Protein 4C0E (pdb70)

B-factor: mean 87.58, std 29.14, range [15.02, 211.02]

CATH classification: 1.25.40.790 (+1 more: 1.25.40.800)

Foldseek 3Di:
DVVVVLLVLCVLLVVLLVQVVDPPHDPVVVVSVVVCCVVPVDPDPVSVLVVLLSQLLVLVVQLVVCVVVPHDNVVSLSSLVSSVVNLLVVLVVCVVSLVSLSVLLSLLVSQLVCCVVPVPPRDQVNSLVNLLVVLVSLLVCVVVDDLVSSLSSLLSNLVSLLNACVSRVVNLLSSLCNLLPPSRVVVLCVRPPRPSLVSSLSSLLRNQLVLQVCVVVVDPDPSNVSVVSLVVSLLCCLVPPLLSLQAALVSNVVSHDLLPQVSNQSSQQRDDPVDPQQDDLQPDPDDLVPGDQLAARHYPDDLLVVCVVVPLNVLLVCLAVAADPVNLVVLQVSQQPCDDPPDDGDDGDLSNLLSSLVVLQVVLSVVLVVDPVSGSDDLPRRSLRNVLSLLPHDPVSSLSNLSNLSQQFERHSSVVHVLVSVVSNLLPDVDPSSLVSVLSNVVSLLSNQVDDDDGGSSSLNSVLCCLPDDSNPPCPRVNVVPDPVSVVSVVVSNVSND/DVVVVLLVLVVLLVVLLVQVVDPVHDPVVPVSLVVCCVVVNDPDPVSVLSVLLSQLVVLVVQLVVCVVVVHDNVVSLSSLVSSVVNLLVVLLVVVSLVNLSSLVSLLVSLLVQCVVVVLPRDQVSSLSNLLVVLVSLLVCVVVDDLVSSLSSLLSNLVSLLNACVSRVVNLLSSLCSLLDPSRVVVLCVRPPSPSLVSSLSHLLRVQLVLQVVVVDVDDDPVNVSVVSLVVSLQCCLVVPLLSLQAALLSNVVSHDLLPQVSNQSSQQRDDPVDDDADALPDDDDDPVPDPQLAARHYPQDLCVVCVVVPLNVLLVVLAPAADPVSLVVLLVVQLPVVPPDDRDDGDLSNLLSSLVVLQVVLSVVLVVDPVSDSDDLPGRSLRNVLSLLPHDPVSSLSNLSNLSQCAPRHSSLRHNLVSLLSNLLDDVDPSSLVSNVSNVVSLLSNQLDDDDGGRSSLNSVQVCLPDVSSVVVPRPCPVPDPSSPVSVVVSNVD/DDDDDDVVPVDDLLVNCVLLVVLLVQLVDPPQDPVNNCSVVVVVVVPSDDDLVSVLVVVLVLLVVLLVQLVVCVVVVHDNVVSLSSLVSSLVVLLVVLLPFDAPVPGVSLVNLVNLLSLLVSLLVLQVVDDVSRDLPSSLVNLLSVLVVLLVCPVVHDLVSSLSSLLSSLVSLLNACVSRVVNHLSSLCNLLPPSRVVVLCVRPPRPNLVSSLSHLLRNLLVLQVVVVDPDPDPSNVSVVSLVVSLQCCLVVPLLSLQACLVVNVVSHDLLPQVSNQSSLQRDDPPQPQDDDLQPDDDDLLPRPQLADRHYPQPLLVVVVVVPLNVLLVVLAVAADPVSLVSLLVQQQPFPVDDGQRGDLSNLLSSLVVLLVVLSVVLVVDPSSQSADPPRRSLRNVLSLLPHDPSSNLSNLSNLSQQAPRHSSLRHNLVSLVVNLLPDVDPSSLVSNVSNVVSLLSNPVDDDDGGRSSLNSVLVCVPDVSSVVCPSCVVVDDPVSSVVVVVSNND/DDDDDDCVPVDDLLRNCVLLVVLLVLQVDPVRDPVNNVSVVVVVVVPSDDDLVSVLVVLLSLLVVLVVQLVVCVVVVHDNVVSLSSLVSSLVNLLVVLLPFDQDDPCPGPSLVNLVNLLSLLVSLLVLQVVDDVPRDLPNSLVNLLVVLVVLLVCPVVDDLVSSLSNLLSSLVSLLNACVRRVVNHLSSLCNLLDPSRPCVLCVRPPRNSLVSSVSHLLRNQLVLQVLVVVVDPDPSNVSVVSLVVSLLCCLPPPLLSLQAALLVSCVSHDLLVQPSNQSSQQRDDVVCVDADDLPPDDDDLVVDPQLADRHYPQQLLVVCVVLDLSVLLVVLAPAADPVSLVVLQVSQQPDVDDDDRGDLSNLLSSLVVLQVVLSVVLVVDPVSQSADPPRRSLNNVLSLLVHDPSSNLSNLSNLSQQAGRHSSLRHNLVSVVSNLLPDVDPSSLVSNVSNVVSLLSNVVDPDDGGPSSLNSLLVCVPDPSSPPVVRPVLVVDPVSVVVSVVSND

Structure (mmCIF, N/CA/C/O backbone):
data_4C0E
#
_entry.id   4C0E
#
_cell.length_a   77.750
_cell.length_b   127.220
_cell.length_c   130.200
_cell.angle_alpha   90.00
_cell.angle_beta   93.07
_cell.angle_gamma   90.00
#
_symmetry.space_group_name_H-M   'P 1 21 1'
#
loop_
_atom_site.group_PDB
_atom_site.id
_atom_site.type_symbol
_atom_site.label_atom_id
_atom_site.label_alt_id
_atom_site.label_comp_id
_atom_site.label_asym_id
_atom_site.label_entity_id
_atom_site.label_seq_id
_atom_site.pdbx_PDB_ins_code
_atom_site.Cartn_x
_atom_site.Cartn_y
_atom_site.Cartn_z
_atom_site.occupancy
_atom_site.B_iso_or_equiv
_atom_site.auth_seq_id
_atom_site.auth_comp_id
_atom_site.auth_asym_id
_atom_site.auth_atom_id
_atom_site.pdbx_PDB_model_num
ATOM 1 N N . LEU A 1 9 ? 10.260 15.481 18.249 1.00 117.46 1674 LEU A N 1
ATOM 2 C CA . LEU A 1 9 ? 10.057 16.059 16.925 1.00 127.38 1674 LEU A CA 1
ATOM 3 C C . LEU A 1 9 ? 11.091 15.541 15.930 1.00 131.61 1674 LEU A C 1
ATOM 4 O O . LEU A 1 9 ? 10.803 14.649 15.131 1.00 134.02 1674 LEU A O 1
ATOM 6 N N . GLU A 1 10 ? 12.296 16.104 15.981 1.00 129.05 1675 GLU A N 1
ATOM 7 C CA . GLU A 1 10 ? 13.379 15.664 15.108 1.00 121.94 1675 GLU A CA 1
ATOM 8 C C . GLU A 1 10 ? 13.850 14.264 15.483 1.00 117.24 1675 GLU A C 1
ATOM 9 O O . GLU A 1 10 ? 14.480 13.577 14.681 1.00 115.35 1675 GLU A O 1
ATOM 15 N N . ALA A 1 11 ? 13.542 13.853 16.710 1.00 116.10 1676 ALA A N 1
ATOM 16 C CA . ALA A 1 11 ? 13.949 12.546 17.217 1.00 111.32 1676 ALA A CA 1
ATOM 17 C C . ALA A 1 11 ? 13.295 11.405 16.444 1.00 110.57 1676 ALA A C 1
ATOM 18 O O . ALA A 1 11 ? 13.863 10.319 16.325 1.00 106.93 1676 ALA A O 1
ATOM 20 N N . ALA A 1 12 ? 12.098 11.656 15.924 1.00 114.26 1677 ALA A N 1
ATOM 21 C CA . ALA A 1 12 ? 11.374 10.652 15.154 1.00 112.06 1677 ALA A CA 1
ATOM 22 C C . ALA A 1 12 ? 12.096 10.327 13.849 1.00 111.12 1677 ALA A C 1
ATOM 23 O O . ALA A 1 12 ? 12.061 9.190 13.378 1.00 106.45 1677 ALA A O 1
ATOM 25 N N . HIS A 1 13 ? 12.751 11.331 13.272 1.00 115.05 1678 HIS A N 1
ATOM 26 C CA . HIS A 1 13 ? 13.511 11.152 12.039 1.00 112.39 1678 HIS A CA 1
ATOM 27 C C . HIS A 1 13 ? 14.763 10.309 12.267 1.00 101.67 1678 HIS A C 1
ATOM 28 O O . HIS A 1 13 ? 15.137 9.496 11.420 1.00 97.74 1678 HIS A O 1
ATOM 35 N N . LEU A 1 14 ? 15.405 10.511 13.414 1.00 95.05 1679 LEU A N 1
ATOM 36 C CA . LEU A 1 14 ? 16.616 9.775 13.761 1.00 87.47 1679 LEU A CA 1
ATOM 37 C C . LEU A 1 14 ? 16.352 8.275 13.842 1.00 86.95 1679 LEU A C 1
ATOM 38 O O . LEU A 1 14 ? 17.127 7.472 13.322 1.00 90.31 1679 LEU A O 1
ATOM 43 N N . LEU A 1 15 ? 15.254 7.905 14.492 1.00 80.83 1680 LEU A N 1
ATOM 44 C CA . LEU A 1 15 ? 14.884 6.501 14.639 1.00 74.90 1680 LEU A CA 1
ATOM 45 C C . LEU A 1 15 ? 14.561 5.861 13.292 1.00 78.26 1680 LEU A C 1
ATOM 46 O O . LEU A 1 15 ? 14.860 4.689 13.067 1.00 82.22 1680 LEU A O 1
ATOM 51 N N . GLU A 1 16 ? 13.952 6.636 12.400 1.00 78.40 1681 GLU A N 1
ATOM 52 C CA . GLU A 1 16 ? 13.630 6.150 11.063 1.00 81.21 1681 GLU A CA 1
ATOM 53 C C . GLU A 1 16 ? 14.894 5.939 10.236 1.00 81.10 1681 GLU A C 1
ATOM 54 O O . GLU A 1 16 ? 14.906 5.146 9.294 1.00 82.08 1681 GLU A O 1
ATOM 60 N N . GLN A 1 17 ? 15.956 6.654 10.595 1.00 78.85 1682 GLN A N 1
ATOM 61 C CA . GLN A 1 17 ? 17.244 6.493 9.934 1.00 78.07 1682 GLN A CA 1
ATOM 62 C C . GLN A 1 17 ? 17.945 5.231 10.428 1.00 69.81 1682 GLN A C 1
ATOM 63 O O . GLN A 1 17 ? 18.524 4.484 9.641 1.00 69.42 1682 GLN A O 1
ATOM 73 N N . GLU A 1 19 ? 16.492 2.606 11.675 1.00 73.86 1684 GLU A N 1
ATOM 74 C CA . GLU A 1 19 ? 15.720 1.468 11.193 1.00 82.50 1684 GLU A CA 1
ATOM 75 C C . GLU A 1 19 ? 16.056 1.163 9.738 1.00 86.56 1684 GLU A C 1
ATOM 76 O O . GLU A 1 19 ? 16.137 0.001 9.342 1.00 87.61 1684 GLU A O 1
ATOM 82 N N . TYR A 1 20 ? 16.254 2.215 8.950 1.00 90.99 1685 TYR A N 1
ATOM 83 C CA . TYR A 1 20 ? 16.593 2.070 7.538 1.00 93.58 1685 TYR A CA 1
ATOM 84 C C . TYR A 1 20 ? 17.948 1.396 7.346 1.00 85.96 1685 TYR A C 1
ATOM 85 O O . TYR A 1 20 ? 18.115 0.562 6.456 1.00 84.61 1685 TYR A O 1
ATOM 94 N N . VAL A 1 21 ? 18.912 1.765 8.184 1.00 80.29 1686 VAL A N 1
ATOM 95 C CA . VAL A 1 21 ? 20.249 1.183 8.127 1.00 78.45 1686 VAL A CA 1
ATOM 96 C C . VAL A 1 21 ? 20.218 -0.313 8.430 1.00 84.16 1686 VAL A C 1
ATOM 97 O O . VAL A 1 21 ? 20.846 -1.112 7.732 1.00 86.66 1686 VAL A O 1
ATOM 101 N N . PHE A 1 22 ? 19.476 -0.687 9.468 1.00 83.70 1687 PHE A N 1
ATOM 102 C CA . PHE A 1 22 ? 19.374 -2.085 9.872 1.00 81.95 1687 PHE A CA 1
ATOM 103 C C . PHE A 1 22 ? 18.678 -2.931 8.808 1.00 85.01 1687 PHE A C 1
ATOM 104 O O . PHE A 1 22 ? 19.016 -4.097 8.617 1.00 85.79 1687 PHE A O 1
ATOM 112 N N . ASP A 1 23 ? 17.711 -2.336 8.116 1.00 88.59 1688 ASP A N 1
ATOM 113 C CA . ASP A 1 23 ? 17.003 -3.023 7.041 1.00 91.21 1688 ASP A CA 1
ATOM 114 C C . ASP A 1 23 ? 17.944 -3.375 5.892 1.00 90.89 1688 ASP A C 1
ATOM 115 O O . ASP A 1 23 ? 17.862 -4.463 5.321 1.00 91.75 1688 ASP A O 1
ATOM 120 N N . GLU A 1 24 ? 18.836 -2.446 5.560 1.00 89.32 1689 GLU A N 1
ATOM 121 C CA . GLU A 1 24 ? 19.812 -2.661 4.498 1.00 87.44 1689 GLU A CA 1
ATOM 122 C C . GLU A 1 24 ? 20.797 -3.757 4.884 1.00 77.54 1689 GLU A C 1
ATOM 123 O O . GLU A 1 24 ? 21.246 -4.530 4.036 1.00 74.59 1689 GLU A O 1
ATOM 129 N N . TRP A 1 25 ? 21.127 -3.819 6.170 1.00 71.92 1690 TRP A N 1
ATOM 130 C CA . TRP A 1 25 ? 22.049 -4.827 6.678 1.00 66.69 1690 TRP A CA 1
ATOM 131 C C . TRP A 1 25 ? 21.454 -6.227 6.586 1.00 68.52 1690 TRP A C 1
ATOM 132 O O . TRP A 1 25 ? 22.153 -7.183 6.252 1.00 71.57 1690 TRP A O 1
ATOM 143 N N . ILE A 1 26 ? 20.163 -6.339 6.883 1.00 71.99 1691 ILE A N 1
ATOM 144 C CA . ILE A 1 26 ? 19.463 -7.616 6.795 1.00 75.59 1691 ILE A CA 1
ATOM 145 C C . ILE A 1 26 ? 19.429 -8.114 5.353 1.00 75.75 1691 ILE A C 1
ATOM 146 O O . ILE A 1 26 ? 19.689 -9.288 5.083 1.00 69.39 1691 ILE A O 1
ATOM 151 N N . HIS A 1 27 ? 19.118 -7.207 4.431 1.00 79.77 1692 HIS A N 1
ATOM 152 C CA . HIS A 1 27 ? 19.034 -7.539 3.013 1.00 85.09 1692 HIS A CA 1
ATOM 153 C C . HIS A 1 27 ? 20.367 -8.050 2.471 1.00 89.88 1692 HIS A C 1
ATOM 154 O O . HIS A 1 27 ? 20.400 -8.917 1.597 1.00 94.59 1692 HIS A O 1
ATOM 161 N N . LEU A 1 28 ? 21.462 -7.507 2.994 1.00 86.09 1693 LEU A N 1
ATOM 162 C CA . LEU A 1 28 ? 22.797 -7.927 2.584 1.00 81.62 1693 LEU A CA 1
ATOM 163 C C . LEU A 1 28 ? 23.089 -9.343 3.074 1.00 80.44 1693 LEU A C 1
ATOM 164 O O . LEU A 1 28 ? 23.750 -10.126 2.391 1.00 79.67 1693 LEU A O 1
ATOM 169 N N . CYS A 1 29 ? 22.590 -9.663 4.263 1.00 75.97 1694 CYS A N 1
ATOM 170 C CA . CYS A 1 29 ? 22.786 -10.985 4.841 1.00 72.88 1694 CYS A CA 1
ATOM 171 C C . CYS A 1 29 ? 21.909 -12.021 4.149 1.00 77.43 1694 CYS A C 1
ATOM 172 O O . CYS A 1 29 ? 22.281 -13.189 4.047 1.00 78.25 1694 CYS A O 1
ATOM 175 N N . ASN A 1 30 ? 20.746 -11.587 3.676 1.00 83.88 1695 ASN A N 1
ATOM 176 C CA . ASN A 1 30 ? 19.811 -12.483 3.002 1.00 90.10 1695 ASN A CA 1
ATOM 177 C C . ASN A 1 30 ? 20.168 -12.726 1.539 1.00 93.42 1695 ASN A C 1
ATOM 178 O O . ASN A 1 30 ? 19.861 -13.783 0.988 1.00 94.69 1695 ASN A O 1
ATOM 183 N N . ASN A 1 31 ? 20.813 -11.743 0.918 1.00 94.64 1696 ASN A N 1
ATOM 184 C CA . ASN A 1 31 ? 21.212 -11.849 -0.482 1.00 97.75 1696 ASN A CA 1
ATOM 185 C C . ASN A 1 31 ? 22.375 -12.817 -0.684 1.00 94.73 1696 ASN A C 1
ATOM 186 O O . ASN A 1 31 ? 23.486 -12.565 -0.218 1.00 92.77 1696 ASN A O 1
ATOM 191 N N . PRO A 1 32 ? 22.120 -13.931 -1.388 1.00 95.29 1697 PRO A N 1
ATOM 192 C CA . PRO A 1 32 ? 23.147 -14.949 -1.626 1.00 97.86 1697 PRO A CA 1
ATOM 193 C C . PRO A 1 32 ? 24.111 -14.530 -2.732 1.00 105.89 1697 PRO A C 1
ATOM 194 O O . PRO A 1 32 ? 25.209 -15.077 -2.833 1.00 112.62 1697 PRO A O 1
ATOM 198 N N . HIS A 1 33 ? 23.700 -13.563 -3.546 1.00 102.76 1698 HIS A N 1
ATOM 199 C CA . HIS A 1 33 ? 24.527 -13.077 -4.644 1.00 101.29 1698 HIS A CA 1
ATOM 200 C C . HIS A 1 33 ? 25.465 -11.965 -4.187 1.00 93.46 1698 HIS A C 1
ATOM 201 O O . HIS A 1 33 ? 26.060 -11.265 -5.006 1.00 92.37 1698 HIS A O 1
ATOM 208 N N . ALA A 1 34 ? 25.594 -11.806 -2.875 1.00 92.76 1699 ALA A N 1
ATOM 209 C CA . ALA A 1 34 ? 26.459 -10.779 -2.310 1.00 92.61 1699 ALA A CA 1
ATOM 210 C C . ALA A 1 34 ? 27.827 -11.353 -1.958 1.00 90.27 1699 ALA A C 1
ATOM 211 O O . ALA A 1 34 ? 27.926 -12.444 -1.397 1.00 94.67 1699 ALA A O 1
ATOM 213 N N . THR A 1 35 ? 28.878 -10.612 -2.290 1.00 83.95 1700 THR A N 1
ATOM 214 C CA . THR A 1 35 ? 30.239 -11.022 -1.970 1.00 84.24 1700 THR A CA 1
ATOM 215 C C . THR A 1 35 ? 30.502 -10.855 -0.478 1.00 95.77 1700 THR A C 1
ATOM 216 O O . THR A 1 35 ? 29.830 -10.072 0.193 1.00 102.08 1700 THR A O 1
ATOM 220 N N . GLU A 1 36 ? 31.482 -11.591 0.039 1.00 103.96 1701 GLU A N 1
ATOM 221 C CA . GLU A 1 36 ? 31.847 -11.487 1.449 1.00 111.33 1701 GLU A CA 1
ATOM 222 C C . GLU A 1 36 ? 32.436 -10.117 1.767 1.00 106.50 1701 GLU A C 1
ATOM 223 O O . GLU A 1 36 ? 32.337 -9.631 2.895 1.00 98.75 1701 GLU A O 1
ATOM 229 N N . ARG A 1 37 ? 33.046 -9.502 0.760 1.00 105.78 1702 ARG A N 1
ATOM 230 C CA . ARG A 1 37 ? 33.683 -8.200 0.912 1.00 103.02 1702 ARG A CA 1
ATOM 231 C C . ARG A 1 37 ? 32.655 -7.096 1.170 1.00 105.05 1702 ARG A C 1
ATOM 232 O O . ARG A 1 37 ? 32.968 -6.069 1.775 1.00 105.69 1702 ARG A O 1
ATOM 240 N N . ALA A 1 38 ? 31.425 -7.325 0.719 1.00 101.91 1703 ALA A N 1
ATOM 241 C CA . ALA A 1 38 ? 30.352 -6.340 0.834 1.00 93.46 1703 ALA A CA 1
ATOM 242 C C . ALA A 1 38 ? 30.017 -5.987 2.281 1.00 90.92 1703 ALA A C 1
ATOM 243 O O . ALA A 1 38 ? 29.699 -4.838 2.589 1.00 85.93 1703 ALA A O 1
ATOM 245 N N . ALA A 1 39 ? 30.090 -6.980 3.161 1.00 94.67 1704 ALA A N 1
ATOM 246 C CA . ALA A 1 39 ? 29.719 -6.794 4.561 1.00 94.41 1704 ALA A CA 1
ATOM 247 C C . ALA A 1 39 ? 30.631 -5.806 5.284 1.00 97.10 1704 ALA A C 1
ATOM 248 O O . ALA A 1 39 ? 30.156 -4.922 5.998 1.00 95.81 1704 ALA A O 1
ATOM 258 N N . ILE A 1 41 ? 32.422 -3.539 3.957 1.00 93.62 1706 ILE A N 1
ATOM 259 C CA . ILE A 1 41 ? 32.270 -2.223 3.354 1.00 94.88 1706 ILE A CA 1
ATOM 260 C C . ILE A 1 41 ? 31.127 -1.486 4.044 1.00 91.41 1706 ILE A C 1
ATOM 261 O O . ILE A 1 41 ? 31.197 -0.279 4.277 1.00 95.92 1706 ILE A O 1
ATOM 266 N N . PHE A 1 42 ? 30.083 -2.232 4.388 1.00 85.17 1707 PHE A N 1
ATOM 267 C CA . PHE A 1 42 ? 28.911 -1.671 5.050 1.00 78.85 1707 PHE A CA 1
ATOM 268 C C . PHE A 1 42 ? 29.239 -1.127 6.440 1.00 78.90 1707 PHE A C 1
ATOM 269 O O . PHE A 1 42 ? 28.743 -0.069 6.829 1.00 80.88 1707 PHE A O 1
ATOM 277 N N . VAL A 1 43 ? 30.074 -1.848 7.184 1.00 78.03 1708 VAL A N 1
ATOM 278 C CA . VAL A 1 43 ? 30.397 -1.459 8.556 1.00 77.38 1708 VAL A CA 1
ATOM 279 C C . VAL A 1 43 ? 31.372 -0.282 8.625 1.00 79.78 1708 VAL A C 1
ATOM 280 O O . VAL A 1 43 ? 31.296 0.541 9.538 1.00 79.39 1708 VAL A O 1
ATOM 284 N N . HIS A 1 44 ? 32.283 -0.201 7.660 1.00 82.57 1709 HIS A N 1
ATOM 285 C CA . HIS A 1 44 ? 33.214 0.917 7.591 1.00 84.03 1709 HIS A CA 1
ATOM 286 C C . HIS A 1 44 ? 32.467 2.166 7.159 1.00 86.25 1709 HIS A C 1
ATOM 287 O O . HIS A 1 44 ? 32.838 3.284 7.514 1.00 91.12 1709 HIS A O 1
ATOM 294 N N . GLN A 1 45 ? 31.407 1.961 6.387 1.00 84.39 1710 GLN A N 1
ATOM 295 C CA . GLN A 1 45 ? 30.613 3.057 5.856 1.00 86.92 1710 GLN A CA 1
ATOM 296 C C . GLN A 1 45 ? 29.743 3.668 6.948 1.00 90.67 1710 GLN A C 1
ATOM 297 O O . GLN A 1 45 ? 29.359 4.834 6.868 1.00 97.44 1710 GLN A O 1
ATOM 303 N N . LEU A 1 46 ? 29.442 2.871 7.969 1.00 84.31 1711 LEU A N 1
ATOM 304 C CA . LEU A 1 46 ? 28.601 3.310 9.078 1.00 83.42 1711 LEU A CA 1
ATOM 305 C C . LEU A 1 46 ? 29.195 4.500 9.826 1.00 95.29 1711 LEU A C 1
ATOM 306 O O . LEU A 1 46 ? 28.466 5.311 10.398 1.00 99.03 1711 LEU A O 1
ATOM 311 N N . HIS A 1 47 ? 30.520 4.604 9.816 1.00 101.07 1712 HIS A N 1
ATOM 312 C CA . HIS A 1 47 ? 31.210 5.652 10.557 1.00 103.96 1712 HIS A CA 1
ATOM 313 C C . HIS A 1 47 ? 31.571 6.846 9.674 1.00 102.78 1712 HIS A C 1
ATOM 314 O O . HIS A 1 47 ? 31.669 7.975 10.154 1.00 100.88 1712 HIS A O 1
ATOM 321 N N . SER A 1 48 ? 31.762 6.590 8.383 1.00 104.65 1713 SER A N 1
ATOM 322 C CA . SER A 1 48 ? 32.216 7.623 7.455 1.00 110.03 1713 SER A CA 1
ATOM 323 C C . SER A 1 48 ? 31.096 8.559 7.002 1.00 109.56 1713 SER A C 1
ATOM 324 O O . SER A 1 48 ? 31.312 9.760 6.845 1.00 113.72 1713 SER A O 1
ATOM 327 N N . VAL A 1 49 ? 29.903 8.010 6.791 1.00 105.18 1714 VAL A N 1
ATOM 328 C CA . VAL A 1 49 ? 28.766 8.810 6.341 1.00 106.06 1714 VAL A CA 1
ATOM 329 C C . VAL A 1 49 ? 28.019 9.402 7.539 1.00 109.29 1714 VAL A C 1
ATOM 330 O O . VAL A 1 49 ? 26.880 9.857 7.419 1.00 109.13 1714 VAL A O 1
ATOM 334 N N . GLN A 1 50 ? 28.680 9.389 8.694 1.00 113.81 1715 GLN A N 1
ATOM 335 C CA . GLN A 1 50 ? 28.138 9.959 9.928 1.00 114.32 1715 GLN A CA 1
ATOM 336 C C . GLN A 1 50 ? 26.821 9.318 10.367 1.00 109.54 1715 GLN A C 1
ATOM 337 O O . GLN A 1 50 ? 26.019 9.943 11.061 1.00 107.96 1715 GLN A O 1
ATOM 339 N N . LEU A 1 51 ? 26.606 8.071 9.960 1.00 105.49 1716 LEU A N 1
ATOM 340 C CA . LEU A 1 51 ? 25.431 7.323 10.387 1.00 102.42 1716 LEU A CA 1
ATOM 341 C C . LEU A 1 51 ? 25.592 6.936 11.851 1.00 103.92 1716 LEU A C 1
ATOM 342 O O . LEU A 1 51 ? 24.650 7.021 12.639 1.00 106.33 1716 LEU A O 1
ATOM 347 N N . VAL A 1 52 ? 26.799 6.505 12.203 1.00 101.55 1717 VAL A N 1
ATOM 348 C CA . VAL A 1 52 ? 27.144 6.185 13.582 1.00 95.32 1717 VAL A CA 1
ATOM 349 C C . VAL A 1 52 ? 28.508 6.784 13.911 1.00 101.56 1717 VAL A C 1
ATOM 350 O O . VAL A 1 52 ? 29.546 6.210 13.580 1.00 106.19 1717 VAL A O 1
ATOM 354 N N . THR A 1 53 ? 28.503 7.948 14.551 1.00 103.79 1718 THR A N 1
ATOM 355 C CA . THR A 1 53 ? 29.744 8.636 14.887 1.00 106.62 1718 THR A CA 1
ATOM 356 C C . THR A 1 53 ? 30.232 8.265 16.284 1.00 102.43 1718 THR A C 1
ATOM 357 O O . THR A 1 53 ? 31.392 7.895 16.468 1.00 102.12 1718 THR A O 1
ATOM 361 N N . ASN A 1 54 ? 29.340 8.366 17.263 1.00 97.66 1719 ASN A N 1
ATOM 362 C CA . ASN A 1 54 ? 29.694 8.072 18.646 1.00 98.11 1719 ASN A CA 1
ATOM 363 C C . ASN A 1 54 ? 29.245 6.683 19.089 1.00 97.89 1719 ASN A C 1
ATOM 364 O O . ASN A 1 54 ? 28.473 6.017 18.399 1.00 98.74 1719 ASN A O 1
ATOM 369 N N . ARG A 1 55 ? 29.737 6.258 20.247 1.00 94.93 1720 ARG A N 1
ATOM 370 C CA . ARG A 1 55 ? 29.429 4.939 20.785 1.00 88.48 1720 ARG A CA 1
ATOM 371 C C . ARG A 1 55 ? 27.977 4.860 21.242 1.00 81.30 1720 ARG A C 1
ATOM 372 O O . ARG A 1 55 ? 27.354 3.800 21.181 1.00 74.48 1720 ARG A O 1
ATOM 380 N N . ASP A 1 56 ? 27.444 5.988 21.701 1.00 81.55 1721 ASP A N 1
ATOM 381 C CA . ASP A 1 56 ? 26.061 6.053 22.158 1.00 77.23 1721 ASP A CA 1
ATOM 382 C C . ASP A 1 56 ? 25.086 5.914 20.996 1.00 73.00 1721 ASP A C 1
ATOM 383 O O . ASP A 1 56 ? 24.024 5.309 21.137 1.00 72.86 1721 ASP A O 1
ATOM 388 N N . GLU A 1 57 ? 25.450 6.479 19.850 1.00 71.42 1722 GLU A N 1
ATOM 389 C CA . GLU A 1 57 ? 24.611 6.395 18.661 1.00 70.84 1722 GLU A CA 1
ATOM 390 C C . GLU A 1 57 ? 24.594 4.968 18.124 1.00 70.69 1722 GLU A C 1
ATOM 391 O O . GLU A 1 57 ? 23.641 4.554 17.465 1.00 74.47 1722 GLU A O 1
ATOM 397 N N . PHE A 1 58 ? 25.651 4.217 18.416 1.00 70.56 1723 PHE A N 1
ATOM 398 C CA . PHE A 1 58 ? 25.717 2.814 18.028 1.00 68.37 1723 PHE A CA 1
ATOM 399 C C . PHE A 1 58 ? 24.801 1.978 18.912 1.00 65.61 1723 PHE A C 1
ATOM 400 O O . PHE A 1 58 ? 24.060 1.127 18.422 1.00 63.21 1723 PHE A O 1
ATOM 408 N N . LEU A 1 59 ? 24.859 2.226 20.218 1.00 67.67 1724 LEU A N 1
ATOM 409 C CA . LEU A 1 59 ? 23.989 1.543 21.169 1.00 69.57 1724 LEU A CA 1
ATOM 410 C C . LEU A 1 59 ? 22.524 1.804 20.843 1.00 68.58 1724 LEU A C 1
ATOM 411 O O . LEU A 1 59 ? 21.713 0.881 20.835 1.00 71.72 1724 LEU A O 1
ATOM 416 N N . LEU A 1 60 ? 22.199 3.064 20.570 1.00 67.05 1725 LEU A N 1
ATOM 417 C CA . LEU A 1 60 ? 20.846 3.452 20.184 1.00 64.62 1725 LEU A CA 1
ATOM 418 C C . LEU A 1 60 ? 20.404 2.709 18.928 1.00 65.07 1725 LEU A C 1
ATOM 419 O O . LEU A 1 60 ? 19.254 2.283 18.821 1.00 64.88 1725 LEU A O 1
ATOM 424 N N . PHE A 1 61 ? 21.326 2.556 17.982 1.00 65.51 1726 PHE A N 1
ATOM 425 C CA . PHE A 1 61 ? 21.064 1.777 16.779 1.00 68.39 1726 PHE A CA 1
ATOM 426 C C . PHE A 1 61 ? 20.788 0.324 17.143 1.00 67.09 1726 PHE A C 1
ATOM 427 O O . PHE A 1 61 ? 19.923 -0.321 16.553 1.00 67.95 1726 PHE A O 1
ATOM 435 N N . LEU A 1 62 ? 21.531 -0.184 18.121 1.00 65.07 1727 LEU A N 1
ATOM 436 C CA . LEU A 1 62 ? 21.373 -1.563 18.564 1.00 62.86 1727 LEU A CA 1
ATOM 437 C C . LEU A 1 62 ? 20.131 -1.739 19.437 1.00 62.75 1727 LEU A C 1
ATOM 438 O O . LEU A 1 62 ? 19.591 -2.839 19.538 1.00 63.72 1727 LEU A O 1
ATOM 443 N N . ARG A 1 63 ? 19.683 -0.657 20.068 1.00 67.52 1728 ARG A N 1
ATOM 444 C CA . ARG A 1 63 ? 18.435 -0.685 20.824 1.00 72.60 1728 ARG A CA 1
ATOM 445 C C . ARG A 1 63 ? 17.267 -0.865 19.866 1.00 73.92 1728 ARG A C 1
ATOM 446 O O . ARG A 1 63 ? 16.372 -1.675 20.101 1.00 77.25 1728 ARG A O 1
ATOM 454 N N . HIS A 1 64 ? 17.291 -0.100 18.779 1.00 73.29 1729 HIS A N 1
ATOM 455 C CA . HIS A 1 64 ? 16.213 -0.115 17.802 1.00 77.62 1729 HIS A CA 1
ATOM 456 C C . HIS A 1 64 ? 16.227 -1.405 16.990 1.00 83.83 1729 HIS A C 1
ATOM 457 O O . HIS A 1 64 ? 15.176 -1.929 16.625 1.00 90.48 1729 HIS A O 1
ATOM 464 N N . ALA A 1 65 ? 17.425 -1.914 16.715 1.00 81.16 1730 ALA A N 1
ATOM 465 C CA . ALA A 1 65 ? 17.582 -3.124 15.914 1.00 77.55 1730 ALA A CA 1
ATOM 466 C C . ALA A 1 65 ? 17.034 -4.358 16.625 1.00 74.54 1730 ALA A C 1
ATOM 467 O O . ALA A 1 65 ? 16.354 -5.184 16.016 1.00 73.48 1730 ALA A O 1
ATOM 469 N N . LEU A 1 66 ? 17.333 -4.479 17.914 1.00 73.07 1731 LEU A N 1
ATOM 470 C CA . LEU A 1 66 ? 16.846 -5.602 18.707 1.00 68.33 1731 LEU A CA 1
ATOM 471 C C . LEU A 1 66 ? 15.334 -5.514 18.883 1.00 67.41 1731 LEU A C 1
ATOM 472 O O . LEU A 1 66 ? 14.651 -6.532 19.004 1.00 67.09 1731 LEU A O 1
ATOM 477 N N . ASP A 1 67 ? 14.816 -4.291 18.891 1.00 66.59 1732 ASP A N 1
ATOM 478 C CA . ASP A 1 67 ? 13.379 -4.074 18.983 1.00 70.27 1732 ASP A CA 1
ATOM 479 C C . ASP A 1 67 ? 12.692 -4.522 17.698 1.00 72.04 1732 ASP A C 1
ATOM 480 O O . ASP A 1 67 ? 11.640 -5.161 17.734 1.00 74.51 1732 ASP A O 1
ATOM 485 N N . LYS A 1 68 ? 13.296 -4.183 16.563 1.00 72.62 1733 LYS A N 1
ATOM 486 C CA . LYS A 1 68 ? 12.760 -4.570 15.264 1.00 71.48 1733 LYS A CA 1
ATOM 487 C C . LYS A 1 68 ? 12.839 -6.077 15.064 1.00 68.64 1733 LYS A C 1
ATOM 488 O O . LYS A 1 68 ? 11.949 -6.678 14.465 1.00 69.37 1733 LYS A O 1
ATOM 494 N N . SER A 1 69 ? 13.908 -6.680 15.574 1.00 65.77 1734 SER A N 1
ATOM 495 C CA . SER A 1 69 ? 14.110 -8.120 15.462 1.00 66.13 1734 SER A CA 1
ATOM 496 C C . SER A 1 69 ? 12.960 -8.894 16.098 1.00 66.62 1734 SER A C 1
ATOM 497 O O . SER A 1 69 ? 12.536 -9.928 15.583 1.00 72.38 1734 SER A O 1
ATOM 500 N N . VAL A 1 70 ? 12.460 -8.385 17.220 1.00 58.72 1735 VAL A N 1
ATOM 501 C CA . VAL A 1 70 ? 11.333 -9.005 17.905 1.00 53.27 1735 VAL A CA 1
ATOM 502 C C . VAL A 1 70 ? 10.058 -8.840 17.084 1.00 57.48 1735 VAL A C 1
ATOM 503 O O . VAL A 1 70 ? 9.274 -9.779 16.940 1.00 61.20 1735 VAL A O 1
ATOM 507 N N . GLU A 1 71 ? 9.861 -7.644 16.539 1.00 60.77 1736 GLU A N 1
ATOM 508 C CA . GLU A 1 71 ? 8.696 -7.364 15.709 1.00 72.66 1736 GLU A CA 1
ATOM 509 C C . GLU A 1 71 ? 8.725 -8.180 14.417 1.00 80.34 1736 GLU A C 1
ATOM 510 O O . GLU A 1 71 ? 7.683 -8.620 13.929 1.00 84.61 1736 GLU A O 1
ATOM 516 N N . ARG A 1 72 ? 9.920 -8.381 13.870 1.00 82.77 1737 ARG A N 1
ATOM 517 C CA . ARG A 1 72 ? 10.083 -9.169 12.652 1.00 87.75 1737 ARG A CA 1
ATOM 518 C C . ARG A 1 72 ? 9.773 -10.640 12.903 1.00 89.67 1737 ARG A C 1
ATOM 519 O O . ARG A 1 72 ? 9.223 -11.325 12.040 1.00 94.80 1737 ARG A O 1
ATOM 527 N N . PHE A 1 73 ? 10.130 -11.122 14.089 1.00 84.42 1738 PHE A N 1
ATOM 528 C CA . PHE A 1 73 ? 9.907 -12.518 14.444 1.00 78.90 1738 PHE A CA 1
ATOM 529 C C . PHE A 1 73 ? 8.421 -12.831 14.576 1.00 82.28 1738 PHE A C 1
ATOM 530 O O . PHE A 1 73 ? 7.941 -13.827 14.037 1.00 84.45 1738 PHE A O 1
ATOM 538 N N . GLU A 1 74 ? 7.698 -11.977 15.295 1.00 85.33 1739 GLU A N 1
ATOM 539 C CA . GLU A 1 74 ? 6.261 -12.152 15.474 1.00 89.34 1739 GLU A CA 1
ATOM 540 C C . GLU A 1 74 ? 5.533 -12.037 14.140 1.00 96.03 1739 GLU A C 1
ATOM 541 O O . GLU A 1 74 ? 4.519 -12.697 13.915 1.00 99.59 1739 GLU A O 1
ATOM 547 N N . GLN A 1 75 ? 6.061 -11.193 13.259 1.00 96.45 1740 GLN A N 1
ATOM 548 C CA . GLN A 1 75 ? 5.513 -11.035 11.919 1.00 99.24 1740 GLN A CA 1
ATOM 549 C C . GLN A 1 75 ? 5.680 -12.317 11.111 1.00 96.84 1740 GLN A C 1
ATOM 550 O O . GLN A 1 75 ? 4.749 -12.767 10.445 1.00 103.77 1740 GLN A O 1
ATOM 556 N N . GLY A 1 76 ? 6.872 -12.901 11.181 1.00 88.05 1741 GLY A N 1
ATOM 557 C CA . GLY A 1 76 ? 7.173 -14.113 10.442 1.00 86.17 1741 GLY A CA 1
ATOM 558 C C . GLY A 1 76 ? 6.377 -15.315 10.912 1.00 86.73 1741 GLY A C 1
ATOM 559 O O . GLY A 1 76 ? 5.866 -16.087 10.100 1.00 92.16 1741 GLY A O 1
ATOM 560 N N . ILE A 1 77 ? 6.272 -15.473 12.228 1.00 80.93 1742 ILE A N 1
ATOM 561 C CA . ILE A 1 77 ? 5.545 -16.593 12.815 1.00 76.25 1742 ILE A CA 1
ATOM 562 C C . ILE A 1 77 ? 4.056 -16.531 12.486 1.00 85.00 1742 ILE A C 1
ATOM 563 O O . ILE A 1 77 ? 3.465 -17.522 12.054 1.00 86.28 1742 ILE A O 1
ATOM 568 N N . HIS A 1 78 ? 3.458 -15.360 12.684 1.00 90.70 1743 HIS A N 1
ATOM 569 C CA . HIS A 1 78 ? 2.039 -15.167 12.403 1.00 99.02 1743 HIS A CA 1
ATOM 570 C C . HIS A 1 78 ? 1.720 -15.345 10.921 1.00 98.32 1743 HIS A C 1
ATOM 571 O O . HIS A 1 78 ? 0.610 -15.738 10.560 1.00 99.55 1743 HIS A O 1
ATOM 578 N N . SER A 1 79 ? 2.696 -15.054 10.066 1.00 95.44 1744 SER A N 1
ATOM 579 C CA . SER A 1 79 ? 2.533 -15.250 8.631 1.00 96.63 1744 SER A CA 1
ATOM 580 C C . SER A 1 79 ? 2.435 -16.734 8.302 1.00 98.34 1744 SER A C 1
ATOM 581 O O . SER A 1 79 ? 1.744 -17.127 7.362 1.00 103.60 1744 SER A O 1
ATOM 584 N N . GLY A 1 80 ? 3.127 -17.554 9.086 1.00 90.89 1745 GLY A N 1
ATOM 585 C CA . GLY A 1 80 ? 3.120 -18.990 8.884 1.00 87.22 1745 GLY A CA 1
ATOM 586 C C . GLY A 1 80 ? 4.476 -19.508 8.452 1.00 85.09 1745 GLY A C 1
ATOM 587 O O . GLY A 1 80 ? 4.656 -20.708 8.243 1.00 84.94 1745 GLY A O 1
ATOM 588 N N . ALA A 1 81 ? 5.434 -18.596 8.317 1.00 84.41 1746 ALA A N 1
ATOM 589 C CA . ALA A 1 81 ? 6.785 -18.956 7.902 1.00 83.18 1746 ALA A CA 1
ATOM 590 C C . ALA A 1 81 ? 7.470 -19.817 8.956 1.00 80.91 1746 ALA A C 1
ATOM 591 O O . ALA A 1 81 ? 7.071 -19.818 10.122 1.00 74.65 1746 ALA A O 1
ATOM 593 N N . SER A 1 82 ? 8.498 -20.549 8.539 1.00 85.51 1747 SER A N 1
ATOM 594 C CA . SER A 1 82 ? 9.241 -21.415 9.447 1.00 86.00 1747 SER A CA 1
ATOM 595 C C . SER A 1 82 ? 9.922 -20.603 10.542 1.00 82.83 1747 SER A C 1
ATOM 596 O O . SER A 1 82 ? 10.204 -19.417 10.367 1.00 79.61 1747 SER A O 1
ATOM 599 N N . ILE A 1 83 ? 10.182 -21.249 11.673 1.00 83.72 1748 ILE A N 1
ATOM 600 C CA . ILE A 1 83 ? 10.766 -20.570 12.823 1.00 82.25 1748 ILE A CA 1
ATOM 601 C C . ILE A 1 83 ? 12.210 -20.150 12.549 1.00 78.19 1748 ILE A C 1
ATOM 602 O O . ILE A 1 83 ? 12.716 -19.207 13.155 1.00 79.47 1748 ILE A O 1
ATOM 607 N N . ALA A 1 84 ? 12.862 -20.842 11.620 1.00 75.54 1749 ALA A N 1
ATOM 608 C CA . ALA A 1 84 ? 14.226 -20.504 11.235 1.00 74.58 1749 ALA A CA 1
ATOM 609 C C . ALA A 1 84 ? 14.231 -19.280 10.326 1.00 78.28 1749 ALA A C 1
ATOM 610 O O . ALA A 1 84 ? 15.162 -18.476 10.354 1.00 77.11 1749 ALA A O 1
ATOM 612 N N . GLU A 1 85 ? 13.180 -19.146 9.523 1.00 84.09 1750 GLU A N 1
ATOM 613 C CA . GLU A 1 85 ? 13.042 -18.018 8.610 1.00 91.29 1750 GLU A CA 1
ATOM 614 C C . GLU A 1 85 ? 12.802 -16.718 9.374 1.00 90.16 1750 GLU A C 1
ATOM 615 O O . GLU A 1 85 ? 13.267 -15.654 8.969 1.00 89.16 1750 GLU A O 1
ATOM 621 N N . SER A 1 86 ? 12.079 -16.814 10.484 1.00 89.92 1751 SER A N 1
ATOM 622 C CA . SER A 1 86 ? 11.733 -15.641 11.278 1.00 88.97 1751 SER A CA 1
ATOM 623 C C . SER A 1 86 ? 12.900 -15.169 12.141 1.00 85.97 1751 SER A C 1
ATOM 624 O O . SER A 1 86 ? 12.974 -13.998 12.515 1.00 85.58 1751 SER A O 1
ATOM 627 N N . PHE A 1 87 ? 13.810 -16.086 12.452 1.00 84.29 1752 PHE A N 1
ATOM 628 C CA . PHE A 1 87 ? 14.959 -15.782 13.299 1.00 78.55 1752 PHE A CA 1
ATOM 629 C C . PHE A 1 87 ? 16.036 -14.977 12.576 1.00 83.74 1752 PHE A C 1
ATOM 630 O O . PHE A 1 87 ? 16.953 -14.459 13.211 1.00 85.13 1752 PHE A O 1
ATOM 638 N N . GLN A 1 88 ? 15.924 -14.871 11.255 1.00 83.97 1753 GLN A N 1
ATOM 639 C CA . GLN A 1 88 ? 16.976 -14.254 10.447 1.00 78.67 1753 GLN A CA 1
ATOM 640 C C . GLN A 1 88 ? 17.230 -12.788 10.799 1.00 68.41 1753 GLN A C 1
ATOM 641 O O . GLN A 1 88 ? 18.330 -12.278 10.591 1.00 63.95 1753 GLN A O 1
ATOM 647 N N . ALA A 1 89 ? 16.215 -12.119 11.336 1.00 68.54 1754 ALA A N 1
ATOM 648 C CA . ALA A 1 89 ? 16.348 -10.719 11.726 1.00 65.89 1754 ALA A CA 1
ATOM 649 C C . ALA A 1 89 ? 17.264 -10.560 12.937 1.00 59.93 1754 ALA A C 1
ATOM 650 O O . ALA A 1 89 ? 18.194 -9.754 12.919 1.00 57.56 1754 ALA A O 1
ATOM 652 N N . VAL A 1 90 ? 17.000 -11.333 13.986 1.00 54.95 1755 VAL A N 1
ATOM 653 C CA . VAL A 1 90 ? 17.815 -11.269 15.194 1.00 52.65 1755 VAL A CA 1
ATOM 654 C C . VAL A 1 90 ? 19.189 -11.904 14.966 1.00 56.37 1755 VAL A C 1
ATOM 655 O O . VAL A 1 90 ? 20.177 -11.498 15.577 1.00 54.74 1755 VAL A O 1
ATOM 659 N N . GLU A 1 91 ? 19.250 -12.883 14.067 1.00 62.67 1756 GLU A N 1
ATOM 660 C CA . GLU A 1 91 ? 20.511 -13.538 13.736 1.00 60.07 1756 GLU A CA 1
ATOM 661 C C . GLU A 1 91 ? 21.444 -12.598 12.979 1.00 62.73 1756 GLU A C 1
ATOM 662 O O . GLU A 1 91 ? 22.660 -12.625 13.176 1.00 64.44 1756 GLU A O 1
ATOM 668 N N . ALA A 1 92 ? 20.869 -11.765 12.116 1.00 59.53 1757 ALA A N 1
ATOM 669 C CA . ALA A 1 92 ? 21.647 -10.782 11.371 1.00 54.26 1757 ALA A CA 1
ATOM 670 C C . ALA A 1 92 ? 22.207 -9.727 12.315 1.00 57.65 1757 ALA A C 1
ATOM 671 O O . ALA A 1 92 ? 23.296 -9.197 12.094 1.00 65.50 1757 ALA A O 1
ATOM 673 N N . LEU A 1 93 ? 21.453 -9.428 13.369 1.00 55.42 1758 LEU A N 1
ATOM 674 C CA . LEU A 1 93 ? 21.882 -8.464 14.374 1.00 56.92 1758 LEU A CA 1
ATOM 675 C C . LEU A 1 93 ? 23.089 -8.978 15.152 1.00 60.44 1758 LEU A C 1
ATOM 676 O O . LEU A 1 93 ? 24.058 -8.248 15.364 1.00 64.16 1758 LEU A O 1
ATOM 681 N N . VAL A 1 94 ? 23.020 -10.236 15.575 1.00 56.66 1759 VAL A N 1
ATOM 682 C CA . VAL A 1 94 ? 24.108 -10.861 16.319 1.00 51.04 1759 VAL A CA 1
ATOM 683 C C . VAL A 1 94 ? 25.378 -10.944 15.473 1.00 51.68 1759 VAL A C 1
ATOM 684 O O . VAL A 1 94 ? 26.484 -10.742 15.977 1.00 52.18 1759 VAL A O 1
ATOM 688 N N . LYS A 1 95 ? 25.213 -11.228 14.184 1.00 48.96 1760 LYS A N 1
ATOM 689 C CA . LYS A 1 95 ? 26.346 -11.308 13.267 1.00 55.82 1760 LYS A CA 1
ATOM 690 C C . LYS A 1 95 ? 27.075 -9.970 13.181 1.00 60.99 1760 LYS A C 1
ATOM 691 O O . LYS A 1 95 ? 28.304 -9.921 13.229 1.00 63.15 1760 LYS A O 1
ATOM 697 N N . LEU A 1 96 ? 26.306 -8.890 13.060 1.00 61.15 1761 LEU A N 1
ATOM 698 C CA . LEU A 1 96 ? 26.858 -7.539 13.030 1.00 56.19 1761 LEU A CA 1
ATOM 699 C C . LEU A 1 96 ? 27.562 -7.222 14.343 1.00 55.53 1761 LEU A C 1
ATOM 700 O O . LEU A 1 96 ? 28.605 -6.569 14.360 1.00 54.74 1761 LEU A O 1
ATOM 705 N N . ILE A 1 97 ? 26.976 -7.693 15.439 1.00 54.28 1762 ILE A N 1
ATOM 706 C CA . ILE A 1 97 ? 27.545 -7.524 16.771 1.00 52.34 1762 ILE A CA 1
ATOM 707 C C . ILE A 1 97 ? 28.907 -8.209 16.895 1.00 60.87 1762 ILE A C 1
ATOM 708 O O . ILE A 1 97 ? 29.861 -7.626 17.413 1.00 63.19 1762 ILE A O 1
ATOM 713 N N . ILE A 1 98 ? 28.992 -9.442 16.404 1.00 64.28 1763 ILE A N 1
ATOM 714 C CA . ILE A 1 98 ? 30.230 -10.216 16.459 1.00 68.80 1763 ILE A CA 1
ATOM 715 C C . ILE A 1 98 ? 31.347 -9.580 15.625 1.00 72.47 1763 ILE A C 1
ATOM 716 O O . ILE A 1 98 ? 32.525 -9.674 15.974 1.00 75.67 1763 ILE A O 1
ATOM 721 N N . ILE A 1 99 ? 30.972 -8.920 14.534 1.00 70.88 1764 ILE A N 1
ATOM 722 C CA . ILE A 1 99 ? 31.941 -8.229 13.688 1.00 70.79 1764 ILE A CA 1
ATOM 723 C C . ILE A 1 99 ? 32.719 -7.182 14.485 1.00 75.41 1764 ILE A C 1
ATOM 724 O O . ILE A 1 99 ? 33.932 -7.036 14.321 1.00 78.70 1764 ILE A O 1
ATOM 729 N N . PHE A 1 100 ? 32.017 -6.477 15.366 1.00 75.62 1765 PHE A N 1
ATOM 730 C CA . PHE A 1 100 ? 32.630 -5.421 16.166 1.00 83.26 1765 PHE A CA 1
ATOM 731 C C . PHE A 1 100 ? 33.489 -5.948 17.316 1.00 88.14 1765 PHE A C 1
ATOM 732 O O . PHE A 1 100 ? 34.476 -5.319 17.695 1.00 95.86 1765 PHE A O 1
ATOM 740 N N . VAL A 1 101 ? 33.118 -7.097 17.872 1.00 82.68 1766 VAL A N 1
ATOM 741 C CA . VAL A 1 101 ? 33.864 -7.659 18.996 1.00 81.27 1766 VAL A CA 1
ATOM 742 C C . VAL A 1 101 ? 35.176 -8.296 18.528 1.00 81.71 1766 VAL A C 1
ATOM 743 O O . VAL A 1 101 ? 36.111 -8.463 19.311 1.00 82.54 1766 VAL A O 1
ATOM 747 N N . LYS A 1 102 ? 35.245 -8.633 17.244 1.00 84.46 1767 LYS A N 1
ATOM 748 C CA . LYS A 1 102 ? 36.467 -9.185 16.667 1.00 90.43 1767 LYS A CA 1
ATOM 749 C C . LYS A 1 102 ? 37.359 -8.090 16.091 1.00 96.62 1767 LYS A C 1
ATOM 750 O O . LYS A 1 102 ? 38.485 -8.353 15.668 1.00 99.19 1767 LYS A O 1
ATOM 756 N N . SER A 1 103 ? 36.852 -6.862 16.083 1.00 100.23 1768 SER A N 1
ATOM 757 C CA . SER A 1 103 ? 37.603 -5.730 15.553 1.00 108.67 1768 SER A CA 1
ATOM 758 C C . SER A 1 103 ? 38.706 -5.290 16.512 1.00 118.70 1768 SER A C 1
ATOM 759 O O . SER A 1 103 ? 39.557 -4.473 16.160 1.00 122.50 1768 SER A O 1
ATOM 762 N N . HIS A 1 104 ? 38.683 -5.835 17.725 1.00 122.99 1769 HIS A N 1
ATOM 763 C CA . HIS A 1 104 ? 39.697 -5.524 18.726 1.00 129.53 1769 HIS A CA 1
ATOM 764 C C . HIS A 1 104 ? 40.712 -6.657 18.854 1.00 130.36 1769 HIS A C 1
ATOM 765 O O . HIS A 1 104 ? 41.339 -7.058 17.872 1.00 130.86 1769 HIS A O 1
ATOM 772 N N . SER A 1 113 ? 39.992 -3.658 29.021 1.00 86.63 1778 SER A N 1
ATOM 773 C CA . SER A 1 113 ? 39.622 -4.234 27.733 1.00 87.06 1778 SER A CA 1
ATOM 774 C C . SER A 1 113 ? 38.353 -3.596 27.182 1.00 87.85 1778 SER A C 1
ATOM 775 O O . SER A 1 113 ? 37.322 -3.560 27.855 1.00 84.91 1778 SER A O 1
ATOM 778 N N . ALA A 1 114 ? 38.435 -3.098 25.952 1.00 88.85 1779 ALA A N 1
ATOM 779 C CA . ALA A 1 114 ? 37.295 -2.459 25.305 1.00 87.27 1779 ALA A CA 1
ATOM 780 C C . ALA A 1 114 ? 36.251 -3.487 24.883 1.00 85.62 1779 ALA A C 1
ATOM 781 O O . ALA A 1 114 ? 35.053 -3.207 24.897 1.00 84.31 1779 ALA A O 1
ATOM 783 N N . ALA A 1 115 ? 36.716 -4.675 24.511 1.00 86.86 1780 ALA A N 1
ATOM 784 C CA . ALA A 1 115 ? 35.830 -5.740 24.054 1.00 84.52 1780 ALA A CA 1
ATOM 785 C C . ALA A 1 115 ? 34.939 -6.254 25.180 1.00 83.46 1780 ALA A C 1
ATOM 786 O O . ALA A 1 115 ? 33.772 -6.584 24.960 1.00 78.97 1780 ALA A O 1
ATOM 788 N N . VAL A 1 116 ? 35.496 -6.322 26.385 1.00 86.44 1781 VAL A N 1
ATOM 789 C CA . VAL A 1 116 ? 34.739 -6.751 27.555 1.00 87.85 1781 VAL A CA 1
ATOM 790 C C . VAL A 1 116 ? 33.670 -5.719 27.901 1.00 89.09 1781 VAL A C 1
ATOM 791 O O . VAL A 1 116 ? 32.530 -6.069 28.212 1.00 91.13 1781 VAL A O 1
ATOM 795 N N . ALA A 1 117 ? 34.046 -4.446 27.835 1.00 86.23 1782 ALA A N 1
ATOM 796 C CA . ALA A 1 117 ? 33.113 -3.356 28.096 1.00 83.27 1782 ALA A CA 1
ATOM 797 C C . ALA A 1 117 ? 32.075 -3.252 26.985 1.00 78.67 1782 ALA A C 1
ATOM 798 O O . ALA A 1 117 ? 30.950 -2.807 27.213 1.00 80.76 1782 ALA A O 1
ATOM 800 N N . PHE A 1 118 ? 32.459 -3.667 25.781 1.00 71.86 1783 PHE A N 1
ATOM 801 C CA . PHE A 1 118 ? 31.546 -3.664 24.645 1.00 71.58 1783 PHE A CA 1
ATOM 802 C C . PHE A 1 118 ? 30.533 -4.798 24.761 1.00 76.21 1783 PHE A C 1
ATOM 803 O O . PHE A 1 118 ? 29.350 -4.618 24.470 1.00 79.04 1783 PHE A O 1
ATOM 819 N N . ASP A 1 120 ? 29.624 -6.260 27.596 1.00 81.86 1785 ASP A N 1
ATOM 820 C CA . ASP A 1 120 ? 28.799 -5.998 28.769 1.00 86.00 1785 ASP A CA 1
ATOM 821 C C . ASP A 1 120 ? 27.670 -5.024 28.450 1.00 85.72 1785 ASP A C 1
ATOM 822 O O . ASP A 1 120 ? 26.553 -5.169 28.948 1.00 85.80 1785 ASP A O 1
ATOM 827 N N . SER A 1 121 ? 27.967 -4.032 27.617 1.00 87.08 1786 SER A N 1
ATOM 828 C CA . SER A 1 121 ? 26.983 -3.020 27.252 1.00 88.55 1786 SER A CA 1
ATOM 829 C C . SER A 1 121 ? 25.859 -3.618 26.412 1.00 82.56 1786 SER A C 1
ATOM 830 O O . SER A 1 121 ? 24.703 -3.210 26.527 1.00 86.28 1786 SER A O 1
ATOM 833 N N . ILE A 1 122 ? 26.203 -4.588 25.573 1.00 74.03 1787 ILE A N 1
ATOM 834 C CA . ILE A 1 122 ? 25.217 -5.250 24.726 1.00 75.19 1787 ILE A CA 1
ATOM 835 C C . ILE A 1 122 ? 24.350 -6.208 25.543 1.00 79.29 1787 ILE A C 1
ATOM 836 O O . ILE A 1 122 ? 23.152 -6.349 25.293 1.00 81.56 1787 ILE A O 1
ATOM 841 N N . LEU A 1 123 ? 24.961 -6.859 26.528 1.00 73.80 1788 LEU A N 1
ATOM 842 C CA . LEU A 1 123 ? 24.222 -7.723 27.438 1.00 63.55 1788 LEU A CA 1
ATOM 843 C C . LEU A 1 123 ? 23.195 -6.912 28.219 1.00 61.58 1788 LEU A C 1
ATOM 844 O O . LEU A 1 123 ? 22.025 -7.287 28.299 1.00 56.65 1788 LEU A O 1
ATOM 849 N N . ALA A 1 124 ? 23.642 -5.794 28.783 1.00 64.78 1789 ALA A N 1
ATOM 850 C CA . ALA A 1 124 ? 22.766 -4.895 29.525 1.00 64.00 1789 ALA A CA 1
ATOM 851 C C . ALA A 1 124 ? 21.706 -4.306 28.602 1.00 65.07 1789 ALA A C 1
ATOM 852 O O . ALA A 1 124 ? 20.598 -3.984 29.032 1.00 64.63 1789 ALA A O 1
ATOM 854 N N . LEU A 1 125 ? 22.061 -4.169 27.329 1.00 69.59 1790 LEU A N 1
ATOM 855 C CA . LEU A 1 125 ? 21.133 -3.697 26.312 1.00 70.41 1790 LEU A CA 1
ATOM 856 C C . LEU A 1 125 ? 19.994 -4.690 26.112 1.00 68.82 1790 LEU A C 1
ATOM 857 O O . LEU A 1 125 ? 18.823 -4.311 26.099 1.00 69.29 1790 LEU A O 1
ATOM 862 N N . GLY A 1 126 ? 20.351 -5.960 25.946 1.00 66.46 1791 GLY A N 1
ATOM 863 C CA . GLY A 1 126 ? 19.370 -7.011 25.751 1.00 63.73 1791 GLY A CA 1
ATOM 864 C C . GLY A 1 126 ? 18.403 -7.086 26.912 1.00 59.44 1791 GLY A C 1
ATOM 865 O O . GLY A 1 126 ? 17.212 -7.337 26.728 1.00 57.63 1791 GLY A O 1
ATOM 866 N N . VAL A 1 127 ? 18.923 -6.858 28.114 1.00 57.55 1792 VAL A N 1
ATOM 867 C CA . VAL A 1 127 ? 18.111 -6.849 29.323 1.00 53.39 1792 VAL A CA 1
ATOM 868 C C . VAL A 1 127 ? 17.075 -5.731 29.268 1.00 55.51 1792 VAL A C 1
ATOM 869 O O . VAL A 1 127 ? 15.902 -5.940 29.582 1.00 55.02 1792 VAL A O 1
ATOM 873 N N . LEU A 1 128 ? 17.517 -4.547 28.854 1.00 55.97 1793 LEU A N 1
ATOM 874 C CA . LEU A 1 128 ? 16.644 -3.383 28.770 1.00 56.63 1793 LEU A CA 1
ATOM 875 C C . LEU A 1 128 ? 15.501 -3.614 27.788 1.00 59.15 1793 LEU A C 1
ATOM 876 O O . LEU A 1 128 ? 14.355 -3.263 28.066 1.00 62.99 1793 LEU A O 1
ATOM 881 N N . VAL A 1 129 ? 15.821 -4.205 26.641 1.00 60.56 1794 VAL A N 1
ATOM 882 C CA . VAL A 1 129 ? 14.824 -4.463 25.608 1.00 62.76 1794 VAL A CA 1
ATOM 883 C C . VAL A 1 129 ? 13.862 -5.568 26.039 1.00 67.18 1794 VAL A C 1
ATOM 884 O O . VAL A 1 129 ? 12.659 -5.490 25.783 1.00 67.08 1794 VAL A O 1
ATOM 888 N N . ALA A 1 130 ? 14.396 -6.590 26.701 1.00 68.85 1795 ALA A N 1
ATOM 889 C CA . ALA A 1 130 ? 13.579 -7.690 27.203 1.00 65.98 1795 ALA A CA 1
ATOM 890 C C . ALA A 1 130 ? 12.578 -7.187 28.235 1.00 65.39 1795 ALA A C 1
ATOM 891 O O . ALA A 1 130 ? 11.400 -7.544 28.196 1.00 66.70 1795 ALA A O 1
ATOM 893 N N . ASN A 1 131 ? 13.052 -6.350 29.152 1.00 63.49 1796 ASN A N 1
ATOM 894 C CA . ASN A 1 131 ? 12.184 -5.744 30.152 1.00 61.20 1796 ASN A CA 1
ATOM 895 C C . ASN A 1 131 ? 11.170 -4.802 29.514 1.00 66.45 1796 ASN A C 1
ATOM 896 O O . ASN A 1 131 ? 10.044 -4.679 29.988 1.00 71.25 1796 ASN A O 1
ATOM 901 N N . SER A 1 132 ? 11.575 -4.146 28.432 1.00 73.12 1797 SER A N 1
ATOM 902 C CA . SER A 1 132 ? 10.699 -3.213 27.732 1.00 83.99 1797 SER A CA 1
ATOM 903 C C . SER A 1 132 ? 9.499 -3.931 27.125 1.00 87.13 1797 SER A C 1
ATOM 904 O O . SER A 1 132 ? 8.360 -3.489 27.274 1.00 88.23 1797 SER A O 1
ATOM 907 N N . HIS A 1 133 ? 9.760 -5.043 26.445 1.00 90.63 1798 HIS A N 1
ATOM 908 C CA . HIS A 1 133 ? 8.697 -5.827 25.826 1.00 95.44 1798 HIS A CA 1
ATOM 909 C C . HIS A 1 133 ? 7.861 -6.578 26.859 1.00 102.10 1798 HIS A C 1
ATOM 910 O O . HIS A 1 133 ? 6.778 -7.071 26.550 1.00 103.20 1798 HIS A O 1
ATOM 917 N N . HIS A 1 134 ? 8.367 -6.662 28.086 1.00 105.57 1799 HIS A N 1
ATOM 918 C CA . HIS A 1 134 ? 7.623 -7.291 29.171 1.00 112.33 1799 HIS A CA 1
ATOM 919 C C . HIS A 1 134 ? 6.754 -6.259 29.881 1.00 118.23 1799 HIS A C 1
ATOM 920 O O . HIS A 1 134 ? 5.667 -6.575 30.363 1.00 118.56 1799 HIS A O 1
ATOM 927 N N . VAL A 1 135 ? 7.241 -5.024 29.945 1.00 124.67 1800 VAL A N 1
ATOM 928 C CA . VAL A 1 135 ? 6.477 -3.930 30.533 1.00 129.78 1800 VAL A CA 1
ATOM 929 C C . VAL A 1 135 ? 5.366 -3.491 29.584 1.00 133.33 1800 VAL A C 1
ATOM 930 O O . VAL A 1 135 ? 4.213 -3.338 29.989 1.00 132.95 1800 VAL A O 1
ATOM 934 N N . LYS A 1 136 ? 5.721 -3.301 28.317 1.00 137.48 1801 LYS A N 1
ATOM 935 C CA . LYS A 1 136 ? 4.757 -2.890 27.304 1.00 142.75 1801 LYS A CA 1
ATOM 936 C C . LYS A 1 136 ? 3.785 -4.016 26.965 1.00 144.82 1801 LYS A C 1
ATOM 937 O O . LYS A 1 136 ? 2.597 -3.778 26.748 1.00 148.95 1801 LYS A O 1
ATOM 939 N N . ARG A 1 137 ? 4.295 -5.243 26.922 1.00 140.64 1802 ARG A N 1
ATOM 940 C CA . ARG A 1 137 ? 3.475 -6.401 26.582 1.00 137.28 1802 ARG A CA 1
ATOM 941 C C . ARG A 1 137 ? 3.731 -7.569 27.530 1.00 132.49 1802 ARG A C 1
ATOM 942 O O . ARG A 1 137 ? 4.489 -8.484 27.211 1.00 131.99 1802 ARG A O 1
ATOM 944 N N . GLY A 1 138 ? 3.087 -7.534 28.693 1.00 128.93 1803 GLY A N 1
ATOM 945 C CA . GLY A 1 138 ? 3.261 -8.565 29.700 1.00 125.33 1803 GLY A CA 1
ATOM 946 C C . GLY A 1 138 ? 2.787 -9.934 29.255 1.00 125.55 1803 GLY A C 1
ATOM 947 O O . GLY A 1 138 ? 3.522 -10.916 29.354 1.00 120.63 1803 GLY A O 1
ATOM 948 N N . GLU A 1 139 ? 1.553 -10.000 28.764 1.00 132.33 1804 GLU A N 1
ATOM 949 C CA . GLU A 1 139 ? 0.976 -11.261 28.313 1.00 136.48 1804 GLU A CA 1
ATOM 950 C C . GLU A 1 139 ? 1.389 -11.589 26.880 1.00 140.35 1804 GLU A C 1
ATOM 951 O O . GLU A 1 139 ? 1.308 -12.740 26.450 1.00 140.45 1804 GLU A O 1
ATOM 953 N N . ASN A 1 140 ? 1.834 -10.573 26.147 1.00 142.45 1805 ASN A N 1
ATOM 954 C CA . ASN A 1 140 ? 2.238 -10.750 24.757 1.00 142.43 1805 ASN A CA 1
ATOM 955 C C . ASN A 1 140 ? 3.749 -10.893 24.606 1.00 140.73 1805 ASN A C 1
ATOM 956 O O . ASN A 1 140 ? 4.297 -10.684 23.522 1.00 143.19 1805 ASN A O 1
ATOM 961 N N . PHE A 1 141 ? 4.417 -11.251 25.698 1.00 134.71 1806 PHE A N 1
ATOM 962 C CA . PHE A 1 141 ? 5.865 -11.421 25.691 1.00 127.87 1806 PHE A CA 1
ATOM 963 C C . PHE A 1 141 ? 6.258 -12.690 24.939 1.00 125.80 1806 PHE A C 1
ATOM 964 O O . PHE A 1 141 ? 5.643 -13.742 25.115 1.00 128.49 1806 PHE A O 1
ATOM 972 N N . ASN A 1 142 ? 7.284 -12.583 24.100 1.00 117.36 1807 ASN A N 1
ATOM 973 C CA . ASN A 1 142 ? 7.791 -13.737 23.368 1.00 108.55 1807 ASN A CA 1
ATOM 974 C C . ASN A 1 142 ? 9.220 -14.068 23.786 1.00 95.60 1807 ASN A C 1
ATOM 975 O O . ASN A 1 142 ? 10.147 -13.302 23.528 1.00 93.19 1807 ASN A O 1
ATOM 980 N N . GLN A 1 143 ? 9.385 -15.219 24.430 1.00 83.70 1808 GLN A N 1
ATOM 981 C CA . GLN A 1 143 ? 10.675 -15.623 24.975 1.00 74.89 1808 GLN A CA 1
ATOM 982 C C . GLN A 1 143 ? 11.601 -16.167 23.896 1.00 67.90 1808 GLN A C 1
ATOM 983 O O . GLN A 1 143 ? 12.824 -16.089 24.022 1.00 62.43 1808 GLN A O 1
ATOM 989 N N . ARG A 1 144 ? 11.007 -16.725 22.845 1.00 67.74 1809 ARG A N 1
ATOM 990 C CA . ARG A 1 144 ? 11.755 -17.409 21.794 1.00 66.75 1809 ARG A CA 1
ATOM 991 C C . ARG A 1 144 ? 12.829 -16.529 21.162 1.00 57.00 1809 ARG A C 1
ATOM 992 O O . ARG A 1 144 ? 13.987 -16.930 21.046 1.00 52.98 1809 ARG A O 1
ATOM 1000 N N . VAL A 1 145 ? 12.438 -15.326 20.758 1.00 52.05 1810 VAL A N 1
ATOM 1001 C CA . VAL A 1 145 ? 13.356 -14.411 20.092 1.00 54.16 1810 VAL A CA 1
ATOM 1002 C C . VAL A 1 145 ? 14.460 -13.931 21.039 1.00 54.03 1810 VAL A C 1
ATOM 1003 O O . VAL A 1 145 ? 15.621 -13.815 20.641 1.00 51.02 1810 VAL A O 1
ATOM 1007 N N . PHE A 1 146 ? 14.102 -13.678 22.294 1.00 56.74 1811 PHE A N 1
ATOM 1008 C CA . PHE A 1 146 ? 15.074 -13.212 23.279 1.00 57.21 1811 PHE A CA 1
ATOM 1009 C C . PHE A 1 146 ? 16.016 -14.322 23.730 1.00 52.41 1811 PHE A C 1
ATOM 1010 O O . PHE A 1 146 ? 17.184 -14.069 24.022 1.00 48.93 1811 PHE A O 1
ATOM 1018 N N . TYR A 1 147 ? 15.507 -15.548 23.789 1.00 53.68 1812 TYR A N 1
ATOM 1019 C CA . TYR A 1 147 ? 16.342 -16.692 24.134 1.00 55.61 1812 TYR A CA 1
ATOM 1020 C C . TYR A 1 147 ? 17.370 -16.936 23.035 1.00 58.95 1812 TYR A C 1
ATOM 1021 O O . TYR A 1 147 ? 18.533 -17.226 23.314 1.00 56.75 1812 TYR A O 1
ATOM 1030 N N . ARG A 1 148 ? 16.929 -16.810 21.787 1.00 59.83 1813 ARG A N 1
ATOM 1031 C CA . ARG A 1 148 ? 17.795 -16.999 20.629 1.00 62.16 1813 ARG A CA 1
ATOM 1032 C C . ARG A 1 148 ? 18.924 -15.974 20.626 1.00 59.71 1813 ARG A C 1
ATOM 1033 O O . ARG A 1 148 ? 20.054 -16.274 20.236 1.00 59.35 1813 ARG A O 1
ATOM 1041 N N . PHE A 1 149 ? 18.605 -14.761 21.068 1.00 54.49 1814 PHE A N 1
ATOM 1042 C CA . PHE A 1 149 ? 19.573 -13.672 21.106 1.00 58.43 1814 PHE A CA 1
ATOM 1043 C C . PHE A 1 149 ? 20.722 -13.980 22.062 1.00 58.75 1814 PHE A C 1
ATOM 1044 O O . PHE A 1 149 ? 21.890 -13.868 21.694 1.00 62.22 1814 PHE A O 1
ATOM 1052 N N . PHE A 1 150 ? 20.385 -14.374 23.285 1.00 56.16 1815 PHE A N 1
ATOM 1053 C CA . PHE A 1 150 ? 21.398 -14.667 24.292 1.00 57.28 1815 PHE A CA 1
ATOM 1054 C C . PHE A 1 150 ? 22.100 -15.996 24.035 1.00 60.42 1815 PHE A C 1
ATOM 1055 O O . PHE A 1 150 ? 23.275 -16.154 24.363 1.00 59.82 1815 PHE A O 1
ATOM 1063 N N . ALA A 1 151 ? 21.378 -16.947 23.448 1.00 62.66 1816 ALA A N 1
ATOM 1064 C CA . ALA A 1 151 ? 21.946 -18.258 23.145 1.00 59.96 1816 ALA A CA 1
ATOM 1065 C C . ALA A 1 151 ? 23.026 -18.154 22.077 1.00 57.98 1816 ALA A C 1
ATOM 1066 O O . ALA A 1 151 ? 24.066 -18.809 22.166 1.00 55.70 1816 ALA A O 1
ATOM 1068 N N . LEU A 1 152 ? 22.772 -17.330 21.066 1.00 55.55 1817 LEU A N 1
ATOM 1069 C CA . LEU A 1 152 ? 23.743 -17.109 20.004 1.00 53.44 1817 LEU A CA 1
ATOM 1070 C C . LEU A 1 152 ? 24.988 -16.416 20.539 1.00 51.69 1817 LEU A C 1
ATOM 1071 O O . LEU A 1 152 ? 26.108 -16.799 20.207 1.00 60.08 1817 LEU A O 1
ATOM 1076 N N . LEU A 1 153 ? 24.786 -15.401 21.374 1.00 48.02 1818 LEU A N 1
ATOM 1077 C CA . LEU A 1 153 ? 25.899 -14.666 21.966 1.00 52.12 1818 LEU A CA 1
ATOM 1078 C C . LEU A 1 153 ? 26.763 -15.568 22.839 1.00 54.02 1818 LEU A C 1
ATOM 1079 O O . LEU A 1 153 ? 27.985 -15.433 22.862 1.00 61.34 1818 LEU A O 1
ATOM 1084 N N . LEU A 1 154 ? 26.123 -16.487 23.556 1.00 51.61 1819 LEU A N 1
ATOM 1085 C CA . LEU A 1 154 ? 26.847 -17.458 24.369 1.00 54.95 1819 LEU A CA 1
ATOM 1086 C C . LEU A 1 154 ? 27.711 -18.355 23.490 1.00 57.54 1819 LEU A C 1
ATOM 1087 O O . LEU A 1 154 ? 28.862 -18.639 23.820 1.00 60.76 1819 LEU A O 1
ATOM 1092 N N . HIS A 1 155 ? 27.147 -18.788 22.366 1.00 56.25 1820 HIS A N 1
ATOM 1093 C CA . HIS A 1 155 ? 27.840 -19.682 21.445 1.00 59.90 1820 HIS A CA 1
ATOM 1094 C C . HIS A 1 155 ? 29.008 -18.994 20.748 1.00 63.40 1820 HIS A C 1
ATOM 1095 O O . HIS A 1 155 ? 30.082 -19.580 20.595 1.00 65.06 1820 HIS A O 1
ATOM 1102 N N . GLU A 1 156 ? 28.791 -17.755 20.322 1.00 63.34 1821 GLU A N 1
ATOM 1103 C CA . GLU A 1 156 ? 29.808 -17.010 19.589 1.00 66.30 1821 GLU A CA 1
ATOM 1104 C C . GLU A 1 156 ? 31.005 -16.652 20.468 1.00 66.61 1821 GLU A C 1
ATOM 1105 O O . GLU A 1 156 ? 32.150 -16.728 20.028 1.00 70.79 1821 GLU A O 1
ATOM 1111 N N . VAL A 1 157 ? 30.734 -16.263 21.710 1.00 62.30 1822 VAL A N 1
ATOM 1112 C CA . VAL A 1 157 ? 31.795 -15.929 22.655 1.00 65.44 1822 VAL A CA 1
ATOM 1113 C C . VAL A 1 157 ? 32.657 -17.156 22.956 1.00 71.62 1822 VAL A C 1
ATOM 1114 O O . VAL A 1 157 ? 33.879 -17.054 23.084 1.00 77.20 1822 VAL A O 1
ATOM 1118 N N . GLY A 1 158 ? 32.013 -18.316 23.047 1.00 68.64 1823 GLY A N 1
ATOM 1119 C CA . GLY A 1 158 ? 32.718 -19.568 23.260 1.00 64.75 1823 GLY A CA 1
ATOM 1120 C C . GLY A 1 158 ? 33.668 -19.889 22.121 1.00 69.44 1823 GLY A C 1
ATOM 1121 O O . GLY A 1 158 ? 34.714 -20.507 22.326 1.00 75.20 1823 GLY A O 1
ATOM 1122 N N . LEU A 1 159 ? 33.302 -19.466 20.914 1.00 66.41 1824 LEU A N 1
ATOM 1123 C CA . LEU A 1 159 ? 34.151 -19.659 19.744 1.00 66.52 1824 LEU A CA 1
ATOM 1124 C C . LEU A 1 159 ? 35.357 -18.727 19.787 1.00 76.08 1824 LEU A C 1
ATOM 1125 O O . LEU A 1 159 ? 36.432 -19.065 19.292 1.00 83.46 1824 LEU A O 1
ATOM 1130 N N . LEU A 1 160 ? 35.173 -17.554 20.383 1.00 79.97 1825 LEU A N 1
ATOM 1131 C CA . LEU A 1 160 ? 36.241 -16.565 20.484 1.00 86.75 1825 LEU A CA 1
ATOM 1132 C C . LEU A 1 160 ? 37.010 -16.695 21.795 1.00 93.35 1825 LEU A C 1
ATOM 1133 O O . LEU A 1 160 ? 37.616 -15.732 22.264 1.00 96.96 1825 LEU A O 1
ATOM 1138 N N . ALA A 1 161 ? 36.982 -17.889 22.379 1.00 94.42 1826 ALA A N 1
ATOM 1139 C CA . ALA A 1 161 ? 37.656 -18.140 23.648 1.00 94.00 1826 ALA A CA 1
ATOM 1140 C C . ALA A 1 161 ? 39.167 -17.969 23.523 1.00 98.23 1826 ALA A C 1
ATOM 1141 O O . ALA A 1 161 ? 39.822 -17.467 24.437 1.00 99.50 1826 ALA A O 1
ATOM 1143 N N . GLY A 1 162 ? 39.711 -18.385 22.385 1.00 99.27 1827 GLY A N 1
ATOM 1144 C CA . GLY A 1 162 ? 41.138 -18.287 22.144 1.00 106.70 1827 GLY A CA 1
ATOM 1145 C C . GLY A 1 162 ? 41.592 -16.867 21.866 1.00 115.63 1827 GLY A C 1
ATOM 1146 O O . GLY A 1 162 ? 42.753 -16.524 22.091 1.00 123.31 1827 GLY A O 1
ATOM 1147 N N . HIS A 1 163 ? 40.675 -16.039 21.375 1.00 114.98 1828 HIS A N 1
ATOM 1148 C CA . HIS A 1 163 ? 40.989 -14.651 21.051 1.00 116.95 1828 HIS A CA 1
ATOM 1149 C C . HIS A 1 163 ? 41.273 -13.830 22.304 1.00 114.23 1828 HIS A C 1
ATOM 1150 O O . HIS A 1 163 ? 42.340 -13.232 22.435 1.00 117.33 1828 HIS A O 1
ATOM 1157 N N . PHE A 1 164 ? 40.310 -13.802 23.221 1.00 109.80 1829 PHE A N 1
ATOM 1158 C CA . PHE A 1 164 ? 40.457 -13.056 24.466 1.00 106.62 1829 PHE A CA 1
ATOM 1159 C C . PHE A 1 164 ? 41.542 -13.660 25.346 1.00 102.19 1829 PHE A C 1
ATOM 1160 O O . PHE A 1 164 ? 41.867 -14.841 25.222 1.00 100.36 1829 PHE A O 1
ATOM 1168 N N . SER A 1 165 ? 42.097 -12.845 26.237 1.00 98.01 1830 SER A N 1
ATOM 1169 C CA . SER A 1 165 ? 43.050 -13.342 27.220 1.00 97.33 1830 SER A CA 1
ATOM 1170 C C . SER A 1 165 ? 42.306 -14.164 28.266 1.00 97.60 1830 SER A C 1
ATOM 1171 O O . SER A 1 165 ? 41.076 -14.148 28.318 1.00 98.67 1830 SER A O 1
ATOM 1174 N N . LYS A 1 166 ? 43.052 -14.882 29.097 1.00 97.75 1831 LYS A N 1
ATOM 1175 C CA . LYS A 1 166 ? 42.449 -15.756 30.096 1.00 97.46 1831 LYS A CA 1
ATOM 1176 C C . LYS A 1 166 ? 41.657 -14.965 31.135 1.00 99.63 1831 LYS A C 1
ATOM 1177 O O . LYS A 1 166 ? 40.655 -15.447 31.661 1.00 100.59 1831 LYS A O 1
ATOM 1183 N N . SER A 1 167 ? 42.103 -13.745 31.417 1.00 101.20 1832 SER A N 1
ATOM 1184 C CA . SER A 1 167 ? 41.433 -12.893 32.394 1.00 100.53 1832 SER A CA 1
ATOM 1185 C C . SER A 1 167 ? 40.219 -12.182 31.798 1.00 99.72 1832 SER A C 1
ATOM 1186 O O . SER A 1 167 ? 39.189 -12.039 32.457 1.00 95.55 1832 SER A O 1
ATOM 1189 N N . HIS A 1 168 ? 40.346 -11.737 30.551 1.00 103.74 1833 HIS A N 1
ATOM 1190 C CA . HIS A 1 168 ? 39.266 -11.026 29.872 1.00 100.76 1833 HIS A CA 1
ATOM 1191 C C . HIS A 1 168 ? 38.066 -11.929 29.607 1.00 96.91 1833 HIS A C 1
ATOM 1192 O O . HIS A 1 168 ? 36.919 -11.491 29.697 1.00 97.36 1833 HIS A O 1
ATOM 1199 N N . TYR A 1 169 ? 38.335 -13.188 29.278 1.00 91.53 1834 TYR A N 1
ATOM 1200 C CA . TYR A 1 169 ? 37.268 -14.140 28.999 1.00 82.61 1834 TYR A CA 1
ATOM 1201 C C . TYR A 1 169 ? 36.448 -14.417 30.253 1.00 80.10 1834 TYR A C 1
ATOM 1202 O O . TYR A 1 169 ? 35.223 -14.507 30.193 1.00 77.42 1834 TYR A O 1
ATOM 1211 N N . GLU A 1 170 ? 37.130 -14.543 31.387 1.00 82.18 1835 GLU A N 1
ATOM 1212 C CA . GLU A 1 170 ? 36.459 -14.797 32.656 1.00 82.59 1835 GLU A CA 1
ATOM 1213 C C . GLU A 1 170 ? 35.533 -13.647 33.031 1.00 78.87 1835 GLU A C 1
ATOM 1214 O O . GLU A 1 170 ? 34.449 -13.868 33.569 1.00 77.01 1835 GLU A O 1
ATOM 1220 N N . GLN A 1 171 ? 35.965 -12.424 32.739 1.00 78.98 1836 GLN A N 1
ATOM 1221 C CA . GLN A 1 171 ? 35.160 -11.240 33.024 1.00 76.90 1836 GLN A CA 1
ATOM 1222 C C . GLN A 1 171 ? 33.858 -11.250 32.231 1.00 68.65 1836 GLN A C 1
ATOM 1223 O O . GLN A 1 171 ? 32.806 -10.881 32.749 1.00 66.39 1836 GLN A O 1
ATOM 1229 N N . ILE A 1 172 ? 33.938 -11.680 30.975 1.00 62.59 1837 ILE A N 1
ATOM 1230 C CA . ILE A 1 172 ? 32.764 -11.760 30.113 1.00 55.19 1837 ILE A CA 1
ATOM 1231 C C . ILE A 1 172 ? 31.770 -12.783 30.648 1.00 55.92 1837 ILE A C 1
ATOM 1232 O O . ILE A 1 172 ? 30.563 -12.541 30.663 1.00 57.53 1837 ILE A O 1
ATOM 1237 N N . ILE A 1 173 ? 32.288 -13.923 31.093 1.00 58.99 1838 ILE A N 1
ATOM 1238 C CA . ILE A 1 173 ? 31.451 -14.976 31.652 1.00 60.99 1838 ILE A CA 1
ATOM 1239 C C . ILE A 1 173 ? 30.765 -14.508 32.934 1.00 61.39 1838 ILE A C 1
ATOM 1240 O O . ILE A 1 173 ? 29.564 -14.711 33.113 1.00 64.93 1838 ILE A O 1
ATOM 1245 N N . LEU A 1 174 ? 31.533 -13.876 33.817 1.00 56.94 1839 LEU A N 1
ATOM 1246 C CA . LEU A 1 174 ? 30.993 -13.360 35.071 1.00 53.66 1839 LEU A CA 1
ATOM 1247 C C . LEU A 1 174 ? 29.941 -12.283 34.823 1.00 58.43 1839 LEU A C 1
ATOM 1248 O O . LEU A 1 174 ? 28.910 -12.246 35.498 1.00 58.76 1839 LEU A O 1
ATOM 1253 N N . ASN A 1 175 ? 30.205 -11.412 33.853 1.00 64.82 1840 ASN A N 1
ATOM 1254 C CA . ASN A 1 175 ? 29.254 -10.369 33.481 1.00 71.75 1840 ASN A CA 1
ATOM 1255 C C . ASN A 1 175 ? 27.980 -10.959 32.895 1.00 72.69 1840 ASN A C 1
ATOM 1256 O O . ASN A 1 175 ? 26.894 -10.401 33.052 1.00 73.47 1840 ASN A O 1
ATOM 1261 N N . PHE A 1 176 ? 28.123 -12.094 32.218 1.00 71.12 1841 PHE A N 1
ATOM 1262 C CA . PHE A 1 176 ? 26.981 -12.792 31.647 1.00 67.35 1841 PHE A CA 1
ATOM 1263 C C . PHE A 1 176 ? 26.104 -13.329 32.769 1.00 62.97 1841 PHE A C 1
ATOM 1264 O O . PHE A 1 176 ? 24.876 -13.299 32.682 1.00 65.46 1841 PHE A O 1
ATOM 1272 N N . ALA A 1 177 ? 26.746 -13.814 33.826 1.00 57.87 1842 ALA A N 1
ATOM 1273 C CA . ALA A 1 177 ? 26.032 -14.333 34.985 1.00 60.13 1842 ALA A CA 1
ATOM 1274 C C . ALA A 1 177 ? 25.332 -13.204 35.732 1.00 67.21 1842 ALA A C 1
ATOM 1275 O O . ALA A 1 177 ? 24.286 -13.409 36.348 1.00 70.89 1842 ALA A O 1
ATOM 1277 N N . ALA A 1 178 ? 25.918 -12.013 35.672 1.00 64.47 1843 ALA A N 1
ATOM 1278 C CA . ALA A 1 178 ? 25.347 -10.845 36.327 1.00 59.18 1843 ALA A CA 1
ATOM 1279 C C . ALA A 1 178 ? 24.092 -10.368 35.603 1.00 55.59 1843 ALA A C 1
ATOM 1280 O O . ALA A 1 178 ? 23.096 -10.019 36.234 1.00 56.86 1843 ALA A O 1
ATOM 1282 N N . ARG A 1 179 ? 24.145 -10.361 34.275 1.00 53.48 1844 ARG A N 1
ATOM 1283 C CA . ARG A 1 179 ? 23.022 -9.896 33.469 1.00 60.73 1844 ARG A CA 1
ATOM 1284 C C . ARG A 1 179 ? 21.853 -10.878 33.475 1.00 64.06 1844 ARG A C 1
ATOM 1285 O O . ARG A 1 179 ? 20.697 -10.475 33.349 1.00 68.43 1844 ARG A O 1
ATOM 1293 N N . LEU A 1 180 ? 22.158 -12.165 33.613 1.00 62.26 1845 LEU A N 1
ATOM 1294 C CA . LEU A 1 180 ? 21.121 -13.188 33.691 1.00 59.43 1845 LEU A CA 1
ATOM 1295 C C . LEU A 1 180 ? 20.299 -13.032 34.968 1.00 61.92 1845 LEU A C 1
ATOM 1296 O O . LEU A 1 180 ? 19.089 -13.263 34.972 1.00 62.73 1845 LEU A O 1
ATOM 1301 N N . PHE A 1 181 ? 20.965 -12.636 36.047 1.00 58.65 1846 PHE A N 1
ATOM 1302 C CA . PHE A 1 181 ? 20.298 -12.415 37.323 1.00 55.40 1846 PHE A CA 1
ATOM 1303 C C . PHE A 1 181 ? 19.395 -11.190 37.250 1.00 63.51 1846 PHE A C 1
ATOM 1304 O O . PHE A 1 181 ? 18.426 -11.077 37.998 1.00 71.69 1846 PHE A O 1
ATOM 1312 N N . ASP A 1 182 ? 19.716 -10.274 36.342 1.00 60.44 1847 ASP A N 1
ATOM 1313 C CA . ASP A 1 182 ? 18.908 -9.077 36.146 1.00 55.52 1847 ASP A CA 1
ATOM 1314 C C . ASP A 1 182 ? 17.598 -9.417 35.444 1.00 51.78 1847 ASP A C 1
ATOM 1315 O O . ASP A 1 182 ? 16.698 -8.583 35.349 1.00 52.95 1847 ASP A O 1
ATOM 1328 N N . ARG A 1 184 ? 15.593 -12.101 36.399 1.00 69.35 1849 ARG A N 1
ATOM 1329 C CA . ARG A 1 184 ? 14.974 -13.076 37.291 1.00 62.74 1849 ARG A CA 1
ATOM 1330 C C . ARG A 1 184 ? 13.526 -13.342 36.910 1.00 62.70 1849 ARG A C 1
ATOM 1331 O O . ARG A 1 184 ? 12.855 -12.468 36.364 1.00 67.99 1849 ARG A O 1
ATOM 1339 N N . PRO A 1 185 ? 13.035 -14.555 37.205 1.00 58.76 1850 PRO A N 1
ATOM 1340 C CA . PRO A 1 185 ? 11.606 -14.843 37.045 1.00 53.24 1850 PRO A CA 1
ATOM 1341 C C . PRO A 1 185 ? 10.771 -14.009 38.016 1.00 46.82 1850 PRO A C 1
ATOM 1342 O O . PRO A 1 185 ? 9.567 -13.863 37.825 1.00 44.58 1850 PRO A O 1
ATOM 1346 N N . ASN A 1 186 ? 11.414 -13.469 39.047 1.00 50.88 1851 ASN A N 1
ATOM 1347 C CA . ASN A 1 186 ? 10.751 -12.556 39.971 1.00 60.22 1851 ASN A CA 1
ATOM 1348 C C . ASN A 1 186 ? 10.514 -11.190 39.335 1.00 61.40 1851 ASN A C 1
ATOM 1349 O O . ASN A 1 186 ? 9.526 -10.520 39.630 1.00 60.84 1851 ASN A O 1
ATOM 1354 N N . LEU A 1 187 ? 11.431 -10.783 38.461 1.00 61.33 1852 LEU A N 1
ATOM 1355 C CA . LEU A 1 187 ? 11.323 -9.500 37.775 1.00 61.44 1852 LEU A CA 1
ATOM 1356 C C . LEU A 1 187 ? 10.785 -9.672 36.357 1.00 68.04 1852 LEU A C 1
ATOM 1357 O O . LEU A 1 187 ? 10.137 -8.775 35.815 1.00 74.84 1852 LEU A O 1
ATOM 1362 N N . LEU A 1 188 ? 11.063 -10.827 35.761 1.00 62.86 1853 LEU A N 1
ATOM 1363 C CA . LEU A 1 188 ? 10.557 -11.151 34.431 1.00 57.70 1853 LEU A CA 1
ATOM 1364 C C . LEU A 1 188 ? 9.949 -12.548 34.417 1.00 55.71 1853 LEU A C 1
ATOM 1365 O O . LEU A 1 188 ? 10.567 -13.495 33.929 1.00 54.04 1853 LEU A O 1
ATOM 1370 N N . PRO A 1 189 ? 8.728 -12.681 34.954 1.00 55.36 1854 PRO A N 1
ATOM 1371 C CA . PRO A 1 189 ? 8.063 -13.985 35.051 1.00 51.49 1854 PRO A CA 1
ATOM 1372 C C . PRO A 1 189 ? 7.673 -14.556 33.689 1.00 50.68 1854 PRO A C 1
ATOM 1373 O O . PRO A 1 189 ? 7.548 -15.773 33.553 1.00 55.76 1854 PRO A O 1
ATOM 1377 N N . GLY A 1 190 ? 7.488 -13.689 32.698 1.00 46.14 1855 GLY A N 1
ATOM 1378 C CA . GLY A 1 190 ? 7.113 -14.129 31.367 1.00 47.11 1855 GLY A CA 1
ATOM 1379 C C . GLY A 1 190 ? 8.308 -14.605 30.566 1.00 54.13 1855 GLY A C 1
ATOM 1380 O O . GLY A 1 190 ? 8.173 -15.019 29.416 1.00 57.35 1855 GLY A O 1
ATOM 1381 N N . PHE A 1 191 ? 9.484 -14.548 31.183 1.00 58.31 1856 PHE A N 1
ATOM 1382 C CA . PHE A 1 191 ? 10.727 -14.937 30.528 1.00 59.07 1856 PHE A CA 1
ATOM 1383 C C . PHE A 1 191 ? 11.344 -16.125 31.265 1.00 57.45 1856 PHE A C 1
ATOM 1384 O O . PHE A 1 191 ? 12.474 -16.526 30.991 1.00 58.76 1856 PHE A O 1
ATOM 1392 N N . ALA A 1 192 ? 10.577 -16.695 32.190 1.00 51.61 1857 ALA A N 1
ATOM 1393 C CA . ALA A 1 192 ? 11.064 -17.752 33.073 1.00 45.60 1857 ALA A CA 1
ATOM 1394 C C . ALA A 1 192 ? 11.579 -18.991 32.339 1.00 53.96 1857 ALA A C 1
ATOM 1395 O O . ALA A 1 192 ? 12.667 -19.486 32.641 1.00 52.01 1857 ALA A O 1
ATOM 1397 N N . CYS A 1 193 ? 10.797 -19.489 31.385 1.00 59.09 1858 CYS A N 1
ATOM 1398 C CA . CYS A 1 193 ? 11.171 -20.685 30.633 1.00 56.45 1858 CYS A CA 1
ATOM 1399 C C . CYS A 1 193 ? 12.481 -20.494 29.875 1.00 53.47 1858 CYS A C 1
ATOM 1400 O O . CYS A 1 193 ? 13.374 -21.339 29.940 1.00 51.20 1858 CYS A O 1
ATOM 1403 N N . ALA A 1 194 ? 12.589 -19.379 29.160 1.00 49.31 1859 ALA A N 1
ATOM 1404 C CA . ALA A 1 194 ? 13.788 -19.077 28.389 1.00 50.41 1859 ALA A CA 1
ATOM 1405 C C . ALA A 1 194 ? 14.978 -18.809 29.303 1.00 51.50 1859 ALA A C 1
ATOM 1406 O O . ALA A 1 194 ? 16.094 -19.245 29.025 1.00 58.34 1859 ALA A O 1
ATOM 1408 N N . TRP A 1 195 ? 14.734 -18.084 30.390 1.00 50.73 1860 TRP A N 1
ATOM 1409 C CA . TRP A 1 195 ? 15.777 -17.790 31.365 1.00 56.34 1860 TRP A CA 1
ATOM 1410 C C . TRP A 1 195 ? 16.329 -19.082 31.956 1.00 63.23 1860 TRP A C 1
ATOM 1411 O O . TRP A 1 195 ? 17.529 -19.204 32.199 1.00 63.16 1860 TRP A O 1
ATOM 1422 N N . ALA A 1 196 ? 15.441 -20.047 32.176 1.00 64.15 1861 ALA A N 1
ATOM 1423 C CA . ALA A 1 196 ? 15.833 -21.359 32.674 1.00 53.38 1861 ALA A CA 1
ATOM 1424 C C . ALA A 1 196 ? 16.726 -22.074 31.667 1.00 50.11 1861 ALA A C 1
ATOM 1425 O O . ALA A 1 196 ? 17.685 -22.748 32.042 1.00 55.42 1861 ALA A O 1
ATOM 1427 N N . GLY A 1 197 ? 16.407 -21.920 30.386 1.00 44.29 1862 GLY A N 1
ATOM 1428 C CA . GLY A 1 197 ? 17.183 -22.537 29.327 1.00 47.54 1862 GLY A CA 1
ATOM 1429 C C . GLY A 1 197 ? 18.545 -21.892 29.150 1.00 51.43 1862 GLY A C 1
ATOM 1430 O O . GLY A 1 197 ? 19.470 -22.510 28.624 1.00 54.15 1862 GLY A O 1
ATOM 1431 N N . LEU A 1 198 ? 18.669 -20.644 29.591 1.00 49.80 1863 LEU A N 1
ATOM 1432 C CA . LEU A 1 198 ? 19.933 -19.923 29.503 1.00 47.19 1863 LEU A CA 1
ATOM 1433 C C . LEU A 1 198 ? 20.875 -20.307 30.641 1.00 48.24 1863 LEU A C 1
ATOM 1434 O O . LEU A 1 198 ? 22.091 -20.345 30.464 1.00 52.64 1863 LEU A O 1
ATOM 1439 N N . VAL A 1 199 ? 20.308 -20.591 31.809 1.00 48.33 1864 VAL A N 1
ATOM 1440 C CA . VAL A 1 199 ? 21.100 -21.035 32.952 1.00 50.89 1864 VAL A CA 1
ATOM 1441 C C . VAL A 1 199 ? 21.587 -22.464 32.731 1.00 54.36 1864 VAL A C 1
ATOM 1442 O O . VAL A 1 199 ? 22.701 -22.822 33.115 1.00 60.51 1864 VAL A O 1
ATOM 1446 N N . SER A 1 200 ? 20.746 -23.274 32.096 1.00 51.69 1865 SER A N 1
ATOM 1447 C CA . SER A 1 200 ? 21.071 -24.671 31.835 1.00 51.74 1865 SER A CA 1
ATOM 1448 C C . SER A 1 200 ? 21.813 -24.846 30.514 1.00 49.71 1865 SER A C 1
ATOM 1449 O O . SER A 1 200 ? 22.146 -25.968 30.128 1.00 47.99 1865 SER A O 1
ATOM 1452 N N . HIS A 1 201 ? 22.073 -23.735 29.829 1.00 46.58 1866 HIS A N 1
ATOM 1453 C CA . HIS A 1 201 ? 22.666 -23.776 28.495 1.00 47.84 1866 HIS A CA 1
ATOM 1454 C C . HIS A 1 201 ? 24.083 -24.345 28.500 1.00 49.04 1866 HIS A C 1
ATOM 1455 O O . HIS A 1 201 ? 24.876 -24.062 29.400 1.00 46.64 1866 HIS A O 1
ATOM 1462 N N . ARG A 1 202 ? 24.394 -25.141 27.481 1.00 48.98 1867 ARG A N 1
ATOM 1463 C CA . ARG A 1 202 ? 25.676 -25.835 27.398 1.00 52.41 1867 ARG A CA 1
ATOM 1464 C C . ARG A 1 202 ? 26.851 -24.910 27.081 1.00 59.15 1867 ARG A C 1
ATOM 1465 O O . ARG A 1 202 ? 28.004 -25.338 27.101 1.00 62.20 1867 ARG A O 1
ATOM 1467 N N . ALA A 1 203 ? 26.558 -23.647 26.786 1.00 59.13 1868 ALA A N 1
ATOM 1468 C CA . ALA A 1 203 ? 27.603 -22.679 26.474 1.00 55.44 1868 ALA A CA 1
ATOM 1469 C C . ALA A 1 203 ? 27.888 -21.770 27.662 1.00 57.93 1868 ALA A C 1
ATOM 1470 O O . ALA A 1 203 ? 28.840 -20.990 27.640 1.00 58.05 1868 ALA A O 1
ATOM 1472 N N . PHE A 1 204 ? 27.056 -21.872 28.695 1.00 60.82 1869 PHE A N 1
ATOM 1473 C CA . PHE A 1 204 ? 27.217 -21.051 29.892 1.00 57.87 1869 PHE A CA 1
ATOM 1474 C C . PHE A 1 204 ? 27.443 -21.892 31.145 1.00 56.49 1869 PHE A C 1
ATOM 1475 O O . PHE A 1 204 ? 28.391 -21.661 31.893 1.00 52.94 1869 PHE A O 1
ATOM 1483 N N . LEU A 1 205 ? 26.564 -22.865 31.364 1.00 54.68 1870 LEU A N 1
ATOM 1484 C CA . LEU A 1 205 ? 26.634 -23.728 32.544 1.00 53.03 1870 LEU A CA 1
ATOM 1485 C C . LEU A 1 205 ? 27.976 -24.454 32.743 1.00 56.44 1870 LEU A C 1
ATOM 1486 O O . LEU A 1 205 ? 28.520 -24.437 33.848 1.00 58.38 1870 LEU A O 1
ATOM 1491 N N . PRO A 1 206 ? 28.517 -25.095 31.690 1.00 56.53 1871 PRO A N 1
ATOM 1492 C CA . PRO A 1 206 ? 29.800 -25.768 31.926 1.00 57.27 1871 PRO A CA 1
ATOM 1493 C C . PRO A 1 206 ? 30.976 -24.804 32.069 1.00 57.63 1871 PRO A C 1
ATOM 1494 O O . PRO A 1 206 ? 31.936 -25.122 32.772 1.00 57.99 1871 PRO A O 1
ATOM 1498 N N . VAL A 1 207 ? 30.907 -23.649 31.415 1.00 57.71 1872 VAL A N 1
ATOM 1499 C CA . VAL A 1 207 ? 32.039 -22.726 31.400 1.00 61.03 1872 VAL A CA 1
ATOM 1500 C C . VAL A 1 207 ? 32.118 -21.851 32.652 1.00 65.87 1872 VAL A C 1
ATOM 1501 O O . VAL A 1 207 ? 33.206 -21.433 33.052 1.00 69.64 1872 VAL A O 1
ATOM 1505 N N . ILE A 1 208 ? 30.972 -21.581 33.272 1.00 62.22 1873 ILE A N 1
ATOM 1506 C CA . ILE A 1 208 ? 30.950 -20.775 34.488 1.00 58.40 1873 ILE A CA 1
ATOM 1507 C C . ILE A 1 208 ? 31.536 -21.564 35.659 1.00 58.28 1873 ILE A C 1
ATOM 1508 O O . ILE A 1 208 ? 32.257 -21.017 36.488 1.00 57.09 1873 ILE A O 1
ATOM 1513 N N . LEU A 1 209 ? 31.245 -22.860 35.704 1.00 59.73 1874 LEU A N 1
ATOM 1514 C CA . LEU A 1 209 ? 31.759 -23.729 36.755 1.00 59.33 1874 LEU A CA 1
ATOM 1515 C C . LEU A 1 209 ? 33.144 -24.248 36.388 1.00 66.06 1874 LEU A C 1
ATOM 1516 O O . LEU A 1 209 ? 33.860 -24.792 37.230 1.00 70.55 1874 LEU A O 1
ATOM 1521 N N . GLY A 1 210 ? 33.515 -24.073 35.123 1.00 64.80 1875 GLY A N 1
ATOM 1522 C CA . GLY A 1 210 ? 34.804 -24.526 34.635 1.00 61.97 1875 GLY A CA 1
ATOM 1523 C C . GLY A 1 210 ? 35.931 -23.570 34.973 1.00 59.62 1875 GLY A C 1
ATOM 1524 O O . GLY A 1 210 ? 37.105 -23.928 34.887 1.00 59.92 1875 GLY A O 1
ATOM 1525 N N . LEU A 1 211 ? 35.572 -22.349 35.358 1.00 58.10 1876 LEU A N 1
ATOM 1526 C CA . LEU A 1 211 ? 36.558 -21.340 35.727 1.00 59.93 1876 LEU A CA 1
ATOM 1527 C C . LEU A 1 211 ? 37.378 -21.792 36.932 1.00 66.42 1876 LEU A C 1
ATOM 1528 O O . LEU A 1 211 ? 36.836 -22.369 37.877 1.00 65.95 1876 LEU A O 1
ATOM 1533 N N . PRO A 1 212 ? 38.694 -21.532 36.898 1.00 72.61 1877 PRO A N 1
ATOM 1534 C CA . PRO A 1 212 ? 39.615 -21.965 37.955 1.00 77.31 1877 PRO A CA 1
ATOM 1535 C C . PRO A 1 212 ? 39.356 -21.258 39.283 1.00 79.97 1877 PRO A C 1
ATOM 1536 O O . PRO A 1 212 ? 38.758 -20.182 39.300 1.00 81.36 1877 PRO A O 1
ATOM 1540 N N . ASP A 1 213 ? 39.799 -21.875 40.375 1.00 82.18 1878 ASP A N 1
ATOM 1541 C CA . ASP A 1 213 ? 39.653 -21.318 41.719 1.00 85.48 1878 ASP A CA 1
ATOM 1542 C C . ASP A 1 213 ? 38.198 -21.076 42.118 1.00 84.37 1878 ASP A C 1
ATOM 1543 O O . ASP A 1 213 ? 37.921 -20.272 43.009 1.00 85.40 1878 ASP A O 1
ATOM 1548 N N . GLU A 1 214 ? 37.281 -21.776 41.453 1.00 83.49 1879 GLU A N 1
ATOM 1549 C CA . GLU A 1 214 ? 35.853 -21.704 41.760 1.00 85.33 1879 GLU A CA 1
ATOM 1550 C C . GLU A 1 214 ? 35.313 -20.274 41.721 1.00 84.56 1879 GLU A C 1
ATOM 1551 O O . GLU A 1 214 ? 34.481 -19.892 42.545 1.00 89.80 1879 GLU A O 1
ATOM 1557 N N . LYS A 1 215 ? 35.788 -19.491 40.758 1.00 79.33 1880 LYS A N 1
ATOM 1558 C CA . LYS A 1 215 ? 35.395 -18.091 40.653 1.00 76.79 1880 LYS A CA 1
ATOM 1559 C C . LYS A 1 215 ? 33.951 -17.943 40.179 1.00 75.33 1880 LYS A C 1
ATOM 1560 O O . LYS A 1 215 ? 33.276 -16.960 40.508 1.00 80.68 1880 LYS A O 1
ATOM 1562 N N . GLY A 1 216 ? 33.479 -18.927 39.418 1.00 67.13 1881 GLY A N 1
ATOM 1563 C CA . GLY A 1 216 ? 32.155 -18.866 38.827 1.00 64.09 1881 GLY A CA 1
ATOM 1564 C C . GLY A 1 216 ? 31.082 -19.577 39.627 1.00 64.18 1881 GLY A C 1
ATOM 1565 O O . GLY A 1 216 ? 29.904 -19.528 39.278 1.00 63.44 1881 GLY A O 1
ATOM 1566 N N . TRP A 1 217 ? 31.485 -20.233 40.709 1.00 66.77 1882 TRP A N 1
ATOM 1567 C CA . TRP A 1 217 ? 30.543 -20.970 41.542 1.00 65.37 1882 TRP A CA 1
ATOM 1568 C C . TRP A 1 217 ? 29.615 -20.020 42.286 1.00 64.71 1882 TRP A C 1
ATOM 1569 O O . TRP A 1 217 ? 28.417 -20.285 42.422 1.00 61.55 1882 TRP A O 1
ATOM 1580 N N . ALA A 1 218 ? 30.170 -18.911 42.762 1.00 64.88 1883 ALA A N 1
ATOM 1581 C CA . ALA A 1 218 ? 29.378 -17.907 43.470 1.00 69.25 1883 ALA A CA 1
ATOM 1582 C C . ALA A 1 218 ? 28.346 -17.184 42.590 1.00 69.05 1883 ALA A C 1
ATOM 1583 O O . ALA A 1 218 ? 27.208 -16.995 43.017 1.00 67.72 1883 ALA A O 1
ATOM 1585 N N . PRO A 1 219 ? 28.730 -16.772 41.366 1.00 66.14 1884 PRO A N 1
ATOM 1586 C CA . PRO A 1 219 ? 27.678 -16.198 40.520 1.00 64.22 1884 PRO A CA 1
ATOM 1587 C C . PRO A 1 219 ? 26.629 -17.222 40.104 1.00 61.63 1884 PRO A C 1
ATOM 1588 O O . PRO A 1 219 ? 25.452 -16.881 40.026 1.00 68.52 1884 PRO A O 1
ATOM 1592 N N . PHE A 1 220 ? 27.049 -18.454 39.835 1.00 55.69 1885 PHE A N 1
ATOM 1593 C CA . PHE A 1 220 ? 26.116 -19.481 39.381 1.00 51.59 1885 PHE A CA 1
ATOM 1594 C C . PHE A 1 220 ? 25.129 -19.908 40.468 1.00 53.11 1885 PHE A C 1
ATOM 1595 O O . PHE A 1 220 ? 23.950 -20.141 40.186 1.00 53.54 1885 PHE A O 1
ATOM 1603 N N . THR A 1 221 ? 25.604 -20.007 41.707 1.00 51.77 1886 THR A N 1
ATOM 1604 C CA . THR A 1 221 ? 24.748 -20.432 42.810 1.00 48.51 1886 THR A CA 1
ATOM 1605 C C . THR A 1 221 ? 23.650 -19.402 43.096 1.00 55.62 1886 THR A C 1
ATOM 1606 O O . THR A 1 221 ? 22.591 -19.739 43.625 1.00 61.54 1886 THR A O 1
ATOM 1610 N N . LYS A 1 222 ? 23.903 -18.151 42.723 1.00 57.30 1887 LYS A N 1
ATOM 1611 C CA . LYS A 1 222 ? 22.914 -17.088 42.876 1.00 56.26 1887 LYS A CA 1
ATOM 1612 C C . LYS A 1 222 ? 21.777 -17.244 41.871 1.00 54.79 1887 LYS A C 1
ATOM 1613 O O . LYS A 1 222 ? 20.614 -17.001 42.189 1.00 58.78 1887 LYS A O 1
ATOM 1619 N N . LEU A 1 223 ? 22.124 -17.643 40.653 1.00 53.12 1888 LEU A N 1
ATOM 1620 C CA . LEU A 1 223 ? 21.132 -17.864 39.610 1.00 54.71 1888 LEU A CA 1
ATOM 1621 C C . LEU A 1 223 ? 20.297 -19.094 39.934 1.00 56.11 1888 LEU A C 1
ATOM 1622 O O . LEU A 1 223 ? 19.076 -19.095 39.765 1.00 55.14 1888 LEU A O 1
ATOM 1627 N N . LEU A 1 224 ? 20.967 -20.137 40.413 1.00 55.15 1889 LEU A N 1
ATOM 1628 C CA . LEU A 1 224 ? 20.317 -21.414 40.685 1.00 52.05 1889 LEU A CA 1
ATOM 1629 C C . LEU A 1 224 ? 19.331 -21.337 41.850 1.00 54.46 1889 LEU A C 1
ATOM 1630 O O . LEU A 1 224 ? 18.264 -21.950 41.804 1.00 50.51 1889 LEU A O 1
ATOM 1635 N N . GLU A 1 225 ? 19.685 -20.583 42.888 1.00 56.86 1890 GLU A N 1
ATOM 1636 C CA . GLU A 1 225 ? 18.810 -20.432 44.048 1.00 55.11 1890 GLU A CA 1
ATOM 1637 C C . GLU A 1 225 ? 17.538 -19.672 43.678 1.00 52.58 1890 GLU A C 1
ATOM 1638 O O . GLU A 1 225 ? 16.493 -19.854 44.299 1.00 49.26 1890 GLU A O 1
ATOM 1644 N N . GLN A 1 226 ? 17.635 -18.823 42.659 1.00 58.41 1891 GLN A N 1
ATOM 1645 C CA . GLN A 1 226 ? 16.471 -18.123 42.132 1.00 61.78 1891 GLN A CA 1
ATOM 1646 C C . GLN A 1 226 ? 15.643 -19.090 41.301 1.00 64.37 1891 GLN A C 1
ATOM 1647 O O . GLN A 1 226 ? 14.414 -19.026 41.286 1.00 67.13 1891 GLN A O 1
ATOM 1653 N N . PHE A 1 227 ? 16.336 -19.988 40.611 1.00 60.28 1892 PHE A N 1
ATOM 1654 C CA . PHE A 1 227 ? 15.693 -20.964 39.746 1.00 60.34 1892 PHE A CA 1
ATOM 1655 C C . PHE A 1 227 ? 14.958 -22.027 40.555 1.00 58.05 1892 PHE A C 1
ATOM 1656 O O . PHE A 1 227 ? 13.778 -22.288 40.321 1.00 57.07 1892 PHE A O 1
ATOM 1664 N N . LEU A 1 228 ? 15.661 -22.633 41.508 1.00 55.95 1893 LEU A N 1
ATOM 1665 C CA . LEU A 1 228 ? 15.078 -23.667 42.358 1.00 49.93 1893 LEU A CA 1
ATOM 1666 C C . LEU A 1 228 ? 13.917 -23.118 43.178 1.00 54.25 1893 LEU A C 1
ATOM 1667 O O . LEU A 1 228 ? 12.914 -23.801 43.384 1.00 55.94 1893 LEU A O 1
ATOM 1672 N N . GLY A 1 229 ? 14.062 -21.880 43.642 1.00 57.58 1894 GLY A N 1
ATOM 1673 C CA . GLY A 1 229 ? 13.020 -21.220 44.406 1.00 58.51 1894 GLY A CA 1
ATOM 1674 C C . GLY A 1 229 ? 11.783 -20.957 43.570 1.00 62.42 1894 GLY A C 1
ATOM 1675 O O . GLY A 1 229 ? 10.658 -21.075 44.056 1.00 63.33 1894 GLY A O 1
ATOM 1676 N N . CYS A 1 230 ? 11.993 -20.601 42.306 1.00 66.52 1895 CYS A N 1
ATOM 1677 C CA . CYS A 1 230 ? 10.889 -20.356 41.387 1.00 64.25 1895 CYS A CA 1
ATOM 1678 C C . CYS A 1 230 ? 10.080 -21.626 41.162 1.00 57.89 1895 CYS A C 1
ATOM 1679 O O . CYS A 1 230 ? 8.849 -21.600 41.158 1.00 56.95 1895 CYS A O 1
ATOM 1682 N N . VAL A 1 231 ? 10.784 -22.737 40.975 1.00 52.50 1896 VAL A N 1
ATOM 1683 C CA . VAL A 1 231 ? 10.140 -24.028 40.781 1.00 46.12 1896 VAL A CA 1
ATOM 1684 C C . VAL A 1 231 ? 9.365 -24.423 42.031 1.00 44.68 1896 VAL A C 1
ATOM 1685 O O . VAL A 1 231 ? 8.199 -24.810 41.951 1.00 44.05 1896 VAL A O 1
ATOM 1689 N N . GLY A 1 232 ? 10.020 -24.305 43.183 1.00 45.70 1897 GLY A N 1
ATOM 1690 C CA . GLY A 1 232 ? 9.427 -24.666 44.458 1.00 46.89 1897 GLY A CA 1
ATOM 1691 C C . GLY A 1 232 ? 8.097 -23.992 44.735 1.00 52.19 1897 GLY A C 1
ATOM 1692 O O . GLY A 1 232 ? 7.165 -24.629 45.224 1.00 54.41 1897 GLY A O 1
ATOM 1693 N N . GLU A 1 233 ? 8.006 -22.704 44.418 1.00 59.44 1898 GLU A N 1
ATOM 1694 C CA . GLU A 1 233 ? 6.771 -21.952 44.619 1.00 61.35 1898 GLU A CA 1
ATOM 1695 C C . GLU A 1 233 ? 5.665 -22.415 43.673 1.00 57.69 1898 GLU A C 1
ATOM 1696 O O . GLU A 1 233 ? 4.500 -22.499 44.065 1.00 57.47 1898 GLU A O 1
ATOM 1702 N N . LEU A 1 234 ? 6.036 -22.707 42.430 1.00 55.68 1899 LEU A N 1
ATOM 1703 C CA . LEU A 1 234 ? 5.097 -23.249 41.453 1.00 53.55 1899 LEU A CA 1
ATOM 1704 C C . LEU A 1 234 ? 4.539 -24.576 41.943 1.00 57.06 1899 LEU A C 1
ATOM 1705 O O . LEU A 1 234 ? 3.330 -24.800 41.943 1.00 59.76 1899 LEU A O 1
ATOM 1710 N N . VAL A 1 235 ? 5.444 -25.449 42.366 1.00 53.90 1900 VAL A N 1
ATOM 1711 C CA . VAL A 1 235 ? 5.094 -26.789 42.812 1.00 55.23 1900 VAL A CA 1
ATOM 1712 C C . VAL A 1 235 ? 4.100 -26.795 43.978 1.00 63.61 1900 VAL A C 1
ATOM 1713 O O . VAL A 1 235 ? 3.155 -27.588 43.993 1.00 66.90 1900 VAL A O 1
ATOM 1717 N N . LYS A 1 236 ? 4.303 -25.901 44.942 1.00 65.64 1901 LYS A N 1
ATOM 1718 C CA . LYS A 1 236 ? 3.447 -25.837 46.127 1.00 65.97 1901 LYS A CA 1
ATOM 1719 C C . LYS A 1 236 ? 1.996 -25.476 45.815 1.00 68.95 1901 LYS A C 1
ATOM 1720 O O . LYS A 1 236 ? 1.090 -25.824 46.571 1.00 74.04 1901 LYS A O 1
ATOM 1726 N N . THR A 1 237 ? 1.780 -24.779 44.705 1.00 64.89 1902 THR A N 1
ATOM 1727 C CA . THR A 1 237 ? 0.449 -24.283 44.367 1.00 65.02 1902 THR A CA 1
ATOM 1728 C C . THR A 1 237 ? -0.355 -25.243 43.491 1.00 70.94 1902 THR A C 1
ATOM 1729 O O . THR A 1 237 ? -1.339 -24.840 42.869 1.00 76.61 1902 THR A O 1
ATOM 1733 N N . PHE A 1 238 ? 0.069 -26.504 43.452 1.00 72.92 1903 PHE A N 1
ATOM 1734 C CA . PHE A 1 238 ? -0.617 -27.550 42.691 1.00 74.52 1903 PHE A CA 1
ATOM 1735 C C . PHE A 1 238 ? -0.788 -27.181 41.218 1.00 75.52 1903 PHE A C 1
ATOM 1736 O O . PHE A 1 238 ? -1.905 -27.174 40.702 1.00 84.79 1903 PHE A O 1
ATOM 1744 N N . THR A 1 239 ? 0.315 -26.875 40.545 1.00 68.36 1904 THR A N 1
ATOM 1745 C CA . THR A 1 239 ? 0.252 -26.441 39.151 1.00 69.23 1904 THR A CA 1
ATOM 1746 C C . THR A 1 239 ? -0.035 -27.581 38.178 1.00 65.34 1904 THR A C 1
ATOM 1747 O O . THR A 1 239 ? 0.434 -28.704 38.359 1.00 65.61 1904 THR A O 1
ATOM 1751 N N . VAL A 1 240 ? -0.812 -27.272 37.145 1.00 66.34 1905 VAL A N 1
ATOM 1752 C CA . VAL A 1 240 ? -1.140 -28.229 36.098 1.00 71.51 1905 VAL A CA 1
ATOM 1753 C C . VAL A 1 240 ? -0.683 -27.663 34.756 1.00 73.49 1905 VAL A C 1
ATOM 1754 O O . VAL A 1 240 ? -0.511 -28.392 33.777 1.00 74.78 1905 VAL A O 1
ATOM 1758 N N . SER A 1 241 ? -0.474 -26.350 34.735 1.00 74.37 1906 SER A N 1
ATOM 1759 C CA . SER A 1 241 ? -0.077 -25.630 33.530 1.00 75.51 1906 SER A CA 1
ATOM 1760 C C . SER A 1 241 ? 1.226 -26.152 32.933 1.00 72.66 1906 SER A C 1
ATOM 1761 O O . SER A 1 241 ? 2.012 -26.818 33.608 1.00 66.58 1906 SER A O 1
ATOM 1764 N N . SER A 1 242 ? 1.447 -25.838 31.660 1.00 76.42 1907 SER A N 1
ATOM 1765 C CA . SER A 1 242 ? 2.659 -26.247 30.960 1.00 74.40 1907 SER A CA 1
ATOM 1766 C C . SER A 1 242 ? 3.887 -25.558 31.542 1.00 67.96 1907 SER A C 1
ATOM 1767 O O . SER A 1 242 ? 4.993 -26.092 31.486 1.00 70.73 1907 SER A O 1
ATOM 1770 N N . LEU A 1 243 ? 3.680 -24.368 32.098 1.00 61.46 1908 LEU A N 1
ATOM 1771 C CA . LEU A 1 243 ? 4.755 -23.605 32.720 1.00 57.31 1908 LEU A CA 1
ATOM 1772 C C . LEU A 1 243 ? 5.393 -24.385 33.861 1.00 56.42 1908 LEU A C 1
ATOM 1773 O O . LEU A 1 243 ? 6.613 -24.535 33.916 1.00 60.23 1908 LEU A O 1
ATOM 1778 N N . GLY A 1 244 ? 4.556 -24.877 34.769 1.00 54.37 1909 GLY A N 1
ATOM 1779 C CA . GLY A 1 244 ? 5.025 -25.626 35.919 1.00 57.71 1909 GLY A CA 1
ATOM 1780 C C . GLY A 1 244 ? 5.788 -26.873 35.526 1.00 60.87 1909 GLY A C 1
ATOM 1781 O O . GLY A 1 244 ? 6.843 -27.166 36.087 1.00 61.34 1909 GLY A O 1
ATOM 1782 N N . LYS A 1 245 ? 5.256 -27.609 34.555 1.00 61.21 1910 LYS A N 1
ATOM 1783 C CA . LYS A 1 245 ? 5.912 -28.820 34.078 1.00 55.45 1910 LYS A CA 1
ATOM 1784 C C . LYS A 1 245 ? 7.227 -28.505 33.375 1.00 57.41 1910 LYS A C 1
ATOM 1785 O O . LYS A 1 245 ? 8.230 -29.180 33.597 1.00 61.27 1910 LYS A O 1
ATOM 1791 N N . GLU A 1 246 ? 7.221 -27.472 32.539 1.00 54.47 1911 GLU A N 1
ATOM 1792 C CA . GLU A 1 246 ? 8.432 -27.046 31.848 1.00 57.31 1911 GLU A CA 1
ATOM 1793 C C . GLU A 1 246 ? 9.486 -26.577 32.848 1.00 51.56 1911 GLU A C 1
ATOM 1794 O O . GLU A 1 246 ? 10.680 -26.819 32.667 1.00 44.70 1911 GLU A O 1
ATOM 1808 N N . TYR A 1 248 ? 9.627 -27.429 36.166 1.00 53.38 1913 TYR A N 1
ATOM 1809 C CA . TYR A 1 248 ? 10.013 -28.522 37.052 1.00 49.66 1913 TYR A CA 1
ATOM 1810 C C . TYR A 1 248 ? 10.922 -29.520 36.341 1.00 48.87 1913 TYR A C 1
ATOM 1811 O O . TYR A 1 248 ? 11.876 -30.029 36.929 1.00 45.06 1913 TYR A O 1
ATOM 1820 N N . HIS A 1 249 ? 10.621 -29.797 35.076 1.00 50.44 1914 HIS A N 1
ATOM 1821 C CA . HIS A 1 249 ? 11.437 -30.711 34.283 1.00 48.84 1914 HIS A CA 1
ATOM 1822 C C . HIS A 1 249 ? 12.811 -30.109 34.025 1.00 42.59 1914 HIS A C 1
ATOM 1823 O O . HIS A 1 249 ? 13.813 -30.822 33.971 1.00 45.89 1914 HIS A O 1
ATOM 1830 N N . ALA A 1 250 ? 12.854 -28.790 33.870 1.00 39.76 1915 ALA A N 1
ATOM 1831 C CA . ALA A 1 250 ? 14.119 -28.092 33.696 1.00 45.59 1915 ALA A CA 1
ATOM 1832 C C . ALA A 1 250 ? 14.942 -28.195 34.973 1.00 44.04 1915 ALA A C 1
ATOM 1833 O O . ALA A 1 250 ? 16.169 -28.270 34.928 1.00 46.23 1915 ALA A O 1
ATOM 1835 N N . ALA A 1 251 ? 14.254 -28.204 36.111 1.00 40.46 1916 ALA A N 1
ATOM 1836 C CA . ALA A 1 251 ? 14.912 -28.327 37.405 1.00 35.51 1916 ALA A CA 1
ATOM 1837 C C . ALA A 1 251 ? 15.497 -29.723 37.585 1.00 44.75 1916 ALA A C 1
ATOM 1838 O O . ALA A 1 251 ? 16.613 -29.876 38.079 1.00 49.56 1916 ALA A O 1
ATOM 1840 N N . LEU A 1 252 ? 14.740 -30.738 37.181 1.00 44.67 1917 LEU A N 1
ATOM 1841 C CA . LEU A 1 252 ? 15.215 -32.115 37.255 1.00 45.91 1917 LEU A CA 1
ATOM 1842 C C . LEU A 1 252 ? 16.445 -32.313 36.379 1.00 47.47 1917 LEU A C 1
ATOM 1843 O O . LEU A 1 252 ? 17.445 -32.872 36.821 1.00 44.53 1917 LEU A O 1
ATOM 1848 N N . LYS A 1 253 ? 16.367 -31.840 35.140 1.00 51.09 1918 LYS A N 1
ATOM 1849 C CA . LYS A 1 253 ? 17.453 -32.022 34.181 1.00 46.96 1918 LYS A CA 1
ATOM 1850 C C . LYS A 1 253 ? 18.733 -31.291 34.582 1.00 45.67 1918 LYS A C 1
ATOM 1851 O O . LYS A 1 253 ? 19.832 -31.816 34.405 1.00 44.81 1918 LYS A O 1
ATOM 1857 N N . ILE A 1 254 ? 18.594 -30.087 35.127 1.00 41.71 1919 ILE A N 1
ATOM 1858 C CA . ILE A 1 254 ? 19.764 -29.305 35.514 1.00 45.44 1919 ILE A CA 1
ATOM 1859 C C . ILE A 1 254 ? 20.455 -29.883 36.752 1.00 48.89 1919 ILE A C 1
ATOM 1860 O O . ILE A 1 254 ? 21.673 -29.787 36.889 1.00 50.06 1919 ILE A O 1
ATOM 1865 N N . LEU A 1 255 ? 19.681 -30.499 37.641 1.00 49.17 1920 LEU A N 1
ATOM 1866 C CA . LEU A 1 255 ? 20.247 -31.103 38.843 1.00 50.62 1920 LEU A CA 1
ATOM 1867 C C . LEU A 1 255 ? 20.904 -32.447 38.538 1.00 58.70 1920 LEU A C 1
ATOM 1868 O O . LEU A 1 255 ? 21.905 -32.812 39.154 1.00 64.80 1920 LEU A O 1
ATOM 1873 N N . ILE A 1 256 ? 20.335 -33.179 37.585 1.00 52.64 1921 ILE A N 1
ATOM 1874 C CA . ILE A 1 256 ? 20.923 -34.433 37.133 1.00 44.42 1921 ILE A CA 1
ATOM 1875 C C . ILE A 1 256 ? 22.274 -34.163 36.477 1.00 48.00 1921 ILE A C 1
ATOM 1876 O O . ILE A 1 256 ? 23.250 -34.877 36.716 1.00 51.07 1921 ILE A O 1
ATOM 1881 N N . VAL A 1 257 ? 22.324 -33.117 35.658 1.00 47.15 1922 VAL A N 1
ATOM 1882 C CA . VAL A 1 257 ? 23.562 -32.705 35.005 1.00 48.70 1922 VAL A CA 1
ATOM 1883 C C . VAL A 1 257 ? 24.599 -32.260 36.032 1.00 51.78 1922 VAL A C 1
ATOM 1884 O O . VAL A 1 257 ? 25.757 -32.677 35.978 1.00 54.97 1922 VAL A O 1
ATOM 1888 N N . LEU A 1 258 ? 24.173 -31.425 36.975 1.00 47.27 1923 LEU A N 1
ATOM 1889 C CA . LEU A 1 258 ? 25.069 -30.908 38.004 1.00 46.67 1923 LEU A CA 1
ATOM 1890 C C . LEU A 1 258 ? 25.650 -32.019 38.871 1.00 50.27 1923 LEU A C 1
ATOM 1891 O O . LEU A 1 258 ? 26.816 -31.968 39.250 1.00 51.16 1923 LEU A O 1
ATOM 1896 N N . GLN A 1 259 ? 24.835 -33.023 39.177 1.00 57.14 1924 GLN A N 1
ATOM 1897 C CA . GLN A 1 259 ? 25.278 -34.131 40.018 1.00 65.73 1924 GLN A CA 1
ATOM 1898 C C . GLN A 1 259 ? 26.377 -34.961 39.352 1.00 69.35 1924 GLN A C 1
ATOM 1899 O O . GLN A 1 259 ? 27.357 -35.337 39.996 1.00 70.00 1924 GLN A O 1
ATOM 1905 N N . HIS A 1 260 ? 26.212 -35.235 38.062 1.00 69.90 1925 HIS A N 1
ATOM 1906 C CA . HIS A 1 260 ? 27.161 -36.066 37.327 1.00 77.59 1925 HIS A CA 1
ATOM 1907 C C . HIS A 1 260 ? 28.401 -35.292 36.883 1.00 78.16 1925 HIS A C 1
ATOM 1908 O O . HIS A 1 260 ? 29.522 -35.786 36.993 1.00 80.50 1925 HIS A O 1
ATOM 1915 N N . ASP A 1 261 ? 28.193 -34.079 36.382 1.00 74.90 1926 ASP A N 1
ATOM 1916 C CA . ASP A 1 261 ? 29.278 -33.303 35.789 1.00 70.33 1926 ASP A CA 1
ATOM 1917 C C . ASP A 1 261 ? 30.053 -32.463 36.802 1.00 69.14 1926 ASP A C 1
ATOM 1918 O O . ASP A 1 261 ? 31.264 -32.288 36.668 1.00 72.85 1926 ASP A O 1
ATOM 1923 N N . PHE A 1 262 ? 29.358 -31.940 37.808 1.00 67.68 1927 PHE A N 1
ATOM 1924 C CA . PHE A 1 262 ? 30.004 -31.112 38.826 1.00 67.10 1927 PHE A CA 1
ATOM 1925 C C . PHE A 1 262 ? 29.549 -31.479 40.238 1.00 64.99 1927 PHE A C 1
ATOM 1926 O O . PHE A 1 262 ? 28.863 -30.696 40.895 1.00 62.41 1927 PHE A O 1
ATOM 1934 N N . PRO A 1 263 ? 29.936 -32.673 40.712 1.00 62.69 1928 PRO A N 1
ATOM 1935 C CA . PRO A 1 263 ? 29.477 -33.161 42.016 1.00 63.14 1928 PRO A CA 1
ATOM 1936 C C . PRO A 1 263 ? 30.087 -32.391 43.184 1.00 68.31 1928 PRO A C 1
ATOM 1937 O O . PRO A 1 263 ? 29.452 -32.271 44.231 1.00 69.69 1928 PRO A O 1
ATOM 1941 N N . ILE A 1 264 ? 31.300 -31.879 43.004 1.00 72.35 1929 ILE A N 1
ATOM 1942 C CA . ILE A 1 264 ? 31.983 -31.143 44.063 1.00 70.22 1929 ILE A CA 1
ATOM 1943 C C . ILE A 1 264 ? 31.261 -29.836 44.384 1.00 66.14 1929 ILE A C 1
ATOM 1944 O O . ILE A 1 264 ? 31.116 -29.470 45.550 1.00 67.40 1929 ILE A O 1
ATOM 1949 N N . TYR A 1 265 ? 30.806 -29.142 43.346 1.00 64.31 1930 TYR A N 1
ATOM 1950 C CA . TYR A 1 265 ? 30.038 -27.914 43.526 1.00 61.55 1930 TYR A CA 1
ATOM 1951 C C . TYR A 1 265 ? 28.728 -28.186 44.255 1.00 64.64 1930 TYR A C 1
ATOM 1952 O O . TYR A 1 265 ? 28.339 -27.442 45.155 1.00 63.44 1930 TYR A O 1
ATOM 1961 N N . LEU A 1 266 ? 28.054 -29.259 43.854 1.00 67.19 1931 LEU A N 1
ATOM 1962 C CA . LEU A 1 266 ? 26.769 -29.629 44.434 1.00 66.43 1931 LEU A CA 1
ATOM 1963 C C . LEU A 1 266 ? 26.947 -30.095 45.877 1.00 69.29 1931 LEU A C 1
ATOM 1964 O O . LEU A 1 266 ? 25.999 -30.107 46.662 1.00 67.00 1931 LEU A O 1
ATOM 1969 N N . ASP A 1 267 ? 28.175 -30.475 46.211 1.00 73.07 1932 ASP A N 1
ATOM 1970 C CA . ASP A 1 267 ? 28.523 -30.908 47.558 1.00 72.44 1932 ASP A CA 1
ATOM 1971 C C . ASP A 1 267 ? 28.869 -29.708 48.435 1.00 68.78 1932 ASP A C 1
ATOM 1972 O O . ASP A 1 267 ? 28.539 -29.674 49.620 1.00 66.76 1932 ASP A O 1
ATOM 1977 N N . LYS A 1 268 ? 29.526 -28.719 47.840 1.00 67.66 1933 LYS A N 1
ATOM 1978 C CA . LYS A 1 268 ? 30.009 -27.561 48.583 1.00 67.19 1933 LYS A CA 1
ATOM 1979 C C . LYS A 1 268 ? 28.901 -26.551 48.874 1.00 67.73 1933 LYS A C 1
ATOM 1980 O O . LYS A 1 268 ? 28.861 -25.959 49.951 1.00 70.11 1933 LYS A O 1
ATOM 1986 N N . PHE A 1 269 ? 28.006 -26.358 47.910 1.00 69.52 1934 PHE A N 1
ATOM 1987 C CA . PHE A 1 269 ? 26.912 -25.401 48.057 1.00 72.29 1934 PHE A CA 1
ATOM 1988 C C . PHE A 1 269 ? 25.586 -26.086 48.373 1.00 73.43 1934 PHE A C 1
ATOM 1989 O O . PHE A 1 269 ? 24.519 -25.541 48.091 1.00 67.30 1934 PHE A O 1
ATOM 1997 N N . ARG A 1 270 ? 25.658 -27.276 48.962 1.00 78.55 1935 ARG A N 1
ATOM 1998 C CA . ARG A 1 270 ? 24.466 -28.079 49.230 1.00 75.74 1935 ARG A CA 1
ATOM 1999 C C . ARG A 1 270 ? 23.463 -27.388 50.154 1.00 77.16 1935 ARG A C 1
ATOM 2000 O O . ARG A 1 270 ? 22.253 -27.543 49.992 1.00 78.89 1935 ARG A O 1
ATOM 2008 N N . VAL A 1 271 ? 23.966 -26.624 51.118 1.00 76.27 1936 VAL A N 1
ATOM 2009 C CA . VAL A 1 271 ? 23.106 -25.980 52.104 1.00 72.46 1936 VAL A CA 1
ATOM 2010 C C . VAL A 1 271 ? 22.320 -24.823 51.496 1.00 70.15 1936 VAL A C 1
ATOM 2011 O O . VAL A 1 271 ? 21.114 -24.705 51.710 1.00 71.41 1936 VAL A O 1
ATOM 2015 N N . GLN A 1 272 ? 23.007 -23.977 50.735 1.00 68.47 1937 GLN A N 1
ATOM 2016 C CA . GLN A 1 272 ? 22.372 -22.827 50.100 1.00 74.97 1937 GLN A CA 1
ATOM 2017 C C . GLN A 1 272 ? 21.272 -23.252 49.129 1.00 69.81 1937 GLN A C 1
ATOM 2018 O O . GLN A 1 272 ? 20.217 -22.622 49.058 1.00 69.79 1937 GLN A O 1
ATOM 2024 N N . LEU A 1 273 ? 21.525 -24.326 48.388 1.00 64.66 1938 LEU A N 1
ATOM 2025 C CA . LEU A 1 273 ? 20.577 -24.809 47.389 1.00 61.95 1938 LEU A CA 1
ATOM 2026 C C . LEU A 1 273 ? 19.319 -25.400 48.025 1.00 58.36 1938 LEU A C 1
ATOM 2027 O O . LEU A 1 273 ? 18.212 -25.200 47.525 1.00 56.75 1938 LEU A O 1
ATOM 2032 N N . CYS A 1 274 ? 19.495 -26.125 49.125 1.00 55.23 1939 CYS A N 1
ATOM 2033 C CA . CYS A 1 274 ? 18.371 -26.742 49.822 1.00 51.50 1939 CYS A CA 1
ATOM 2034 C C . CYS A 1 274 ? 17.444 -25.697 50.435 1.00 59.88 1939 CYS A C 1
ATOM 2035 O O . CYS A 1 274 ? 16.242 -25.924 50.568 1.00 67.56 1939 CYS A O 1
ATOM 2038 N N . GLN A 1 275 ? 18.010 -24.555 50.808 1.00 57.94 1940 GLN A N 1
ATOM 2039 C CA . GLN A 1 275 ? 17.233 -23.474 51.400 1.00 52.57 1940 GLN A CA 1
ATOM 2040 C C . GLN A 1 275 ? 16.291 -22.836 50.384 1.00 52.99 1940 GLN A C 1
ATOM 2041 O O . GLN A 1 275 ? 15.205 -22.378 50.736 1.00 61.79 1940 GLN A O 1
ATOM 2047 N N . SER A 1 276 ? 16.710 -22.808 49.123 1.00 48.47 1941 SER A N 1
ATOM 2048 C CA . SER A 1 276 ? 15.887 -22.240 48.062 1.00 46.94 1941 SER A CA 1
ATOM 2049 C C . SER A 1 276 ? 14.676 -23.123 47.782 1.00 48.11 1941 SER A C 1
ATOM 2050 O O . SER A 1 276 ? 13.636 -22.644 47.332 1.00 48.14 1941 SER A O 1
ATOM 2053 N N . LEU A 1 277 ? 14.820 -24.415 48.056 1.00 53.74 1942 LEU A N 1
ATOM 2054 C CA . LEU A 1 277 ? 13.738 -25.372 47.863 1.00 58.82 1942 LEU A CA 1
ATOM 2055 C C . LEU A 1 277 ? 12.909 -25.524 49.132 1.00 64.63 1942 LEU A C 1
ATOM 2056 O O . LEU A 1 277 ? 13.434 -25.407 50.239 1.00 68.26 1942 LEU A O 1
ATOM 2061 N N . PRO A 1 278 ? 11.603 -25.785 48.976 1.00 64.53 1943 PRO A N 1
ATOM 2062 C CA . PRO A 1 278 ? 10.774 -26.132 50.133 1.00 63.79 1943 PRO A CA 1
ATOM 2063 C C . PRO A 1 278 ? 11.191 -27.493 50.670 1.00 65.70 1943 PRO A C 1
ATOM 2064 O O . PRO A 1 278 ? 11.655 -28.330 49.896 1.00 65.34 1943 PRO A O 1
ATOM 2068 N N . LEU A 1 279 ? 11.034 -27.708 51.972 1.00 69.94 1944 LEU A N 1
ATOM 2069 C CA . LEU A 1 279 ? 11.476 -28.950 52.600 1.00 73.78 1944 LEU A CA 1
ATOM 2070 C C . LEU A 1 279 ? 10.767 -30.187 52.056 1.00 69.34 1944 LEU A C 1
ATOM 2071 O O . LEU A 1 279 ? 11.388 -31.234 51.871 1.00 65.55 1944 LEU A O 1
ATOM 2076 N N . HIS A 1 280 ? 9.469 -30.064 51.800 1.00 70.22 1945 HIS A N 1
ATOM 2077 C CA . HIS A 1 280 ? 8.670 -31.204 51.360 1.00 71.00 1945 HIS A CA 1
ATOM 2078 C C . HIS A 1 280 ? 8.927 -31.599 49.906 1.00 63.77 1945 HIS A C 1
ATOM 2079 O O . HIS A 1 280 ? 8.490 -32.659 49.460 1.00 64.50 1945 HIS A O 1
ATOM 2086 N N . ALA A 1 281 ? 9.638 -30.749 49.170 1.00 59.27 1946 ALA A N 1
ATOM 2087 C CA . ALA A 1 281 ? 10.059 -31.092 47.817 1.00 57.70 1946 ALA A CA 1
ATOM 2088 C C . ALA A 1 281 ? 11.211 -32.088 47.896 1.00 59.50 1946 ALA A C 1
ATOM 2089 O O . ALA A 1 281 ? 12.357 -31.754 47.596 1.00 55.68 1946 ALA A O 1
ATOM 2091 N N . THR A 1 282 ? 10.888 -33.314 48.297 1.00 61.51 1947 THR A N 1
ATOM 2092 C CA . THR A 1 282 ? 11.892 -34.314 48.654 1.00 63.06 1947 THR A CA 1
ATOM 2093 C C . THR A 1 282 ? 12.807 -34.758 47.510 1.00 56.81 1947 THR A C 1
ATOM 2094 O O . THR A 1 282 ? 14.007 -34.940 47.713 1.00 53.06 1947 THR A O 1
ATOM 2098 N N . GLN A 1 283 ? 12.251 -34.930 46.316 1.00 54.04 1948 GLN A N 1
ATOM 2099 C CA . GLN A 1 283 ? 13.046 -35.403 45.188 1.00 60.52 1948 GLN A CA 1
ATOM 2100 C C . GLN A 1 283 ? 14.080 -34.379 44.729 1.00 60.47 1948 GLN A C 1
ATOM 2101 O O . GLN A 1 283 ? 15.234 -34.725 44.471 1.00 59.76 1948 GLN A O 1
ATOM 2107 N N . LEU A 1 284 ? 13.661 -33.122 44.623 1.00 61.52 1949 LEU A N 1
ATOM 2108 C CA . LEU A 1 284 ? 14.559 -32.051 44.206 1.00 57.79 1949 LEU A CA 1
ATOM 2109 C C . LEU A 1 284 ? 15.721 -31.906 45.183 1.00 57.27 1949 LEU A C 1
ATOM 2110 O O . LEU A 1 284 ? 16.873 -31.754 44.776 1.00 56.65 1949 LEU A O 1
ATOM 2115 N N . VAL A 1 285 ? 15.408 -31.967 46.473 1.00 55.62 1950 VAL A N 1
ATOM 2116 C CA . VAL A 1 285 ? 16.421 -31.886 47.518 1.00 53.82 1950 VAL A CA 1
ATOM 2117 C C . VAL A 1 285 ? 17.336 -33.106 47.480 1.00 59.31 1950 VAL A C 1
ATOM 2118 O O . VAL A 1 285 ? 18.550 -32.992 47.658 1.00 63.23 1950 VAL A O 1
ATOM 2122 N N . ASN A 1 286 ? 16.747 -34.272 47.234 1.00 61.13 1951 ASN A N 1
ATOM 2123 C CA . ASN A 1 286 ? 17.497 -35.523 47.216 1.00 66.77 1951 ASN A CA 1
ATOM 2124 C C . ASN A 1 286 ? 18.556 -35.560 46.116 1.00 65.04 1951 ASN A C 1
ATOM 2125 O O . ASN A 1 286 ? 19.599 -36.196 46.270 1.00 69.84 1951 ASN A O 1
ATOM 2130 N N . LEU A 1 287 ? 18.286 -34.872 45.011 1.00 55.71 1952 LEU A N 1
ATOM 2131 C CA . LEU A 1 287 ? 19.238 -34.786 43.908 1.00 49.71 1952 LEU A CA 1
ATOM 2132 C C . LEU A 1 287 ? 20.504 -34.049 44.332 1.00 55.88 1952 LEU A C 1
ATOM 2133 O O . LEU A 1 287 ? 21.588 -34.306 43.809 1.00 60.02 1952 LEU A O 1
ATOM 2138 N N . ILE A 1 288 ? 20.357 -33.133 45.283 1.00 55.16 1953 ILE A N 1
ATOM 2139 C CA . ILE A 1 288 ? 21.487 -32.377 45.805 1.00 50.82 1953 ILE A CA 1
ATOM 2140 C C . ILE A 1 288 ? 22.289 -33.231 46.780 1.00 52.92 1953 ILE A C 1
ATOM 2141 O O . ILE A 1 288 ? 23.522 -33.205 46.781 1.00 51.66 1953 ILE A O 1
ATOM 2146 N N . LEU A 1 289 ? 21.577 -33.994 47.604 1.00 53.91 1954 LEU A N 1
ATOM 2147 C CA . LEU A 1 289 ? 22.194 -34.742 48.695 1.00 62.53 1954 LEU A CA 1
ATOM 2148 C C . LEU A 1 289 ? 22.835 -36.053 48.244 1.00 69.55 1954 LEU A C 1
ATOM 2149 O O . LEU A 1 289 ? 23.851 -36.475 48.798 1.00 72.67 1954 LEU A O 1
ATOM 2154 N N . ALA A 1 290 ? 22.242 -36.693 47.242 1.00 70.73 1955 ALA A N 1
ATOM 2155 C CA . ALA A 1 290 ? 22.727 -37.988 46.770 1.00 65.60 1955 ALA A CA 1
ATOM 2156 C C . ALA A 1 290 ? 24.015 -37.874 45.955 1.00 70.99 1955 ALA A C 1
ATOM 2157 O O . ALA A 1 290 ? 24.609 -38.884 45.579 1.00 78.68 1955 ALA A O 1
ATOM 2159 N N . ALA A 1 291 ? 24.440 -36.644 45.683 1.00 67.40 1956 ALA A N 1
ATOM 2160 C CA . ALA A 1 291 ? 25.655 -36.404 44.912 1.00 69.76 1956 ALA A CA 1
ATOM 2161 C C . ALA A 1 291 ? 26.894 -36.894 45.654 1.00 73.85 1956 ALA A C 1
ATOM 2162 O O . ALA A 1 291 ? 27.033 -36.678 46.858 1.00 79.97 1956 ALA A O 1
ATOM 2164 N N . ILE A 1 292 ? 27.791 -37.557 44.931 1.00 74.60 1957 ILE A N 1
ATOM 2165 C CA . ILE A 1 292 ? 29.020 -38.076 45.524 1.00 78.66 1957 ILE A CA 1
ATOM 2166 C C . ILE A 1 292 ? 30.256 -37.560 44.787 1.00 79.94 1957 ILE A C 1
ATOM 2167 O O . ILE A 1 292 ? 30.237 -37.407 43.566 1.00 77.98 1957 ILE A O 1
ATOM 2172 N N . PRO A 1 293 ? 31.334 -37.279 45.535 1.00 83.42 1958 PRO A N 1
ATOM 2173 C CA . PRO A 1 293 ? 32.594 -36.828 44.935 1.00 90.84 1958 PRO A CA 1
ATOM 2174 C C . PRO A 1 293 ? 33.286 -37.947 44.157 1.00 101.14 1958 PRO A C 1
ATOM 2175 O O . PRO A 1 293 ? 33.161 -39.114 44.532 1.00 104.74 1958 PRO A O 1
ATOM 2179 N N . PRO A 1 294 ? 34.006 -37.592 43.080 1.00 105.04 1959 PRO A N 1
ATOM 2180 C CA . PRO A 1 294 ? 34.688 -38.552 42.204 1.00 108.85 1959 PRO A CA 1
ATOM 2181 C C . PRO A 1 294 ? 35.752 -39.376 42.927 1.00 118.27 1959 PRO A C 1
ATOM 2182 O O . PRO A 1 294 ? 35.871 -40.575 42.671 1.00 120.71 1959 PRO A O 1
ATOM 2186 N N . ASN A 1 295 ? 36.512 -38.741 43.813 1.00 124.94 1960 ASN A N 1
ATOM 2187 C CA . ASN A 1 295 ? 37.585 -39.423 44.533 1.00 135.41 1960 ASN A CA 1
ATOM 2188 C C . ASN A 1 295 ? 37.092 -40.511 45.483 1.00 142.25 1960 ASN A C 1
ATOM 2189 O O . ASN A 1 295 ? 37.800 -41.483 45.745 1.00 146.12 1960 ASN A O 1
ATOM 2194 N N . CYS A 1 296 ? 35.877 -40.343 45.993 1.00 142.92 1961 CYS A N 1
ATOM 2195 C CA . CYS A 1 296 ? 35.329 -41.267 46.980 1.00 146.85 1961 CYS A CA 1
ATOM 2196 C C . CYS A 1 296 ? 34.937 -42.615 46.378 1.00 152.66 1961 CYS A C 1
ATOM 2197 O O . CYS A 1 296 ? 34.102 -42.686 45.476 1.00 148.76 1961 CYS A O 1
ATOM 2200 N N . ASN A 1 297 ? 35.550 -43.680 46.886 1.00 116.57 1962 ASN A N 1
ATOM 2201 C CA . ASN A 1 297 ? 35.200 -45.039 46.492 1.00 120.58 1962 ASN A CA 1
ATOM 2202 C C . ASN A 1 297 ? 34.758 -45.853 47.702 1.00 121.96 1962 ASN A C 1
ATOM 2203 O O . ASN A 1 297 ? 34.555 -47.064 47.612 1.00 119.53 1962 ASN A O 1
ATOM 2208 N N . SER A 1 298 ? 34.606 -45.172 48.834 1.00 126.11 1963 SER A N 1
ATOM 2209 C CA . SER A 1 298 ? 34.262 -45.823 50.091 1.00 131.39 1963 SER A CA 1
ATOM 2210 C C . SER A 1 298 ? 32.771 -46.135 50.202 1.00 132.26 1963 SER A C 1
ATOM 2211 O O . SER A 1 298 ? 32.300 -46.584 51.248 1.00 133.61 1963 SER A O 1
ATOM 2214 N N . LEU A 1 299 ? 32.034 -45.895 49.123 1.00 129.21 1964 LEU A N 1
ATOM 2215 C CA . LEU A 1 299 ? 30.599 -46.146 49.106 1.00 123.67 1964 LEU A CA 1
ATOM 2216 C C . LEU A 1 299 ? 30.310 -47.644 49.076 1.00 118.33 1964 LEU A C 1
ATOM 2217 O O . LEU A 1 299 ? 30.393 -48.280 48.026 1.00 116.07 1964 LEU A O 1
ATOM 2222 N N . ALA A 1 300 ? 29.971 -48.200 50.235 1.00 115.70 1965 ALA A N 1
ATOM 2223 C CA . ALA A 1 300 ? 29.693 -49.627 50.350 1.00 112.76 1965 ALA A CA 1
ATOM 2224 C C . ALA A 1 300 ? 28.211 -49.892 50.590 1.00 109.52 1965 ALA A C 1
ATOM 2225 O O . ALA A 1 300 ? 27.504 -49.054 51.150 1.00 109.44 1965 ALA A O 1
ATOM 2227 N N . ASP A 1 301 ? 27.749 -51.064 50.165 1.00 107.30 1966 ASP A N 1
ATOM 2228 C CA . ASP A 1 301 ? 26.351 -51.446 50.328 1.00 109.68 1966 ASP A CA 1
ATOM 2229 C C . ASP A 1 301 ? 26.008 -51.563 51.812 1.00 114.87 1966 ASP A C 1
ATOM 2230 O O . ASP A 1 301 ? 26.644 -52.325 52.537 1.00 117.96 1966 ASP A O 1
ATOM 2235 N N . PRO A 1 302 ? 25.001 -50.799 52.266 1.00 115.84 1967 PRO A N 1
ATOM 2236 C CA . PRO A 1 302 ? 24.554 -50.821 53.663 1.00 115.04 1967 PRO A CA 1
ATOM 2237 C C . PRO A 1 302 ? 24.023 -52.186 54.089 1.00 114.04 1967 PRO A C 1
ATOM 2238 O O . PRO A 1 302 ? 24.118 -52.538 55.262 1.00 114.53 1967 PRO A O 1
ATOM 2242 N N . PHE A 1 303 ? 23.473 -52.937 53.143 1.00 115.23 1968 PHE A N 1
ATOM 2243 C CA . PHE A 1 303 ? 22.832 -54.211 53.445 1.00 120.00 1968 PHE A CA 1
ATOM 2244 C C . PHE A 1 303 ? 23.827 -55.366 53.576 1.00 122.48 1968 PHE A C 1
ATOM 2245 O O . PHE A 1 303 ? 23.536 -56.374 54.226 1.00 121.23 1968 PHE A O 1
ATOM 2253 N N . GLN A 1 304 ? 24.995 -55.214 52.954 1.00 126.03 1969 GLN A N 1
ATOM 2254 C CA . GLN A 1 304 ? 25.956 -56.311 52.833 1.00 128.43 1969 GLN A CA 1
ATOM 2255 C C . GLN A 1 304 ? 26.445 -56.838 54.180 1.00 128.05 1969 GLN A C 1
ATOM 2256 O O . GLN A 1 304 ? 26.683 -56.064 55.111 1.00 126.48 1969 GLN A O 1
ATOM 2262 N N . ALA A 1 305 ? 26.560 -58.165 54.262 1.00 128.58 1970 ALA A N 1
ATOM 2263 C CA . ALA A 1 305 ? 27.147 -58.885 55.399 1.00 128.14 1970 ALA A CA 1
ATOM 2264 C C . ALA A 1 305 ? 26.888 -58.264 56.774 1.00 129.12 1970 ALA A C 1
ATOM 2265 O O . ALA A 1 305 ? 25.745 -57.977 57.135 1.00 128.68 1970 ALA A O 1
ATOM 2267 N N . GLY A 1 306 ? 27.961 -58.071 57.534 1.00 128.18 1971 GLY A N 1
ATOM 2268 C CA . GLY A 1 306 ? 27.902 -57.343 58.788 1.00 124.97 1971 GLY A CA 1
ATOM 2269 C C . GLY A 1 306 ? 28.768 -56.104 58.678 1.00 123.73 1971 GLY A C 1
ATOM 2270 O O . GLY A 1 306 ? 29.830 -56.016 59.299 1.00 123.94 1971 GLY A O 1
ATOM 2271 N N . LEU A 1 307 ? 28.315 -55.150 57.869 1.00 121.56 1972 LEU A N 1
ATOM 2272 C CA . LEU A 1 307 ? 29.083 -53.937 57.602 1.00 117.95 1972 LEU A CA 1
ATOM 2273 C C . LEU A 1 307 ? 29.313 -53.095 58.857 1.00 117.88 1972 LEU A C 1
ATOM 2274 O O . LEU A 1 307 ? 28.373 -52.787 59.594 1.00 119.54 1972 LEU A O 1
ATOM 2279 N N . LYS A 1 308 ? 30.571 -52.733 59.092 1.00 114.16 1973 LYS A N 1
ATOM 2280 C CA . LYS A 1 308 ? 30.919 -51.897 60.232 1.00 111.13 1973 LYS A CA 1
ATOM 2281 C C . LYS A 1 308 ? 31.437 -50.540 59.769 1.00 109.77 1973 LYS A C 1
ATOM 2282 O O . LYS A 1 308 ? 32.555 -50.425 59.267 1.00 105.92 1973 LYS A O 1
ATOM 2288 N N . VAL A 1 309 ? 30.602 -49.521 59.944 1.00 111.63 1974 VAL A N 1
ATOM 2289 C CA . VAL A 1 309 ? 30.886 -48.162 59.491 1.00 108.29 1974 VAL A CA 1
ATOM 2290 C C . VAL A 1 309 ? 32.108 -47.557 60.181 1.00 110.64 1974 VAL A C 1
ATOM 2291 O O . VAL A 1 309 ? 32.870 -46.808 59.571 1.00 111.21 1974 VAL A O 1
ATOM 2295 N N . ASP A 1 310 ? 32.296 -47.902 61.450 1.00 113.35 1975 ASP A N 1
ATOM 2296 C CA . ASP A 1 310 ? 33.399 -47.369 62.247 1.00 117.89 1975 ASP A CA 1
ATOM 2297 C C . ASP A 1 310 ? 34.766 -47.635 61.618 1.00 116.64 1975 ASP A C 1
ATOM 2298 O O . ASP A 1 310 ? 35.722 -46.897 61.859 1.00 114.88 1975 ASP A O 1
ATOM 2303 N N . LYS A 1 311 ? 34.851 -48.688 60.810 1.00 118.68 1976 LYS A N 1
ATOM 2304 C CA . LYS A 1 311 ? 36.109 -49.067 60.178 1.00 120.53 1976 LYS A CA 1
ATOM 2305 C C . LYS A 1 311 ? 36.181 -48.540 58.746 1.00 122.71 1976 LYS A C 1
ATOM 2306 O O . LYS A 1 311 ? 36.408 -49.300 57.805 1.00 124.07 1976 LYS A O 1
ATOM 2312 N N . ILE A 1 312 ? 35.985 -47.234 58.592 1.00 120.51 1977 ILE A N 1
ATOM 2313 C CA . ILE A 1 312 ? 35.999 -46.596 57.278 1.00 115.97 1977 ILE A CA 1
ATOM 2314 C C . ILE A 1 312 ? 36.868 -45.337 57.280 1.00 116.26 1977 ILE A C 1
ATOM 2315 O O . ILE A 1 312 ? 36.696 -44.461 58.128 1.00 117.28 1977 ILE A O 1
ATOM 2320 N N . PRO A 1 313 ? 37.809 -45.249 56.325 1.00 115.28 1978 PRO A N 1
ATOM 2321 C CA . PRO A 1 313 ? 38.775 -44.145 56.235 1.00 115.70 1978 PRO A CA 1
ATOM 2322 C C . PRO A 1 313 ? 38.142 -42.773 55.997 1.00 116.12 1978 PRO A C 1
ATOM 2323 O O . PRO A 1 313 ? 38.466 -41.823 56.710 1.00 116.17 1978 PRO A O 1
ATOM 2327 N N . ASP A 1 314 ? 37.252 -42.673 55.013 1.00 115.51 1979 ASP A N 1
ATOM 2328 C CA . ASP A 1 314 ? 36.659 -41.390 54.641 1.00 113.59 1979 ASP A CA 1
ATOM 2329 C C . ASP A 1 314 ? 35.664 -40.863 55.674 1.00 112.59 1979 ASP A C 1
ATOM 2330 O O . ASP A 1 314 ? 35.154 -39.751 55.541 1.00 115.06 1979 ASP A O 1
ATOM 2343 N N . LYS A 1 316 ? 36.258 -39.928 58.557 1.00 94.57 1981 LYS A N 1
ATOM 2344 C CA . LYS A 1 316 ? 36.889 -38.903 59.380 1.00 96.33 1981 LYS A CA 1
ATOM 2345 C C . LYS A 1 316 ? 37.242 -37.666 58.561 1.00 101.37 1981 LYS A C 1
ATOM 2346 O O . LYS A 1 316 ? 37.646 -36.642 59.112 1.00 100.34 1981 LYS A O 1
ATOM 2348 N N . GLU A 1 317 ? 37.087 -37.766 57.244 1.00 106.28 1982 GLU A N 1
ATOM 2349 C CA . GLU A 1 317 ? 37.398 -36.655 56.349 1.00 106.65 1982 GLU A CA 1
ATOM 2350 C C . GLU A 1 317 ? 36.296 -35.601 56.354 1.00 102.16 1982 GLU A C 1
ATOM 2351 O O . GLU A 1 317 ? 35.109 -35.928 56.367 1.00 102.36 1982 GLU A O 1
ATOM 2357 N N . ARG A 1 318 ? 36.699 -34.334 56.340 1.00 98.21 1983 ARG A N 1
ATOM 2358 C CA . ARG A 1 318 ? 35.755 -33.222 56.363 1.00 96.50 1983 ARG A CA 1
ATOM 2359 C C . ARG A 1 318 ? 35.383 -32.772 54.953 1.00 93.94 1983 ARG A C 1
ATOM 2360 O O . ARG A 1 318 ? 36.250 -32.369 54.177 1.00 93.67 1983 ARG A O 1
ATOM 2368 N N . PRO A 1 319 ? 34.086 -32.837 54.619 1.00 89.75 1984 PRO A N 1
ATOM 2369 C CA . PRO A 1 319 ? 33.599 -32.393 53.310 1.00 86.55 1984 PRO A CA 1
ATOM 2370 C C . PRO A 1 319 ? 33.679 -30.877 53.185 1.00 88.45 1984 PRO A C 1
ATOM 2371 O O . PRO A 1 319 ? 33.567 -30.178 54.192 1.00 90.10 1984 PRO A O 1
ATOM 2375 N N . PRO A 1 320 ? 33.877 -30.371 51.959 1.00 87.49 1985 PRO A N 1
ATOM 2376 C CA . PRO A 1 320 ? 33.977 -28.926 51.732 1.00 83.54 1985 PRO A CA 1
ATOM 2377 C C . PRO A 1 320 ? 32.633 -28.235 51.917 1.00 76.69 1985 PRO A C 1
ATOM 2378 O O . PRO A 1 320 ? 31.598 -28.825 51.618 1.00 75.39 1985 PRO A O 1
ATOM 2382 N N . THR A 1 321 ? 32.653 -26.998 52.402 1.00 73.81 1986 THR A N 1
ATOM 2383 C CA . THR A 1 321 ? 31.424 -26.233 52.576 1.00 79.93 1986 THR A CA 1
ATOM 2384 C C . THR A 1 321 ? 31.610 -24.762 52.215 1.00 80.72 1986 THR A C 1
ATOM 2385 O O . THR A 1 321 ? 32.579 -24.124 52.627 1.00 89.19 1986 THR A O 1
ATOM 2389 N N . ALA A 1 322 ? 30.679 -24.234 51.427 1.00 114.20 1987 ALA A N 1
ATOM 2390 C CA . ALA A 1 322 ? 30.700 -22.826 51.054 1.00 105.00 1987 ALA A CA 1
ATOM 2391 C C . ALA A 1 322 ? 29.790 -22.040 51.986 1.00 95.80 1987 ALA A C 1
ATOM 2392 O O . ALA A 1 322 ? 29.697 -20.818 51.902 1.00 91.00 1987 ALA A O 1
ATOM 2394 N N . PHE A 1 323 ? 29.119 -22.762 52.877 1.00 95.35 1988 PHE A N 1
ATOM 2395 C CA . PHE A 1 323 ? 28.213 -22.159 53.844 1.00 91.96 1988 PHE A CA 1
ATOM 2396 C C . PHE A 1 323 ? 28.998 -21.406 54.911 1.00 94.07 1988 PHE A C 1
ATOM 2397 O O . PHE A 1 323 ? 29.996 -21.906 55.428 1.00 98.35 1988 PHE A O 1
ATOM 2405 N N . ASP A 1 324 ? 28.544 -20.201 55.236 1.00 92.53 1989 ASP A N 1
ATOM 2406 C CA . ASP A 1 324 ? 29.176 -19.402 56.279 1.00 94.15 1989 ASP A CA 1
ATOM 2407 C C . ASP A 1 324 ? 28.345 -19.464 57.556 1.00 93.75 1989 ASP A C 1
ATOM 2408 O O . ASP A 1 324 ? 27.676 -18.498 57.921 1.00 91.42 1989 ASP A O 1
ATOM 2413 N N . SER A 1 325 ? 28.392 -20.609 58.229 1.00 97.70 1990 SER A N 1
ATOM 2414 C CA . SER A 1 325 ? 27.620 -20.818 59.448 1.00 98.68 1990 SER A CA 1
ATOM 2415 C C . SER A 1 325 ? 28.132 -19.952 60.594 1.00 103.54 1990 SER A C 1
ATOM 2416 O O . SER A 1 325 ? 27.346 -19.366 61.339 1.00 106.90 1990 SER A O 1
ATOM 2419 N N . ALA A 1 326 ? 29.452 -19.876 60.728 1.00 105.45 1991 ALA A N 1
ATOM 2420 C CA . ALA A 1 326 ? 30.072 -19.102 61.798 1.00 110.18 1991 ALA A CA 1
ATOM 2421 C C . ALA A 1 326 ? 29.813 -17.608 61.633 1.00 110.72 1991 ALA A C 1
ATOM 2422 O O . ALA A 1 326 ? 29.576 -16.898 62.611 1.00 115.44 1991 ALA A O 1
ATOM 2424 N N . GLY A 1 327 ? 29.857 -17.138 60.391 1.00 105.27 1992 GLY A N 1
ATOM 2425 C CA . GLY A 1 327 ? 29.655 -15.731 60.101 1.00 99.67 1992 GLY A CA 1
ATOM 2426 C C . GLY A 1 327 ? 28.206 -15.301 60.227 1.00 91.56 1992 GLY A C 1
ATOM 2427 O O . GLY A 1 327 ? 27.920 -14.165 60.605 1.00 92.20 1992 GLY A O 1
ATOM 2428 N N . LEU A 1 328 ? 27.290 -16.211 59.908 1.00 85.23 1993 LEU A N 1
ATOM 2429 C CA . LEU A 1 328 ? 25.863 -15.913 59.969 1.00 82.60 1993 LEU A CA 1
ATOM 2430 C C . LEU A 1 328 ? 25.409 -15.756 61.418 1.00 88.22 1993 LEU A C 1
ATOM 2431 O O . LEU A 1 328 ? 24.546 -14.932 61.723 1.00 86.39 1993 LEU A O 1
ATOM 2436 N N . LEU A 1 329 ? 25.999 -16.550 62.307 1.00 92.65 1994 LEU A N 1
ATOM 2437 C CA . LEU A 1 329 ? 25.701 -16.462 63.732 1.00 92.82 1994 LEU A CA 1
ATOM 2438 C C . LEU A 1 329 ? 26.293 -15.194 64.336 1.00 91.68 1994 LEU A C 1
ATOM 2439 O O . LEU A 1 329 ? 25.676 -14.557 65.190 1.00 91.11 1994 LEU A O 1
ATOM 2444 N N . ARG A 1 330 ? 27.493 -14.837 63.890 1.00 93.96 1995 ARG A N 1
ATOM 2445 C CA . ARG A 1 330 ? 28.163 -13.632 64.364 1.00 100.70 1995 ARG A CA 1
ATOM 2446 C C . ARG A 1 330 ? 27.393 -12.385 63.942 1.00 100.75 1995 ARG A C 1
ATOM 2447 O O . ARG A 1 330 ? 27.261 -11.435 64.714 1.00 102.39 1995 ARG A O 1
ATOM 2455 N N . GLU A 1 331 ? 26.886 -12.397 62.712 1.00 97.70 1996 GLU A N 1
ATOM 2456 C CA . GLU A 1 331 ? 26.074 -11.297 62.206 1.00 94.87 1996 GLU A CA 1
ATOM 2457 C C . GLU A 1 331 ? 24.770 -11.202 62.990 1.00 96.87 1996 GLU A C 1
ATOM 2458 O O . GLU A 1 331 ? 24.234 -10.113 63.197 1.00 101.90 1996 GLU A O 1
ATOM 2460 N N . ALA A 1 332 ? 24.268 -12.352 63.427 1.00 94.94 1997 ALA A N 1
ATOM 2461 C CA . ALA A 1 332 ? 23.064 -12.403 64.247 1.00 97.03 1997 ALA A CA 1
ATOM 2462 C C . ALA A 1 332 ? 23.407 -12.141 65.709 1.00 101.38 1997 ALA A C 1
ATOM 2463 O O . ALA A 1 332 ? 22.520 -11.939 66.539 1.00 104.27 1997 ALA A O 1
ATOM 2465 N N . GLY A 1 333 ? 24.701 -12.148 66.015 1.00 101.50 1998 GLY A N 1
ATOM 2466 C CA . GLY A 1 333 ? 25.174 -11.871 67.359 1.00 103.33 1998 GLY A CA 1
ATOM 2467 C C . GLY A 1 333 ? 24.847 -12.972 68.348 1.00 97.49 1998 GLY A C 1
ATOM 2468 O O . GLY A 1 333 ? 24.612 -12.712 69.527 1.00 94.52 1998 GLY A O 1
ATOM 2469 N N . LEU A 1 334 ? 24.838 -14.210 67.866 1.00 96.49 1999 LEU A N 1
ATOM 2470 C CA . LEU A 1 334 ? 24.506 -15.354 68.703 1.00 97.08 1999 LEU A CA 1
ATOM 2471 C C . LEU A 1 334 ? 25.652 -16.367 68.708 1.00 100.50 1999 LEU A C 1
ATOM 2472 O O . LEU A 1 334 ? 25.591 -17.389 69.391 1.00 100.65 1999 LEU A O 1
ATOM 2477 N N . LEU A 1 335 ? 26.701 -16.070 67.948 1.00 102.54 2000 LEU A N 1
ATOM 2478 C CA . LEU A 1 335 ? 27.854 -16.961 67.843 1.00 98.00 2000 LEU A CA 1
ATOM 2479 C C . LEU A 1 335 ? 28.581 -17.127 69.175 1.00 96.35 2000 LEU A C 1
ATOM 2480 O O . LEU A 1 335 ? 28.989 -18.232 69.533 1.00 90.77 2000 LEU A O 1
ATOM 2485 N N . ASP A 1 336 ? 28.736 -16.026 69.903 1.00 101.75 2001 ASP A N 1
ATOM 2486 C CA . ASP A 1 336 ? 29.486 -16.030 71.156 1.00 108.10 2001 ASP A CA 1
ATOM 2487 C C . ASP A 1 336 ? 28.861 -16.930 72.219 1.00 108.80 2001 ASP A C 1
ATOM 2488 O O . ASP A 1 336 ? 29.565 -17.676 72.900 1.00 112.08 2001 ASP A O 1
ATOM 2490 N N . ILE A 1 337 ? 27.541 -16.861 72.357 1.00 105.20 2002 ILE A N 1
ATOM 2491 C CA . ILE A 1 337 ? 26.846 -17.629 73.387 1.00 103.48 2002 ILE A CA 1
ATOM 2492 C C . ILE A 1 337 ? 26.802 -19.125 73.064 1.00 98.47 2002 ILE A C 1
ATOM 2493 O O . ILE A 1 337 ? 26.834 -19.960 73.967 1.00 98.20 2002 ILE A O 1
ATOM 2498 N N . LEU A 1 338 ? 26.749 -19.461 71.778 1.00 95.15 2003 LEU A N 1
ATOM 2499 C CA . LEU A 1 338 ? 26.715 -20.860 71.366 1.00 92.55 2003 LEU A CA 1
ATOM 2500 C C . LEU A 1 338 ? 28.030 -21.555 71.696 1.00 101.33 2003 LEU A C 1
ATOM 2501 O O . LEU A 1 338 ? 28.035 -22.655 72.246 1.00 106.45 2003 LEU A O 1
ATOM 2506 N N . GLU A 1 339 ? 29.141 -20.907 71.360 1.00 105.67 2004 GLU A N 1
ATOM 2507 C CA . GLU A 1 339 ? 30.463 -21.442 71.669 1.00 112.20 2004 GLU A CA 1
ATOM 2508 C C . GLU A 1 339 ? 30.665 -21.562 73.176 1.00 116.66 2004 GLU A C 1
ATOM 2509 O O . GLU A 1 339 ? 31.320 -22.489 73.651 1.00 118.21 2004 GLU A O 1
ATOM 2515 N N . ARG A 1 340 ? 30.093 -20.623 73.922 1.00 119.55 2005 ARG A N 1
ATOM 2516 C CA . ARG A 1 340 ? 30.173 -20.647 75.377 1.00 126.21 2005 ARG A CA 1
ATOM 2517 C C . ARG A 1 340 ? 29.381 -21.823 75.939 1.00 126.97 2005 ARG A C 1
ATOM 2518 O O . ARG A 1 340 ? 29.739 -22.387 76.973 1.00 131.07 2005 ARG A O 1
ATOM 2528 N N . LEU A 1 342 ? 28.866 -24.642 74.171 1.00 118.09 2007 LEU A N 1
ATOM 2529 C CA . LEU A 1 342 ? 29.547 -25.848 73.714 1.00 119.41 2007 LEU A CA 1
ATOM 2530 C C . LEU A 1 342 ? 30.712 -26.197 74.633 1.00 123.51 2007 LEU A C 1
ATOM 2531 O O . LEU A 1 342 ? 31.177 -27.336 74.655 1.00 123.81 2007 LEU A O 1
ATOM 2536 N N . GLN A 1 343 ? 31.176 -25.208 75.390 1.00 126.83 2008 GLN A N 1
ATOM 2537 C CA . GLN A 1 343 ? 32.284 -25.404 76.317 1.00 131.52 2008 GLN A CA 1
ATOM 2538 C C . GLN A 1 343 ? 31.794 -25.662 77.740 1.00 131.31 2008 GLN A C 1
ATOM 2539 O O . GLN A 1 343 ? 32.296 -26.552 78.426 1.00 131.26 2008 GLN A O 1
ATOM 2545 N N . ASN A 1 344 ? 30.811 -24.881 78.176 1.00 130.51 2009 ASN A N 1
ATOM 2546 C CA . ASN A 1 344 ? 30.325 -24.954 79.550 1.00 134.75 2009 ASN A CA 1
ATOM 2547 C C . ASN A 1 344 ? 29.102 -25.851 79.719 1.00 134.25 2009 ASN A C 1
ATOM 2548 O O . ASN A 1 344 ? 28.530 -25.934 80.807 1.00 139.28 2009 ASN A O 1
ATOM 2553 N N . GLY A 1 345 ? 28.703 -26.520 78.644 1.00 126.11 2010 GLY A N 1
ATOM 2554 C CA . GLY A 1 345 ? 27.526 -27.368 78.677 1.00 122.33 2010 GLY A CA 1
ATOM 2555 C C . GLY A 1 345 ? 26.258 -26.578 78.418 1.00 119.33 2010 GLY A C 1
ATOM 2556 O O . GLY A 1 345 ? 26.300 -25.354 78.298 1.00 120.04 2010 GLY A O 1
ATOM 2557 N N . PRO A 1 346 ? 25.117 -27.276 78.333 1.00 118.48 2011 PRO A N 1
ATOM 2558 C CA . PRO A 1 346 ? 23.830 -26.638 78.039 1.00 117.05 2011 PRO A CA 1
ATOM 2559 C C . PRO A 1 346 ? 23.356 -25.719 79.164 1.00 123.88 2011 PRO A C 1
ATOM 2560 O O . PRO A 1 346 ? 23.423 -26.085 80.338 1.00 128.14 2011 PRO A O 1
ATOM 2564 N N . SER A 1 347 ? 22.885 -24.532 78.795 1.00 122.99 2012 SER A N 1
ATOM 2565 C CA . SER A 1 347 ? 22.357 -23.573 79.757 1.00 123.74 2012 SER A CA 1
ATOM 2566 C C . SER A 1 347 ? 20.916 -23.217 79.407 1.00 126.63 2012 SER A C 1
ATOM 2567 O O . SER A 1 347 ? 20.581 -23.046 78.236 1.00 123.71 2012 SER A O 1
ATOM 2570 N N . GLU A 1 348 ? 20.070 -23.109 80.427 1.00 135.51 2013 GLU A N 1
ATOM 2571 C CA . GLU A 1 348 ? 18.650 -22.827 80.232 1.00 140.65 2013 GLU A CA 1
ATOM 2572 C C . GLU A 1 348 ? 18.434 -21.481 79.547 1.00 140.70 2013 GLU A C 1
ATOM 2573 O O . GLU A 1 348 ? 17.662 -21.376 78.592 1.00 137.05 2013 GLU A O 1
ATOM 2579 N N . ASP A 1 349 ? 19.120 -20.456 80.043 1.00 144.13 2014 ASP A N 1
ATOM 2580 C CA . ASP A 1 349 ? 19.024 -19.114 79.481 1.00 141.00 2014 ASP A CA 1
ATOM 2581 C C . ASP A 1 349 ? 19.573 -19.074 78.059 1.00 130.66 2014 ASP A C 1
ATOM 2582 O O . ASP A 1 349 ? 19.082 -18.329 77.212 1.00 127.73 2014 ASP A O 1
ATOM 2587 N N . GLY A 1 350 ? 20.594 -19.886 77.806 1.00 125.06 2015 GLY A N 1
ATOM 2588 C CA . GLY A 1 350 ? 21.222 -19.937 76.501 1.00 118.22 2015 GLY A CA 1
ATOM 2589 C C . GLY A 1 350 ? 20.313 -20.494 75.422 1.00 110.24 2015 GLY A C 1
ATOM 2590 O O . GLY A 1 350 ? 20.144 -19.877 74.370 1.00 106.38 2015 GLY A O 1
ATOM 2591 N N . VAL A 1 351 ? 19.732 -21.662 75.683 1.00 106.99 2016 VAL A N 1
ATOM 2592 C CA . VAL A 1 351 ? 18.821 -22.299 74.737 1.00 99.75 2016 VAL A CA 1
ATOM 2593 C C . VAL A 1 351 ? 17.624 -21.396 74.450 1.00 103.00 2016 VAL A C 1
ATOM 2594 O O . VAL A 1 351 ? 17.182 -21.278 73.307 1.00 98.25 2016 VAL A O 1
ATOM 2598 N N . ALA A 1 352 ? 17.115 -20.753 75.497 1.00 109.63 2017 ALA A N 1
ATOM 2599 C CA . ALA A 1 352 ? 15.967 -19.863 75.372 1.00 109.49 2017 ALA A CA 1
ATOM 2600 C C . ALA A 1 352 ? 16.281 -18.657 74.491 1.00 108.49 2017 ALA A C 1
ATOM 2601 O O . ALA A 1 352 ? 15.416 -18.164 73.768 1.00 105.97 2017 ALA A O 1
ATOM 2603 N N . GLN A 1 353 ? 17.522 -18.187 74.554 1.00 110.32 2018 GLN A N 1
ATOM 2604 C CA . GLN A 1 353 ? 17.932 -17.029 73.769 1.00 113.08 2018 GLN A CA 1
ATOM 2605 C C . GLN A 1 353 ? 18.156 -17.411 72.309 1.00 107.34 2018 GLN A C 1
ATOM 2606 O O . GLN A 1 353 ? 17.919 -16.609 71.406 1.00 105.43 2018 GLN A O 1
ATOM 2612 N N . ILE A 1 354 ? 18.613 -18.639 72.083 1.00 105.75 2019 ILE A N 1
ATOM 2613 C CA . ILE A 1 354 ? 18.778 -19.157 70.731 1.00 101.11 2019 ILE A CA 1
ATOM 2614 C C . ILE A 1 354 ? 17.413 -19.427 70.110 1.00 99.12 2019 ILE A C 1
ATOM 2615 O O . ILE A 1 354 ? 17.165 -19.086 68.954 1.00 94.43 2019 ILE A O 1
ATOM 2620 N N . ASN A 1 355 ? 16.530 -20.036 70.896 1.00 106.21 2020 ASN A N 1
ATOM 2621 C CA . ASN A 1 355 ? 15.189 -20.387 70.441 1.00 108.53 2020 ASN A CA 1
ATOM 2622 C C . ASN A 1 355 ? 14.386 -19.173 69.985 1.00 114.78 2020 ASN A C 1
ATOM 2623 O O . ASN A 1 355 ? 13.666 -19.235 68.988 1.00 114.13 2020 ASN A O 1
ATOM 2628 N N . HIS A 1 356 ? 14.514 -18.072 70.719 1.00 120.73 2021 HIS A N 1
ATOM 2629 C CA . HIS A 1 356 ? 13.799 -16.844 70.386 1.00 124.52 2021 HIS A CA 1
ATOM 2630 C C . HIS A 1 356 ? 14.303 -16.263 69.069 1.00 120.97 2021 HIS A C 1
ATOM 2631 O O . HIS A 1 356 ? 13.521 -15.757 68.265 1.00 123.59 2021 HIS A O 1
ATOM 2638 N N . ALA A 1 357 ? 15.612 -16.340 68.855 1.00 113.99 2022 ALA A N 1
ATOM 2639 C CA . ALA A 1 357 ? 16.209 -15.873 67.610 1.00 104.23 2022 ALA A CA 1
ATOM 2640 C C . ALA A 1 357 ? 15.785 -16.776 66.458 1.00 99.31 2022 ALA A C 1
ATOM 2641 O O . ALA A 1 357 ? 15.648 -16.326 65.320 1.00 100.27 2022 ALA A O 1
ATOM 2643 N N . ILE A 1 358 ? 15.580 -18.052 66.765 1.00 95.94 2023 ILE A N 1
ATOM 2644 C CA . ILE A 1 358 ? 15.118 -19.020 65.778 1.00 94.56 2023 ILE A CA 1
ATOM 2645 C C . ILE A 1 358 ? 13.676 -18.736 65.364 1.00 96.54 2023 ILE A C 1
ATOM 2646 O O . ILE A 1 358 ? 13.356 -18.707 64.174 1.00 95.40 2023 ILE A O 1
ATOM 2651 N N . ASN A 1 359 ? 12.812 -18.517 66.351 1.00 100.85 2024 ASN A N 1
ATOM 2652 C CA . ASN A 1 359 ? 11.402 -18.240 66.089 1.00 104.86 2024 ASN A CA 1
ATOM 2653 C C . ASN A 1 359 ? 11.155 -16.849 65.510 1.00 102.00 2024 ASN A C 1
ATOM 2654 O O . ASN A 1 359 ? 10.093 -16.581 64.948 1.00 98.99 2024 ASN A O 1
ATOM 2659 N N . LYS A 1 360 ? 12.136 -15.964 65.654 1.00 102.91 2025 LYS A N 1
ATOM 2660 C CA . LYS A 1 360 ? 12.045 -14.633 65.067 1.00 107.45 2025 LYS A CA 1
ATOM 2661 C C . LYS A 1 360 ? 12.357 -14.692 63.577 1.00 108.04 2025 LYS A C 1
ATOM 2662 O O . LYS A 1 360 ? 13.415 -15.175 63.173 1.00 105.88 2025 LYS A O 1
ATOM 2668 N N . SER A 1 361 ? 11.428 -14.202 62.763 1.00 110.36 2026 SER A N 1
ATOM 2669 C CA . SER A 1 361 ? 11.598 -14.209 61.316 1.00 105.59 2026 SER A CA 1
ATOM 2670 C C . SER A 1 361 ? 11.338 -12.827 60.724 1.00 105.68 2026 SER A C 1
ATOM 2671 O O . SER A 1 361 ? 12.271 -12.065 60.468 1.00 102.58 2026 SER A O 1
ATOM 2674 N N . THR A 1 366 ? 9.442 -7.523 68.356 1.00 112.10 2031 THR A N 1
ATOM 2675 C CA . THR A 1 366 ? 8.492 -7.894 69.398 1.00 117.22 2031 THR A CA 1
ATOM 2676 C C . THR A 1 366 ? 7.649 -6.700 69.837 1.00 123.57 2031 THR A C 1
ATOM 2677 O O . THR A 1 366 ? 8.175 -5.617 70.094 1.00 126.07 2031 THR A O 1
ATOM 2679 N N . SER A 1 367 ? 6.339 -6.907 69.919 1.00 123.97 2032 SER A N 1
ATOM 2680 C CA . SER A 1 367 ? 5.419 -5.857 70.346 1.00 126.40 2032 SER A CA 1
ATOM 2681 C C . SER A 1 367 ? 4.178 -6.454 71.002 1.00 128.84 2032 SER A C 1
ATOM 2682 O O . SER A 1 367 ? 4.078 -7.669 71.171 1.00 125.16 2032 SER A O 1
ATOM 2685 N N . PHE A 1 368 ? 3.234 -5.592 71.370 1.00 133.61 2033 PHE A N 1
ATOM 2686 C CA . PHE A 1 368 ? 2.011 -6.031 72.034 1.00 136.56 2033 PHE A CA 1
ATOM 2687 C C . PHE A 1 368 ? 1.091 -6.789 71.083 1.00 138.80 2033 PHE A C 1
ATOM 2688 O O . PHE A 1 368 ? 0.808 -6.328 69.977 1.00 138.63 2033 PHE A O 1
ATOM 2696 N N . GLY A 1 369 ? 0.624 -7.952 71.526 1.00 140.50 2034 GLY A N 1
ATOM 2697 C CA . GLY A 1 369 ? -0.264 -8.777 70.728 1.00 137.34 2034 GLY A CA 1
ATOM 2698 C C . GLY A 1 369 ? 0.414 -9.321 69.486 1.00 128.26 2034 GLY A C 1
ATOM 2699 O O . GLY A 1 369 ? -0.205 -9.429 68.427 1.00 124.33 2034 GLY A O 1
ATOM 2700 N N . TYR A 1 370 ? 1.690 -9.666 69.619 1.00 125.70 2035 TYR A N 1
ATOM 2701 C CA . TYR A 1 370 ? 2.468 -10.163 68.491 1.00 122.77 2035 TYR A CA 1
ATOM 2702 C C . TYR A 1 370 ? 3.004 -11.567 68.743 1.00 118.47 2035 TYR A C 1
ATOM 2703 O O . TYR A 1 370 ? 3.758 -11.795 69.689 1.00 116.06 2035 TYR A O 1
ATOM 2705 N N . VAL A 1 371 ? 2.610 -12.505 67.889 1.00 119.15 2036 VAL A N 1
ATOM 2706 C CA . VAL A 1 371 ? 3.120 -13.867 67.964 1.00 119.13 2036 VAL A CA 1
ATOM 2707 C C . VAL A 1 371 ? 3.820 -14.246 66.662 1.00 120.45 2036 VAL A C 1
ATOM 2708 O O . VAL A 1 371 ? 3.394 -13.840 65.580 1.00 118.68 2036 VAL A O 1
ATOM 2712 N N . PRO A 1 372 ? 4.915 -15.012 66.765 1.00 125.01 2037 PRO A N 1
ATOM 2713 C CA . PRO A 1 372 ? 5.636 -15.471 65.574 1.00 125.14 2037 PRO A CA 1
ATOM 2714 C C . PRO A 1 372 ? 5.010 -16.727 64.972 1.00 119.62 2037 PRO A C 1
ATOM 2715 O O . PRO A 1 372 ? 4.603 -17.629 65.706 1.00 120.57 2037 PRO A O 1
ATOM 2719 N N . LEU A 1 373 ? 4.928 -16.777 63.646 1.00 111.74 2038 LEU A N 1
ATOM 2720 C CA . LEU A 1 373 ? 4.414 -17.956 62.958 1.00 107.22 2038 LEU A CA 1
ATOM 2721 C C . LEU A 1 373 ? 5.483 -18.575 62.063 1.00 101.91 2038 LEU A C 1
ATOM 2722 O O . LEU A 1 373 ? 5.479 -19.782 61.817 1.00 101.28 2038 LEU A O 1
ATOM 2727 N N . GLY A 1 374 ? 6.397 -17.739 61.579 1.00 93.44 2039 GLY A N 1
ATOM 2728 C CA . GLY A 1 374 ? 7.472 -18.196 60.720 1.00 82.52 2039 GLY A CA 1
ATOM 2729 C C . GLY A 1 374 ? 8.734 -18.518 61.496 1.00 78.01 2039 GLY A C 1
ATOM 2730 O O . GLY A 1 374 ? 8.966 -17.974 62.576 1.00 81.04 2039 GLY A O 1
ATOM 2731 N N . VAL A 1 375 ? 9.552 -19.406 60.941 1.00 72.00 2040 VAL A N 1
ATOM 2732 C CA . VAL A 1 375 ? 10.793 -19.817 61.584 1.00 74.27 2040 VAL A CA 1
ATOM 2733 C C . VAL A 1 375 ? 11.986 -19.527 60.681 1.00 79.58 2040 VAL A C 1
ATOM 2734 O O . VAL A 1 375 ? 11.949 -19.817 59.486 1.00 86.27 2040 VAL A O 1
ATOM 2738 N N . ASN A 1 376 ? 13.039 -18.950 61.253 1.00 83.00 2041 ASN A N 1
ATOM 2739 C CA . ASN A 1 376 ? 14.255 -18.665 60.499 1.00 88.99 2041 ASN A CA 1
ATOM 2740 C C . ASN A 1 376 ? 15.023 -19.940 60.158 1.00 88.65 2041 ASN A C 1
ATOM 2741 O O . ASN A 1 376 ? 15.635 -20.558 61.029 1.00 90.58 2041 ASN A O 1
ATOM 2746 N N . ARG A 1 377 ? 14.990 -20.324 58.886 1.00 83.65 2042 ARG A N 1
ATOM 2747 C CA . ARG A 1 377 ? 15.644 -21.547 58.437 1.00 79.59 2042 ARG A CA 1
ATOM 2748 C C . ARG A 1 377 ? 17.162 -21.450 58.516 1.00 78.08 2042 ARG A C 1
ATOM 2749 O O . ARG A 1 377 ? 17.823 -22.325 59.077 1.00 76.69 2042 ARG A O 1
ATOM 2757 N N . ARG A 1 378 ? 17.705 -20.379 57.947 1.00 78.20 2043 ARG A N 1
ATOM 2758 C CA . ARG A 1 378 ? 19.148 -20.220 57.809 1.00 81.46 2043 ARG A CA 1
ATOM 2759 C C . ARG A 1 378 ? 19.882 -20.170 59.147 1.00 81.77 2043 ARG A C 1
ATOM 2760 O O . ARG A 1 378 ? 20.996 -20.681 59.267 1.00 80.82 2043 ARG A O 1
ATOM 2768 N N . LEU A 1 379 ? 19.257 -19.558 60.147 1.00 81.75 2044 LEU A N 1
ATOM 2769 C CA . LEU A 1 379 ? 19.855 -19.477 61.474 1.00 77.55 2044 LEU A CA 1
ATOM 2770 C C . LEU A 1 379 ? 19.965 -20.865 62.091 1.00 74.78 2044 LEU A C 1
ATOM 2771 O O . LEU A 1 379 ? 20.947 -21.179 62.765 1.00 77.11 2044 LEU A O 1
ATOM 2776 N N . ILE A 1 380 ? 18.953 -21.693 61.854 1.00 69.44 2045 ILE A N 1
ATOM 2777 C CA . ILE A 1 380 ? 18.962 -23.071 62.327 1.00 68.32 2045 ILE A CA 1
ATOM 2778 C C . ILE A 1 380 ? 20.060 -23.868 61.631 1.00 69.90 2045 ILE A C 1
ATOM 2779 O O . ILE A 1 380 ? 20.802 -24.612 62.274 1.00 73.60 2045 ILE A O 1
ATOM 2784 N N . ASP A 1 381 ? 20.164 -23.700 60.316 1.00 67.34 2046 ASP A N 1
ATOM 2785 C CA . ASP A 1 381 ? 21.189 -24.383 59.536 1.00 72.70 2046 ASP A CA 1
ATOM 2786 C C . ASP A 1 381 ? 22.589 -23.991 60.006 1.00 73.57 2046 ASP A C 1
ATOM 2787 O O . ASP A 1 381 ? 23.522 -24.792 59.941 1.00 78.03 2046 ASP A O 1
ATOM 2792 N N . ALA A 1 382 ? 22.723 -22.760 60.487 1.00 69.34 2047 ALA A N 1
ATOM 2793 C CA . ALA A 1 382 ? 23.998 -22.275 61.001 1.00 71.44 2047 ALA A CA 1
ATOM 2794 C C . ALA A 1 382 ? 24.360 -22.963 62.313 1.00 77.43 2047 ALA A C 1
ATOM 2795 O O . ALA A 1 382 ? 25.483 -23.434 62.486 1.00 85.14 2047 ALA A O 1
ATOM 2797 N N . VAL A 1 383 ? 23.400 -23.016 63.232 1.00 74.00 2048 VAL A N 1
ATOM 2798 C CA . VAL A 1 383 ? 23.608 -23.632 64.539 1.00 71.74 2048 VAL A CA 1
ATOM 2799 C C . VAL A 1 383 ? 23.989 -25.104 64.412 1.00 70.20 2048 VAL A C 1
ATOM 2800 O O . VAL A 1 383 ? 24.960 -25.557 65.021 1.00 71.17 2048 VAL A O 1
ATOM 2804 N N . VAL A 1 384 ? 23.221 -25.838 63.612 1.00 69.84 2049 VAL A N 1
ATOM 2805 C CA . VAL A 1 384 ? 23.451 -27.263 63.394 1.00 70.44 2049 VAL A CA 1
ATOM 2806 C C . VAL A 1 384 ? 24.864 -27.539 62.882 1.00 76.44 2049 VAL A C 1
ATOM 2807 O O . VAL A 1 384 ? 25.524 -28.482 63.324 1.00 76.21 2049 VAL A O 1
ATOM 2811 N N . ALA A 1 385 ? 25.330 -26.698 61.964 1.00 77.74 2050 ALA A N 1
ATOM 2812 C CA . ALA A 1 385 ? 26.637 -26.878 61.339 1.00 79.20 2050 ALA A CA 1
ATOM 2813 C C . ALA A 1 385 ? 27.798 -26.695 62.315 1.00 80.96 2050 ALA A C 1
ATOM 2814 O O . ALA A 1 385 ? 28.878 -27.253 62.115 1.00 79.16 2050 ALA A O 1
ATOM 2816 N N . ARG A 1 386 ? 27.576 -25.915 63.368 1.00 83.14 2051 ARG A N 1
ATOM 2817 C CA . ARG A 1 386 ? 28.634 -25.628 64.333 1.00 86.00 2051 ARG A CA 1
ATOM 2818 C C . ARG A 1 386 ? 28.902 -26.805 65.267 1.00 91.27 2051 ARG A C 1
ATOM 2819 O O . ARG A 1 386 ? 30.013 -26.961 65.775 1.00 97.47 2051 ARG A O 1
ATOM 2827 N N . PHE A 1 387 ? 27.883 -27.628 65.489 1.00 88.01 2052 PHE A N 1
ATOM 2828 C CA . PHE A 1 387 ? 28.022 -28.800 66.348 1.00 88.35 2052 PHE A CA 1
ATOM 2829 C C . PHE A 1 387 ? 28.986 -29.822 65.755 1.00 88.02 2052 PHE A C 1
ATOM 2830 O O . PHE A 1 387 ? 29.651 -30.558 66.485 1.00 91.17 2052 PHE A O 1
ATOM 2838 N N . ALA A 1 388 ? 29.058 -29.862 64.429 1.00 84.04 2053 ALA A N 1
ATOM 2839 C CA . ALA A 1 388 ? 29.956 -30.783 63.743 1.00 81.42 2053 ALA A CA 1
ATOM 2840 C C . ALA A 1 388 ? 31.388 -30.258 63.750 1.00 87.51 2053 ALA A C 1
ATOM 2841 O O . ALA A 1 388 ? 32.335 -31.024 63.930 1.00 89.45 2053 ALA A O 1
ATOM 2843 N N . GLU A 1 389 ? 31.536 -28.950 63.556 1.00 90.29 2054 GLU A N 1
ATOM 2844 C CA . GLU A 1 389 ? 32.851 -28.316 63.513 1.00 94.98 2054 GLU A CA 1
ATOM 2845 C C . GLU A 1 389 ? 33.600 -28.450 64.835 1.00 96.57 2054 GLU A C 1
ATOM 2846 O O . GLU A 1 389 ? 34.816 -28.648 64.853 1.00 97.19 2054 GLU A O 1
ATOM 2852 N N . PHE A 1 390 ? 32.868 -28.340 65.938 1.00 97.03 2055 PHE A N 1
ATOM 2853 C CA . PHE A 1 390 ? 33.461 -28.468 67.264 1.00 103.32 2055 PHE A CA 1
ATOM 2854 C C . PHE A 1 390 ? 33.885 -29.909 67.527 1.00 107.83 2055 PHE A C 1
ATOM 2855 O O . PHE A 1 390 ? 34.780 -30.167 68.331 1.00 112.35 2055 PHE A O 1
ATOM 2863 N N . ALA A 1 391 ? 33.237 -30.844 66.840 1.00 108.87 2056 ALA A N 1
ATOM 2864 C CA . ALA A 1 391 ? 33.573 -32.257 66.964 1.00 116.14 2056 ALA A CA 1
ATOM 2865 C C . ALA A 1 391 ? 34.847 -32.581 66.191 1.00 118.46 2056 ALA A C 1
ATOM 2866 O O . ALA A 1 391 ? 35.583 -33.502 66.547 1.00 123.93 2056 ALA A O 1
ATOM 2868 N N . ILE A 1 392 ? 35.101 -31.819 65.132 1.00 113.24 2057 ILE A N 1
ATOM 2869 C CA . ILE A 1 392 ? 36.299 -32.006 64.322 1.00 113.18 2057 ILE A CA 1
ATOM 2870 C C . ILE A 1 392 ? 37.550 -31.587 65.091 1.00 118.28 2057 ILE A C 1
ATOM 2871 O O . ILE A 1 392 ? 38.561 -32.289 65.077 1.00 122.11 2057 ILE A O 1
ATOM 2876 N N . ASN A 1 393 ? 37.473 -30.440 65.761 1.00 119.44 2058 ASN A N 1
ATOM 2877 C CA . ASN A 1 393 ? 38.577 -29.954 66.583 1.00 125.28 2058 ASN A CA 1
ATOM 2878 C C . ASN A 1 393 ? 38.895 -30.893 67.741 1.00 131.40 2058 ASN A C 1
ATOM 2879 O O . ASN A 1 393 ? 40.052 -31.043 68.135 1.00 137.66 2058 ASN A O 1
ATOM 2884 N N . ARG A 1 394 ? 37.857 -31.522 68.282 1.00 129.13 2059 ARG A N 1
ATOM 2885 C CA . ARG A 1 394 ? 38.021 -32.472 69.372 1.00 132.31 2059 ARG A CA 1
ATOM 2886 C C . ARG A 1 394 ? 38.789 -33.705 68.914 1.00 136.34 2059 ARG A C 1
ATOM 2887 O O . ARG A 1 394 ? 39.695 -34.174 69.602 1.00 143.00 2059 ARG A O 1
ATOM 2895 N N . ALA A 1 395 ? 38.419 -34.223 67.747 1.00 131.51 2060 ALA A N 1
ATOM 2896 C CA . ALA A 1 395 ? 39.040 -35.426 67.201 1.00 131.40 2060 ALA A CA 1
ATOM 2897 C C . ALA A 1 395 ? 40.532 -35.233 66.941 1.00 133.75 2060 ALA A C 1
ATOM 2898 O O . ALA A 1 395 ? 41.329 -36.148 67.146 1.00 136.36 2060 ALA A O 1
ATOM 2900 N N . SER A 1 396 ? 40.903 -34.038 66.492 1.00 133.53 2061 SER A N 1
ATOM 2901 C CA . SER A 1 396 ? 42.299 -33.730 66.206 1.00 137.11 2061 SER A CA 1
ATOM 2902 C C . SER A 1 396 ? 43.122 -33.655 67.488 1.00 138.25 2061 SER A C 1
ATOM 2903 O O . SER A 1 396 ? 44.302 -34.007 67.502 1.00 141.76 2061 SER A O 1
ATOM 2906 N N . SER A 1 397 ? 42.491 -33.198 68.564 1.00 136.20 2062 SER A N 1
ATOM 2907 C CA . SER A 1 397 ? 43.168 -33.048 69.846 1.00 142.23 2062 SER A CA 1
ATOM 2908 C C . SER A 1 397 ? 43.272 -34.376 70.591 1.00 148.52 2062 SER A C 1
ATOM 2909 O O . SER A 1 397 ? 44.292 -34.670 71.214 1.00 154.07 2062 SER A O 1
ATOM 2912 N N . ARG A 1 398 ? 42.211 -35.173 70.523 1.00 147.84 2063 ARG A N 1
ATOM 2913 C CA . ARG A 1 398 ? 42.163 -36.455 71.218 1.00 152.34 2063 ARG A CA 1
ATOM 2914 C C . ARG A 1 398 ? 43.067 -37.497 70.566 1.00 158.99 2063 ARG A C 1
ATOM 2915 O O . ARG A 1 398 ? 43.246 -37.505 69.348 1.00 156.88 2063 ARG A O 1
ATOM 2923 N N . SER A 1 399 ? 43.634 -38.375 71.388 1.00 167.15 2064 SER A N 1
ATOM 2924 C CA . SER A 1 399 ? 44.475 -39.459 70.895 1.00 171.45 2064 SER A CA 1
ATOM 2925 C C . SER A 1 399 ? 43.614 -40.550 70.270 1.00 171.99 2064 SER A C 1
ATOM 2926 O O . SER A 1 399 ? 44.068 -41.292 69.399 1.00 172.61 2064 SER A O 1
ATOM 2929 N N . ASP A 1 400 ? 42.367 -40.637 70.722 1.00 172.54 2065 ASP A N 1
ATOM 2930 C CA . ASP A 1 400 ? 41.416 -41.602 70.186 1.00 172.35 2065 ASP A CA 1
ATOM 2931 C C . ASP A 1 400 ? 40.997 -41.202 68.775 1.00 167.14 2065 ASP A C 1
ATOM 2932 O O . ASP A 1 400 ? 40.576 -42.042 67.978 1.00 164.17 2065 ASP A O 1
ATOM 2937 N N . SER A 1 401 ? 41.123 -39.910 68.479 1.00 166.09 2066 SER A N 1
ATOM 2938 C CA . SER A 1 401 ? 40.781 -39.349 67.171 1.00 162.88 2066 SER A CA 1
ATOM 2939 C C . SER A 1 401 ? 39.334 -39.623 66.765 1.00 160.22 2066 SER A C 1
ATOM 2940 O O . SER A 1 401 ? 39.020 -39.712 65.578 1.00 159.08 2066 SER A O 1
ATOM 2943 N N . ALA A 1 402 ? 38.459 -39.753 67.756 1.00 158.21 2067 ALA A N 1
ATOM 2944 C CA . ALA A 1 402 ? 37.042 -39.984 67.501 1.00 151.81 2067 ALA A CA 1
ATOM 2945 C C . ALA A 1 402 ? 36.301 -38.661 67.344 1.00 144.74 2067 ALA A C 1
ATOM 2946 O O . ALA A 1 402 ? 36.479 -37.740 68.141 1.00 147.07 2067 ALA A O 1
ATOM 2948 N N . ILE A 1 403 ? 35.471 -38.574 66.310 1.00 134.55 2068 ILE A N 1
ATOM 2949 C CA . ILE A 1 403 ? 34.717 -37.357 66.038 1.00 125.10 2068 ILE A CA 1
ATOM 2950 C C . ILE A 1 403 ? 33.577 -37.183 67.035 1.00 117.67 2068 ILE A C 1
ATOM 2951 O O . ILE A 1 403 ? 33.340 -36.084 67.536 1.00 114.30 2068 ILE A O 1
ATOM 2956 N N . PHE A 1 404 ? 32.880 -38.276 67.325 1.00 115.45 2069 PHE A N 1
ATOM 2957 C CA . PHE A 1 404 ? 31.725 -38.236 68.214 1.00 112.05 2069 PHE A CA 1
ATOM 2958 C C . PHE A 1 404 ? 32.046 -38.751 69.616 1.00 115.55 2069 PHE A C 1
ATOM 2959 O O . PHE A 1 404 ? 32.672 -39.799 69.778 1.00 116.89 2069 PHE A O 1
ATOM 2967 N N . VAL A 1 405 ? 31.611 -38.002 70.625 1.00 117.69 2070 VAL A N 1
ATOM 2968 C CA . VAL A 1 405 ? 31.757 -38.408 72.019 1.00 122.41 2070 VAL A CA 1
ATOM 2969 C C . VAL A 1 405 ? 30.408 -38.315 72.725 1.00 121.01 2070 VAL A C 1
ATOM 2970 O O . VAL A 1 405 ? 29.759 -37.269 72.707 1.00 119.18 2070 VAL A O 1
ATOM 2974 N N . ALA A 1 406 ? 29.991 -39.415 73.345 1.00 121.71 2071 ALA A N 1
ATOM 2975 C CA . ALA A 1 406 ? 28.669 -39.498 73.959 1.00 119.25 2071 ALA A CA 1
ATOM 2976 C C . ALA A 1 406 ? 28.538 -38.661 75.231 1.00 120.87 2071 ALA A C 1
ATOM 2977 O O . ALA A 1 406 ? 27.440 -38.230 75.583 1.00 120.11 2071 ALA A O 1
ATOM 2979 N N . GLY A 1 407 ? 29.654 -38.432 75.914 1.00 122.60 2072 GLY A N 1
ATOM 2980 C CA . GLY A 1 407 ? 29.631 -37.724 77.182 1.00 125.61 2072 GLY A CA 1
ATOM 2981 C C . GLY A 1 407 ? 30.061 -36.272 77.103 1.00 125.25 2072 GLY A C 1
ATOM 2982 O O . GLY A 1 407 ? 30.236 -35.615 78.130 1.00 129.90 2072 GLY A O 1
ATOM 2983 N N . ALA A 1 408 ? 30.228 -35.766 75.885 1.00 118.58 2073 ALA A N 1
ATOM 2984 C CA . ALA A 1 408 ? 30.674 -34.391 75.683 1.00 115.80 2073 ALA A CA 1
ATOM 2985 C C . ALA A 1 408 ? 29.586 -33.382 76.043 1.00 114.12 2073 ALA A C 1
ATOM 2986 O O . ALA A 1 408 ? 28.426 -33.747 76.229 1.00 111.22 2073 ALA A O 1
ATOM 2988 N N . ASN A 1 409 ? 29.970 -32.113 76.142 1.00 115.53 2074 ASN A N 1
ATOM 2989 C CA . ASN A 1 409 ? 29.029 -31.050 76.476 1.00 112.71 2074 ASN A CA 1
ATOM 2990 C C . ASN A 1 409 ? 28.145 -30.659 75.297 1.00 114.00 2074 ASN A C 1
ATOM 2991 O O . ASN A 1 409 ? 26.987 -30.286 75.478 1.00 117.89 2074 ASN A O 1
ATOM 2996 N N . ASP A 1 410 ? 28.698 -30.745 74.092 1.00 110.85 2075 ASP A N 1
ATOM 2997 C CA . ASP A 1 410 ? 27.982 -30.336 72.888 1.00 108.21 2075 ASP A CA 1
ATOM 2998 C C . ASP A 1 410 ? 26.814 -31.262 72.561 1.00 103.97 2075 ASP A C 1
ATOM 2999 O O . ASP A 1 410 ? 25.763 -30.807 72.110 1.00 102.50 2075 ASP A O 1
ATOM 3004 N N . ILE A 1 411 ? 26.997 -32.559 72.786 1.00 101.80 2076 ILE A N 1
ATOM 3005 C CA . ILE A 1 411 ? 25.937 -33.524 72.522 1.00 99.21 2076 ILE A CA 1
ATOM 3006 C C . ILE A 1 411 ? 24.805 -33.359 73.536 1.00 100.32 2076 ILE A C 1
ATOM 3007 O O . ILE A 1 411 ? 23.645 -33.648 73.240 1.00 98.40 2076 ILE A O 1
ATOM 3012 N N . LYS A 1 412 ? 25.148 -32.877 74.728 1.00 104.42 2077 LYS A N 1
ATOM 3013 C CA . LYS A 1 412 ? 24.148 -32.561 75.740 1.00 105.71 2077 LYS A CA 1
ATOM 3014 C C . LYS A 1 412 ? 23.554 -31.187 75.457 1.00 102.42 2077 LYS A C 1
ATOM 3015 O O . LYS A 1 412 ? 22.397 -30.918 75.781 1.00 103.64 2077 LYS A O 1
ATOM 3021 N N . THR A 1 413 ? 24.357 -30.320 74.848 1.00 99.00 2078 THR A N 1
ATOM 3022 C CA . THR A 1 413 ? 23.894 -29.005 74.424 1.00 93.65 2078 THR A CA 1
ATOM 3023 C C . THR A 1 413 ? 22.860 -29.168 73.319 1.00 96.09 2078 THR A C 1
ATOM 3024 O O . THR A 1 413 ? 21.825 -28.501 73.316 1.00 95.90 2078 THR A O 1
ATOM 3028 N N . LEU A 1 414 ? 23.148 -30.068 72.384 1.00 97.60 2079 LEU A N 1
ATOM 3029 C CA . LEU A 1 414 ? 22.231 -30.361 71.292 1.00 94.53 2079 LEU A CA 1
ATOM 3030 C C . LEU A 1 414 ? 20.998 -31.091 71.812 1.00 100.28 2079 LEU A C 1
ATOM 3031 O O . LEU A 1 414 ? 19.895 -30.903 71.301 1.00 100.79 2079 LEU A O 1
ATOM 3036 N N . GLN A 1 415 ? 21.193 -31.923 72.830 1.00 104.70 2080 GLN A N 1
ATOM 3037 C CA . GLN A 1 415 ? 20.097 -32.673 73.435 1.00 106.48 2080 GLN A CA 1
ATOM 3038 C C . GLN A 1 415 ? 19.046 -31.739 74.025 1.00 105.04 2080 GLN A C 1
ATOM 3039 O O . GLN A 1 415 ? 17.853 -31.884 73.758 1.00 105.04 2080 GLN A O 1
ATOM 3053 N N . LEU A 1 417 ? 18.742 -28.602 73.371 1.00 96.98 2082 LEU A N 1
ATOM 3054 C CA . LEU A 1 417 ? 18.283 -27.705 72.317 1.00 92.67 2082 LEU A CA 1
ATOM 3055 C C . LEU A 1 417 ? 17.031 -28.237 71.628 1.00 91.35 2082 LEU A C 1
ATOM 3056 O O . LEU A 1 417 ? 16.062 -27.506 71.445 1.00 91.47 2082 LEU A O 1
ATOM 3061 N N . VAL A 1 418 ? 17.055 -29.513 71.257 1.00 93.19 2083 VAL A N 1
ATOM 3062 C CA . VAL A 1 418 ? 15.931 -30.134 70.561 1.00 91.92 2083 VAL A CA 1
ATOM 3063 C C . VAL A 1 418 ? 14.682 -30.192 71.443 1.00 92.95 2083 VAL A C 1
ATOM 3064 O O . VAL A 1 418 ? 13.555 -30.088 70.954 1.00 94.63 2083 VAL A O 1
ATOM 3068 N N . THR A 1 419 ? 14.887 -30.341 72.747 1.00 91.09 2084 THR A N 1
ATOM 3069 C CA . THR A 1 419 ? 13.778 -30.492 73.684 1.00 95.71 2084 THR A CA 1
ATOM 3070 C C . THR A 1 419 ? 13.012 -29.188 73.926 1.00 97.53 2084 THR A C 1
ATOM 3071 O O . THR A 1 419 ? 11.783 -29.163 73.859 1.00 96.77 2084 THR A O 1
ATOM 3075 N N . GLU A 1 420 ? 13.741 -28.111 74.203 1.00 98.30 2085 GLU A N 1
ATOM 3076 C CA . GLU A 1 420 ? 13.123 -26.837 74.570 1.00 100.31 2085 GLU A CA 1
ATOM 3077 C C . GLU A 1 420 ? 12.679 -25.995 73.374 1.00 99.17 2085 GLU A C 1
ATOM 3078 O O . GLU A 1 420 ? 12.004 -24.980 73.541 1.00 98.56 2085 GLU A O 1
ATOM 3084 N N . VAL A 1 421 ? 13.057 -26.419 72.173 1.00 99.23 2086 VAL A N 1
ATOM 3085 C CA . VAL A 1 421 ? 12.737 -25.673 70.958 1.00 97.86 2086 VAL A CA 1
ATOM 3086 C C . VAL A 1 421 ? 11.324 -25.974 70.446 1.00 99.23 2086 VAL A C 1
ATOM 3087 O O . VAL A 1 421 ? 10.857 -27.111 70.525 1.00 97.96 2086 VAL A O 1
ATOM 3091 N N . SER A 1 422 ? 10.651 -24.935 69.952 1.00 102.25 2087 SER A N 1
ATOM 3092 C CA . SER A 1 422 ? 9.317 -25.036 69.358 1.00 105.62 2087 SER A CA 1
ATOM 3093 C C . SER A 1 422 ? 9.163 -26.228 68.411 1.00 107.79 2087 SER A C 1
ATOM 3094 O O . SER A 1 422 ? 10.081 -26.543 67.653 1.00 111.94 2087 SER A O 1
ATOM 3097 N N . PRO A 1 423 ? 7.995 -26.893 68.456 1.00 104.71 2088 PRO A N 1
ATOM 3098 C CA . PRO A 1 423 ? 7.708 -28.090 67.653 1.00 102.98 2088 PRO A CA 1
ATOM 3099 C C . PRO A 1 423 ? 7.916 -27.878 66.155 1.00 102.73 2088 PRO A C 1
ATOM 3100 O O . PRO A 1 423 ? 8.489 -28.742 65.493 1.00 101.37 2088 PRO A O 1
ATOM 3104 N N . GLU A 1 424 ? 7.452 -26.749 65.630 1.00 103.27 2089 GLU A N 1
ATOM 3105 C CA . GLU A 1 424 ? 7.666 -26.431 64.225 1.00 102.79 2089 GLU A CA 1
ATOM 3106 C C . GLU A 1 424 ? 9.137 -26.124 63.988 1.00 99.69 2089 GLU A C 1
ATOM 3107 O O . GLU A 1 424 ? 9.699 -26.474 62.949 1.00 101.95 2089 GLU A O 1
ATOM 3113 N N . ALA A 1 425 ? 9.758 -25.469 64.963 1.00 96.59 2090 ALA A N 1
ATOM 3114 C CA . ALA A 1 425 ? 11.156 -25.076 64.850 1.00 94.96 2090 ALA A CA 1
ATOM 3115 C C . ALA A 1 425 ? 12.096 -26.271 64.978 1.00 93.92 2090 ALA A C 1
ATOM 3116 O O . ALA A 1 425 ? 13.183 -26.275 64.399 1.00 96.33 2090 ALA A O 1
ATOM 3118 N N . ARG A 1 426 ? 11.679 -27.285 65.732 1.00 91.31 2091 ARG A N 1
ATOM 3119 C CA . ARG A 1 426 ? 12.498 -28.482 65.895 1.00 88.93 2091 ARG A CA 1
ATOM 3120 C C . ARG A 1 426 ? 12.423 -29.360 64.650 1.00 86.93 2091 ARG A C 1
ATOM 3121 O O . ARG A 1 426 ? 13.305 -30.182 64.408 1.00 89.10 2091 ARG A O 1
ATOM 3129 N N . TYR A 1 427 ? 11.365 -29.180 63.865 1.00 84.57 2092 TYR A N 1
ATOM 3130 C CA . TYR A 1 427 ? 11.208 -29.915 62.616 1.00 83.31 2092 TYR A CA 1
ATOM 3131 C C . TYR A 1 427 ? 12.304 -29.519 61.636 1.00 80.89 2092 TYR A C 1
ATOM 3132 O O . TYR A 1 427 ? 12.881 -30.368 60.960 1.00 79.48 2092 TYR A O 1
ATOM 3141 N N . TYR A 1 428 ? 12.584 -28.222 61.568 1.00 81.47 2093 TYR A N 1
ATOM 3142 C CA . TYR A 1 428 ? 13.667 -27.712 60.736 1.00 75.17 2093 TYR A CA 1
ATOM 3143 C C . TYR A 1 428 ? 15.018 -28.066 61.348 1.00 73.75 2093 TYR A C 1
ATOM 3144 O O . TYR A 1 428 ? 16.012 -28.219 60.639 1.00 76.20 2093 TYR A O 1
ATOM 3153 N N . LEU A 1 429 ? 15.043 -28.198 62.670 1.00 70.61 2094 LEU A N 1
ATOM 3154 C CA . LEU A 1 429 ? 16.265 -28.536 63.388 1.00 71.63 2094 LEU A CA 1
ATOM 3155 C C . LEU A 1 429 ? 16.706 -29.963 63.080 1.00 78.73 2094 LEU A C 1
ATOM 3156 O O . LEU A 1 429 ? 17.889 -30.222 62.858 1.00 84.38 2094 LEU A O 1
ATOM 3161 N N . VAL A 1 430 ? 15.748 -30.883 63.064 1.00 76.31 2095 VAL A N 1
ATOM 3162 C CA . VAL A 1 430 ? 16.035 -32.283 62.770 1.00 69.37 2095 VAL A CA 1
ATOM 3163 C C . VAL A 1 430 ? 16.273 -32.490 61.275 1.00 66.77 2095 VAL A C 1
ATOM 3164 O O . VAL A 1 430 ? 17.164 -33.243 60.879 1.00 68.36 2095 VAL A O 1
ATOM 3168 N N . SER A 1 431 ? 15.482 -31.807 60.451 1.00 65.88 2096 SER A N 1
ATOM 3169 C CA . SER A 1 431 ? 15.623 -31.888 58.998 1.00 65.10 2096 SER A CA 1
ATOM 3170 C C . SER A 1 431 ? 17.009 -31.446 58.538 1.00 64.95 2096 SER A C 1
ATOM 3171 O O . SER A 1 431 ? 17.516 -31.920 57.522 1.00 60.42 2096 SER A O 1
ATOM 3174 N N . SER A 1 432 ? 17.615 -30.534 59.290 1.00 68.26 2097 SER A N 1
ATOM 3175 C CA . SER A 1 432 ? 18.955 -30.058 58.978 1.00 67.43 2097 SER A CA 1
ATOM 3176 C C . SER A 1 432 ? 19.987 -31.160 59.188 1.00 68.73 2097 SER A C 1
ATOM 3177 O O . SER A 1 432 ? 20.894 -31.333 58.373 1.00 70.50 2097 SER A O 1
ATOM 3188 N N . VAL A 1 434 ? 19.478 -34.444 59.193 1.00 75.22 2099 VAL A N 1
ATOM 3189 C CA . VAL A 1 434 ? 19.260 -35.515 58.226 1.00 73.46 2099 VAL A CA 1
ATOM 3190 C C . VAL A 1 434 ? 19.837 -35.132 56.863 1.00 70.93 2099 VAL A C 1
ATOM 3191 O O . VAL A 1 434 ? 20.341 -35.981 56.128 1.00 67.97 2099 VAL A O 1
ATOM 3195 N N . ASN A 1 435 ? 19.774 -33.845 56.539 1.00 71.40 2100 ASN A N 1
ATOM 3196 C CA . ASN A 1 435 ? 20.326 -33.341 55.286 1.00 70.53 2100 ASN A CA 1
ATOM 3197 C C . ASN A 1 435 ? 21.847 -33.445 55.227 1.00 71.51 2100 ASN A C 1
ATOM 3198 O O . ASN A 1 435 ? 22.439 -33.408 54.146 1.00 72.70 2100 ASN A O 1
ATOM 3203 N N . GLU A 1 436 ? 22.476 -33.576 56.390 1.00 68.72 2101 GLU A N 1
ATOM 3204 C CA . GLU A 1 436 ? 23.931 -33.618 56.464 1.00 70.05 2101 GLU A CA 1
ATOM 3205 C C . GLU A 1 436 ? 24.490 -35.028 56.305 1.00 73.81 2101 GLU A C 1
ATOM 3206 O O . GLU A 1 436 ? 25.632 -35.201 55.880 1.00 82.44 2101 GLU A O 1
ATOM 3212 N N . LEU A 1 437 ? 23.690 -36.035 56.645 1.00 65.86 2102 LEU A N 1
ATOM 3213 C CA . LEU A 1 437 ? 24.120 -37.421 56.472 1.00 66.10 2102 LEU A CA 1
ATOM 3214 C C . LEU A 1 437 ? 23.887 -37.921 55.045 1.00 67.34 2102 LEU A C 1
ATOM 3215 O O . LEU A 1 437 ? 22.773 -38.285 54.669 1.00 63.25 2102 LEU A O 1
ATOM 3220 N N . ARG A 1 438 ? 24.955 -37.920 54.252 1.00 72.15 2103 ARG A N 1
ATOM 3221 C CA . ARG A 1 438 ? 24.875 -38.293 52.845 1.00 69.31 2103 ARG A CA 1
ATOM 3222 C C . ARG A 1 438 ? 25.899 -39.379 52.521 1.00 74.22 2103 ARG A C 1
ATOM 3223 O O . ARG A 1 438 ? 25.736 -40.532 52.922 1.00 77.03 2103 ARG A O 1
ATOM 3231 N N . TYR A 1 439 ? 26.952 -39.010 51.799 1.00 74.15 2104 TYR A N 1
ATOM 3232 C CA . TYR A 1 439 ? 28.032 -39.945 51.499 1.00 73.40 2104 TYR A CA 1
ATOM 3233 C C . TYR A 1 439 ? 28.996 -40.003 52.686 1.00 73.71 2104 TYR A C 1
ATOM 3234 O O . TYR A 1 439 ? 28.998 -39.097 53.518 1.00 70.56 2104 TYR A O 1
ATOM 3243 N N . PRO A 1 440 ? 29.803 -41.077 52.779 1.00 78.76 2105 PRO A N 1
ATOM 3244 C CA . PRO A 1 440 ? 30.744 -41.237 53.896 1.00 81.61 2105 PRO A CA 1
ATOM 3245 C C . PRO A 1 440 ? 31.656 -40.033 54.128 1.00 80.60 2105 PRO A C 1
ATOM 3246 O O . PRO A 1 440 ? 32.622 -39.834 53.391 1.00 83.46 2105 PRO A O 1
ATOM 3250 N N . ASN A 1 441 ? 31.337 -39.241 55.147 1.00 77.47 2106 ASN A N 1
ATOM 3251 C CA . ASN A 1 441 ? 32.189 -38.136 55.574 1.00 78.59 2106 ASN A CA 1
ATOM 3252 C C . ASN A 1 441 ? 32.007 -37.829 57.060 1.00 74.89 2106 ASN A C 1
ATOM 3253 O O . ASN A 1 441 ? 31.202 -38.470 57.735 1.00 75.44 2106 ASN A O 1
ATOM 3258 N N . ALA A 1 442 ? 32.753 -36.850 57.562 1.00 70.12 2107 ALA A N 1
ATOM 3259 C CA . ALA A 1 442 ? 32.695 -36.490 58.976 1.00 66.98 2107 ALA A CA 1
ATOM 3260 C C . ALA A 1 442 ? 31.318 -35.967 59.374 1.00 67.90 2107 ALA A C 1
ATOM 3261 O O . ALA A 1 442 ? 30.826 -36.262 60.464 1.00 68.45 2107 ALA A O 1
ATOM 3263 N N . TYR A 1 443 ? 30.701 -35.190 58.488 1.00 70.13 2108 TYR A N 1
ATOM 3264 C CA . TYR A 1 443 ? 29.369 -34.648 58.738 1.00 72.10 2108 TYR A CA 1
ATOM 3265 C C . TYR A 1 443 ? 28.320 -35.753 58.800 1.00 71.27 2108 TYR A C 1
ATOM 3266 O O . TYR A 1 443 ? 27.453 -35.748 59.674 1.00 69.60 2108 TYR A O 1
ATOM 3275 N N . THR A 1 444 ? 28.402 -36.698 57.868 1.00 70.97 2109 THR A N 1
ATOM 3276 C CA . THR A 1 444 ? 27.505 -37.847 57.867 1.00 69.97 2109 THR A CA 1
ATOM 3277 C C . THR A 1 444 ? 27.750 -38.691 59.110 1.00 77.04 2109 THR A C 1
ATOM 3278 O O . THR A 1 444 ? 26.814 -39.189 59.733 1.00 76.66 2109 THR A O 1
ATOM 3282 N N . ASN A 1 445 ? 29.020 -38.834 59.472 1.00 80.81 2110 ASN A N 1
ATOM 3283 C CA . ASN A 1 445 ? 29.400 -39.622 60.637 1.00 84.90 2110 ASN A CA 1
ATOM 3284 C C . ASN A 1 445 ? 28.897 -39.025 61.946 1.00 86.51 2110 ASN A C 1
ATOM 3285 O O . ASN A 1 445 ? 28.299 -39.723 62.763 1.00 93.13 2110 ASN A O 1
ATOM 3290 N N . TYR A 1 446 ? 29.136 -37.732 62.137 1.00 82.69 2111 TYR A N 1
ATOM 3291 C CA . TYR A 1 446 ? 28.757 -37.062 63.377 1.00 83.73 2111 TYR A CA 1
ATOM 3292 C C . TYR A 1 446 ? 27.252 -37.075 63.614 1.00 86.63 2111 TYR A C 1
ATOM 3293 O O . TYR A 1 446 ? 26.791 -37.447 64.692 1.00 92.92 2111 TYR A O 1
ATOM 3302 N N . PHE A 1 447 ? 26.490 -36.668 62.604 1.00 84.42 2112 PHE A N 1
ATOM 3303 C CA . PHE A 1 447 ? 25.042 -36.565 62.746 1.00 84.28 2112 PHE A CA 1
ATOM 3304 C C . PHE A 1 447 ? 24.334 -37.918 62.740 1.00 90.27 2112 PHE A C 1
ATOM 3305 O O . PHE A 1 447 ? 23.188 -38.021 63.172 1.00 92.85 2112 PHE A O 1
ATOM 3313 N N . SER A 1 448 ? 25.012 -38.954 62.256 1.00 88.88 2113 SER A N 1
ATOM 3314 C CA . SER A 1 448 ? 24.462 -40.302 62.338 1.00 84.67 2113 SER A CA 1
ATOM 3315 C C . SER A 1 448 ? 24.524 -40.783 63.781 1.00 86.10 2113 SER A C 1
ATOM 3316 O O . SER A 1 448 ? 23.589 -41.408 64.279 1.00 81.99 2113 SER A O 1
ATOM 3319 N N . GLN A 1 449 ? 25.633 -40.479 64.449 1.00 92.59 2114 GLN A N 1
ATOM 3320 C CA . GLN A 1 449 ? 25.813 -40.837 65.849 1.00 99.90 2114 GLN A CA 1
ATOM 3321 C C . GLN A 1 449 ? 24.956 -39.949 66.747 1.00 97.25 2114 GLN A C 1
ATOM 3322 O O . GLN A 1 449 ? 24.405 -40.408 67.748 1.00 98.98 2114 GLN A O 1
ATOM 3328 N N . ALA A 1 450 ? 24.848 -38.677 66.377 1.00 92.79 2115 ALA A N 1
ATOM 3329 C CA . ALA A 1 450 ? 24.144 -37.691 67.190 1.00 91.31 2115 ALA A CA 1
ATOM 3330 C C . ALA A 1 450 ? 22.630 -37.884 67.160 1.00 92.16 2115 ALA A C 1
ATOM 3331 O O . ALA A 1 450 ? 21.964 -37.741 68.186 1.00 95.01 2115 ALA A O 1
ATOM 3333 N N . LEU A 1 451 ? 22.089 -38.203 65.988 1.00 91.20 2116 LEU A N 1
ATOM 3334 C CA . LEU A 1 451 ? 20.650 -38.371 65.834 1.00 91.22 2116 LEU A CA 1
ATOM 3335 C C . LEU A 1 451 ? 20.152 -39.586 66.609 1.00 93.59 2116 LEU A C 1
ATOM 3336 O O . LEU A 1 451 ? 19.016 -39.605 67.093 1.00 95.34 2116 LEU A O 1
ATOM 3341 N N . LEU A 1 452 ? 21.009 -40.594 66.730 1.00 95.49 2117 LEU A N 1
ATOM 3342 C CA . LEU A 1 452 ? 20.664 -41.797 67.475 1.00 99.50 2117 LEU A CA 1
ATOM 3343 C C . LEU A 1 452 ? 20.790 -41.568 68.979 1.00 104.54 2117 LEU A C 1
ATOM 3344 O O . LEU A 1 452 ? 20.056 -42.161 69.770 1.00 108.50 2117 LEU A O 1
ATOM 3349 N N . ASP A 1 453 ? 21.720 -40.701 69.366 1.00 104.12 2118 ASP A N 1
ATOM 3350 C CA . ASP A 1 453 ? 21.946 -40.398 70.774 1.00 106.21 2118 ASP A CA 1
ATOM 3351 C C . ASP A 1 453 ? 20.772 -39.613 71.352 1.00 104.58 2118 ASP A C 1
ATOM 3352 O O . ASP A 1 453 ? 20.412 -39.786 72.517 1.00 109.95 2118 ASP A O 1
ATOM 3357 N N . ILE A 1 454 ? 20.181 -38.750 70.531 1.00 97.99 2119 ILE A N 1
ATOM 3358 C CA . ILE A 1 454 ? 19.011 -37.982 70.940 1.00 94.82 2119 ILE A CA 1
ATOM 3359 C C . ILE A 1 454 ? 17.797 -38.898 71.035 1.00 97.32 2119 ILE A C 1
ATOM 3360 O O . ILE A 1 454 ? 16.981 -38.779 71.951 1.00 102.84 2119 ILE A O 1
ATOM 3365 N N . PHE A 1 455 ? 17.696 -39.825 70.088 1.00 91.80 2120 PHE A N 1
ATOM 3366 C CA . PHE A 1 455 ? 16.595 -40.780 70.052 1.00 94.14 2120 PHE A CA 1
ATOM 3367 C C . PHE A 1 455 ? 16.651 -41.733 71.245 1.00 98.40 2120 PHE A C 1
ATOM 3368 O O . PHE A 1 455 ? 15.616 -42.167 71.758 1.00 93.75 2120 PHE A O 1
ATOM 3376 N N . GLY A 1 456 ? 17.864 -42.052 71.684 1.00 106.04 2121 GLY A N 1
ATOM 3377 C CA . GLY A 1 456 ? 18.061 -42.976 72.784 1.00 113.10 2121 GLY A CA 1
ATOM 3378 C C . GLY A 1 456 ? 18.053 -42.325 74.152 1.00 121.50 2121 GLY A C 1
ATOM 3379 O O . GLY A 1 456 ? 17.987 -43.017 75.167 1.00 126.52 2121 GLY A O 1
ATOM 3380 N N . HIS A 1 457 ? 18.119 -40.997 74.185 1.00 126.13 2122 HIS A N 1
ATOM 3381 C CA . HIS A 1 457 ? 18.126 -40.267 75.451 1.00 136.23 2122 HIS A CA 1
ATOM 3382 C C . HIS A 1 457 ? 16.750 -40.238 76.129 1.00 143.59 2122 HIS A C 1
ATOM 3383 O O . HIS A 1 457 ? 15.752 -39.822 75.534 1.00 142.17 2122 HIS A O 1
ATOM 3390 N N . ASP A 1 458 ? 16.719 -40.679 77.383 1.00 151.72 2123 ASP A N 1
ATOM 3391 C CA . ASP A 1 458 ? 15.490 -40.748 78.180 1.00 157.67 2123 ASP A CA 1
ATOM 3392 C C . ASP A 1 458 ? 14.292 -41.345 77.439 1.00 157.31 2123 ASP A C 1
ATOM 3393 O O . ASP A 1 458 ? 13.253 -40.704 77.295 1.00 157.25 2123 ASP A O 1
ATOM 3403 N N . SER A 1 460 ? 12.368 -43.627 78.432 1.00 153.01 2125 SER A N 1
ATOM 3404 C CA . SER A 1 460 ? 11.270 -43.863 79.360 1.00 152.97 2125 SER A CA 1
ATOM 3405 C C . SER A 1 460 ? 10.395 -42.622 79.480 1.00 151.75 2125 SER A C 1
ATOM 3406 O O . SER A 1 460 ? 9.178 -42.722 79.622 1.00 151.59 2125 SER A O 1
ATOM 3408 N N . ASP A 1 461 ? 11.026 -41.452 79.423 1.00 151.57 2126 ASP A N 1
ATOM 3409 C CA . ASP A 1 461 ? 10.318 -40.176 79.536 1.00 151.32 2126 ASP A CA 1
ATOM 3410 C C . ASP A 1 461 ? 9.328 -39.978 78.386 1.00 151.32 2126 ASP A C 1
ATOM 3411 O O . ASP A 1 461 ? 9.646 -40.267 77.237 1.00 149.70 2126 ASP A O 1
ATOM 3416 N N . PRO A 1 462 ? 8.118 -39.487 78.693 1.00 153.50 2127 PRO A N 1
ATOM 3417 C CA . PRO A 1 462 ? 7.070 -39.288 77.683 1.00 152.97 2127 PRO A CA 1
ATOM 3418 C C . PRO A 1 462 ? 7.357 -38.130 76.732 1.00 153.67 2127 PRO A C 1
ATOM 3419 O O . PRO A 1 462 ? 7.067 -38.241 75.543 1.00 152.78 2127 PRO A O 1
ATOM 3423 N N . GLU A 1 463 ? 7.914 -37.040 77.249 1.00 155.00 2128 GLU A N 1
ATOM 3424 C CA . GLU A 1 463 ? 8.203 -35.863 76.434 1.00 151.74 2128 GLU A CA 1
ATOM 3425 C C . GLU A 1 463 ? 9.261 -36.135 75.358 1.00 152.40 2128 GLU A C 1
ATOM 3426 O O . GLU A 1 463 ? 9.207 -35.567 74.269 1.00 149.10 2128 GLU A O 1
ATOM 3428 N N . GLU A 1 464 ? 10.221 -37.000 75.681 1.00 158.70 2129 GLU A N 1
ATOM 3429 C CA . GLU A 1 464 ? 11.311 -37.363 74.775 1.00 159.75 2129 GLU A CA 1
ATOM 3430 C C . GLU A 1 464 ? 10.774 -38.304 73.698 1.00 158.43 2129 GLU A C 1
ATOM 3431 O O . GLU A 1 464 ? 11.264 -38.330 72.563 1.00 156.22 2129 GLU A O 1
ATOM 3437 N N . ASN A 1 465 ? 9.759 -39.074 74.076 1.00 159.30 2130 ASN A N 1
ATOM 3438 C CA . ASN A 1 465 ? 9.087 -39.971 73.154 1.00 154.99 2130 ASN A CA 1
ATOM 3439 C C . ASN A 1 465 ? 8.448 -39.185 72.016 1.00 147.10 2130 ASN A C 1
ATOM 3440 O O . ASN A 1 465 ? 8.446 -39.635 70.870 1.00 144.25 2130 ASN A O 1
ATOM 3445 N N . LEU A 1 466 ? 7.918 -38.008 72.338 1.00 142.37 2131 LEU A N 1
ATOM 3446 C CA . LEU A 1 466 ? 7.276 -37.155 71.343 1.00 134.81 2131 LEU A CA 1
ATOM 3447 C C . LEU A 1 466 ? 8.300 -36.623 70.348 1.00 119.88 2131 LEU A C 1
ATOM 3448 O O . LEU A 1 466 ? 8.010 -36.476 69.160 1.00 114.24 2131 LEU A O 1
ATOM 3453 N N . VAL A 1 467 ? 9.497 -36.335 70.847 1.00 113.13 2132 VAL A N 1
ATOM 3454 C CA . VAL A 1 467 ? 10.600 -35.892 70.007 1.00 104.59 2132 VAL A CA 1
ATOM 3455 C C . VAL A 1 467 ? 11.033 -37.028 69.088 1.00 101.27 2132 VAL A C 1
ATOM 3456 O O . VAL A 1 467 ? 11.384 -36.805 67.928 1.00 98.88 2132 VAL A O 1
ATOM 3460 N N . ARG A 1 468 ? 10.998 -38.247 69.618 1.00 101.36 2133 ARG A N 1
ATOM 3461 C CA . ARG A 1 468 ? 11.334 -39.438 68.847 1.00 97.34 2133 ARG A CA 1
ATOM 3462 C C . ARG A 1 468 ? 10.342 -39.635 67.707 1.00 93.44 2133 ARG A C 1
ATOM 3463 O O . ARG A 1 468 ? 10.680 -40.199 66.668 1.00 89.14 2133 ARG A O 1
ATOM 3465 N N . GLU A 1 469 ? 9.115 -39.166 67.915 1.00 96.82 2134 GLU A N 1
ATOM 3466 C CA . GLU A 1 469 ? 8.083 -39.220 66.888 1.00 98.89 2134 GLU A CA 1
ATOM 3467 C C . GLU A 1 469 ? 8.370 -38.206 65.786 1.00 98.02 2134 GLU A C 1
ATOM 3468 O O . GLU A 1 469 ? 8.076 -38.445 64.616 1.00 97.27 2134 GLU A O 1
ATOM 3474 N N . GLN A 1 470 ? 8.952 -37.073 66.164 1.00 101.23 2135 GLN A N 1
ATOM 3475 C CA . GLN A 1 470 ? 9.279 -36.032 65.198 1.00 103.58 2135 GLN A CA 1
ATOM 3476 C C . GLN A 1 470 ? 10.461 -36.446 64.328 1.00 95.57 2135 GLN A C 1
ATOM 3477 O O . GLN A 1 470 ? 10.532 -36.092 63.152 1.00 90.97 2135 GLN A O 1
ATOM 3483 N N . ILE A 1 471 ? 11.384 -37.201 64.913 1.00 92.27 2136 ILE A N 1
ATOM 3484 C CA . ILE A 1 471 ? 12.564 -37.665 64.191 1.00 88.25 2136 ILE A CA 1
ATOM 3485 C C . ILE A 1 471 ? 12.201 -38.711 63.141 1.00 90.85 2136 ILE A C 1
ATOM 3486 O O . ILE A 1 471 ? 12.640 -38.629 61.994 1.00 89.74 2136 ILE A O 1
ATOM 3491 N N . VAL A 1 472 ? 11.394 -39.691 63.537 1.00 94.40 2137 VAL A N 1
ATOM 3492 C CA . VAL A 1 472 ? 10.986 -40.755 62.626 1.00 95.52 2137 VAL A CA 1
ATOM 3493 C C . VAL A 1 472 ? 10.083 -40.223 61.511 1.00 96.08 2137 VAL A C 1
ATOM 3494 O O . VAL A 1 472 ? 10.132 -40.705 60.379 1.00 99.52 2137 VAL A O 1
ATOM 3498 N N . ARG A 1 473 ? 9.280 -39.211 61.830 1.00 90.44 2138 ARG A N 1
ATOM 3499 C CA . ARG A 1 473 ? 8.363 -38.626 60.858 1.00 80.26 2138 ARG A CA 1
ATOM 3500 C C . ARG A 1 473 ? 9.134 -37.950 59.728 1.00 76.17 2138 ARG A C 1
ATOM 3501 O O . ARG A 1 473 ? 8.686 -37.928 58.582 1.00 74.94 2138 ARG A O 1
ATOM 3509 N N . VAL A 1 474 ? 10.299 -37.403 60.063 1.00 74.14 2139 VAL A N 1
ATOM 3510 C CA . VAL A 1 474 ? 11.169 -36.776 59.074 1.00 72.88 2139 VAL A CA 1
ATOM 3511 C C . VAL A 1 474 ? 11.896 -37.834 58.250 1.00 68.41 2139 VAL A C 1
ATOM 3512 O O . VAL A 1 474 ? 11.982 -37.732 57.026 1.00 66.42 2139 VAL A O 1
ATOM 3516 N N . LEU A 1 475 ? 12.411 -38.854 58.930 1.00 66.42 2140 LEU A N 1
ATOM 3517 C CA . LEU A 1 475 ? 13.121 -39.939 58.265 1.00 66.45 2140 LEU A CA 1
ATOM 3518 C C . LEU A 1 475 ? 12.210 -40.707 57.313 1.00 64.83 2140 LEU A C 1
ATOM 3519 O O . LEU A 1 475 ? 12.615 -41.057 56.204 1.00 57.22 2140 LEU A O 1
ATOM 3524 N N . LEU A 1 476 ? 10.979 -40.957 57.750 1.00 72.10 2141 LEU A N 1
ATOM 3525 C CA . LEU A 1 476 ? 10.019 -41.719 56.955 1.00 74.73 2141 LEU A CA 1
ATOM 3526 C C . LEU A 1 476 ? 9.657 -41.006 55.655 1.00 69.61 2141 LEU A C 1
ATOM 3527 O O . LEU A 1 476 ? 9.439 -41.649 54.630 1.00 69.58 2141 LEU A O 1
ATOM 3529 N N . GLU A 1 477 ? 9.603 -39.678 55.701 1.00 64.62 2142 GLU A N 1
ATOM 3530 C CA . GLU A 1 477 ? 9.245 -38.889 54.529 1.00 60.69 2142 GLU A CA 1
ATOM 3531 C C . GLU A 1 477 ? 10.317 -38.981 53.443 1.00 66.04 2142 GLU A C 1
ATOM 3532 O O . GLU A 1 477 ? 10.007 -38.905 52.246 1.00 66.84 2142 GLU A O 1
ATOM 3534 N N . ARG A 1 478 ? 11.571 -39.149 53.860 1.00 69.66 2143 ARG A N 1
ATOM 3535 C CA . ARG A 1 478 ? 12.688 -39.189 52.922 1.00 68.02 2143 ARG A CA 1
ATOM 3536 C C . ARG A 1 478 ? 12.786 -40.531 52.195 1.00 71.52 2143 ARG A C 1
ATOM 3537 O O . ARG A 1 478 ? 13.213 -40.588 51.042 1.00 75.05 2143 ARG A O 1
ATOM 3545 N N . VAL A 1 479 ? 12.385 -41.606 52.870 1.00 70.49 2144 VAL A N 1
ATOM 3546 C CA . VAL A 1 479 ? 12.520 -42.953 52.328 1.00 70.10 2144 VAL A CA 1
ATOM 3547 C C . VAL A 1 479 ? 11.211 -43.431 51.689 1.00 76.34 2144 VAL A C 1
ATOM 3548 O O . VAL A 1 479 ? 11.189 -44.447 50.983 1.00 76.98 2144 VAL A O 1
ATOM 3552 N N . LEU A 1 480 ? 10.129 -42.690 51.923 1.00 83.67 2145 LEU A N 1
ATOM 3553 C CA . LEU A 1 480 ? 8.831 -43.046 51.359 1.00 90.92 2145 LEU A CA 1
ATOM 3554 C C . LEU A 1 480 ? 8.855 -42.998 49.829 1.00 86.45 2145 LEU A C 1
ATOM 3555 O O . LEU A 1 480 ? 8.230 -43.828 49.159 1.00 84.21 2145 LEU A O 1
ATOM 3560 N N . GLY A 1 481 ? 9.581 -42.025 49.285 1.00 83.34 2146 GLY A N 1
ATOM 3561 C CA . GLY A 1 481 ? 9.656 -41.835 47.848 1.00 84.11 2146 GLY A CA 1
ATOM 3562 C C . GLY A 1 481 ? 10.464 -42.903 47.136 1.00 82.96 2146 GLY A C 1
ATOM 3563 O O . GLY A 1 481 ? 11.413 -43.455 47.691 1.00 83.05 2146 GLY A O 1
ATOM 3564 N N . TYR A 1 482 ? 10.080 -43.190 45.897 1.00 81.40 2147 TYR A N 1
ATOM 3565 C CA . TYR A 1 482 ? 10.756 -44.201 45.092 1.00 83.37 2147 TYR A CA 1
ATOM 3566 C C . TYR A 1 482 ? 11.900 -43.608 44.278 1.00 81.58 2147 TYR A C 1
ATOM 3567 O O . TYR A 1 482 ? 11.751 -43.326 43.089 1.00 83.84 2147 TYR A O 1
ATOM 3576 N N . TRP A 1 483 ? 13.042 -43.422 44.933 1.00 78.29 2148 TRP A N 1
ATOM 3577 C CA . TRP A 1 483 ? 14.233 -42.874 44.295 1.00 75.74 2148 TRP A CA 1
ATOM 3578 C C . TRP A 1 483 ? 15.469 -43.214 45.123 1.00 67.08 2148 TRP A C 1
ATOM 3579 O O . TRP A 1 483 ? 15.353 -43.489 46.317 1.00 63.04 2148 TRP A O 1
ATOM 3590 N N . PRO A 1 484 ? 16.655 -43.216 44.487 1.00 64.68 2149 PRO A N 1
ATOM 3591 C CA . PRO A 1 484 ? 17.913 -43.476 45.197 1.00 63.64 2149 PRO A CA 1
ATOM 3592 C C . PRO A 1 484 ? 18.095 -42.576 46.416 1.00 61.35 2149 PRO A C 1
ATOM 3593 O O . PRO A 1 484 ? 17.997 -41.354 46.315 1.00 57.49 2149 PRO A O 1
ATOM 3597 N N . GLN A 1 485 ? 18.352 -43.193 47.563 1.00 65.79 2150 GLN A N 1
ATOM 3598 C CA . GLN A 1 485 ? 18.493 -42.465 48.815 1.00 69.03 2150 GLN A CA 1
ATOM 3599 C C . GLN A 1 485 ? 19.963 -42.185 49.110 1.00 68.67 2150 GLN A C 1
ATOM 3600 O O . GLN A 1 485 ? 20.842 -42.864 48.580 1.00 70.92 2150 GLN A O 1
ATOM 3606 N N . PRO A 1 486 ? 20.237 -41.170 49.945 1.00 67.18 2151 PRO A N 1
ATOM 3607 C CA . PRO A 1 486 ? 21.606 -40.928 50.411 1.00 70.19 2151 PRO A CA 1
ATOM 3608 C C . PRO A 1 486 ? 22.139 -42.127 51.189 1.00 79.15 2151 PRO A C 1
ATOM 3609 O O . PRO A 1 486 ? 21.354 -42.877 51.770 1.00 86.87 2151 PRO A O 1
ATOM 3613 N N . TRP A 1 487 ? 23.456 -42.304 51.194 1.00 76.42 2152 TRP A N 1
ATOM 3614 C CA . TRP A 1 487 ? 24.076 -43.429 51.886 1.00 74.24 2152 TRP A CA 1
ATOM 3615 C C . TRP A 1 487 ? 23.854 -43.356 53.393 1.00 71.10 2152 TRP A C 1
ATOM 3616 O O . TRP A 1 487 ? 23.434 -44.332 54.015 1.00 72.30 2152 TRP A O 1
ATOM 3627 N N . GLY A 1 488 ? 24.131 -42.192 53.972 1.00 68.08 2153 GLY A N 1
ATOM 3628 C CA . GLY A 1 488 ? 23.992 -41.994 55.403 1.00 71.29 2153 GLY A CA 1
ATOM 3629 C C . GLY A 1 488 ? 22.567 -42.143 55.901 1.00 74.26 2153 GLY A C 1
ATOM 3630 O O . GLY A 1 488 ? 22.338 -42.456 57.070 1.00 77.42 2153 GLY A O 1
ATOM 3631 N N . LEU A 1 489 ? 21.606 -41.920 55.010 1.00 72.14 2154 LEU A N 1
ATOM 3632 C CA . LEU A 1 489 ? 20.195 -42.046 55.358 1.00 69.75 2154 LEU A CA 1
ATOM 3633 C C . LEU A 1 489 ? 19.833 -43.491 55.680 1.00 76.33 2154 LEU A C 1
ATOM 3634 O O . LEU A 1 489 ? 19.219 -43.771 56.708 1.00 81.24 2154 LEU A O 1
ATOM 3639 N N . ILE A 1 490 ? 20.220 -44.404 54.795 1.00 73.67 2155 ILE A N 1
ATOM 3640 C CA . ILE A 1 490 ? 19.950 -45.823 54.989 1.00 72.89 2155 ILE A CA 1
ATOM 3641 C C . ILE A 1 490 ? 20.730 -46.375 56.180 1.00 78.19 2155 ILE A C 1
ATOM 3642 O O . ILE A 1 490 ? 20.184 -47.112 57.001 1.00 79.16 2155 ILE A O 1
ATOM 3647 N N . ILE A 1 491 ? 22.004 -46.003 56.271 1.00 77.30 2156 ILE A N 1
ATOM 3648 C CA . ILE A 1 491 ? 22.875 -46.452 57.356 1.00 74.60 2156 ILE A CA 1
ATOM 3649 C C . ILE A 1 491 ? 22.301 -46.120 58.730 1.00 73.27 2156 ILE A C 1
ATOM 3650 O O . ILE A 1 491 ? 22.243 -46.979 59.611 1.00 79.34 2156 ILE A O 1
ATOM 3655 N N . THR A 1 492 ? 21.874 -44.874 58.904 1.00 69.12 2157 THR A N 1
ATOM 3656 C CA . THR A 1 492 ? 21.349 -44.412 60.185 1.00 73.93 2157 THR A CA 1
ATOM 3657 C C . THR A 1 492 ? 20.067 -45.145 60.581 1.00 79.99 2157 THR A C 1
ATOM 3658 O O . THR A 1 492 ? 19.907 -45.560 61.730 1.00 83.50 2157 THR A O 1
ATOM 3662 N N . ILE A 1 493 ? 19.163 -45.310 59.622 1.00 76.55 2158 ILE A N 1
ATOM 3663 C CA . ILE A 1 493 ? 17.884 -45.964 59.878 1.00 75.47 2158 ILE A CA 1
ATOM 3664 C C . ILE A 1 493 ? 18.046 -47.454 60.188 1.00 80.27 2158 ILE A C 1
ATOM 3665 O O . ILE A 1 493 ? 17.368 -47.987 61.068 1.00 81.97 2158 ILE A O 1
ATOM 3670 N N . LEU A 1 494 ? 18.948 -48.119 59.473 1.00 82.12 2159 LEU A N 1
ATOM 3671 C CA . LEU A 1 494 ? 19.207 -49.536 59.707 1.00 86.60 2159 LEU A CA 1
ATOM 3672 C C . LEU A 1 494 ? 19.737 -49.780 61.116 1.00 92.90 2159 LEU A C 1
ATOM 3673 O O . LEU A 1 494 ? 19.392 -50.776 61.753 1.00 98.06 2159 LEU A O 1
ATOM 3678 N N . GLU A 1 495 ? 20.577 -48.869 61.598 1.00 93.74 2160 GLU A N 1
ATOM 3679 C CA . GLU A 1 495 ? 21.096 -48.956 62.958 1.00 101.84 2160 GLU A CA 1
ATOM 3680 C C . GLU A 1 495 ? 19.981 -48.682 63.962 1.00 102.81 2160 GLU A C 1
ATOM 3681 O O . GLU A 1 495 ? 19.948 -49.264 65.047 1.00 107.53 2160 GLU A O 1
ATOM 3687 N N . LEU A 1 496 ? 19.066 -47.795 63.585 1.00 98.79 2161 LEU A N 1
ATOM 3688 C CA . LEU A 1 496 ? 17.898 -47.496 64.403 1.00 97.19 2161 LEU A CA 1
ATOM 3689 C C . LEU A 1 496 ? 16.967 -48.706 64.441 1.00 103.10 2161 LEU A C 1
ATOM 3690 O O . LEU A 1 496 ? 16.204 -48.891 65.389 1.00 109.30 2161 LEU A O 1
ATOM 3695 N N . LEU A 1 497 ? 17.046 -49.531 63.402 1.00 102.35 2162 LEU A N 1
ATOM 3696 C CA . LEU A 1 497 ? 16.233 -50.737 63.303 1.00 103.61 2162 LEU A CA 1
ATOM 3697 C C . LEU A 1 497 ? 16.901 -51.927 63.984 1.00 109.69 2162 LEU A C 1
ATOM 3698 O O . LEU A 1 497 ? 16.269 -52.646 64.757 1.00 111.62 2162 LEU A O 1
ATOM 3703 N N . LYS A 1 498 ? 18.182 -52.127 63.688 1.00 113.90 2163 LYS A N 1
ATOM 3704 C CA . LYS A 1 498 ? 18.917 -53.297 64.163 1.00 120.33 2163 LYS A CA 1
ATOM 3705 C C . LYS A 1 498 ? 19.064 -53.335 65.682 1.00 130.24 2163 LYS A C 1
ATOM 3706 O O . LYS A 1 498 ? 19.037 -54.408 66.287 1.00 135.26 2163 LYS A O 1
ATOM 3708 N N . ASN A 1 499 ? 19.221 -52.166 66.293 1.00 134.02 2164 ASN A N 1
ATOM 3709 C CA . ASN A 1 499 ? 19.420 -52.088 67.736 1.00 144.19 2164 ASN A CA 1
ATOM 3710 C C . ASN A 1 499 ? 18.157 -52.442 68.516 1.00 153.41 2164 ASN A C 1
ATOM 3711 O O . ASN A 1 499 ? 17.064 -51.970 68.199 1.00 151.84 2164 ASN A O 1
ATOM 3716 N N . ASP A 1 500 ? 18.322 -53.275 69.538 1.00 161.64 2165 ASP A N 1
ATOM 3717 C CA . ASP A 1 500 ? 17.199 -53.794 70.309 1.00 165.37 2165 ASP A CA 1
ATOM 3718 C C . ASP A 1 500 ? 16.584 -52.746 71.228 1.00 166.91 2165 ASP A C 1
ATOM 3719 O O . ASP A 1 500 ? 15.362 -52.658 71.350 1.00 167.66 2165 ASP A O 1
ATOM 3724 N N . LYS A 1 501 ? 17.435 -51.957 71.876 1.00 167.38 2166 LYS A N 1
ATOM 3725 C CA . LYS A 1 501 ? 16.972 -50.992 72.869 1.00 165.78 2166 LYS A CA 1
ATOM 3726 C C . LYS A 1 501 ? 16.189 -49.837 72.249 1.00 161.63 2166 LYS A C 1
ATOM 3727 O O . LYS A 1 501 ? 15.339 -49.239 72.907 1.00 163.26 2166 LYS A O 1
ATOM 3733 N N . TYR A 1 502 ? 16.473 -49.529 70.986 1.00 156.98 2167 TYR A N 1
ATOM 3734 C CA . TYR A 1 502 ? 15.782 -48.443 70.294 1.00 151.01 2167 TYR A CA 1
ATOM 3735 C C . TYR A 1 502 ? 14.291 -48.730 70.138 1.00 153.40 2167 TYR A C 1
ATOM 3736 O O . TYR A 1 502 ? 13.476 -47.807 70.120 1.00 148.51 2167 TYR A O 1
ATOM 3745 N N . LEU A 1 503 ? 13.952 -50.016 70.044 1.00 159.53 2168 LEU A N 1
ATOM 3746 C CA . LEU A 1 503 ? 12.567 -50.489 69.916 1.00 162.17 2168 LEU A CA 1
ATOM 3747 C C . LEU A 1 503 ? 11.683 -49.655 68.983 1.00 161.19 2168 LEU A C 1
ATOM 3748 O O . LEU A 1 503 ? 10.548 -49.316 69.318 1.00 160.06 2168 LEU A O 1
ATOM 3753 N N . PHE A 1 504 ? 12.224 -49.343 67.809 1.00 161.57 2169 PHE A N 1
ATOM 3754 C CA . PHE A 1 504 ? 11.534 -48.539 66.803 1.00 161.07 2169 PHE A CA 1
ATOM 3755 C C . PHE A 1 504 ? 10.152 -49.083 66.445 1.00 164.58 2169 PHE A C 1
ATOM 3756 O O . PHE A 1 504 ? 9.229 -48.317 66.164 1.00 162.93 2169 PHE A O 1
ATOM 3764 N N . PHE A 1 505 ? 10.017 -50.406 66.459 1.00 167.91 2170 PHE A N 1
ATOM 3765 C CA . PHE A 1 505 ? 8.766 -51.058 66.090 1.00 165.54 2170 PHE A CA 1
ATOM 3766 C C . PHE A 1 505 ? 7.623 -50.716 67.043 1.00 162.93 2170 PHE A C 1
ATOM 3767 O O . PHE A 1 505 ? 6.467 -50.628 66.628 1.00 162.22 2170 PHE A O 1
ATOM 3769 N N . GLU A 1 506 ? 7.947 -50.523 68.317 1.00 161.71 2171 GLU A N 1
ATOM 3770 C CA . GLU A 1 506 ? 6.928 -50.213 69.316 1.00 164.16 2171 GLU A CA 1
ATOM 3771 C C . GLU A 1 506 ? 6.965 -48.754 69.765 1.00 161.09 2171 GLU A C 1
ATOM 3772 O O . GLU A 1 506 ? 6.691 -48.443 70.923 1.00 162.60 2171 GLU A O 1
ATOM 3778 N N . LEU A 1 507 ? 7.311 -47.867 68.839 1.00 159.21 2172 LEU A N 1
ATOM 3779 C CA . LEU A 1 507 ? 7.197 -46.434 69.070 1.00 157.81 2172 LEU A CA 1
ATOM 3780 C C . LEU A 1 507 ? 5.792 -46.037 68.634 1.00 159.94 2172 LEU A C 1
ATOM 3781 O O . LEU A 1 507 ? 5.352 -46.424 67.552 1.00 160.69 2172 LEU A O 1
ATOM 3786 N N . PRO A 1 508 ? 5.076 -45.274 69.477 1.00 159.92 2173 PRO A N 1
ATOM 3787 C CA . PRO A 1 508 ? 3.691 -44.859 69.208 1.00 160.89 2173 PRO A CA 1
ATOM 3788 C C . PRO A 1 508 ? 3.481 -44.210 67.834 1.00 159.72 2173 PRO A C 1
ATOM 3789 O O . PRO A 1 508 ? 2.350 -44.165 67.348 1.00 160.66 2173 PRO A O 1
ATOM 3793 N N . PHE A 1 509 ? 4.554 -43.721 67.221 1.00 157.57 2174 PHE A N 1
ATOM 3794 C CA . PHE A 1 509 ? 4.483 -43.203 65.860 1.00 154.70 2174 PHE A CA 1
ATOM 3795 C C . PHE A 1 509 ? 4.406 -44.357 64.867 1.00 154.69 2174 PHE A C 1
ATOM 3796 O O . PHE A 1 509 ? 3.627 -44.319 63.914 1.00 155.29 2174 PHE A O 1
ATOM 3798 N N . ILE A 1 510 ? 5.218 -45.384 65.099 1.00 153.34 2175 ILE A N 1
ATOM 3799 C CA . ILE A 1 510 ? 5.217 -46.572 64.253 1.00 151.39 2175 ILE A CA 1
ATOM 3800 C C . ILE A 1 510 ? 3.935 -47.373 64.454 1.00 155.14 2175 ILE A C 1
ATOM 3801 O O . ILE A 1 510 ? 3.533 -48.150 63.589 1.00 156.76 2175 ILE A O 1
ATOM 3803 N N . LYS A 1 511 ? 3.301 -47.175 65.605 1.00 156.57 2176 LYS A N 1
ATOM 3804 C CA . LYS A 1 511 ? 2.049 -47.846 65.923 1.00 158.13 2176 LYS A CA 1
ATOM 3805 C C . LYS A 1 511 ? 0.878 -47.104 65.288 1.00 163.73 2176 LYS A C 1
ATOM 3806 O O . LYS A 1 511 ? -0.203 -47.664 65.107 1.00 167.70 2176 LYS A O 1
ATOM 3812 N N . ALA A 1 512 ? 1.106 -45.838 64.949 1.00 163.03 2177 ALA A N 1
ATOM 3813 C CA . ALA A 1 512 ? 0.052 -44.972 64.430 1.00 161.90 2177 ALA A CA 1
ATOM 3814 C C . ALA A 1 512 ? -0.248 -45.217 62.953 1.00 161.32 2177 ALA A C 1
ATOM 3815 O O . ALA A 1 512 ? -1.409 -45.341 62.561 1.00 163.71 2177 ALA A O 1
ATOM 3817 N N . THR A 1 513 ? 0.799 -45.285 62.136 1.00 157.09 2178 THR A N 1
ATOM 3818 C CA . THR A 1 513 ? 0.629 -45.426 60.694 1.00 153.71 2178 THR A CA 1
ATOM 3819 C C . THR A 1 513 ? 0.883 -46.851 60.209 1.00 153.28 2178 THR A C 1
ATOM 3820 O O . THR A 1 513 ? 1.983 -47.379 60.369 1.00 150.16 2178 THR A O 1
ATOM 3822 N N . PRO A 1 514 ? -0.1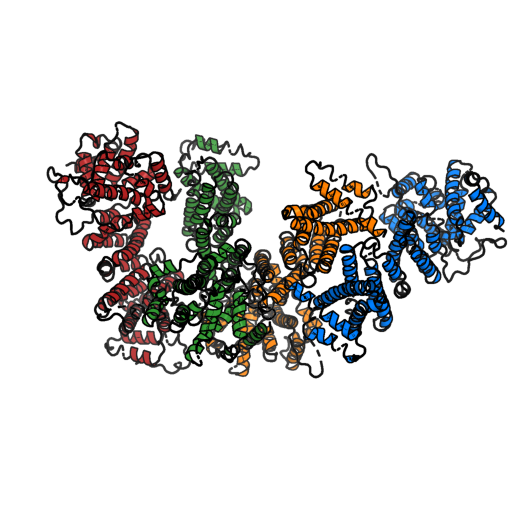43 -47.477 59.611 1.00 157.99 2179 PRO A N 1
ATOM 3823 C CA . PRO A 1 514 ? -0.035 -48.834 59.064 1.00 164.09 2179 PRO A CA 1
ATOM 3824 C C . PRO A 1 514 ? 0.698 -48.872 57.724 1.00 166.34 2179 PRO A C 1
ATOM 3825 O O . PRO A 1 514 ? 1.473 -49.796 57.478 1.00 167.20 2179 PRO A O 1
ATOM 3829 N N . GLU A 1 515 ? 0.456 -47.879 56.873 1.00 168.68 2180 GLU A N 1
ATOM 3830 C CA . GLU A 1 515 ? 1.082 -47.827 55.555 1.00 172.16 2180 GLU A CA 1
ATOM 3831 C C . GLU A 1 515 ? 2.570 -47.510 55.651 1.00 171.56 2180 GLU A C 1
ATOM 3832 O O . GLU A 1 515 ? 3.378 -48.042 54.889 1.00 169.37 2180 GLU A O 1
ATOM 3838 N N . VAL A 1 516 ? 2.927 -46.638 56.589 1.00 173.28 2181 VAL A N 1
ATOM 3839 C CA . VAL A 1 516 ? 4.323 -46.291 56.816 1.00 172.65 2181 VAL A CA 1
ATOM 3840 C C . VAL A 1 516 ? 5.066 -47.473 57.428 1.00 176.52 2181 VAL A C 1
ATOM 3841 O O . VAL A 1 516 ? 6.254 -47.671 57.175 1.00 174.69 2181 VAL A O 1
ATOM 3843 N N . ALA A 1 517 ? 4.355 -48.255 58.233 1.00 181.63 2182 ALA A N 1
ATOM 3844 C CA . ALA A 1 517 ? 4.927 -49.448 58.845 1.00 185.29 2182 ALA A CA 1
ATOM 3845 C C . ALA A 1 517 ? 5.204 -50.508 57.785 1.00 187.46 2182 ALA A C 1
ATOM 3846 O O . ALA A 1 517 ? 6.207 -51.216 57.851 1.00 189.54 2182 ALA A O 1
ATOM 3848 N N . GLU A 1 518 ? 4.306 -50.606 56.809 1.00 186.32 2183 GLU A N 1
ATOM 3849 C CA . GLU A 1 518 ? 4.464 -51.537 55.697 1.00 184.65 2183 GLU A CA 1
ATOM 3850 C C . GLU A 1 518 ? 5.736 -51.235 54.914 1.00 177.16 2183 GLU A C 1
ATOM 3851 O O . GLU A 1 518 ? 6.520 -52.133 54.608 1.00 180.57 2183 GLU A O 1
ATOM 3857 N N . ARG A 1 519 ? 5.926 -49.960 54.593 1.00 165.41 2184 ARG A N 1
ATOM 3858 C CA . ARG A 1 519 ? 7.105 -49.508 53.865 1.00 154.74 2184 ARG A CA 1
ATOM 3859 C C . ARG A 1 519 ? 8.367 -49.716 54.697 1.00 144.74 2184 ARG A C 1
ATOM 3860 O O . ARG A 1 519 ? 9.405 -50.127 54.176 1.00 144.33 2184 ARG A O 1
ATOM 3868 N N . PHE A 1 520 ? 8.268 -49.434 55.992 1.00 136.24 2185 PHE A N 1
ATOM 3869 C CA . PHE A 1 520 ? 9.398 -49.584 56.902 1.00 129.08 2185 PHE A CA 1
ATOM 3870 C C . PHE A 1 520 ? 9.768 -51.046 57.118 1.00 129.11 2185 PHE A C 1
ATOM 3871 O O . PHE A 1 520 ? 10.946 -51.385 57.235 1.00 131.05 2185 PHE A O 1
ATOM 3879 N N . THR A 1 521 ? 8.757 -51.907 57.176 1.00 125.68 2186 THR A N 1
ATOM 3880 C CA . THR A 1 521 ? 8.984 -53.328 57.407 1.00 122.98 2186 THR A CA 1
ATOM 3881 C C . THR A 1 521 ? 9.706 -53.951 56.217 1.00 115.28 2186 THR A C 1
ATOM 3882 O O . THR A 1 521 ? 10.530 -54.849 56.383 1.00 117.67 2186 THR A O 1
ATOM 3886 N N . ALA A 1 522 ? 9.397 -53.462 55.020 1.00 108.51 2187 ALA A N 1
ATOM 3887 C CA . ALA A 1 522 ? 10.057 -53.925 53.804 1.00 102.61 2187 ALA A CA 1
ATOM 3888 C C . ALA A 1 522 ? 11.542 -53.578 53.839 1.00 99.12 2187 ALA A C 1
ATOM 3889 O O . ALA A 1 522 ? 12.380 -54.329 53.341 1.00 97.81 2187 ALA A O 1
ATOM 3891 N N . LEU A 1 523 ? 11.856 -52.430 54.432 1.00 99.87 2188 LEU A N 1
ATOM 3892 C CA . LEU A 1 523 ? 13.238 -52.007 54.616 1.00 101.30 2188 LEU A CA 1
ATOM 3893 C C . LEU A 1 523 ? 13.901 -52.839 55.709 1.00 103.30 2188 LEU A C 1
ATOM 3894 O O . LEU A 1 523 ? 15.096 -53.130 55.645 1.00 104.07 2188 LEU A O 1
ATOM 3899 N N . ALA A 1 524 ? 13.114 -53.225 56.707 1.00 104.78 2189 ALA A N 1
ATOM 3900 C CA . ALA A 1 524 ? 13.618 -54.023 57.818 1.00 110.81 2189 ALA A CA 1
ATOM 3901 C C . ALA A 1 524 ? 13.870 -55.469 57.398 1.00 116.67 2189 ALA A C 1
ATOM 3902 O O . ALA A 1 524 ? 14.713 -56.155 57.977 1.00 119.44 2189 ALA A O 1
ATOM 3904 N N . ARG A 1 525 ? 13.133 -55.927 56.391 1.00 118.82 2190 ARG A N 1
ATOM 3905 C CA . ARG A 1 525 ? 13.290 -57.286 55.884 1.00 122.23 2190 ARG A CA 1
ATOM 3906 C C . ARG A 1 525 ? 14.390 -57.351 54.832 1.00 126.67 2190 ARG A C 1
ATOM 3907 O O . ARG A 1 525 ? 14.922 -58.422 54.540 1.00 128.60 2190 ARG A O 1
ATOM 3915 N N . SER A 1 526 ? 14.725 -56.197 54.266 1.00 128.57 2191 SER A N 1
ATOM 3916 C CA . SER A 1 526 ? 15.855 -56.094 53.353 1.00 131.07 2191 SER A CA 1
ATOM 3917 C C . SER A 1 526 ? 17.120 -55.801 54.151 1.00 132.72 2191 SER A C 1
ATOM 3918 O O . SER A 1 526 ? 18.233 -55.893 53.631 1.00 132.49 2191 SER A O 1
ATOM 3921 N N . ALA A 1 527 ? 16.937 -55.449 55.420 1.00 133.40 2192 ALA A N 1
ATOM 3922 C CA . ALA A 1 527 ? 18.052 -55.169 56.316 1.00 133.59 2192 ALA A CA 1
ATOM 3923 C C . ALA A 1 527 ? 18.796 -56.450 56.677 1.00 138.56 2192 ALA A C 1
ATOM 3924 O O . ALA A 1 527 ? 18.613 -56.999 57.763 1.00 139.77 2192 ALA A O 1
ATOM 3926 N N . ALA A 1 528 ? 19.634 -56.921 55.759 1.00 141.83 2193 ALA A N 1
ATOM 3927 C CA . ALA A 1 528 ? 20.393 -58.147 55.972 1.00 147.59 2193 ALA A CA 1
ATOM 3928 C C . ALA A 1 528 ? 21.452 -57.959 57.051 1.00 148.97 2193 ALA A C 1
ATOM 3929 O O . ALA A 1 528 ? 21.432 -58.635 58.079 1.00 150.66 2193 ALA A O 1
ATOM 3937 N N . LEU B 1 9 ? 1.524 -18.357 31.328 1.00 175.66 1674 LEU B N 1
ATOM 3938 C CA . LEU B 1 9 ? 0.203 -17.923 31.780 1.00 167.98 1674 LEU B CA 1
ATOM 3939 C C . LEU B 1 9 ? 0.169 -17.465 33.237 1.00 158.84 1674 LEU B C 1
ATOM 3940 O O . LEU B 1 9 ? -0.451 -16.453 33.562 1.00 156.07 1674 LEU B O 1
ATOM 3945 N N . GLU B 1 10 ? 0.841 -18.208 34.110 1.00 153.12 1675 GLU B N 1
ATOM 3946 C CA . GLU B 1 10 ? 0.783 -17.943 35.546 1.00 144.94 1675 GLU B CA 1
ATOM 3947 C C . GLU B 1 10 ? 1.422 -16.610 35.933 1.00 138.28 1675 GLU B C 1
ATOM 3948 O O . GLU B 1 10 ? 1.361 -16.197 37.091 1.00 136.30 1675 GLU B O 1
ATOM 3954 N N . ALA B 1 11 ? 2.031 -15.945 34.957 1.00 134.63 1676 ALA B N 1
ATOM 3955 C CA . ALA B 1 11 ? 2.592 -14.618 35.158 1.00 126.97 1676 ALA B CA 1
ATOM 3956 C C . ALA B 1 11 ? 1.509 -13.561 34.975 1.00 124.34 1676 ALA B C 1
ATOM 3957 O O . ALA B 1 11 ? 1.544 -12.504 35.606 1.00 123.12 1676 ALA B O 1
ATOM 3959 N N . ALA B 1 12 ? 0.548 -13.858 34.105 1.00 124.07 1677 ALA B N 1
ATOM 3960 C CA . ALA B 1 12 ? -0.541 -12.932 33.813 1.00 121.53 1677 ALA B CA 1
ATOM 3961 C C . ALA B 1 12 ? -1.432 -12.713 35.031 1.00 117.12 1677 ALA B C 1
ATOM 3962 O O . ALA B 1 12 ? -1.862 -11.591 35.302 1.00 110.88 1677 ALA B O 1
ATOM 3964 N N . HIS B 1 13 ? -1.708 -13.790 35.761 1.00 119.65 1678 HIS B N 1
ATOM 3965 C CA . HIS B 1 13 ? -2.498 -13.705 36.983 1.00 115.69 1678 HIS B CA 1
ATOM 3966 C C . HIS B 1 13 ? -1.748 -12.934 38.066 1.00 108.90 1678 HIS B C 1
ATOM 3967 O O . HIS B 1 13 ? -2.358 -12.268 38.903 1.00 107.52 1678 HIS B O 1
ATOM 3974 N N . LEU B 1 14 ? -0.421 -13.025 38.039 1.00 102.02 1679 LEU B N 1
ATOM 3975 C CA . LEU B 1 14 ? 0.416 -12.310 38.995 1.00 91.22 1679 LEU B CA 1
ATOM 3976 C C . LEU B 1 14 ? 0.358 -10.805 38.762 1.00 84.87 1679 LEU B C 1
ATOM 3977 O O . LEU B 1 14 ? 0.210 -10.026 39.704 1.00 83.61 1679 LEU B O 1
ATOM 3982 N N . LEU B 1 15 ? 0.476 -10.403 37.501 1.00 81.70 1680 LEU B N 1
ATOM 3983 C CA . LEU B 1 15 ? 0.469 -8.989 37.144 1.00 77.96 1680 LEU B CA 1
ATOM 3984 C C . LEU B 1 15 ? -0.898 -8.350 37.370 1.00 80.28 1680 LEU B C 1
ATOM 3985 O O . LEU B 1 15 ? -0.990 -7.171 37.714 1.00 81.48 1680 LEU B O 1
ATOM 3990 N N . GLU B 1 16 ? -1.958 -9.129 37.175 1.00 83.04 1681 GLU B N 1
ATOM 3991 C CA . GLU B 1 16 ? -3.313 -8.636 37.397 1.00 83.76 1681 GLU B CA 1
ATOM 3992 C C . GLU B 1 16 ? -3.558 -8.338 38.871 1.00 77.85 1681 GLU B C 1
ATOM 3993 O O . GLU B 1 16 ? -4.383 -7.491 39.214 1.00 75.74 1681 GLU B O 1
ATOM 3999 N N . GLN B 1 17 ? -2.835 -9.038 39.739 1.00 77.42 1682 GLN B N 1
ATOM 4000 C CA . GLN B 1 17 ? -2.914 -8.785 41.170 1.00 78.88 1682 GLN B CA 1
ATOM 4001 C C . GLN B 1 17 ? -2.189 -7.489 41.508 1.00 74.57 1682 GLN B C 1
ATOM 4002 O O . GLN B 1 17 ? -2.644 -6.712 42.348 1.00 70.27 1682 GLN B O 1
ATOM 4012 N N . GLU B 1 19 ? -1.756 -4.898 39.510 1.00 79.54 1684 GLU B N 1
ATOM 4013 C CA . GLU B 1 19 ? -2.569 -3.794 39.015 1.00 85.23 1684 GLU B CA 1
ATOM 4014 C C . GLU B 1 19 ? -3.763 -3.543 39.930 1.00 89.78 1684 GLU B C 1
ATOM 4015 O O . GLU B 1 19 ? -4.150 -2.398 40.159 1.00 95.32 1684 GLU B O 1
ATOM 4021 N N . TYR B 1 20 ? -4.338 -4.621 40.453 1.00 88.37 1685 TYR B N 1
ATOM 4022 C CA . TYR B 1 20 ? -5.481 -4.524 41.354 1.00 87.84 1685 TYR B CA 1
ATOM 4023 C C . TYR B 1 20 ? -5.129 -3.781 42.639 1.00 84.65 1685 TYR B C 1
ATOM 4024 O O . TYR B 1 20 ? -5.887 -2.928 43.098 1.00 82.98 1685 TYR B O 1
ATOM 4033 N N . VAL B 1 21 ? -3.977 -4.114 43.213 1.00 84.14 1686 VAL B N 1
ATOM 4034 C CA . VAL B 1 21 ? -3.514 -3.478 44.443 1.00 81.88 1686 VAL B CA 1
ATOM 4035 C C . VAL B 1 21 ? -3.274 -1.983 44.238 1.00 78.79 1686 VAL B C 1
ATOM 4036 O O . VAL B 1 21 ? -3.613 -1.165 45.094 1.00 79.98 1686 VAL B O 1
ATOM 4040 N N . PHE B 1 22 ? -2.700 -1.630 43.092 1.00 73.89 1687 PHE B N 1
ATOM 4041 C CA . PHE B 1 22 ? -2.433 -0.233 42.773 1.00 70.51 1687 PHE B CA 1
ATOM 4042 C C . PHE B 1 22 ? -3.728 0.548 42.557 1.00 74.65 1687 PHE B C 1
ATOM 4043 O O . PHE B 1 22 ? -3.793 1.745 42.833 1.00 74.59 1687 PHE B O 1
ATOM 4051 N N . ASP B 1 23 ? -4.757 -0.136 42.065 1.00 77.75 1688 ASP B N 1
ATOM 4052 C CA . ASP B 1 23 ? -6.066 0.479 41.880 1.00 80.70 1688 ASP B CA 1
ATOM 4053 C C . ASP B 1 23 ? -6.693 0.831 43.225 1.00 84.65 1688 ASP B C 1
ATOM 4054 O O . ASP B 1 23 ? -7.329 1.875 43.370 1.00 89.60 1688 ASP B O 1
ATOM 4059 N N . GLU B 1 24 ? -6.508 -0.049 44.204 1.00 85.60 1689 GLU B N 1
ATOM 4060 C CA . GLU B 1 24 ? -7.048 0.162 45.541 1.00 83.62 1689 GLU B CA 1
ATOM 4061 C C . GLU B 1 24 ? -6.326 1.304 46.249 1.00 76.63 1689 GLU B C 1
ATOM 4062 O O . GLU B 1 24 ? -6.905 1.991 47.089 1.00 75.92 1689 GLU B O 1
ATOM 4068 N N . TRP B 1 25 ? -5.058 1.500 45.902 1.00 70.59 1690 TRP B N 1
ATOM 4069 C CA . TRP B 1 25 ? -4.255 2.560 46.502 1.00 69.22 1690 TRP B CA 1
ATOM 4070 C C . TRP B 1 25 ? -4.643 3.931 45.962 1.00 74.33 1690 TRP B C 1
ATOM 4071 O O . TRP B 1 25 ? -4.730 4.900 46.715 1.00 79.70 1690 TRP B O 1
ATOM 4082 N N . ILE B 1 26 ? -4.870 4.007 44.654 1.00 74.24 1691 ILE B N 1
ATOM 4083 C CA . ILE B 1 26 ? -5.308 5.246 44.020 1.00 70.50 1691 ILE B CA 1
ATOM 4084 C C . ILE B 1 26 ? -6.685 5.645 44.538 1.00 70.58 1691 ILE B C 1
ATOM 4085 O O . ILE B 1 26 ? -6.936 6.816 44.826 1.00 71.05 1691 ILE B O 1
ATOM 4090 N N . HIS B 1 27 ? -7.567 4.658 44.664 1.00 72.33 1692 HIS B N 1
ATOM 4091 C CA . HIS B 1 27 ? -8.921 4.884 45.154 1.00 76.59 1692 HIS B CA 1
ATOM 4092 C C . HIS B 1 27 ? -8.908 5.423 46.583 1.00 78.59 1692 HIS B C 1
ATOM 4093 O O . HIS B 1 27 ? -9.786 6.192 46.975 1.00 80.07 1692 HIS B O 1
ATOM 4100 N N . LEU B 1 28 ? -7.904 5.015 47.353 1.00 74.62 1693 LEU B N 1
ATOM 4101 C CA . LEU B 1 28 ? -7.758 5.465 48.732 1.00 70.23 1693 LEU B CA 1
ATOM 4102 C C . LEU B 1 28 ? -7.254 6.904 48.789 1.00 71.85 1693 LEU B C 1
ATOM 4103 O O . LEU B 1 28 ? -7.772 7.723 49.548 1.00 74.61 1693 LEU B O 1
ATOM 4108 N N . CYS B 1 29 ? -6.243 7.204 47.981 1.00 69.35 1694 CYS B N 1
ATOM 4109 C CA . CYS B 1 29 ? -5.634 8.530 47.976 1.00 71.26 1694 CYS B CA 1
ATOM 4110 C C . CYS B 1 29 ? -6.573 9.597 47.423 1.00 81.03 1694 CYS B C 1
ATOM 4111 O O . CYS B 1 29 ? -6.573 10.735 47.889 1.00 83.63 1694 CYS B O 1
ATOM 4114 N N . ASN B 1 30 ? -7.371 9.224 46.428 1.00 89.50 1695 ASN B N 1
ATOM 4115 C CA . ASN B 1 30 ? -8.309 10.155 45.810 1.00 98.47 1695 ASN B CA 1
ATOM 4116 C C . ASN B 1 30 ? -9.526 10.418 46.696 1.00 99.68 1695 ASN B C 1
ATOM 4117 O O . ASN B 1 30 ? -10.173 11.460 46.585 1.00 98.71 1695 ASN B O 1
ATOM 4122 N N . ASN B 1 31 ? -9.828 9.470 47.577 1.00 101.02 1696 ASN B N 1
ATOM 4123 C CA . ASN B 1 31 ? -10.978 9.587 48.468 1.00 108.45 1696 ASN B CA 1
ATOM 4124 C C . ASN B 1 31 ? -10.728 10.543 49.633 1.00 105.01 1696 ASN B C 1
ATOM 4125 O O . ASN B 1 31 ? -9.781 10.360 50.398 1.00 103.43 1696 ASN B O 1
ATOM 4130 N N . PRO B 1 32 ? -11.584 11.567 49.768 1.00 104.15 1697 PRO B N 1
ATOM 4131 C CA . PRO B 1 32 ? -11.453 12.580 50.821 1.00 104.57 1697 PRO B CA 1
ATOM 4132 C C . PRO B 1 32 ? -11.997 12.103 52.167 1.00 111.55 1697 PRO B C 1
ATOM 4133 O O . PRO B 1 32 ? -11.557 12.586 53.210 1.00 116.68 1697 PRO B O 1
ATOM 4137 N N . HIS B 1 33 ? -12.939 11.166 52.139 1.00 109.30 1698 HIS B N 1
ATOM 4138 C CA . HIS B 1 33 ? -13.546 10.651 53.363 1.00 106.44 1698 HIS B CA 1
ATOM 4139 C C . HIS B 1 33 ? -12.641 9.640 54.062 1.00 102.21 1698 HIS B C 1
ATOM 4140 O O . HIS B 1 33 ? -12.927 9.204 55.176 1.00 100.24 1698 HIS B O 1
ATOM 4147 N N . ALA B 1 34 ? -11.550 9.271 53.399 1.00 103.51 1699 ALA B N 1
ATOM 4148 C CA . ALA B 1 34 ? -10.605 8.313 53.956 1.00 102.49 1699 ALA B CA 1
ATOM 4149 C C . ALA B 1 34 ? -9.814 8.934 55.100 1.00 102.33 1699 ALA B C 1
ATOM 4150 O O . ALA B 1 34 ? -9.254 10.021 54.960 1.00 104.45 1699 ALA B O 1
ATOM 4152 N N . THR B 1 35 ? -9.771 8.238 56.231 1.00 100.56 1700 THR B N 1
ATOM 4153 C CA . THR B 1 35 ? -9.010 8.703 57.384 1.00 101.79 1700 THR B CA 1
ATOM 4154 C C . THR B 1 35 ? -7.513 8.585 57.131 1.00 106.26 1700 THR B C 1
ATOM 4155 O O . THR B 1 35 ? -7.085 7.978 56.150 1.00 108.25 1700 THR B O 1
ATOM 4159 N N . GLU B 1 36 ? -6.719 9.166 58.023 1.00 110.38 1701 GLU B N 1
ATOM 4160 C CA . GLU B 1 36 ? -5.269 9.118 57.888 1.00 115.07 1701 GLU B CA 1
ATOM 4161 C C . GLU B 1 36 ? -4.743 7.764 58.355 1.00 112.48 1701 GLU B C 1
ATOM 4162 O O . GLU B 1 36 ? -3.581 7.423 58.133 1.00 110.61 1701 GLU B O 1
ATOM 4168 N N . ARG B 1 37 ? -5.617 6.995 58.996 1.00 110.31 1702 ARG B N 1
ATOM 4169 C CA . ARG B 1 37 ? -5.276 5.660 59.470 1.00 107.84 1702 ARG B CA 1
ATOM 4170 C C . ARG B 1 37 ? -5.334 4.645 58.334 1.00 104.42 1702 ARG B C 1
ATOM 4171 O O . ARG B 1 37 ? -4.672 3.607 58.380 1.00 104.08 1702 ARG B O 1
ATOM 4179 N N . ALA B 1 38 ? -6.132 4.956 57.318 1.00 98.28 1703 ALA B N 1
ATOM 4180 C CA . ALA B 1 38 ? -6.375 4.041 56.206 1.00 88.13 1703 ALA B CA 1
ATOM 4181 C C . ALA B 1 38 ? -5.110 3.711 55.421 1.00 85.53 1703 ALA B C 1
ATOM 4182 O O . ALA B 1 38 ? -4.888 2.560 55.045 1.00 80.69 1703 ALA B O 1
ATOM 4184 N N . ALA B 1 39 ? -4.288 4.728 55.180 1.00 88.30 1704 ALA B N 1
ATOM 4185 C CA . ALA B 1 39 ? -3.085 4.577 54.368 1.00 86.66 1704 ALA B CA 1
ATOM 4186 C C . ALA B 1 39 ? -2.107 3.560 54.951 1.00 89.72 1704 ALA B C 1
ATOM 4187 O O . ALA B 1 39 ? -1.658 2.651 54.252 1.00 88.72 1704 ALA B O 1
ATOM 4197 N N . ILE B 1 41 ? -2.687 1.252 57.100 1.00 86.09 1706 ILE B N 1
ATOM 4198 C CA . ILE B 1 41 ? -3.301 -0.070 57.139 1.00 84.69 1706 ILE B CA 1
ATOM 4199 C C . ILE B 1 41 ? -3.091 -0.781 55.807 1.00 81.72 1706 ILE B C 1
ATOM 4200 O O . ILE B 1 41 ? -2.766 -1.969 55.768 1.00 82.03 1706 ILE B O 1
ATOM 4205 N N . PHE B 1 42 ? -3.266 -0.038 54.719 1.00 81.49 1707 PHE B N 1
ATOM 4206 C CA . PHE B 1 42 ? -3.065 -0.566 53.374 1.00 78.95 1707 PHE B CA 1
ATOM 4207 C C . PHE B 1 42 ? -1.628 -1.045 53.185 1.00 77.02 1707 PHE B C 1
ATOM 4208 O O . PHE B 1 42 ? -1.387 -2.088 52.579 1.00 79.47 1707 PHE B O 1
ATOM 4216 N N . VAL B 1 43 ? -0.681 -0.273 53.706 1.00 72.63 1708 VAL B N 1
ATOM 4217 C CA . VAL B 1 43 ? 0.735 -0.605 53.596 1.00 69.70 1708 VAL B CA 1
ATOM 4218 C C . VAL B 1 43 ? 1.068 -1.897 54.336 1.00 75.20 1708 VAL B C 1
ATOM 4219 O O . VAL B 1 43 ? 1.703 -2.795 53.781 1.00 79.28 1708 VAL B O 1
ATOM 4223 N N . HIS B 1 44 ? 0.630 -1.987 55.588 1.00 74.37 1709 HIS B N 1
ATOM 4224 C CA . HIS B 1 44 ? 0.892 -3.165 56.408 1.00 74.93 1709 HIS B CA 1
ATOM 4225 C C . HIS B 1 44 ? 0.202 -4.408 55.856 1.00 73.83 1709 HIS B C 1
ATOM 4226 O O . HIS B 1 44 ? 0.697 -5.522 56.017 1.00 74.18 1709 HIS B O 1
ATOM 4233 N N . GLN B 1 45 ? -0.941 -4.212 55.207 1.00 75.51 1710 GLN B N 1
ATOM 4234 C CA . GLN B 1 45 ? -1.687 -5.324 54.628 1.00 80.75 1710 GLN B CA 1
ATOM 4235 C C . GLN B 1 45 ? -0.936 -5.982 53.478 1.00 89.07 1710 GLN B C 1
ATOM 4236 O O . GLN B 1 45 ? -1.004 -7.197 53.301 1.00 98.35 1710 GLN B O 1
ATOM 4242 N N . LEU B 1 46 ? -0.218 -5.175 52.702 1.00 84.09 1711 LEU B N 1
ATOM 4243 C CA . LEU B 1 46 ? 0.556 -5.678 51.571 1.00 85.58 1711 LEU B CA 1
ATOM 4244 C C . LEU B 1 46 ? 1.583 -6.723 52.000 1.00 95.83 1711 LEU B C 1
ATOM 4245 O O . LEU B 1 46 ? 2.012 -7.552 51.198 1.00 100.09 1711 LEU B O 1
ATOM 4250 N N . HIS B 1 47 ? 1.966 -6.680 53.271 1.00 102.17 1712 HIS B N 1
ATOM 4251 C CA . HIS B 1 47 ? 2.965 -7.595 53.806 1.00 107.60 1712 HIS B CA 1
ATOM 4252 C C . HIS B 1 47 ? 2.326 -8.835 54.433 1.00 103.12 1712 HIS B C 1
ATOM 4253 O O . HIS B 1 47 ? 2.911 -9.917 54.416 1.00 101.13 1712 HIS B O 1
ATOM 4260 N N . SER B 1 48 ? 1.122 -8.673 54.975 1.00 105.07 1713 SER B N 1
ATOM 4261 C CA . SER B 1 48 ? 0.455 -9.751 55.706 1.00 109.95 1713 SER B CA 1
ATOM 4262 C C . SER B 1 48 ? -0.312 -10.717 54.808 1.00 108.66 1713 SER B C 1
ATOM 4263 O O . SER B 1 48 ? -0.324 -11.922 55.055 1.00 112.64 1713 SER B O 1
ATOM 4266 N N . VAL B 1 49 ? -0.953 -10.190 53.769 1.00 105.67 1714 VAL B N 1
ATOM 4267 C CA . VAL B 1 49 ? -1.723 -11.022 52.847 1.00 110.44 1714 VAL B CA 1
ATOM 4268 C C . VAL B 1 49 ? -0.795 -11.652 51.805 1.00 118.61 1714 VAL B C 1
ATOM 4269 O O . VAL B 1 49 ? -1.246 -12.249 50.824 1.00 121.17 1714 VAL B O 1
ATOM 4273 N N . GLN B 1 50 ? 0.509 -11.514 52.037 1.00 120.98 1715 GLN B N 1
ATOM 4274 C CA . GLN B 1 50 ? 1.539 -12.072 51.164 1.00 118.61 1715 GLN B CA 1
ATOM 4275 C C . GLN B 1 50 ? 1.459 -11.530 49.738 1.00 115.62 1715 GLN B C 1
ATOM 4276 O O . GLN B 1 50 ? 1.900 -12.180 48.790 1.00 117.88 1715 GLN B O 1
ATOM 4278 N N . LEU B 1 51 ? 0.891 -10.336 49.597 1.00 110.05 1716 LEU B N 1
ATOM 4279 C CA . LEU B 1 51 ? 0.818 -9.668 48.305 1.00 102.52 1716 LEU B CA 1
ATOM 4280 C C . LEU B 1 51 ? 2.203 -9.176 47.908 1.00 96.23 1716 LEU B C 1
ATOM 4281 O O . LEU B 1 51 ? 2.592 -9.245 46.743 1.00 97.81 1716 LEU B O 1
ATOM 4286 N N . VAL B 1 52 ? 2.939 -8.670 48.893 1.00 88.68 1717 VAL B N 1
ATOM 4287 C CA . VAL B 1 52 ? 4.316 -8.233 48.694 1.00 82.22 1717 VAL B CA 1
ATOM 4288 C C . VAL B 1 52 ? 5.184 -8.743 49.841 1.00 85.18 1717 VAL B C 1
ATOM 4289 O O . VAL B 1 52 ? 5.233 -8.135 50.912 1.00 88.10 1717 VAL B O 1
ATOM 4293 N N . THR B 1 53 ? 5.860 -9.865 49.619 1.00 85.87 1718 THR B N 1
ATOM 4294 C CA . THR B 1 53 ? 6.680 -10.477 50.659 1.00 89.92 1718 THR B CA 1
ATOM 4295 C C . THR B 1 53 ? 8.156 -10.119 50.521 1.00 87.28 1718 THR B C 1
ATOM 4296 O O . THR B 1 53 ? 8.845 -9.904 51.519 1.00 86.90 1718 THR B O 1
ATOM 4300 N N . ASN B 1 54 ? 8.635 -10.056 49.284 1.00 87.83 1719 ASN B N 1
ATOM 4301 C CA . ASN B 1 54 ? 10.042 -9.773 49.023 1.00 91.76 1719 ASN B CA 1
ATOM 4302 C C . ASN B 1 54 ? 10.257 -8.425 48.347 1.00 93.17 1719 ASN B C 1
ATOM 4303 O O . ASN B 1 54 ? 9.311 -7.807 47.859 1.00 95.39 1719 ASN B O 1
ATOM 4308 N N . ARG B 1 55 ? 11.507 -7.974 48.321 1.00 91.48 1720 ARG B N 1
ATOM 4309 C CA . ARG B 1 55 ? 11.847 -6.702 47.696 1.00 87.07 1720 ARG B CA 1
ATOM 4310 C C . ARG B 1 55 ? 11.689 -6.774 46.180 1.00 81.13 1720 ARG B C 1
ATOM 4311 O O . ARG B 1 55 ? 11.319 -5.789 45.542 1.00 79.34 1720 ARG B O 1
ATOM 4319 N N . ASP B 1 56 ? 11.966 -7.945 45.612 1.00 79.83 1721 ASP B N 1
ATOM 4320 C CA . ASP B 1 56 ? 11.805 -8.159 44.177 1.00 75.94 1721 ASP B CA 1
ATOM 4321 C C . ASP B 1 56 ? 10.338 -8.070 43.781 1.00 75.84 1721 ASP B C 1
ATOM 4322 O O . ASP B 1 56 ? 9.998 -7.534 42.727 1.00 77.76 1721 ASP B O 1
ATOM 4327 N N . GLU B 1 57 ? 9.473 -8.602 44.638 1.00 77.31 1722 GLU B N 1
ATOM 4328 C CA . GLU B 1 57 ? 8.038 -8.573 44.396 1.00 79.38 1722 GLU B CA 1
ATOM 4329 C C . GLU B 1 57 ? 7.507 -7.150 44.539 1.00 76.13 1722 GLU B C 1
ATOM 4330 O O . GLU B 1 57 ? 6.507 -6.785 43.922 1.00 77.53 1722 GLU B O 1
ATOM 4336 N N . PHE B 1 58 ? 8.190 -6.348 45.349 1.00 75.10 1723 PHE B N 1
ATOM 4337 C CA . PHE B 1 58 ? 7.818 -4.952 45.534 1.00 76.51 1723 PHE B CA 1
ATOM 4338 C C . PHE B 1 58 ? 8.258 -4.126 44.333 1.00 78.28 1723 PHE B C 1
ATOM 4339 O O . PHE B 1 58 ? 7.529 -3.249 43.871 1.00 79.69 1723 PHE B O 1
ATOM 4347 N N . LEU B 1 59 ? 9.456 -4.413 43.834 1.00 77.94 1724 LEU B N 1
ATOM 4348 C CA . LEU B 1 59 ? 9.979 -3.748 42.646 1.00 69.50 1724 LEU B CA 1
ATOM 4349 C C . LEU B 1 59 ? 9.123 -4.063 41.426 1.00 66.24 1724 LEU B C 1
ATOM 4350 O O . LEU B 1 59 ? 8.926 -3.213 40.561 1.00 69.08 1724 LEU B O 1
ATOM 4355 N N . LEU B 1 60 ? 8.618 -5.291 41.365 1.00 62.20 1725 LEU B N 1
ATOM 4356 C CA . LEU B 1 60 ? 7.731 -5.702 40.283 1.00 59.51 1725 LEU B CA 1
ATOM 4357 C C . LEU B 1 60 ? 6.410 -4.948 40.368 1.00 58.07 1725 LEU B C 1
ATOM 4358 O O . LEU B 1 60 ? 5.823 -4.586 39.348 1.00 55.72 1725 LEU B O 1
ATOM 4363 N N . PHE B 1 61 ? 5.949 -4.713 41.593 1.00 59.88 1726 PHE B N 1
ATOM 4364 C CA . PHE B 1 61 ? 4.730 -3.947 41.822 1.00 64.68 1726 PHE B CA 1
ATOM 4365 C C . PHE B 1 61 ? 4.900 -2.504 41.363 1.00 65.28 1726 PHE B C 1
ATOM 4366 O O . PHE B 1 61 ? 4.033 -1.954 40.685 1.00 67.16 1726 PHE B O 1
ATOM 4374 N N . LEU B 1 62 ? 6.021 -1.898 41.740 1.00 65.03 1727 LEU B N 1
ATOM 4375 C CA . LEU B 1 62 ? 6.307 -0.513 41.386 1.00 61.68 1727 LEU B CA 1
ATOM 4376 C C . LEU B 1 62 ? 6.571 -0.359 39.892 1.00 60.15 1727 LEU B C 1
ATOM 4377 O O . LEU B 1 62 ? 6.240 0.665 39.297 1.00 64.58 1727 LEU B O 1
ATOM 4382 N N . ARG B 1 63 ? 7.171 -1.383 39.292 1.00 58.65 1728 ARG B N 1
ATOM 4383 C CA . ARG B 1 63 ? 7.448 -1.381 37.860 1.00 60.75 1728 ARG B CA 1
ATOM 4384 C C . ARG B 1 63 ? 6.149 -1.387 37.063 1.00 61.11 1728 ARG B C 1
ATOM 4385 O O . ARG B 1 63 ? 6.024 -0.693 36.054 1.00 63.00 1728 ARG B O 1
ATOM 4393 N N . HIS B 1 64 ? 5.183 -2.174 37.526 1.00 62.98 1729 HIS B N 1
ATOM 4394 C CA . HIS B 1 64 ? 3.899 -2.288 36.847 1.00 64.16 1729 HIS B CA 1
ATOM 4395 C C . HIS B 1 64 ? 3.023 -1.077 37.151 1.00 65.99 1729 HIS B C 1
ATOM 4396 O O . HIS B 1 64 ? 2.192 -0.682 36.334 1.00 69.50 1729 HIS B O 1
ATOM 4403 N N . ALA B 1 65 ? 3.218 -0.490 38.328 1.00 64.78 1730 ALA B N 1
ATOM 4404 C CA . ALA B 1 65 ? 2.452 0.682 38.738 1.00 61.55 1730 ALA B CA 1
ATOM 4405 C C . ALA B 1 65 ? 2.888 1.921 37.964 1.00 61.28 1730 ALA B C 1
ATOM 4406 O O . ALA B 1 65 ? 2.060 2.741 37.568 1.00 65.27 1730 ALA B O 1
ATOM 4408 N N . LEU B 1 66 ? 4.194 2.051 37.751 1.00 56.74 1731 LEU B N 1
ATOM 4409 C CA . LEU B 1 66 ? 4.739 3.170 36.993 1.00 54.28 1731 LEU B CA 1
ATOM 4410 C C . LEU B 1 66 ? 4.299 3.087 35.536 1.00 57.57 1731 LEU B C 1
ATOM 4411 O O . LEU B 1 66 ? 4.151 4.106 34.860 1.00 59.07 1731 LEU B O 1
ATOM 4416 N N . ASP B 1 67 ? 4.083 1.865 35.061 1.00 58.96 1732 ASP B N 1
ATOM 4417 C CA . ASP B 1 67 ? 3.604 1.642 33.705 1.00 64.27 1732 ASP B CA 1
ATOM 4418 C C . ASP B 1 67 ? 2.133 2.026 33.590 1.00 64.86 1732 ASP B C 1
ATOM 4419 O O . ASP B 1 67 ? 1.709 2.610 32.593 1.00 67.30 1732 ASP B O 1
ATOM 4424 N N . LYS B 1 68 ? 1.359 1.696 34.619 1.00 64.91 1733 LYS B N 1
ATOM 4425 C CA . LYS B 1 68 ? -0.066 2.010 34.637 1.00 68.45 1733 LYS B CA 1
ATOM 4426 C C . LYS B 1 68 ? -0.314 3.505 34.805 1.00 71.56 1733 LYS B C 1
ATOM 4427 O O . LYS B 1 68 ? -1.288 4.041 34.279 1.00 73.35 1733 LYS B O 1
ATOM 4433 N N . SER B 1 69 ? 0.573 4.172 35.538 1.00 69.35 1734 SER B N 1
ATOM 4434 C CA . SER B 1 69 ? 0.469 5.610 35.758 1.00 64.66 1734 SER B CA 1
ATOM 4435 C C . SER B 1 69 ? 0.541 6.372 34.439 1.00 63.12 1734 SER B C 1
ATOM 4436 O O . SER B 1 69 ? -0.115 7.399 34.267 1.00 67.42 1734 SER B O 1
ATOM 4439 N N . VAL B 1 70 ? 1.342 5.860 33.511 1.00 54.28 1735 VAL B N 1
ATOM 4440 C CA . VAL B 1 70 ? 1.450 6.449 32.183 1.00 54.49 1735 VAL B CA 1
ATOM 4441 C C . VAL B 1 70 ? 0.168 6.204 31.391 1.00 58.28 1735 VAL B C 1
ATOM 4442 O O . VAL B 1 70 ? -0.327 7.096 30.701 1.00 59.20 1735 VAL B O 1
ATOM 4446 N N . GLU B 1 71 ? -0.370 4.994 31.505 1.00 62.03 1736 GLU B N 1
ATOM 4447 C CA . GLU B 1 71 ? -1.605 4.637 30.815 1.00 70.47 1736 GLU B CA 1
ATOM 4448 C C . GLU B 1 71 ? -2.790 5.440 31.343 1.00 78.25 1736 GLU B C 1
ATOM 4449 O O . GLU B 1 71 ? -3.621 5.914 30.568 1.00 81.63 1736 GLU B O 1
ATOM 4455 N N . ARG B 1 72 ? -2.862 5.590 32.662 1.00 82.41 1737 ARG B N 1
ATOM 4456 C CA . ARG B 1 72 ? -3.940 6.346 33.291 1.00 90.25 1737 ARG B CA 1
ATOM 4457 C C . ARG B 1 72 ? -3.884 7.817 32.898 1.00 94.06 1737 ARG B C 1
ATOM 4458 O O . ARG B 1 72 ? -4.918 8.473 32.759 1.00 97.87 1737 ARG B O 1
ATOM 4466 N N . PHE B 1 73 ? -2.671 8.330 32.721 1.00 91.95 1738 PHE B N 1
ATOM 4467 C CA . PHE B 1 73 ? -2.481 9.720 32.326 1.00 90.10 1738 PHE B CA 1
ATOM 4468 C C . PHE B 1 73 ? -2.972 9.953 30.903 1.00 90.61 1738 PHE B C 1
ATOM 4469 O O . PHE B 1 73 ? -3.661 10.935 30.628 1.00 92.38 1738 PHE B O 1
ATOM 4477 N N . GLU B 1 74 ? -2.615 9.043 30.001 1.00 89.71 1739 GLU B N 1
ATOM 4478 C CA . GLU B 1 74 ? -3.020 9.152 28.605 1.00 92.52 1739 GLU B CA 1
ATOM 4479 C C . GLU B 1 74 ? -4.524 8.955 28.439 1.00 92.68 1739 GLU B C 1
ATOM 4480 O O . GLU B 1 74 ? -5.133 9.514 27.529 1.00 92.95 1739 GLU B O 1
ATOM 4486 N N . GLN B 1 75 ? -5.119 8.160 29.323 1.00 95.34 1740 GLN B N 1
ATOM 4487 C CA . GLN B 1 75 ? -6.564 7.964 29.313 1.00 104.13 1740 GLN B CA 1
ATOM 4488 C C . GLN B 1 75 ? -7.279 9.205 29.834 1.00 104.65 1740 GLN B C 1
ATOM 4489 O O . GLN B 1 75 ? -8.374 9.537 29.383 1.00 111.37 1740 GLN B O 1
ATOM 4495 N N . GLY B 1 76 ? -6.649 9.887 30.786 1.00 97.07 1741 GLY B N 1
ATOM 4496 C CA . GLY B 1 76 ? -7.208 11.100 31.353 1.00 91.88 1741 GLY B CA 1
ATOM 4497 C C . GLY B 1 76 ? -7.205 12.248 30.363 1.00 86.98 1741 GLY B C 1
ATOM 4498 O O . GLY B 1 76 ? -8.203 12.953 30.213 1.00 87.93 1741 GLY B O 1
ATOM 4499 N N . ILE B 1 77 ? -6.077 12.433 29.685 1.00 81.61 1742 ILE B N 1
ATOM 4500 C CA . ILE B 1 77 ? -5.942 13.484 28.683 1.00 81.11 1742 ILE B CA 1
ATOM 4501 C C . ILE B 1 77 ? -6.882 13.235 27.507 1.00 88.97 1742 ILE B C 1
ATOM 4502 O O . ILE B 1 77 ? -7.502 14.164 26.986 1.00 90.04 1742 ILE B O 1
ATOM 4507 N N . HIS B 1 78 ? -6.993 11.973 27.104 1.00 95.16 1743 HIS B N 1
ATOM 4508 C CA . HIS B 1 78 ? -7.855 11.592 25.990 1.00 104.12 1743 HIS B CA 1
ATOM 4509 C C . HIS B 1 78 ? -9.324 11.819 26.336 1.00 108.90 1743 HIS B C 1
ATOM 4510 O O . HIS B 1 78 ? -10.150 12.057 25.455 1.00 113.05 1743 HIS B O 1
ATOM 4517 N N . SER B 1 79 ? -9.642 11.742 27.624 1.00 108.35 1744 SER B N 1
ATOM 4518 C CA . SER B 1 79 ? -11.004 11.973 28.093 1.00 112.16 1744 SER B CA 1
ATOM 4519 C C . SER B 1 79 ? -11.308 13.465 28.178 1.00 114.67 1744 SER B C 1
ATOM 4520 O O . SER B 1 79 ? -12.465 13.868 28.301 1.00 117.97 1744 SER B O 1
ATOM 4523 N N . GLY B 1 80 ? -10.260 14.281 28.114 1.00 112.53 1745 GLY B N 1
ATOM 4524 C CA . GLY B 1 80 ? -10.413 15.724 28.141 1.00 111.60 1745 GLY B CA 1
ATOM 4525 C C . GLY B 1 80 ? -10.264 16.314 29.529 1.00 108.89 1745 GLY B C 1
ATOM 4526 O O . GLY B 1 80 ? -10.401 17.523 29.714 1.00 110.49 1745 GLY B O 1
ATOM 4527 N N . ALA B 1 81 ? -9.983 15.459 30.508 1.00 104.52 1746 ALA B N 1
ATOM 4528 C CA . ALA B 1 81 ? -9.817 15.903 31.888 1.00 101.34 1746 ALA B CA 1
ATOM 4529 C C . ALA B 1 81 ? -8.594 16.803 32.039 1.00 101.30 1746 ALA B C 1
ATOM 4530 O O . ALA B 1 81 ? -7.731 16.847 31.161 1.00 96.24 1746 ALA B O 1
ATOM 4532 N N . SER B 1 82 ? -8.528 17.522 33.156 1.00 104.87 1747 SER B N 1
ATOM 4533 C CA . SER B 1 82 ? -7.420 18.433 33.415 1.00 103.27 1747 SER B CA 1
ATOM 4534 C C . SER B 1 82 ? -6.108 17.674 33.575 1.00 96.43 1747 SER B C 1
ATOM 4535 O O . SER B 1 82 ? -6.097 16.512 33.980 1.00 94.93 1747 SER B O 1
ATOM 4538 N N . ILE B 1 83 ? -5.005 18.341 33.256 1.00 94.21 1748 ILE B N 1
ATOM 4539 C CA . ILE B 1 83 ? -3.686 17.723 33.318 1.00 91.31 1748 ILE B CA 1
ATOM 4540 C C . ILE B 1 83 ? -3.284 17.406 34.759 1.00 91.48 1748 ILE B C 1
ATOM 4541 O O . ILE B 1 83 ? -2.490 16.499 35.007 1.00 90.76 1748 ILE B O 1
ATOM 4546 N N . ALA B 1 84 ? -3.851 18.146 35.707 1.00 94.74 1749 ALA B N 1
ATOM 4547 C CA . ALA B 1 84 ? -3.559 17.932 37.119 1.00 95.66 1749 ALA B CA 1
ATOM 4548 C C . ALA B 1 84 ? -4.310 16.717 37.654 1.00 95.08 1749 ALA B C 1
ATOM 4549 O O . ALA B 1 84 ? -3.830 16.024 38.552 1.00 92.44 1749 ALA B O 1
ATOM 4551 N N . GLU B 1 85 ? -5.490 16.463 37.096 1.00 95.69 1750 GLU B N 1
ATOM 4552 C CA . GLU B 1 85 ? -6.306 15.327 37.511 1.00 95.18 1750 GLU B CA 1
ATOM 4553 C C . GLU B 1 85 ? -5.776 14.023 36.925 1.00 91.59 1750 GLU B C 1
ATOM 4554 O O . GLU B 1 85 ? -5.995 12.948 37.481 1.00 91.08 1750 GLU B O 1
ATOM 4556 N N . SER B 1 86 ? -5.080 14.125 35.797 1.00 87.65 1751 SER B N 1
ATOM 4557 C CA . SER B 1 86 ? -4.513 12.954 35.139 1.00 81.17 1751 SER B CA 1
ATOM 4558 C C . SER B 1 86 ? -3.181 12.566 35.771 1.00 79.17 1751 SER B C 1
ATOM 4559 O O . SER B 1 86 ? -2.688 11.455 35.577 1.00 79.46 1751 SER B O 1
ATOM 4562 N N . PHE B 1 87 ? -2.605 13.494 36.529 1.00 80.21 1752 PHE B N 1
ATOM 4563 C CA . PHE B 1 87 ? -1.333 13.262 37.204 1.00 79.75 1752 PHE B CA 1
ATOM 4564 C C . PHE B 1 87 ? -1.511 12.501 38.515 1.00 80.51 1752 PHE B C 1
ATOM 4565 O O . PHE B 1 87 ? -0.540 12.013 39.089 1.00 77.72 1752 PHE B O 1
ATOM 4573 N N . GLN B 1 88 ? -2.753 12.397 38.982 1.00 84.13 1753 GLN B N 1
ATOM 4574 C CA . GLN B 1 88 ? -3.028 11.813 40.294 1.00 85.05 1753 GLN B CA 1
ATOM 4575 C C . GLN B 1 88 ? -2.628 10.341 40.385 1.00 79.31 1753 GLN B C 1
ATOM 4576 O O . GLN B 1 88 ? -2.391 9.822 41.476 1.00 78.09 1753 GLN B O 1
ATOM 4582 N N . ALA B 1 89 ? -2.552 9.676 39.237 1.00 73.36 1754 ALA B N 1
ATOM 4583 C CA . ALA B 1 89 ? -2.160 8.273 39.197 1.00 64.78 1754 ALA B CA 1
ATOM 4584 C C . ALA B 1 89 ? -0.694 8.103 39.585 1.00 59.76 1754 ALA B C 1
ATOM 4585 O O . ALA B 1 89 ? -0.360 7.269 40.425 1.00 54.42 1754 ALA B O 1
ATOM 4587 N N . VAL B 1 90 ? 0.176 8.900 38.972 1.00 60.06 1755 VAL B N 1
ATOM 4588 C CA . VAL B 1 90 ? 1.605 8.821 39.257 1.00 57.73 1755 VAL B CA 1
ATOM 4589 C C . VAL B 1 90 ? 1.932 9.464 40.606 1.00 58.39 1755 VAL B C 1
ATOM 4590 O O . VAL B 1 90 ? 2.864 9.041 41.292 1.00 55.90 1755 VAL B O 1
ATOM 4594 N N . GLU B 1 91 ? 1.151 10.470 40.991 1.00 60.86 1756 GLU B N 1
ATOM 4595 C CA . GLU B 1 91 ? 1.342 11.129 42.279 1.00 57.84 1756 GLU B CA 1
ATOM 4596 C C . GLU B 1 91 ? 1.035 10.171 43.423 1.00 59.43 1756 GLU B C 1
ATOM 4597 O O . GLU B 1 91 ? 1.691 10.201 44.465 1.00 58.43 1756 GLU B O 1
ATOM 4603 N N . ALA B 1 92 ? 0.036 9.319 43.218 1.00 59.81 1757 ALA B N 1
ATOM 4604 C CA . ALA B 1 92 ? -0.321 8.311 44.206 1.00 59.94 1757 ALA B CA 1
ATOM 4605 C C . ALA B 1 92 ? 0.808 7.300 44.353 1.00 58.04 1757 ALA B C 1
ATOM 4606 O O . ALA B 1 92 ? 1.079 6.812 45.450 1.00 63.75 1757 ALA B O 1
ATOM 4608 N N . LEU B 1 93 ? 1.464 6.994 43.239 1.00 52.86 1758 LEU B N 1
ATOM 4609 C CA . LEU B 1 93 ? 2.589 6.069 43.241 1.00 53.49 1758 LEU B CA 1
ATOM 4610 C C . LEU B 1 93 ? 3.752 6.634 44.044 1.00 55.23 1758 LEU B C 1
ATOM 4611 O O . LEU B 1 93 ? 4.379 5.924 44.833 1.00 55.57 1758 LEU B O 1
ATOM 4616 N N . VAL B 1 94 ? 4.035 7.917 43.837 1.00 56.00 1759 VAL B N 1
ATOM 4617 C CA . VAL B 1 94 ? 5.116 8.589 44.548 1.00 55.11 1759 VAL B CA 1
ATOM 4618 C C . VAL B 1 94 ? 4.828 8.650 46.045 1.00 60.02 1759 VAL B C 1
ATOM 4619 O O . VAL B 1 94 ? 5.720 8.437 46.865 1.00 63.73 1759 VAL B O 1
ATOM 4623 N N . LYS B 1 95 ? 3.575 8.927 46.394 1.00 58.98 1760 LYS B N 1
ATOM 4624 C CA . LYS B 1 95 ? 3.166 9.002 47.793 1.00 58.97 1760 LYS B CA 1
ATOM 4625 C C . LYS B 1 95 ? 3.447 7.694 48.527 1.00 65.22 1760 LYS B C 1
ATOM 4626 O O . LYS B 1 95 ? 3.959 7.700 49.645 1.00 67.68 1760 LYS B O 1
ATOM 4632 N N . LEU B 1 96 ? 3.111 6.578 47.887 1.00 68.14 1761 LEU B N 1
ATOM 4633 C CA . LEU B 1 96 ? 3.363 5.255 48.450 1.00 65.69 1761 LEU B CA 1
ATOM 4634 C C . LEU B 1 96 ? 4.861 5.002 48.586 1.00 63.73 1761 LEU B C 1
ATOM 4635 O O . LEU B 1 96 ? 5.317 4.415 49.568 1.00 67.28 1761 LEU B O 1
ATOM 4640 N N . ILE B 1 97 ? 5.617 5.448 47.588 1.00 55.69 1762 ILE B N 1
ATOM 4641 C CA . ILE B 1 97 ? 7.070 5.315 47.581 1.00 50.77 1762 ILE B CA 1
ATOM 4642 C C . ILE B 1 97 ? 7.711 6.023 48.775 1.00 57.45 1762 ILE B C 1
ATOM 4643 O O . ILE B 1 97 ? 8.605 5.481 49.425 1.00 57.52 1762 ILE B O 1
ATOM 4648 N N . ILE B 1 98 ? 7.236 7.230 49.066 1.00 65.20 1763 ILE B N 1
ATOM 4649 C CA . ILE B 1 98 ? 7.780 8.030 50.159 1.00 71.08 1763 ILE B CA 1
ATOM 4650 C C . ILE B 1 98 ? 7.459 7.428 51.531 1.00 74.53 1763 ILE B C 1
ATOM 4651 O O . ILE B 1 98 ? 8.219 7.595 52.485 1.00 79.78 1763 ILE B O 1
ATOM 4656 N N . ILE B 1 99 ? 6.341 6.716 51.623 1.00 71.06 1764 ILE B N 1
ATOM 4657 C CA . ILE B 1 99 ? 5.963 6.064 52.872 1.00 72.75 1764 ILE B CA 1
ATOM 4658 C C . ILE B 1 99 ? 7.018 5.043 53.293 1.00 78.33 1764 ILE B C 1
ATOM 4659 O O . ILE B 1 99 ? 7.369 4.946 54.470 1.00 85.27 1764 ILE B O 1
ATOM 4664 N N . PHE B 1 100 ? 7.541 4.304 52.321 1.00 76.87 1765 PHE B N 1
ATOM 4665 C CA . PHE B 1 100 ? 8.519 3.258 52.599 1.00 85.98 1765 PHE B CA 1
ATOM 4666 C C . PHE B 1 100 ? 9.899 3.791 52.988 1.00 94.26 1765 PHE B C 1
ATOM 4667 O O . PHE B 1 100 ? 10.560 3.227 53.860 1.00 103.93 1765 PHE B O 1
ATOM 4675 N N . VAL B 1 101 ? 10.332 4.873 52.347 1.00 88.84 1766 VAL B N 1
ATOM 4676 C CA . VAL B 1 101 ? 11.662 5.422 52.609 1.00 87.99 1766 VAL B CA 1
ATOM 4677 C C . VAL B 1 101 ? 11.756 6.050 54.004 1.00 90.35 1766 VAL B C 1
ATOM 4678 O O . VAL B 1 101 ? 12.824 6.063 54.617 1.00 92.46 1766 VAL B O 1
ATOM 4682 N N . LYS B 1 102 ? 10.633 6.550 54.510 1.00 91.55 1767 LYS B N 1
ATOM 4683 C CA . LYS B 1 102 ? 10.597 7.127 55.852 1.00 94.68 1767 LYS B CA 1
ATOM 4684 C C . LYS B 1 102 ? 10.501 6.051 56.932 1.00 96.90 1767 LYS B C 1
ATOM 4685 O O . LYS B 1 102 ? 10.689 6.330 58.116 1.00 100.48 1767 LYS B O 1
ATOM 4691 N N . SER B 1 103 ? 10.212 4.822 56.517 1.00 91.84 1768 SER B N 1
ATOM 4692 C CA . SER B 1 103 ? 10.104 3.705 57.448 1.00 88.48 1768 SER B CA 1
ATOM 4693 C C . SER B 1 103 ? 11.473 3.113 57.765 1.00 83.86 1768 SER B C 1
ATOM 4694 O O . SER B 1 103 ? 12.505 3.707 57.455 1.00 80.16 1768 SER B O 1
ATOM 4697 N N . SER B 1 113 ? 23.283 1.602 54.362 1.00 97.95 1778 SER B N 1
ATOM 4698 C CA . SER B 1 113 ? 21.957 2.166 54.583 1.00 95.46 1778 SER B CA 1
ATOM 4699 C C . SER B 1 113 ? 20.933 1.555 53.633 1.00 88.74 1778 SER B C 1
ATOM 4700 O O . SER B 1 113 ? 21.146 1.507 52.422 1.00 85.30 1778 SER B O 1
ATOM 4703 N N . ALA B 1 114 ? 19.819 1.093 54.192 1.00 85.60 1779 ALA B N 1
ATOM 4704 C CA . ALA B 1 114 ? 18.768 0.461 53.403 1.00 81.26 1779 ALA B CA 1
ATOM 4705 C C . ALA B 1 114 ? 18.003 1.481 52.567 1.00 79.65 1779 ALA B C 1
ATOM 4706 O O . ALA B 1 114 ? 17.623 1.204 51.430 1.00 76.00 1779 ALA B O 1
ATOM 4708 N N . ALA B 1 115 ? 17.781 2.660 53.139 1.00 83.51 1780 ALA B N 1
ATOM 4709 C CA . ALA B 1 115 ? 17.023 3.711 52.470 1.00 81.94 1780 ALA B CA 1
ATOM 4710 C C . ALA B 1 115 ? 17.755 4.241 51.241 1.00 81.04 1780 ALA B C 1
ATOM 4711 O O . ALA B 1 115 ? 17.130 4.601 50.242 1.00 80.93 1780 ALA B O 1
ATOM 4713 N N . VAL B 1 116 ? 19.080 4.292 51.323 1.00 81.08 1781 VAL B N 1
ATOM 4714 C CA . VAL B 1 116 ? 19.900 4.729 50.200 1.00 81.03 1781 VAL B CA 1
ATOM 4715 C C . VAL B 1 116 ? 19.808 3.725 49.056 1.00 84.39 1781 VAL B C 1
ATOM 4716 O O . VAL B 1 116 ? 19.658 4.102 47.892 1.00 83.81 1781 VAL B O 1
ATOM 4720 N N . ALA B 1 117 ? 19.888 2.442 49.398 1.00 86.61 1782 ALA B N 1
ATOM 4721 C CA . ALA B 1 117 ? 19.789 1.373 48.411 1.00 84.14 1782 ALA B CA 1
ATOM 4722 C C . ALA B 1 117 ? 18.371 1.255 47.858 1.00 83.22 1782 ALA B C 1
ATOM 4723 O O . ALA B 1 117 ? 18.176 0.859 46.708 1.00 83.62 1782 ALA B O 1
ATOM 4725 N N . PHE B 1 118 ? 17.386 1.602 48.680 1.00 81.86 1783 PHE B N 1
ATOM 4726 C CA . PHE B 1 118 ? 15.988 1.540 48.270 1.00 79.03 1783 PHE B CA 1
ATOM 4727 C C . PHE B 1 118 ? 15.648 2.647 47.275 1.00 80.77 1783 PHE B C 1
ATOM 4728 O O . PHE B 1 118 ? 14.959 2.411 46.282 1.00 81.99 1783 PHE B O 1
ATOM 4744 N N . ASP B 1 120 ? 17.756 4.080 45.370 1.00 81.30 1785 ASP B N 1
ATOM 4745 C CA . ASP B 1 120 ? 18.547 3.817 44.176 1.00 82.20 1785 ASP B CA 1
ATOM 4746 C C . ASP B 1 120 ? 17.805 2.899 43.210 1.00 80.79 1785 ASP B C 1
ATOM 4747 O O . ASP B 1 120 ? 17.756 3.157 42.008 1.00 82.15 1785 ASP B O 1
ATOM 4752 N N . SER B 1 121 ? 17.225 1.829 43.746 1.00 78.88 1786 SER B N 1
ATOM 4753 C CA . SER B 1 121 ? 16.521 0.847 42.928 1.00 77.78 1786 SER B CA 1
ATOM 4754 C C . SER B 1 121 ? 15.270 1.436 42.282 1.00 68.25 1786 SER B C 1
ATOM 4755 O O . SER B 1 121 ? 14.890 1.046 41.178 1.00 68.30 1786 SER B O 1
ATOM 4758 N N . ILE B 1 122 ? 14.634 2.377 42.970 1.00 61.79 1787 ILE B N 1
ATOM 4759 C CA . ILE B 1 122 ? 13.431 3.013 42.448 1.00 63.99 1787 ILE B CA 1
ATOM 4760 C C . ILE B 1 122 ? 13.757 3.932 41.275 1.00 68.94 1787 ILE B C 1
ATOM 4761 O O . ILE B 1 122 ? 13.049 3.943 40.267 1.00 73.20 1787 ILE B O 1
ATOM 4766 N N . LEU B 1 123 ? 14.836 4.696 41.409 1.00 66.02 1788 LEU B N 1
ATOM 4767 C CA . LEU B 1 123 ? 15.314 5.525 40.311 1.00 58.65 1788 LEU B CA 1
ATOM 4768 C C . LEU B 1 123 ? 15.720 4.641 39.141 1.00 52.54 1788 LEU B C 1
ATOM 4769 O O . LEU B 1 123 ? 15.456 4.964 37.985 1.00 48.97 1788 LEU B O 1
ATOM 4774 N N . ALA B 1 124 ? 16.355 3.516 39.456 1.00 54.65 1789 ALA B N 1
ATOM 4775 C CA . ALA B 1 124 ? 16.790 2.567 38.439 1.00 52.65 1789 ALA B CA 1
ATOM 4776 C C . ALA B 1 124 ? 15.610 1.994 37.657 1.00 58.34 1789 ALA B C 1
ATOM 4777 O O . ALA B 1 124 ? 15.674 1.869 36.435 1.00 64.54 1789 ALA B O 1
ATOM 4779 N N . LEU B 1 125 ? 14.535 1.646 38.360 1.00 57.70 1790 LEU B N 1
ATOM 4780 C CA . LEU B 1 125 ? 13.346 1.122 37.697 1.00 57.81 1790 LEU B CA 1
ATOM 4781 C C . LEU B 1 125 ? 12.646 2.236 36.928 1.00 57.08 1790 LEU B C 1
ATOM 4782 O O . LEU B 1 125 ? 11.999 1.988 35.913 1.00 60.53 1790 LEU B O 1
ATOM 4787 N N . GLY B 1 126 ? 12.778 3.463 37.421 1.00 54.02 1791 GLY B N 1
ATOM 4788 C CA . GLY B 1 126 ? 12.238 4.618 36.730 1.00 56.40 1791 GLY B CA 1
ATOM 4789 C C . GLY B 1 126 ? 12.921 4.787 35.389 1.00 56.46 1791 GLY B C 1
ATOM 4790 O O . GLY B 1 126 ? 12.270 5.014 34.369 1.00 51.16 1791 GLY B O 1
ATOM 4791 N N . VAL B 1 127 ? 14.245 4.667 35.398 1.00 57.58 1792 VAL B N 1
ATOM 4792 C CA . VAL B 1 127 ? 15.037 4.702 34.177 1.00 57.55 1792 VAL B CA 1
ATOM 4793 C C . VAL B 1 127 ? 14.652 3.534 33.276 1.00 66.07 1792 VAL B C 1
ATOM 4794 O O . VAL B 1 127 ? 14.542 3.683 32.058 1.00 72.28 1792 VAL B O 1
ATOM 4798 N N . LEU B 1 128 ? 14.431 2.376 33.890 1.00 66.77 1793 LEU B N 1
ATOM 4799 C CA . LEU B 1 128 ? 14.057 1.169 33.160 1.00 64.47 1793 LEU B CA 1
ATOM 4800 C C . LEU B 1 128 ? 12.720 1.330 32.445 1.00 61.53 1793 LEU B C 1
ATOM 4801 O O . LEU B 1 128 ? 12.590 0.978 31.274 1.00 64.54 1793 LEU B O 1
ATOM 4806 N N . VAL B 1 129 ? 11.728 1.862 33.152 1.00 59.87 1794 VAL B N 1
ATOM 4807 C CA . VAL B 1 129 ? 10.405 2.067 32.573 1.00 58.84 1794 VAL B CA 1
ATOM 4808 C C . VAL B 1 129 ? 10.429 3.191 31.536 1.00 56.63 1794 VAL B C 1
ATOM 4809 O O . VAL B 1 129 ? 9.759 3.108 30.504 1.00 51.06 1794 VAL B O 1
ATOM 4813 N N . ALA B 1 130 ? 11.209 4.233 31.811 1.00 58.43 1795 ALA B N 1
ATOM 4814 C CA . ALA B 1 130 ? 11.343 5.355 30.886 1.00 57.21 1795 ALA B CA 1
ATOM 4815 C C . ALA B 1 130 ? 11.923 4.896 29.555 1.00 56.07 1795 ALA B C 1
ATOM 4816 O O . ALA B 1 130 ? 11.428 5.265 28.491 1.00 54.97 1795 ALA B O 1
ATOM 4818 N N . ASN B 1 131 ? 12.975 4.086 29.626 1.00 59.31 1796 ASN B N 1
ATOM 4819 C CA . ASN B 1 131 ? 13.578 3.512 28.431 1.00 60.67 1796 ASN B CA 1
ATOM 4820 C C . ASN B 1 131 ? 12.616 2.572 27.718 1.00 66.20 1796 ASN B C 1
ATOM 4821 O O . ASN B 1 131 ? 12.591 2.512 26.489 1.00 71.53 1796 ASN B O 1
ATOM 4826 N N . SER B 1 132 ? 11.822 1.845 28.498 1.00 71.01 1797 SER B N 1
ATOM 4827 C CA . SER B 1 132 ? 10.868 0.888 27.950 1.00 82.05 1797 SER B CA 1
ATOM 4828 C C . SER B 1 132 ? 9.790 1.583 27.125 1.00 81.43 1797 SER B C 1
ATOM 4829 O O . SER B 1 132 ? 9.445 1.131 26.034 1.00 81.89 1797 SER B O 1
ATOM 4832 N N . HIS B 1 133 ? 9.262 2.682 27.654 1.00 81.70 1798 HIS B N 1
ATOM 4833 C CA . HIS B 1 133 ? 8.209 3.425 26.972 1.00 83.76 1798 HIS B CA 1
ATOM 4834 C C . HIS B 1 133 ? 8.742 4.234 25.795 1.00 85.99 1798 HIS B C 1
ATOM 4835 O O . HIS B 1 133 ? 7.991 4.588 24.889 1.00 90.68 1798 HIS B O 1
ATOM 4842 N N . HIS B 1 134 ? 10.039 4.523 25.806 1.00 84.22 1799 HIS B N 1
ATOM 4843 C CA . HIS B 1 134 ? 10.656 5.231 24.690 1.00 93.48 1799 HIS B CA 1
ATOM 4844 C C . HIS B 1 134 ? 10.843 4.283 23.512 1.00 101.05 1799 HIS B C 1
ATOM 4845 O O . HIS B 1 134 ? 10.875 4.707 22.356 1.00 100.92 1799 HIS B O 1
ATOM 4852 N N . VAL B 1 135 ? 10.965 2.995 23.817 1.00 109.38 1800 VAL B N 1
ATOM 4853 C CA . VAL B 1 135 ? 11.092 1.965 22.795 1.00 115.54 1800 VAL B CA 1
ATOM 4854 C C . VAL B 1 135 ? 9.717 1.551 22.277 1.00 122.93 1800 VAL B C 1
ATOM 4855 O O . VAL B 1 135 ? 9.513 1.401 21.072 1.00 124.00 1800 VAL B O 1
ATOM 4859 N N . LYS B 1 136 ? 8.773 1.382 23.197 1.00 129.22 1801 LYS B N 1
ATOM 4860 C CA . LYS B 1 136 ? 7.427 0.936 22.852 1.00 136.68 1801 LYS B CA 1
ATOM 4861 C C . LYS B 1 136 ? 6.609 2.014 22.141 1.00 140.15 1801 LYS B C 1
ATOM 4862 O O . LYS B 1 136 ? 6.000 1.755 21.104 1.00 142.55 1801 LYS B O 1
ATOM 4864 N N . ARG B 1 137 ? 6.594 3.218 22.705 1.00 139.86 1802 ARG B N 1
ATOM 4865 C CA . ARG B 1 137 ? 5.807 4.312 22.143 1.00 141.54 1802 ARG B CA 1
ATOM 4866 C C . ARG B 1 137 ? 6.560 5.054 21.040 1.00 143.16 1802 ARG B C 1
ATOM 4867 O O . ARG B 1 137 ? 5.976 5.424 20.021 1.00 147.61 1802 ARG B O 1
ATOM 4869 N N . GLY B 1 138 ? 7.855 5.270 21.249 1.00 138.88 1803 GLY B N 1
ATOM 4870 C CA . GLY B 1 138 ? 8.681 5.958 20.273 1.00 136.79 1803 GLY B CA 1
ATOM 4871 C C . GLY B 1 138 ? 8.304 7.418 20.115 1.00 134.91 1803 GLY B C 1
ATOM 4872 O O . GLY B 1 138 ? 8.810 8.280 20.832 1.00 129.26 1803 GLY B O 1
ATOM 4873 N N . GLU B 1 139 ? 7.412 7.694 19.169 1.00 139.95 1804 GLU B N 1
ATOM 4874 C CA . GLU B 1 139 ? 6.939 9.053 18.933 1.00 141.95 1804 GLU B CA 1
ATOM 4875 C C . GLU B 1 139 ? 5.810 9.411 19.894 1.00 142.25 1804 GLU B C 1
ATOM 4876 O O . GLU B 1 139 ? 5.554 10.587 20.157 1.00 139.17 1804 GLU B O 1
ATOM 4878 N N . ASN B 1 140 ? 5.139 8.389 20.417 1.00 144.94 1805 ASN B N 1
ATOM 4879 C CA . ASN B 1 140 ? 4.053 8.585 21.372 1.00 144.12 1805 ASN B CA 1
ATOM 4880 C C . ASN B 1 140 ? 4.557 8.638 22.811 1.00 139.51 1805 ASN B C 1
ATOM 4881 O O . ASN B 1 140 ? 3.785 8.465 23.755 1.00 139.99 1805 ASN B O 1
ATOM 4886 N N . PHE B 1 141 ? 5.856 8.873 22.967 1.00 132.77 1806 PHE B N 1
ATOM 4887 C CA . PHE B 1 141 ? 6.472 8.965 24.285 1.00 122.78 1806 PHE B CA 1
ATOM 4888 C C . PHE B 1 141 ? 5.940 10.174 25.047 1.00 117.59 1806 PHE B C 1
ATOM 4889 O O . PHE B 1 141 ? 5.753 11.247 24.474 1.00 119.43 1806 PHE B O 1
ATOM 4897 N N . ASN B 1 142 ? 5.697 9.993 26.340 1.00 109.15 1807 ASN B N 1
ATOM 4898 C CA . ASN B 1 142 ? 5.153 11.061 27.168 1.00 100.33 1807 ASN B CA 1
ATOM 4899 C C . ASN B 1 142 ? 6.172 11.567 28.184 1.00 85.96 1807 ASN B C 1
ATOM 4900 O O . ASN B 1 142 ? 6.472 10.887 29.165 1.00 81.10 1807 ASN B O 1
ATOM 4905 N N . GLN B 1 143 ? 6.696 12.765 27.942 1.00 75.49 1808 GLN B N 1
ATOM 4906 C CA . GLN B 1 143 ? 7.707 13.350 28.815 1.00 71.50 1808 GLN B CA 1
ATOM 4907 C C . GLN B 1 143 ? 7.122 13.804 30.146 1.00 71.73 1808 GLN B C 1
ATOM 4908 O O . GLN B 1 143 ? 7.769 13.682 31.186 1.00 70.92 1808 GLN B O 1
ATOM 4914 N N . ARG B 1 144 ? 5.901 14.331 30.105 1.00 70.42 1809 ARG B N 1
ATOM 4915 C CA . ARG B 1 144 ? 5.278 14.938 31.279 1.00 66.50 1809 ARG B CA 1
ATOM 4916 C C . ARG B 1 144 ? 5.169 13.985 32.465 1.00 57.26 1809 ARG B C 1
ATOM 4917 O O . ARG B 1 144 ? 5.651 14.289 33.556 1.00 56.85 1809 ARG B O 1
ATOM 4925 N N . VAL B 1 145 ? 4.536 12.837 32.244 1.00 49.58 1810 VAL B N 1
ATOM 4926 C CA . VAL B 1 145 ? 4.319 11.864 33.309 1.00 48.14 1810 VAL B CA 1
ATOM 4927 C C . VAL B 1 145 ? 5.634 11.359 33.907 1.00 49.08 1810 VAL B C 1
ATOM 4928 O O . VAL B 1 145 ? 5.745 11.190 35.122 1.00 50.40 1810 VAL B O 1
ATOM 4932 N N . PHE B 1 146 ? 6.634 11.142 33.058 1.00 52.08 1811 PHE B N 1
ATOM 4933 C CA . PHE B 1 146 ? 7.941 10.700 33.532 1.00 53.04 1811 PHE B CA 1
ATOM 4934 C C . PHE B 1 146 ? 8.707 11.825 34.218 1.00 53.56 1811 PHE B C 1
ATOM 4935 O O . PHE B 1 146 ? 9.406 11.593 35.203 1.00 54.12 1811 PHE B O 1
ATOM 4943 N N . TYR B 1 147 ? 8.574 13.042 33.698 1.00 55.14 1812 TYR B N 1
ATOM 4944 C CA . TYR B 1 147 ? 9.182 14.201 34.339 1.00 58.21 1812 TYR B CA 1
ATOM 4945 C C . TYR B 1 147 ? 8.533 14.436 35.697 1.00 57.31 1812 TYR B C 1
ATOM 4946 O O . TYR B 1 147 ? 9.213 14.723 36.680 1.00 57.26 1812 TYR B O 1
ATOM 4955 N N . ARG B 1 148 ? 7.210 14.305 35.735 1.00 54.94 1813 ARG B N 1
ATOM 4956 C CA . ARG B 1 148 ? 6.444 14.480 36.963 1.00 57.58 1813 ARG B CA 1
ATOM 4957 C C . ARG B 1 148 ? 6.904 13.492 38.029 1.00 55.68 1813 ARG B C 1
ATOM 4958 O O . ARG B 1 148 ? 6.992 13.832 39.209 1.00 51.96 1813 ARG B O 1
ATOM 4966 N N . PHE B 1 149 ? 7.208 12.272 37.596 1.00 53.62 1814 PHE B N 1
ATOM 4967 C CA . PHE B 1 149 ? 7.655 11.215 38.496 1.00 54.17 1814 PHE B CA 1
ATOM 4968 C C . PHE B 1 149 ? 8.980 11.569 39.166 1.00 55.13 1814 PHE B C 1
ATOM 4969 O O . PHE B 1 149 ? 9.096 11.527 40.392 1.00 55.06 1814 PHE B O 1
ATOM 4977 N N . PHE B 1 150 ? 9.975 11.927 38.361 1.00 53.98 1815 PHE B N 1
ATOM 4978 C CA . PHE B 1 150 ? 11.290 12.276 38.889 1.00 58.00 1815 PHE B CA 1
ATOM 4979 C C . PHE B 1 150 ? 11.282 13.602 39.647 1.00 59.51 1815 PHE B C 1
ATOM 4980 O O . PHE B 1 150 ? 12.032 13.779 40.607 1.00 57.50 1815 PHE B O 1
ATOM 4988 N N . ALA B 1 151 ? 10.436 14.531 39.212 1.00 58.50 1816 ALA B N 1
ATOM 4989 C CA . ALA B 1 151 ? 10.365 15.848 39.836 1.00 56.99 1816 ALA B CA 1
ATOM 4990 C C . ALA B 1 151 ? 9.858 15.763 41.271 1.00 59.05 1816 ALA B C 1
ATOM 4991 O O . ALA B 1 151 ? 10.409 16.399 42.170 1.00 62.21 1816 ALA B O 1
ATOM 4993 N N . LEU B 1 152 ? 8.809 14.974 41.479 1.00 55.90 1817 LEU B N 1
ATOM 4994 C CA . LEU B 1 152 ? 8.236 14.805 42.809 1.00 52.93 1817 LEU B CA 1
ATOM 4995 C C . LEU B 1 152 ? 9.212 14.107 43.747 1.00 51.55 1817 LEU B C 1
ATOM 4996 O O . LEU B 1 152 ? 9.266 14.412 44.937 1.00 55.85 1817 LEU B O 1
ATOM 5001 N N . LEU B 1 153 ? 9.981 13.168 43.204 1.00 50.94 1818 LEU B N 1
ATOM 5002 C CA . LEU B 1 153 ? 10.975 12.451 43.992 1.00 49.71 1818 LEU B CA 1
ATOM 5003 C C . LEU B 1 153 ? 12.092 13.384 44.442 1.00 52.05 1818 LEU B C 1
ATOM 5004 O O . LEU B 1 153 ? 12.550 13.310 45.580 1.00 52.60 1818 LEU B O 1
ATOM 5009 N N . LEU B 1 154 ? 12.525 14.263 43.544 1.00 59.83 1819 LEU B N 1
ATOM 5010 C CA . LEU B 1 154 ? 13.537 15.258 43.876 1.00 62.86 1819 LEU B CA 1
ATOM 5011 C C . LEU B 1 154 ? 13.042 16.173 44.989 1.00 59.12 1819 LEU B C 1
ATOM 5012 O O . LEU B 1 154 ? 13.756 16.434 45.957 1.00 62.73 1819 LEU B O 1
ATOM 5017 N N . HIS B 1 155 ? 11.810 16.648 44.845 1.00 52.83 1820 HIS B N 1
ATOM 5018 C CA . HIS B 1 155 ? 11.218 17.561 45.814 1.00 60.25 1820 HIS B CA 1
ATOM 5019 C C . HIS B 1 155 ? 11.018 16.907 47.177 1.00 63.11 1820 HIS B C 1
ATOM 5020 O O . HIS B 1 155 ? 11.160 17.557 48.213 1.00 62.53 1820 HIS B O 1
ATOM 5027 N N . GLU B 1 156 ? 10.690 15.619 47.171 1.00 66.01 1821 GLU B N 1
ATOM 5028 C CA . GLU B 1 156 ? 10.396 14.906 48.408 1.00 67.78 1821 GLU B CA 1
ATOM 5029 C C . GLU B 1 156 ? 11.663 14.520 49.167 1.00 71.71 1821 GLU B C 1
ATOM 5030 O O . GLU B 1 156 ? 11.681 14.529 50.398 1.00 78.33 1821 GLU B O 1
ATOM 5036 N N . VAL B 1 157 ? 12.717 14.181 48.432 1.00 70.94 1822 VAL B N 1
ATOM 5037 C CA . VAL B 1 157 ? 14.000 13.848 49.045 1.00 76.16 1822 VAL B CA 1
ATOM 5038 C C . VAL B 1 157 ? 14.578 15.064 49.767 1.00 85.04 1822 VAL B C 1
ATOM 5039 O O . VAL B 1 157 ? 15.146 14.943 50.855 1.00 91.83 1822 VAL B O 1
ATOM 5043 N N . GLY B 1 158 ? 14.412 16.236 49.162 1.00 82.10 1823 GLY B N 1
ATOM 5044 C CA . GLY B 1 158 ? 14.858 17.480 49.764 1.00 76.49 1823 GLY B CA 1
ATOM 5045 C C . GLY B 1 158 ? 14.157 17.764 51.079 1.00 75.09 1823 GLY B C 1
ATOM 5046 O O . GLY B 1 158 ? 14.745 18.338 51.996 1.00 78.65 1823 GLY B O 1
ATOM 5047 N N . LEU B 1 159 ? 12.895 17.357 51.173 1.00 70.35 1824 LEU B N 1
ATOM 5048 C CA . LEU B 1 159 ? 12.120 17.531 52.396 1.00 71.19 1824 LEU B CA 1
ATOM 5049 C C . LEU B 1 159 ? 12.624 16.610 53.502 1.00 84.16 1824 LEU B C 1
ATOM 5050 O O . LEU B 1 159 ? 12.494 16.917 54.687 1.00 93.62 1824 LEU B O 1
ATOM 5055 N N . LEU B 1 160 ? 13.200 15.479 53.106 1.00 86.20 1825 LEU B N 1
ATOM 5056 C CA . LEU B 1 160 ? 13.716 14.505 54.059 1.00 90.29 1825 LEU B CA 1
ATOM 5057 C C . LEU B 1 160 ? 15.225 14.636 54.228 1.00 96.26 1825 LEU B C 1
ATOM 5058 O O . LEU B 1 160 ? 15.912 13.658 54.520 1.00 99.22 1825 LEU B O 1
ATOM 5063 N N . ALA B 1 161 ? 15.735 15.850 54.044 1.00 97.27 1826 ALA B N 1
ATOM 5064 C CA . ALA B 1 161 ? 17.166 16.109 54.164 1.00 95.16 1826 ALA B CA 1
ATOM 5065 C C . ALA B 1 161 ? 17.653 15.906 55.596 1.00 99.86 1826 ALA B C 1
ATOM 5066 O O . ALA B 1 161 ? 18.743 15.380 55.822 1.00 102.26 1826 ALA B O 1
ATOM 5068 N N . GLY B 1 162 ? 16.836 16.321 56.559 1.00 98.43 1827 GLY B N 1
ATOM 5069 C CA . GLY B 1 162 ? 17.181 16.189 57.962 1.00 99.84 1827 GLY B CA 1
ATOM 5070 C C . GLY B 1 162 ? 17.051 14.764 58.462 1.00 103.56 1827 GLY B C 1
ATOM 5071 O O . GLY B 1 162 ? 17.609 14.409 59.501 1.00 109.41 1827 GLY B O 1
ATOM 5072 N N . HIS B 1 163 ? 16.312 13.946 57.720 1.00 100.24 1828 HIS B N 1
ATOM 5073 C CA . HIS B 1 163 ? 16.105 12.550 58.088 1.00 99.58 1828 HIS B CA 1
ATOM 5074 C C . HIS B 1 163 ? 17.376 11.730 57.898 1.00 97.15 1828 HIS B C 1
ATOM 5075 O O . HIS B 1 163 ? 17.789 10.993 58.791 1.00 99.37 1828 HIS B O 1
ATOM 5082 N N . PHE B 1 164 ? 17.991 11.862 56.728 1.00 95.52 1829 PHE B N 1
ATOM 5083 C CA . PHE B 1 164 ? 19.203 11.114 56.414 1.00 97.61 1829 PHE B CA 1
ATOM 5084 C C . PHE B 1 164 ? 20.428 11.741 57.064 1.00 95.76 1829 PHE B C 1
ATOM 5085 O O . PHE B 1 164 ? 20.411 12.911 57.447 1.00 93.11 1829 PHE B O 1
ATOM 5093 N N . SER B 1 165 ? 21.493 10.955 57.183 1.00 94.86 1830 SER B N 1
ATOM 5094 C CA . SER B 1 165 ? 22.759 11.461 57.697 1.00 95.32 1830 SER B CA 1
ATOM 5095 C C . SER B 1 165 ? 23.475 12.256 56.612 1.00 96.79 1830 SER B C 1
ATOM 5096 O O . SER B 1 165 ? 22.985 12.367 55.489 1.00 95.06 1830 SER B O 1
ATOM 5099 N N . LYS B 1 166 ? 24.636 12.805 56.952 1.00 99.30 1831 LYS B N 1
ATOM 5100 C CA . LYS B 1 166 ? 25.399 13.616 56.012 1.00 95.14 1831 LYS B CA 1
ATOM 5101 C C . LYS B 1 166 ? 25.894 12.782 54.834 1.00 90.56 1831 LYS B C 1
ATOM 5102 O O . LYS B 1 166 ? 25.722 13.163 53.677 1.00 82.13 1831 LYS B O 1
ATOM 5108 N N . SER B 1 167 ? 26.501 11.639 55.138 1.00 95.92 1832 SER B N 1
ATOM 5109 C CA . SER B 1 167 ? 27.085 10.779 54.114 1.00 95.54 1832 SER B CA 1
ATOM 5110 C C . SER B 1 167 ? 26.028 10.075 53.267 1.00 92.40 1832 SER B C 1
ATOM 5111 O O . SER B 1 167 ? 26.188 9.934 52.055 1.00 92.69 1832 SER B O 1
ATOM 5114 N N . HIS B 1 168 ? 24.951 9.634 53.909 1.00 91.48 1833 HIS B N 1
ATOM 5115 C CA . HIS B 1 168 ? 23.889 8.909 53.217 1.00 89.79 1833 HIS B CA 1
ATOM 5116 C C . HIS B 1 168 ? 23.114 9.796 52.247 1.00 88.78 1833 HIS B C 1
ATOM 5117 O O . HIS B 1 168 ? 22.740 9.359 51.158 1.00 87.56 1833 HIS B O 1
ATOM 5124 N N . TYR B 1 169 ? 22.872 11.040 52.646 1.00 88.53 1834 TYR B N 1
ATOM 5125 C CA . TYR B 1 169 ? 22.134 11.977 51.808 1.00 83.61 1834 TYR B CA 1
ATOM 5126 C C . TYR B 1 169 ? 22.931 12.346 50.561 1.00 80.57 1834 TYR B C 1
ATOM 5127 O O . TYR B 1 169 ? 22.359 12.602 49.503 1.00 78.44 1834 TYR B O 1
ATOM 5136 N N . GLU B 1 170 ? 24.253 12.368 50.693 1.00 79.72 1835 GLU B N 1
ATOM 5137 C CA . GLU B 1 170 ? 25.125 12.666 49.563 1.00 78.33 1835 GLU B CA 1
ATOM 5138 C C . GLU B 1 170 ? 25.081 11.548 48.527 1.00 76.66 1835 GLU B C 1
ATOM 5139 O O . GLU B 1 170 ? 25.059 11.810 47.324 1.00 72.09 1835 GLU B O 1
ATOM 5145 N N . GLN B 1 171 ? 25.062 10.306 49.002 1.00 81.06 1836 GLN B N 1
ATOM 5146 C CA . GLN B 1 171 ? 25.017 9.145 48.117 1.00 83.15 1836 GLN B CA 1
ATOM 5147 C C . GLN B 1 171 ? 23.746 9.125 47.276 1.00 80.68 1836 GLN B C 1
ATOM 5148 O O . GLN B 1 171 ? 23.777 8.760 46.102 1.00 82.64 1836 GLN B O 1
ATOM 5154 N N . ILE B 1 172 ? 22.632 9.523 47.883 1.00 76.37 1837 ILE B N 1
ATOM 5155 C CA . ILE B 1 172 ? 21.356 9.580 47.180 1.00 73.41 1837 ILE B CA 1
ATOM 5156 C C . ILE B 1 172 ? 21.406 10.604 46.051 1.00 71.15 1837 ILE B C 1
ATOM 5157 O O . ILE B 1 172 ? 20.927 10.348 44.946 1.00 71.03 1837 ILE B O 1
ATOM 5162 N N . ILE B 1 173 ? 21.998 11.759 46.336 1.00 71.43 1838 ILE B N 1
ATOM 5163 C CA . ILE B 1 173 ? 22.141 12.810 45.336 1.00 67.33 1838 ILE B CA 1
ATOM 5164 C C . ILE B 1 173 ? 23.087 12.369 44.221 1.00 57.38 1838 ILE B C 1
ATOM 5165 O O . ILE B 1 173 ? 22.803 12.570 43.040 1.00 53.32 1838 ILE B O 1
ATOM 5170 N N . LEU B 1 174 ? 24.207 11.760 44.603 1.00 51.28 1839 LEU B N 1
ATOM 5171 C CA . LEU B 1 174 ? 25.175 11.259 43.632 1.00 46.90 1839 LEU B CA 1
ATOM 5172 C C . LEU B 1 174 ? 24.564 10.184 42.738 1.00 51.36 1839 LEU B C 1
ATOM 5173 O O . LEU B 1 174 ? 24.807 10.159 41.531 1.00 49.02 1839 LEU B O 1
ATOM 5178 N N . ASN B 1 175 ? 23.767 9.303 43.336 1.00 59.33 1840 ASN B N 1
ATOM 5179 C CA . ASN B 1 175 ? 23.077 8.258 42.585 1.00 65.58 1840 ASN B CA 1
ATOM 5180 C C . ASN B 1 175 ? 22.025 8.836 41.646 1.00 67.77 1840 ASN B C 1
ATOM 5181 O O . ASN B 1 175 ? 21.728 8.260 40.599 1.00 68.07 1840 ASN B O 1
ATOM 5186 N N . PHE B 1 176 ? 21.463 9.977 42.034 1.00 64.24 1841 PHE B N 1
ATOM 5187 C CA . PHE B 1 176 ? 20.484 10.667 41.207 1.00 57.45 1841 PHE B CA 1
ATOM 5188 C C . PHE B 1 176 ? 21.167 11.187 39.951 1.00 63.13 1841 PHE B C 1
ATOM 5189 O O . PHE B 1 176 ? 20.599 11.147 38.859 1.00 67.04 1841 PHE B O 1
ATOM 5197 N N . ALA B 1 177 ? 22.394 11.671 40.114 1.00 65.15 1842 ALA B N 1
ATOM 5198 C CA . ALA B 1 177 ? 23.174 12.183 38.995 1.00 65.94 1842 ALA B CA 1
ATOM 5199 C C . ALA B 1 177 ? 23.608 11.047 38.076 1.00 67.57 1842 ALA B C 1
ATOM 5200 O O . ALA B 1 177 ? 23.732 11.226 36.865 1.00 69.21 1842 ALA B O 1
ATOM 5202 N N . ALA B 1 178 ? 23.839 9.878 38.663 1.00 67.51 1843 ALA B N 1
ATOM 5203 C CA . ALA B 1 178 ? 24.229 8.703 37.897 1.00 62.72 1843 ALA B CA 1
ATOM 5204 C C . ALA B 1 178 ? 23.059 8.182 37.072 1.00 61.71 1843 ALA B C 1
ATOM 5205 O O . ALA B 1 178 ? 23.233 7.765 35.927 1.00 63.07 1843 ALA B O 1
ATOM 5207 N N . ARG B 1 179 ? 21.866 8.213 37.658 1.00 60.44 1844 ARG B N 1
ATOM 5208 C CA . ARG B 1 179 ? 20.672 7.716 36.984 1.00 61.38 1844 ARG B CA 1
ATOM 5209 C C . ARG B 1 179 ? 20.149 8.685 35.926 1.00 57.66 1844 ARG B C 1
ATOM 5210 O O . ARG B 1 179 ? 19.462 8.277 34.991 1.00 63.45 1844 ARG B O 1
ATOM 5218 N N . LEU B 1 180 ? 20.472 9.965 36.078 1.00 52.25 1845 LEU B N 1
ATOM 5219 C CA . LEU B 1 180 ? 20.103 10.964 35.080 1.00 54.28 1845 LEU B CA 1
ATOM 5220 C C . LEU B 1 180 ? 20.941 10.797 33.815 1.00 57.93 1845 LEU B C 1
ATOM 5221 O O . LEU B 1 180 ? 20.461 11.020 32.704 1.00 57.26 1845 LEU B O 1
ATOM 5226 N N . PHE B 1 181 ? 22.196 10.400 33.997 1.00 58.40 1846 PHE B N 1
ATOM 5227 C CA . PHE B 1 181 ? 23.102 10.176 32.880 1.00 57.44 1846 PHE B CA 1
ATOM 5228 C C . PHE B 1 181 ? 22.669 8.961 32.067 1.00 66.05 1846 PHE B C 1
ATOM 5229 O O . PHE B 1 181 ? 22.998 8.839 30.889 1.00 70.51 1846 PHE B O 1
ATOM 5237 N N . ASP B 1 182 ? 21.929 8.061 32.705 1.00 69.36 1847 ASP B N 1
ATOM 5238 C CA . ASP B 1 182 ? 21.417 6.878 32.029 1.00 67.76 1847 ASP B CA 1
ATOM 5239 C C . ASP B 1 182 ? 20.282 7.249 31.079 1.00 62.54 1847 ASP B C 1
ATOM 5240 O O . ASP B 1 182 ? 19.921 6.474 30.194 1.00 63.42 1847 ASP B O 1
ATOM 5253 N N . ARG B 1 184 ? 20.300 9.941 28.942 1.00 70.45 1849 ARG B N 1
ATOM 5254 C CA . ARG B 1 184 ? 20.858 10.945 28.044 1.00 62.97 1849 ARG B CA 1
ATOM 5255 C C . ARG B 1 184 ? 19.923 11.216 26.874 1.00 67.23 1849 ARG B C 1
ATOM 5256 O O . ARG B 1 184 ? 19.145 10.347 26.485 1.00 77.10 1849 ARG B O 1
ATOM 5264 N N . PRO B 1 185 ? 20.000 12.427 26.302 1.00 60.96 1850 PRO B N 1
ATOM 5265 C CA . PRO B 1 185 ? 19.263 12.716 25.069 1.00 52.79 1850 PRO B CA 1
ATOM 5266 C C . PRO B 1 185 ? 19.822 11.914 23.896 1.00 49.52 1850 PRO B C 1
ATOM 5267 O O . PRO B 1 185 ? 19.178 11.816 22.854 1.00 52.58 1850 PRO B O 1
ATOM 5271 N N . ASN B 1 186 ? 21.013 11.347 24.071 1.00 48.75 1851 ASN B N 1
ATOM 5272 C CA . ASN B 1 186 ? 21.607 10.480 23.060 1.00 55.90 1851 ASN B CA 1
ATOM 5273 C C . ASN B 1 186 ? 20.961 9.100 23.054 1.00 63.52 1851 ASN B C 1
ATOM 5274 O O . ASN B 1 186 ? 20.878 8.447 22.014 1.00 69.39 1851 ASN B O 1
ATOM 5279 N N . LEU B 1 187 ? 20.511 8.660 24.224 1.00 63.68 1852 LEU B N 1
ATOM 5280 C CA . LEU B 1 187 ? 19.846 7.370 24.354 1.00 63.76 1852 LEU B CA 1
ATOM 5281 C C . LEU B 1 187 ? 18.331 7.542 24.352 1.00 66.18 1852 LEU B C 1
ATOM 5282 O O . LEU B 1 187 ? 17.598 6.674 23.876 1.00 72.84 1852 LEU B O 1
ATOM 5287 N N . LEU B 1 188 ? 17.869 8.665 24.893 1.00 60.13 1853 LEU B N 1
ATOM 5288 C CA . LEU B 1 188 ? 16.448 8.994 24.892 1.00 59.79 1853 LEU B CA 1
ATOM 5289 C C . LEU B 1 188 ? 16.216 10.411 24.376 1.00 49.94 1853 LEU B C 1
ATOM 5290 O O . LEU B 1 188 ? 16.005 11.335 25.161 1.00 42.73 1853 LEU B O 1
ATOM 5295 N N . PRO B 1 189 ? 16.250 10.584 23.047 1.00 51.47 1854 PRO B N 1
ATOM 5296 C CA . PRO B 1 189 ? 16.056 11.900 22.432 1.00 50.42 1854 PRO B CA 1
ATOM 5297 C C . PRO B 1 189 ? 14.636 12.415 22.623 1.00 51.92 1854 PRO B C 1
ATOM 5298 O O . PRO B 1 189 ? 14.415 13.626 22.612 1.00 59.50 1854 PRO B O 1
ATOM 5302 N N . GLY B 1 190 ? 13.687 11.503 22.803 1.00 41.82 1855 GLY B N 1
ATOM 5303 C CA . GLY B 1 190 ? 12.300 11.879 22.997 1.00 41.07 1855 GLY B CA 1
ATOM 5304 C C . GLY B 1 190 ? 12.029 12.366 24.407 1.00 46.48 1855 GLY B C 1
ATOM 5305 O O . GLY B 1 190 ? 10.913 12.769 24.727 1.00 51.17 1855 GLY B O 1
ATOM 5306 N N . PHE B 1 191 ? 13.057 12.329 25.249 1.00 47.64 1856 PHE B N 1
ATOM 5307 C CA . PHE B 1 191 ? 12.938 12.737 26.644 1.00 49.33 1856 PHE B CA 1
ATOM 5308 C C . PHE B 1 191 ? 13.904 13.889 26.926 1.00 50.43 1856 PHE B C 1
ATOM 5309 O O . PHE B 1 191 ? 14.157 14.240 28.077 1.00 46.41 1856 PHE B O 1
ATOM 5317 N N . ALA B 1 192 ? 14.426 14.482 25.857 1.00 52.17 1857 ALA B N 1
ATOM 5318 C CA . ALA B 1 192 ? 15.458 15.511 25.956 1.00 47.85 1857 ALA B CA 1
ATOM 5319 C C . ALA B 1 192 ? 15.034 16.748 26.749 1.00 47.97 1857 ALA B C 1
ATOM 5320 O O . ALA B 1 192 ? 15.729 17.165 27.677 1.00 44.35 1857 ALA B O 1
ATOM 5322 N N . CYS B 1 193 ? 13.898 17.332 26.378 1.00 49.99 1858 CYS B N 1
ATOM 5323 C CA . CYS B 1 193 ? 13.433 18.568 27.003 1.00 52.18 1858 CYS B CA 1
ATOM 5324 C C . CYS B 1 193 ? 13.135 18.402 28.491 1.00 55.82 1858 CYS B C 1
ATOM 5325 O O . CYS B 1 193 ? 13.464 19.274 29.298 1.00 53.11 1858 CYS B O 1
ATOM 5328 N N . ALA B 1 194 ? 12.515 17.282 28.848 1.00 58.07 1859 ALA B N 1
ATOM 5329 C CA . ALA B 1 194 ? 12.191 16.997 30.240 1.00 56.52 1859 ALA B CA 1
ATOM 5330 C C . ALA B 1 194 ? 13.451 16.691 31.043 1.00 53.08 1859 ALA B C 1
ATOM 5331 O O . ALA B 1 194 ? 13.590 17.127 32.186 1.00 56.41 1859 ALA B O 1
ATOM 5333 N N . TRP B 1 195 ? 14.365 15.940 30.436 1.00 48.41 1860 TRP B N 1
ATOM 5334 C CA . TRP B 1 195 ? 15.637 15.608 31.067 1.00 50.72 1860 TRP B CA 1
ATOM 5335 C C . TRP B 1 195 ? 16.441 16.870 31.358 1.00 58.43 1860 TRP B C 1
ATOM 5336 O O . TRP B 1 195 ? 17.131 16.959 32.373 1.00 59.73 1860 TRP B O 1
ATOM 5347 N N . ALA B 1 196 ? 16.342 17.843 30.458 1.00 62.25 1861 ALA B N 1
ATOM 5348 C CA . ALA B 1 196 ? 17.009 19.125 30.634 1.00 56.14 1861 ALA B CA 1
ATOM 5349 C C . ALA B 1 196 ? 16.449 19.859 31.847 1.00 51.33 1861 ALA B C 1
ATOM 5350 O O . ALA B 1 196 ? 17.182 20.526 32.576 1.00 53.70 1861 ALA B O 1
ATOM 5352 N N . GLY B 1 197 ? 15.143 19.729 32.059 1.00 47.64 1862 GLY B N 1
ATOM 5353 C CA . GLY B 1 197 ? 14.487 20.351 33.193 1.00 50.51 1862 GLY B CA 1
ATOM 5354 C C . GLY B 1 197 ? 14.878 19.710 34.510 1.00 54.98 1862 GLY B C 1
ATOM 5355 O O . GLY B 1 197 ? 14.915 20.374 35.546 1.00 57.02 1862 GLY B O 1
ATOM 5356 N N . LEU B 1 198 ? 15.168 18.413 34.471 1.00 55.40 1863 LEU B N 1
ATOM 5357 C CA . LEU B 1 198 ? 15.589 17.684 35.662 1.00 53.69 1863 LEU B CA 1
ATOM 5358 C C . LEU B 1 198 ? 16.996 18.094 36.087 1.00 52.13 1863 LEU B C 1
ATOM 5359 O O . LEU B 1 198 ? 17.292 18.188 37.277 1.00 55.64 1863 LEU B O 1
ATOM 5364 N N . VAL B 1 199 ? 17.861 18.333 35.107 1.00 48.79 1864 VAL B N 1
ATOM 5365 C CA . VAL B 1 199 ? 19.223 18.777 35.380 1.00 52.53 1864 VAL B CA 1
ATOM 5366 C C . VAL B 1 199 ? 19.218 20.199 35.935 1.00 59.94 1864 VAL B C 1
ATOM 5367 O O . VAL B 1 199 ? 19.994 20.532 36.831 1.00 66.07 1864 VAL B O 1
ATOM 5371 N N . SER B 1 200 ? 18.326 21.028 35.403 1.00 60.13 1865 SER B N 1
ATOM 5372 C CA . SER B 1 200 ? 18.229 22.423 35.815 1.00 61.64 1865 SER B CA 1
ATOM 5373 C C . SER B 1 200 ? 17.283 22.605 36.997 1.00 61.36 1865 SER B C 1
ATOM 5374 O O . SER B 1 200 ? 17.010 23.732 37.411 1.00 59.51 1865 SER B O 1
ATOM 5377 N N . HIS B 1 201 ? 16.789 21.494 37.537 1.00 58.31 1866 HIS B N 1
ATOM 5378 C CA . HIS B 1 201 ? 15.788 21.534 38.597 1.00 55.01 1866 HIS B CA 1
ATOM 5379 C C . HIS B 1 201 ? 16.338 22.130 39.889 1.00 57.47 1866 HIS B C 1
ATOM 5380 O O . HIS B 1 201 ? 17.517 21.969 40.207 1.00 57.96 1866 HIS B O 1
ATOM 5387 N N . ARG B 1 202 ? 15.472 22.815 40.631 1.00 61.59 1867 ARG B N 1
ATOM 5388 C CA . ARG B 1 202 ? 15.878 23.530 41.838 1.00 67.82 1867 ARG B CA 1
ATOM 5389 C C . ARG B 1 202 ? 16.170 22.592 43.007 1.00 68.50 1867 ARG B C 1
ATOM 5390 O O . ARG B 1 202 ? 16.741 23.008 44.014 1.00 70.83 1867 ARG B O 1
ATOM 5398 N N . ALA B 1 203 ? 15.774 21.330 42.873 1.00 64.54 1868 ALA B N 1
ATOM 5399 C CA . ALA B 1 203 ? 15.967 20.357 43.943 1.00 61.56 1868 ALA B CA 1
ATOM 5400 C C . ALA B 1 203 ? 17.197 19.487 43.712 1.00 62.73 1868 ALA B C 1
ATOM 5401 O O . ALA B 1 203 ? 17.580 18.700 44.578 1.00 63.06 1868 ALA B O 1
ATOM 5403 N N . PHE B 1 204 ? 17.812 19.631 42.542 1.00 62.05 1869 PHE B N 1
ATOM 5404 C CA . PHE B 1 204 ? 18.988 18.838 42.198 1.00 55.38 1869 PHE B CA 1
ATOM 5405 C C . PHE B 1 204 ? 20.215 19.705 41.933 1.00 54.03 1869 PHE B C 1
ATOM 5406 O O . PHE B 1 204 ? 21.270 19.503 42.532 1.00 52.22 1869 PHE B O 1
ATOM 5414 N N . LEU B 1 205 ? 20.066 20.667 41.028 1.00 51.73 1870 LEU B N 1
ATOM 5415 C CA . LEU B 1 205 ? 21.168 21.544 40.631 1.00 53.09 1870 LEU B CA 1
ATOM 5416 C C . LEU B 1 205 ? 21.875 22.266 41.792 1.00 57.95 1870 LEU B C 1
ATOM 5417 O O . LEU B 1 205 ? 23.104 22.250 41.864 1.00 61.04 1870 LEU B O 1
ATOM 5422 N N . PRO B 1 206 ? 21.115 22.900 42.705 1.00 59.04 1871 PRO B N 1
ATOM 5423 C CA . PRO B 1 206 ? 21.831 23.567 43.799 1.00 61.42 1871 PRO B CA 1
ATOM 5424 C C . PRO B 1 206 ? 22.416 22.596 44.824 1.00 64.75 1871 PRO B C 1
ATOM 5425 O O . PRO B 1 206 ? 23.401 22.935 45.478 1.00 66.60 1871 PRO B O 1
ATOM 5429 N N . VAL B 1 207 ? 21.823 21.413 44.963 1.00 64.87 1872 VAL B N 1
ATOM 5430 C CA . VAL B 1 207 ? 22.242 20.481 46.008 1.00 65.12 1872 VAL B CA 1
ATOM 5431 C C . VAL B 1 207 ? 23.424 19.602 45.592 1.00 69.19 1872 VAL B C 1
ATOM 5432 O O . VAL B 1 207 ? 24.192 19.148 46.441 1.00 73.73 1872 VAL B O 1
ATOM 5436 N N . ILE B 1 208 ? 23.574 19.373 44.291 1.00 64.00 1873 ILE B N 1
ATOM 5437 C CA . ILE B 1 208 ? 24.674 18.556 43.791 1.00 60.43 1873 ILE B CA 1
ATOM 5438 C C . ILE B 1 208 ? 25.981 19.349 43.814 1.00 61.17 1873 ILE B C 1
ATOM 5439 O O . ILE B 1 208 ? 27.055 18.791 44.036 1.00 65.38 1873 ILE B O 1
ATOM 5444 N N . LEU B 1 209 ? 25.879 20.658 43.606 1.00 55.81 1874 LEU B N 1
ATOM 5445 C CA . LEU B 1 209 ? 27.046 21.529 43.612 1.00 52.00 1874 LEU B CA 1
ATOM 5446 C C . LEU B 1 209 ? 27.314 22.046 45.019 1.00 59.20 1874 LEU B C 1
ATOM 5447 O O . LEU B 1 209 ? 28.398 22.552 45.310 1.00 63.36 1874 LEU B O 1
ATOM 5452 N N . GLY B 1 210 ? 26.318 21.914 45.888 1.00 62.26 1875 GLY B N 1
ATOM 5453 C CA . GLY B 1 210 ? 26.435 22.369 47.260 1.00 62.74 1875 GLY B CA 1
ATOM 5454 C C . GLY B 1 210 ? 27.166 21.378 48.144 1.00 61.63 1875 GLY B C 1
ATOM 5455 O O . GLY B 1 210 ? 27.573 21.714 49.255 1.00 59.69 1875 GLY B O 1
ATOM 5456 N N . LEU B 1 211 ? 27.330 20.154 47.649 1.00 62.84 1876 LEU B N 1
ATOM 5457 C CA . LEU B 1 211 ? 28.035 19.112 48.387 1.00 62.00 1876 LEU B CA 1
ATOM 5458 C C . LEU B 1 211 ? 29.476 19.525 48.671 1.00 61.60 1876 LEU B C 1
ATOM 5459 O O . LEU B 1 211 ? 30.140 20.103 47.811 1.00 61.61 1876 LEU B O 1
ATOM 5464 N N . PRO B 1 212 ? 29.961 19.229 49.885 1.00 67.04 1877 PRO B N 1
ATOM 5465 C CA . PRO B 1 212 ? 31.297 19.644 50.328 1.00 73.43 1877 PRO B CA 1
ATOM 5466 C C . PRO B 1 212 ? 32.420 18.984 49.532 1.00 73.43 1877 PRO B C 1
ATOM 5467 O O . PRO B 1 212 ? 32.216 17.926 48.935 1.00 70.51 1877 PRO B O 1
ATOM 5471 N N . ASP B 1 213 ? 33.587 19.624 49.528 1.00 76.84 1878 ASP B N 1
ATOM 5472 C CA . ASP B 1 213 ? 34.774 19.114 48.843 1.00 80.30 1878 ASP B CA 1
ATOM 5473 C C . ASP B 1 213 ? 34.556 18.885 47.349 1.00 76.91 1878 ASP B C 1
ATOM 5474 O O . ASP B 1 213 ? 35.257 18.081 46.733 1.00 78.79 1878 ASP B O 1
ATOM 5479 N N . GLU B 1 214 ? 33.584 19.598 46.781 1.00 75.29 1879 GLU B N 1
ATOM 5480 C CA . GLU B 1 214 ? 33.275 19.519 45.354 1.00 77.33 1879 GLU B CA 1
ATOM 5481 C C . GLU B 1 214 ? 33.005 18.087 44.898 1.00 78.26 1879 GLU B C 1
ATOM 5482 O O . GLU B 1 214 ? 33.330 17.711 43.772 1.00 80.44 1879 GLU B O 1
ATOM 5488 N N . LYS B 1 215 ?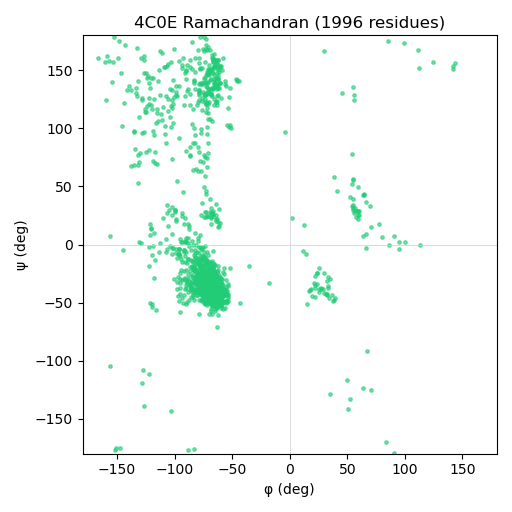 32.406 17.294 45.781 1.00 79.34 1880 LYS B N 1
ATOM 5489 C CA . LYS B 1 215 ? 32.167 15.882 45.506 1.00 77.29 1880 LYS B CA 1
ATOM 5490 C C . LYS B 1 215 ? 31.131 15.679 44.407 1.00 73.20 1880 LYS B C 1
ATOM 5491 O O . LYS B 1 215 ? 31.109 14.638 43.750 1.00 81.17 1880 LYS B O 1
ATOM 5493 N N . GLY B 1 216 ? 30.278 16.677 44.207 1.00 61.26 1881 GLY B N 1
ATOM 5494 C CA . GLY B 1 216 ? 29.214 16.574 43.227 1.00 56.17 1881 GLY B CA 1
ATOM 5495 C C . GLY B 1 216 ? 29.496 17.304 41.928 1.00 61.91 1881 GLY B C 1
ATOM 5496 O O . GLY B 1 216 ? 28.693 17.250 40.997 1.00 63.26 1881 GLY B O 1
ATOM 5497 N N . TRP B 1 217 ? 30.637 17.984 41.859 1.00 63.95 1882 TRP B N 1
ATOM 5498 C CA . TRP B 1 217 ? 31.005 18.736 40.663 1.00 58.49 1882 TRP B CA 1
ATOM 5499 C C . TRP B 1 217 ? 31.333 17.807 39.497 1.00 60.64 1882 TRP B C 1
ATOM 5500 O O . TRP B 1 217 ? 30.898 18.036 38.367 1.00 56.88 1882 TRP B O 1
ATOM 5511 N N . ALA B 1 218 ? 32.105 16.762 39.776 1.00 65.57 1883 ALA B N 1
ATOM 5512 C CA . ALA B 1 218 ? 32.456 15.777 38.756 1.00 66.35 1883 ALA B CA 1
ATOM 5513 C C . ALA B 1 218 ? 31.250 15.005 38.190 1.00 63.79 1883 ALA B C 1
ATOM 5514 O O . ALA B 1 218 ? 31.173 14.791 36.980 1.00 62.52 1883 ALA B O 1
ATOM 5516 N N . PRO B 1 219 ? 30.312 14.569 39.054 1.00 57.38 1884 PRO B N 1
ATOM 5517 C CA . PRO B 1 219 ? 29.117 13.961 38.459 1.00 55.29 1884 PRO B CA 1
ATOM 5518 C C . PRO B 1 219 ? 28.268 14.956 37.669 1.00 53.60 1884 PRO B C 1
ATOM 5519 O O . PRO B 1 219 ? 27.733 14.595 36.621 1.00 60.14 1884 PRO B O 1
ATOM 5523 N N . PHE B 1 220 ? 28.148 16.186 38.159 1.00 46.40 1885 PHE B N 1
ATOM 5524 C CA . PHE B 1 220 ? 27.296 17.177 37.505 1.00 46.58 1885 PHE B CA 1
ATOM 5525 C C . PHE B 1 220 ? 27.851 17.626 36.158 1.00 52.28 1885 PHE B C 1
ATOM 5526 O O . PHE B 1 220 ? 27.094 17.831 35.208 1.00 51.47 1885 PHE B O 1
ATOM 5534 N N . THR B 1 221 ? 29.169 17.785 36.080 1.00 54.03 1886 THR B N 1
ATOM 5535 C CA . THR B 1 221 ? 29.804 18.227 34.844 1.00 52.02 1886 THR B CA 1
ATOM 5536 C C . THR B 1 221 ? 29.659 17.176 33.746 1.00 52.77 1886 THR B C 1
ATOM 5537 O O . THR B 1 221 ? 29.757 17.489 32.562 1.00 51.79 1886 THR B O 1
ATOM 5541 N N . LYS B 1 222 ? 29.415 15.931 34.146 1.00 55.61 1887 LYS B N 1
ATOM 5542 C CA . LYS B 1 222 ? 29.175 14.853 33.194 1.00 55.81 1887 LYS B CA 1
ATOM 5543 C C . LYS B 1 222 ? 27.821 15.031 32.515 1.00 55.86 1887 LYS B C 1
ATOM 5544 O O . LYS B 1 222 ? 27.663 14.733 31.331 1.00 62.37 1887 LYS B O 1
ATOM 5550 N N . LEU B 1 223 ? 26.848 15.526 33.273 1.00 54.68 1888 LEU B N 1
ATOM 5551 C CA . LEU B 1 223 ? 25.504 15.752 32.754 1.00 55.46 1888 LEU B CA 1
ATOM 5552 C C . LEU B 1 223 ? 25.454 16.973 31.842 1.00 55.75 1888 LEU B C 1
ATOM 5553 O O . LEU B 1 223 ? 24.756 16.974 30.828 1.00 55.44 1888 LEU B O 1
ATOM 5558 N N . LEU B 1 224 ? 26.197 18.012 32.209 1.00 53.88 1889 LEU B N 1
ATOM 5559 C CA . LEU B 1 224 ? 26.179 19.267 31.466 1.00 49.07 1889 LEU B CA 1
ATOM 5560 C C . LEU B 1 224 ? 26.848 19.125 30.101 1.00 44.98 1889 LEU B C 1
ATOM 5561 O O . LEU B 1 224 ? 26.472 19.807 29.147 1.00 45.05 1889 LEU B O 1
ATOM 5566 N N . GLU B 1 225 ? 27.834 18.236 30.014 1.00 38.63 1890 GLU B N 1
ATOM 5567 C CA . GLU B 1 225 ? 28.501 17.948 28.746 1.00 31.78 1890 GLU B CA 1
ATOM 5568 C C . GLU B 1 225 ? 27.519 17.387 27.727 1.00 35.13 1890 GLU B C 1
ATOM 5569 O O . GLU B 1 225 ? 27.640 17.636 26.530 1.00 33.45 1890 GLU B O 1
ATOM 5575 N N . GLN B 1 226 ? 26.547 16.623 28.214 1.00 47.22 1891 GLN B N 1
ATOM 5576 C CA . GLN B 1 226 ? 25.510 16.059 27.360 1.00 51.94 1891 GLN B CA 1
ATOM 5577 C C . GLN B 1 226 ? 24.499 17.135 26.982 1.00 51.60 1891 GLN B C 1
ATOM 5578 O O . GLN B 1 226 ? 23.984 17.157 25.865 1.00 53.92 1891 GLN B O 1
ATOM 5584 N N . PHE B 1 227 ? 24.225 18.027 27.928 1.00 49.28 1892 PHE B N 1
ATOM 5585 C CA . PHE B 1 227 ? 23.299 19.130 27.716 1.00 54.85 1892 PHE B CA 1
ATOM 5586 C C . PHE B 1 227 ? 23.852 20.079 26.654 1.00 52.39 1892 PHE B C 1
ATOM 5587 O O . PHE B 1 227 ? 23.207 20.329 25.634 1.00 50.41 1892 PHE B O 1
ATOM 5595 N N . LEU B 1 228 ? 25.050 20.599 26.901 1.00 48.78 1893 LEU B N 1
ATOM 5596 C CA . LEU B 1 228 ? 25.673 21.568 26.005 1.00 48.86 1893 LEU B CA 1
ATOM 5597 C C . LEU B 1 228 ? 25.942 20.979 24.624 1.00 48.01 1893 LEU B C 1
ATOM 5598 O O . LEU B 1 228 ? 25.881 21.682 23.616 1.00 47.31 1893 LEU B O 1
ATOM 5603 N N . GLY B 1 229 ? 26.237 19.684 24.586 1.00 44.21 1894 GLY B N 1
ATOM 5604 C CA . GLY B 1 229 ? 26.495 18.998 23.335 1.00 39.48 1894 GLY B CA 1
ATOM 5605 C C . GLY B 1 229 ? 25.230 18.805 22.523 1.00 44.50 1894 GLY B C 1
ATOM 5606 O O . GLY B 1 229 ? 25.243 18.925 21.298 1.00 47.66 1894 GLY B O 1
ATOM 5607 N N . CYS B 1 230 ? 24.132 18.507 23.211 1.00 52.56 1895 CYS B N 1
ATOM 5608 C CA . CYS B 1 230 ? 22.849 18.293 22.552 1.00 53.77 1895 CYS B CA 1
ATOM 5609 C C . CYS B 1 230 ? 22.352 19.567 21.880 1.00 53.87 1895 CYS B C 1
ATOM 5610 O O . CYS B 1 230 ? 21.983 19.557 20.705 1.00 56.30 1895 CYS B O 1
ATOM 5613 N N . VAL B 1 231 ? 22.347 20.664 22.630 1.00 52.58 1896 VAL B N 1
ATOM 5614 C CA . VAL B 1 231 ? 21.897 21.943 22.095 1.00 52.24 1896 VAL B CA 1
ATOM 5615 C C . VAL B 1 231 ? 22.882 22.473 21.058 1.00 50.96 1896 VAL B C 1
ATOM 5616 O O . VAL B 1 231 ? 22.494 23.187 20.134 1.00 55.83 1896 VAL B O 1
ATOM 5620 N N . GLY B 1 232 ? 24.151 22.106 21.208 1.00 47.07 1897 GLY B N 1
ATOM 5621 C CA . GLY B 1 232 ? 25.188 22.545 20.294 1.00 44.83 1897 GLY B CA 1
ATOM 5622 C C . GLY B 1 232 ? 24.993 21.952 18.916 1.00 48.86 1897 GLY B C 1
ATOM 5623 O O . GLY B 1 232 ? 25.188 22.626 17.905 1.00 50.03 1897 GLY B O 1
ATOM 5624 N N . GLU B 1 233 ? 24.604 20.682 18.880 1.00 56.26 1898 GLU B N 1
ATOM 5625 C CA . GLU B 1 233 ? 24.340 19.997 17.624 1.00 58.60 1898 GLU B CA 1
ATOM 5626 C C . GLU B 1 233 ? 23.023 20.488 17.035 1.00 57.92 1898 GLU B C 1
ATOM 5627 O O . GLU B 1 233 ? 22.818 20.452 15.821 1.00 54.93 1898 GLU B O 1
ATOM 5633 N N . LEU B 1 234 ? 22.131 20.949 17.907 1.00 59.16 1899 LEU B N 1
ATOM 5634 C CA . LEU B 1 234 ? 20.846 21.486 17.477 1.00 56.26 1899 LEU B CA 1
ATOM 5635 C C . LEU B 1 234 ? 21.006 22.825 16.771 1.00 58.06 1899 LEU B C 1
ATOM 5636 O O . LEU B 1 234 ? 20.389 23.060 15.735 1.00 60.16 1899 LEU B O 1
ATOM 5641 N N . VAL B 1 235 ? 21.834 23.699 17.334 1.00 51.11 1900 VAL B N 1
ATOM 5642 C CA . VAL B 1 235 ? 22.043 25.023 16.758 1.00 48.12 1900 VAL B CA 1
ATOM 5643 C C . VAL B 1 235 ? 23.006 24.978 15.576 1.00 57.67 1900 VAL B C 1
ATOM 5644 O O . VAL B 1 235 ? 22.996 25.871 14.728 1.00 63.81 1900 VAL B O 1
ATOM 5648 N N . LYS B 1 236 ? 23.833 23.938 15.523 1.00 62.23 1901 LYS B N 1
ATOM 5649 C CA . LYS B 1 236 ? 24.729 23.737 14.390 1.00 65.87 1901 LYS B CA 1
ATOM 5650 C C . LYS B 1 236 ? 23.887 23.482 13.147 1.00 67.26 1901 LYS B C 1
ATOM 5651 O O . LYS B 1 236 ? 24.229 23.913 12.045 1.00 66.12 1901 LYS B O 1
ATOM 5657 N N . THR B 1 237 ? 22.780 22.772 13.342 1.00 69.53 1902 THR B N 1
ATOM 5658 C CA . THR B 1 237 ? 21.757 22.633 12.318 1.00 70.86 1902 THR B CA 1
ATOM 5659 C C . THR B 1 237 ? 20.867 23.868 12.383 1.00 79.53 1902 THR B C 1
ATOM 5660 O O . THR B 1 237 ? 20.683 24.452 13.448 1.00 86.40 1902 THR B O 1
ATOM 5664 N N . PHE B 1 238 ? 20.322 24.274 11.245 1.00 76.11 1903 PHE B N 1
ATOM 5665 C CA . PHE B 1 238 ? 19.501 25.474 11.190 1.00 73.38 1903 PHE B CA 1
ATOM 5666 C C . PHE B 1 238 ? 18.076 25.177 11.649 1.00 76.23 1903 PHE B C 1
ATOM 5667 O O . PHE B 1 238 ? 17.128 25.279 10.872 1.00 85.18 1903 PHE B O 1
ATOM 5675 N N . THR B 1 239 ? 17.937 24.815 12.922 1.00 69.60 1904 THR B N 1
ATOM 5676 C CA . THR B 1 239 ? 16.648 24.405 13.476 1.00 71.13 1904 THR B CA 1
ATOM 5677 C C . THR B 1 239 ? 15.682 25.570 13.675 1.00 68.50 1904 THR B C 1
ATOM 5678 O O . THR B 1 239 ? 16.091 26.688 13.990 1.00 70.96 1904 THR B O 1
ATOM 5682 N N . VAL B 1 240 ? 14.396 25.295 13.482 1.00 63.07 1905 VAL B N 1
ATOM 5683 C CA . VAL B 1 240 ? 13.354 26.296 13.666 1.00 63.14 1905 VAL B CA 1
ATOM 5684 C C . VAL B 1 240 ? 12.241 25.724 14.534 1.00 64.90 1905 VAL B C 1
ATOM 5685 O O . VAL B 1 240 ? 11.233 26.384 14.785 1.00 65.05 1905 VAL B O 1
ATOM 5689 N N . SER B 1 241 ? 12.436 24.489 14.987 1.00 69.68 1906 SER B N 1
ATOM 5690 C CA . SER B 1 241 ? 11.424 23.772 15.755 1.00 70.85 1906 SER B CA 1
ATOM 5691 C C . SER B 1 241 ? 11.306 24.293 17.182 1.00 73.65 1906 SER B C 1
ATOM 5692 O O . SER B 1 241 ? 12.168 25.029 17.662 1.00 69.62 1906 SER B O 1
ATOM 5695 N N . SER B 1 242 ? 10.231 23.897 17.857 1.00 79.64 1907 SER B N 1
ATOM 5696 C CA . SER B 1 242 ? 9.986 24.317 19.230 1.00 77.47 1907 SER B CA 1
ATOM 5697 C C . SER B 1 242 ? 10.919 23.605 20.203 1.00 64.78 1907 SER B C 1
ATOM 5698 O O . SER B 1 242 ? 11.254 24.141 21.261 1.00 63.09 1907 SER B O 1
ATOM 5701 N N . LEU B 1 243 ? 11.336 22.396 19.841 1.00 57.53 1908 LEU B N 1
ATOM 5702 C CA . LEU B 1 243 ? 12.250 21.626 20.675 1.00 57.46 1908 LEU B CA 1
ATOM 5703 C C . LEU B 1 243 ? 13.599 22.326 20.778 1.00 53.28 1908 LEU B C 1
ATOM 5704 O O . LEU B 1 243 ? 14.154 22.458 21.867 1.00 51.01 1908 LEU B O 1
ATOM 5709 N N . GLY B 1 244 ? 14.116 22.774 19.638 1.00 57.01 1909 GLY B N 1
ATOM 5710 C CA . GLY B 1 244 ? 15.387 23.474 19.597 1.00 60.78 1909 GLY B CA 1
ATOM 5711 C C . GLY B 1 244 ? 15.372 24.747 20.421 1.00 58.21 1909 GLY B C 1
ATOM 5712 O O . GLY B 1 244 ? 16.350 25.072 21.095 1.00 56.02 1909 GLY B O 1
ATOM 5713 N N . LYS B 1 245 ? 14.258 25.469 20.366 1.00 54.91 1910 LYS B N 1
ATOM 5714 C CA . LYS B 1 245 ? 14.095 26.681 21.160 1.00 51.64 1910 LYS B CA 1
ATOM 5715 C C . LYS B 1 245 ? 14.017 26.358 22.648 1.00 58.46 1910 LYS B C 1
ATOM 5716 O O . LYS B 1 245 ? 14.603 27.057 23.474 1.00 59.69 1910 LYS B O 1
ATOM 5722 N N . GLU B 1 246 ? 13.294 25.295 22.983 1.00 56.77 1911 GLU B N 1
ATOM 5723 C CA . GLU B 1 246 ? 13.169 24.865 24.370 1.00 56.84 1911 GLU B CA 1
ATOM 5724 C C . GLU B 1 246 ? 14.530 24.465 24.931 1.00 47.44 1911 GLU B C 1
ATOM 5725 O O . GLU B 1 246 ? 14.849 24.761 26.082 1.00 41.25 1911 GLU B O 1
ATOM 5739 N N . TYR B 1 248 ? 17.672 25.351 23.672 1.00 43.24 1913 TYR B N 1
ATOM 5740 C CA . TYR B 1 248 ? 18.646 26.438 23.655 1.00 48.31 1913 TYR B CA 1
ATOM 5741 C C . TYR B 1 248 ? 18.379 27.458 24.759 1.00 51.27 1913 TYR B C 1
ATOM 5742 O O . TYR B 1 248 ? 19.311 27.961 25.387 1.00 48.56 1913 TYR B O 1
ATOM 5751 N N . HIS B 1 249 ? 17.105 27.758 24.993 1.00 54.25 1914 HIS B N 1
ATOM 5752 C CA . HIS B 1 249 ? 16.725 28.684 26.054 1.00 51.46 1914 HIS B CA 1
ATOM 5753 C C . HIS B 1 249 ? 17.083 28.106 27.417 1.00 48.19 1914 HIS B C 1
ATOM 5754 O O . HIS B 1 249 ? 17.555 28.821 28.301 1.00 50.74 1914 HIS B O 1
ATOM 5761 N N . ALA B 1 250 ? 16.863 26.805 27.578 1.00 46.35 1915 ALA B N 1
ATOM 5762 C CA . ALA B 1 250 ? 17.229 26.116 28.808 1.00 49.85 1915 ALA B CA 1
ATOM 5763 C C . ALA B 1 250 ? 18.740 26.147 28.996 1.00 47.66 1915 ALA B C 1
ATOM 5764 O O . ALA B 1 250 ? 19.235 26.239 30.119 1.00 49.00 1915 ALA B O 1
ATOM 5766 N N . ALA B 1 251 ? 19.466 26.073 27.884 1.00 41.63 1916 ALA B N 1
ATOM 5767 C CA . ALA B 1 251 ? 20.922 26.133 27.908 1.00 39.11 1916 ALA B CA 1
ATOM 5768 C C . ALA B 1 251 ? 21.393 27.507 28.366 1.00 46.12 1916 ALA B C 1
ATOM 5769 O O . ALA B 1 251 ? 22.368 27.623 29.109 1.00 51.65 1916 ALA B O 1
ATOM 5771 N N . LEU B 1 252 ? 20.695 28.546 27.920 1.00 46.83 1917 LEU B N 1
ATOM 5772 C CA . LEU B 1 252 ? 21.017 29.909 28.328 1.00 48.82 1917 LEU B CA 1
ATOM 5773 C C . LEU B 1 252 ? 20.724 30.117 29.808 1.00 47.66 1917 LEU B C 1
ATOM 5774 O O . LEU B 1 252 ? 21.558 30.638 30.547 1.00 41.07 1917 LEU B O 1
ATOM 5779 N N . LYS B 1 253 ? 19.536 29.700 30.233 1.00 50.74 1918 LYS B N 1
ATOM 5780 C CA . LYS B 1 253 ? 19.091 29.916 31.605 1.00 47.85 1918 LYS B CA 1
ATOM 5781 C C . LYS B 1 253 ? 19.941 29.173 32.633 1.00 47.88 1918 LYS B C 1
ATOM 5782 O O . LYS B 1 253 ? 20.223 29.704 33.709 1.00 47.32 1918 LYS B O 1
ATOM 5788 N N . ILE B 1 254 ? 20.348 27.951 32.303 1.00 44.97 1919 ILE B N 1
ATOM 5789 C CA . ILE B 1 254 ? 21.131 27.145 33.235 1.00 45.86 1919 ILE B CA 1
ATOM 5790 C C . ILE B 1 254 ? 22.552 27.690 33.406 1.00 49.98 1919 ILE B C 1
ATOM 5791 O O . ILE B 1 254 ? 23.139 27.575 34.480 1.00 45.94 1919 ILE B O 1
ATOM 5796 N N . LEU B 1 255 ? 23.092 28.297 32.353 1.00 55.76 1920 LEU B N 1
ATOM 5797 C CA . LEU B 1 255 ? 24.433 28.872 32.413 1.00 57.76 1920 LEU B CA 1
ATOM 5798 C C . LEU B 1 255 ? 24.438 30.193 33.174 1.00 62.96 1920 LEU B C 1
ATOM 5799 O O . LEU B 1 255 ? 25.414 30.530 33.845 1.00 63.38 1920 LEU B O 1
ATOM 5804 N N . ILE B 1 256 ? 23.342 30.939 33.063 1.00 61.14 1921 ILE B N 1
ATOM 5805 C CA . ILE B 1 256 ? 23.200 32.204 33.775 1.00 51.30 1921 ILE B CA 1
ATOM 5806 C C . ILE B 1 256 ? 23.201 31.982 35.284 1.00 54.67 1921 ILE B C 1
ATOM 5807 O O . ILE B 1 256 ? 23.874 32.703 36.022 1.00 59.86 1921 ILE B O 1
ATOM 5812 N N . VAL B 1 257 ? 22.460 30.977 35.741 1.00 55.85 1922 VAL B N 1
ATOM 5813 C CA . VAL B 1 257 ? 22.422 30.668 37.167 1.00 62.35 1922 VAL B CA 1
ATOM 5814 C C . VAL B 1 257 ? 23.724 30.007 37.613 1.00 61.83 1922 VAL B C 1
ATOM 5815 O O . VAL B 1 257 ? 24.115 30.111 38.773 1.00 64.76 1922 VAL B O 1
ATOM 5819 N N . LEU B 1 258 ? 24.404 29.341 36.685 1.00 55.65 1923 LEU B N 1
ATOM 5820 C CA . LEU B 1 258 ? 25.693 28.736 36.989 1.00 52.85 1923 LEU B CA 1
ATOM 5821 C C . LEU B 1 258 ? 26.758 29.811 37.148 1.00 55.65 1923 LEU B C 1
ATOM 5822 O O . LEU B 1 258 ? 27.628 29.710 38.008 1.00 58.52 1923 LEU B O 1
ATOM 5827 N N . GLN B 1 259 ? 26.680 30.844 36.318 1.00 57.24 1924 GLN B N 1
ATOM 5828 C CA . GLN B 1 259 ? 27.632 31.944 36.380 1.00 54.80 1924 GLN B CA 1
ATOM 5829 C C . GLN B 1 259 ? 27.459 32.762 37.659 1.00 56.57 1924 GLN B C 1
ATOM 5830 O O . GLN B 1 259 ? 28.433 33.255 38.226 1.00 54.79 1924 GLN B O 1
ATOM 5836 N N . HIS B 1 260 ? 26.216 32.889 38.115 1.00 62.96 1925 HIS B N 1
ATOM 5837 C CA . HIS B 1 260 ? 25.905 33.701 39.290 1.00 75.92 1925 HIS B CA 1
ATOM 5838 C C . HIS B 1 260 ? 25.982 32.919 40.603 1.00 70.71 1925 HIS B C 1
ATOM 5839 O O . HIS B 1 260 ? 26.618 33.363 41.559 1.00 66.22 1925 HIS B O 1
ATOM 5846 N N . ASP B 1 261 ? 25.331 31.761 40.646 1.00 65.15 1926 ASP B N 1
ATOM 5847 C CA . ASP B 1 261 ? 25.232 30.987 41.882 1.00 60.12 1926 ASP B CA 1
ATOM 5848 C C . ASP B 1 261 ? 26.447 30.098 42.142 1.00 57.57 1926 ASP B C 1
ATOM 5849 O O . ASP B 1 261 ? 26.770 29.809 43.295 1.00 65.17 1926 ASP B O 1
ATOM 5854 N N . PHE B 1 262 ? 27.112 29.656 41.078 1.00 51.66 1927 PHE B N 1
ATOM 5855 C CA . PHE B 1 262 ? 28.289 28.801 41.229 1.00 56.64 1927 PHE B CA 1
ATOM 5856 C C . PHE B 1 262 ? 29.421 29.176 40.270 1.00 56.43 1927 PHE B C 1
ATOM 5857 O O . PHE B 1 262 ? 29.759 28.405 39.371 1.00 55.70 1927 PHE B O 1
ATOM 5865 N N . PRO B 1 263 ? 30.020 30.360 40.467 1.00 55.76 1928 PRO B N 1
ATOM 5866 C CA . PRO B 1 263 ? 31.052 30.847 39.546 1.00 59.62 1928 PRO B CA 1
ATOM 5867 C C . PRO B 1 263 ? 32.348 30.046 39.633 1.00 65.47 1928 PRO B C 1
ATOM 5868 O O . PRO B 1 263 ? 33.040 29.893 38.627 1.00 67.02 1928 PRO B O 1
ATOM 5872 N N . ILE B 1 264 ? 32.668 29.541 40.820 1.00 69.33 1929 ILE B N 1
ATOM 5873 C CA . ILE B 1 264 ? 33.904 28.794 41.023 1.00 69.62 1929 ILE B CA 1
ATOM 5874 C C . ILE B 1 264 ? 33.895 27.486 40.235 1.00 72.54 1929 ILE B C 1
ATOM 5875 O O . ILE B 1 264 ? 34.912 27.089 39.667 1.00 79.14 1929 ILE B O 1
ATOM 5880 N N . TYR B 1 265 ? 32.741 26.825 40.200 1.00 67.11 1930 TYR B N 1
ATOM 5881 C CA . TYR B 1 265 ? 32.588 25.602 39.420 1.00 57.18 1930 TYR B CA 1
ATOM 5882 C C . TYR B 1 265 ? 32.749 25.879 37.931 1.00 56.32 1930 TYR B C 1
ATOM 5883 O O . TYR B 1 265 ? 33.426 25.136 37.220 1.00 55.57 1930 TYR B O 1
ATOM 5892 N N . LEU B 1 266 ? 32.120 26.954 37.468 1.00 58.30 1931 LEU B N 1
ATOM 5893 C CA . LEU B 1 266 ? 32.154 27.319 36.057 1.00 57.70 1931 LEU B CA 1
ATOM 5894 C C . LEU B 1 266 ? 33.559 27.747 35.641 1.00 57.50 1931 LEU B C 1
ATOM 5895 O O . LEU B 1 266 ? 33.919 27.681 34.466 1.00 52.31 1931 LEU B O 1
ATOM 5900 N N . ASP B 1 267 ? 34.349 28.178 36.619 1.00 61.34 1932 ASP B N 1
ATOM 5901 C CA . ASP B 1 267 ? 35.728 28.588 36.386 1.00 64.75 1932 ASP B CA 1
ATOM 5902 C C . ASP B 1 267 ? 36.659 27.379 36.335 1.00 66.80 1932 ASP B C 1
ATOM 5903 O O . ASP B 1 267 ? 37.609 27.344 35.552 1.00 69.47 1932 ASP B O 1
ATOM 5908 N N . LYS B 1 268 ? 36.377 26.387 37.172 1.00 65.26 1933 LYS B N 1
ATOM 5909 C CA . LYS B 1 268 ? 37.240 25.218 37.293 1.00 65.86 1933 LYS B CA 1
ATOM 5910 C C . LYS B 1 268 ? 37.054 24.239 36.135 1.00 69.41 1933 LYS B C 1
ATOM 5911 O O . LYS B 1 268 ? 38.026 23.703 35.604 1.00 72.99 1933 LYS B O 1
ATOM 5917 N N . PHE B 1 269 ? 35.803 24.009 35.748 1.00 69.79 1934 PHE B N 1
ATOM 5918 C CA . PHE B 1 269 ? 35.491 23.073 34.671 1.00 69.73 1934 PHE B CA 1
ATOM 5919 C C . PHE B 1 269 ? 35.236 23.786 33.348 1.00 69.07 1934 PHE B C 1
ATOM 5920 O O . PHE B 1 269 ? 34.475 23.299 32.513 1.00 67.74 1934 PHE B O 1
ATOM 5928 N N . ARG B 1 270 ? 35.878 24.935 33.159 1.00 66.68 1935 ARG B N 1
ATOM 5929 C CA . ARG B 1 270 ? 35.656 25.746 31.965 1.00 61.33 1935 ARG B CA 1
ATOM 5930 C C . ARG B 1 270 ? 36.110 25.050 30.684 1.00 62.27 1935 ARG B C 1
ATOM 5931 O O . ARG B 1 270 ? 35.486 25.202 29.634 1.00 64.80 1935 ARG B O 1
ATOM 5939 N N . VAL B 1 271 ? 37.193 24.285 30.775 1.00 60.25 1936 VAL B N 1
ATOM 5940 C CA . VAL B 1 271 ? 37.773 23.647 29.601 1.00 57.38 1936 VAL B CA 1
ATOM 5941 C C . VAL B 1 271 ? 36.876 22.537 29.064 1.00 62.25 1936 VAL B C 1
ATOM 5942 O O . VAL B 1 271 ? 36.598 22.482 27.867 1.00 63.34 1936 VAL B O 1
ATOM 5946 N N . GLN B 1 272 ? 36.422 21.662 29.955 1.00 65.74 1937 GLN B N 1
ATOM 5947 C CA . GLN B 1 272 ? 35.568 20.546 29.565 1.00 70.41 1937 GLN B CA 1
ATOM 5948 C C . GLN B 1 272 ? 34.240 21.020 28.983 1.00 66.44 1937 GLN B C 1
ATOM 5949 O O . GLN B 1 272 ? 33.750 20.464 27.999 1.00 67.94 1937 GLN B O 1
ATOM 5955 N N . LEU B 1 273 ? 33.663 22.051 29.593 1.00 59.78 1938 LEU B N 1
ATOM 5956 C CA . LEU B 1 273 ? 32.370 22.565 29.158 1.00 57.93 1938 LEU B CA 1
ATOM 5957 C C . LEU B 1 273 ? 32.444 23.214 27.778 1.00 54.88 1938 LEU B C 1
ATOM 5958 O O . LEU B 1 273 ? 31.524 23.078 26.970 1.00 56.01 1938 LEU B O 1
ATOM 5963 N N . CYS B 1 274 ? 33.541 23.915 27.510 1.00 49.52 1939 CYS B N 1
ATOM 5964 C CA . CYS B 1 274 ? 33.740 24.544 26.210 1.00 47.11 1939 CYS B CA 1
ATOM 5965 C C . CYS B 1 274 ? 33.895 23.500 25.109 1.00 48.15 1939 CYS B C 1
ATOM 5966 O O . CYS B 1 274 ? 33.498 23.727 23.967 1.00 50.99 1939 CYS B O 1
ATOM 5969 N N . GLN B 1 275 ? 34.467 22.353 25.463 1.00 46.82 1940 GLN B N 1
ATOM 5970 C CA . GLN B 1 275 ? 34.684 21.272 24.508 1.00 43.03 1940 GLN B CA 1
ATOM 5971 C C . GLN B 1 275 ? 33.374 20.633 24.053 1.00 47.70 1940 GLN B C 1
ATOM 5972 O O . GLN B 1 275 ? 33.289 20.094 22.951 1.00 59.47 1940 GLN B O 1
ATOM 5978 N N . SER B 1 276 ? 32.356 20.694 24.905 1.00 46.09 1941 SER B N 1
ATOM 5979 C CA . SER B 1 276 ? 31.049 20.140 24.572 1.00 49.09 1941 SER B CA 1
ATOM 5980 C C . SER B 1 276 ? 30.373 20.975 23.493 1.00 53.93 1941 SER B C 1
ATOM 5981 O O . SER B 1 276 ? 29.596 20.462 22.687 1.00 52.49 1941 SER B O 1
ATOM 5984 N N . LEU B 1 277 ? 30.678 22.268 23.489 1.00 56.71 1942 LEU B N 1
ATOM 5985 C CA . LEU B 1 277 ? 30.082 23.204 22.546 1.00 53.22 1942 LEU B CA 1
ATOM 5986 C C . LEU B 1 277 ? 30.914 23.310 21.277 1.00 56.44 1942 LEU B C 1
ATOM 5987 O O . LEU B 1 277 ? 32.131 23.135 21.311 1.00 57.99 1942 LEU B O 1
ATOM 5992 N N . PRO B 1 278 ? 30.256 23.592 20.144 1.00 60.34 1943 PRO B N 1
ATOM 5993 C CA . PRO B 1 278 ? 30.992 23.939 18.926 1.00 63.56 1943 PRO B CA 1
ATOM 5994 C C . PRO B 1 278 ? 31.648 25.303 19.103 1.00 66.95 1943 PRO B C 1
ATOM 5995 O O . PRO B 1 278 ? 31.124 26.131 19.848 1.00 64.76 1943 PRO B O 1
ATOM 5999 N N . LEU B 1 279 ? 32.774 25.531 18.436 1.00 72.04 1944 LEU B N 1
ATOM 6000 C CA . LEU B 1 279 ? 33.521 26.774 18.609 1.00 76.67 1944 LEU B CA 1
ATOM 6001 C C . LEU B 1 279 ? 32.745 28.013 18.168 1.00 75.84 1944 LEU B C 1
ATOM 6002 O O . LEU B 1 279 ? 32.895 29.085 18.753 1.00 76.42 1944 LEU B O 1
ATOM 6007 N N . HIS B 1 280 ? 31.914 27.863 17.142 1.00 75.34 1945 HIS B N 1
ATOM 6008 C CA . HIS B 1 280 ? 31.188 29.000 16.584 1.00 74.48 1945 HIS B CA 1
ATOM 6009 C C . HIS B 1 280 ? 29.983 29.429 17.422 1.00 66.67 1945 HIS B C 1
ATOM 6010 O O . HIS B 1 280 ? 29.422 30.503 17.203 1.00 67.41 1945 HIS B O 1
ATOM 6017 N N . ALA B 1 281 ? 29.588 28.594 18.378 1.00 61.66 1946 ALA B N 1
ATOM 6018 C CA . ALA B 1 281 ? 28.511 28.952 19.296 1.00 57.21 1946 ALA B CA 1
ATOM 6019 C C . ALA B 1 281 ? 29.044 29.910 20.357 1.00 52.18 1946 ALA B C 1
ATOM 6020 O O . ALA B 1 281 ? 29.196 29.539 21.522 1.00 47.18 1946 ALA B O 1
ATOM 6022 N N . THR B 1 282 ? 29.312 31.144 19.942 1.00 49.46 1947 THR B N 1
ATOM 6023 C CA . THR B 1 282 ? 30.041 32.112 20.761 1.00 52.19 1947 THR B CA 1
ATOM 6024 C C . THR B 1 282 ? 29.359 32.489 22.080 1.00 49.29 1947 THR B C 1
ATOM 6025 O O . THR B 1 282 ? 30.014 32.560 23.122 1.00 47.86 1947 THR B O 1
ATOM 6029 N N . GLN B 1 283 ? 28.053 32.731 22.037 1.00 43.29 1948 GLN B N 1
ATOM 6030 C CA . GLN B 1 283 ? 27.330 33.171 23.227 1.00 47.40 1948 GLN B CA 1
ATOM 6031 C C . GLN B 1 283 ? 27.310 32.120 24.335 1.00 49.23 1948 GLN B C 1
ATOM 6032 O O . GLN B 1 283 ? 27.516 32.444 25.506 1.00 50.07 1948 GLN B O 1
ATOM 6038 N N . LEU B 1 284 ? 27.054 30.869 23.966 1.00 48.69 1949 LEU B N 1
ATOM 6039 C CA . LEU B 1 284 ? 27.046 29.777 24.933 1.00 46.21 1949 LEU B CA 1
ATOM 6040 C C . LEU B 1 284 ? 28.425 29.612 25.561 1.00 50.34 1949 LEU B C 1
ATOM 6041 O O . LEU B 1 284 ? 28.549 29.333 26.754 1.00 54.40 1949 LEU B O 1
ATOM 6046 N N . VAL B 1 285 ? 29.458 29.791 24.746 1.00 47.49 1950 VAL B N 1
ATOM 6047 C CA . VAL B 1 285 ? 30.832 29.724 25.220 1.00 44.78 1950 VAL B CA 1
ATOM 6048 C C . VAL B 1 285 ? 31.143 30.918 26.115 1.00 48.09 1950 VAL B C 1
ATOM 6049 O O . VAL B 1 285 ? 31.765 30.773 27.169 1.00 47.08 1950 VAL B O 1
ATOM 6053 N N . ASN B 1 286 ? 30.689 32.094 25.694 1.00 54.47 1951 ASN B N 1
ATOM 6054 C CA . ASN B 1 286 ? 30.981 33.335 26.402 1.00 63.95 1951 ASN B CA 1
ATOM 6055 C C . ASN B 1 286 ? 30.390 33.382 27.811 1.00 58.41 1951 ASN B C 1
ATOM 6056 O O . ASN B 1 286 ? 30.959 34.005 28.706 1.00 58.04 1951 ASN B O 1
ATOM 6061 N N . LEU B 1 287 ? 29.252 32.719 28.003 1.00 52.01 1952 LEU B N 1
ATOM 6062 C CA . LEU B 1 287 ? 28.610 32.669 29.316 1.00 44.71 1952 LEU B CA 1
ATOM 6063 C C . LEU B 1 287 ? 29.459 31.914 30.333 1.00 48.42 1952 LEU B C 1
ATOM 6064 O O . LEU B 1 287 ? 29.323 32.113 31.538 1.00 49.20 1952 LEU B O 1
ATOM 6069 N N . ILE B 1 288 ? 30.333 31.047 29.836 1.00 53.09 1953 ILE B N 1
ATOM 6070 C CA . ILE B 1 288 ? 31.220 30.274 30.692 1.00 49.71 1953 ILE B CA 1
ATOM 6071 C C . ILE B 1 288 ? 32.504 31.051 30.959 1.00 49.45 1953 ILE B C 1
ATOM 6072 O O . ILE B 1 288 ? 33.007 31.072 32.082 1.00 49.23 1953 ILE B O 1
ATOM 6077 N N . LEU B 1 289 ? 33.021 31.699 29.920 1.00 50.73 1954 LEU B N 1
ATOM 6078 C CA . LEU B 1 289 ? 34.304 32.390 30.002 1.00 58.60 1954 LEU B CA 1
ATOM 6079 C C . LEU B 1 289 ? 34.223 33.713 30.759 1.00 65.23 1954 LEU B C 1
ATOM 6080 O O . LEU B 1 289 ? 35.171 34.100 31.442 1.00 68.41 1954 LEU B O 1
ATOM 6085 N N . ALA B 1 290 ? 33.092 34.401 30.640 1.00 67.38 1955 ALA B N 1
ATOM 6086 C CA . ALA B 1 290 ? 32.912 35.697 31.289 1.00 64.20 1955 ALA B CA 1
ATOM 6087 C C . ALA B 1 290 ? 32.572 35.558 32.771 1.00 66.60 1955 ALA B C 1
ATOM 6088 O O . ALA B 1 290 ? 32.333 36.552 33.456 1.00 72.63 1955 ALA B O 1
ATOM 6090 N N . ALA B 1 291 ? 32.551 34.322 33.259 1.00 65.02 1956 ALA B N 1
ATOM 6091 C CA . ALA B 1 291 ? 32.261 34.058 34.662 1.00 69.83 1956 ALA B CA 1
ATOM 6092 C C . ALA B 1 291 ? 33.385 34.568 35.555 1.00 71.05 1956 ALA B C 1
ATOM 6093 O O . ALA B 1 291 ? 34.556 34.264 35.328 1.00 74.59 1956 ALA B O 1
ATOM 6095 N N . ILE B 1 292 ? 33.023 35.344 36.571 1.00 70.75 1957 ILE B N 1
ATOM 6096 C CA . ILE B 1 292 ? 34.004 35.894 37.498 1.00 77.70 1957 ILE B CA 1
ATOM 6097 C C . ILE B 1 292 ? 33.820 35.330 38.903 1.00 85.85 1957 ILE B C 1
ATOM 6098 O O . ILE B 1 292 ? 32.693 35.136 39.356 1.00 87.27 1957 ILE B O 1
ATOM 6103 N N . PRO B 1 293 ? 34.936 35.055 39.595 1.00 93.82 1958 PRO B N 1
ATOM 6104 C CA . PRO B 1 293 ? 34.896 34.548 40.970 1.00 98.59 1958 PRO B CA 1
ATOM 6105 C C . PRO B 1 293 ? 34.606 35.658 41.975 1.00 102.02 1958 PRO B C 1
ATOM 6106 O O . PRO B 1 293 ? 34.952 36.814 41.726 1.00 106.70 1958 PRO B O 1
ATOM 6110 N N . PRO B 1 294 ? 33.975 35.309 43.105 1.00 98.23 1959 PRO B N 1
ATOM 6111 C CA . PRO B 1 294 ? 33.644 36.279 44.153 1.00 104.62 1959 PRO B CA 1
ATOM 6112 C C . PRO B 1 294 ? 34.894 36.797 44.865 1.00 119.06 1959 PRO B C 1
ATOM 6113 O O . PRO B 1 294 ? 34.870 37.890 45.430 1.00 123.16 1959 PRO B O 1
ATOM 6117 N N . ASN B 1 295 ? 35.969 36.013 44.833 1.00 127.17 1960 ASN B N 1
ATOM 6118 C CA . ASN B 1 295 ? 37.218 36.387 45.489 1.00 137.22 1960 ASN B CA 1
ATOM 6119 C C . ASN B 1 295 ? 37.871 37.605 44.843 1.00 145.12 1960 ASN B C 1
ATOM 6120 O O . ASN B 1 295 ? 38.370 38.494 45.538 1.00 149.78 1960 ASN B O 1
ATOM 6122 N N . CYS B 1 296 ? 37.867 37.631 43.512 1.00 147.27 1961 CYS B N 1
ATOM 6123 C CA . CYS B 1 296 ? 38.336 38.781 42.742 1.00 154.25 1961 CYS B CA 1
ATOM 6124 C C . CYS B 1 296 ? 37.632 40.061 43.189 1.00 161.50 1961 CYS B C 1
ATOM 6125 O O . CYS B 1 296 ? 36.413 40.184 43.058 1.00 157.88 1961 CYS B O 1
ATOM 6128 N N . ASN B 1 297 ? 38.407 41.007 43.713 1.00 107.04 1962 ASN B N 1
ATOM 6129 C CA . ASN B 1 297 ? 37.860 42.224 44.313 1.00 114.27 1962 ASN B CA 1
ATOM 6130 C C . ASN B 1 297 ? 37.106 43.144 43.352 1.00 117.44 1962 ASN B C 1
ATOM 6131 O O . ASN B 1 297 ? 35.958 43.512 43.611 1.00 118.74 1962 ASN B O 1
ATOM 6133 N N . SER B 1 298 ? 37.753 43.527 42.255 1.00 117.03 1963 SER B N 1
ATOM 6134 C CA . SER B 1 298 ? 37.151 44.480 41.326 1.00 115.93 1963 SER B CA 1
ATOM 6135 C C . SER B 1 298 ? 37.661 44.347 39.893 1.00 114.03 1963 SER B C 1
ATOM 6136 O O . SER B 1 298 ? 38.753 43.833 39.650 1.00 113.02 1963 SER B O 1
ATOM 6139 N N . LEU B 1 299 ? 36.856 44.820 38.946 1.00 111.76 1964 LEU B N 1
ATOM 6140 C CA . LEU B 1 299 ? 37.262 44.873 37.548 1.00 108.43 1964 LEU B CA 1
ATOM 6141 C C . LEU B 1 299 ? 37.431 46.319 37.103 1.00 108.72 1964 LEU B C 1
ATOM 6142 O O . LEU B 1 299 ? 36.458 47.072 37.027 1.00 108.67 1964 LEU B O 1
ATOM 6147 N N . ALA B 1 300 ? 38.670 46.705 36.820 1.00 106.32 1965 ALA B N 1
ATOM 6148 C CA . ALA B 1 300 ? 38.942 48.025 36.274 1.00 103.53 1965 ALA B CA 1
ATOM 6149 C C . ALA B 1 300 ? 38.740 47.987 34.765 1.00 102.70 1965 ALA B C 1
ATOM 6150 O O . ALA B 1 300 ? 39.452 47.271 34.060 1.00 103.49 1965 ALA B O 1
ATOM 6152 N N . ASP B 1 301 ? 37.764 48.751 34.279 1.00 103.56 1966 ASP B N 1
ATOM 6153 C CA . ASP B 1 301 ? 37.425 48.760 32.860 1.00 109.86 1966 ASP B CA 1
ATOM 6154 C C . ASP B 1 301 ? 38.625 49.103 31.982 1.00 111.19 1966 ASP B C 1
ATOM 6155 O O . ASP B 1 301 ? 39.431 49.961 32.334 1.00 112.02 1966 ASP B O 1
ATOM 6160 N N . PRO B 1 302 ? 38.747 48.419 30.834 1.00 111.45 1967 PRO B N 1
ATOM 6161 C CA . PRO B 1 302 ? 39.868 48.593 29.903 1.00 112.73 1967 PRO B CA 1
ATOM 6162 C C . PRO B 1 302 ? 39.971 50.012 29.346 1.00 113.12 1967 PRO B C 1
ATOM 6163 O O . PRO B 1 302 ? 41.064 50.456 28.996 1.00 113.99 1967 PRO B O 1
ATOM 6167 N N . PHE B 1 303 ? 38.844 50.711 29.269 1.00 112.87 1968 PHE B N 1
ATOM 6168 C CA . PHE B 1 303 ? 38.815 52.056 28.706 1.00 111.28 1968 PHE B CA 1
ATOM 6169 C C . PHE B 1 303 ? 38.982 53.107 29.800 1.00 113.13 1968 PHE B C 1
ATOM 6170 O O . PHE B 1 303 ? 38.265 54.107 29.821 1.00 115.46 1968 PHE B O 1
ATOM 6178 N N . GLN B 1 304 ? 39.932 52.881 30.703 1.00 112.50 1969 GLN B N 1
ATOM 6179 C CA . GLN B 1 304 ? 40.112 53.754 31.859 1.00 112.56 1969 GLN B CA 1
ATOM 6180 C C . GLN B 1 304 ? 41.457 54.474 31.862 1.00 117.04 1969 GLN B C 1
ATOM 6181 O O . GLN B 1 304 ? 42.488 53.872 32.168 1.00 120.26 1969 GLN B O 1
ATOM 6187 N N . ALA B 1 305 ? 41.427 55.762 31.525 1.00 115.24 1970 ALA B N 1
ATOM 6188 C CA . ALA B 1 305 ? 42.605 56.631 31.579 1.00 112.22 1970 ALA B CA 1
ATOM 6189 C C . ALA B 1 305 ? 43.832 56.030 30.895 1.00 116.20 1970 ALA B C 1
ATOM 6190 O O . ALA B 1 305 ? 43.837 55.803 29.685 1.00 117.50 1970 ALA B O 1
ATOM 6192 N N . GLY B 1 306 ? 44.870 55.780 31.687 1.00 116.54 1971 GLY B N 1
ATOM 6193 C CA . GLY B 1 306 ? 46.078 55.141 31.201 1.00 115.74 1971 GLY B CA 1
ATOM 6194 C C . GLY B 1 306 ? 46.474 54.013 32.131 1.00 118.46 1971 GLY B C 1
ATOM 6195 O O . GLY B 1 306 ? 47.606 53.951 32.609 1.00 119.90 1971 GLY B O 1
ATOM 6196 N N . LEU B 1 307 ? 45.524 53.119 32.388 1.00 119.37 1972 LEU B N 1
ATOM 6197 C CA . LEU B 1 307 ? 45.712 52.025 33.334 1.00 118.36 1972 LEU B CA 1
ATOM 6198 C C . LEU B 1 307 ? 46.768 51.020 32.882 1.00 114.73 1972 LEU B C 1
ATOM 6199 O O . LEU B 1 307 ? 46.801 50.615 31.720 1.00 113.31 1972 LEU B O 1
ATOM 6204 N N . LYS B 1 308 ? 47.630 50.625 33.814 1.00 111.74 1973 LYS B N 1
ATOM 6205 C CA . LYS B 1 308 ? 48.616 49.584 33.559 1.00 110.32 1973 LYS B CA 1
ATOM 6206 C C . LYS B 1 308 ? 48.195 48.297 34.259 1.00 109.49 1973 LYS B C 1
ATOM 6207 O O . LYS B 1 308 ? 47.962 48.287 35.467 1.00 111.33 1973 LYS B O 1
ATOM 6209 N N . VAL B 1 309 ? 48.097 47.212 33.496 1.00 104.92 1974 VAL B N 1
ATOM 6210 C CA . VAL B 1 309 ? 47.634 45.936 34.033 1.00 99.05 1974 VAL B CA 1
ATOM 6211 C C . VAL B 1 309 ? 48.693 45.244 34.885 1.00 99.93 1974 VAL B C 1
ATOM 6212 O O . VAL B 1 309 ? 48.409 44.255 35.559 1.00 100.86 1974 VAL B O 1
ATOM 6216 N N . ASP B 1 310 ? 49.913 45.769 34.851 1.00 102.53 1975 ASP B N 1
ATOM 6217 C CA . ASP B 1 310 ? 51.018 45.190 35.606 1.00 109.51 1975 ASP B CA 1
ATOM 6218 C C . ASP B 1 310 ? 50.827 45.406 37.107 1.00 111.15 1975 ASP B C 1
ATOM 6219 O O . ASP B 1 310 ? 51.288 44.608 37.923 1.00 110.42 1975 ASP B O 1
ATOM 6224 N N . LYS B 1 311 ? 50.137 46.485 37.462 1.00 111.81 1976 LYS B N 1
ATOM 6225 C CA . LYS B 1 311 ? 49.941 46.851 38.862 1.00 110.84 1976 LYS B CA 1
ATOM 6226 C C . LYS B 1 311 ? 48.957 45.930 39.581 1.00 108.46 1976 LYS B C 1
ATOM 6227 O O . LYS B 1 311 ? 48.903 45.908 40.811 1.00 111.40 1976 LYS B O 1
ATOM 6229 N N . ILE B 1 312 ? 48.182 45.173 38.812 1.00 101.35 1977 ILE B N 1
ATOM 6230 C CA . ILE B 1 312 ? 47.183 44.274 39.379 1.00 96.29 1977 ILE B CA 1
ATOM 6231 C C . ILE B 1 312 ? 47.833 43.044 40.013 1.00 97.04 1977 ILE B C 1
ATOM 6232 O O . ILE B 1 312 ? 48.561 42.308 39.348 1.00 94.78 1977 ILE B O 1
ATOM 6237 N N . PRO B 1 313 ? 47.570 42.821 41.311 1.00 99.84 1978 PRO B N 1
ATOM 6238 C CA . PRO B 1 313 ? 48.162 41.708 42.062 1.00 98.92 1978 PRO B CA 1
ATOM 6239 C C . PRO B 1 313 ? 47.563 40.355 41.686 1.00 97.79 1978 PRO B C 1
ATOM 6240 O O . PRO B 1 313 ? 48.214 39.326 41.864 1.00 96.89 1978 PRO B O 1
ATOM 6244 N N . ASP B 1 314 ? 46.338 40.362 41.172 1.00 99.00 1979 ASP B N 1
ATOM 6245 C CA . ASP B 1 314 ? 45.655 39.127 40.798 1.00 98.86 1979 ASP B CA 1
ATOM 6246 C C . ASP B 1 314 ? 46.184 38.571 39.480 1.00 92.59 1979 ASP B C 1
ATOM 6247 O O . ASP B 1 314 ? 45.802 37.480 39.057 1.00 89.12 1979 ASP B O 1
ATOM 6260 N N . LYS B 1 316 ? 49.064 37.557 38.919 1.00 80.70 1981 LYS B N 1
ATOM 6261 C CA . LYS B 1 316 ? 50.038 36.506 39.189 1.00 79.40 1981 LYS B CA 1
ATOM 6262 C C . LYS B 1 316 ? 49.391 35.308 39.878 1.00 78.85 1981 LYS B C 1
ATOM 6263 O O . LYS B 1 316 ? 50.037 34.282 40.093 1.00 74.50 1981 LYS B O 1
ATOM 6265 N N . GLU B 1 317 ? 48.113 35.443 40.219 1.00 82.75 1982 GLU B N 1
ATOM 6266 C CA . GLU B 1 317 ? 47.378 34.374 40.889 1.00 84.10 1982 GLU B CA 1
ATOM 6267 C C . GLU B 1 317 ? 46.931 33.296 39.902 1.00 87.81 1982 GLU B C 1
ATOM 6268 O O . GLU B 1 317 ? 46.390 33.599 38.839 1.00 90.07 1982 GLU B O 1
ATOM 6270 N N . ARG B 1 318 ? 47.159 32.038 40.264 1.00 85.40 1983 ARG B N 1
ATOM 6271 C CA . ARG B 1 318 ? 46.802 30.914 39.407 1.00 81.25 1983 ARG B CA 1
ATOM 6272 C C . ARG B 1 318 ? 45.357 30.483 39.631 1.00 81.96 1983 ARG B C 1
ATOM 6273 O O . ARG B 1 318 ? 44.937 30.277 40.767 1.00 82.72 1983 ARG B O 1
ATOM 6281 N N . PRO B 1 319 ? 44.589 30.345 38.539 1.00 85.03 1984 PRO B N 1
ATOM 6282 C CA . PRO B 1 319 ? 43.204 29.869 38.584 1.00 87.12 1984 PRO B CA 1
ATOM 6283 C C . PRO B 1 319 ? 43.139 28.355 38.742 1.00 87.97 1984 PRO B C 1
ATOM 6284 O O . PRO B 1 319 ? 44.056 27.654 38.310 1.00 89.20 1984 PRO B O 1
ATOM 6288 N N . PRO B 1 320 ? 42.061 27.851 39.357 1.00 84.72 1985 PRO B N 1
ATOM 6289 C CA . PRO B 1 320 ? 41.866 26.407 39.509 1.00 84.59 1985 PRO B CA 1
ATOM 6290 C C . PRO B 1 320 ? 41.351 25.770 38.220 1.00 81.44 1985 PRO B C 1
ATOM 6291 O O . PRO B 1 320 ? 40.481 26.336 37.556 1.00 85.50 1985 PRO B O 1
ATOM 6295 N N . THR B 1 321 ? 41.889 24.608 37.869 1.00 71.56 1986 THR B N 1
ATOM 6296 C CA . THR B 1 321 ? 41.434 23.892 36.682 1.00 65.21 1986 THR B CA 1
ATOM 6297 C C . THR B 1 321 ? 41.211 22.410 36.970 1.00 56.45 1986 THR B C 1
ATOM 6298 O O . THR B 1 321 ? 42.028 21.763 37.624 1.00 64.53 1986 THR B O 1
ATOM 6302 N N . ALA B 1 322 ? 40.090 21.882 36.491 1.00 86.62 1987 ALA B N 1
ATOM 6303 C CA . ALA B 1 322 ? 39.769 20.474 36.679 1.00 76.38 1987 ALA B CA 1
ATOM 6304 C C . ALA B 1 322 ? 40.233 19.662 35.477 1.00 73.20 1987 ALA B C 1
ATOM 6305 O O . ALA B 1 322 ? 40.262 18.434 35.516 1.00 75.72 1987 ALA B O 1
ATOM 6307 N N . PHE B 1 323 ? 40.595 20.363 34.408 1.00 74.09 1988 PHE B N 1
ATOM 6308 C CA . PHE B 1 323 ? 41.084 19.721 33.196 1.00 71.79 1988 PHE B CA 1
ATOM 6309 C C . PHE B 1 323 ? 42.486 19.165 33.412 1.00 73.79 1988 PHE B C 1
ATOM 6310 O O . PHE B 1 323 ? 43.426 19.911 33.684 1.00 76.53 1988 PHE B O 1
ATOM 6318 N N . ASP B 1 324 ? 42.619 17.848 33.295 1.00 75.07 1989 ASP B N 1
ATOM 6319 C CA . ASP B 1 324 ? 43.904 17.190 33.497 1.00 79.23 1989 ASP B CA 1
ATOM 6320 C C . ASP B 1 324 ? 44.746 17.236 32.226 1.00 77.95 1989 ASP B C 1
ATOM 6321 O O . ASP B 1 324 ? 44.716 16.310 31.415 1.00 77.44 1989 ASP B O 1
ATOM 6326 N N . SER B 1 325 ? 45.498 18.318 32.061 1.00 79.72 1990 SER B N 1
ATOM 6327 C CA . SER B 1 325 ? 46.307 18.516 30.863 1.00 81.88 1990 SER B CA 1
ATOM 6328 C C . SER B 1 325 ? 47.545 17.624 30.855 1.00 85.28 1990 SER B C 1
ATOM 6329 O O . SER B 1 325 ? 47.955 17.128 29.806 1.00 84.74 1990 SER B O 1
ATOM 6332 N N . ALA B 1 326 ? 48.136 17.424 32.028 1.00 89.06 1991 ALA B N 1
ATOM 6333 C CA . ALA B 1 326 ? 49.327 16.592 32.152 1.00 92.44 1991 ALA B CA 1
ATOM 6334 C C . ALA B 1 326 ? 49.008 15.128 31.870 1.00 94.79 1991 ALA B C 1
ATOM 6335 O O . ALA B 1 326 ? 49.863 14.373 31.408 1.00 96.20 1991 ALA B O 1
ATOM 6337 N N . GLY B 1 327 ? 47.770 14.735 32.149 1.00 96.27 1992 GLY B N 1
ATOM 6338 C CA . GLY B 1 327 ? 47.338 13.367 31.940 1.00 97.77 1992 GLY B CA 1
ATOM 6339 C C . GLY B 1 327 ? 47.152 13.026 30.475 1.00 96.60 1992 GLY B C 1
ATOM 6340 O O . GLY B 1 327 ? 47.692 12.031 29.993 1.00 97.41 1992 GLY B O 1
ATOM 6341 N N . LEU B 1 328 ? 46.390 13.857 29.768 1.00 94.08 1993 LEU B N 1
ATOM 6342 C CA . LEU B 1 328 ? 46.077 13.623 28.359 1.00 92.66 1993 LEU B CA 1
ATOM 6343 C C . LEU B 1 328 ? 47.323 13.505 27.484 1.00 94.57 1993 LEU B C 1
ATOM 6344 O O . LEU B 1 328 ? 47.376 12.678 26.574 1.00 95.07 1993 LEU B O 1
ATOM 6349 N N . LEU B 1 329 ? 48.322 14.335 27.764 1.00 94.22 1994 LEU B N 1
ATOM 6350 C CA . LEU B 1 329 ? 49.568 14.304 27.008 1.00 93.61 1994 LEU B CA 1
ATOM 6351 C C . LEU B 1 329 ? 50.410 13.085 27.367 1.00 95.18 1994 LEU B C 1
ATOM 6352 O O . LEU B 1 329 ? 51.187 12.596 26.548 1.00 98.43 1994 LEU B O 1
ATOM 6357 N N . ARG B 1 330 ? 50.251 12.599 28.594 1.00 96.64 1995 ARG B N 1
ATOM 6358 C CA . ARG B 1 330 ? 50.970 11.410 29.034 1.00 104.02 1995 ARG B CA 1
ATOM 6359 C C . ARG B 1 330 ? 50.428 10.169 28.333 1.00 105.69 1995 ARG B C 1
ATOM 6360 O O . ARG B 1 330 ? 51.187 9.273 27.962 1.00 110.55 1995 ARG B O 1
ATOM 6368 N N . GLU B 1 331 ? 49.111 10.124 28.152 1.00 101.38 1996 GLU B N 1
ATOM 6369 C CA . GLU B 1 331 ? 48.471 9.010 27.462 1.00 101.54 1996 GLU B CA 1
ATOM 6370 C C . GLU B 1 331 ? 48.832 9.027 25.981 1.00 97.76 1996 GLU B C 1
ATOM 6371 O O . GLU B 1 331 ? 48.912 7.982 25.336 1.00 99.81 1996 GLU B O 1
ATOM 6377 N N . ALA B 1 332 ? 49.049 10.225 25.449 1.00 93.47 1997 ALA B N 1
ATOM 6378 C CA . ALA B 1 332 ? 49.466 10.381 24.062 1.00 92.58 1997 ALA B CA 1
ATOM 6379 C C . ALA B 1 332 ? 50.980 10.251 23.948 1.00 95.08 1997 ALA B C 1
ATOM 6380 O O . ALA B 1 332 ? 51.519 10.091 22.854 1.00 97.46 1997 ALA B O 1
ATOM 6382 N N . GLY B 1 333 ? 51.661 10.323 25.088 1.00 94.98 1998 GLY B N 1
ATOM 6383 C CA . GLY B 1 333 ? 53.107 10.208 25.125 1.00 97.84 1998 GLY B CA 1
ATOM 6384 C C . GLY B 1 333 ? 53.805 11.483 24.695 1.00 97.61 1998 GLY B C 1
ATOM 6385 O O . GLY B 1 333 ? 54.988 11.470 24.354 1.00 99.73 1998 GLY B O 1
ATOM 6386 N N . LEU B 1 334 ? 53.070 12.590 24.713 1.00 94.71 1999 LEU B N 1
ATOM 6387 C CA . LEU B 1 334 ? 53.609 13.877 24.289 1.00 94.99 1999 LEU B CA 1
ATOM 6388 C C . LEU B 1 334 ? 54.120 14.699 25.468 1.00 96.16 1999 LEU B C 1
ATOM 6389 O O . LEU B 1 334 ? 54.767 15.729 25.280 1.00 96.47 1999 LEU B O 1
ATOM 6394 N N . LEU B 1 335 ? 53.825 14.241 26.681 1.00 97.20 2000 LEU B N 1
ATOM 6395 C CA . LEU B 1 335 ? 54.236 14.950 27.887 1.00 96.03 2000 LEU B CA 1
ATOM 6396 C C . LEU B 1 335 ? 55.754 15.008 28.011 1.00 101.08 2000 LEU B C 1
ATOM 6397 O O . LEU B 1 335 ? 56.318 16.051 28.339 1.00 101.38 2000 LEU B O 1
ATOM 6402 N N . ASP B 1 336 ? 56.410 13.884 27.745 1.00 105.75 2001 ASP B N 1
ATOM 6403 C CA . ASP B 1 336 ? 57.864 13.807 27.832 1.00 108.49 2001 ASP B CA 1
ATOM 6404 C C . ASP B 1 336 ? 58.530 14.630 26.733 1.00 105.92 2001 ASP B C 1
ATOM 6405 O O . ASP B 1 336 ? 59.612 15.183 26.928 1.00 108.24 2001 ASP B O 1
ATOM 6407 N N . ILE B 1 337 ? 57.874 14.708 25.580 1.00 101.45 2002 ILE B N 1
ATOM 6408 C CA . ILE B 1 337 ? 58.403 15.451 24.443 1.00 99.27 2002 ILE B CA 1
ATOM 6409 C C . ILE B 1 337 ? 58.237 16.955 24.636 1.00 92.39 2002 ILE B C 1
ATOM 6410 O O . ILE B 1 337 ? 59.180 17.723 24.440 1.00 90.97 2002 ILE B O 1
ATOM 6415 N N . LEU B 1 338 ? 57.033 17.368 25.020 1.00 87.52 2003 LEU B N 1
ATOM 6416 C CA . LEU B 1 338 ? 56.726 18.783 25.193 1.00 83.44 2003 LEU B CA 1
ATOM 6417 C C . LEU B 1 338 ? 57.511 19.402 26.345 1.00 88.53 2003 LEU B C 1
ATOM 6418 O O . LEU B 1 338 ? 58.115 20.462 26.189 1.00 92.54 2003 LEU B O 1
ATOM 6423 N N . GLU B 1 339 ? 57.500 18.736 27.496 1.00 90.74 2004 GLU B N 1
ATOM 6424 C CA . GLU B 1 339 ? 58.209 19.225 28.675 1.00 94.30 2004 GLU B CA 1
ATOM 6425 C C . GLU B 1 339 ? 59.707 19.346 28.413 1.00 101.30 2004 GLU B C 1
ATOM 6426 O O . GLU B 1 339 ? 60.382 20.196 28.995 1.00 103.99 2004 GLU B O 1
ATOM 6428 N N . ARG B 1 340 ? 60.219 18.492 27.533 1.00 105.66 2005 ARG B N 1
ATOM 6429 C CA . ARG B 1 340 ? 61.618 18.559 27.135 1.00 111.29 2005 ARG B CA 1
ATOM 6430 C C . ARG B 1 340 ? 61.873 19.827 26.331 1.00 112.66 2005 ARG B C 1
ATOM 6431 O O . ARG B 1 340 ? 62.835 20.549 26.587 1.00 118.55 2005 ARG B O 1
ATOM 6441 N N . LEU B 1 342 ? 60.216 22.541 26.367 1.00 101.34 2007 LEU B N 1
ATOM 6442 C CA . LEU B 1 342 ? 59.991 23.731 27.178 1.00 100.11 2007 LEU B CA 1
ATOM 6443 C C . LEU B 1 342 ? 61.255 24.142 27.926 1.00 106.38 2007 LEU B C 1
ATOM 6444 O O . LEU B 1 342 ? 61.455 25.320 28.224 1.00 105.68 2007 LEU B O 1
ATOM 6449 N N . GLN B 1 343 ? 62.108 23.167 28.220 1.00 113.32 2008 GLN B N 1
ATOM 6450 C CA . GLN B 1 343 ? 63.311 23.420 29.005 1.00 122.38 2008 GLN B CA 1
ATOM 6451 C C . GLN B 1 343 ? 64.543 23.715 28.150 1.00 129.81 2008 GLN B C 1
ATOM 6452 O O . GLN B 1 343 ? 65.278 24.663 28.425 1.00 134.32 2008 GLN B O 1
ATOM 6458 N N . ASN B 1 344 ? 64.768 22.908 27.118 1.00 132.02 2009 ASN B N 1
ATOM 6459 C CA . ASN B 1 344 ? 65.972 23.049 26.302 1.00 137.65 2009 ASN B CA 1
ATOM 6460 C C . ASN B 1 344 ? 65.762 23.850 25.017 1.00 132.72 2009 ASN B C 1
ATOM 6461 O O . ASN B 1 344 ? 66.720 24.171 24.314 1.00 134.98 2009 ASN B O 1
ATOM 6466 N N . GLY B 1 345 ? 64.508 24.166 24.715 1.00 125.34 2010 GLY B N 1
ATOM 6467 C CA . GLY B 1 345 ? 64.185 24.912 23.512 1.00 122.38 2010 GLY B CA 1
ATOM 6468 C C . GLY B 1 345 ? 63.444 24.073 22.490 1.00 120.09 2010 GLY B C 1
ATOM 6469 O O . GLY B 1 345 ? 63.383 22.850 22.613 1.00 118.57 2010 GLY B O 1
ATOM 6470 N N . PRO B 1 346 ? 62.874 24.728 21.469 1.00 120.71 2011 PRO B N 1
ATOM 6471 C CA . PRO B 1 346 ? 62.097 24.045 20.430 1.00 117.35 2011 PRO B CA 1
ATOM 6472 C C . PRO B 1 346 ? 62.978 23.255 19.467 1.00 119.71 2011 PRO B C 1
ATOM 6473 O O . PRO B 1 346 ? 64.079 23.692 19.130 1.00 125.78 2011 PRO B O 1
ATOM 6477 N N . SER B 1 347 ? 62.488 22.098 19.034 1.00 114.76 2012 SER B N 1
ATOM 6478 C CA . SER B 1 347 ? 63.190 21.283 18.051 1.00 113.20 2012 SER B CA 1
ATOM 6479 C C . SER B 1 347 ? 62.264 20.973 16.880 1.00 109.52 2012 SER B C 1
ATOM 6480 O O . SER B 1 347 ? 61.054 20.845 17.056 1.00 104.47 2012 SER B O 1
ATOM 6483 N N . GLU B 1 348 ? 62.837 20.857 15.687 1.00 115.51 2013 GLU B N 1
ATOM 6484 C CA . GLU B 1 348 ? 62.052 20.622 14.479 1.00 117.23 2013 GLU B CA 1
ATOM 6485 C C . GLU B 1 348 ? 61.333 19.275 14.512 1.00 119.97 2013 GLU B C 1
ATOM 6486 O O . GLU B 1 348 ? 60.232 19.137 13.979 1.00 117.35 2013 GLU B O 1
ATOM 6488 N N . ASP B 1 349 ? 61.959 18.288 15.144 1.00 123.32 2014 ASP B N 1
ATOM 6489 C CA . ASP B 1 349 ? 61.394 16.945 15.216 1.00 121.44 2014 ASP B CA 1
ATOM 6490 C C . ASP B 1 349 ? 60.252 16.864 16.225 1.00 111.89 2014 ASP B C 1
ATOM 6491 O O . ASP B 1 349 ? 59.266 16.160 16.004 1.00 108.27 2014 ASP B O 1
ATOM 6496 N N . GLY B 1 350 ? 60.390 17.586 17.332 1.00 109.25 2015 GLY B N 1
ATOM 6497 C CA . GLY B 1 350 ? 59.395 17.565 18.389 1.00 106.79 2015 GLY B CA 1
ATOM 6498 C C . GLY B 1 350 ? 58.079 18.211 17.997 1.00 100.35 2015 GLY B C 1
ATOM 6499 O O . GLY B 1 350 ? 57.008 17.663 18.259 1.00 94.79 2015 GLY B O 1
ATOM 6500 N N . VAL B 1 351 ? 58.160 19.381 17.372 1.00 97.67 2016 VAL B N 1
ATOM 6501 C CA . VAL B 1 351 ? 56.970 20.109 16.942 1.00 90.04 2016 VAL B CA 1
ATOM 6502 C C . VAL B 1 351 ? 56.223 19.341 15.850 1.00 87.55 2016 VAL B C 1
ATOM 6503 O O . VAL B 1 351 ? 54.994 19.378 15.779 1.00 80.95 2016 VAL B O 1
ATOM 6507 N N . ALA B 1 352 ? 56.971 18.626 15.015 1.00 92.79 2017 ALA B N 1
ATOM 6508 C CA . ALA B 1 352 ? 56.381 17.853 13.930 1.00 91.94 2017 ALA B CA 1
ATOM 6509 C C . ALA B 1 352 ? 55.713 16.583 14.450 1.00 92.30 2017 ALA B C 1
ATOM 6510 O O . ALA B 1 352 ? 54.817 16.034 13.807 1.00 88.33 2017 ALA B O 1
ATOM 6512 N N . GLN B 1 353 ? 56.153 16.122 15.616 1.00 96.90 2018 GLN B N 1
ATOM 6513 C CA . GLN B 1 353 ? 55.604 14.909 16.209 1.00 100.62 2018 GLN B CA 1
ATOM 6514 C C . GLN B 1 353 ? 54.314 15.209 16.967 1.00 96.91 2018 GLN B C 1
ATOM 6515 O O . GLN B 1 353 ? 53.409 14.376 17.021 1.00 95.15 2018 GLN B O 1
ATOM 6521 N N . ILE B 1 354 ? 54.238 16.401 17.551 1.00 96.53 2019 ILE B N 1
ATOM 6522 C CA . ILE B 1 354 ? 53.016 16.857 18.202 1.00 92.21 2019 ILE B CA 1
ATOM 6523 C C . ILE B 1 354 ? 51.945 17.115 17.149 1.00 90.47 2019 ILE B C 1
ATOM 6524 O O . ILE B 1 354 ? 50.784 16.745 17.324 1.00 87.65 2019 ILE B O 1
ATOM 6529 N N . ASN B 1 355 ? 52.356 17.744 16.052 1.00 94.19 2020 ASN B N 1
ATOM 6530 C CA . ASN B 1 355 ? 51.464 18.045 14.937 1.00 94.74 2020 ASN B CA 1
ATOM 6531 C C . ASN B 1 355 ? 50.799 16.783 14.395 1.00 98.12 2020 ASN B C 1
ATOM 6532 O O . ASN B 1 355 ? 49.609 16.782 14.080 1.00 98.68 2020 ASN B O 1
ATOM 6537 N N . HIS B 1 356 ? 51.578 15.709 14.297 1.00 100.30 2021 HIS B N 1
ATOM 6538 C CA . HIS B 1 356 ? 51.069 14.432 13.813 1.00 101.06 2021 HIS B CA 1
ATOM 6539 C C . HIS B 1 356 ? 49.992 13.882 14.742 1.00 101.26 2021 HIS B C 1
ATOM 6540 O O . HIS B 1 356 ? 49.000 13.312 14.288 1.00 105.31 2021 HIS B O 1
ATOM 6542 N N . ALA B 1 357 ? 50.191 14.062 16.044 1.00 95.01 2022 ALA B N 1
ATOM 6543 C CA . ALA B 1 357 ? 49.235 13.593 17.041 1.00 86.27 2022 ALA B CA 1
ATOM 6544 C C . ALA B 1 357 ? 48.002 14.490 17.085 1.00 86.24 2022 ALA B C 1
ATOM 6545 O O . ALA B 1 357 ? 46.901 14.033 17.393 1.00 85.79 2022 ALA B O 1
ATOM 6547 N N . ILE B 1 358 ? 48.199 15.768 16.778 1.00 89.69 2023 ILE B N 1
ATOM 6548 C CA . ILE B 1 358 ? 47.108 16.736 16.752 1.00 90.48 2023 ILE B CA 1
ATOM 6549 C C . ILE B 1 358 ? 46.139 16.444 15.607 1.00 92.15 2023 ILE B C 1
ATOM 6550 O O . ILE B 1 358 ? 44.921 16.538 15.770 1.00 89.17 2023 ILE B O 1
ATOM 6555 N N . ASN B 1 359 ? 46.687 16.071 14.455 1.00 97.62 2024 ASN B N 1
ATOM 6556 C CA . ASN B 1 359 ? 45.875 15.758 13.283 1.00 101.57 2024 ASN B CA 1
ATOM 6557 C C . ASN B 1 359 ? 45.148 14.419 13.383 1.00 100.04 2024 ASN B C 1
ATOM 6558 O O . ASN B 1 359 ? 44.199 14.165 12.640 1.00 98.44 2024 ASN B O 1
ATOM 6563 N N . LYS B 1 360 ? 45.597 13.565 14.299 1.00 101.59 2025 LYS B N 1
ATOM 6564 C CA . LYS B 1 360 ? 44.958 12.271 14.517 1.00 107.06 2025 LYS B CA 1
ATOM 6565 C C . LYS B 1 360 ? 43.515 12.441 14.981 1.00 110.69 2025 LYS B C 1
ATOM 6566 O O . LYS B 1 360 ? 43.202 13.353 15.745 1.00 106.45 2025 LYS B O 1
ATOM 6572 N N . SER B 1 361 ? 42.639 11.557 14.512 1.00 119.27 2026 SER B N 1
ATOM 6573 C CA . SER B 1 361 ? 41.227 11.610 14.873 1.00 120.21 2026 SER B CA 1
ATOM 6574 C C . SER B 1 361 ? 41.009 11.218 16.331 1.00 117.03 2026 SER B C 1
ATOM 6575 O O . SER B 1 361 ? 41.558 10.222 16.804 1.00 117.00 2026 SER B O 1
ATOM 6577 N N . SER B 1 367 ? 46.941 2.794 6.257 1.00 141.71 2032 SER B N 1
ATOM 6578 C CA . SER B 1 367 ? 47.303 4.206 6.276 1.00 138.19 2032 SER B CA 1
ATOM 6579 C C . SER B 1 367 ? 47.518 4.740 4.863 1.00 138.31 2032 SER B C 1
ATOM 6580 O O . SER B 1 367 ? 47.755 5.933 4.670 1.00 135.41 2032 SER B O 1
ATOM 6582 N N . PHE B 1 368 ? 47.436 3.849 3.880 1.00 138.10 2033 PHE B N 1
ATOM 6583 C CA . PHE B 1 368 ? 47.615 4.229 2.483 1.00 136.02 2033 PHE B CA 1
ATOM 6584 C C . PHE B 1 368 ? 46.416 5.015 1.966 1.00 137.99 2033 PHE B C 1
ATOM 6585 O O . PHE B 1 368 ? 45.270 4.592 2.124 1.00 139.57 2033 PHE B O 1
ATOM 6593 N N . GLY B 1 369 ? 46.688 6.158 1.343 1.00 137.60 2034 GLY B N 1
ATOM 6594 C CA . GLY B 1 369 ? 45.641 7.001 0.796 1.00 134.24 2034 GLY B CA 1
ATOM 6595 C C . GLY B 1 369 ? 44.718 7.543 1.867 1.00 125.97 2034 GLY B C 1
ATOM 6596 O O . GLY B 1 369 ? 43.498 7.563 1.698 1.00 124.41 2034 GLY B O 1
ATOM 6597 N N . TYR B 1 370 ? 45.303 7.984 2.975 1.00 121.84 2035 TYR B N 1
ATOM 6598 C CA . TYR B 1 370 ? 44.527 8.497 4.097 1.00 121.29 2035 TYR B CA 1
ATOM 6599 C C . TYR B 1 370 ? 44.797 9.977 4.341 1.00 119.47 2035 TYR B C 1
ATOM 6600 O O . TYR B 1 370 ? 45.918 10.370 4.666 1.00 121.05 2035 TYR B O 1
ATOM 6602 N N . VAL B 1 371 ? 43.762 10.795 4.180 1.00 114.04 2036 VAL B N 1
ATOM 6603 C CA . VAL B 1 371 ? 43.864 12.223 4.445 1.00 104.68 2036 VAL B CA 1
ATOM 6604 C C . VAL B 1 371 ? 43.182 12.555 5.768 1.00 100.82 2036 VAL B C 1
ATOM 6605 O O . VAL B 1 371 ? 42.071 12.092 6.028 1.00 97.09 2036 VAL B O 1
ATOM 6607 N N . PRO B 1 372 ? 43.850 13.357 6.612 1.00 104.54 2037 PRO B N 1
ATOM 6608 C CA . PRO B 1 372 ? 43.320 13.731 7.929 1.00 103.82 2037 PRO B CA 1
ATOM 6609 C C . PRO B 1 372 ? 42.085 14.626 7.839 1.00 99.01 2037 PRO B C 1
ATOM 6610 O O . PRO B 1 372 ? 42.197 15.806 7.506 1.00 96.25 2037 PRO B O 1
ATOM 6614 N N . LEU B 1 373 ? 40.919 14.061 8.138 1.00 96.52 2038 LEU B N 1
ATOM 6615 C CA . LEU B 1 373 ? 39.670 14.815 8.119 1.00 92.81 2038 LEU B CA 1
ATOM 6616 C C . LEU B 1 373 ? 39.166 15.061 9.538 1.00 90.87 2038 LEU B C 1
ATOM 6617 O O . LEU B 1 373 ? 38.369 14.285 10.068 1.00 94.96 2038 LEU B O 1
ATOM 6619 N N . GLY B 1 374 ? 39.635 16.144 10.147 1.00 82.58 2039 GLY B N 1
ATOM 6620 C CA . GLY B 1 374 ? 39.275 16.465 11.516 1.00 76.33 2039 GLY B CA 1
ATOM 6621 C C . GLY B 1 374 ? 40.502 16.630 12.390 1.00 74.72 2039 GLY B C 1
ATOM 6622 O O . GLY B 1 374 ? 41.572 16.102 12.082 1.00 73.50 2039 GLY B O 1
ATOM 6623 N N . VAL B 1 375 ? 40.347 17.362 13.488 1.00 74.20 2040 VAL B N 1
ATOM 6624 C CA . VAL B 1 375 ? 41.465 17.647 14.379 1.00 72.70 2040 VAL B CA 1
ATOM 6625 C C . VAL B 1 375 ? 41.142 17.213 15.809 1.00 73.91 2040 VAL B C 1
ATOM 6626 O O . VAL B 1 375 ? 39.984 17.247 16.229 1.00 78.57 2040 VAL B O 1
ATOM 6630 N N . ASN B 1 376 ? 42.162 16.782 16.546 1.00 73.48 2041 ASN B N 1
ATOM 6631 C CA . ASN B 1 376 ? 41.986 16.400 17.943 1.00 75.14 2041 ASN B CA 1
ATOM 6632 C C . ASN B 1 376 ? 41.883 17.632 18.839 1.00 72.13 2041 ASN B C 1
ATOM 6633 O O . ASN B 1 376 ? 42.892 18.201 19.257 1.00 71.73 2041 ASN B O 1
ATOM 6638 N N . ARG B 1 377 ? 40.650 18.032 19.128 1.00 70.51 2042 ARG B N 1
ATOM 6639 C CA . ARG B 1 377 ? 40.375 19.262 19.860 1.00 71.20 2042 ARG B CA 1
ATOM 6640 C C . ARG B 1 377 ? 40.936 19.249 21.279 1.00 71.90 2042 ARG B C 1
ATOM 6641 O O . ARG B 1 377 ? 41.555 20.218 21.719 1.00 70.68 2042 ARG B O 1
ATOM 6649 N N . ARG B 1 378 ? 40.718 18.148 21.988 1.00 74.96 2043 ARG B N 1
ATOM 6650 C CA . ARG B 1 378 ? 41.091 18.060 23.395 1.00 76.84 2043 ARG B CA 1
ATOM 6651 C C . ARG B 1 378 ? 42.601 18.004 23.609 1.00 73.18 2043 ARG B C 1
ATOM 6652 O O . ARG B 1 378 ? 43.113 18.521 24.602 1.00 66.41 2043 ARG B O 1
ATOM 6660 N N . LEU B 1 379 ? 43.310 17.378 22.675 1.00 76.32 2044 LEU B N 1
ATOM 6661 C CA . LEU B 1 379 ? 44.761 17.265 22.772 1.00 74.13 2044 LEU B CA 1
ATOM 6662 C C . LEU B 1 379 ? 45.417 18.632 22.629 1.00 69.23 2044 LEU B C 1
ATOM 6663 O O . LEU B 1 379 ? 46.439 18.910 23.256 1.00 68.45 2044 LEU B O 1
ATOM 6668 N N . ILE B 1 380 ? 44.820 19.482 21.799 1.00 64.80 2045 ILE B N 1
ATOM 6669 C CA . ILE B 1 380 ? 45.313 20.840 21.609 1.00 63.18 2045 ILE B CA 1
ATOM 6670 C C . ILE B 1 380 ? 45.167 21.646 22.895 1.00 58.70 2045 ILE B C 1
ATOM 6671 O O . ILE B 1 380 ? 46.087 22.356 23.300 1.00 59.09 2045 ILE B O 1
ATOM 6676 N N . ASP B 1 381 ? 44.008 21.523 23.535 1.00 56.91 2046 ASP B N 1
ATOM 6677 C CA . ASP B 1 381 ? 43.760 22.186 24.810 1.00 61.08 2046 ASP B CA 1
ATOM 6678 C C . ASP B 1 381 ? 44.786 21.754 25.855 1.00 66.43 2046 ASP B C 1
ATOM 6679 O O . ASP B 1 381 ? 45.197 22.548 26.700 1.00 67.86 2046 ASP B O 1
ATOM 6684 N N . ALA B 1 382 ? 45.200 20.493 25.781 1.00 69.86 2047 ALA B N 1
ATOM 6685 C CA . ALA B 1 382 ? 46.175 19.945 26.718 1.00 71.00 2047 ALA B CA 1
ATOM 6686 C C . ALA B 1 382 ? 47.548 20.585 26.540 1.00 73.50 2047 ALA B C 1
ATOM 6687 O O . ALA B 1 382 ? 48.195 20.965 27.515 1.00 78.66 2047 ALA B O 1
ATOM 6689 N N . VAL B 1 383 ? 47.986 20.701 25.290 1.00 71.94 2048 VAL B N 1
ATOM 6690 C CA . VAL B 1 383 ? 49.287 21.286 24.981 1.00 72.73 2048 VAL B CA 1
ATOM 6691 C C . VAL B 1 383 ? 49.336 22.752 25.397 1.00 71.19 2048 VAL B C 1
ATOM 6692 O O . VAL B 1 383 ? 50.296 23.197 26.027 1.00 74.63 2048 VAL B O 1
ATOM 6696 N N . VAL B 1 384 ? 48.289 23.490 25.043 1.00 66.50 2049 VAL B N 1
ATOM 6697 C CA . VAL B 1 384 ? 48.186 24.911 25.358 1.00 62.49 2049 VAL B CA 1
ATOM 6698 C C . VAL B 1 384 ? 48.302 25.173 26.859 1.00 65.43 2049 VAL B C 1
ATOM 6699 O O . VAL B 1 384 ? 48.993 26.098 27.287 1.00 67.30 2049 VAL B O 1
ATOM 6703 N N . ALA B 1 385 ? 47.637 24.339 27.653 1.00 65.62 2050 ALA B N 1
ATOM 6704 C CA . ALA B 1 385 ? 47.628 24.500 29.104 1.00 65.87 2050 ALA B CA 1
ATOM 6705 C C . ALA B 1 385 ? 49.009 24.312 29.727 1.00 72.28 2050 ALA B C 1
ATOM 6706 O O . ALA B 1 385 ? 49.335 24.946 30.731 1.00 72.96 2050 ALA B O 1
ATOM 6708 N N . ARG B 1 386 ? 49.819 23.443 29.130 1.00 77.54 2051 ARG B N 1
ATOM 6709 C CA . ARG B 1 386 ? 51.144 23.146 29.667 1.00 83.62 2051 ARG B CA 1
ATOM 6710 C C . ARG B 1 386 ? 52.125 24.295 29.457 1.00 87.13 2051 ARG B C 1
ATOM 6711 O O . ARG B 1 386 ? 53.073 24.457 30.226 1.00 93.72 2051 ARG B O 1
ATOM 6719 N N . PHE B 1 387 ? 51.896 25.087 28.414 1.00 81.57 2052 PHE B N 1
ATOM 6720 C CA . PHE B 1 387 ? 52.720 26.264 28.162 1.00 79.81 2052 PHE B CA 1
ATOM 6721 C C . PHE B 1 387 ? 52.533 27.298 29.267 1.00 80.15 2052 PHE B C 1
ATOM 6722 O O . PHE B 1 387 ? 53.468 28.011 29.630 1.00 85.72 2052 PHE B O 1
ATOM 6730 N N . ALA B 1 388 ? 51.319 27.369 29.802 1.00 75.92 2053 ALA B N 1
ATOM 6731 C CA . ALA B 1 388 ? 51.021 28.284 30.895 1.00 74.70 2053 ALA B CA 1
ATOM 6732 C C . ALA B 1 388 ? 51.561 27.741 32.212 1.00 80.23 2053 ALA B C 1
ATOM 6733 O O . ALA B 1 388 ? 52.221 28.460 32.961 1.00 84.84 2053 ALA B O 1
ATOM 6735 N N . GLU B 1 389 ? 51.279 26.469 32.481 1.00 80.91 2054 GLU B N 1
ATOM 6736 C CA . GLU B 1 389 ? 51.707 25.809 33.713 1.00 83.61 2054 GLU B CA 1
ATOM 6737 C C . GLU B 1 389 ? 53.215 25.894 33.925 1.00 82.48 2054 GLU B C 1
ATOM 6738 O O . GLU B 1 389 ? 53.686 26.041 35.054 1.00 80.47 2054 GLU B O 1
ATOM 6744 N N . PHE B 1 390 ? 53.967 25.801 32.833 1.00 82.23 2055 PHE B N 1
ATOM 6745 C CA . PHE B 1 390 ? 55.420 25.884 32.896 1.00 83.38 2055 PHE B CA 1
ATOM 6746 C C . PHE B 1 390 ? 55.872 27.281 33.303 1.00 79.77 2055 PHE B C 1
ATOM 6747 O O . PHE B 1 390 ? 56.883 27.443 33.984 1.00 77.38 2055 PHE B O 1
ATOM 6755 N N . ALA B 1 391 ? 55.110 28.288 32.887 1.00 80.42 2056 ALA B N 1
ATOM 6756 C CA . ALA B 1 391 ? 55.441 29.676 33.188 1.00 88.55 2056 ALA B CA 1
ATOM 6757 C C . ALA B 1 391 ? 55.147 30.029 34.644 1.00 94.46 2056 ALA B C 1
ATOM 6758 O O . ALA B 1 391 ? 55.861 30.826 35.253 1.00 98.47 2056 ALA B O 1
ATOM 6760 N N . ILE B 1 392 ? 54.092 29.435 35.195 1.00 94.20 2057 ILE B N 1
ATOM 6761 C CA . ILE B 1 392 ? 53.701 29.699 36.576 1.00 93.68 2057 ILE B CA 1
ATOM 6762 C C . ILE B 1 392 ? 54.722 29.113 37.542 1.00 99.36 2057 ILE B C 1
ATOM 6763 O O . ILE B 1 392 ? 55.126 29.762 38.507 1.00 100.47 2057 ILE B O 1
ATOM 6768 N N . ASN B 1 393 ? 55.135 27.879 37.273 1.00 104.10 2058 ASN B N 1
ATOM 6769 C CA . ASN B 1 393 ? 56.125 27.198 38.097 1.00 113.84 2058 ASN B CA 1
ATOM 6770 C C . ASN B 1 393 ? 57.495 27.860 37.981 1.00 118.19 2058 ASN B C 1
ATOM 6771 O O . ASN B 1 393 ? 58.331 27.748 38.877 1.00 123.36 2058 ASN B O 1
ATOM 6776 N N . ARG B 1 394 ? 57.709 28.556 36.869 1.00 115.22 2059 ARG B N 1
ATOM 6777 C CA . ARG B 1 394 ? 58.981 29.212 36.594 1.00 116.47 2059 ARG B CA 1
ATOM 6778 C C . ARG B 1 394 ? 59.046 30.585 37.262 1.00 119.34 2059 ARG B C 1
ATOM 6779 O O . ARG B 1 394 ? 60.129 31.122 37.498 1.00 126.32 2059 ARG B O 1
ATOM 6787 N N . ALA B 1 395 ? 57.880 31.141 37.576 1.00 114.43 2060 ALA B N 1
ATOM 6788 C CA . ALA B 1 395 ? 57.791 32.483 38.145 1.00 114.66 2060 ALA B CA 1
ATOM 6789 C C . ALA B 1 395 ? 58.391 32.586 39.546 1.00 118.42 2060 ALA B C 1
ATOM 6790 O O . ALA B 1 395 ? 58.900 33.639 39.933 1.00 122.28 2060 ALA B O 1
ATOM 6792 N N . SER B 1 396 ? 58.331 31.495 40.302 1.00 117.69 2061 SER B N 1
ATOM 6793 C CA . SER B 1 396 ? 58.822 31.490 41.677 1.00 121.00 2061 SER B CA 1
ATOM 6794 C C . SER B 1 396 ? 60.343 31.596 41.747 1.00 122.43 2061 SER B C 1
ATOM 6795 O O . SER B 1 396 ? 60.893 32.125 42.714 1.00 123.64 2061 SER B O 1
ATOM 6798 N N . SER B 1 397 ? 61.018 31.093 40.719 1.00 123.58 2062 SER B N 1
ATOM 6799 C CA . SER B 1 397 ? 62.477 31.089 40.687 1.00 130.39 2062 SER B CA 1
ATOM 6800 C C . SER B 1 397 ? 63.049 32.474 40.399 1.00 135.83 2062 SER B C 1
ATOM 6801 O O . SER B 1 397 ? 63.983 32.919 41.067 1.00 139.30 2062 SER B O 1
ATOM 6803 N N . ARG B 1 398 ? 62.484 33.150 39.403 1.00 135.99 2063 ARG B N 1
ATOM 6804 C CA . ARG B 1 398 ? 62.962 34.469 38.999 1.00 139.24 2063 ARG B CA 1
ATOM 6805 C C . ARG B 1 398 ? 62.710 35.526 40.072 1.00 142.60 2063 ARG B C 1
ATOM 6806 O O . ARG B 1 398 ? 61.757 35.428 40.844 1.00 141.94 2063 ARG B O 1
ATOM 6814 N N . SER B 1 399 ? 63.574 36.537 40.109 1.00 145.28 2064 SER B N 1
ATOM 6815 C CA . SER B 1 399 ? 63.470 37.603 41.099 1.00 146.28 2064 SER B CA 1
ATOM 6816 C C . SER B 1 399 ? 62.311 38.547 40.793 1.00 142.95 2064 SER B C 1
ATOM 6817 O O . SER B 1 399 ? 61.652 39.049 41.704 1.00 140.82 2064 SER B O 1
ATOM 6819 N N . ASP B 1 400 ? 62.066 38.785 39.509 1.00 143.05 2065 ASP B N 1
ATOM 6820 C CA . ASP B 1 400 ? 60.984 39.671 39.091 1.00 140.77 2065 ASP B CA 1
ATOM 6821 C C . ASP B 1 400 ? 59.613 39.037 39.313 1.00 132.62 2065 ASP B C 1
ATOM 6822 O O . ASP B 1 400 ? 58.595 39.731 39.326 1.00 130.21 2065 ASP B O 1
ATOM 6827 N N . SER B 1 401 ? 59.604 37.716 39.485 1.00 127.65 2066 SER B N 1
ATOM 6828 C CA . SER B 1 401 ? 58.376 36.946 39.679 1.00 119.04 2066 SER B CA 1
ATOM 6829 C C . SER B 1 401 ? 57.382 37.152 38.539 1.00 115.99 2066 SER B C 1
ATOM 6830 O O . SER B 1 401 ? 56.170 37.094 38.742 1.00 114.58 2066 SER B O 1
ATOM 6833 N N . ALA B 1 402 ? 57.907 37.392 37.342 1.00 115.66 2067 ALA B N 1
ATOM 6834 C CA . ALA B 1 402 ? 57.074 37.617 36.168 1.00 113.13 2067 ALA B CA 1
ATOM 6835 C C . ALA B 1 402 ? 56.629 36.297 35.547 1.00 109.19 2067 ALA B C 1
ATOM 6836 O O . ALA B 1 402 ? 57.402 35.341 35.472 1.00 111.14 2067 ALA B O 1
ATOM 6838 N N . ILE B 1 403 ? 55.378 36.254 35.102 1.00 101.20 2068 ILE B N 1
ATOM 6839 C CA . ILE B 1 403 ? 54.821 35.049 34.503 1.00 94.43 2068 ILE B CA 1
ATOM 6840 C C . ILE B 1 403 ? 55.375 34.821 33.102 1.00 89.36 2068 ILE B C 1
ATOM 6841 O O . ILE B 1 403 ? 55.827 33.724 32.774 1.00 87.02 2068 ILE B O 1
ATOM 6846 N N . PHE B 1 404 ? 55.344 35.867 32.282 1.00 90.84 2069 PHE B N 1
ATOM 6847 C CA . PHE B 1 404 ? 55.775 35.767 30.892 1.00 90.97 2069 PHE B CA 1
ATOM 6848 C C . PHE B 1 404 ? 57.198 36.277 30.680 1.00 94.37 2069 PHE B C 1
ATOM 6849 O O . PHE B 1 404 ? 57.538 37.387 31.088 1.00 98.59 2069 PHE B O 1
ATOM 6857 N N . VAL B 1 405 ? 58.023 35.457 30.036 1.00 92.63 2070 VAL B N 1
ATOM 6858 C CA . VAL B 1 405 ? 59.369 35.866 29.650 1.00 93.37 2070 VAL B CA 1
ATOM 6859 C C . VAL B 1 405 ? 59.460 35.949 28.129 1.00 93.76 2070 VAL B C 1
ATOM 6860 O O . VAL B 1 405 ? 59.094 35.007 27.425 1.00 90.52 2070 VAL B O 1
ATOM 6862 N N . ALA B 1 406 ? 59.947 37.080 27.630 1.00 96.03 2071 ALA B N 1
ATOM 6863 C CA . ALA B 1 406 ? 59.949 37.354 26.195 1.00 94.44 2071 ALA B CA 1
ATOM 6864 C C . ALA B 1 406 ? 60.929 36.487 25.408 1.00 99.78 2071 ALA B C 1
ATOM 6865 O O . ALA B 1 406 ? 60.630 36.058 24.293 1.00 99.62 2071 ALA B O 1
ATOM 6867 N N . GLY B 1 407 ? 62.098 36.231 25.986 1.00 105.16 2072 GLY B N 1
ATOM 6868 C CA . GLY B 1 407 ? 63.136 35.488 25.294 1.00 109.70 2072 GLY B CA 1
ATOM 6869 C C . GLY B 1 407 ? 63.312 34.059 25.774 1.00 110.97 2072 GLY B C 1
ATOM 6870 O O . GLY B 1 407 ? 64.328 33.424 25.491 1.00 115.57 2072 GLY B O 1
ATOM 6871 N N . ALA B 1 408 ? 62.321 33.549 26.498 1.00 107.55 2073 ALA B N 1
ATOM 6872 C CA . ALA B 1 408 ? 62.393 32.195 27.038 1.00 108.46 2073 ALA B CA 1
ATOM 6873 C C . ALA B 1 408 ? 62.228 31.143 25.946 1.00 108.05 2073 ALA B C 1
ATOM 6874 O O . ALA B 1 408 ? 61.914 31.466 24.800 1.00 106.35 2073 ALA B O 1
ATOM 6876 N N . ASN B 1 409 ? 62.441 29.882 26.310 1.00 109.04 2074 ASN B N 1
ATOM 6877 C CA . ASN B 1 409 ? 62.330 28.779 25.362 1.00 105.58 2074 ASN B CA 1
ATOM 6878 C C . ASN B 1 409 ? 60.887 28.339 25.135 1.00 101.86 2074 ASN B C 1
ATOM 6879 O O . ASN B 1 409 ? 60.559 27.784 24.087 1.00 101.65 2074 ASN B O 1
ATOM 6884 N N . ASP B 1 410 ? 60.031 28.585 26.122 1.00 99.27 2075 ASP B N 1
ATOM 6885 C CA . ASP B 1 410 ? 58.631 28.182 26.033 1.00 96.07 2075 ASP B CA 1
ATOM 6886 C C . ASP B 1 410 ? 57.875 28.979 24.973 1.00 96.54 2075 ASP B C 1
ATOM 6887 O O . ASP B 1 410 ? 57.058 28.426 24.238 1.00 95.54 2075 ASP B O 1
ATOM 6892 N N . ILE B 1 411 ? 58.152 30.277 24.896 1.00 96.05 2076 ILE B N 1
ATOM 6893 C CA . ILE B 1 411 ? 57.496 31.135 23.916 1.00 91.79 2076 ILE B CA 1
ATOM 6894 C C . ILE B 1 411 ? 58.032 30.857 22.511 1.00 90.77 2076 ILE B C 1
ATOM 6895 O O . ILE B 1 411 ? 57.312 30.996 21.522 1.00 88.78 2076 ILE B O 1
ATOM 6900 N N . LYS B 1 412 ? 59.294 30.444 22.434 1.00 90.62 2077 LYS B N 1
ATOM 6901 C CA . LYS B 1 412 ? 59.908 30.088 21.160 1.00 88.02 2077 LYS B CA 1
ATOM 6902 C C . LYS B 1 412 ? 59.371 28.747 20.676 1.00 83.88 2077 LYS B C 1
ATOM 6903 O O . LYS B 1 412 ? 59.305 28.487 19.474 1.00 84.54 2077 LYS B O 1
ATOM 6905 N N . THR B 1 413 ? 58.989 27.899 21.624 1.00 81.10 2078 THR B N 1
ATOM 6906 C CA . THR B 1 413 ? 58.397 26.607 21.309 1.00 81.34 2078 THR B CA 1
ATOM 6907 C C . THR B 1 413 ? 56.982 26.799 20.773 1.00 81.60 2078 THR B C 1
ATOM 6908 O O . THR B 1 413 ? 56.577 26.151 19.808 1.00 83.64 2078 THR B O 1
ATOM 6912 N N . LEU B 1 414 ? 56.238 27.700 21.405 1.00 77.77 2079 LEU B N 1
ATOM 6913 C CA . LEU B 1 414 ? 54.876 28.003 20.986 1.00 73.50 2079 LEU B CA 1
ATOM 6914 C C . LEU B 1 414 ? 54.871 28.763 19.662 1.00 78.66 2079 LEU B C 1
ATOM 6915 O O . LEU B 1 414 ? 53.953 28.615 18.854 1.00 76.88 2079 LEU B O 1
ATOM 6920 N N . GLN B 1 415 ? 55.902 29.574 19.447 1.00 85.44 2080 GLN B N 1
ATOM 6921 C CA . GLN B 1 415 ? 56.040 30.337 18.211 1.00 90.32 2080 GLN B CA 1
ATOM 6922 C C . GLN B 1 415 ? 56.222 29.410 17.013 1.00 92.59 2080 GLN B C 1
ATOM 6923 O O . GLN B 1 415 ? 55.575 29.579 15.980 1.00 95.05 2080 GLN B O 1
ATOM 6937 N N . LEU B 1 417 ? 55.415 26.347 16.975 1.00 78.42 2082 LEU B N 1
ATOM 6938 C CA . LEU B 1 417 ? 54.267 25.451 16.938 1.00 75.33 2082 LEU B CA 1
ATOM 6939 C C . LEU B 1 417 ? 53.144 25.990 16.055 1.00 76.77 2082 LEU B C 1
ATOM 6940 O O . LEU B 1 417 ? 52.621 25.273 15.205 1.00 76.69 2082 LEU B O 1
ATOM 6945 N N . VAL B 1 418 ? 52.786 27.255 16.250 1.00 80.47 2083 VAL B N 1
ATOM 6946 C CA . VAL B 1 418 ? 51.653 27.848 15.539 1.00 75.65 2083 VAL B CA 1
ATOM 6947 C C . VAL B 1 418 ? 51.887 27.994 14.034 1.00 78.33 2083 VAL B C 1
ATOM 6948 O O . VAL B 1 418 ? 50.934 28.091 13.262 1.00 76.71 2083 VAL B O 1
ATOM 6952 N N . THR B 1 419 ? 53.149 28.005 13.617 1.00 82.94 2084 THR B N 1
ATOM 6953 C CA . THR B 1 419 ? 53.474 28.210 12.208 1.00 92.49 2084 THR B CA 1
ATOM 6954 C C . THR B 1 419 ? 53.647 26.899 11.437 1.00 94.96 2084 THR B C 1
ATOM 6955 O O . THR B 1 419 ? 53.522 26.872 10.213 1.00 97.99 2084 THR B O 1
ATOM 6959 N N . GLU B 1 420 ? 53.931 25.818 12.157 1.00 91.43 2085 GLU B N 1
ATOM 6960 C CA . GLU B 1 420 ? 54.116 24.510 11.534 1.00 89.91 2085 GLU B CA 1
ATOM 6961 C C . GLU B 1 420 ? 52.859 23.652 11.634 1.00 86.27 2085 GLU B C 1
ATOM 6962 O O . GLU B 1 420 ? 52.805 22.548 11.093 1.00 90.68 2085 GLU B O 1
ATOM 6968 N N . VAL B 1 421 ? 51.851 24.169 12.327 1.00 80.58 2086 VAL B N 1
ATOM 6969 C CA . VAL B 1 421 ? 50.604 23.444 12.548 1.00 75.66 2086 VAL B CA 1
ATOM 6970 C C . VAL B 1 421 ? 49.586 23.727 11.439 1.00 77.60 2086 VAL B C 1
ATOM 6971 O O . VAL B 1 421 ? 49.517 24.843 10.926 1.00 80.59 2086 VAL B O 1
ATOM 6975 N N . SER B 1 422 ? 48.829 22.697 11.060 1.00 79.13 2087 SER B N 1
ATOM 6976 C CA . SER B 1 422 ? 47.771 22.799 10.052 1.00 84.77 2087 SER B CA 1
ATOM 6977 C C . SER B 1 422 ? 46.871 24.019 10.251 1.00 89.49 2087 SER B C 1
ATOM 6978 O O . SER B 1 422 ? 46.542 24.369 11.385 1.00 92.46 2087 SER B O 1
ATOM 6981 N N . PRO B 1 423 ? 46.473 24.670 9.143 1.00 89.66 2088 PRO B N 1
ATOM 6982 C CA . PRO B 1 423 ? 45.650 25.886 9.167 1.00 90.63 2088 PRO B CA 1
ATOM 6983 C C . PRO B 1 423 ? 44.359 25.727 9.968 1.00 91.27 2088 PRO B C 1
ATOM 6984 O O . PRO B 1 423 ? 44.013 26.618 10.745 1.00 87.73 2088 PRO B O 1
ATOM 6988 N N . GLU B 1 424 ? 43.659 24.613 9.779 1.00 93.74 2089 GLU B N 1
ATOM 6989 C CA . GLU B 1 424 ? 42.460 24.336 10.559 1.00 92.16 2089 GLU B CA 1
ATOM 6990 C C . GLU B 1 424 ? 42.836 24.086 12.011 1.00 85.88 2089 GLU B C 1
ATOM 6991 O O . GLU B 1 424 ? 42.146 24.527 12.929 1.00 88.75 2089 GLU B O 1
ATOM 6997 N N . ALA B 1 425 ? 43.940 23.374 12.210 1.00 81.35 2090 ALA B N 1
ATOM 6998 C CA . ALA B 1 425 ? 44.409 23.046 13.550 1.00 79.20 2090 ALA B CA 1
ATOM 6999 C C . ALA B 1 425 ? 44.990 24.267 14.259 1.00 79.90 2090 ALA B C 1
ATOM 7000 O O . ALA B 1 425 ? 44.981 24.342 15.488 1.00 78.94 2090 ALA B O 1
ATOM 7002 N N . ARG B 1 426 ? 45.498 25.221 13.483 1.00 80.27 2091 ARG B N 1
ATOM 7003 C CA . ARG B 1 426 ? 46.019 26.459 14.054 1.00 77.34 2091 ARG B CA 1
ATOM 7004 C C . ARG B 1 426 ? 44.870 27.310 14.578 1.00 72.97 2091 ARG B C 1
ATOM 7005 O O . ARG B 1 426 ? 45.021 28.037 15.559 1.00 73.54 2091 ARG B O 1
ATOM 7013 N N . TYR B 1 427 ? 43.722 27.213 13.913 1.00 70.21 2092 TYR B N 1
ATOM 7014 C CA . TYR B 1 427 ? 42.525 27.929 14.337 1.00 69.67 2092 TYR B CA 1
ATOM 7015 C C . TYR B 1 427 ? 42.083 27.468 15.721 1.00 69.22 2092 TYR B C 1
ATOM 7016 O O . TYR B 1 427 ? 41.704 28.279 16.562 1.00 69.73 2092 TYR B O 1
ATOM 7025 N N . TYR B 1 428 ? 42.128 26.159 15.949 1.00 69.70 2093 TYR B N 1
ATOM 7026 C CA . TYR B 1 428 ? 41.815 25.604 17.259 1.00 63.89 2093 TYR B CA 1
ATOM 7027 C C . TYR B 1 428 ? 42.902 25.970 18.263 1.00 58.02 2093 TYR B C 1
ATOM 7028 O O . TYR B 1 428 ? 42.615 26.267 19.423 1.00 54.03 2093 TYR B O 1
ATOM 7037 N N . LEU B 1 429 ? 44.149 25.950 17.802 1.00 56.98 2094 LEU B N 1
ATOM 7038 C CA . LEU B 1 429 ? 45.296 26.243 18.653 1.00 59.96 2094 LEU B CA 1
ATOM 7039 C C . LEU B 1 429 ? 45.240 27.664 19.203 1.00 64.46 2094 LEU B C 1
ATOM 7040 O O . LEU B 1 429 ? 45.507 27.893 20.383 1.00 65.40 2094 LEU B O 1
ATOM 7045 N N . VAL B 1 430 ? 44.889 28.615 18.345 1.00 65.49 2095 VAL B N 1
ATOM 7046 C CA . VAL B 1 430 ? 44.782 30.006 18.764 1.00 60.32 2095 VAL B CA 1
ATOM 7047 C C . VAL B 1 430 ? 43.495 30.234 19.562 1.00 53.12 2095 VAL B C 1
ATOM 7048 O O . VAL B 1 430 ? 43.442 31.100 20.433 1.00 49.43 2095 VAL B O 1
ATOM 7052 N N . SER B 1 431 ? 42.470 29.433 19.280 1.00 52.28 2096 SER B N 1
ATOM 7053 C CA . SER B 1 431 ? 41.196 29.533 19.988 1.00 48.23 2096 SER B CA 1
ATOM 7054 C C . SER B 1 431 ? 41.330 29.147 21.457 1.00 50.70 2096 SER B C 1
ATOM 7055 O O . SER B 1 431 ? 40.658 29.714 22.318 1.00 48.15 2096 SER B O 1
ATOM 7058 N N . SER B 1 432 ? 42.193 28.176 21.737 1.00 55.97 2097 SER B N 1
ATOM 7059 C CA . SER B 1 432 ? 42.437 27.744 23.107 1.00 57.91 2097 SER B CA 1
ATOM 7060 C C . SER B 1 432 ? 43.110 28.851 23.905 1.00 59.79 2097 SER B C 1
ATOM 7061 O O . SER B 1 432 ? 42.864 29.004 25.099 1.00 63.82 2097 SER B O 1
ATOM 7072 N N . VAL B 1 434 ? 42.756 32.106 23.319 1.00 59.71 2099 VAL B N 1
ATOM 7073 C CA . VAL B 1 434 ? 41.790 33.183 23.512 1.00 61.79 2099 VAL B CA 1
ATOM 7074 C C . VAL B 1 434 ? 40.805 32.837 24.628 1.00 63.05 2099 VAL B C 1
ATOM 7075 O O . VAL B 1 434 ? 40.372 33.711 25.383 1.00 62.81 2099 VAL B O 1
ATOM 7079 N N . ASN B 1 435 ? 40.464 31.556 24.735 1.00 63.45 2100 ASN B N 1
ATOM 7080 C CA . ASN B 1 435 ? 39.556 31.083 25.776 1.00 62.28 2100 ASN B CA 1
ATOM 7081 C C . ASN B 1 435 ? 40.087 31.308 27.190 1.00 67.81 2100 ASN B C 1
ATOM 7082 O O . ASN B 1 435 ? 39.317 31.344 28.147 1.00 73.90 2100 ASN B O 1
ATOM 7087 N N . GLU B 1 436 ? 41.400 31.459 27.323 1.00 64.94 2101 GLU B N 1
ATOM 7088 C CA . GLU B 1 436 ? 42.000 31.638 28.640 1.00 67.28 2101 GLU B CA 1
ATOM 7089 C C . GLU B 1 436 ? 42.123 33.118 28.999 1.00 72.36 2101 GLU B C 1
ATOM 7090 O O . GLU B 1 436 ? 42.529 33.464 30.111 1.00 80.22 2101 GLU B O 1
ATOM 7096 N N . LEU B 1 437 ? 41.766 33.983 28.053 1.00 67.10 2102 LEU B N 1
ATOM 7097 C CA . LEU B 1 437 ? 41.754 35.422 28.294 1.00 62.40 2102 LEU B CA 1
ATOM 7098 C C . LEU B 1 437 ? 40.468 35.840 28.993 1.00 59.54 2102 LEU B C 1
ATOM 7099 O O . LEU B 1 437 ? 39.489 36.221 28.338 1.00 54.90 2102 LEU B O 1
ATOM 7104 N N . ARG B 1 438 ? 40.477 35.768 30.322 1.00 64.57 2103 ARG B N 1
ATOM 7105 C CA . ARG B 1 438 ? 39.272 36.012 31.108 1.00 67.55 2103 ARG B CA 1
ATOM 7106 C C . ARG B 1 438 ? 39.515 37.079 32.173 1.00 68.83 2103 ARG B C 1
ATOM 7107 O O . ARG B 1 438 ? 40.173 38.084 31.910 1.00 69.65 2103 ARG B O 1
ATOM 7115 N N . TYR B 1 439 ? 38.975 36.863 33.369 1.00 67.47 2104 TYR B N 1
ATOM 7116 C CA . TYR B 1 439 ? 39.200 37.774 34.485 1.00 69.25 2104 TYR B CA 1
ATOM 7117 C C . TYR B 1 439 ? 40.677 37.753 34.859 1.00 70.29 2104 TYR B C 1
ATOM 7118 O O . TYR B 1 439 ? 41.363 36.781 34.571 1.00 75.16 2104 TYR B O 1
ATOM 7127 N N . PRO B 1 440 ? 41.176 38.824 35.501 1.00 66.68 2105 PRO B N 1
ATOM 7128 C CA . PRO B 1 440 ? 42.588 38.922 35.898 1.00 66.28 2105 PRO B CA 1
ATOM 7129 C C . PRO B 1 440 ? 43.117 37.711 36.666 1.00 67.06 2105 PRO B C 1
ATOM 7130 O O . PRO B 1 440 ? 42.859 37.573 37.863 1.00 70.86 2105 PRO B O 1
ATOM 7134 N N . ASN B 1 441 ? 43.838 36.841 35.964 1.00 65.49 2106 ASN B N 1
ATOM 7135 C CA . ASN B 1 441 ? 44.519 35.699 36.571 1.00 68.30 2106 ASN B CA 1
ATOM 7136 C C . ASN B 1 441 ? 45.791 35.379 35.795 1.00 67.40 2106 ASN B C 1
ATOM 7137 O O . ASN B 1 441 ? 46.061 35.992 34.762 1.00 71.24 2106 ASN B O 1
ATOM 7142 N N . ALA B 1 442 ? 46.566 34.419 36.287 1.00 62.85 2107 ALA B N 1
ATOM 7143 C CA . ALA B 1 442 ? 47.849 34.086 35.678 1.00 60.56 2107 ALA B CA 1
ATOM 7144 C C . ALA B 1 442 ? 47.710 33.587 34.241 1.00 64.96 2107 ALA B C 1
ATOM 7145 O O . ALA B 1 442 ? 48.589 33.819 33.409 1.00 66.64 2107 ALA B O 1
ATOM 7147 N N . TYR B 1 443 ? 46.610 32.895 33.957 1.00 67.25 2108 TYR B N 1
ATOM 7148 C CA . TYR B 1 443 ? 46.362 32.371 32.618 1.00 66.55 2108 TYR B CA 1
ATOM 7149 C C . TYR B 1 443 ? 46.068 33.482 31.615 1.00 64.77 2108 TYR B C 1
ATOM 7150 O O . TYR B 1 443 ? 46.593 33.472 30.500 1.00 66.60 2108 TYR B O 1
ATOM 7159 N N . THR B 1 444 ? 45.229 34.434 32.012 1.00 61.47 2109 THR B N 1
ATOM 7160 C CA . THR B 1 444 ? 44.925 35.581 31.163 1.00 62.33 2109 THR B CA 1
ATOM 7161 C C . THR B 1 444 ? 46.185 36.403 30.922 1.00 69.34 2109 THR B C 1
ATOM 7162 O O . THR B 1 444 ? 46.426 36.874 29.812 1.00 69.73 2109 THR B O 1
ATOM 7166 N N . ASN B 1 445 ? 46.989 36.558 31.969 1.00 71.50 2110 ASN B N 1
ATOM 7167 C CA . ASN B 1 445 ? 48.237 37.303 31.880 1.00 70.43 2110 ASN B CA 1
ATOM 7168 C C . ASN B 1 445 ? 49.189 36.707 30.850 1.00 71.17 2110 ASN B C 1
ATOM 7169 O O . ASN B 1 445 ? 49.640 37.399 29.940 1.00 76.56 2110 ASN B O 1
ATOM 7174 N N . TYR B 1 446 ? 49.481 35.417 30.993 1.00 68.02 2111 TYR B N 1
ATOM 7175 C CA . TYR B 1 446 ? 50.440 34.747 30.119 1.00 69.12 2111 TYR B CA 1
ATOM 7176 C C . TYR B 1 446 ? 49.995 34.719 28.659 1.00 70.43 2111 TYR B C 1
ATOM 7177 O O . TYR B 1 446 ? 50.765 35.070 27.766 1.00 76.27 2111 TYR B O 1
ATOM 7186 N N . PHE B 1 447 ? 48.756 34.302 28.421 1.00 66.37 2112 PHE B N 1
ATOM 7187 C CA . PHE B 1 447 ? 48.252 34.168 27.057 1.00 62.59 2112 PHE B CA 1
ATOM 7188 C C . PHE B 1 447 ? 47.950 35.504 26.383 1.00 69.50 2112 PHE B C 1
ATOM 7189 O O . PHE B 1 447 ? 47.813 35.568 25.164 1.00 71.05 2112 PHE B O 1
ATOM 7197 N N . SER B 1 448 ? 47.841 36.568 27.172 1.00 72.58 2113 SER B N 1
ATOM 7198 C CA . SER B 1 448 ? 47.702 37.903 26.603 1.00 74.20 2113 SER B CA 1
ATOM 7199 C C . SER B 1 448 ? 49.050 38.343 26.051 1.00 78.71 2113 SER B C 1
ATOM 7200 O O . SER B 1 448 ? 49.136 38.890 24.953 1.00 77.99 2113 SER B O 1
ATOM 7203 N N . GLN B 1 449 ? 50.102 38.089 26.822 1.00 81.87 2114 GLN B N 1
ATOM 7204 C CA . GLN B 1 449 ? 51.460 38.427 26.417 1.00 87.28 2114 GLN B CA 1
ATOM 7205 C C . GLN B 1 449 ? 51.923 37.537 25.269 1.00 85.84 2114 GLN B C 1
ATOM 7206 O O . GLN B 1 449 ? 52.553 38.006 24.321 1.00 89.43 2114 GLN B O 1
ATOM 7212 N N . ALA B 1 450 ? 51.603 36.250 25.364 1.00 79.21 2115 ALA B N 1
ATOM 7213 C CA . ALA B 1 450 ? 52.028 35.272 24.369 1.00 75.44 2115 ALA B CA 1
ATOM 7214 C C . ALA B 1 450 ? 51.386 35.521 23.008 1.00 74.76 2115 ALA B C 1
ATOM 7215 O O . ALA B 1 450 ? 52.050 35.431 21.975 1.00 74.15 2115 ALA B O 1
ATOM 7217 N N . LEU B 1 451 ? 50.094 35.834 23.014 1.00 73.81 2116 LEU B N 1
ATOM 7218 C CA . LEU B 1 451 ? 49.351 36.059 21.779 1.00 73.32 2116 LEU B CA 1
ATOM 7219 C C . LEU B 1 451 ? 49.878 37.281 21.036 1.00 73.96 2116 LEU B C 1
ATOM 7220 O O . LEU B 1 451 ? 49.896 37.312 19.805 1.00 76.65 2116 LEU B O 1
ATOM 7225 N N . LEU B 1 452 ? 50.308 38.285 21.792 1.00 74.14 2117 LEU B N 1
ATOM 7226 C CA . LEU B 1 452 ? 50.857 39.502 21.210 1.00 79.29 2117 LEU B CA 1
ATOM 7227 C C . LEU B 1 452 ? 52.287 39.284 20.725 1.00 86.16 2117 LEU B C 1
ATOM 7228 O O . LEU B 1 452 ? 52.718 39.890 19.743 1.00 88.97 2117 LEU B O 1
ATOM 7233 N N . ASP B 1 453 ? 53.017 38.415 21.416 1.00 87.46 2118 ASP B N 1
ATOM 7234 C CA . ASP B 1 453 ? 54.401 38.125 21.057 1.00 90.72 2118 ASP B CA 1
ATOM 7235 C C . ASP B 1 453 ? 54.467 37.338 19.750 1.00 90.63 2118 ASP B C 1
ATOM 7236 O O . ASP B 1 453 ? 55.393 37.509 18.957 1.00 94.54 2118 ASP B O 1
ATOM 7241 N N . ILE B 1 454 ? 53.480 36.474 19.534 1.00 85.29 2119 ILE B N 1
ATOM 7242 C CA . ILE B 1 454 ? 53.385 35.713 18.294 1.00 79.12 2119 ILE B CA 1
ATOM 7243 C C . ILE B 1 454 ? 52.996 36.636 17.146 1.00 80.78 2119 ILE B C 1
ATOM 7244 O O . ILE B 1 454 ? 53.532 36.535 16.042 1.00 87.29 2119 ILE B O 1
ATOM 7249 N N . PHE B 1 455 ? 52.065 37.543 17.422 1.00 73.82 2120 PHE B N 1
ATOM 7250 C CA . PHE B 1 455 ? 51.614 38.507 16.429 1.00 74.61 2120 PHE B CA 1
ATOM 7251 C C . PHE B 1 455 ? 52.746 39.457 16.054 1.00 81.88 2120 PHE B C 1
ATOM 7252 O O . PHE B 1 455 ? 52.872 39.856 14.900 1.00 85.34 2120 PHE B O 1
ATOM 7260 N N . GLY B 1 456 ? 53.570 39.810 17.035 1.00 87.33 2121 GLY B N 1
ATOM 7261 C CA . GLY B 1 456 ? 54.653 40.754 16.822 1.00 94.38 2121 GLY B CA 1
ATOM 7262 C C . GLY B 1 456 ? 55.898 40.143 16.210 1.00 101.68 2121 GLY B C 1
ATOM 7263 O O . GLY B 1 456 ? 56.810 40.860 15.796 1.00 106.01 2121 GLY B O 1
ATOM 7264 N N . HIS B 1 457 ? 55.941 38.816 16.149 1.00 105.84 2122 HIS B N 1
ATOM 7265 C CA . HIS B 1 457 ? 57.097 38.117 15.600 1.00 112.61 2122 HIS B CA 1
ATOM 7266 C C . HIS B 1 457 ? 57.097 38.130 14.075 1.00 117.43 2122 HIS B C 1
ATOM 7267 O O . HIS B 1 457 ? 56.088 37.811 13.444 1.00 117.08 2122 HIS B O 1
ATOM 7274 N N . ASP B 1 458 ? 58.238 38.500 13.498 1.00 122.45 2123 ASP B N 1
ATOM 7275 C CA . ASP B 1 458 ? 58.430 38.518 12.048 1.00 126.42 2123 ASP B CA 1
ATOM 7276 C C . ASP B 1 458 ? 57.398 39.376 11.319 1.00 126.55 2123 ASP B C 1
ATOM 7277 O O . ASP B 1 458 ? 56.627 38.875 10.502 1.00 127.07 2123 ASP B O 1
ATOM 7287 N N . SER B 1 460 ? 58.134 41.660 9.197 1.00 127.46 2125 SER B N 1
ATOM 7288 C CA . SER B 1 460 ? 58.627 41.836 7.837 1.00 132.11 2125 SER B CA 1
ATOM 7289 C C . SER B 1 460 ? 58.362 40.604 6.977 1.00 132.73 2125 SER B C 1
ATOM 7290 O O . SER B 1 460 ? 58.274 40.700 5.753 1.00 135.25 2125 SER B O 1
ATOM 7292 N N . ASP B 1 461 ? 58.235 39.450 7.623 1.00 131.08 2126 ASP B N 1
ATOM 7293 C CA . ASP B 1 461 ? 58.005 38.196 6.912 1.00 131.27 2126 ASP B CA 1
ATOM 7294 C C . ASP B 1 461 ? 56.574 38.112 6.386 1.00 129.81 2126 ASP B C 1
ATOM 7295 O O . ASP B 1 461 ? 55.619 38.316 7.135 1.00 125.40 2126 ASP B O 1
ATOM 7300 N N . PRO B 1 462 ? 56.425 37.811 5.086 1.00 133.46 2127 PRO B N 1
ATOM 7301 C CA . PRO B 1 462 ? 55.114 37.734 4.432 1.00 130.83 2127 PRO B CA 1
ATOM 7302 C C . PRO B 1 462 ? 54.370 36.434 4.733 1.00 124.70 2127 PRO B C 1
ATOM 7303 O O . PRO B 1 462 ? 53.141 36.408 4.666 1.00 120.67 2127 PRO B O 1
ATOM 7307 N N . GLU B 1 463 ? 55.103 35.374 5.057 1.00 124.05 2128 GLU B N 1
ATOM 7308 C CA . GLU B 1 463 ? 54.491 34.078 5.333 1.00 121.06 2128 GLU B CA 1
ATOM 7309 C C . GLU B 1 463 ? 53.846 34.044 6.717 1.00 121.45 2128 GLU B C 1
ATOM 7310 O O . GLU B 1 463 ? 52.913 33.278 6.959 1.00 119.61 2128 GLU B O 1
ATOM 7312 N N . GLU B 1 464 ? 54.348 34.879 7.621 1.00 124.66 2129 GLU B N 1
ATOM 7313 C CA . GLU B 1 464 ? 53.805 34.973 8.972 1.00 122.62 2129 GLU B CA 1
ATOM 7314 C C . GLU B 1 464 ? 52.577 35.877 9.024 1.00 120.12 2129 GLU B C 1
ATOM 7315 O O . GLU B 1 464 ? 51.938 36.009 10.067 1.00 115.99 2129 GLU B O 1
ATOM 7321 N N . ASN B 1 465 ? 52.252 36.496 7.894 1.00 125.18 2130 ASN B N 1
ATOM 7322 C CA . ASN B 1 465 ? 51.127 37.421 7.822 1.00 124.79 2130 ASN B CA 1
ATOM 7323 C C . ASN B 1 465 ? 49.785 36.706 7.943 1.00 117.01 2130 ASN B C 1
ATOM 7324 O O . ASN B 1 465 ? 48.860 37.210 8.578 1.00 115.23 2130 ASN B O 1
ATOM 7329 N N . LEU B 1 466 ? 49.687 35.529 7.332 1.00 112.77 2131 LEU B N 1
ATOM 7330 C CA . LEU B 1 466 ? 48.455 34.748 7.374 1.00 106.12 2131 LEU B CA 1
ATOM 7331 C C . LEU B 1 466 ? 48.174 34.229 8.780 1.00 98.64 2131 LEU B C 1
ATOM 7332 O O . LEU B 1 466 ? 47.019 34.052 9.167 1.00 97.24 2131 LEU B O 1
ATOM 7337 N N . VAL B 1 467 ? 49.238 33.985 9.540 1.00 96.17 2132 VAL B N 1
ATOM 7338 C CA . VAL B 1 467 ? 49.105 33.580 10.934 1.00 90.87 2132 VAL B CA 1
ATOM 7339 C C . VAL B 1 467 ? 48.526 34.732 11.746 1.00 87.60 2132 VAL B C 1
ATOM 7340 O O . VAL B 1 467 ? 47.626 34.539 12.563 1.00 84.74 2132 VAL B O 1
ATOM 7344 N N . ARG B 1 468 ? 49.046 35.932 11.505 1.00 87.91 2133 ARG B N 1
ATOM 7345 C CA . ARG B 1 468 ? 48.539 37.140 12.145 1.00 85.91 2133 ARG B CA 1
ATOM 7346 C C . ARG B 1 468 ? 47.084 37.384 11.765 1.00 83.25 2133 ARG B C 1
ATOM 7347 O O . ARG B 1 468 ? 46.279 37.810 12.591 1.00 82.32 2133 ARG B O 1
ATOM 7355 N N . GLU B 1 469 ? 46.758 37.108 10.507 1.00 84.11 2134 GLU B N 1
ATOM 7356 C CA . GLU B 1 469 ? 45.399 37.273 10.009 1.00 84.52 2134 GLU B CA 1
ATOM 7357 C C . GLU B 1 469 ? 44.458 36.277 10.676 1.00 78.32 2134 GLU B C 1
ATOM 7358 O O . GLU B 1 469 ? 43.271 36.549 10.847 1.00 79.75 2134 GLU B O 1
ATOM 7364 N N . GLN B 1 470 ? 44.997 35.125 11.060 1.00 78.65 2135 GLN B N 1
ATOM 7365 C CA . GLN B 1 470 ? 44.200 34.086 11.697 1.00 81.03 2135 GLN B CA 1
ATOM 7366 C C . GLN B 1 470 ? 44.027 34.363 13.188 1.00 77.26 2135 GLN B C 1
ATOM 7367 O O . GLN B 1 470 ? 43.008 34.007 13.779 1.00 77.05 2135 GLN B O 1
ATOM 7373 N N . ILE B 1 471 ? 45.026 35.002 13.790 1.00 74.50 2136 ILE B N 1
ATOM 7374 C CA . ILE B 1 471 ? 44.954 35.390 15.195 1.00 70.96 2136 ILE B CA 1
ATOM 7375 C C . ILE B 1 471 ? 43.864 36.435 15.401 1.00 76.12 2136 ILE B C 1
ATOM 7376 O O . ILE B 1 471 ? 43.127 36.399 16.386 1.00 79.95 2136 ILE B O 1
ATOM 7381 N N . VAL B 1 472 ? 43.759 37.361 14.455 1.00 79.26 2137 VAL B N 1
ATOM 7382 C CA . VAL B 1 472 ? 42.793 38.446 14.556 1.00 77.00 2137 VAL B CA 1
ATOM 7383 C C . VAL B 1 472 ? 41.397 37.995 14.121 1.00 77.85 2137 VAL B C 1
ATOM 7384 O O . VAL B 1 472 ? 40.393 38.588 14.516 1.00 80.24 2137 VAL B O 1
ATOM 7388 N N . ARG B 1 473 ? 41.337 36.932 13.325 1.00 75.56 2138 ARG B N 1
ATOM 7389 C CA . ARG B 1 473 ? 40.061 36.435 12.824 1.00 73.21 2138 ARG B CA 1
ATOM 7390 C C . ARG B 1 473 ? 39.242 35.792 13.938 1.00 73.44 2138 ARG B C 1
ATOM 7391 O O . ARG B 1 473 ? 38.037 36.020 14.046 1.00 76.54 2138 ARG B O 1
ATOM 7399 N N . VAL B 1 474 ? 39.904 34.989 14.764 1.00 71.27 2139 VAL B N 1
ATOM 7400 C CA . VAL B 1 474 ? 39.248 34.347 15.896 1.00 69.16 2139 VAL B CA 1
ATOM 7401 C C . VAL B 1 474 ? 38.965 35.380 16.988 1.00 66.56 2139 VAL B C 1
ATOM 7402 O O . VAL B 1 474 ? 38.025 35.237 17.771 1.00 67.41 2139 VAL B O 1
ATOM 7406 N N . LEU B 1 475 ? 39.773 36.435 17.017 1.00 61.51 2140 LEU B N 1
ATOM 7407 C CA . LEU B 1 475 ? 39.625 37.491 18.009 1.00 59.81 2140 LEU B CA 1
ATOM 7408 C C . LEU B 1 475 ? 38.391 38.341 17.721 1.00 61.98 2140 LEU B C 1
ATOM 7409 O O . LEU B 1 475 ? 37.654 38.707 18.634 1.00 58.86 2140 LEU B O 1
ATOM 7414 N N . LEU B 1 476 ? 38.168 38.644 16.447 1.00 67.30 2141 LEU B N 1
ATOM 7415 C CA . LEU B 1 476 ? 37.031 39.461 16.034 1.00 72.89 2141 LEU B CA 1
ATOM 7416 C C . LEU B 1 476 ? 35.697 38.751 16.238 1.00 69.84 2141 LEU B C 1
ATOM 7417 O O . LEU B 1 476 ? 34.703 39.376 16.608 1.00 71.78 2141 LEU B O 1
ATOM 7422 N N . GLU B 1 477 ? 35.688 37.444 15.997 1.00 65.94 2142 GLU B N 1
ATOM 7423 C CA . GLU B 1 477 ? 34.470 36.644 16.075 1.00 67.94 2142 GLU B CA 1
ATOM 7424 C C . GLU B 1 477 ? 33.779 36.780 17.429 1.00 66.03 2142 GLU B C 1
ATOM 7425 O O . GLU B 1 477 ? 32.554 36.700 17.523 1.00 66.74 2142 GLU B O 1
ATOM 7431 N N . ARG B 1 478 ? 34.571 37.005 18.471 1.00 63.66 2143 ARG B N 1
ATOM 7432 C CA . ARG B 1 478 ? 34.053 37.051 19.832 1.00 60.27 2143 ARG B CA 1
ATOM 7433 C C . ARG B 1 478 ? 33.619 38.451 20.253 1.00 66.91 2143 ARG B C 1
ATOM 7434 O O . ARG B 1 478 ? 32.812 38.608 21.169 1.00 75.06 2143 ARG B O 1
ATOM 7442 N N . VAL B 1 479 ? 34.152 39.465 19.580 1.00 61.79 2144 VAL B N 1
ATOM 7443 C CA . VAL B 1 479 ? 33.865 40.850 19.937 1.00 54.74 2144 VAL B CA 1
ATOM 7444 C C . VAL B 1 479 ? 32.730 41.419 19.089 1.00 62.21 2144 VAL B C 1
ATOM 7445 O O . VAL B 1 479 ? 32.043 42.353 19.503 1.00 71.12 2144 VAL B O 1
ATOM 7449 N N . LEU B 1 480 ? 32.532 40.847 17.905 1.00 66.76 2145 LEU B N 1
ATOM 7450 C CA . LEU B 1 480 ? 31.470 41.293 17.006 1.00 80.60 2145 LEU B CA 1
ATOM 7451 C C . LEU B 1 480 ? 30.086 41.141 17.634 1.00 79.33 2145 LEU B C 1
ATOM 7452 O O . LEU B 1 480 ? 29.174 41.916 17.343 1.00 76.30 2145 LEU B O 1
ATOM 7457 N N . GLY B 1 481 ? 29.938 40.140 18.497 1.00 78.42 2146 GLY B N 1
ATOM 7458 C CA . GLY B 1 481 ? 28.673 39.887 19.162 1.00 76.37 2146 GLY B CA 1
ATOM 7459 C C . GLY B 1 481 ? 28.295 40.954 20.174 1.00 70.48 2146 GLY B C 1
ATOM 7460 O O . GLY B 1 481 ? 29.146 41.474 20.897 1.00 61.21 2146 GLY B O 1
ATOM 7461 N N . TYR B 1 482 ? 27.008 41.281 20.223 1.00 72.70 2147 TYR B N 1
ATOM 7462 C CA . TYR B 1 482 ? 26.503 42.277 21.161 1.00 73.21 2147 TYR B CA 1
ATOM 7463 C C . TYR B 1 482 ? 26.160 41.653 22.510 1.00 69.04 2147 TYR B C 1
ATOM 7464 O O . TYR B 1 482 ? 24.992 41.425 22.825 1.00 70.67 2147 TYR B O 1
ATOM 7473 N N . TRP B 1 483 ? 27.194 41.378 23.299 1.00 61.40 2148 TRP B N 1
ATOM 7474 C CA . TRP B 1 483 ? 27.033 40.789 24.622 1.00 55.12 2148 TRP B CA 1
ATOM 7475 C C . TRP B 1 483 ? 28.259 41.109 25.470 1.00 50.46 2148 TRP B C 1
ATOM 7476 O O . TRP B 1 483 ? 29.318 41.415 24.923 1.00 39.74 2148 TRP B O 1
ATOM 7487 N N . PRO B 1 484 ? 28.114 41.060 26.807 1.00 51.32 2149 PRO B N 1
ATOM 7488 C CA . PRO B 1 484 ? 29.241 41.300 27.717 1.00 49.44 2149 PRO B CA 1
ATOM 7489 C C . PRO B 1 484 ? 30.453 40.438 27.375 1.00 47.48 2149 PRO B C 1
ATOM 7490 O O . PRO B 1 484 ? 30.310 39.242 27.129 1.00 46.68 2149 PRO B O 1
ATOM 7494 N N . GLN B 1 485 ? 31.631 41.052 27.356 1.00 50.85 2150 GLN B N 1
ATOM 7495 C CA . GLN B 1 485 ? 32.848 40.366 26.942 1.00 52.64 2150 GLN B CA 1
ATOM 7496 C C . GLN B 1 485 ? 33.735 40.037 28.137 1.00 57.33 2150 GLN B C 1
ATOM 7497 O O . GLN B 1 485 ? 33.650 40.694 29.174 1.00 60.85 2150 GLN B O 1
ATOM 7503 N N . PRO B 1 486 ? 34.582 39.003 27.999 1.00 55.51 2151 PRO B N 1
ATOM 7504 C CA . PRO B 1 486 ? 35.602 38.706 29.011 1.00 56.52 2151 PRO B CA 1
ATOM 7505 C C . PRO B 1 486 ? 36.543 39.890 29.196 1.00 62.00 2151 PRO B C 1
ATOM 7506 O O . PRO B 1 486 ? 36.766 40.643 28.250 1.00 68.00 2151 PRO B O 1
ATOM 7510 N N . TRP B 1 487 ? 37.081 40.052 30.400 1.00 62.28 2152 TRP B N 1
ATOM 7511 C CA . TRP B 1 487 ? 37.937 41.193 30.705 1.00 61.77 2152 TRP B CA 1
ATOM 7512 C C . TRP B 1 487 ? 39.238 41.170 29.905 1.00 58.41 2152 TRP B C 1
ATOM 7513 O O . TRP B 1 487 ? 39.599 42.157 29.266 1.00 56.98 2152 TRP B O 1
ATOM 7524 N N . GLY B 1 488 ? 39.931 40.037 29.939 1.00 57.58 2153 GLY B N 1
ATOM 7525 C CA . GLY B 1 488 ? 41.218 39.908 29.278 1.00 58.83 2153 GLY B CA 1
ATOM 7526 C C . GLY B 1 488 ? 41.154 40.005 27.766 1.00 56.13 2153 GLY B C 1
ATOM 7527 O O . GLY B 1 488 ? 42.115 40.425 27.121 1.00 55.47 2153 GLY B O 1
ATOM 7528 N N . LEU B 1 489 ? 40.018 39.614 27.198 1.00 55.89 2154 LEU B N 1
ATOM 7529 C CA . LEU B 1 489 ? 39.833 39.642 25.752 1.00 59.20 2154 LEU B CA 1
ATOM 7530 C C . LEU B 1 489 ? 39.875 41.065 25.203 1.00 69.89 2154 LEU B C 1
ATOM 7531 O O . LEU B 1 489 ? 40.445 41.311 24.141 1.00 78.71 2154 LEU B O 1
ATOM 7536 N N . ILE B 1 490 ? 39.274 42.001 25.929 1.00 68.46 2155 ILE B N 1
ATOM 7537 C CA . ILE B 1 490 ? 39.269 43.397 25.509 1.00 68.13 2155 ILE B CA 1
ATOM 7538 C C . ILE B 1 490 ? 40.611 44.069 25.805 1.00 72.93 2155 ILE B C 1
ATOM 7539 O O . ILE B 1 490 ? 41.083 44.901 25.029 1.00 78.32 2155 ILE B O 1
ATOM 7544 N N . ILE B 1 491 ? 41.225 43.693 26.923 1.00 70.08 2156 ILE B N 1
ATOM 7545 C CA . ILE B 1 491 ? 42.527 44.231 27.309 1.00 70.96 2156 ILE B CA 1
ATOM 7546 C C . ILE B 1 491 ? 43.587 43.944 26.251 1.00 77.27 2156 ILE B C 1
ATOM 7547 O O . ILE B 1 491 ? 44.327 44.839 25.840 1.00 80.24 2156 ILE B O 1
ATOM 7552 N N . THR B 1 492 ? 43.646 42.692 25.807 1.00 78.27 2157 THR B N 1
ATOM 7553 C CA . THR B 1 492 ? 44.671 42.258 24.863 1.00 84.38 2157 THR B CA 1
ATOM 7554 C C . THR B 1 492 ? 44.468 42.820 23.457 1.00 82.68 2157 THR B C 1
ATOM 7555 O O . THR B 1 492 ? 45.414 42.903 22.673 1.00 83.59 2157 THR B O 1
ATOM 7559 N N . ILE B 1 493 ? 43.235 43.200 23.137 1.00 75.19 2158 ILE B N 1
ATOM 7560 C CA . ILE B 1 493 ? 42.937 43.746 21.819 1.00 67.48 2158 ILE B CA 1
ATOM 7561 C C . ILE B 1 493 ? 43.320 45.221 21.739 1.00 69.62 2158 ILE B C 1
ATOM 7562 O O . ILE B 1 493 ? 43.873 45.672 20.736 1.00 72.39 2158 ILE B O 1
ATOM 7567 N N . LEU B 1 494 ? 43.039 45.964 22.805 1.00 68.59 2159 LEU B N 1
ATOM 7568 C CA . LEU B 1 494 ? 43.424 47.369 22.874 1.00 73.24 2159 LEU B CA 1
ATOM 7569 C C . LEU B 1 494 ? 44.937 47.515 22.759 1.00 79.69 2159 LEU B C 1
ATOM 7570 O O . LEU B 1 494 ? 45.432 48.436 22.110 1.00 79.03 2159 LEU B O 1
ATOM 7575 N N . GLU B 1 495 ? 45.664 46.598 23.391 1.00 85.18 2160 GLU B N 1
ATOM 7576 C CA . GLU B 1 495 ? 47.120 46.589 23.317 1.00 93.47 2160 GLU B CA 1
ATOM 7577 C C . GLU B 1 495 ? 47.575 46.205 21.912 1.00 95.65 2160 GLU B C 1
ATOM 7578 O O . GLU B 1 495 ? 48.637 46.626 21.452 1.00 102.51 2160 GLU B O 1
ATOM 7584 N N . LEU B 1 496 ? 46.757 45.409 21.232 1.00 91.05 2161 LEU B N 1
ATOM 7585 C CA . LEU B 1 496 ? 47.039 45.008 19.859 1.00 90.16 2161 LEU B CA 1
ATOM 7586 C C . LEU B 1 496 ? 46.832 46.185 18.910 1.00 96.11 2161 LEU B C 1
ATOM 7587 O O . LEU B 1 496 ? 47.380 46.211 17.807 1.00 105.59 2161 LEU B O 1
ATOM 7592 N N . LEU B 1 497 ? 46.043 47.161 19.347 1.00 94.19 2162 LEU B N 1
ATOM 7593 C CA . LEU B 1 497 ? 45.779 48.351 18.545 1.00 97.98 2162 LEU B CA 1
ATOM 7594 C C . LEU B 1 497 ? 46.711 49.500 18.921 1.00 108.52 2162 LEU B C 1
ATOM 7595 O O . LEU B 1 497 ? 47.156 50.257 18.058 1.00 113.35 2162 LEU B O 1
ATOM 7600 N N . LYS B 1 498 ? 46.999 49.622 20.214 1.00 112.07 2163 LYS B N 1
ATOM 7601 C CA . LYS B 1 498 ? 47.771 50.746 20.738 1.00 117.51 2163 LYS B CA 1
ATOM 7602 C C . LYS B 1 498 ? 49.192 50.815 20.187 1.00 128.68 2163 LYS B C 1
ATOM 7603 O O . LYS B 1 498 ? 49.638 51.871 19.737 1.00 133.27 2163 LYS B O 1
ATOM 7605 N N . ASN B 1 499 ? 49.901 49.692 20.228 1.00 135.58 2164 ASN B N 1
ATOM 7606 C CA . ASN B 1 499 ? 51.295 49.659 19.796 1.00 148.55 2164 ASN B CA 1
ATOM 7607 C C . ASN B 1 499 ? 51.441 49.782 18.281 1.00 154.04 2164 ASN B C 1
ATOM 7608 O O . ASN B 1 499 ? 50.677 49.186 17.522 1.00 150.45 2164 ASN B O 1
ATOM 7613 N N . ASP B 1 500 ? 52.431 50.559 17.848 1.00 160.63 2165 ASP B N 1
ATOM 7614 C CA . ASP B 1 500 ? 52.645 50.814 16.427 1.00 163.63 2165 ASP B CA 1
ATOM 7615 C C . ASP B 1 500 ? 53.355 49.660 15.718 1.00 163.98 2165 ASP B C 1
ATOM 7616 O O . ASP B 1 500 ? 53.188 49.469 14.514 1.00 164.83 2165 ASP B O 1
ATOM 7621 N N . LYS B 1 501 ? 54.145 48.895 16.467 1.00 163.09 2166 LYS B N 1
ATOM 7622 C CA . LYS B 1 501 ? 54.897 47.779 15.895 1.00 161.21 2166 LYS B CA 1
ATOM 7623 C C . LYS B 1 501 ? 53.968 46.678 15.394 1.00 155.57 2166 LYS B C 1
ATOM 7624 O O . LYS B 1 501 ? 54.315 45.918 14.486 1.00 157.39 2166 LYS B O 1
ATOM 7630 N N . TYR B 1 502 ? 52.789 46.594 16.001 1.00 147.85 2167 TYR B N 1
ATOM 7631 C CA . TYR B 1 502 ? 51.784 45.633 15.575 1.00 140.44 2167 TYR B CA 1
ATOM 7632 C C . TYR B 1 502 ? 51.087 46.107 14.302 1.00 143.95 2167 TYR B C 1
ATOM 7633 O O . TYR B 1 502 ? 50.743 45.285 13.450 1.00 143.51 2167 TYR B O 1
ATOM 7642 N N . LEU B 1 503 ? 50.924 47.430 14.177 1.00 147.40 2168 LEU B N 1
ATOM 7643 C CA . LEU B 1 503 ? 50.299 48.090 13.017 1.00 148.86 2168 LEU B CA 1
ATOM 7644 C C . LEU B 1 503 ? 49.117 47.313 12.468 1.00 149.69 2168 LEU B C 1
ATOM 7645 O O . LEU B 1 503 ? 49.102 46.917 11.294 1.00 147.61 2168 LEU B O 1
ATOM 7650 N N . PHE B 1 504 ? 48.139 47.084 13.344 1.00 152.95 2169 PHE B N 1
ATOM 7651 C CA . PHE B 1 504 ? 46.977 46.279 12.997 1.00 153.44 2169 PHE B CA 1
ATOM 7652 C C . PHE B 1 504 ? 46.223 46.856 11.819 1.00 155.66 2169 PHE B C 1
ATOM 7653 O O . PHE B 1 504 ? 45.685 46.108 11.011 1.00 153.68 2169 PHE B O 1
ATOM 7661 N N . PHE B 1 505 ? 46.146 48.181 11.741 1.00 158.57 2170 PHE B N 1
ATOM 7662 C CA . PHE B 1 505 ? 45.406 48.815 10.656 1.00 158.75 2170 PHE B CA 1
ATOM 7663 C C . PHE B 1 505 ? 46.086 48.572 9.313 1.00 158.93 2170 PHE B C 1
ATOM 7664 O O . PHE B 1 505 ? 45.430 48.536 8.258 1.00 158.99 2170 PHE B O 1
ATOM 7666 N N . GLU B 1 506 ? 47.406 48.410 9.362 1.00 159.22 2171 GLU B N 1
ATOM 7667 C CA . GLU B 1 506 ? 48.180 48.100 8.166 1.00 160.96 2171 GLU B CA 1
ATOM 7668 C C . GLU B 1 506 ? 48.048 46.627 7.753 1.00 155.98 2171 GLU B C 1
ATOM 7669 O O . GLU B 1 506 ? 48.493 46.258 6.674 1.00 157.62 2171 GLU B O 1
ATOM 7671 N N . LEU B 1 507 ? 47.440 45.794 8.597 1.00 150.88 2172 LEU B N 1
ATOM 7672 C CA . LEU B 1 507 ? 47.125 44.426 8.205 1.00 145.76 2172 LEU B CA 1
ATOM 7673 C C . LEU B 1 507 ? 46.100 44.505 7.068 1.00 147.89 2172 LEU B C 1
ATOM 7674 O O . LEU B 1 507 ? 45.158 45.288 7.135 1.00 150.56 2172 LEU B O 1
ATOM 7679 N N . PRO B 1 508 ? 46.293 43.702 6.004 1.00 145.57 2173 PRO B N 1
ATOM 7680 C CA . PRO B 1 508 ? 45.557 43.731 4.726 1.00 148.87 2173 PRO B CA 1
ATOM 7681 C C . PRO B 1 508 ? 44.061 44.075 4.775 1.00 150.88 2173 PRO B C 1
ATOM 7682 O O . PRO B 1 508 ? 43.522 44.466 3.732 1.00 151.71 2173 PRO B O 1
ATOM 7686 N N . PHE B 1 509 ? 43.421 43.958 5.941 1.00 150.25 2174 PHE B N 1
ATOM 7687 C CA . PHE B 1 509 ? 41.973 44.154 6.063 1.00 150.60 2174 PHE B CA 1
ATOM 7688 C C . PHE B 1 509 ? 41.237 43.286 5.034 1.00 153.35 2174 PHE B C 1
ATOM 7689 O O . PHE B 1 509 ? 40.279 43.746 4.412 1.00 156.99 2174 PHE B O 1
ATOM 7697 N N . ILE B 1 510 ? 41.694 42.049 4.831 1.00 151.97 2175 ILE B N 1
ATOM 7698 C CA . ILE B 1 510 ? 41.131 41.189 3.782 1.00 152.18 2175 ILE B CA 1
ATOM 7699 C C . ILE B 1 510 ? 39.657 40.860 4.020 1.00 147.80 2175 ILE B C 1
ATOM 7700 O O . ILE B 1 510 ? 38.853 40.885 3.090 1.00 149.53 2175 ILE B O 1
ATOM 7702 N N . LYS B 1 511 ? 39.311 40.552 5.266 1.00 140.06 2176 LYS B N 1
ATOM 7703 C CA . LYS B 1 511 ? 37.934 40.214 5.611 1.00 131.99 2176 LYS B CA 1
ATOM 7704 C C . LYS B 1 511 ? 37.141 41.416 6.116 1.00 137.37 2176 LYS B C 1
ATOM 7705 O O . LYS B 1 511 ? 35.976 41.279 6.497 1.00 133.77 2176 LYS B O 1
ATOM 7711 N N . ALA B 1 512 ? 37.772 42.586 6.132 1.00 144.95 2177 ALA B N 1
ATOM 7712 C CA . ALA B 1 512 ? 37.132 43.793 6.650 1.00 148.51 2177 ALA B CA 1
ATOM 7713 C C . ALA B 1 512 ? 35.969 44.223 5.758 1.00 153.78 2177 ALA B C 1
ATOM 7714 O O . ALA B 1 512 ? 36.125 44.366 4.550 1.00 152.46 2177 ALA B O 1
ATOM 7716 N N . THR B 1 513 ? 34.807 44.419 6.367 1.00 158.92 2178 THR B N 1
ATOM 7717 C CA . THR B 1 513 ? 33.584 44.735 5.650 1.00 164.87 2178 THR B CA 1
ATOM 7718 C C . THR B 1 513 ? 32.774 45.597 6.616 1.00 165.23 2178 THR B C 1
ATOM 7719 O O . THR B 1 513 ? 33.073 45.600 7.802 1.00 160.66 2178 THR B O 1
ATOM 7723 N N . PRO B 1 514 ? 31.793 46.373 6.111 1.00 171.49 2179 PRO B N 1
ATOM 7724 C CA . PRO B 1 514 ? 31.060 47.366 6.913 1.00 174.04 2179 PRO B CA 1
ATOM 7725 C C . PRO B 1 514 ? 30.650 46.893 8.310 1.00 170.33 2179 PRO B C 1
ATOM 7726 O O . PRO B 1 514 ? 30.918 47.587 9.287 1.00 171.98 2179 PRO B O 1
ATOM 7730 N N . GLU B 1 515 ? 30.023 45.726 8.400 1.00 164.10 2180 GLU B N 1
ATOM 7731 C CA . GLU B 1 515 ? 29.602 45.181 9.686 1.00 156.34 2180 GLU B CA 1
ATOM 7732 C C . GLU B 1 515 ? 30.805 44.875 10.582 1.00 150.17 2180 GLU B C 1
ATOM 7733 O O . GLU B 1 515 ? 30.779 45.149 11.784 1.00 149.23 2180 GLU B O 1
ATOM 7739 N N . VAL B 1 516 ? 31.856 44.313 9.991 1.00 146.28 2181 VAL B N 1
ATOM 7740 C CA . VAL B 1 516 ? 33.102 44.052 10.708 1.00 138.14 2181 VAL B CA 1
ATOM 7741 C C . VAL B 1 516 ? 33.848 45.351 11.021 1.00 136.98 2181 VAL B C 1
ATOM 7742 O O . VAL B 1 516 ? 34.329 45.554 12.137 1.00 133.67 2181 VAL B O 1
ATOM 7746 N N . ALA B 1 517 ? 33.927 46.233 10.029 1.00 139.75 2182 ALA B N 1
ATOM 7747 C CA . ALA B 1 517 ? 34.630 47.505 10.181 1.00 140.31 2182 ALA B CA 1
ATOM 7748 C C . ALA B 1 517 ? 34.021 48.414 11.253 1.00 139.60 2182 ALA B C 1
ATOM 7749 O O . ALA B 1 517 ? 34.739 48.940 12.098 1.00 139.13 2182 ALA B O 1
ATOM 7751 N N . GLU B 1 518 ? 32.704 48.597 11.214 1.00 140.55 2183 GLU B N 1
ATOM 7752 C CA . GLU B 1 518 ? 32.025 49.513 12.136 1.00 140.62 2183 GLU B CA 1
ATOM 7753 C C . GLU B 1 518 ? 32.177 49.123 13.607 1.00 132.86 2183 GLU B C 1
ATOM 7754 O O . GLU B 1 518 ? 32.405 49.976 14.468 1.00 133.65 2183 GLU B O 1
ATOM 7760 N N . ARG B 1 519 ? 32.053 47.833 13.888 1.00 126.00 2184 ARG B N 1
ATOM 7761 C CA . ARG B 1 519 ? 32.122 47.348 15.255 1.00 121.59 2184 ARG B CA 1
ATOM 7762 C C . ARG B 1 519 ? 33.534 47.530 15.789 1.00 119.88 2184 ARG B C 1
ATOM 7763 O O . ARG B 1 519 ? 33.731 47.747 16.983 1.00 119.12 2184 ARG B O 1
ATOM 7771 N N . PHE B 1 520 ? 34.515 47.429 14.895 1.00 116.06 2185 PHE B N 1
ATOM 7772 C CA . PHE B 1 520 ? 35.904 47.409 15.320 1.00 109.87 2185 PHE B CA 1
ATOM 7773 C C . PHE B 1 520 ? 36.505 48.795 15.383 1.00 108.10 2185 PHE B C 1
ATOM 7774 O O . PHE B 1 520 ? 37.372 49.056 16.213 1.00 107.77 2185 PHE B O 1
ATOM 7782 N N . THR B 1 521 ? 36.040 49.678 14.507 1.00 106.70 2186 THR B N 1
ATOM 7783 C CA . THR B 1 521 ? 36.454 51.066 14.537 1.00 108.13 2186 THR B CA 1
ATOM 7784 C C . THR B 1 521 ? 35.911 51.725 15.800 1.00 104.13 2186 THR B C 1
ATOM 7785 O O . THR B 1 521 ? 36.539 52.627 16.352 1.00 107.47 2186 THR B O 1
ATOM 7789 N N . ALA B 1 522 ? 34.743 51.275 16.252 1.00 97.49 2187 ALA B N 1
ATOM 7790 C CA . ALA B 1 522 ? 34.140 51.812 17.466 1.00 91.72 2187 ALA B CA 1
ATOM 7791 C C . ALA B 1 522 ? 34.926 51.365 18.695 1.00 86.84 2187 ALA B C 1
ATOM 7792 O O . ALA B 1 522 ? 35.075 52.121 19.655 1.00 85.17 2187 ALA B O 1
ATOM 7794 N N . LEU B 1 523 ? 35.428 50.134 18.657 1.00 87.27 2188 LEU B N 1
ATOM 7795 C CA . LEU B 1 523 ? 36.228 49.594 19.753 1.00 84.68 2188 LEU B CA 1
ATOM 7796 C C . LEU B 1 523 ? 37.573 50.307 19.864 1.00 93.39 2188 LEU B C 1
ATOM 7797 O O . LEU B 1 523 ? 38.063 50.565 20.966 1.00 92.89 2188 LEU B O 1
ATOM 7802 N N . ALA B 1 524 ? 38.165 50.618 18.715 1.00 98.17 2189 ALA B N 1
ATOM 7803 C CA . ALA B 1 524 ? 39.456 51.293 18.669 1.00 98.87 2189 ALA B CA 1
ATOM 7804 C C . ALA B 1 524 ? 39.357 52.700 19.247 1.00 101.49 2189 ALA B C 1
ATOM 7805 O O . ALA B 1 524 ? 40.201 53.117 20.041 1.00 100.97 2189 ALA B O 1
ATOM 7807 N N . ARG B 1 525 ? 38.318 53.423 18.845 1.00 105.10 2190 ARG B N 1
ATOM 7808 C CA . ARG B 1 525 ? 38.101 54.784 19.317 1.00 110.71 2190 ARG B CA 1
ATOM 7809 C C . ARG B 1 525 ? 37.714 54.809 20.794 1.00 111.29 2190 ARG B C 1
ATOM 7810 O O . ARG B 1 525 ? 37.997 55.775 21.502 1.00 113.74 2190 ARG B O 1
ATOM 7818 N N . SER B 1 526 ? 37.071 53.740 21.254 1.00 109.19 2191 SER B N 1
ATOM 7819 C CA . SER B 1 526 ? 36.665 53.634 22.651 1.00 105.65 2191 SER B CA 1
ATOM 7820 C C . SER B 1 526 ? 37.838 53.210 23.528 1.00 99.88 2191 SER B C 1
ATOM 7821 O O . SER B 1 526 ? 38.828 53.932 23.649 1.00 98.60 2191 SER B O 1
ATOM 7823 N N . ASN C 1 1 ? 0.160 48.818 74.752 1.00 87.11 1666 ASN C N 1
ATOM 7824 C CA . ASN C 1 1 ? 1.207 49.394 73.916 1.00 91.12 1666 ASN C CA 1
ATOM 7825 C C . ASN C 1 1 ? 0.842 50.787 73.409 1.00 88.86 1666 ASN C C 1
ATOM 7826 O O . ASN C 1 1 ? -0.287 51.243 73.589 1.00 95.78 1666 ASN C O 1
ATOM 7828 N N . LEU C 1 2 ? 1.808 51.450 72.776 1.00 78.10 1667 LEU C N 1
ATOM 7829 C CA . LEU C 1 2 ? 1.629 52.799 72.237 1.00 65.60 1667 LEU C CA 1
ATOM 7830 C C . LEU C 1 2 ? 1.124 53.778 73.294 1.00 59.89 1667 LEU C C 1
ATOM 7831 O O . LEU C 1 2 ? -0.061 54.113 73.332 1.00 49.60 1667 LEU C O 1
ATOM 7836 N N . TYR C 1 3 ? 2.034 54.232 74.150 1.00 66.27 1668 TYR C N 1
ATOM 7837 C CA . TYR C 1 3 ? 1.676 55.132 75.237 1.00 71.31 1668 TYR C CA 1
ATOM 7838 C C . TYR C 1 3 ? 2.611 56.336 75.296 1.00 74.54 1668 TYR C C 1
ATOM 7839 O O . TYR C 1 3 ? 3.787 56.207 75.642 1.00 78.25 1668 TYR C O 1
ATOM 7848 N N . PHE C 1 4 ? 2.081 57.505 74.950 1.00 72.07 1669 PHE C N 1
ATOM 7849 C CA . PHE C 1 4 ? 2.831 58.750 75.049 1.00 72.47 1669 PHE C CA 1
ATOM 7850 C C . PHE C 1 4 ? 2.856 59.241 76.493 1.00 74.71 1669 PHE C C 1
ATOM 7851 O O . PHE C 1 4 ? 1.823 59.279 77.162 1.00 66.40 1669 PHE C O 1
ATOM 7859 N N . GLN C 1 5 ? 4.038 59.616 76.968 1.00 84.41 1670 GLN C N 1
ATOM 7860 C CA . GLN C 1 5 ? 4.201 60.042 78.351 1.00 91.13 1670 GLN C CA 1
ATOM 7861 C C . GLN C 1 5 ? 5.395 60.978 78.515 1.00 93.18 1670 GLN C C 1
ATOM 7862 O O . GLN C 1 5 ? 6.446 60.772 77.908 1.00 98.70 1670 GLN C O 1
ATOM 7868 N N . GLY C 1 6 ? 5.224 62.009 79.335 1.00 88.23 1671 GLY C N 1
ATOM 7869 C CA . GLY C 1 6 ? 6.301 62.932 79.643 1.00 86.15 1671 GLY C CA 1
ATOM 7870 C C . GLY C 1 6 ? 6.685 63.831 78.484 1.00 84.33 1671 GLY C C 1
ATOM 7871 O O . GLY C 1 6 ? 5.842 64.533 77.924 1.00 84.12 1671 GLY C O 1
ATOM 7872 N N . HIS C 1 7 ? 7.966 63.807 78.129 1.00 82.28 1672 HIS C N 1
ATOM 7873 C CA . HIS C 1 7 ? 8.491 64.649 77.059 1.00 80.97 1672 HIS C CA 1
ATOM 7874 C C . HIS C 1 7 ? 7.844 64.338 75.713 1.00 76.08 1672 HIS C C 1
ATOM 7875 O O . HIS C 1 7 ? 7.572 65.242 74.924 1.00 71.92 1672 HIS C O 1
ATOM 7890 N N . LEU C 1 9 ? 4.879 63.278 75.244 1.00 108.74 1674 LEU C N 1
ATOM 7891 C CA . LEU C 1 9 ? 3.483 63.691 75.275 1.00 95.18 1674 LEU C CA 1
ATOM 7892 C C . LEU C 1 9 ? 3.331 65.207 75.203 1.00 93.08 1674 LEU C C 1
ATOM 7893 O O . LEU C 1 9 ? 2.490 65.720 74.465 1.00 90.40 1674 LEU C O 1
ATOM 7898 N N . GLU C 1 10 ? 4.157 65.918 75.964 1.00 96.24 1675 GLU C N 1
ATOM 7899 C CA . GLU C 1 10 ? 3.986 67.357 76.147 1.00 98.55 1675 GLU C CA 1
ATOM 7900 C C . GLU C 1 10 ? 4.820 68.216 75.197 1.00 100.68 1675 GLU C C 1
ATOM 7901 O O . GLU C 1 10 ? 4.278 69.026 74.444 1.00 104.21 1675 GLU C O 1
ATOM 7907 N N . ALA C 1 11 ? 6.137 68.038 75.237 1.00 98.18 1676 ALA C N 1
ATOM 7908 C CA . ALA C 1 11 ? 7.048 68.938 74.534 1.00 93.65 1676 ALA C CA 1
ATOM 7909 C C . ALA C 1 11 ? 7.410 68.492 73.118 1.00 84.46 1676 ALA C C 1
ATOM 7910 O O . ALA C 1 11 ? 7.805 69.313 72.291 1.00 83.48 1676 ALA C O 1
ATOM 7912 N N . ALA C 1 12 ? 7.278 67.198 72.844 1.00 83.37 1677 ALA C N 1
ATOM 7913 C CA . ALA C 1 12 ? 7.694 66.639 71.558 1.00 84.28 1677 ALA C CA 1
ATOM 7914 C C . ALA C 1 12 ? 6.891 67.186 70.379 1.00 85.96 1677 ALA C C 1
ATOM 7915 O O . ALA C 1 12 ? 5.670 67.326 70.456 1.00 89.19 1677 ALA C O 1
ATOM 7917 N N . HIS C 1 13 ? 7.589 67.490 69.288 1.00 83.67 1678 HIS C N 1
ATOM 7918 C CA . HIS C 1 13 ? 6.950 67.992 68.077 1.00 87.87 1678 HIS C CA 1
ATOM 7919 C C . HIS C 1 13 ? 6.339 66.852 67.270 1.00 88.79 1678 HIS C C 1
ATOM 7920 O O . HIS C 1 13 ? 6.614 65.683 67.533 1.00 87.82 1678 HIS C O 1
ATOM 7927 N N . LEU C 1 14 ? 5.516 67.204 66.286 1.00 91.82 1679 LEU C N 1
ATOM 7928 C CA . LEU C 1 14 ? 4.808 66.221 65.466 1.00 90.92 1679 LEU C CA 1
ATOM 7929 C C . LEU C 1 14 ? 5.742 65.239 64.761 1.00 87.45 1679 LEU C C 1
ATOM 7930 O O . LEU C 1 14 ? 5.474 64.038 64.719 1.00 86.50 1679 LEU C O 1
ATOM 7935 N N . LEU C 1 15 ? 6.835 65.757 64.209 1.00 86.68 1680 LEU C N 1
ATOM 7936 C CA . LEU C 1 15 ? 7.783 64.937 63.463 1.00 74.57 1680 LEU C CA 1
ATOM 7937 C C . LEU C 1 15 ? 8.418 63.869 64.352 1.00 68.49 1680 LEU C C 1
ATOM 7938 O O . LEU C 1 15 ? 8.477 62.696 63.983 1.00 65.52 1680 LEU C O 1
ATOM 7943 N N . GLU C 1 16 ? 8.885 64.286 65.525 1.00 70.45 1681 GLU C N 1
ATOM 7944 C CA . GLU C 1 16 ? 9.496 63.375 66.488 1.00 71.51 1681 GLU C CA 1
ATOM 7945 C C . GLU C 1 16 ? 8.490 62.336 66.972 1.00 76.81 1681 GLU C C 1
ATOM 7946 O O . GLU C 1 16 ? 8.846 61.185 67.226 1.00 78.48 1681 GLU C O 1
ATOM 7952 N N . GLN C 1 17 ? 7.231 62.748 67.091 1.00 79.48 1682 GLN C N 1
ATOM 7953 C CA . GLN C 1 17 ? 6.164 61.852 67.527 1.00 78.09 1682 GLN C CA 1
ATOM 7954 C C . GLN C 1 17 ? 5.894 60.755 66.502 1.00 74.73 1682 GLN C C 1
ATOM 7955 O O . GLN C 1 17 ? 5.676 59.599 66.863 1.00 77.05 1682 GLN C O 1
ATOM 7969 N N . GLU C 1 19 ? 8.070 59.623 64.400 1.00 85.64 1684 GLU C N 1
ATOM 7970 C CA . GLU C 1 19 ? 9.250 58.769 64.439 1.00 85.15 1684 GLU C CA 1
ATOM 7971 C C . GLU C 1 19 ? 9.143 57.760 65.575 1.00 78.03 1684 GLU C C 1
ATOM 7972 O O . GLU C 1 19 ? 9.541 56.605 65.433 1.00 79.42 1684 GLU C O 1
ATOM 7978 N N . TYR C 1 20 ? 8.595 58.206 66.700 1.00 74.10 1685 TYR C N 1
ATOM 7979 C CA . TYR C 1 20 ? 8.416 57.353 67.869 1.00 73.89 1685 TYR C CA 1
ATOM 7980 C C . TYR C 1 20 ? 7.385 56.263 67.610 1.00 71.20 1685 TYR C C 1
ATOM 7981 O O . TYR C 1 20 ? 7.528 55.139 68.092 1.00 71.96 1685 TYR C O 1
ATOM 7990 N N . VAL C 1 21 ? 6.346 56.601 66.853 1.00 69.98 1686 VAL C N 1
ATOM 7991 C CA . VAL C 1 21 ? 5.293 55.644 66.526 1.00 68.69 1686 VAL C CA 1
ATOM 7992 C C . VAL C 1 21 ? 5.832 54.501 65.671 1.00 70.18 1686 VAL C C 1
ATOM 7993 O O . VAL C 1 21 ? 5.553 53.330 65.935 1.00 73.96 1686 VAL C O 1
ATOM 7997 N N . PHE C 1 22 ? 6.613 54.847 64.654 1.00 67.21 1687 PHE C N 1
ATOM 7998 C CA . PHE C 1 22 ? 7.176 53.854 63.745 1.00 63.35 1687 PHE C CA 1
ATOM 7999 C C . PHE C 1 22 ? 8.141 52.912 64.458 1.00 63.59 1687 PHE C C 1
ATOM 8000 O O . PHE C 1 22 ? 8.169 51.716 64.177 1.00 65.33 1687 PHE C O 1
ATOM 8008 N N . ASP C 1 23 ? 8.928 53.455 65.382 1.00 68.31 1688 ASP C N 1
ATOM 8009 C CA . ASP C 1 23 ? 9.872 52.651 66.152 1.00 74.80 1688 ASP C CA 1
ATOM 8010 C C . ASP C 1 23 ? 9.143 51.646 67.036 1.00 78.08 1688 ASP C C 1
ATOM 8011 O O . ASP C 1 23 ? 9.594 50.513 67.205 1.00 82.49 1688 ASP C O 1
ATOM 8016 N N . GLU C 1 24 ? 8.012 52.068 67.595 1.00 77.12 1689 GLU C N 1
ATOM 8017 C CA . GLU C 1 24 ? 7.190 51.188 68.418 1.00 75.34 1689 GLU C CA 1
ATOM 8018 C C . GLU C 1 24 ? 6.508 50.124 67.566 1.00 73.15 1689 GLU C C 1
ATOM 8019 O O . GLU C 1 24 ? 6.262 49.010 68.028 1.00 77.92 1689 GLU C O 1
ATOM 8025 N N . TRP C 1 25 ? 6.205 50.475 66.321 1.00 65.70 1690 TRP C N 1
ATOM 8026 C CA . TRP C 1 25 ? 5.606 49.533 65.384 1.00 59.73 1690 TRP C CA 1
ATOM 8027 C C . TRP C 1 25 ? 6.615 48.461 64.991 1.00 64.76 1690 TRP C C 1
ATOM 8028 O O . TRP C 1 25 ? 6.254 47.304 64.775 1.00 71.53 1690 TRP C O 1
ATOM 8039 N N . ILE C 1 26 ? 7.883 48.854 64.904 1.00 67.02 1691 ILE C N 1
ATOM 8040 C CA . ILE C 1 26 ? 8.958 47.919 64.590 1.00 73.24 1691 ILE C CA 1
ATOM 8041 C C . ILE C 1 26 ? 9.139 46.904 65.717 1.00 76.60 1691 ILE C C 1
ATOM 8042 O O . ILE C 1 26 ? 9.275 45.704 65.469 1.00 73.96 1691 ILE C O 1
ATOM 8047 N N . HIS C 1 27 ? 9.131 47.391 66.955 1.00 79.58 1692 HIS C N 1
ATOM 8048 C CA . HIS C 1 27 ? 9.246 46.524 68.124 1.00 85.74 1692 HIS C CA 1
ATOM 8049 C C . HIS C 1 27 ? 8.087 45.537 68.203 1.00 86.48 1692 HIS C C 1
ATOM 8050 O O . HIS C 1 27 ? 8.255 44.404 68.654 1.00 92.17 1692 HIS C O 1
ATOM 8057 N N . LEU C 1 28 ? 6.911 45.974 67.764 1.00 80.84 1693 LEU C N 1
ATOM 8058 C CA . LEU C 1 28 ? 5.729 45.123 67.777 1.00 80.52 1693 LEU C CA 1
ATOM 8059 C C . LEU C 1 28 ? 5.857 44.002 66.755 1.00 87.88 1693 LEU C C 1
ATOM 8060 O O . LEU C 1 28 ? 5.515 42.852 67.034 1.00 92.92 1693 LEU C O 1
ATOM 8065 N N . CYS C 1 29 ? 6.352 44.344 65.571 1.00 88.68 1694 CYS C N 1
ATOM 8066 C CA . CYS C 1 29 ? 6.501 43.370 64.496 1.00 91.26 1694 CYS C CA 1
ATOM 8067 C C . CYS C 1 29 ? 7.728 42.487 64.694 1.00 99.22 1694 CYS C C 1
ATOM 8068 O O . CYS C 1 29 ? 7.823 41.407 64.112 1.00 100.07 1694 CYS C O 1
ATOM 8071 N N . ASN C 1 30 ? 8.665 42.949 65.516 1.00 108.67 1695 ASN C N 1
ATOM 8072 C CA . ASN C 1 30 ? 9.853 42.165 65.828 1.00 118.91 1695 ASN C CA 1
ATOM 8073 C C . ASN C 1 30 ? 9.489 40.927 66.636 1.00 128.61 1695 ASN C C 1
ATOM 8074 O O . ASN C 1 30 ? 9.956 39.826 66.349 1.00 131.34 1695 ASN C O 1
ATOM 8079 N N . ASN C 1 31 ? 8.652 41.120 67.650 1.00 135.90 1696 ASN C N 1
ATOM 8080 C CA . ASN C 1 31 ? 8.173 40.015 68.470 1.00 146.07 1696 ASN C CA 1
ATOM 8081 C C . ASN C 1 31 ? 7.102 39.210 67.743 1.00 153.41 1696 ASN C C 1
ATOM 8082 O O . ASN C 1 31 ? 6.020 39.725 67.458 1.00 155.63 1696 ASN C O 1
ATOM 8084 N N . PRO C 1 32 ? 7.401 37.938 67.442 1.00 155.66 1697 PRO C N 1
ATOM 8085 C CA . PRO C 1 32 ? 6.470 37.060 66.726 1.00 155.26 1697 PRO C CA 1
ATOM 8086 C C . PRO C 1 32 ? 5.329 36.600 67.626 1.00 157.88 1697 PRO C C 1
ATOM 8087 O O . PRO C 1 32 ? 4.359 36.012 67.147 1.00 156.55 1697 PRO C O 1
ATOM 8091 N N . HIS C 1 33 ? 5.450 36.873 68.921 1.00 161.79 1698 HIS C N 1
ATOM 8092 C CA . HIS C 1 33 ? 4.443 36.464 69.893 1.00 167.29 1698 HIS C CA 1
ATOM 8093 C C . HIS C 1 33 ? 3.296 37.467 69.954 1.00 163.42 1698 HIS C C 1
ATOM 8094 O O . HIS C 1 33 ? 2.345 37.294 70.717 1.00 162.84 1698 HIS C O 1
ATOM 8101 N N . ALA C 1 34 ? 3.395 38.519 69.146 1.00 157.40 1699 ALA C N 1
ATOM 8102 C CA . ALA C 1 34 ? 2.330 39.507 69.036 1.00 149.26 1699 ALA C CA 1
ATOM 8103 C C . ALA C 1 34 ? 1.315 39.063 67.989 1.00 139.48 1699 ALA C C 1
ATOM 8104 O O . ALA C 1 34 ? 1.656 38.876 66.821 1.00 135.45 1699 ALA C O 1
ATOM 8106 N N . THR C 1 35 ? 0.069 38.892 68.416 1.00 132.23 1700 THR C N 1
ATOM 8107 C CA . THR C 1 35 ? -0.986 38.401 67.537 1.00 122.54 1700 THR C CA 1
ATOM 8108 C C . THR C 1 35 ? -1.371 39.420 66.469 1.00 117.89 1700 THR C C 1
ATOM 8109 O O . THR C 1 35 ? -0.980 40.586 66.537 1.00 115.60 1700 THR C O 1
ATOM 8111 N N . GLU C 1 36 ? -2.135 38.969 65.479 1.00 114.24 1701 GLU C N 1
ATOM 8112 C CA . GLU C 1 36 ? -2.638 39.851 64.435 1.00 107.81 1701 GLU C CA 1
ATOM 8113 C C . GLU C 1 36 ? -3.670 40.809 65.017 1.00 110.89 1701 GLU C C 1
ATOM 8114 O O . GLU C 1 36 ? -3.791 41.950 64.575 1.00 112.99 1701 GLU C O 1
ATOM 8116 N N . ARG C 1 37 ? -4.410 40.334 66.015 1.00 112.07 1702 ARG C N 1
ATOM 8117 C CA . ARG C 1 37 ? -5.380 41.167 66.714 1.00 107.37 1702 ARG C CA 1
ATOM 8118 C C . ARG C 1 37 ? -4.662 42.234 67.529 1.00 101.24 1702 ARG C C 1
ATOM 8119 O O . ARG C 1 37 ? -5.160 43.348 67.687 1.00 99.46 1702 ARG C O 1
ATOM 8121 N N . ALA C 1 38 ? -3.486 41.883 68.041 1.00 98.31 1703 ALA C N 1
ATOM 8122 C CA . ALA C 1 38 ? -2.671 42.815 68.810 1.00 97.12 1703 ALA C CA 1
ATOM 8123 C C . ALA C 1 38 ? -2.188 43.960 67.927 1.00 93.35 1703 ALA C C 1
ATOM 8124 O O . ALA C 1 38 ? -2.036 45.091 68.388 1.00 93.32 1703 ALA C O 1
ATOM 8126 N N . ALA C 1 39 ? -1.949 43.655 66.656 1.00 87.36 1704 ALA C N 1
ATOM 8127 C CA . ALA C 1 39 ? -1.553 44.668 65.686 1.00 79.68 1704 ALA C CA 1
ATOM 8128 C C . ALA C 1 39 ? -2.712 45.619 65.416 1.00 83.25 1704 ALA C C 1
ATOM 8129 O O . ALA C 1 39 ? -2.508 46.807 65.165 1.00 84.69 1704 ALA C O 1
ATOM 8139 N N . ILE C 1 41 ? -4.946 46.398 67.628 1.00 79.86 1706 ILE C N 1
ATOM 8140 C CA . ILE C 1 41 ? -5.050 47.230 68.820 1.00 80.72 1706 ILE C CA 1
ATOM 8141 C C . ILE C 1 41 ? -4.106 48.423 68.709 1.00 79.64 1706 ILE C C 1
ATOM 8142 O O . ILE C 1 41 ? -4.464 49.547 69.060 1.00 79.00 1706 ILE C O 1
ATOM 8147 N N . PHE C 1 42 ? -2.902 48.166 68.206 1.00 78.42 1707 PHE C N 1
ATOM 8148 C CA . PHE C 1 42 ? -1.890 49.203 68.044 1.00 77.20 1707 PHE C CA 1
ATOM 8149 C C . PHE C 1 42 ? -2.352 50.292 67.081 1.00 77.75 1707 PHE C C 1
ATOM 8150 O O . PHE C 1 42 ? -2.309 51.478 67.406 1.00 79.48 1707 PHE C O 1
ATOM 8158 N N . VAL C 1 43 ? -2.793 49.882 65.896 1.00 76.33 1708 VAL C N 1
ATOM 8159 C CA . VAL C 1 43 ? -3.207 50.828 64.865 1.00 74.49 1708 VAL C CA 1
ATOM 8160 C C . VAL C 1 43 ? -4.501 51.551 65.235 1.00 79.75 1708 VAL C C 1
ATOM 8161 O O . VAL C 1 43 ? -4.779 52.636 64.723 1.00 82.67 1708 VAL C O 1
ATOM 8165 N N . HIS C 1 44 ? -5.287 50.949 66.122 1.00 80.79 1709 HIS C N 1
ATOM 8166 C CA . HIS C 1 44 ? -6.502 51.587 66.614 1.00 87.73 1709 HIS C CA 1
ATOM 8167 C C . HIS C 1 44 ? -6.150 52.686 67.608 1.00 89.81 1709 HIS C C 1
ATOM 8168 O O . HIS C 1 44 ? -6.746 53.763 67.596 1.00 94.47 1709 HIS C O 1
ATOM 8175 N N . GLN C 1 45 ? -5.178 52.401 68.469 1.00 86.18 1710 GLN C N 1
ATOM 8176 C CA . GLN C 1 45 ? -4.690 53.386 69.426 1.00 84.34 1710 GLN C CA 1
ATOM 8177 C C . GLN C 1 45 ? -4.054 54.566 68.700 1.00 80.48 1710 GLN C C 1
ATOM 8178 O O . GLN C 1 45 ? -4.160 55.708 69.143 1.00 79.72 1710 GLN C O 1
ATOM 8184 N N . LEU C 1 46 ? -3.402 54.280 67.576 1.00 78.41 1711 LEU C N 1
ATOM 8185 C CA . LEU C 1 46 ? -2.780 55.315 66.757 1.00 76.48 1711 LEU C CA 1
ATOM 8186 C C . LEU C 1 46 ? -3.830 56.236 66.143 1.00 83.60 1711 LEU C C 1
ATOM 8187 O O . LEU C 1 46 ? -3.589 57.428 65.948 1.00 85.40 1711 LEU C O 1
ATOM 8192 N N . HIS C 1 47 ? -4.997 55.675 65.845 1.00 85.71 1712 HIS C N 1
ATOM 8193 C CA . HIS C 1 47 ? -6.085 56.442 65.250 1.00 84.49 1712 HIS C CA 1
ATOM 8194 C C . HIS C 1 47 ? -6.704 57.419 66.244 1.00 83.90 1712 HIS C C 1
ATOM 8195 O O . HIS C 1 47 ? -7.060 58.541 65.884 1.00 88.04 1712 HIS C O 1
ATOM 8202 N N . SER C 1 48 ? -6.830 56.988 67.495 1.00 82.72 1713 SER C N 1
ATOM 8203 C CA . SER C 1 48 ? -7.444 57.817 68.526 1.00 89.00 1713 SER C CA 1
ATOM 8204 C C . SER C 1 48 ? -6.576 59.022 68.875 1.00 94.07 1713 SER C C 1
ATOM 8205 O O . SER C 1 48 ? -7.086 60.127 69.062 1.00 100.16 1713 SER C O 1
ATOM 8208 N N . VAL C 1 49 ? -5.267 58.801 68.956 1.00 89.54 1714 VAL C N 1
ATOM 8209 C CA . VAL C 1 49 ? -4.314 59.870 69.242 1.00 88.72 1714 VAL C CA 1
ATOM 8210 C C . VAL C 1 49 ? -4.381 60.947 68.157 1.00 89.91 1714 VAL C C 1
ATOM 8211 O O . VAL C 1 49 ? -4.134 62.128 68.416 1.00 91.12 1714 VAL C O 1
ATOM 8215 N N . GLN C 1 50 ? -4.733 60.520 66.947 1.00 88.08 1715 GLN C N 1
ATOM 8216 C CA . GLN C 1 50 ? -4.935 61.414 65.807 1.00 87.56 1715 GLN C CA 1
ATOM 8217 C C . GLN C 1 50 ? -3.671 62.140 65.352 1.00 84.20 1715 GLN C C 1
ATOM 8218 O O . GLN C 1 50 ? -3.705 63.334 65.057 1.00 86.82 1715 GLN C O 1
ATOM 8224 N N . LEU C 1 51 ? -2.559 61.414 65.291 1.00 78.77 1716 LEU C N 1
ATOM 8225 C CA . LEU C 1 51 ? -1.334 61.957 64.719 1.00 75.01 1716 LEU C CA 1
ATOM 8226 C C . LEU C 1 51 ? -1.411 61.851 63.204 1.00 77.79 1716 LEU C C 1
ATOM 8227 O O . LEU C 1 51 ? -0.851 62.673 62.479 1.00 77.42 1716 LEU C O 1
ATOM 8232 N N . VAL C 1 52 ? -2.113 60.825 62.736 1.00 83.96 1717 VAL C N 1
ATOM 8233 C CA . VAL C 1 52 ? -2.312 60.601 61.311 1.00 82.80 1717 VAL C CA 1
ATOM 8234 C C . VAL C 1 52 ? -3.799 60.415 61.016 1.00 95.30 1717 VAL C C 1
ATOM 8235 O O . VAL C 1 52 ? -4.338 59.317 61.157 1.00 98.94 1717 VAL C O 1
ATOM 8239 N N . THR C 1 53 ? -4.462 61.496 60.618 1.00 103.17 1718 THR C N 1
ATOM 8240 C CA . THR C 1 53 ? -5.893 61.454 60.332 1.00 110.53 1718 THR C CA 1
ATOM 8241 C C . THR C 1 53 ? -6.196 61.829 58.889 1.00 113.80 1718 THR C C 1
ATOM 8242 O O . THR C 1 53 ? -7.329 61.698 58.428 1.00 117.73 1718 THR C O 1
ATOM 8246 N N . ASN C 1 54 ? -5.177 62.299 58.179 1.00 111.74 1719 ASN C N 1
ATOM 8247 C CA . ASN C 1 54 ? -5.336 62.679 56.783 1.00 111.15 1719 ASN C CA 1
ATOM 8248 C C . ASN C 1 54 ? -4.313 61.989 55.889 1.00 107.12 1719 ASN C C 1
ATOM 8249 O O . ASN C 1 54 ? -3.273 61.529 56.361 1.00 108.21 1719 ASN C O 1
ATOM 8254 N N . ARG C 1 55 ? -4.618 61.914 54.597 1.00 101.75 1720 ARG C N 1
ATOM 8255 C CA . ARG C 1 55 ? -3.731 61.269 53.637 1.00 92.80 1720 ARG C CA 1
ATOM 8256 C C . ARG C 1 55 ? -2.405 62.012 53.523 1.00 88.60 1720 ARG C C 1
ATOM 8257 O O . ARG C 1 55 ? -1.364 61.407 53.270 1.00 82.92 1720 ARG C O 1
ATOM 8259 N N . ASP C 1 56 ? -2.449 63.326 53.718 1.00 92.71 1721 ASP C N 1
ATOM 8260 C CA . ASP C 1 56 ? -1.250 64.152 53.636 1.00 95.19 1721 ASP C CA 1
ATOM 8261 C C . ASP C 1 56 ? -0.298 63.875 54.797 1.00 93.15 1721 ASP C C 1
ATOM 8262 O O . ASP C 1 56 ? 0.920 63.852 54.619 1.00 96.26 1721 ASP C O 1
ATOM 8264 N N . GLU C 1 57 ? -0.859 63.663 55.983 1.00 88.60 1722 GLU C N 1
ATOM 8265 C CA . GLU C 1 57 ? -0.056 63.397 57.171 1.00 87.38 1722 GLU C CA 1
ATOM 8266 C C . GLU C 1 57 ? 0.582 62.014 57.108 1.00 84.25 1722 GLU C C 1
ATOM 8267 O O . GLU C 1 57 ? 1.688 61.809 57.609 1.00 84.05 1722 GLU C O 1
ATOM 8269 N N . PHE C 1 58 ? -0.120 61.069 56.492 1.00 83.18 1723 PHE C N 1
ATOM 8270 C CA . PHE C 1 58 ? 0.387 59.708 56.364 1.00 83.44 1723 PHE C CA 1
ATOM 8271 C C . PHE C 1 58 ? 1.556 59.650 55.390 1.00 82.95 1723 PHE C C 1
ATOM 8272 O O . PHE C 1 58 ? 2.526 58.926 55.611 1.00 87.39 1723 PHE C O 1
ATOM 8280 N N . LEU C 1 59 ? 1.456 60.416 54.308 1.00 75.10 1724 LEU C N 1
ATOM 8281 C CA . LEU C 1 59 ? 2.530 60.497 53.327 1.00 68.95 1724 LEU C CA 1
ATOM 8282 C C . LEU C 1 59 ? 3.752 61.171 53.941 1.00 68.83 1724 LEU C C 1
ATOM 8283 O O . LEU C 1 59 ? 4.888 60.888 53.564 1.00 69.71 1724 LEU C O 1
ATOM 8288 N N . LEU C 1 60 ? 3.507 62.061 54.896 1.00 67.79 1725 LEU C N 1
ATOM 8289 C CA . LEU C 1 60 ? 4.580 62.740 55.607 1.00 69.19 1725 LEU C CA 1
ATOM 8290 C C . LEU C 1 60 ? 5.201 61.790 56.626 1.00 69.29 1725 LEU C C 1
ATOM 8291 O O . LEU C 1 60 ? 6.398 61.860 56.909 1.00 69.77 1725 LEU C O 1
ATOM 8296 N N . PHE C 1 61 ? 4.375 60.902 57.170 1.00 67.74 1726 PHE C N 1
ATOM 8297 C CA . PHE C 1 61 ? 4.830 59.897 58.126 1.00 66.67 1726 PHE C CA 1
ATOM 8298 C C . PHE C 1 61 ? 5.592 58.777 57.426 1.00 60.90 1726 PHE C C 1
ATOM 8299 O O . PHE C 1 61 ? 6.611 58.300 57.926 1.00 53.30 1726 PHE C O 1
ATOM 8307 N N . LEU C 1 62 ? 5.083 58.363 56.270 1.00 64.37 1727 LEU C N 1
ATOM 8308 C CA . LEU C 1 62 ? 5.688 57.289 55.491 1.00 64.96 1727 LEU C CA 1
ATOM 8309 C C . LEU C 1 62 ? 7.045 57.729 54.948 1.00 66.09 1727 LEU C C 1
ATOM 8310 O O . LEU C 1 62 ? 7.951 56.911 54.779 1.00 66.89 1727 LEU C O 1
ATOM 8315 N N . ARG C 1 63 ? 7.173 59.025 54.678 1.00 63.35 1728 ARG C N 1
ATOM 8316 C CA . ARG C 1 63 ? 8.422 59.599 54.190 1.00 65.44 1728 ARG C CA 1
ATOM 8317 C C . ARG C 1 63 ? 9.582 59.301 55.134 1.00 69.49 1728 ARG C C 1
ATOM 8318 O O . ARG C 1 63 ? 10.600 58.747 54.721 1.00 73.26 1728 ARG C O 1
ATOM 8326 N N . HIS C 1 64 ? 9.421 59.666 56.402 1.00 73.40 1729 HIS C N 1
ATOM 8327 C CA . HIS C 1 64 ? 10.460 59.435 57.398 1.00 77.49 1729 HIS C CA 1
ATOM 8328 C C . HIS C 1 64 ? 10.610 57.952 57.717 1.00 76.25 1729 HIS C C 1
ATOM 8329 O O . HIS C 1 64 ? 11.693 57.494 58.081 1.00 75.73 1729 HIS C O 1
ATOM 8336 N N . ALA C 1 65 ? 9.519 57.207 57.573 1.00 76.33 1730 ALA C N 1
ATOM 8337 C CA . ALA C 1 65 ? 9.539 55.770 57.812 1.00 76.13 1730 ALA C CA 1
ATOM 8338 C C . ALA C 1 65 ? 10.434 55.069 56.795 1.00 80.12 1730 ALA C C 1
ATOM 8339 O O . ALA C 1 65 ? 11.076 54.067 57.108 1.00 84.81 1730 ALA C O 1
ATOM 8341 N N . LEU C 1 66 ? 10.470 55.604 55.579 1.00 77.86 1731 LEU C N 1
ATOM 8342 C CA . LEU C 1 66 ? 11.342 55.073 54.538 1.00 75.06 1731 LEU C CA 1
ATOM 8343 C C . LEU C 1 66 ? 12.801 55.397 54.831 1.00 74.72 1731 LEU C C 1
ATOM 8344 O O . LEU C 1 66 ? 13.674 54.542 54.691 1.00 80.89 1731 LEU C O 1
ATOM 8349 N N . ASP C 1 67 ? 13.057 56.637 55.238 1.00 71.79 1732 ASP C N 1
ATOM 8350 C CA . ASP C 1 67 ? 14.404 57.069 55.593 1.00 76.80 1732 ASP C CA 1
ATOM 8351 C C . ASP C 1 67 ? 14.970 56.226 56.733 1.00 79.93 1732 ASP C C 1
ATOM 8352 O O . ASP C 1 67 ? 16.128 55.807 56.691 1.00 77.97 1732 ASP C O 1
ATOM 8357 N N . LYS C 1 68 ? 14.142 55.975 57.744 1.00 81.02 1733 LYS C N 1
ATOM 8358 C CA . LYS C 1 68 ? 14.557 55.188 58.901 1.00 82.51 1733 LYS C CA 1
ATOM 8359 C C . LYS C 1 68 ? 14.790 53.725 58.542 1.00 75.97 1733 LYS C C 1
ATOM 8360 O O . LYS C 1 68 ? 15.665 53.072 59.110 1.00 76.38 1733 LYS C O 1
ATOM 8366 N N . SER C 1 69 ? 14.005 53.213 57.599 1.00 70.74 1734 SER C N 1
ATOM 8367 C CA . SER C 1 69 ? 14.160 51.835 57.151 1.00 71.42 1734 SER C CA 1
ATOM 8368 C C . SER C 1 69 ? 15.506 51.649 56.463 1.00 78.64 1734 SER C C 1
ATOM 8369 O O . SER C 1 69 ? 16.124 50.588 56.561 1.00 78.99 1734 SER C O 1
ATOM 8372 N N . VAL C 1 70 ? 15.957 52.691 55.770 1.00 82.37 1735 VAL C N 1
ATOM 8373 C CA . VAL C 1 70 ? 17.256 52.668 55.109 1.00 84.20 1735 VAL C CA 1
ATOM 8374 C C . VAL C 1 70 ? 18.383 52.706 56.138 1.00 92.61 1735 VAL C C 1
ATOM 8375 O O . VAL C 1 70 ? 19.319 51.909 56.073 1.00 97.85 1735 VAL C O 1
ATOM 8379 N N . GLU C 1 71 ? 18.283 53.629 57.090 1.00 93.50 1736 GLU C N 1
ATOM 8380 C CA . GLU C 1 71 ? 19.284 53.752 58.146 1.00 96.36 1736 GLU C CA 1
ATOM 8381 C C . GLU C 1 71 ? 19.372 52.483 58.987 1.00 92.93 1736 GLU C C 1
ATOM 8382 O O . GLU C 1 71 ? 20.462 52.050 59.358 1.00 93.53 1736 GLU C O 1
ATOM 8388 N N . ARG C 1 72 ? 18.219 51.891 59.282 1.00 90.71 1737 ARG C N 1
ATOM 8389 C CA . ARG C 1 72 ? 18.164 50.693 60.114 1.00 91.59 1737 ARG C CA 1
ATOM 8390 C C . ARG C 1 72 ? 18.783 49.492 59.407 1.00 90.04 1737 ARG C C 1
ATOM 8391 O O . ARG C 1 72 ? 19.325 48.593 60.051 1.00 89.75 1737 ARG C O 1
ATOM 8393 N N . PHE C 1 73 ? 18.700 49.483 58.081 1.00 86.25 1738 PHE C N 1
ATOM 8394 C CA . PHE C 1 73 ? 19.280 48.404 57.291 1.00 84.12 1738 PHE C CA 1
ATOM 8395 C C . PHE C 1 73 ? 20.798 48.521 57.243 1.00 85.40 1738 PHE C C 1
ATOM 8396 O O . PHE C 1 73 ? 21.512 47.553 57.506 1.00 84.79 1738 PHE C O 1
ATOM 8404 N N . GLU C 1 74 ? 21.283 49.711 56.903 1.00 87.36 1739 GLU C N 1
ATOM 8405 C CA . GLU C 1 74 ? 22.715 49.958 56.787 1.00 90.60 1739 GLU C CA 1
ATOM 8406 C C . GLU C 1 74 ? 23.422 49.801 58.129 1.00 97.73 1739 GLU C C 1
ATOM 8407 O O . GLU C 1 74 ? 24.562 49.342 58.188 1.00 102.78 1739 GLU C O 1
ATOM 8413 N N . GLN C 1 75 ? 22.741 50.184 59.204 1.00 102.19 1740 GLN C N 1
ATOM 8414 C CA . GLN C 1 75 ? 23.289 50.026 60.546 1.00 110.16 1740 GLN C CA 1
ATOM 8415 C C . GLN C 1 75 ? 23.315 48.551 60.932 1.00 107.90 1740 GLN C C 1
ATOM 8416 O O . GLN C 1 75 ? 24.202 48.104 61.660 1.00 111.17 1740 GLN C O 1
ATOM 8422 N N . GLY C 1 76 ? 22.339 47.799 60.433 1.00 103.64 1741 GLY C N 1
ATOM 8423 C CA . GLY C 1 76 ? 22.268 46.372 60.688 1.00 105.30 1741 GLY C CA 1
ATOM 8424 C C . GLY C 1 76 ? 23.414 45.619 60.041 1.00 108.53 1741 GLY C C 1
ATOM 8425 O O . GLY C 1 76 ? 23.876 44.604 60.562 1.00 112.68 1741 GLY C O 1
ATOM 8426 N N . ILE C 1 77 ? 23.876 46.121 58.900 1.00 106.55 1742 ILE C N 1
ATOM 8427 C CA . ILE C 1 77 ? 24.992 45.511 58.187 1.00 108.04 1742 ILE C CA 1
ATOM 8428 C C . ILE C 1 77 ? 26.304 45.721 58.938 1.00 111.24 1742 ILE C C 1
ATOM 8429 O O . ILE C 1 77 ? 27.076 44.781 59.132 1.00 110.98 1742 ILE C O 1
ATOM 8434 N N . HIS C 1 78 ? 26.546 46.958 59.363 1.00 114.59 1743 HIS C N 1
ATOM 8435 C CA . HIS C 1 78 ? 27.759 47.294 60.103 1.00 122.40 1743 HIS C CA 1
ATOM 8436 C C . HIS C 1 78 ? 27.800 46.608 61.466 1.00 127.27 1743 HIS C C 1
ATOM 8437 O O . HIS C 1 78 ? 28.875 46.360 62.013 1.00 132.83 1743 HIS C O 1
ATOM 8444 N N . SER C 1 79 ? 26.626 46.306 62.011 1.00 123.32 1744 SER C N 1
ATOM 8445 C CA . SER C 1 79 ? 26.534 45.626 63.297 1.00 122.05 1744 SER C CA 1
ATOM 8446 C C . SER C 1 79 ? 26.826 44.137 63.154 1.00 123.11 1744 SER C C 1
ATOM 8447 O O . SER C 1 79 ? 27.144 43.460 64.131 1.00 125.61 1744 SER C O 1
ATOM 8450 N N . GLY C 1 80 ? 26.715 43.632 61.930 1.00 122.93 1745 GLY C N 1
ATOM 8451 C CA . GLY C 1 80 ? 26.994 42.235 61.655 1.00 125.56 1745 GLY C CA 1
ATOM 8452 C C . GLY C 1 80 ? 25.741 41.389 61.557 1.00 125.36 1745 GLY C C 1
ATOM 8453 O O . GLY C 1 80 ? 25.818 40.175 61.367 1.00 126.93 1745 GLY C O 1
ATOM 8454 N N . ALA C 1 81 ? 24.584 42.030 61.685 1.00 123.35 1746 ALA C N 1
ATOM 8455 C CA . ALA C 1 81 ? 23.307 41.328 61.604 1.00 119.00 1746 ALA C CA 1
ATOM 8456 C C . ALA C 1 81 ? 23.068 40.783 60.200 1.00 115.38 1746 ALA C C 1
ATOM 8457 O O . ALA C 1 81 ? 23.676 41.243 59.233 1.00 115.06 1746 ALA C O 1
ATOM 8459 N N . SER C 1 82 ? 22.180 39.799 60.097 1.00 113.22 1747 SER C N 1
ATOM 8460 C CA . SER C 1 82 ? 21.886 39.159 58.821 1.00 112.12 1747 SER C CA 1
ATOM 8461 C C . SER C 1 82 ? 21.188 40.108 57.852 1.00 103.91 1747 SER C C 1
ATOM 8462 O O . SER C 1 82 ? 20.623 41.123 58.260 1.00 106.03 1747 SER C O 1
ATOM 8465 N N . ILE C 1 83 ? 21.237 39.770 56.567 1.00 95.22 1748 ILE C N 1
ATOM 8466 C CA . ILE C 1 83 ? 20.572 40.557 55.535 1.00 90.52 1748 ILE C CA 1
ATOM 8467 C C . ILE C 1 83 ? 19.064 40.570 55.764 1.00 90.50 1748 ILE C C 1
ATOM 8468 O O . ILE C 1 83 ? 18.414 41.607 55.637 1.00 91.52 1748 ILE C O 1
ATOM 8473 N N . ALA C 1 84 ? 18.516 39.409 56.109 1.00 88.67 1749 ALA C N 1
ATOM 8474 C CA . ALA C 1 84 ? 17.082 39.270 56.334 1.00 82.44 1749 ALA C CA 1
ATOM 8475 C C . ALA C 1 84 ? 16.644 39.963 57.622 1.00 78.55 1749 ALA C C 1
ATOM 8476 O O . ALA C 1 84 ? 15.529 40.477 57.713 1.00 74.47 1749 ALA C O 1
ATOM 8478 N N . GLU C 1 85 ? 17.525 39.971 58.617 1.00 79.71 1750 GLU C N 1
ATOM 8479 C CA . GLU C 1 85 ? 17.220 40.607 59.893 1.00 86.20 1750 GLU C CA 1
ATOM 8480 C C . GLU C 1 85 ? 17.231 42.127 59.768 1.00 82.76 1750 GLU C C 1
ATOM 8481 O O . GLU C 1 85 ? 16.485 42.821 60.457 1.00 83.41 1750 GLU C O 1
ATOM 8487 N N . SER C 1 86 ? 18.078 42.635 58.880 1.00 79.46 1751 SER C N 1
ATOM 8488 C CA . SER C 1 86 ? 18.192 44.072 58.662 1.00 76.30 1751 SER C CA 1
ATOM 8489 C C . SER C 1 86 ? 17.041 44.597 57.808 1.00 79.73 1751 SER C C 1
ATOM 8490 O O . SER C 1 86 ? 16.773 45.799 57.781 1.00 79.11 1751 SER C O 1
ATOM 8493 N N . PHE C 1 87 ? 16.365 43.687 57.115 1.00 82.44 1752 PHE C N 1
ATOM 8494 C CA . PHE C 1 87 ? 15.226 44.040 56.274 1.00 79.55 1752 PHE C CA 1
ATOM 8495 C C . PHE C 1 87 ? 13.953 44.220 57.091 1.00 81.69 1752 PHE C C 1
ATOM 8496 O O . PHE C 1 87 ? 12.923 44.629 56.559 1.00 80.35 1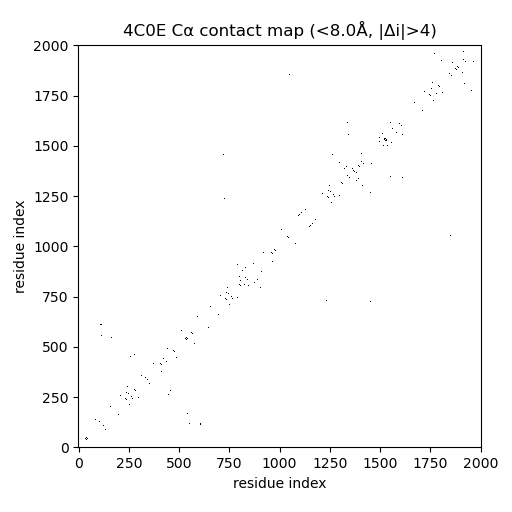752 PHE C O 1
ATOM 8504 N N . GLN C 1 88 ? 14.031 43.911 58.382 1.00 85.16 1753 GLN C N 1
ATOM 8505 C CA . GLN C 1 88 ? 12.868 43.958 59.265 1.00 87.75 1753 GLN C CA 1
ATOM 8506 C C . GLN C 1 88 ? 12.203 45.332 59.299 1.00 84.54 1753 GLN C C 1
ATOM 8507 O O . GLN C 1 88 ? 10.976 45.435 59.353 1.00 83.88 1753 GLN C O 1
ATOM 8513 N N . ALA C 1 89 ? 13.018 46.381 59.261 1.00 81.68 1754 ALA C N 1
ATOM 8514 C CA . ALA C 1 89 ? 12.515 47.749 59.331 1.00 80.91 1754 ALA C CA 1
ATOM 8515 C C . ALA C 1 89 ? 11.581 48.086 58.171 1.00 78.01 1754 ALA C C 1
ATOM 8516 O O . ALA C 1 89 ? 10.474 48.580 58.382 1.00 77.67 1754 ALA C O 1
ATOM 8518 N N . VAL C 1 90 ? 12.030 47.817 56.949 1.00 73.50 1755 VAL C N 1
ATOM 8519 C CA . VAL C 1 90 ? 11.229 48.117 55.767 1.00 67.60 1755 VAL C CA 1
ATOM 8520 C C . VAL C 1 90 ? 10.059 47.142 55.634 1.00 62.69 1755 VAL C C 1
ATOM 8521 O O . VAL C 1 90 ? 9.010 47.490 55.095 1.00 61.63 1755 VAL C O 1
ATOM 8525 N N . GLU C 1 91 ? 10.235 45.926 56.144 1.00 65.06 1756 GLU C N 1
ATOM 8526 C CA . GLU C 1 91 ? 9.163 44.937 56.130 1.00 70.37 1756 GLU C CA 1
ATOM 8527 C C . GLU C 1 91 ? 8.033 45.360 57.060 1.00 73.91 1756 GLU C C 1
ATOM 8528 O O . GLU C 1 91 ? 6.856 45.190 56.741 1.00 75.89 1756 GLU C O 1
ATOM 8534 N N . ALA C 1 92 ? 8.404 45.913 58.212 1.00 71.48 1757 ALA C N 1
ATOM 8535 C CA . ALA C 1 92 ? 7.431 46.382 59.189 1.00 66.50 1757 ALA C CA 1
ATOM 8536 C C . ALA C 1 92 ? 6.595 47.516 58.612 1.00 64.37 1757 ALA C C 1
ATOM 8537 O O . ALA C 1 92 ? 5.386 47.584 58.835 1.00 68.85 1757 ALA C O 1
ATOM 8539 N N . LEU C 1 93 ? 7.248 48.404 57.867 1.00 61.61 1758 LEU C N 1
ATOM 8540 C CA . LEU C 1 93 ? 6.564 49.525 57.235 1.00 63.83 1758 LEU C CA 1
ATOM 8541 C C . LEU C 1 93 ? 5.556 49.040 56.199 1.00 64.14 1758 LEU C C 1
ATOM 8542 O O . LEU C 1 93 ? 4.440 49.552 56.122 1.00 65.69 1758 LEU C O 1
ATOM 8547 N N . VAL C 1 94 ? 5.959 48.048 55.411 1.00 61.82 1759 VAL C N 1
ATOM 8548 C CA . VAL C 1 94 ? 5.098 47.485 54.376 1.00 57.19 1759 VAL C CA 1
ATOM 8549 C C . VAL C 1 94 ? 3.816 46.903 54.965 1.00 60.12 1759 VAL C C 1
ATOM 8550 O O . VAL C 1 94 ? 2.725 47.145 54.450 1.00 63.46 1759 VAL C O 1
ATOM 8554 N N . LYS C 1 95 ? 3.950 46.150 56.053 1.00 58.25 1760 LYS C N 1
ATOM 8555 C CA . LYS C 1 95 ? 2.790 45.562 56.714 1.00 58.61 1760 LYS C CA 1
ATOM 8556 C C . LYS C 1 95 ? 1.841 46.641 57.223 1.00 62.86 1760 LYS C C 1
ATOM 8557 O O . LYS C 1 95 ? 0.623 46.508 57.113 1.00 66.06 1760 LYS C O 1
ATOM 8563 N N . LEU C 1 96 ? 2.406 47.712 57.772 1.00 63.14 1761 LEU C N 1
ATOM 8564 C CA . LEU C 1 96 ? 1.608 48.826 58.274 1.00 57.53 1761 LEU C CA 1
ATOM 8565 C C . LEU C 1 96 ? 0.875 49.528 57.135 1.00 54.33 1761 LEU C C 1
ATOM 8566 O O . LEU C 1 96 ? -0.247 49.999 57.304 1.00 56.89 1761 LEU C O 1
ATOM 8571 N N . ILE C 1 97 ? 1.517 49.589 55.973 1.00 49.58 1762 ILE C N 1
ATOM 8572 C CA . ILE C 1 97 ? 0.921 50.209 54.794 1.00 51.11 1762 ILE C CA 1
ATOM 8573 C C . ILE C 1 97 ? -0.314 49.440 54.328 1.00 59.26 1762 ILE C C 1
ATOM 8574 O O . ILE C 1 97 ? -1.330 50.033 53.962 1.00 64.20 1762 ILE C O 1
ATOM 8579 N N . ILE C 1 98 ? -0.222 48.115 54.359 1.00 60.51 1763 ILE C N 1
ATOM 8580 C CA . ILE C 1 98 ? -1.309 47.258 53.899 1.00 63.74 1763 ILE C CA 1
ATOM 8581 C C . ILE C 1 98 ? -2.526 47.346 54.820 1.00 68.66 1763 ILE C C 1
ATOM 8582 O O . ILE C 1 98 ? -3.666 47.253 54.368 1.00 73.12 1763 ILE C O 1
ATOM 8587 N N . ILE C 1 99 ? -2.278 47.540 56.111 1.00 67.44 1764 ILE C N 1
ATOM 8588 C CA . ILE C 1 99 ? -3.358 47.678 57.082 1.00 67.81 1764 ILE C CA 1
ATOM 8589 C C . ILE C 1 99 ? -4.192 48.926 56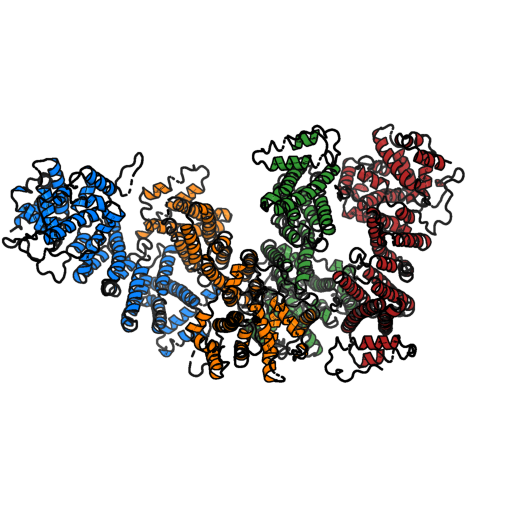.795 1.00 71.17 1764 ILE C C 1
ATOM 8590 O O . ILE C 1 99 ? -5.413 48.925 56.968 1.00 75.97 1764 ILE C O 1
ATOM 8595 N N . PHE C 1 100 ? -3.530 49.983 56.334 1.00 67.36 1765 PHE C N 1
ATOM 8596 C CA . PHE C 1 100 ? -4.207 51.244 56.043 1.00 67.11 1765 PHE C CA 1
ATOM 8597 C C . PHE C 1 100 ? -5.001 51.219 54.738 1.00 73.21 1765 PHE C C 1
ATOM 8598 O O . PHE C 1 100 ? -6.061 51.835 54.643 1.00 80.93 1765 PHE C O 1
ATOM 8606 N N . VAL C 1 101 ? -4.489 50.514 53.735 1.00 74.74 1766 VAL C N 1
ATOM 8607 C CA . VAL C 1 101 ? -5.185 50.422 52.455 1.00 79.35 1766 VAL C CA 1
ATOM 8608 C C . VAL C 1 101 ? -6.357 49.445 52.557 1.00 83.19 1766 VAL C C 1
ATOM 8609 O O . VAL C 1 101 ? -7.350 49.567 51.838 1.00 86.29 1766 VAL C O 1
ATOM 8613 N N . LYS C 1 102 ? -6.245 48.491 53.475 1.00 86.32 1767 LYS C N 1
ATOM 8614 C CA . LYS C 1 102 ? -7.285 47.490 53.673 1.00 94.97 1767 LYS C CA 1
ATOM 8615 C C . LYS C 1 102 ? -8.486 48.093 54.400 1.00 100.34 1767 LYS C C 1
ATOM 8616 O O . LYS C 1 102 ? -9.604 47.588 54.300 1.00 106.25 1767 LYS C O 1
ATOM 8622 N N . SER C 1 103 ? -8.247 49.183 55.123 1.00 96.05 1768 SER C N 1
ATOM 8623 C CA . SER C 1 103 ? -9.284 49.808 55.937 1.00 95.09 1768 SER C CA 1
ATOM 8624 C C . SER C 1 103 ? -10.190 50.741 55.135 1.00 106.12 1768 SER C C 1
ATOM 8625 O O . SER C 1 103 ? -11.289 51.075 55.576 1.00 113.76 1768 SER C O 1
ATOM 8628 N N . HIS C 1 104 ? -9.725 51.162 53.963 1.00 112.80 1769 HIS C N 1
ATOM 8629 C CA . HIS C 1 104 ? -10.496 52.067 53.115 1.00 123.82 1769 HIS C CA 1
ATOM 8630 C C . HIS C 1 104 ? -11.793 51.432 52.620 1.00 134.89 1769 HIS C C 1
ATOM 8631 O O . HIS C 1 104 ? -11.929 50.209 52.592 1.00 134.60 1769 HIS C O 1
ATOM 8638 N N . GLN C 1 105 ? -12.744 52.277 52.232 1.00 146.37 1770 GLN C N 1
ATOM 8639 C CA . GLN C 1 105 ? -14.024 51.811 51.714 1.00 157.10 1770 GLN C CA 1
ATOM 8640 C C . GLN C 1 105 ? -13.970 51.643 50.199 1.00 163.78 1770 GLN C C 1
ATOM 8641 O O . GLN C 1 105 ? -13.241 52.359 49.511 1.00 161.95 1770 GLN C O 1
ATOM 8643 N N . ASP C 1 106 ? -14.746 50.694 49.685 1.00 170.45 1771 ASP C N 1
ATOM 8644 C CA . ASP C 1 106 ? -14.760 50.409 48.256 1.00 172.32 1771 ASP C CA 1
ATOM 8645 C C . ASP C 1 106 ? -16.152 50.640 47.675 1.00 174.62 1771 ASP C C 1
ATOM 8646 O O . ASP C 1 106 ? -17.158 50.356 48.325 1.00 179.32 1771 ASP C O 1
ATOM 8651 N N . SER C 1 107 ? -16.206 51.153 46.450 1.00 170.24 1772 SER C N 1
ATOM 8652 C CA . SER C 1 107 ? -17.483 51.458 45.812 1.00 171.09 1772 SER C CA 1
ATOM 8653 C C . SER C 1 107 ? -17.454 51.226 44.303 1.00 170.59 1772 SER C C 1
ATOM 8654 O O . SER C 1 107 ? -16.929 52.045 43.549 1.00 170.82 1772 SER C O 1
ATOM 8656 N N . GLU C 1 108 ? -18.027 50.105 43.873 1.00 170.61 1773 GLU C N 1
ATOM 8657 C CA . GLU C 1 108 ? -18.145 49.787 42.453 1.00 169.79 1773 GLU C CA 1
ATOM 8658 C C . GLU C 1 108 ? -19.236 48.749 42.211 1.00 173.25 1773 GLU C C 1
ATOM 8659 O O . GLU C 1 108 ? -19.556 47.953 43.095 1.00 173.79 1773 GLU C O 1
ATOM 8665 N N . PRO C 1 112 ? -15.478 54.695 41.828 1.00 120.68 1777 PRO C N 1
ATOM 8666 C CA . PRO C 1 112 ? -14.489 55.611 42.407 1.00 118.58 1777 PRO C CA 1
ATOM 8667 C C . PRO C 1 112 ? -14.039 55.170 43.796 1.00 114.35 1777 PRO C C 1
ATOM 8668 O O . PRO C 1 112 ? -14.712 55.456 44.787 1.00 117.57 1777 PRO C O 1
ATOM 8672 N N . SER C 1 113 ? -12.904 54.480 43.862 1.00 105.17 1778 SER C N 1
ATOM 8673 C CA . SER C 1 113 ? -12.375 53.993 45.131 1.00 99.83 1778 SER C CA 1
ATOM 8674 C C . SER C 1 113 ? -11.290 54.911 45.678 1.00 97.70 1778 SER C C 1
ATOM 8675 O O . SER C 1 113 ? -10.416 55.366 44.940 1.00 97.81 1778 SER C O 1
ATOM 8678 N N . ALA C 1 114 ? -11.350 55.177 46.978 1.00 97.50 1779 ALA C N 1
ATOM 8679 C CA . ALA C 1 114 ? -10.339 55.993 47.635 1.00 96.71 1779 ALA C CA 1
ATOM 8680 C C . ALA C 1 114 ? -9.082 55.171 47.892 1.00 90.17 1779 ALA C C 1
ATOM 8681 O O . ALA C 1 114 ? -7.981 55.712 47.978 1.00 89.72 1779 ALA C O 1
ATOM 8683 N N . ALA C 1 115 ? -9.258 53.858 48.011 1.00 85.26 1780 ALA C N 1
ATOM 8684 C CA . ALA C 1 115 ? -8.149 52.952 48.284 1.00 83.21 1780 ALA C CA 1
ATOM 8685 C C . ALA C 1 115 ? -7.179 52.881 47.110 1.00 79.43 1780 ALA C C 1
ATOM 8686 O O . ALA C 1 115 ? -5.965 52.804 47.302 1.00 75.14 1780 ALA C O 1
ATOM 8688 N N . VAL C 1 116 ? -7.723 52.901 45.897 1.00 79.34 1781 VAL C N 1
ATOM 8689 C CA . VAL C 1 116 ? -6.906 52.887 44.689 1.00 70.96 1781 VAL C CA 1
ATOM 8690 C C . VAL C 1 116 ? -6.077 54.163 44.603 1.00 66.14 1781 VAL C C 1
ATOM 8691 O O . VAL C 1 116 ? -4.895 54.128 44.261 1.00 66.34 1781 VAL C O 1
ATOM 8695 N N . ALA C 1 117 ? -6.702 55.290 44.928 1.00 63.32 1782 ALA C N 1
ATOM 8696 C CA . ALA C 1 117 ? -6.009 56.572 44.931 1.00 60.24 1782 ALA C CA 1
ATOM 8697 C C . ALA C 1 117 ? -5.010 56.645 46.082 1.00 64.09 1782 ALA C C 1
ATOM 8698 O O . ALA C 1 117 ? -3.995 57.335 45.992 1.00 63.76 1782 ALA C O 1
ATOM 8700 N N . PHE C 1 118 ? -5.304 55.926 47.160 1.00 71.19 1783 PHE C N 1
ATOM 8701 C CA . PHE C 1 118 ? -4.429 55.900 48.328 1.00 75.69 1783 PHE C CA 1
ATOM 8702 C C . PHE C 1 118 ? -3.157 55.103 48.055 1.00 76.41 1783 PHE C C 1
ATOM 8703 O O . PHE C 1 118 ? -2.062 55.527 48.421 1.00 75.35 1783 PHE C O 1
ATOM 8719 N N . ASP C 1 120 ? -1.889 54.577 45.146 1.00 79.63 1785 ASP C N 1
ATOM 8720 C CA . ASP C 1 120 ? -1.158 55.278 44.097 1.00 77.41 1785 ASP C CA 1
ATOM 8721 C C . ASP C 1 120 ? -0.254 56.360 44.677 1.00 78.70 1785 ASP C C 1
ATOM 8722 O O . ASP C 1 120 ? 0.893 56.516 44.257 1.00 78.41 1785 ASP C O 1
ATOM 8727 N N . SER C 1 121 ? -0.778 57.107 45.644 1.00 81.88 1786 SER C N 1
ATOM 8728 C CA . SER C 1 121 ? -0.019 58.178 46.278 1.00 83.23 1786 SER C CA 1
ATOM 8729 C C . SER C 1 121 ? 1.139 57.623 47.102 1.00 83.39 1786 SER C C 1
ATOM 8730 O O . SER C 1 121 ? 2.148 58.299 47.302 1.00 88.79 1786 SER C O 1
ATOM 8733 N N . ILE C 1 122 ? 0.989 56.391 47.577 1.00 76.48 1787 ILE C N 1
ATOM 8734 C CA . ILE C 1 122 ? 2.052 55.726 48.322 1.00 72.77 1787 ILE C CA 1
ATOM 8735 C C . ILE C 1 122 ? 3.196 55.347 47.387 1.00 71.89 1787 ILE C C 1
ATOM 8736 O O . ILE C 1 122 ? 4.366 55.568 47.700 1.00 73.55 1787 ILE C O 1
ATOM 8741 N N . LEU C 1 123 ? 2.847 54.783 46.235 1.00 69.75 1788 LEU C N 1
ATOM 8742 C CA . LEU C 1 123 ? 3.835 54.445 45.218 1.00 65.56 1788 LEU C CA 1
ATOM 8743 C C . LEU C 1 123 ? 4.518 55.704 44.701 1.00 66.10 1788 LEU C C 1
ATOM 8744 O O . LEU C 1 123 ? 5.728 55.717 44.478 1.00 67.80 1788 LEU C O 1
ATOM 8749 N N . ALA C 1 124 ? 3.731 56.759 44.517 1.00 61.26 1789 ALA C N 1
ATOM 8750 C CA . ALA C 1 124 ? 4.251 58.038 44.049 1.00 60.82 1789 ALA C CA 1
ATOM 8751 C C . ALA C 1 124 ? 5.205 58.630 45.077 1.00 64.05 1789 ALA C C 1
ATOM 8752 O O . ALA C 1 124 ? 6.150 59.339 44.729 1.00 63.97 1789 ALA C O 1
ATOM 8754 N N . LEU C 1 125 ? 4.948 58.332 46.345 1.00 68.39 1790 LEU C N 1
ATOM 8755 C CA . LEU C 1 125 ? 5.801 58.797 47.430 1.00 71.21 1790 LEU C CA 1
ATOM 8756 C C . LEU C 1 125 ? 7.126 58.048 47.429 1.00 68.60 1790 LEU C C 1
ATOM 8757 O O . LEU C 1 125 ? 8.191 58.652 47.555 1.00 69.00 1790 LEU C O 1
ATOM 8762 N N . GLY C 1 126 ? 7.050 56.728 47.287 1.00 66.17 1791 GLY C N 1
ATOM 8763 C CA . GLY C 1 126 ? 8.235 55.893 47.239 1.00 66.91 1791 GLY C CA 1
ATOM 8764 C C . GLY C 1 126 ? 9.154 56.284 46.099 1.00 67.68 1791 GLY C C 1
ATOM 8765 O O . GLY C 1 126 ? 10.375 56.292 46.248 1.00 69.04 1791 GLY C O 1
ATOM 8766 N N . VAL C 1 127 ? 8.558 56.612 44.957 1.00 66.03 1792 VAL C N 1
ATOM 8767 C CA . VAL C 1 127 ? 9.313 57.072 43.799 1.00 62.64 1792 VAL C CA 1
ATOM 8768 C C . VAL C 1 127 ? 10.054 58.366 44.122 1.00 63.65 1792 VAL C C 1
ATOM 8769 O O . VAL C 1 127 ? 11.234 58.513 43.806 1.00 63.00 1792 VAL C O 1
ATOM 8773 N N . LEU C 1 128 ? 9.355 59.293 44.768 1.00 68.43 1793 LEU C N 1
ATOM 8774 C CA . LEU C 1 128 ? 9.931 60.582 45.132 1.00 67.96 1793 LEU C CA 1
ATOM 8775 C C . LEU C 1 128 ? 11.086 60.425 46.117 1.00 71.32 1793 LEU C C 1
ATOM 8776 O O . LEU C 1 128 ? 12.086 61.136 46.032 1.00 72.32 1793 LEU C O 1
ATOM 8781 N N . VAL C 1 129 ? 10.939 59.493 47.053 1.00 73.71 1794 VAL C N 1
ATOM 8782 C CA . VAL C 1 129 ? 11.975 59.238 48.048 1.00 73.80 1794 VAL C CA 1
ATOM 8783 C C . VAL C 1 129 ? 13.175 58.532 47.419 1.00 70.25 1794 VAL C C 1
ATOM 8784 O O . VAL C 1 129 ? 14.325 58.896 47.672 1.00 64.70 1794 VAL C O 1
ATOM 8788 N N . ALA C 1 130 ? 12.897 57.526 46.594 1.00 66.29 1795 ALA C N 1
ATOM 8789 C CA . ALA C 1 130 ? 13.945 56.782 45.905 1.00 55.76 1795 ALA C CA 1
ATOM 8790 C C . ALA C 1 130 ? 14.753 57.701 44.999 1.00 64.91 1795 ALA C C 1
ATOM 8791 O O . ALA C 1 130 ? 15.982 57.635 44.966 1.00 68.82 1795 ALA C O 1
ATOM 8793 N N . ASN C 1 131 ? 14.052 58.560 44.267 1.00 69.01 1796 ASN C N 1
ATOM 8794 C CA . ASN C 1 131 ? 14.697 59.522 43.385 1.00 70.37 1796 ASN C CA 1
ATOM 8795 C C . ASN C 1 131 ? 15.488 60.554 44.183 1.00 74.74 1796 ASN C C 1
ATOM 8796 O O . ASN C 1 131 ? 16.463 61.119 43.692 1.00 74.11 1796 ASN C O 1
ATOM 8801 N N . SER C 1 132 ? 15.062 60.790 45.420 1.00 82.64 1797 SER C N 1
ATOM 8802 C CA . SER C 1 132 ? 15.751 61.724 46.304 1.00 85.11 1797 SER C CA 1
ATOM 8803 C C . SER C 1 132 ? 17.041 61.115 46.839 1.00 81.33 1797 SER C C 1
ATOM 8804 O O . SER C 1 132 ? 18.083 61.769 46.859 1.00 81.59 1797 SER C O 1
ATOM 8807 N N . HIS C 1 133 ? 16.965 59.859 47.270 1.00 76.82 1798 HIS C N 1
ATOM 8808 C CA . HIS C 1 133 ? 18.132 59.152 47.788 1.00 76.89 1798 HIS C CA 1
ATOM 8809 C C . HIS C 1 133 ? 19.203 58.964 46.716 1.00 77.00 1798 HIS C C 1
ATOM 8810 O O . HIS C 1 133 ? 20.395 58.918 47.018 1.00 71.98 1798 HIS C O 1
ATOM 8817 N N . HIS C 1 134 ? 18.773 58.862 45.462 1.00 76.78 1799 HIS C N 1
ATOM 8818 C CA . HIS C 1 134 ? 19.697 58.651 44.355 1.00 77.35 1799 HIS C CA 1
ATOM 8819 C C . HIS C 1 134 ? 20.510 59.907 44.047 1.00 80.95 1799 HIS C C 1
ATOM 8820 O O . HIS C 1 134 ? 21.670 59.822 43.646 1.00 83.80 1799 HIS C O 1
ATOM 8827 N N . VAL C 1 135 ? 19.893 61.070 44.233 1.00 81.49 1800 VAL C N 1
ATOM 8828 C CA . VAL C 1 135 ? 20.564 62.341 43.984 1.00 83.73 1800 VAL C CA 1
ATOM 8829 C C . VAL C 1 135 ? 21.457 62.724 45.161 1.00 91.35 1800 VAL C C 1
ATOM 8830 O O . VAL C 1 135 ? 22.593 63.162 44.975 1.00 94.02 1800 VAL C O 1
ATOM 8834 N N . LYS C 1 136 ? 20.937 62.544 46.372 1.00 93.49 1801 LYS C N 1
ATOM 8835 C CA . LYS C 1 136 ? 21.671 62.880 47.587 1.00 95.74 1801 LYS C CA 1
ATOM 8836 C C . LYS C 1 136 ? 22.850 61.941 47.826 1.00 96.24 1801 LYS C C 1
ATOM 8837 O O . LYS C 1 136 ? 23.815 62.305 48.497 1.00 91.28 1801 LYS C O 1
ATOM 8843 N N . ARG C 1 137 ? 22.767 60.733 47.279 1.00 103.53 1802 ARG C N 1
ATOM 8844 C CA . ARG C 1 137 ? 23.796 59.725 47.511 1.00 111.83 1802 ARG C CA 1
ATOM 8845 C C . ARG C 1 137 ? 24.383 59.159 46.221 1.00 116.25 1802 ARG C C 1
ATOM 8846 O O . ARG C 1 137 ? 23.685 58.523 45.430 1.00 113.41 1802 ARG C O 1
ATOM 8854 N N . GLY C 1 138 ? 25.674 59.397 46.019 1.00 124.77 1803 GLY C N 1
ATOM 8855 C CA . GLY C 1 138 ? 26.403 58.793 44.921 1.00 128.70 1803 GLY C CA 1
ATOM 8856 C C . GLY C 1 138 ? 27.237 57.644 45.449 1.00 130.49 1803 GLY C C 1
ATOM 8857 O O . GLY C 1 138 ? 28.033 57.827 46.371 1.00 139.14 1803 GLY C O 1
ATOM 8858 N N . GLU C 1 139 ? 27.034 56.458 44.878 1.00 121.24 1804 GLU C N 1
ATOM 8859 C CA . GLU C 1 139 ? 27.697 55.228 45.323 1.00 117.29 1804 GLU C CA 1
ATOM 8860 C C . GLU C 1 139 ? 27.312 54.834 46.752 1.00 113.35 1804 GLU C C 1
ATOM 8861 O O . GLU C 1 139 ? 27.880 53.904 47.324 1.00 117.15 1804 GLU C O 1
ATOM 8867 N N . ASN C 1 140 ? 26.343 55.545 47.319 1.00 105.34 1805 ASN C N 1
ATOM 8868 C CA . ASN C 1 140 ? 25.830 55.236 48.647 1.00 100.82 1805 ASN C CA 1
ATOM 8869 C C . ASN C 1 140 ? 24.352 54.879 48.584 1.00 93.39 1805 ASN C C 1
ATOM 8870 O O . ASN C 1 140 ? 23.734 54.562 49.601 1.00 93.52 1805 ASN C O 1
ATOM 8875 N N . PHE C 1 141 ? 23.793 54.938 47.380 1.00 86.85 1806 PHE C N 1
ATOM 8876 C CA . PHE C 1 141 ? 22.391 54.607 47.159 1.00 81.46 1806 PHE C CA 1
ATOM 8877 C C . PHE C 1 141 ? 22.123 53.144 47.485 1.00 82.28 1806 PHE C C 1
ATOM 8878 O O . PHE C 1 141 ? 22.813 52.251 46.994 1.00 84.11 1806 PHE C O 1
ATOM 8886 N N . ASN C 1 142 ? 21.115 52.908 48.318 1.00 82.58 1807 ASN C N 1
ATOM 8887 C CA . ASN C 1 142 ? 20.770 51.558 48.741 1.00 81.48 1807 ASN C CA 1
ATOM 8888 C C . ASN C 1 142 ? 19.642 50.983 47.893 1.00 77.05 1807 ASN C C 1
ATOM 8889 O O . ASN C 1 142 ? 18.465 51.170 48.202 1.00 73.92 1807 ASN C O 1
ATOM 8894 N N . GLN C 1 143 ? 20.007 50.281 46.825 1.00 74.78 1808 GLN C N 1
ATOM 8895 C CA . GLN C 1 143 ? 19.023 49.714 45.911 1.00 70.21 1808 GLN C CA 1
ATOM 8896 C C . GLN C 1 143 ? 18.273 48.545 46.540 1.00 67.73 1808 GLN C C 1
ATOM 8897 O O . GLN C 1 143 ? 17.138 48.256 46.163 1.00 65.64 1808 GLN C O 1
ATOM 8903 N N . ARG C 1 144 ? 18.909 47.883 47.503 1.00 68.72 1809 ARG C N 1
ATOM 8904 C CA . ARG C 1 144 ? 18.331 46.699 48.132 1.00 69.22 1809 ARG C CA 1
ATOM 8905 C C . ARG C 1 144 ? 17.056 47.000 48.915 1.00 70.46 1809 ARG C C 1
ATOM 8906 O O . ARG C 1 144 ? 16.012 46.394 48.668 1.00 70.91 1809 ARG C O 1
ATOM 8914 N N . VAL C 1 145 ? 17.145 47.933 49.857 1.00 69.00 1810 VAL C N 1
ATOM 8915 C CA . VAL C 1 145 ? 16.010 48.260 50.714 1.00 66.40 1810 VAL C CA 1
ATOM 8916 C C . VAL C 1 145 ? 14.844 48.847 49.914 1.00 60.79 1810 VAL C C 1
ATOM 8917 O O . VAL C 1 145 ? 13.681 48.561 50.202 1.00 62.25 1810 VAL C O 1
ATOM 8921 N N . PHE C 1 146 ? 15.157 49.646 48.897 1.00 56.85 1811 PHE C N 1
ATOM 8922 C CA . PHE C 1 146 ? 14.123 50.223 48.045 1.00 59.64 1811 PHE C CA 1
ATOM 8923 C C . PHE C 1 146 ? 13.461 49.157 47.179 1.00 60.92 1811 PHE C C 1
ATOM 8924 O O . PHE C 1 146 ? 12.252 49.197 46.951 1.00 62.98 1811 PHE C O 1
ATOM 8932 N N . TYR C 1 147 ? 14.257 48.205 46.699 1.00 57.76 1812 TYR C N 1
ATOM 8933 C CA . TYR C 1 147 ? 13.722 47.090 45.927 1.00 55.20 1812 TYR C CA 1
ATOM 8934 C C . TYR C 1 147 ? 12.816 46.241 46.807 1.00 55.52 1812 TYR C C 1
ATOM 8935 O O . TYR C 1 147 ? 11.718 45.864 46.402 1.00 56.46 1812 TYR C O 1
ATOM 8944 N N . ARG C 1 148 ? 13.286 45.953 48.017 1.00 57.16 1813 ARG C N 1
ATOM 8945 C CA . ARG C 1 148 ? 12.526 45.158 48.974 1.00 63.73 1813 ARG C CA 1
ATOM 8946 C C . ARG C 1 148 ? 11.191 45.825 49.286 1.00 61.56 1813 ARG C C 1
ATOM 8947 O O . ARG C 1 148 ? 10.183 45.151 49.502 1.00 59.84 1813 ARG C O 1
ATOM 8955 N N . PHE C 1 149 ? 11.195 47.154 49.295 1.00 59.55 1814 PHE C N 1
ATOM 8956 C CA . PHE C 1 149 ? 9.992 47.935 49.556 1.00 59.33 1814 PHE C CA 1
ATOM 8957 C C . PHE C 1 149 ? 8.935 47.709 48.478 1.00 60.51 1814 PHE C C 1
ATOM 8958 O O . PHE C 1 149 ? 7.801 47.334 48.777 1.00 65.24 1814 PHE C O 1
ATOM 8966 N N . PHE C 1 150 ? 9.315 47.929 47.223 1.00 52.92 1815 PHE C N 1
ATOM 8967 C CA . PHE C 1 150 ? 8.378 47.799 46.110 1.00 53.46 1815 PHE C CA 1
ATOM 8968 C C . PHE C 1 150 ? 8.016 46.344 45.811 1.00 58.18 1815 PHE C C 1
ATOM 8969 O O . PHE C 1 150 ? 6.897 46.052 45.385 1.00 55.69 1815 PHE C O 1
ATOM 8977 N N . ALA C 1 151 ? 8.963 45.437 46.034 1.00 60.69 1816 ALA C N 1
ATOM 8978 C CA . ALA C 1 151 ? 8.735 44.018 45.780 1.00 57.00 1816 ALA C CA 1
ATOM 8979 C C . ALA C 1 151 ? 7.675 43.451 46.716 1.00 59.06 1816 ALA C C 1
ATOM 8980 O O . ALA C 1 151 ? 6.788 42.712 46.287 1.00 63.55 1816 ALA C O 1
ATOM 8982 N N . LEU C 1 152 ? 7.771 43.802 47.995 1.00 56.31 1817 LEU C N 1
ATOM 8983 C CA . LEU C 1 152 ? 6.803 43.348 48.986 1.00 57.42 1817 LEU C CA 1
ATOM 8984 C C . LEU C 1 152 ? 5.427 43.950 48.731 1.00 53.28 1817 LEU C C 1
ATOM 8985 O O . LEU C 1 152 ? 4.404 43.330 49.024 1.00 55.61 1817 LEU C O 1
ATOM 8990 N N . LEU C 1 153 ? 5.407 45.162 48.187 1.00 47.59 1818 LEU C N 1
ATOM 8991 C CA . LEU C 1 153 ? 4.154 45.808 47.819 1.00 44.67 1818 LEU C CA 1
ATOM 8992 C C . LEU C 1 153 ? 3.508 45.086 46.643 1.00 46.34 1818 LEU C C 1
ATOM 8993 O O . LEU C 1 153 ? 2.294 44.896 46.614 1.00 44.97 1818 LEU C O 1
ATOM 8998 N N . LEU C 1 154 ? 4.329 44.684 45.677 1.00 50.09 1819 LEU C N 1
ATOM 8999 C CA . LEU C 1 154 ? 3.847 43.927 44.527 1.00 53.81 1819 LEU C CA 1
ATOM 9000 C C . LEU C 1 154 ? 3.221 42.611 44.968 1.00 58.59 1819 LEU C C 1
ATOM 9001 O O . LEU C 1 154 ? 2.153 42.228 44.490 1.00 63.95 1819 LEU C O 1
ATOM 9006 N N . HIS C 1 155 ? 3.898 41.928 45.885 1.00 58.51 1820 HIS C N 1
ATOM 9007 C CA . HIS C 1 155 ? 3.434 40.642 46.387 1.00 64.37 1820 HIS C CA 1
ATOM 9008 C C . HIS C 1 155 ? 2.119 40.772 47.146 1.00 63.99 1820 HIS C C 1
ATOM 9009 O O . HIS C 1 155 ? 1.220 39.945 46.993 1.00 59.22 1820 HIS C O 1
ATOM 9016 N N . GLU C 1 156 ? 2.012 41.817 47.960 1.00 66.91 1821 GLU C N 1
ATOM 9017 C CA . GLU C 1 156 ? 0.834 42.011 48.797 1.00 70.48 1821 GLU C CA 1
ATOM 9018 C C . GLU C 1 156 ? -0.375 42.471 47.987 1.00 70.43 1821 GLU C C 1
ATOM 9019 O O . GLU C 1 156 ? -1.514 42.160 48.335 1.00 76.05 1821 GLU C O 1
ATOM 9025 N N . VAL C 1 157 ? -0.126 43.215 46.913 1.00 65.69 1822 VAL C N 1
ATOM 9026 C CA . VAL C 1 157 ? -1.199 43.667 46.032 1.00 69.40 1822 VAL C CA 1
ATOM 9027 C C . VAL C 1 157 ? -1.905 42.474 45.391 1.00 81.09 1822 VAL C C 1
ATOM 9028 O O . VAL C 1 157 ? -3.135 42.434 45.314 1.00 86.23 1822 VAL C O 1
ATOM 9032 N N . GLY C 1 158 ? -1.119 41.498 44.948 1.00 83.07 1823 GLY C N 1
ATOM 9033 C CA . GLY C 1 158 ? -1.663 40.277 44.380 1.00 84.31 1823 GLY C CA 1
ATOM 9034 C C . GLY C 1 158 ? -2.499 39.509 45.386 1.00 81.57 1823 GLY C C 1
ATOM 9035 O O . GLY C 1 158 ? -3.457 38.827 45.023 1.00 82.80 1823 GLY C O 1
ATOM 9036 N N . LEU C 1 159 ? -2.133 39.623 46.658 1.00 75.76 1824 LEU C N 1
ATOM 9037 C CA . LEU C 1 159 ? -2.889 38.995 47.733 1.00 76.46 1824 LEU C CA 1
ATOM 9038 C C . LEU C 1 159 ? -4.222 39.709 47.936 1.00 83.67 1824 LEU C C 1
ATOM 9039 O O . LEU C 1 159 ? -5.200 39.108 48.382 1.00 87.77 1824 LEU C O 1
ATOM 9044 N N . LEU C 1 160 ? -4.252 40.994 47.599 1.00 85.23 1825 LEU C N 1
ATOM 9045 C CA . LEU C 1 160 ? -5.457 41.802 47.750 1.00 88.76 1825 LEU C CA 1
ATOM 9046 C C . LEU C 1 160 ? -6.280 41.825 46.467 1.00 90.74 1825 LEU C C 1
ATOM 9047 O O . LEU C 1 160 ? -7.009 42.781 46.204 1.00 91.61 1825 LEU C O 1
ATOM 9052 N N . ALA C 1 161 ? -6.160 40.770 45.668 1.00 91.69 1826 ALA C N 1
ATOM 9053 C CA . ALA C 1 161 ? -6.890 40.682 44.410 1.00 93.46 1826 ALA C CA 1
ATOM 9054 C C . ALA C 1 161 ? -8.373 40.424 44.649 1.00 98.74 1826 ALA C C 1
ATOM 9055 O O . ALA C 1 161 ? -9.223 40.882 43.885 1.00 102.79 1826 ALA C O 1
ATOM 9057 N N . GLY C 1 162 ? -8.678 39.691 45.714 1.00 99.66 1827 GLY C N 1
ATOM 9058 C CA . GLY C 1 162 ? -10.052 39.361 46.042 1.00 105.77 1827 GLY C CA 1
ATOM 9059 C C . GLY C 1 162 ? -10.774 40.487 46.757 1.00 110.57 1827 GLY C C 1
ATOM 9060 O O . GLY C 1 162 ? -11.999 40.593 46.686 1.00 114.68 1827 GLY C O 1
ATOM 9061 N N . HIS C 1 163 ? -10.012 41.329 47.448 1.00 111.14 1828 HIS C N 1
ATOM 9062 C CA . HIS C 1 163 ? -10.581 42.445 48.197 1.00 114.76 1828 HIS C CA 1
ATOM 9063 C C . HIS C 1 163 ? -11.161 43.513 47.275 1.00 114.02 1828 HIS C C 1
ATOM 9064 O O . HIS C 1 163 ? -12.271 43.996 47.493 1.00 117.81 1828 HIS C O 1
ATOM 9071 N N . PHE C 1 164 ? -10.404 43.879 46.246 1.00 110.76 1829 PHE C N 1
ATOM 9072 C CA . PHE C 1 164 ? -10.831 44.915 45.312 1.00 109.51 1829 PHE C CA 1
ATOM 9073 C C . PHE C 1 164 ? -11.641 44.334 44.158 1.00 105.71 1829 PHE C C 1
ATOM 9074 O O . PHE C 1 164 ? -11.498 43.161 43.814 1.00 105.01 1829 PHE C O 1
ATOM 9082 N N . SER C 1 165 ? -12.493 45.164 43.563 1.00 102.29 1830 SER C N 1
ATOM 9083 C CA . SER C 1 165 ? -13.290 44.748 42.416 1.00 99.44 1830 SER C CA 1
ATOM 9084 C C . SER C 1 165 ? -12.411 44.622 41.179 1.00 93.97 1830 SER C C 1
ATOM 9085 O O . SER C 1 165 ? -11.218 44.922 41.224 1.00 89.34 1830 SER C O 1
ATOM 9088 N N . LYS C 1 166 ? -13.006 44.179 40.076 1.00 99.79 1831 LYS C N 1
ATOM 9089 C CA . LYS C 1 166 ? -12.266 43.979 38.834 1.00 101.17 1831 LYS C CA 1
ATOM 9090 C C . LYS C 1 166 ? -11.688 45.286 38.299 1.00 99.00 1831 LYS C C 1
ATOM 9091 O O . LYS C 1 166 ? -10.522 45.345 37.912 1.00 95.41 1831 LYS C O 1
ATOM 9093 N N . SER C 1 167 ? -12.509 46.331 38.287 1.00 99.06 1832 SER C N 1
ATOM 9094 C CA . SER C 1 167 ? -12.094 47.630 37.768 1.00 94.11 1832 SER C CA 1
ATOM 9095 C C . SER C 1 167 ? -11.005 48.267 38.626 1.00 88.71 1832 SER C C 1
ATOM 9096 O O . SER C 1 167 ? -10.135 48.970 38.116 1.00 87.38 1832 SER C O 1
ATOM 9099 N N . HIS C 1 168 ? -11.057 48.015 39.929 1.00 87.61 1833 HIS C N 1
ATOM 9100 C CA . HIS C 1 168 ? -10.116 48.625 40.863 1.00 89.20 1833 HIS C CA 1
ATOM 9101 C C . HIS C 1 168 ? -8.763 47.922 40.883 1.00 88.45 1833 HIS C C 1
ATOM 9102 O O . HIS C 1 168 ? -7.720 48.574 40.937 1.00 88.46 1833 HIS C O 1
ATOM 9109 N N . TYR C 1 169 ? -8.782 46.594 40.839 1.00 87.86 1834 TYR C N 1
ATOM 9110 C CA . TYR C 1 169 ? -7.547 45.819 40.851 1.00 85.07 1834 TYR C CA 1
ATOM 9111 C C . TYR C 1 169 ? -6.722 46.091 39.597 1.00 87.55 1834 TYR C C 1
ATOM 9112 O O . TYR C 1 169 ? -5.492 46.115 39.645 1.00 88.31 1834 TYR C O 1
ATOM 9121 N N . GLU C 1 170 ? -7.408 46.299 38.478 1.00 85.85 1835 GLU C N 1
ATOM 9122 C CA . GLU C 1 170 ? -6.743 46.636 37.227 1.00 80.32 1835 GLU C CA 1
ATOM 9123 C C . GLU C 1 170 ? -6.055 47.989 37.340 1.00 80.92 1835 GLU C C 1
ATOM 9124 O O . GLU C 1 170 ? -4.932 48.164 36.870 1.00 82.20 1835 GLU C O 1
ATOM 9130 N N . GLN C 1 171 ? -6.735 48.940 37.974 1.00 82.29 1836 GLN C N 1
ATOM 9131 C CA . GLN C 1 171 ? -6.197 50.285 38.146 1.00 81.04 1836 GLN C CA 1
ATOM 9132 C C . GLN C 1 171 ? -4.930 50.287 38.994 1.00 73.71 1836 GLN C C 1
ATOM 9133 O O . GLN C 1 171 ? -3.961 50.969 38.667 1.00 75.45 1836 GLN C O 1
ATOM 9139 N N . ILE C 1 172 ? -4.944 49.519 40.080 1.00 67.13 1837 ILE C N 1
ATOM 9140 C CA . ILE C 1 172 ? -3.788 49.420 40.965 1.00 61.79 1837 ILE C CA 1
ATOM 9141 C C . ILE C 1 172 ? -2.562 48.917 40.209 1.00 63.67 1837 ILE C C 1
ATOM 9142 O O . ILE C 1 172 ? -1.461 49.446 40.368 1.00 63.23 1837 ILE C O 1
ATOM 9147 N N . ILE C 1 173 ? -2.766 47.903 39.374 1.00 63.74 1838 ILE C N 1
ATOM 9148 C CA . ILE C 1 173 ? -1.687 47.337 38.572 1.00 57.63 1838 ILE C CA 1
ATOM 9149 C C . ILE C 1 173 ? -1.192 48.330 37.522 1.00 60.29 1838 ILE C C 1
ATOM 9150 O O . ILE C 1 173 ? 0.014 48.534 37.373 1.00 63.00 1838 ILE C O 1
ATOM 9155 N N . LEU C 1 174 ? -2.126 48.947 36.804 1.00 58.17 1839 LEU C N 1
ATOM 9156 C CA . LEU C 1 174 ? -1.782 49.934 35.783 1.00 52.05 1839 LEU C CA 1
ATOM 9157 C C . LEU C 1 174 ? -1.035 51.118 36.384 1.00 57.65 1839 LEU C C 1
ATOM 9158 O O . LEU C 1 174 ? -0.061 51.605 35.809 1.00 61.16 1839 LEU C O 1
ATOM 9163 N N . ASN C 1 175 ? -1.498 51.575 37.544 1.00 58.37 1840 ASN C N 1
ATOM 9164 C CA . ASN C 1 175 ? -0.833 52.660 38.255 1.00 60.87 1840 ASN C CA 1
ATOM 9165 C C . ASN C 1 175 ? 0.563 52.253 38.709 1.00 58.68 1840 ASN C C 1
ATOM 9166 O O . ASN C 1 175 ? 1.501 53.048 38.652 1.00 56.20 1840 ASN C O 1
ATOM 9171 N N . PHE C 1 176 ? 0.694 51.006 39.152 1.00 59.27 1841 PHE C N 1
ATOM 9172 C CA . PHE C 1 176 ? 1.983 50.475 39.576 1.00 61.37 1841 PHE C CA 1
ATOM 9173 C C . PHE C 1 176 ? 2.950 50.458 38.399 1.00 60.46 1841 PHE C C 1
ATOM 9174 O O . PHE C 1 176 ? 4.147 50.690 38.562 1.00 62.97 1841 PHE C O 1
ATOM 9182 N N . ALA C 1 177 ? 2.419 50.188 37.210 1.00 57.58 1842 ALA C N 1
ATOM 9183 C CA . ALA C 1 177 ? 3.223 50.192 35.995 1.00 59.78 1842 ALA C CA 1
ATOM 9184 C C . ALA C 1 177 ? 3.659 51.611 35.646 1.00 60.84 1842 ALA C C 1
ATOM 9185 O O . ALA C 1 177 ? 4.787 51.836 35.202 1.00 55.59 1842 ALA C O 1
ATOM 9187 N N . ALA C 1 178 ? 2.758 52.566 35.854 1.00 63.55 1843 ALA C N 1
ATOM 9188 C CA . ALA C 1 178 ? 3.048 53.967 35.578 1.00 62.53 1843 ALA C CA 1
ATOM 9189 C C . ALA C 1 178 ? 4.105 54.513 36.532 1.00 64.29 1843 ALA C C 1
ATOM 9190 O O . ALA C 1 178 ? 5.024 55.219 36.114 1.00 63.26 1843 ALA C O 1
ATOM 9192 N N . ARG C 1 179 ? 3.969 54.184 37.814 1.00 65.44 1844 ARG C N 1
ATOM 9193 C CA . ARG C 1 179 ? 4.915 54.640 38.826 1.00 63.92 1844 ARG C CA 1
ATOM 9194 C C . ARG C 1 179 ? 6.274 53.972 38.652 1.00 61.45 1844 ARG C C 1
ATOM 9195 O O . ARG C 1 179 ? 7.305 54.532 39.024 1.00 57.05 1844 ARG C O 1
ATOM 9203 N N . LEU C 1 180 ? 6.267 52.773 38.079 1.00 64.85 1845 LEU C N 1
ATOM 9204 C CA . LEU C 1 180 ? 7.496 52.022 37.861 1.00 65.15 1845 LEU C CA 1
ATOM 9205 C C . LEU C 1 180 ? 8.308 52.660 36.738 1.00 64.51 1845 LEU C C 1
ATOM 9206 O O . LEU C 1 180 ? 9.530 52.526 36.686 1.00 67.82 1845 LEU C O 1
ATOM 9211 N N . PHE C 1 181 ? 7.617 53.359 35.844 1.00 58.00 1846 PHE C N 1
ATOM 9212 C CA . PHE C 1 181 ? 8.268 54.046 34.734 1.00 51.17 1846 PHE C CA 1
ATOM 9213 C C . PHE C 1 181 ? 8.981 55.305 35.215 1.00 57.23 1846 PHE C C 1
ATOM 9214 O O . PHE C 1 181 ? 9.917 55.781 34.577 1.00 54.92 1846 PHE C O 1
ATOM 9222 N N . ASP C 1 182 ? 8.533 55.841 36.346 1.00 69.72 1847 ASP C N 1
ATOM 9223 C CA . ASP C 1 182 ? 9.136 57.043 36.917 1.00 71.06 1847 ASP C CA 1
ATOM 9224 C C . ASP C 1 182 ? 10.486 56.741 37.562 1.00 74.84 1847 ASP C C 1
ATOM 9225 O O . ASP C 1 182 ? 11.198 57.652 37.986 1.00 70.66 1847 ASP C O 1
ATOM 9238 N N . ARG C 1 184 ? 12.979 54.922 35.910 1.00 82.82 1849 ARG C N 1
ATOM 9239 C CA . ARG C 1 184 ? 13.754 54.399 34.791 1.00 87.72 1849 ARG C CA 1
ATOM 9240 C C . ARG C 1 184 ? 15.235 54.298 35.129 1.00 93.92 1849 ARG C C 1
ATOM 9241 O O . ARG C 1 184 ? 15.725 55.010 36.006 1.00 98.64 1849 ARG C O 1
ATOM 9249 N N . PRO C 1 185 ? 15.958 53.410 34.429 1.00 91.59 1850 PRO C N 1
ATOM 9250 C CA . PRO C 1 185 ? 17.418 53.370 34.551 1.00 84.18 1850 PRO C CA 1
ATOM 9251 C C . PRO C 1 185 ? 18.054 54.650 34.007 1.00 72.56 1850 PRO C C 1
ATOM 9252 O O . PRO C 1 185 ? 19.216 54.929 34.297 1.00 64.77 1850 PRO C O 1
ATOM 9256 N N . ASN C 1 186 ? 17.292 55.412 33.227 1.00 73.91 1851 ASN C N 1
ATOM 9257 C CA . ASN C 1 186 ? 17.744 56.707 32.727 1.00 78.10 1851 ASN C CA 1
ATOM 9258 C C . ASN C 1 186 ? 17.722 57.764 33.822 1.00 78.99 1851 ASN C C 1
ATOM 9259 O O . ASN C 1 186 ? 18.556 58.668 33.844 1.00 79.17 1851 ASN C O 1
ATOM 9264 N N . LEU C 1 187 ? 16.753 57.646 34.723 1.00 78.72 1852 LEU C N 1
ATOM 9265 C CA . LEU C 1 187 ? 16.612 58.591 35.823 1.00 79.32 1852 LEU C CA 1
ATOM 9266 C C . LEU C 1 187 ? 17.377 58.112 37.051 1.00 78.00 1852 LEU C C 1
ATOM 9267 O O . LEU C 1 187 ? 18.057 58.893 37.714 1.00 85.40 1852 LEU C O 1
ATOM 9272 N N . LEU C 1 188 ? 17.265 56.821 37.347 1.00 70.92 1853 LEU C N 1
ATOM 9273 C CA . LEU C 1 188 ? 17.979 56.230 38.474 1.00 67.26 1853 LEU C CA 1
ATOM 9274 C C . LEU C 1 188 ? 18.836 55.047 38.023 1.00 62.55 1853 LEU C C 1
ATOM 9275 O O . LEU C 1 188 ? 18.440 53.891 38.182 1.00 54.39 1853 LEU C O 1
ATOM 9280 N N . PRO C 1 189 ? 20.017 55.337 37.455 1.00 62.89 1854 PRO C N 1
ATOM 9281 C CA . PRO C 1 189 ? 20.932 54.299 36.967 1.00 61.79 1854 PRO C CA 1
ATOM 9282 C C . PRO C 1 189 ? 21.426 53.383 38.083 1.00 61.34 1854 PRO C C 1
ATOM 9283 O O . PRO C 1 189 ? 21.709 52.212 37.833 1.00 58.14 1854 PRO C O 1
ATOM 9287 N N . GLY C 1 190 ? 21.522 53.911 39.300 1.00 61.77 1855 GLY C N 1
ATOM 9288 C CA . GLY C 1 190 ? 21.960 53.123 40.438 1.00 61.57 1855 GLY C CA 1
ATOM 9289 C C . GLY C 1 190 ? 20.872 52.192 40.938 1.00 55.40 1855 GLY C C 1
ATOM 9290 O O . GLY C 1 190 ? 21.090 51.398 41.853 1.00 51.30 1855 GLY C O 1
ATOM 9291 N N . PHE C 1 191 ? 19.696 52.296 40.329 1.00 54.06 1856 PHE C N 1
ATOM 9292 C CA . PHE C 1 191 ? 18.546 51.485 40.702 1.00 56.12 1856 PHE C CA 1
ATOM 9293 C C . PHE C 1 191 ? 18.090 50.676 39.489 1.00 67.46 1856 PHE C C 1
ATOM 9294 O O . PHE C 1 191 ? 16.973 50.163 39.448 1.00 70.63 1856 PHE C O 1
ATOM 9302 N N . ALA C 1 192 ? 18.974 50.558 38.503 1.00 70.70 1857 ALA C N 1
ATOM 9303 C CA . ALA C 1 192 ? 18.653 49.878 37.251 1.00 63.62 1857 ALA C CA 1
ATOM 9304 C C . ALA C 1 192 ? 18.416 48.382 37.434 1.00 61.07 1857 ALA C C 1
ATOM 9305 O O . ALA C 1 192 ? 17.408 47.847 36.969 1.00 59.80 1857 ALA C O 1
ATOM 9307 N N . CYS C 1 193 ? 19.349 47.714 38.108 1.00 63.30 1858 CYS C N 1
ATOM 9308 C CA . CYS C 1 193 ? 19.271 46.268 38.307 1.00 65.12 1858 CYS C CA 1
ATOM 9309 C C . CYS C 1 193 ? 18.004 45.853 39.049 1.00 63.65 1858 CYS C C 1
ATOM 9310 O O . CYS C 1 193 ? 17.305 44.928 38.634 1.00 61.88 1858 CYS C O 1
ATOM 9313 N N . ALA C 1 194 ? 17.716 46.545 40.146 1.00 60.03 1859 ALA C N 1
ATOM 9314 C CA . ALA C 1 194 ? 16.534 46.255 40.944 1.00 53.52 1859 ALA C CA 1
ATOM 9315 C C . ALA C 1 194 ? 15.263 46.549 40.157 1.00 48.26 1859 ALA C C 1
ATOM 9316 O O . ALA C 1 194 ? 14.271 45.830 40.271 1.00 47.59 1859 ALA C O 1
ATOM 9318 N N . TRP C 1 195 ? 15.302 47.610 39.355 1.00 46.09 1860 TRP C N 1
ATOM 9319 C CA . TRP C 1 195 ? 14.166 47.990 38.525 1.00 46.20 1860 TRP C CA 1
ATOM 9320 C C . TRP C 1 195 ? 13.839 46.889 37.526 1.00 56.65 1860 TRP C C 1
ATOM 9321 O O . TRP C 1 195 ? 12.673 46.634 37.227 1.00 59.15 1860 TRP C O 1
ATOM 9332 N N . ALA C 1 196 ? 14.880 46.238 37.016 1.00 61.86 1861 ALA C N 1
ATOM 9333 C CA . ALA C 1 196 ? 14.717 45.127 36.088 1.00 57.33 1861 ALA C CA 1
ATOM 9334 C C . ALA C 1 196 ? 14.020 43.954 36.771 1.00 57.34 1861 ALA C C 1
ATOM 9335 O O . ALA C 1 196 ? 13.215 43.252 36.159 1.00 57.78 1861 ALA C O 1
ATOM 9337 N N . GLY C 1 197 ? 14.331 43.754 38.047 1.00 58.01 1862 GLY C N 1
ATOM 9338 C CA . GLY C 1 197 ? 13.716 42.696 38.826 1.00 62.66 1862 GLY C CA 1
ATOM 9339 C C . GLY C 1 197 ? 12.258 42.978 39.134 1.00 62.78 1862 GLY C C 1
ATOM 9340 O O . GLY C 1 197 ? 11.459 42.057 39.305 1.00 60.15 1862 GLY C O 1
ATOM 9341 N N . LEU C 1 198 ? 11.913 44.259 39.208 1.00 60.58 1863 LEU C N 1
ATOM 9342 C CA . LEU C 1 198 ? 10.537 44.667 39.465 1.00 59.19 1863 LEU C CA 1
ATOM 9343 C C . LEU C 1 198 ? 9.670 44.467 38.227 1.00 61.37 1863 LEU C C 1
ATOM 9344 O O . LEU C 1 198 ? 8.513 44.058 38.327 1.00 68.41 1863 LEU C O 1
ATOM 9349 N N . VAL C 1 199 ? 10.234 44.758 37.060 1.00 52.74 1864 VAL C N 1
ATOM 9350 C CA . VAL C 1 199 ? 9.526 44.568 35.800 1.00 48.69 1864 VAL C CA 1
ATOM 9351 C C . VAL C 1 199 ? 9.349 43.079 35.525 1.00 55.22 1864 VAL C C 1
ATOM 9352 O O . VAL C 1 199 ? 8.314 42.644 35.020 1.00 60.57 1864 VAL C O 1
ATOM 9356 N N . SER C 1 200 ? 10.365 42.300 35.881 1.00 57.74 1865 SER C N 1
ATOM 9357 C CA . SER C 1 200 ? 10.349 40.861 35.651 1.00 55.41 1865 SER C CA 1
ATOM 9358 C C . SER C 1 200 ? 9.746 40.100 36.827 1.00 56.80 1865 SER C C 1
ATOM 9359 O O . SER C 1 200 ? 9.753 38.869 36.842 1.00 64.08 1865 SER C O 1
ATOM 9362 N N . HIS C 1 201 ? 9.230 40.834 37.809 1.00 52.03 1866 HIS C N 1
ATOM 9363 C CA . HIS C 1 201 ? 8.699 40.223 39.025 1.00 56.76 1866 HIS C CA 1
ATOM 9364 C C . HIS C 1 201 ? 7.480 39.345 38.740 1.00 53.65 1866 HIS C C 1
ATOM 9365 O O . HIS C 1 201 ? 6.655 39.669 37.883 1.00 44.44 1866 HIS C O 1
ATOM 9372 N N . ARG C 1 202 ? 7.375 38.237 39.468 1.00 55.19 1867 ARG C N 1
ATOM 9373 C CA . ARG C 1 202 ? 6.304 37.268 39.254 1.00 53.61 1867 ARG C CA 1
ATOM 9374 C C . ARG C 1 202 ? 4.945 37.793 39.712 1.00 58.27 1867 ARG C C 1
ATOM 9375 O O . ARG C 1 202 ? 3.907 37.224 39.376 1.00 57.37 1867 ARG C O 1
ATOM 9377 N N . ALA C 1 203 ? 4.958 38.877 40.480 1.00 62.30 1868 ALA C N 1
ATOM 9378 C CA . ALA C 1 203 ? 3.725 39.465 40.987 1.00 69.13 1868 ALA C CA 1
ATOM 9379 C C . ALA C 1 203 ? 3.253 40.614 40.106 1.00 69.67 1868 ALA C C 1
ATOM 9380 O O . ALA C 1 203 ? 2.153 41.136 40.289 1.00 75.14 1868 ALA C O 1
ATOM 9382 N N . PHE C 1 204 ? 4.089 41.005 39.150 1.00 61.56 1869 PHE C N 1
ATOM 9383 C CA . PHE C 1 204 ? 3.771 42.123 38.271 1.00 55.11 1869 PHE C CA 1
ATOM 9384 C C . PHE C 1 204 ? 3.628 41.695 36.810 1.00 55.43 1869 PHE C C 1
ATOM 9385 O O . PHE C 1 204 ? 2.592 41.929 36.188 1.00 50.65 1869 PHE C O 1
ATOM 9393 N N . LEU C 1 205 ? 4.671 41.069 36.273 1.00 58.12 1870 LEU C N 1
ATOM 9394 C CA . LEU C 1 205 ? 4.706 40.674 34.863 1.00 53.78 1870 LEU C CA 1
ATOM 9395 C C . LEU C 1 205 ? 3.523 39.813 34.383 1.00 52.62 1870 LEU C C 1
ATOM 9396 O O . LEU C 1 205 ? 2.924 40.119 33.352 1.00 48.47 1870 LEU C O 1
ATOM 9401 N N . PRO C 1 206 ? 3.182 38.736 35.114 1.00 55.44 1871 PRO C N 1
ATOM 9402 C CA . PRO C 1 206 ? 2.062 37.936 34.609 1.00 57.58 1871 PRO C CA 1
ATOM 9403 C C . PRO C 1 206 ? 0.712 38.640 34.741 1.00 62.56 1871 PRO C C 1
ATOM 9404 O O . PRO C 1 206 ? -0.171 38.412 33.912 1.00 65.12 1871 PRO C O 1
ATOM 9408 N N . VAL C 1 207 ? 0.553 39.482 35.758 1.00 61.63 1872 VAL C N 1
ATOM 9409 C CA . VAL C 1 207 ? -0.743 40.102 36.020 1.00 62.84 1872 VAL C CA 1
ATOM 9410 C C . VAL C 1 207 ? -1.020 41.318 35.135 1.00 66.21 1872 VAL C C 1
ATOM 9411 O O . VAL C 1 207 ? -2.175 41.616 34.835 1.00 75.52 1872 VAL C O 1
ATOM 9415 N N . ILE C 1 208 ? 0.033 42.011 34.709 1.00 59.92 1873 ILE C N 1
ATOM 9416 C CA . ILE C 1 208 ? -0.139 43.181 33.852 1.00 59.76 1873 ILE C CA 1
ATOM 9417 C C . ILE C 1 208 ? -0.551 42.764 32.441 1.00 60.72 1873 ILE C C 1
ATOM 9418 O O . ILE C 1 208 ? -1.397 43.404 31.818 1.00 62.76 1873 ILE C O 1
ATOM 9423 N N . LEU C 1 209 ? 0.033 41.673 31.952 1.00 60.91 1874 LEU C N 1
ATOM 9424 C CA . LEU C 1 209 ? -0.296 41.154 30.632 1.00 61.04 1874 LEU C CA 1
ATOM 9425 C C . LEU C 1 209 ? -1.489 40.211 30.718 1.00 67.49 1874 LEU C C 1
ATOM 9426 O O . LEU C 1 209 ? -1.951 39.683 29.707 1.00 68.84 1874 LEU C O 1
ATOM 9431 N N . GLY C 1 210 ? -1.981 40.007 31.936 1.00 69.97 1875 GLY C N 1
ATOM 9432 C CA . GLY C 1 210 ? -3.129 39.151 32.168 1.00 69.95 1875 GLY C CA 1
ATOM 9433 C C . GLY C 1 210 ? -4.432 39.926 32.189 1.00 70.53 1875 GLY C C 1
ATOM 9434 O O . GLY C 1 210 ? -5.512 39.342 32.100 1.00 71.91 1875 GLY C O 1
ATOM 9435 N N . LEU C 1 211 ? -4.329 41.247 32.312 1.00 68.99 1876 LEU C N 1
ATOM 9436 C CA . LEU C 1 211 ? -5.500 42.116 32.301 1.00 67.59 1876 LEU C CA 1
ATOM 9437 C C . LEU C 1 211 ? -6.233 42.001 30.968 1.00 74.44 1876 LEU C C 1
ATOM 9438 O O . LEU C 1 211 ? -5.606 42.020 29.908 1.00 78.63 1876 LEU C O 1
ATOM 9443 N N . PRO C 1 212 ? -7.568 41.881 31.022 1.00 75.21 1877 PRO C N 1
ATOM 9444 C CA . PRO C 1 212 ? -8.398 41.640 29.835 1.00 78.92 1877 PRO C CA 1
ATOM 9445 C C . PRO C 1 212 ? -8.333 42.774 28.816 1.00 81.01 1877 PRO C C 1
ATOM 9446 O O . PRO C 1 212 ? -8.021 43.910 29.175 1.00 82.32 1877 PRO C O 1
ATOM 9450 N N . ASP C 1 213 ? -8.618 42.446 27.558 1.00 80.54 1878 ASP C N 1
ATOM 9451 C CA . ASP C 1 213 ? -8.646 43.417 26.464 1.00 79.80 1878 ASP C CA 1
ATOM 9452 C C . ASP C 1 213 ? -7.318 44.145 26.263 1.00 71.94 1878 ASP C C 1
ATOM 9453 O O . ASP C 1 213 ? -7.296 45.287 25.802 1.00 69.28 1878 ASP C O 1
ATOM 9458 N N . GLU C 1 214 ? -6.222 43.474 26.611 1.00 70.12 1879 GLU C N 1
ATOM 9459 C CA . GLU C 1 214 ? -4.870 44.001 26.416 1.00 66.13 1879 GLU C CA 1
ATOM 9460 C C . GLU C 1 214 ? -4.664 45.373 27.057 1.00 64.43 1879 GLU C C 1
ATOM 9461 O O . GLU C 1 214 ? -3.887 46.188 26.560 1.00 63.70 1879 GLU C O 1
ATOM 9467 N N . LYS C 1 215 ? -5.359 45.620 28.162 1.00 67.85 1880 LYS C N 1
ATOM 9468 C CA . LYS C 1 215 ? -5.287 46.910 28.839 1.00 67.37 1880 LYS C CA 1
ATOM 9469 C C . LYS C 1 215 ? -3.914 47.151 29.459 1.00 65.02 1880 LYS C C 1
ATOM 9470 O O . LYS C 1 215 ? -3.543 48.291 29.742 1.00 68.75 1880 LYS C O 1
ATOM 9472 N N . GLY C 1 216 ? -3.162 46.075 29.663 1.00 55.95 1881 GLY C N 1
ATOM 9473 C CA . GLY C 1 216 ? -1.868 46.168 30.309 1.00 52.47 1881 GLY C CA 1
ATOM 9474 C C . GLY C 1 216 ? -0.693 45.991 29.368 1.00 58.28 1881 GLY C C 1
ATOM 9475 O O . GLY C 1 216 ? 0.458 46.125 29.778 1.00 55.65 1881 GLY C O 1
ATOM 9476 N N . TRP C 1 217 ? -0.981 45.693 28.105 1.00 65.27 1882 TRP C N 1
ATOM 9477 C CA . TRP C 1 217 ? 0.069 45.472 27.116 1.00 60.98 1882 TRP C CA 1
ATOM 9478 C C . TRP C 1 217 ? 0.804 46.765 26.775 1.00 62.21 1882 TRP C C 1
ATOM 9479 O O . TRP C 1 217 ? 2.034 46.808 26.765 1.00 60.31 1882 TRP C O 1
ATOM 9490 N N . ALA C 1 218 ? 0.041 47.816 26.495 1.00 63.82 1883 ALA C N 1
ATOM 9491 C CA . ALA C 1 218 ? 0.616 49.121 26.171 1.00 59.34 1883 ALA C CA 1
ATOM 9492 C C . ALA C 1 218 ? 1.439 49.753 27.306 1.00 56.51 1883 ALA C C 1
ATOM 9493 O O . ALA C 1 218 ? 2.533 50.260 27.057 1.00 48.49 1883 ALA C O 1
ATOM 9495 N N . PRO C 1 219 ? 0.923 49.741 28.552 1.00 59.27 1884 PRO C N 1
ATOM 9496 C CA . PRO C 1 219 ? 1.774 50.311 29.602 1.00 55.54 1884 PRO C CA 1
ATOM 9497 C C . PRO C 1 219 ? 3.003 49.458 29.909 1.00 48.34 1884 PRO C C 1
ATOM 9498 O O . PRO C 1 219 ? 4.046 50.009 30.260 1.00 49.69 1884 PRO C O 1
ATOM 9502 N N . PHE C 1 220 ? 2.887 48.140 29.777 1.00 46.10 1885 PHE C N 1
ATOM 9503 C CA . PHE C 1 220 ? 4.027 47.265 30.032 1.00 50.18 1885 PHE C CA 1
ATOM 9504 C C . PHE C 1 220 ? 5.098 47.413 28.960 1.00 56.67 1885 PHE C C 1
ATOM 9505 O O . PHE C 1 220 ? 6.292 47.363 29.258 1.00 57.02 1885 PHE C O 1
ATOM 9513 N N . THR C 1 221 ? 4.670 47.591 27.714 1.00 62.02 1886 THR C N 1
ATOM 9514 C CA . THR C 1 221 ? 5.609 47.713 26.605 1.00 61.92 1886 THR C CA 1
ATOM 9515 C C . THR C 1 221 ? 6.390 49.025 26.695 1.00 56.20 1886 THR C C 1
ATOM 9516 O O . THR C 1 221 ? 7.475 49.149 26.131 1.00 50.28 1886 THR C O 1
ATOM 9520 N N . LYS C 1 222 ? 5.838 49.995 27.418 1.00 55.50 1887 LYS C N 1
ATOM 9521 C CA . LYS C 1 222 ? 6.546 51.240 27.688 1.00 52.97 1887 LYS C CA 1
ATOM 9522 C C . LYS C 1 222 ? 7.729 50.974 28.610 1.00 57.72 1887 LYS C C 1
ATOM 9523 O O . LYS C 1 222 ? 8.817 51.516 28.419 1.00 68.41 1887 LYS C O 1
ATOM 9529 N N . LEU C 1 223 ? 7.507 50.127 29.609 1.00 58.08 1888 LEU C N 1
ATOM 9530 C CA . LEU C 1 223 ? 8.552 49.758 30.556 1.00 60.95 1888 LEU C CA 1
ATOM 9531 C C . LEU C 1 223 ? 9.619 48.897 29.890 1.00 61.36 1888 LEU C C 1
ATOM 9532 O O . LEU C 1 223 ? 10.811 49.063 30.146 1.00 66.01 1888 LEU C O 1
ATOM 9537 N N . LEU C 1 224 ? 9.185 47.979 29.032 1.00 54.11 1889 LEU C N 1
ATOM 9538 C CA . LEU C 1 224 ? 10.102 47.059 28.370 1.00 48.21 1889 LEU C CA 1
ATOM 9539 C C . LEU C 1 224 ? 11.025 47.787 27.395 1.00 52.44 1889 LEU C C 1
ATOM 9540 O O . LEU C 1 224 ? 12.170 47.382 27.196 1.00 54.96 1889 LEU C O 1
ATOM 9545 N N . GLU C 1 225 ? 10.524 48.863 26.794 1.00 51.85 1890 GLU C N 1
ATOM 9546 C CA . GLU C 1 225 ? 11.334 49.695 25.907 1.00 48.22 1890 GLU C CA 1
ATOM 9547 C C . GLU C 1 225 ? 12.516 50.292 26.661 1.00 45.19 1890 GLU C C 1
ATOM 9548 O O . GLU C 1 225 ? 13.622 50.391 26.130 1.00 40.98 1890 GLU C O 1
ATOM 9554 N N . GLN C 1 226 ? 12.272 50.683 27.907 1.00 49.01 1891 GLN C N 1
ATOM 9555 C CA . GLN C 1 226 ? 13.321 51.224 28.761 1.00 56.41 1891 GLN C CA 1
ATOM 9556 C C . GLN C 1 226 ? 14.283 50.125 29.200 1.00 59.69 1891 GLN C C 1
ATOM 9557 O O . GLN C 1 226 ? 15.478 50.363 29.373 1.00 63.03 1891 GLN C O 1
ATOM 9563 N N . PHE C 1 227 ? 13.751 48.921 29.377 1.00 56.57 1892 PHE C N 1
ATOM 9564 C CA . PHE C 1 227 ? 14.557 47.775 29.769 1.00 55.66 1892 PHE C CA 1
ATOM 9565 C C . PHE C 1 227 ? 15.505 47.406 28.631 1.00 57.52 1892 PHE C C 1
ATOM 9566 O O . PHE C 1 227 ? 16.725 47.420 28.799 1.00 59.50 1892 PHE C O 1
ATOM 9574 N N . LEU C 1 228 ? 14.935 47.084 27.474 1.00 56.00 1893 LEU C N 1
ATOM 9575 C CA . LEU C 1 228 ? 15.718 46.653 26.321 1.00 53.72 1893 LEU C CA 1
ATOM 9576 C C . LEU C 1 228 ? 16.680 47.738 25.850 1.00 54.19 1893 LEU C C 1
ATOM 9577 O O . LEU C 1 228 ? 17.794 47.446 25.415 1.00 59.83 1893 LEU C O 1
ATOM 9582 N N . GLY C 1 229 ? 16.247 48.989 25.944 1.00 49.62 1894 GLY C N 1
ATOM 9583 C CA . GLY C 1 229 ? 17.068 50.110 25.526 1.00 51.24 1894 GLY C CA 1
ATOM 9584 C C . GLY C 1 229 ? 18.308 50.281 26.381 1.00 53.07 1894 GLY C C 1
ATOM 9585 O O . GLY C 1 229 ? 19.370 50.655 25.884 1.00 55.84 1894 GLY C O 1
ATOM 9586 N N . CYS C 1 230 ? 18.174 50.001 27.672 1.00 58.18 1895 CYS C N 1
ATOM 9587 C CA . CYS C 1 230 ? 19.280 50.155 28.609 1.00 59.30 1895 CYS C CA 1
ATOM 9588 C C . CYS C 1 230 ? 20.388 49.140 28.350 1.00 56.09 1895 CYS C C 1
ATOM 9589 O O . CYS C 1 230 ? 21.568 49.488 28.345 1.00 59.14 1895 CYS C O 1
ATOM 9592 N N . VAL C 1 231 ? 20.006 47.885 28.137 1.00 51.80 1896 VAL C N 1
ATOM 9593 C CA . VAL C 1 231 ? 20.988 46.831 27.912 1.00 50.22 1896 VAL C CA 1
ATOM 9594 C C . VAL C 1 231 ? 21.547 46.913 26.496 1.00 45.41 1896 VAL C C 1
ATOM 9595 O O . VAL C 1 231 ? 22.641 46.422 26.223 1.00 43.82 1896 VAL C O 1
ATOM 9599 N N . GLY C 1 232 ? 20.794 47.552 25.606 1.00 44.44 1897 GLY C N 1
ATOM 9600 C CA . GLY C 1 232 ? 21.221 47.725 24.231 1.00 45.05 1897 GLY C CA 1
ATOM 9601 C C . GLY C 1 232 ? 22.404 48.666 24.141 1.00 49.67 1897 GLY C C 1
ATOM 9602 O O . GLY C 1 232 ? 23.308 48.464 23.335 1.00 52.59 1897 GLY C O 1
ATOM 9603 N N . GLU C 1 233 ? 22.398 49.696 24.979 1.00 53.64 1898 GLU C N 1
ATOM 9604 C CA . GLU C 1 233 ? 23.492 50.656 25.017 1.00 61.66 1898 GLU C CA 1
ATOM 9605 C C . GLU C 1 233 ? 24.682 50.060 25.763 1.00 60.97 1898 GLU C C 1
ATOM 9606 O O . GLU C 1 233 ? 25.831 50.431 25.519 1.00 66.63 1898 GLU C O 1
ATOM 9612 N N . LEU C 1 234 ? 24.400 49.128 26.667 1.00 57.07 1899 LEU C N 1
ATOM 9613 C CA . LEU C 1 234 ? 25.447 48.439 27.414 1.00 58.26 1899 LEU C CA 1
ATOM 9614 C C . LEU C 1 234 ? 26.232 47.477 26.525 1.00 58.83 1899 LEU C C 1
ATOM 9615 O O . LEU C 1 234 ? 27.456 47.378 26.631 1.00 56.31 1899 LEU C O 1
ATOM 9620 N N . VAL C 1 235 ? 25.525 46.766 25.652 1.00 55.61 1900 VAL C N 1
ATOM 9621 C CA . VAL C 1 235 ? 26.170 45.821 24.747 1.00 55.09 1900 VAL C CA 1
ATOM 9622 C C . VAL C 1 235 ? 26.688 46.522 23.494 1.00 62.76 1900 VAL C C 1
ATOM 9623 O O . VAL C 1 235 ? 27.533 45.984 22.778 1.00 66.95 1900 VAL C O 1
ATOM 9627 N N . LYS C 1 236 ? 26.178 47.722 23.232 1.00 64.39 1901 LYS C N 1
ATOM 9628 C CA . LYS C 1 236 ? 26.673 48.532 22.127 1.00 66.34 1901 LYS C CA 1
ATOM 9629 C C . LYS C 1 236 ? 28.099 48.946 22.449 1.00 68.81 1901 LYS C C 1
ATOM 9630 O O . LYS C 1 236 ? 28.967 48.965 21.578 1.00 75.07 1901 LYS C O 1
ATOM 9636 N N . THR C 1 237 ? 28.328 49.281 23.714 1.00 67.26 1902 THR C N 1
ATOM 9637 C CA . THR C 1 237 ? 29.675 49.487 24.219 1.00 69.27 1902 THR C CA 1
ATOM 9638 C C . THR C 1 237 ? 30.247 48.124 24.585 1.00 76.91 1902 THR C C 1
ATOM 9639 O O . THR C 1 237 ? 29.602 47.098 24.374 1.00 80.35 1902 THR C O 1
ATOM 9643 N N . PHE C 1 238 ? 31.452 48.108 25.141 1.00 77.20 1903 PHE C N 1
ATOM 9644 C CA . PHE C 1 238 ? 32.117 46.847 25.444 1.00 76.24 1903 PHE C CA 1
ATOM 9645 C C . PHE C 1 238 ? 32.308 46.669 26.947 1.00 78.43 1903 PHE C C 1
ATOM 9646 O O . PHE C 1 238 ? 33.431 46.711 27.451 1.00 83.83 1903 PHE C O 1
ATOM 9654 N N . THR C 1 239 ? 31.200 46.465 27.654 1.00 76.33 1904 THR C N 1
ATOM 9655 C CA . THR C 1 239 ? 31.217 46.372 29.112 1.00 79.72 1904 THR C CA 1
ATOM 9656 C C . THR C 1 239 ? 31.596 44.984 29.617 1.00 76.14 1904 THR C C 1
ATOM 9657 O O . THR C 1 239 ? 31.087 43.972 29.136 1.00 71.90 1904 THR C O 1
ATOM 9661 N N . VAL C 1 240 ? 32.495 44.952 30.595 1.00 75.84 1905 VAL C N 1
ATOM 9662 C CA . VAL C 1 240 ? 32.886 43.710 31.244 1.00 76.03 1905 VAL C CA 1
ATOM 9663 C C . VAL C 1 240 ? 32.392 43.727 32.685 1.00 83.35 1905 VAL C C 1
ATOM 9664 O O . VAL C 1 240 ? 32.622 42.787 33.447 1.00 84.79 1905 VAL C O 1
ATOM 9668 N N . SER C 1 241 ? 31.709 44.809 33.046 1.00 88.28 1906 SER C N 1
ATOM 9669 C CA . SER C 1 241 ? 31.243 45.018 34.411 1.00 88.17 1906 SER C CA 1
ATOM 9670 C C . SER C 1 241 ? 30.156 44.027 34.808 1.00 85.44 1906 SER C C 1
ATOM 9671 O O . SER C 1 241 ? 29.541 43.385 33.956 1.00 83.18 1906 SER C O 1
ATOM 9674 N N . SER C 1 242 ? 29.926 43.912 36.112 1.00 83.32 1907 SER C N 1
ATOM 9675 C CA . SER C 1 242 ? 28.885 43.039 36.634 1.00 75.67 1907 SER C CA 1
ATOM 9676 C C . SER C 1 242 ? 27.508 43.627 36.347 1.00 65.84 1907 SER C C 1
ATOM 9677 O O . SER C 1 242 ? 26.519 42.899 36.249 1.00 60.61 1907 SER C O 1
ATOM 9680 N N . LEU C 1 243 ? 27.454 44.950 36.213 1.00 63.32 1908 LEU C N 1
ATOM 9681 C CA . LEU C 1 243 ? 26.215 45.647 35.888 1.00 61.63 1908 LEU C CA 1
ATOM 9682 C C . LEU C 1 243 ? 25.681 45.218 34.526 1.00 59.24 1908 LEU C C 1
ATOM 9683 O O . LEU C 1 243 ? 24.512 44.856 34.393 1.00 58.67 1908 LEU C O 1
ATOM 9688 N N . GLY C 1 244 ? 26.548 45.256 33.519 1.00 59.68 1909 GLY C N 1
ATOM 9689 C CA . GLY C 1 244 ? 26.166 44.894 32.167 1.00 60.18 1909 GLY C CA 1
ATOM 9690 C C . GLY C 1 244 ? 25.745 43.443 32.042 1.00 61.09 1909 GLY C C 1
ATOM 9691 O O . GLY C 1 244 ? 24.863 43.111 31.251 1.00 62.01 1909 GLY C O 1
ATOM 9692 N N . LYS C 1 245 ? 26.376 42.577 32.828 1.00 58.90 1910 LYS C N 1
ATOM 9693 C CA . LYS C 1 245 ? 26.062 41.154 32.802 1.00 50.29 1910 LYS C CA 1
ATOM 9694 C C . LYS C 1 245 ? 24.653 40.878 33.319 1.00 52.08 1910 LYS C C 1
ATOM 9695 O O . LYS C 1 245 ? 23.882 40.168 32.677 1.00 49.71 1910 LYS C O 1
ATOM 9701 N N . GLU C 1 246 ? 24.320 41.443 34.476 1.00 56.56 1911 GLU C N 1
ATOM 9702 C CA . GLU C 1 246 ? 23.000 41.239 35.066 1.00 56.94 1911 GLU C CA 1
ATOM 9703 C C . GLU C 1 246 ? 21.895 41.823 34.194 1.00 46.32 1911 GLU C C 1
ATOM 9704 O O . GLU C 1 246 ? 20.841 41.209 34.022 1.00 39.40 1911 GLU C O 1
ATOM 9718 N N . TYR C 1 248 ? 21.991 42.335 30.929 1.00 45.51 1913 TYR C N 1
ATOM 9719 C CA . TYR C 1 248 ? 21.876 41.527 29.722 1.00 42.77 1913 TYR C CA 1
ATOM 9720 C C . TYR C 1 248 ? 21.219 40.185 30.018 1.00 46.95 1913 TYR C C 1
ATOM 9721 O O . TYR C 1 248 ? 20.433 39.682 29.219 1.00 53.56 1913 TYR C O 1
ATOM 9730 N N . HIS C 1 249 ? 21.546 39.608 31.170 1.00 48.66 1914 HIS C N 1
ATOM 9731 C CA . HIS C 1 249 ? 20.960 38.337 31.578 1.00 49.88 1914 HIS C CA 1
ATOM 9732 C C . HIS C 1 249 ? 19.477 38.491 31.904 1.00 54.58 1914 HIS C C 1
ATOM 9733 O O . HIS C 1 249 ? 18.664 37.642 31.539 1.00 58.40 1914 HIS C O 1
ATOM 9740 N N . ALA C 1 250 ? 19.132 39.576 32.591 1.00 54.49 1915 ALA C N 1
ATOM 9741 C CA . ALA C 1 250 ? 17.742 39.845 32.949 1.00 56.44 1915 ALA C CA 1
ATOM 9742 C C . ALA C 1 250 ? 16.905 40.096 31.703 1.00 59.51 1915 ALA C C 1
ATOM 9743 O O . ALA C 1 250 ? 15.747 39.687 31.630 1.00 58.62 1915 ALA C O 1
ATOM 9745 N N . ALA C 1 251 ? 17.501 40.775 30.727 1.00 61.67 1916 ALA C N 1
ATOM 9746 C CA . ALA C 1 251 ? 16.852 41.009 29.444 1.00 56.46 1916 ALA C CA 1
ATOM 9747 C C . ALA C 1 251 ? 16.710 39.688 28.705 1.00 53.99 1916 ALA C C 1
ATOM 9748 O O . ALA C 1 251 ? 15.730 39.454 27.998 1.00 54.13 1916 ALA C O 1
ATOM 9750 N N . LEU C 1 252 ? 17.700 38.823 28.885 1.00 51.65 1917 LEU C N 1
ATOM 9751 C CA . LEU C 1 252 ? 17.710 37.523 28.237 1.00 51.31 1917 LEU C CA 1
ATOM 9752 C C . LEU C 1 252 ? 16.650 36.617 28.854 1.00 51.21 1917 LEU C C 1
ATOM 9753 O O . LEU C 1 252 ? 15.978 35.867 28.149 1.00 50.93 1917 LEU C O 1
ATOM 9758 N N . LYS C 1 253 ? 16.497 36.696 30.172 1.00 52.65 1918 LYS C N 1
ATOM 9759 C CA . LYS C 1 253 ? 15.530 35.859 30.876 1.00 47.45 1918 LYS C CA 1
ATOM 9760 C C . LYS C 1 253 ? 14.093 36.341 30.697 1.00 47.57 1918 LYS C C 1
ATOM 9761 O O . LYS C 1 253 ? 13.171 35.531 30.587 1.00 48.04 1918 LYS C O 1
ATOM 9767 N N . ILE C 1 254 ? 13.901 37.657 30.669 1.00 47.14 1919 ILE C N 1
ATOM 9768 C CA . ILE C 1 254 ? 12.559 38.216 30.538 1.00 52.18 1919 ILE C CA 1
ATOM 9769 C C . ILE C 1 254 ? 11.989 37.992 29.136 1.00 58.45 1919 ILE C C 1
ATOM 9770 O O . ILE C 1 254 ? 10.779 37.856 28.968 1.00 57.89 1919 ILE C O 1
ATOM 9775 N N . LEU C 1 255 ? 12.863 37.934 28.135 1.00 61.36 1920 LEU C N 1
ATOM 9776 C CA . LEU C 1 255 ? 12.426 37.711 26.761 1.00 59.76 1920 LEU C CA 1
ATOM 9777 C C . LEU C 1 255 ? 12.108 36.240 26.508 1.00 61.64 1920 LEU C C 1
ATOM 9778 O O . LEU C 1 255 ? 11.230 35.912 25.710 1.00 66.14 1920 LEU C O 1
ATOM 9783 N N . ILE C 1 256 ? 12.830 35.358 27.190 1.00 54.78 1921 ILE C N 1
ATOM 9784 C CA . ILE C 1 256 ? 12.578 33.928 27.085 1.00 53.12 1921 ILE C CA 1
ATOM 9785 C C . ILE C 1 256 ? 11.197 33.582 27.637 1.00 61.91 1921 ILE C C 1
ATOM 9786 O O . ILE C 1 256 ? 10.434 32.848 27.007 1.00 68.13 1921 ILE C O 1
ATOM 9791 N N . VAL C 1 257 ? 10.871 34.128 28.805 1.00 61.16 1922 VAL C N 1
ATOM 9792 C CA . VAL C 1 257 ? 9.579 33.855 29.425 1.00 60.34 1922 VAL C CA 1
ATOM 9793 C C . VAL C 1 257 ? 8.436 34.539 28.674 1.00 52.82 1922 VAL C C 1
ATOM 9794 O O . VAL C 1 257 ? 7.315 34.037 28.651 1.00 44.57 1922 VAL C O 1
ATOM 9798 N N . LEU C 1 258 ? 8.729 35.673 28.043 1.00 55.14 1923 LEU C N 1
ATOM 9799 C CA . LEU C 1 258 ? 7.725 36.383 27.259 1.00 57.71 1923 LEU C CA 1
ATOM 9800 C C . LEU C 1 258 ? 7.337 35.587 26.020 1.00 68.09 1923 LEU C C 1
ATOM 9801 O O . LEU C 1 258 ? 6.159 35.473 25.692 1.00 70.33 1923 LEU C O 1
ATOM 9806 N N . GLN C 1 259 ? 8.336 35.036 25.337 1.00 70.58 1924 GLN C N 1
ATOM 9807 C CA . GLN C 1 259 ? 8.099 34.246 24.135 1.00 67.13 1924 GLN C CA 1
ATOM 9808 C C . GLN C 1 259 ? 7.266 33.003 24.439 1.00 70.51 1924 GLN C C 1
ATOM 9809 O O . GLN C 1 259 ? 6.418 32.601 23.642 1.00 72.10 1924 GLN C O 1
ATOM 9815 N N . HIS C 1 260 ? 7.502 32.410 25.604 1.00 73.41 1925 HIS C N 1
ATOM 9816 C CA . HIS C 1 260 ? 6.831 31.171 25.979 1.00 77.53 1925 HIS C CA 1
ATOM 9817 C C . HIS C 1 260 ? 5.470 31.400 26.637 1.00 71.23 1925 HIS C C 1
ATOM 9818 O O . HIS C 1 260 ? 4.493 30.735 26.295 1.00 70.16 1925 HIS C O 1
ATOM 9825 N N . ASP C 1 261 ? 5.407 32.341 27.573 1.00 65.98 1926 ASP C N 1
ATOM 9826 C CA . ASP C 1 261 ? 4.181 32.581 28.333 1.00 62.57 1926 ASP C CA 1
ATOM 9827 C C . ASP C 1 261 ? 3.211 33.532 27.632 1.00 56.69 1926 ASP C C 1
ATOM 9828 O O . ASP C 1 261 ? 1.996 33.356 27.713 1.00 60.30 1926 ASP C O 1
ATOM 9833 N N . PHE C 1 262 ? 3.744 34.539 26.950 1.00 53.24 1927 PHE C N 1
ATOM 9834 C CA . PHE C 1 262 ? 2.900 35.508 26.256 1.00 53.68 1927 PHE C CA 1
ATOM 9835 C C . PHE C 1 262 ? 3.372 35.750 24.826 1.00 54.59 1927 PHE C C 1
ATOM 9836 O O . PHE C 1 262 ? 3.859 36.834 24.507 1.00 58.09 1927 PHE C O 1
ATOM 9844 N N . PRO C 1 263 ? 3.228 34.740 23.957 1.00 46.20 1928 PRO C N 1
ATOM 9845 C CA . PRO C 1 263 ? 3.716 34.865 22.581 1.00 48.02 1928 PRO C CA 1
ATOM 9846 C C . PRO C 1 263 ? 2.888 35.846 21.756 1.00 52.07 1928 PRO C C 1
ATOM 9847 O O . PRO C 1 263 ? 3.407 36.441 20.812 1.00 53.45 1928 PRO C O 1
ATOM 9851 N N . ILE C 1 264 ? 1.619 36.015 22.114 1.00 50.51 1929 ILE C N 1
ATOM 9852 C CA . ILE C 1 264 ? 0.732 36.900 21.367 1.00 53.22 1929 ILE C CA 1
ATOM 9853 C C . ILE C 1 264 ? 1.105 38.367 21.574 1.00 59.95 1929 ILE C C 1
ATOM 9854 O O . ILE C 1 264 ? 1.041 39.172 20.642 1.00 60.18 1929 ILE C O 1
ATOM 9859 N N . TYR C 1 265 ? 1.501 38.708 22.796 1.00 61.07 1930 TYR C N 1
ATOM 9860 C CA . TYR C 1 265 ? 1.954 40.060 23.102 1.00 56.83 1930 TYR C CA 1
ATOM 9861 C C . TYR C 1 265 ? 3.253 40.383 22.375 1.00 58.32 1930 TYR C C 1
ATOM 9862 O O . TYR C 1 265 ? 3.413 41.470 21.819 1.00 59.62 1930 TYR C O 1
ATOM 9871 N N . LEU C 1 266 ? 4.179 39.430 22.387 1.00 59.67 1931 LEU C N 1
ATOM 9872 C CA . LEU C 1 266 ? 5.480 39.609 21.754 1.00 61.02 1931 LEU C CA 1
ATOM 9873 C C . LEU C 1 266 ? 5.340 39.725 20.237 1.00 60.65 1931 LEU C C 1
ATOM 9874 O O . LEU C 1 266 ? 6.182 40.323 19.567 1.00 59.45 1931 LEU C O 1
ATOM 9879 N N . ASP C 1 267 ? 4.266 39.152 19.704 1.00 58.63 1932 ASP C N 1
ATOM 9880 C CA . ASP C 1 267 ? 3.998 39.188 18.272 1.00 56.09 1932 ASP C CA 1
ATOM 9881 C C . ASP C 1 267 ? 3.402 40.525 17.841 1.00 57.56 1932 ASP C C 1
ATOM 9882 O O . ASP C 1 267 ? 3.722 41.043 16.772 1.00 61.49 1932 ASP C O 1
ATOM 9887 N N . LYS C 1 268 ? 2.532 41.080 18.678 1.00 58.02 1933 LYS C N 1
ATOM 9888 C CA . LYS C 1 268 ? 1.819 42.304 18.335 1.00 56.91 1933 LYS C CA 1
ATOM 9889 C C . LYS C 1 268 ? 2.700 43.542 18.491 1.00 63.68 1933 LYS C C 1
ATOM 9890 O O . LYS C 1 268 ? 2.574 44.503 17.732 1.00 71.21 1933 LYS C O 1
ATOM 9896 N N . PHE C 1 269 ? 3.593 43.511 19.475 1.00 62.49 1934 PHE C N 1
ATOM 9897 C CA . PHE C 1 269 ? 4.477 44.641 19.743 1.00 64.39 1934 PHE C CA 1
ATOM 9898 C C . PHE C 1 269 ? 5.909 44.348 19.307 1.00 68.07 1934 PHE C C 1
ATOM 9899 O O . PHE C 1 269 ? 6.856 44.910 19.856 1.00 70.69 1934 PHE C O 1
ATOM 9907 N N . ARG C 1 270 ? 6.058 43.474 18.317 1.00 67.50 1935 ARG C N 1
ATOM 9908 C CA . ARG C 1 270 ? 7.376 43.021 17.873 1.00 61.62 1935 ARG C CA 1
ATOM 9909 C C . ARG C 1 270 ? 8.270 44.156 17.372 1.00 61.46 1935 ARG C C 1
ATOM 9910 O O . ARG C 1 270 ? 9.445 44.234 17.728 1.00 60.57 1935 ARG C O 1
ATOM 9918 N N . VAL C 1 271 ? 7.706 45.039 16.556 1.00 63.35 1936 VAL C N 1
ATOM 9919 C CA . VAL C 1 271 ? 8.473 46.112 15.937 1.00 61.93 1936 VAL C CA 1
ATOM 9920 C C . VAL C 1 271 ? 8.934 47.151 16.960 1.00 67.52 1936 VAL C C 1
ATOM 9921 O O . VAL C 1 271 ? 10.096 47.560 16.955 1.00 71.60 1936 VAL C O 1
ATOM 9925 N N . GLN C 1 272 ? 8.028 47.561 17.844 1.00 66.55 1937 GLN C N 1
ATOM 9926 C CA . GLN C 1 272 ? 8.351 48.550 18.869 1.00 65.18 1937 GLN C CA 1
ATOM 9927 C C . GLN C 1 272 ? 9.477 48.070 19.777 1.00 57.35 1937 GLN C C 1
ATOM 9928 O O . GLN C 1 272 ? 10.355 48.846 20.157 1.00 56.65 1937 GLN C O 1
ATOM 9934 N N . LEU C 1 273 ? 9.452 46.786 20.116 1.00 52.57 1938 LEU C N 1
ATOM 9935 C CA . LEU C 1 273 ? 10.491 46.207 20.957 1.00 55.03 1938 LEU C CA 1
ATOM 9936 C C . LEU C 1 273 ? 11.820 46.143 20.211 1.00 57.23 1938 LEU C C 1
ATOM 9937 O O . LEU C 1 273 ? 12.875 46.405 20.786 1.00 60.69 1938 LEU C O 1
ATOM 9942 N N . CYS C 1 274 ? 11.761 45.802 18.927 1.00 51.82 1939 CYS C N 1
ATOM 9943 C CA . CYS C 1 274 ? 12.959 45.740 18.098 1.00 51.19 1939 CYS C CA 1
ATOM 9944 C C . CYS C 1 274 ? 13.592 47.117 17.919 1.00 56.17 1939 CYS C C 1
ATOM 9945 O O . CYS C 1 274 ? 14.797 47.230 17.699 1.00 60.95 1939 CYS C O 1
ATOM 9948 N N . GLN C 1 275 ? 12.775 48.162 18.015 1.00 56.20 1940 GLN C N 1
ATOM 9949 C CA . GLN C 1 275 ? 13.267 49.530 17.882 1.00 58.60 1940 GLN C CA 1
ATOM 9950 C C . GLN C 1 275 ? 14.063 49.971 19.111 1.00 52.22 1940 GLN C C 1
ATOM 9951 O O . GLN C 1 275 ? 14.748 50.995 19.084 1.00 48.12 1940 GLN C O 1
ATOM 9957 N N . SER C 1 276 ? 13.970 49.193 20.184 1.00 52.62 1941 SER C N 1
ATOM 9958 C CA . SER C 1 276 ? 14.720 49.474 21.401 1.00 59.43 1941 SER C CA 1
ATOM 9959 C C . SER C 1 276 ? 16.137 48.912 21.320 1.00 66.68 1941 SER C C 1
ATOM 9960 O O . SER C 1 276 ? 17.089 49.526 21.802 1.00 69.45 1941 SER C O 1
ATOM 9963 N N . LEU C 1 277 ? 16.268 47.739 20.710 1.00 64.82 1942 LEU C N 1
ATOM 9964 C CA . LEU C 1 277 ? 17.566 47.095 20.561 1.00 65.00 1942 LEU C CA 1
ATOM 9965 C C . LEU C 1 277 ? 18.302 47.609 19.332 1.00 66.79 1942 LEU C C 1
ATOM 9966 O O . LEU C 1 277 ? 17.675 48.020 18.355 1.00 69.79 1942 LEU C O 1
ATOM 9971 N N . PRO C 1 278 ? 19.642 47.593 19.379 1.00 65.31 1943 PRO C N 1
ATOM 9972 C CA . PRO C 1 278 ? 20.452 47.844 18.184 1.00 68.38 1943 PRO C CA 1
ATOM 9973 C C . PRO C 1 278 ? 20.189 46.758 17.149 1.00 70.62 1943 PRO C C 1
ATOM 9974 O O . PRO C 1 278 ? 19.866 45.632 17.526 1.00 69.31 1943 PRO C O 1
ATOM 9978 N N . LEU C 1 279 ? 20.323 47.088 15.869 1.00 71.68 1944 LEU C N 1
ATOM 9979 C CA . LEU C 1 279 ? 20.056 46.121 14.808 1.00 72.26 1944 LEU C CA 1
ATOM 9980 C C . LEU C 1 279 ? 21.028 44.946 14.824 1.00 69.94 1944 LEU C C 1
ATOM 9981 O O . LEU C 1 279 ? 20.657 43.821 14.489 1.00 65.22 1944 LEU C O 1
ATOM 9986 N N . HIS C 1 280 ? 22.270 45.208 15.216 1.00 74.60 1945 HIS C N 1
ATOM 9987 C CA . HIS C 1 280 ? 23.302 44.176 15.212 1.00 79.62 1945 HIS C CA 1
ATOM 9988 C C . HIS C 1 280 ? 23.194 43.226 16.401 1.00 75.82 1945 HIS C C 1
ATOM 9989 O O . HIS C 1 280 ? 23.810 42.160 16.408 1.00 81.40 1945 HIS C O 1
ATOM 9996 N N . ALA C 1 281 ? 22.414 43.612 17.405 1.00 66.52 1946 ALA C N 1
ATOM 9997 C CA . ALA C 1 281 ? 22.149 42.734 18.539 1.00 61.44 1946 ALA C CA 1
ATOM 9998 C C . ALA C 1 281 ? 21.183 41.634 18.110 1.00 61.88 1946 ALA C C 1
ATOM 9999 O O . ALA C 1 281 ? 20.004 41.658 18.461 1.00 63.21 1946 ALA C O 1
ATOM 10001 N N . THR C 1 282 ? 21.697 40.669 17.355 1.00 58.43 1947 THR C N 1
ATOM 10002 C CA . THR C 1 282 ? 20.862 39.665 16.704 1.00 57.17 1947 THR C CA 1
ATOM 10003 C C . THR C 1 282 ? 20.126 38.749 17.682 1.00 58.46 1947 THR C C 1
ATOM 10004 O O . THR C 1 282 ? 18.940 38.473 17.501 1.00 56.55 1947 THR C O 1
ATOM 10008 N N . GLN C 1 283 ? 20.829 38.286 18.712 1.00 64.46 1948 GLN C N 1
ATOM 10009 C CA . GLN C 1 283 ? 20.260 37.342 19.675 1.00 73.70 1948 GLN C CA 1
ATOM 10010 C C . GLN C 1 283 ? 19.003 37.865 20.370 1.00 71.94 1948 GLN C C 1
ATOM 10011 O O . GLN C 1 283 ? 17.992 37.167 20.442 1.00 72.68 1948 GLN C O 1
ATOM 10017 N N . LEU C 1 284 ? 19.073 39.089 20.882 1.00 65.22 1949 LEU C N 1
ATOM 10018 C CA . LEU C 1 284 ? 17.937 39.692 21.570 1.00 55.68 1949 LEU C CA 1
ATOM 10019 C C . LEU C 1 284 ? 16.776 39.919 20.610 1.00 54.94 1949 LEU C C 1
ATOM 10020 O O . LEU C 1 284 ? 15.619 39.662 20.947 1.00 52.46 1949 LEU C O 1
ATOM 10025 N N . VAL C 1 285 ? 17.094 40.400 19.412 1.00 54.54 1950 VAL C N 1
ATOM 10026 C CA . VAL C 1 285 ? 16.083 40.635 18.388 1.00 60.06 1950 VAL C CA 1
ATOM 10027 C C . VAL C 1 285 ? 15.412 39.325 17.980 1.00 59.40 1950 VAL C C 1
ATOM 10028 O O . VAL C 1 285 ? 14.190 39.262 17.822 1.00 55.82 1950 VAL C O 1
ATOM 10032 N N . ASN C 1 286 ? 16.217 38.277 17.834 1.00 60.78 1951 ASN C N 1
ATOM 10033 C CA . ASN C 1 286 ? 15.718 36.972 17.412 1.00 58.38 1951 ASN C CA 1
ATOM 10034 C C . ASN C 1 286 ? 14.744 36.342 18.407 1.00 50.63 1951 ASN C C 1
ATOM 10035 O O . ASN C 1 286 ? 13.836 35.612 18.015 1.00 48.60 1951 ASN C O 1
ATOM 10040 N N . LEU C 1 287 ? 14.936 36.626 19.693 1.00 44.54 1952 LEU C N 1
ATOM 10041 C CA . LEU C 1 287 ? 14.037 36.125 20.730 1.00 41.62 1952 LEU C CA 1
ATOM 10042 C C . LEU C 1 287 ? 12.627 36.675 20.552 1.00 49.73 1952 LEU C C 1
ATOM 10043 O O . LEU C 1 287 ? 11.648 36.039 20.942 1.00 47.27 1952 LEU C O 1
ATOM 10048 N N . ILE C 1 288 ? 12.536 37.863 19.963 1.00 59.87 1953 ILE C N 1
ATOM 10049 C CA . ILE C 1 288 ? 11.255 38.516 19.727 1.00 60.26 1953 ILE C CA 1
ATOM 10050 C C . ILE C 1 288 ? 10.619 38.011 18.435 1.00 58.25 1953 ILE C C 1
ATOM 10051 O O . ILE C 1 288 ? 9.406 37.811 18.362 1.00 58.96 1953 ILE C O 1
ATOM 10056 N N . LEU C 1 289 ? 11.449 37.797 17.420 1.00 53.23 1954 LEU C N 1
ATOM 10057 C CA . LEU C 1 289 ? 10.964 37.393 16.107 1.00 53.68 1954 LEU C CA 1
ATOM 10058 C C . LEU C 1 289 ? 10.549 35.925 16.065 1.00 60.54 1954 LEU C C 1
ATOM 10059 O O . LEU C 1 289 ? 9.605 35.561 15.364 1.00 66.01 1954 LEU C O 1
ATOM 10064 N N . ALA C 1 290 ? 11.255 35.086 16.817 1.00 62.79 1955 ALA C N 1
ATOM 10065 C CA . ALA C 1 290 ? 11.010 33.645 16.796 1.00 61.70 1955 ALA C CA 1
ATOM 10066 C C . ALA C 1 290 ? 9.773 33.243 17.597 1.00 61.64 1955 ALA C C 1
ATOM 10067 O O . ALA C 1 290 ? 9.397 32.070 17.621 1.00 59.95 1955 ALA C O 1
ATOM 10069 N N . ALA C 1 291 ? 9.147 34.217 18.251 1.00 63.55 1956 ALA C N 1
ATOM 10070 C CA . ALA C 1 291 ? 7.936 33.965 19.024 1.00 69.37 1956 ALA C CA 1
ATOM 10071 C C . ALA C 1 291 ? 6.814 33.470 18.120 1.00 75.35 1956 ALA C C 1
ATOM 10072 O O . ALA C 1 291 ? 6.582 34.021 17.045 1.00 81.64 1956 ALA C O 1
ATOM 10074 N N . ILE C 1 292 ? 6.123 32.424 18.560 1.00 77.60 1957 ILE C N 1
ATOM 10075 C CA . ILE C 1 292 ? 5.076 31.808 17.754 1.00 79.78 1957 ILE C CA 1
ATOM 10076 C C . ILE C 1 292 ? 3.765 31.673 18.524 1.00 87.54 1957 ILE C C 1
ATOM 10077 O O . ILE C 1 292 ? 3.730 31.075 19.600 1.00 84.11 1957 ILE C O 1
ATOM 10082 N N . PRO C 1 293 ? 2.678 32.231 17.969 1.00 96.61 1958 PRO C N 1
ATOM 10083 C CA . PRO C 1 293 ? 1.344 32.138 18.571 1.00 102.17 1958 PRO C CA 1
ATOM 10084 C C . PRO C 1 293 ? 0.820 30.705 18.549 1.00 105.76 1958 PRO C C 1
ATOM 10085 O O . PRO C 1 293 ? 1.147 29.954 17.631 1.00 108.76 1958 PRO C O 1
ATOM 10089 N N . PRO C 1 294 ? 0.015 30.329 19.554 1.00 106.84 1959 PRO C N 1
ATOM 10090 C CA . PRO C 1 294 ? -0.521 28.969 19.695 1.00 113.24 1959 PRO C CA 1
ATOM 10091 C C . PRO C 1 294 ? -1.575 28.633 18.641 1.00 122.77 1959 PRO C C 1
ATOM 10092 O O . PRO C 1 294 ? -1.991 27.479 18.534 1.00 125.16 1959 PRO C O 1
ATOM 10096 N N . ASN C 1 295 ? -1.994 29.633 17.874 1.00 128.44 1960 ASN C N 1
ATOM 10097 C CA . ASN C 1 295 ? -3.073 29.458 16.908 1.00 137.04 1960 ASN C CA 1
ATOM 10098 C C . ASN C 1 295 ? -2.648 28.772 15.610 1.00 144.41 1960 ASN C C 1
ATOM 10099 O O . ASN C 1 295 ? -3.382 27.943 15.070 1.00 149.52 1960 ASN C O 1
ATOM 10101 N N . CYS C 1 296 ? -1.462 29.116 15.116 1.00 145.42 1961 CYS C N 1
ATOM 10102 C CA . CYS C 1 296 ? -1.013 28.648 13.805 1.00 150.12 1961 CYS C CA 1
ATOM 10103 C C . CYS C 1 296 ? -0.849 27.131 13.710 1.00 154.41 1961 CYS C C 1
ATOM 10104 O O . CYS C 1 296 ? -1.638 26.461 13.037 1.00 156.32 1961 CYS C O 1
ATOM 10107 N N . ASN C 1 297 ? 0.176 26.604 14.380 1.00 112.91 1962 ASN C N 1
ATOM 10108 C CA . ASN C 1 297 ? 0.546 25.191 14.273 1.00 117.58 1962 ASN C CA 1
ATOM 10109 C C . ASN C 1 297 ? 0.779 24.754 12.827 1.00 120.20 1962 ASN C C 1
ATOM 10110 O O . ASN C 1 297 ? 0.508 23.610 12.459 1.00 120.85 1962 ASN C O 1
ATOM 10115 N N . SER C 1 298 ? 1.284 25.676 12.013 1.00 120.16 1963 SER C N 1
ATOM 10116 C CA . SER C 1 298 ? 1.479 25.422 10.589 1.00 118.71 1963 SER C CA 1
ATOM 10117 C C . SER C 1 298 ? 2.956 25.329 10.218 1.00 116.22 1963 SER C C 1
ATOM 10118 O O . SER C 1 298 ? 3.322 25.526 9.055 1.00 116.32 1963 SER C O 1
ATOM 10120 N N . LEU C 1 299 ? 3.800 25.025 11.201 1.00 110.11 1964 LEU C N 1
ATOM 10121 C CA . LEU C 1 299 ? 5.234 24.921 10.954 1.00 98.81 1964 LEU C CA 1
ATOM 10122 C C . LEU C 1 299 ? 5.644 23.545 10.442 1.00 93.79 1964 LEU C C 1
ATOM 10123 O O . LEU C 1 299 ? 5.722 22.584 11.207 1.00 93.68 1964 LEU C O 1
ATOM 10128 N N . ALA C 1 300 ? 5.905 23.464 9.142 1.00 87.47 1965 ALA C N 1
ATOM 10129 C CA . ALA C 1 300 ? 6.466 22.260 8.552 1.00 88.65 1965 ALA C CA 1
ATOM 10130 C C . ALA C 1 300 ? 7.945 22.496 8.288 1.00 90.86 1965 ALA C C 1
ATOM 10131 O O . ALA C 1 300 ? 8.381 23.641 8.177 1.00 92.47 1965 ALA C O 1
ATOM 10133 N N . ASP C 1 301 ? 8.715 21.418 8.195 1.00 93.12 1966 ASP C N 1
ATOM 10134 C CA . ASP C 1 301 ? 10.151 21.529 7.968 1.00 99.56 1966 ASP C CA 1
ATOM 10135 C C . ASP C 1 301 ? 10.462 22.184 6.627 1.00 102.94 1966 ASP C C 1
ATOM 10136 O O . ASP C 1 301 ? 10.060 21.683 5.577 1.00 109.01 1966 ASP C O 1
ATOM 10141 N N . PRO C 1 302 ? 11.175 23.320 6.665 1.00 99.59 1967 PRO C N 1
ATOM 10142 C CA . PRO C 1 302 ? 11.591 24.046 5.461 1.00 99.38 1967 PRO C CA 1
ATOM 10143 C C . PRO C 1 302 ? 12.553 23.219 4.615 1.00 100.00 1967 PRO C C 1
ATOM 10144 O O . PRO C 1 302 ? 12.628 23.412 3.401 1.00 99.52 1967 PRO C O 1
ATOM 10148 N N . PHE C 1 303 ? 13.274 22.305 5.257 1.00 101.29 1968 PHE C N 1
ATOM 10149 C CA . PHE C 1 303 ? 14.286 21.502 4.581 1.00 106.32 1968 PHE C CA 1
ATOM 10150 C C . PHE C 1 303 ? 13.699 20.235 3.967 1.00 114.06 1968 PHE C C 1
ATOM 10151 O O . PHE C 1 303 ? 14.183 19.748 2.945 1.00 119.20 1968 PHE C O 1
ATOM 10159 N N . GLN C 1 304 ? 12.657 19.705 4.600 1.00 116.10 1969 GLN C N 1
ATOM 10160 C CA . GLN C 1 304 ? 12.083 18.420 4.208 1.00 118.61 1969 GLN C CA 1
ATOM 10161 C C . GLN C 1 304 ? 11.444 18.434 2.821 1.00 114.43 1969 GLN C C 1
ATOM 10162 O O . GLN C 1 304 ? 10.579 19.264 2.534 1.00 108.62 1969 GLN C O 1
ATOM 10168 N N . ALA C 1 305 ? 11.888 17.505 1.975 1.00 113.91 1970 ALA C N 1
ATOM 10169 C CA . ALA C 1 305 ? 11.314 17.285 0.647 1.00 109.99 1970 ALA C CA 1
ATOM 10170 C C . ALA C 1 305 ? 11.185 18.556 -0.191 1.00 108.60 1970 ALA C C 1
ATOM 10171 O O . ALA C 1 305 ? 12.058 19.425 -0.163 1.00 108.29 1970 ALA C O 1
ATOM 10173 N N . GLY C 1 306 ? 10.090 18.648 -0.939 1.00 105.93 1971 GLY C N 1
ATOM 10174 C CA . GLY C 1 306 ? 9.799 19.821 -1.742 1.00 105.00 1971 GLY C CA 1
ATOM 10175 C C . GLY C 1 306 ? 8.520 20.485 -1.274 1.00 107.14 1971 GLY C C 1
ATOM 10176 O O . GLY C 1 306 ? 7.459 20.305 -1.871 1.00 107.35 1971 GLY C O 1
ATOM 10177 N N . LEU C 1 307 ? 8.627 21.252 -0.194 1.00 106.97 1972 LEU C N 1
ATOM 10178 C CA . LEU C 1 307 ? 7.473 21.906 0.412 1.00 100.97 1972 LEU C CA 1
ATOM 10179 C C . LEU C 1 307 ? 6.854 22.956 -0.508 1.00 97.65 1972 LEU C C 1
ATOM 10180 O O . LEU C 1 307 ? 7.562 23.722 -1.162 1.00 95.69 1972 LEU C O 1
ATOM 10185 N N . LYS C 1 308 ? 5.526 22.982 -0.550 1.00 95.20 1973 LYS C N 1
ATOM 10186 C CA . LYS C 1 308 ? 4.802 23.995 -1.305 1.00 92.57 1973 LYS C CA 1
ATOM 10187 C C . LYS C 1 308 ? 4.217 25.033 -0.352 1.00 92.17 1973 LYS C C 1
ATOM 10188 O O . LYS C 1 308 ? 3.287 24.743 0.401 1.00 87.67 1973 LYS C O 1
ATOM 10190 N N . VAL C 1 309 ? 4.770 26.242 -0.390 1.00 93.99 1974 VAL C N 1
ATOM 10191 C CA . VAL C 1 309 ? 4.343 27.314 0.504 1.00 94.01 1974 VAL C CA 1
ATOM 10192 C C . VAL C 1 309 ? 2.916 27.775 0.213 1.00 97.81 1974 VAL C C 1
ATOM 10193 O O . VAL C 1 309 ? 2.277 28.411 1.052 1.00 95.15 1974 VAL C O 1
ATOM 10197 N N . ASP C 1 310 ? 2.423 27.448 -0.977 1.00 103.19 1975 ASP C N 1
ATOM 10198 C CA . ASP C 1 310 ? 1.081 27.840 -1.391 1.00 106.95 1975 ASP C CA 1
ATOM 10199 C C . ASP C 1 310 ? 0.016 26.990 -0.703 1.00 100.57 1975 ASP C C 1
ATOM 10200 O O . ASP C 1 310 ? -1.107 27.443 -0.483 1.00 96.15 1975 ASP C O 1
ATOM 10205 N N . LYS C 1 311 ? 0.378 25.757 -0.365 1.00 99.16 1976 LYS C N 1
ATOM 10206 C CA . LYS C 1 311 ? -0.550 24.829 0.273 1.00 98.14 1976 LYS C CA 1
ATOM 10207 C C . LYS C 1 311 ? -0.867 25.238 1.711 1.00 92.64 1976 LYS C C 1
ATOM 10208 O O . LYS C 1 311 ? -1.905 24.865 2.258 1.00 92.15 1976 LYS C O 1
ATOM 10210 N N . ILE C 1 312 ? 0.035 26.002 2.320 1.00 83.07 1977 ILE C N 1
ATOM 10211 C CA . ILE C 1 312 ? -0.167 26.485 3.680 1.00 71.87 1977 ILE C CA 1
ATOM 10212 C C . ILE C 1 312 ? -1.227 27.581 3.700 1.00 73.19 1977 ILE C C 1
ATOM 10213 O O . ILE C 1 312 ? -1.071 28.612 3.046 1.00 73.67 1977 ILE C O 1
ATOM 10218 N N . PRO C 1 313 ? -2.312 27.359 4.455 1.00 73.43 1978 PRO C N 1
ATOM 10219 C CA . PRO C 1 313 ? -3.439 28.295 4.482 1.00 76.72 1978 PRO C CA 1
ATOM 10220 C C . PRO C 1 313 ? -3.241 29.459 5.452 1.00 84.44 1978 PRO C C 1
ATOM 10221 O O . PRO C 1 313 ? -3.962 30.453 5.363 1.00 83.42 1978 PRO C O 1
ATOM 10225 N N . ASP C 1 314 ? -2.275 29.342 6.358 1.00 90.96 1979 ASP C N 1
ATOM 10226 C CA . ASP C 1 314 ? -2.002 30.408 7.316 1.00 95.91 1979 ASP C CA 1
ATOM 10227 C C . ASP C 1 314 ? -1.170 31.526 6.696 1.00 94.34 1979 ASP C C 1
ATOM 10228 O O . ASP C 1 314 ? -0.972 32.574 7.307 1.00 93.58 1979 ASP C O 1
ATOM 10241 N N . LYS C 1 316 ? -2.063 33.322 4.369 1.00 85.81 1981 LYS C N 1
ATOM 10242 C CA . LYS C 1 316 ? -2.978 34.372 3.944 1.00 81.74 1981 LYS C CA 1
ATOM 10243 C C . LYS C 1 316 ? -3.678 35.004 5.142 1.00 78.23 1981 LYS C C 1
ATOM 10244 O O . LYS C 1 316 ? -4.697 35.678 4.991 1.00 77.81 1981 LYS C O 1
ATOM 10250 N N . GLU C 1 317 ? -3.126 34.783 6.331 1.00 78.21 1982 GLU C N 1
ATOM 10251 C CA . GLU C 1 317 ? -3.708 35.318 7.559 1.00 75.78 1982 GLU C CA 1
ATOM 10252 C C . GLU C 1 317 ? -2.878 36.468 8.126 1.00 75.04 1982 GLU C C 1
ATOM 10253 O O . GLU C 1 317 ? -1.669 36.340 8.323 1.00 74.50 1982 GLU C O 1
ATOM 10255 N N . ARG C 1 318 ? -3.539 37.591 8.390 1.00 73.85 1983 ARG C N 1
ATOM 10256 C CA . ARG C 1 318 ? -2.869 38.780 8.902 1.00 75.36 1983 ARG C CA 1
ATOM 10257 C C . ARG C 1 318 ? -2.591 38.687 10.402 1.00 76.85 1983 ARG C C 1
ATOM 10258 O O . ARG C 1 318 ? -3.490 38.387 11.187 1.00 81.89 1983 ARG C O 1
ATOM 10266 N N . PRO C 1 319 ? -1.336 38.944 10.800 1.00 69.67 1984 PRO C N 1
ATOM 10267 C CA . PRO C 1 319 ? -0.930 38.963 12.209 1.00 65.11 1984 PRO C CA 1
ATOM 10268 C C . PRO C 1 319 ? -1.334 40.269 12.888 1.00 66.43 1984 PRO C C 1
ATOM 10269 O O . PRO C 1 319 ? -1.516 41.276 12.204 1.00 68.60 1984 PRO C O 1
ATOM 10273 N N . PRO C 1 320 ? -1.478 40.253 14.222 1.00 64.24 1985 PRO C N 1
ATOM 10274 C CA . PRO C 1 320 ? -1.807 41.474 14.963 1.00 64.78 1985 PRO C CA 1
ATOM 10275 C C . PRO C 1 320 ? -0.632 42.446 14.968 1.00 64.53 1985 PRO C C 1
ATOM 10276 O O . PRO C 1 320 ? 0.522 42.015 14.995 1.00 62.25 1985 PRO C O 1
ATOM 10280 N N . THR C 1 321 ? -0.925 43.741 14.936 1.00 63.67 1986 THR C N 1
ATOM 10281 C CA . THR C 1 321 ? 0.120 44.757 14.909 1.00 62.15 1986 THR C CA 1
ATOM 10282 C C . THR C 1 321 ? -0.281 45.986 15.716 1.00 56.20 1986 THR C C 1
ATOM 10283 O O . THR C 1 321 ? -1.305 46.613 15.443 1.00 65.74 1986 THR C O 1
ATOM 10287 N N . ALA C 1 322 ? 0.532 46.325 16.711 1.00 81.17 1987 ALA C N 1
ATOM 10288 C CA . ALA C 1 322 ? 0.278 47.495 17.541 1.00 71.46 1987 ALA C CA 1
ATOM 10289 C C . ALA C 1 322 ? 1.113 48.681 17.071 1.00 71.38 1987 ALA C C 1
ATOM 10290 O O . ALA C 1 322 ? 1.362 49.618 17.831 1.00 70.63 1987 ALA C O 1
ATOM 10292 N N . PHE C 1 323 ? 1.539 48.635 15.813 1.00 71.36 1988 PHE C N 1
ATOM 10293 C CA . PHE C 1 323 ? 2.368 49.688 15.240 1.00 67.24 1988 PHE C CA 1
ATOM 10294 C C . PHE C 1 323 ? 1.531 50.619 14.373 1.00 70.66 1988 PHE C C 1
ATOM 10295 O O . PHE C 1 323 ? 1.164 50.270 13.251 1.00 67.54 1988 PHE C O 1
ATOM 10303 N N . ASP C 1 324 ? 1.236 51.806 14.894 1.00 76.26 1989 ASP C N 1
ATOM 10304 C CA . ASP C 1 324 ? 0.476 52.796 14.141 1.00 81.40 1989 ASP C CA 1
ATOM 10305 C C . ASP C 1 324 ? 1.353 53.420 13.061 1.00 86.00 1989 ASP C C 1
ATOM 10306 O O . ASP C 1 324 ? 1.833 54.543 13.209 1.00 90.37 1989 ASP C O 1
ATOM 10311 N N . SER C 1 325 ? 1.561 52.678 11.978 1.00 85.46 1990 SER C N 1
ATOM 10312 C CA . SER C 1 325 ? 2.412 53.130 10.884 1.00 83.52 1990 SER C CA 1
ATOM 10313 C C . SER C 1 325 ? 1.767 54.272 10.107 1.00 84.20 1990 SER C C 1
ATOM 10314 O O . SER C 1 325 ? 2.435 55.236 9.735 1.00 85.81 1990 SER C O 1
ATOM 10317 N N . ALA C 1 326 ? 0.465 54.155 9.866 1.00 83.05 1991 ALA C N 1
ATOM 10318 C CA . ALA C 1 326 ? -0.275 55.179 9.138 1.00 83.66 1991 ALA C CA 1
ATOM 10319 C C . ALA C 1 326 ? -0.333 56.484 9.926 1.00 86.59 1991 ALA C C 1
ATOM 10320 O O . ALA C 1 326 ? -0.250 57.570 9.354 1.00 89.34 1991 ALA C O 1
ATOM 10322 N N . GLY C 1 327 ? -0.475 56.369 11.242 1.00 86.59 1992 GLY C N 1
ATOM 10323 C CA . GLY C 1 327 ? -0.529 57.533 12.106 1.00 88.93 1992 GLY C CA 1
ATOM 10324 C C . GLY C 1 327 ? 0.820 58.214 12.228 1.00 88.84 1992 GLY C C 1
ATOM 10325 O O . GLY C 1 327 ? 0.900 59.431 12.396 1.00 94.58 1992 GLY C O 1
ATOM 10326 N N . LEU C 1 328 ? 1.885 57.424 12.145 1.00 82.67 1993 LEU C N 1
ATOM 10327 C CA . LEU C 1 328 ? 3.238 57.957 12.214 1.00 82.78 1993 LEU C CA 1
ATOM 10328 C C . LEU C 1 328 ? 3.555 58.713 10.928 1.00 88.38 1993 LEU C C 1
ATOM 10329 O O . LEU C 1 328 ? 4.265 59.719 10.944 1.00 91.54 1993 LEU C O 1
ATOM 10334 N N . LEU C 1 329 ? 3.016 58.225 9.815 1.00 89.24 1994 LEU C N 1
ATOM 10335 C CA . LEU C 1 329 ? 3.251 58.839 8.513 1.00 88.83 1994 LEU C CA 1
ATOM 10336 C C . LEU C 1 329 ? 2.433 60.111 8.307 1.00 93.03 1994 LEU C C 1
ATOM 10337 O O . LEU C 1 329 ? 2.899 61.055 7.669 1.00 97.58 1994 LEU C O 1
ATOM 10342 N N . ARG C 1 330 ? 1.215 60.136 8.845 1.00 91.77 1995 ARG C N 1
ATOM 10343 C CA . ARG C 1 330 ? 0.368 61.319 8.730 1.00 94.16 1995 ARG C CA 1
ATOM 10344 C C . ARG C 1 330 ? 0.980 62.471 9.522 1.00 96.25 1995 ARG C C 1
ATOM 10345 O O . ARG C 1 330 ? 0.756 63.641 9.209 1.00 99.25 1995 ARG C O 1
ATOM 10353 N N . GLU C 1 331 ? 1.758 62.126 10.543 1.00 96.60 1996 GLU C N 1
ATOM 10354 C CA . GLU C 1 331 ? 2.509 63.109 11.311 1.00 99.44 1996 GLU C CA 1
ATOM 10355 C C . GLU C 1 331 ? 3.596 63.711 10.434 1.00 88.66 1996 GLU C C 1
ATOM 10356 O O . GLU C 1 331 ? 3.816 64.922 10.438 1.00 90.31 1996 GLU C O 1
ATOM 10362 N N . ALA C 1 332 ? 4.274 62.852 9.680 1.00 79.90 1997 ALA C N 1
ATOM 10363 C CA . ALA C 1 332 ? 5.317 63.292 8.764 1.00 79.46 1997 ALA C CA 1
ATOM 10364 C C . ALA C 1 332 ? 4.705 63.835 7.478 1.00 78.23 1997 ALA C C 1
ATOM 10365 O O . ALA C 1 332 ? 5.371 64.523 6.704 1.00 71.54 1997 ALA C O 1
ATOM 10367 N N . GLY C 1 333 ? 3.432 63.518 7.257 1.00 84.93 1998 GLY C N 1
ATOM 10368 C CA . GLY C 1 333 ? 2.719 63.977 6.079 1.00 94.15 1998 GLY C CA 1
ATOM 10369 C C . GLY C 1 333 ? 3.032 63.158 4.842 1.00 99.05 1998 GLY C C 1
ATOM 10370 O O . GLY C 1 333 ? 2.602 63.493 3.738 1.00 104.28 1998 GLY C O 1
ATOM 10371 N N . LEU C 1 334 ? 3.781 62.077 5.029 1.00 97.61 1999 LEU C N 1
ATOM 10372 C CA . LEU C 1 334 ? 4.183 61.219 3.922 1.00 97.27 1999 LEU C CA 1
ATOM 10373 C C . LEU C 1 334 ? 3.167 60.110 3.678 1.00 98.16 1999 LEU C C 1
ATOM 10374 O O . LEU C 1 334 ? 3.361 59.259 2.810 1.00 97.55 1999 LEU C O 1
ATOM 10379 N N . LEU C 1 335 ? 2.084 60.124 4.448 1.00 99.44 2000 LEU C N 1
ATOM 10380 C CA . LEU C 1 335 ? 1.049 59.102 4.333 1.00 96.99 2000 LEU C CA 1
ATOM 10381 C C . LEU C 1 335 ? 0.309 59.194 3.002 1.00 100.45 2000 LEU C C 1
ATOM 10382 O O . LEU C 1 335 ? 0.125 58.190 2.315 1.00 95.21 2000 LEU C O 1
ATOM 10387 N N . ASP C 1 336 ? -0.110 60.404 2.644 1.00 107.63 2001 ASP C N 1
ATOM 10388 C CA . ASP C 1 336 ? -0.853 60.625 1.408 1.00 110.15 2001 ASP C CA 1
ATOM 10389 C C . ASP C 1 336 ? 0.013 60.379 0.175 1.00 109.38 2001 ASP C C 1
ATOM 10390 O O . ASP C 1 336 ? -0.475 59.909 -0.853 1.00 111.45 2001 ASP C O 1
ATOM 10392 N N . ILE C 1 337 ? 1.299 60.698 0.284 1.00 105.57 2002 ILE C N 1
ATOM 10393 C CA . ILE C 1 337 ? 2.228 60.522 -0.826 1.00 103.35 2002 ILE C CA 1
ATOM 10394 C C . ILE C 1 337 ? 2.492 59.044 -1.102 1.00 101.58 2002 ILE C C 1
ATOM 10395 O O . ILE C 1 337 ? 2.491 58.608 -2.253 1.00 104.28 2002 ILE C O 1
ATOM 10400 N N . LEU C 1 338 ? 2.713 58.278 -0.038 1.00 97.77 2003 LEU C N 1
ATOM 10401 C CA . LEU C 1 338 ? 2.993 56.852 -0.164 1.00 94.26 2003 LEU C CA 1
ATOM 10402 C C . LEU C 1 338 ? 1.783 56.082 -0.684 1.00 98.58 2003 LEU C C 1
ATOM 10403 O O . LEU C 1 338 ? 1.913 55.234 -1.565 1.00 100.64 2003 LEU C O 1
ATOM 10408 N N . GLU C 1 339 ? 0.610 56.386 -0.136 1.00 101.11 2004 GLU C N 1
ATOM 10409 C CA . GLU C 1 339 ? -0.630 55.733 -0.546 1.00 103.05 2004 GLU C CA 1
ATOM 10410 C C . GLU C 1 339 ? -0.943 55.986 -2.019 1.00 99.82 2004 GLU C C 1
ATOM 10411 O O . GLU C 1 339 ? -1.546 55.146 -2.687 1.00 100.37 2004 GLU C O 1
ATOM 10417 N N . ARG C 1 340 ? -0.528 57.146 -2.518 1.00 96.30 2005 ARG C N 1
ATOM 10418 C CA . ARG C 1 340 ? -0.766 57.511 -3.909 1.00 97.12 2005 ARG C CA 1
ATOM 10419 C C . ARG C 1 340 ? 0.131 56.719 -4.855 1.00 97.13 2005 ARG C C 1
ATOM 10420 O O . ARG C 1 340 ? -0.293 56.323 -5.941 1.00 99.26 2005 ARG C O 1
ATOM 10430 N N . LEU C 1 342 ? 1.301 53.787 -4.252 1.00 96.85 2007 LEU C N 1
ATOM 10431 C CA . LEU C 1 342 ? 0.885 52.391 -4.190 1.00 94.15 2007 LEU C CA 1
ATOM 10432 C C . LEU C 1 342 ? -0.267 52.138 -5.154 1.00 103.64 2007 LEU C C 1
ATOM 10433 O O . LEU C 1 342 ? -0.483 51.011 -5.599 1.00 103.47 2007 LEU C O 1
ATOM 10438 N N . GLN C 1 343 ? -1.002 53.199 -5.472 1.00 113.21 2008 GLN C N 1
ATOM 10439 C CA . GLN C 1 343 ? -2.154 53.106 -6.362 1.00 123.10 2008 GLN C CA 1
ATOM 10440 C C . GLN C 1 343 ? -1.800 53.462 -7.803 1.00 127.22 2008 GLN C C 1
ATOM 10441 O O . GLN C 1 343 ? -2.143 52.732 -8.733 1.00 130.24 2008 GLN C O 1
ATOM 10447 N N . ASN C 1 344 ? -1.112 54.584 -7.982 1.00 128.69 2009 ASN C N 1
ATOM 10448 C CA . ASN C 1 344 ? -0.822 55.100 -9.316 1.00 132.61 2009 ASN C CA 1
ATOM 10449 C C . ASN C 1 344 ? 0.556 54.708 -9.843 1.00 130.50 2009 ASN C C 1
ATOM 10450 O O . ASN C 1 344 ? 0.904 55.020 -10.981 1.00 131.42 2009 ASN C O 1
ATOM 10455 N N . GLY C 1 345 ? 1.337 54.025 -9.013 1.00 125.27 2010 GLY C N 1
ATOM 10456 C CA . GLY C 1 345 ? 2.669 53.606 -9.405 1.00 121.21 2010 GLY C CA 1
ATOM 10457 C C . GLY C 1 345 ? 3.751 54.523 -8.868 1.00 115.58 2010 GLY C C 1
ATOM 10458 O O . GLY C 1 345 ? 3.454 55.567 -8.289 1.00 111.94 2010 GLY C O 1
ATOM 10459 N N . PRO C 1 346 ? 5.019 54.136 -9.063 1.00 114.59 2011 PRO C N 1
ATOM 10460 C CA . PRO C 1 346 ? 6.172 54.883 -8.553 1.00 110.99 2011 PRO C CA 1
ATOM 10461 C C . PRO C 1 346 ? 6.430 56.181 -9.320 1.00 113.80 2011 PRO C C 1
ATOM 10462 O O . PRO C 1 346 ? 6.298 56.214 -10.544 1.00 117.63 2011 PRO C O 1
ATOM 10466 N N . SER C 1 347 ? 6.789 57.237 -8.596 1.00 111.97 2012 SER C N 1
ATOM 10467 C CA . SER C 1 347 ? 7.138 58.516 -9.209 1.00 112.66 2012 SER C CA 1
ATOM 10468 C C . SER C 1 347 ? 8.449 59.041 -8.632 1.00 109.17 2012 SER C C 1
ATOM 10469 O O . SER C 1 347 ? 8.702 58.916 -7.434 1.00 105.64 2012 SER C O 1
ATOM 10472 N N . GLU C 1 348 ? 9.276 59.630 -9.490 1.00 110.34 2013 GLU C N 1
ATOM 10473 C CA . GLU C 1 348 ? 10.607 60.086 -9.095 1.00 109.72 2013 GLU C CA 1
ATOM 10474 C C . GLU C 1 348 ? 10.573 61.174 -8.022 1.00 110.59 2013 GLU C C 1
ATOM 10475 O O . GLU C 1 348 ? 11.457 61.240 -7.168 1.00 105.98 2013 GLU C O 1
ATOM 10477 N N . ASP C 1 349 ? 9.552 62.023 -8.069 1.00 114.32 2014 ASP C N 1
ATOM 10478 C CA . ASP C 1 349 ? 9.430 63.119 -7.113 1.00 111.80 2014 ASP C CA 1
ATOM 10479 C C . ASP C 1 349 ? 8.976 62.623 -5.741 1.00 105.52 2014 ASP C C 1
ATOM 10480 O O . ASP C 1 349 ? 9.348 63.188 -4.712 1.00 103.48 2014 ASP C O 1
ATOM 10482 N N . GLY C 1 350 ? 8.174 61.564 -5.735 1.00 101.47 2015 GLY C N 1
ATOM 10483 C CA . GLY C 1 350 ? 7.641 61.017 -4.501 1.00 95.74 2015 GLY C CA 1
ATOM 10484 C C . GLY C 1 350 ? 8.674 60.282 -3.669 1.00 90.07 2015 GLY C C 1
ATOM 10485 O O . GLY C 1 350 ? 8.720 60.436 -2.449 1.00 88.93 2015 GLY C O 1
ATOM 10486 N N . VAL C 1 351 ? 9.504 59.481 -4.329 1.00 86.11 2016 VAL C N 1
ATOM 10487 C CA . VAL C 1 351 ? 10.533 58.708 -3.641 1.00 80.52 2016 VAL C CA 1
ATOM 10488 C C . VAL C 1 351 ? 11.591 59.624 -3.022 1.00 81.60 2016 VAL C C 1
ATOM 10489 O O . VAL C 1 351 ? 12.113 59.344 -1.942 1.00 78.80 2016 VAL C O 1
ATOM 10493 N N . ALA C 1 352 ? 11.885 60.727 -3.704 1.00 84.68 2017 ALA C N 1
ATOM 10494 C CA . ALA C 1 352 ? 12.889 61.676 -3.239 1.00 84.57 2017 ALA C CA 1
ATOM 10495 C C . ALA C 1 352 ? 12.407 62.404 -1.992 1.00 87.25 2017 ALA C C 1
ATOM 10496 O O . ALA C 1 352 ? 13.199 62.742 -1.112 1.00 87.73 2017 ALA C O 1
ATOM 10498 N N . GLN C 1 353 ? 11.101 62.640 -1.923 1.00 91.30 2018 GLN C N 1
ATOM 10499 C CA . GLN C 1 353 ? 10.507 63.308 -0.774 1.00 95.24 2018 GLN C CA 1
ATOM 10500 C C . GLN C 1 353 ? 10.499 62.382 0.438 1.00 87.87 2018 GLN C C 1
ATOM 10501 O O . GLN C 1 353 ? 10.660 62.829 1.574 1.00 85.35 2018 GLN C O 1
ATOM 10507 N N . ILE C 1 354 ? 10.316 61.090 0.186 1.00 85.58 2019 ILE C N 1
ATOM 10508 C CA . ILE C 1 354 ? 10.366 60.090 1.247 1.00 84.87 2019 ILE C CA 1
ATOM 10509 C C . ILE C 1 354 ? 11.805 59.879 1.708 1.00 86.28 2019 ILE C C 1
ATOM 10510 O O . ILE C 1 354 ? 12.078 59.796 2.906 1.00 90.51 2019 ILE C O 1
ATOM 10515 N N . ASN C 1 355 ? 12.722 59.804 0.747 1.00 81.33 2020 ASN C N 1
ATOM 10516 C CA . ASN C 1 355 ? 14.138 59.616 1.043 1.00 80.49 2020 ASN C CA 1
ATOM 10517 C C . ASN C 1 355 ? 14.718 60.763 1.867 1.00 83.67 2020 ASN C C 1
ATOM 10518 O O . ASN C 1 355 ? 15.604 60.559 2.697 1.00 83.57 2020 ASN C O 1
ATOM 10523 N N . HIS C 1 356 ? 14.210 61.969 1.634 1.00 88.91 2021 HIS C N 1
ATOM 10524 C CA . HIS C 1 356 ? 14.689 63.153 2.340 1.00 96.98 2021 HIS C CA 1
ATOM 10525 C C . HIS C 1 356 ? 14.318 63.129 3.821 1.00 98.48 2021 HIS C C 1
ATOM 10526 O O . HIS C 1 356 ? 15.081 63.594 4.668 1.00 102.98 2021 HIS C O 1
ATOM 10533 N N . ALA C 1 357 ? 13.144 62.586 4.127 1.00 93.71 2022 ALA C N 1
ATOM 10534 C CA . ALA C 1 357 ? 12.671 62.519 5.505 1.00 87.66 2022 ALA C CA 1
ATOM 10535 C C . ALA C 1 357 ? 13.307 61.356 6.257 1.00 81.18 2022 ALA C C 1
ATOM 10536 O O . ALA C 1 357 ? 13.464 61.406 7.476 1.00 78.78 2022 ALA C O 1
ATOM 10538 N N . ILE C 1 358 ? 13.669 60.311 5.521 1.00 82.31 2023 ILE C N 1
ATOM 10539 C CA . ILE C 1 358 ? 14.300 59.135 6.108 1.00 82.48 2023 ILE C CA 1
ATOM 10540 C C . ILE C 1 358 ? 15.687 59.460 6.656 1.00 85.63 2023 ILE C C 1
ATOM 10541 O O . ILE C 1 358 ? 16.035 59.065 7.770 1.00 85.44 2023 ILE C O 1
ATOM 10546 N N . ASN C 1 359 ? 16.472 60.192 5.872 1.00 88.41 2024 ASN C N 1
ATOM 10547 C CA . ASN C 1 359 ? 17.841 60.528 6.255 1.00 89.68 2024 ASN C CA 1
ATOM 10548 C C . ASN C 1 359 ? 17.941 61.593 7.346 1.00 92.00 2024 ASN C C 1
ATOM 10549 O O . ASN C 1 359 ? 19.038 61.948 7.779 1.00 95.31 2024 ASN C O 1
ATOM 10554 N N . LYS C 1 360 ? 16.796 62.102 7.787 1.00 91.85 2025 LYS C N 1
ATOM 10555 C CA . LYS C 1 360 ? 16.770 63.061 8.883 1.00 97.40 2025 LYS C CA 1
ATOM 10556 C C . LYS C 1 360 ? 17.114 62.361 10.194 1.00 101.33 2025 LYS C C 1
ATOM 10557 O O . LYS C 1 360 ? 16.359 61.515 10.672 1.00 99.25 2025 LYS C O 1
ATOM 10559 N N . SER C 1 361 ? 18.262 62.716 10.763 1.00 107.99 2026 SER C N 1
ATOM 10560 C CA . SER C 1 361 ? 18.741 62.094 11.993 1.00 110.56 2026 SER C CA 1
ATOM 10561 C C . SER C 1 361 ? 17.797 62.334 13.169 1.00 112.60 2026 SER C C 1
ATOM 10562 O O . SER C 1 361 ? 17.220 63.413 13.308 1.00 117.31 2026 SER C O 1
ATOM 10565 N N . ASP C 1 362 ? 17.644 61.319 14.013 1.00 109.58 2027 ASP C N 1
ATOM 10566 C CA . ASP C 1 362 ? 16.772 61.416 15.177 1.00 107.24 2027 ASP C CA 1
ATOM 10567 C C . ASP C 1 362 ? 17.474 62.123 16.330 1.00 111.15 2027 ASP C C 1
ATOM 10568 O O . ASP C 1 362 ? 17.313 61.747 17.491 1.00 112.74 2027 ASP C O 1
ATOM 10570 N N . GLY C 1 369 ? 35.498 59.490 16.682 1.00 143.57 2034 GLY C N 1
ATOM 10571 C CA . GLY C 1 369 ? 34.465 59.638 17.690 1.00 143.55 2034 GLY C CA 1
ATOM 10572 C C . GLY C 1 369 ? 33.118 59.133 17.213 1.00 141.96 2034 GLY C C 1
ATOM 10573 O O . GLY C 1 369 ? 32.923 58.894 16.020 1.00 137.92 2034 GLY C O 1
ATOM 10574 N N . TYR C 1 370 ? 32.186 58.969 18.147 1.00 145.77 2035 TYR C N 1
ATOM 10575 C CA . TYR C 1 370 ? 30.848 58.486 17.821 1.00 145.03 2035 TYR C CA 1
ATOM 10576 C C . TYR C 1 370 ? 30.079 59.497 16.976 1.00 140.61 2035 TYR C C 1
ATOM 10577 O O . TYR C 1 370 ? 30.061 60.689 17.281 1.00 144.79 2035 TYR C O 1
ATOM 10586 N N . VAL C 1 371 ? 29.447 59.009 15.914 1.00 130.52 2036 VAL C N 1
ATOM 10587 C CA . VAL C 1 371 ? 28.671 59.858 15.018 1.00 120.86 2036 VAL C CA 1
ATOM 10588 C C . VAL C 1 371 ? 27.187 59.506 15.103 1.00 110.30 2036 VAL C C 1
ATOM 10589 O O . VAL C 1 371 ? 26.836 58.361 15.389 1.00 105.49 2036 VAL C O 1
ATOM 10593 N N . PRO C 1 372 ? 26.306 60.494 14.865 1.00 105.00 2037 PRO C N 1
ATOM 10594 C CA . PRO C 1 372 ? 24.866 60.237 14.970 1.00 104.08 2037 PRO C CA 1
ATOM 10595 C C . PRO C 1 372 ? 24.357 59.350 13.839 1.00 105.65 2037 PRO C C 1
ATOM 10596 O O . PRO C 1 372 ? 24.914 59.375 12.741 1.00 110.08 2037 PRO C O 1
ATOM 10600 N N . LEU C 1 373 ? 23.315 58.572 14.114 1.00 100.83 2038 LEU C N 1
ATOM 10601 C CA . LEU C 1 373 ? 22.704 57.720 13.102 1.00 97.11 2038 LEU C CA 1
ATOM 10602 C C . LEU C 1 373 ? 22.104 58.577 11.995 1.00 95.64 2038 LEU C C 1
ATOM 10603 O O . LEU C 1 373 ? 21.255 59.430 12.250 1.00 96.95 2038 LEU C O 1
ATOM 10605 N N . GLY C 1 374 ? 22.549 58.342 10.766 1.00 94.55 2039 GLY C N 1
ATOM 10606 C CA . GLY C 1 374 ? 22.143 59.162 9.639 1.00 95.91 2039 GLY C CA 1
ATOM 10607 C C . GLY C 1 374 ? 20.763 58.851 9.095 1.00 91.62 2039 GLY C C 1
ATOM 10608 O O . GLY C 1 374 ? 20.376 59.368 8.047 1.00 97.64 2039 GLY C O 1
ATOM 10609 N N . VAL C 1 375 ? 20.018 58.005 9.799 1.00 80.47 2040 VAL C N 1
ATOM 10610 C CA . VAL C 1 375 ? 18.681 57.625 9.358 1.00 74.73 2040 VAL C CA 1
ATOM 10611 C C . VAL C 1 375 ? 17.666 57.719 10.489 1.00 76.92 2040 VAL C C 1
ATOM 10612 O O . VAL C 1 375 ? 18.027 57.891 11.653 1.00 79.26 2040 VAL C O 1
ATOM 10616 N N . ASN C 1 376 ? 16.391 57.604 10.131 1.00 79.67 2041 ASN C N 1
ATOM 10617 C CA . ASN C 1 376 ? 15.317 57.534 11.112 1.00 83.22 2041 ASN C CA 1
ATOM 10618 C C . ASN C 1 376 ? 14.590 56.196 11.005 1.00 79.03 2041 ASN C C 1
ATOM 10619 O O . ASN C 1 376 ? 13.673 56.038 10.198 1.00 76.35 2041 ASN C O 1
ATOM 10624 N N . ARG C 1 377 ? 15.017 55.240 11.824 1.00 78.34 2042 ARG C N 1
ATOM 10625 C CA . ARG C 1 377 ? 14.536 53.862 11.750 1.00 78.84 2042 ARG C CA 1
ATOM 10626 C C . ARG C 1 377 ? 13.018 53.722 11.876 1.00 77.85 2042 ARG C C 1
ATOM 10627 O O . ARG C 1 377 ? 12.402 52.929 11.162 1.00 75.74 2042 ARG C O 1
ATOM 10635 N N . ARG C 1 378 ? 12.421 54.497 12.775 1.00 79.28 2043 ARG C N 1
ATOM 10636 C CA . ARG C 1 378 ? 10.992 54.384 13.054 1.00 78.12 2043 ARG C CA 1
ATOM 10637 C C . ARG C 1 378 ? 10.129 54.727 11.843 1.00 72.06 2043 ARG C C 1
ATOM 10638 O O . ARG C 1 378 ? 9.103 54.090 11.603 1.00 67.71 2043 ARG C O 1
ATOM 10646 N N . LEU C 1 379 ? 10.552 55.730 11.080 1.00 69.20 2044 LEU C N 1
ATOM 10647 C CA . LEU C 1 379 ? 9.807 56.147 9.899 1.00 65.96 2044 LEU C CA 1
ATOM 10648 C C . LEU C 1 379 ? 9.952 55.121 8.782 1.00 64.78 2044 LEU C C 1
ATOM 10649 O O . LEU C 1 379 ? 9.050 54.950 7.963 1.00 64.78 2044 LEU C O 1
ATOM 10654 N N . ILE C 1 380 ? 11.093 54.439 8.757 1.00 65.38 2045 ILE C N 1
ATOM 10655 C CA . ILE C 1 380 ? 11.341 53.397 7.769 1.00 65.62 2045 ILE C CA 1
ATOM 10656 C C . ILE C 1 380 ? 10.453 52.184 8.033 1.00 74.08 2045 ILE C C 1
ATOM 10657 O O . ILE C 1 380 ? 9.866 51.620 7.109 1.00 72.85 2045 ILE C O 1
ATOM 10662 N N . ASP C 1 381 ? 10.357 51.791 9.301 1.00 81.14 2046 ASP C N 1
ATOM 10663 C CA . ASP C 1 381 ? 9.492 50.684 9.699 1.00 84.74 2046 ASP C CA 1
ATOM 10664 C C . ASP C 1 381 ? 8.038 50.989 9.356 1.00 82.49 2046 ASP C C 1
ATOM 10665 O O . ASP C 1 381 ? 7.264 50.089 9.032 1.00 86.79 2046 ASP C O 1
ATOM 10670 N N . ALA C 1 382 ? 7.676 52.266 9.429 1.00 72.96 2047 ALA C N 1
ATOM 10671 C CA . ALA C 1 382 ? 6.326 52.700 9.098 1.00 70.03 2047 ALA C CA 1
ATOM 10672 C C . ALA C 1 382 ? 6.057 52.541 7.606 1.00 67.57 2047 ALA C C 1
ATOM 10673 O O . ALA C 1 382 ? 4.993 52.072 7.205 1.00 72.48 2047 ALA C O 1
ATOM 10675 N N . VAL C 1 383 ? 7.028 52.936 6.790 1.00 64.74 2048 VAL C N 1
ATOM 10676 C CA . VAL C 1 383 ? 6.907 52.829 5.339 1.00 64.51 2048 VAL C CA 1
ATOM 10677 C C . VAL C 1 383 ? 6.832 51.369 4.900 1.00 64.65 2048 VAL C C 1
ATOM 10678 O O . VAL C 1 383 ? 5.975 50.995 4.098 1.00 68.64 2048 VAL C O 1
ATOM 10682 N N . VAL C 1 384 ? 7.730 50.550 5.437 1.00 58.13 2049 VAL C N 1
ATOM 10683 C CA . VAL C 1 384 ? 7.772 49.127 5.118 1.00 59.70 2049 VAL C CA 1
ATOM 10684 C C . VAL C 1 384 ? 6.446 48.438 5.446 1.00 63.44 2049 VAL C C 1
ATOM 10685 O O . VAL C 1 384 ? 5.959 47.608 4.676 1.00 63.57 2049 VAL C O 1
ATOM 10689 N N . ALA C 1 385 ? 5.857 48.808 6.579 1.00 64.79 2050 ALA C N 1
ATOM 10690 C CA . ALA C 1 385 ? 4.603 48.211 7.031 1.00 64.25 2050 ALA C CA 1
ATOM 10691 C C . ALA C 1 385 ? 3.422 48.520 6.110 1.00 66.60 2050 ALA C C 1
ATOM 10692 O O . ALA C 1 385 ? 2.492 47.720 5.994 1.00 63.68 2050 ALA C O 1
ATOM 10694 N N . ARG C 1 386 ? 3.462 49.678 5.458 1.00 70.20 2051 ARG C N 1
ATOM 10695 C CA . ARG C 1 386 ? 2.356 50.106 4.605 1.00 72.79 2051 ARG C CA 1
ATOM 10696 C C . ARG C 1 386 ? 2.258 49.306 3.308 1.00 69.35 2051 ARG C C 1
ATOM 10697 O O . ARG C 1 386 ? 1.178 49.177 2.731 1.00 69.28 2051 ARG C O 1
ATOM 10705 N N . PHE C 1 387 ? 3.387 48.774 2.851 1.00 65.88 2052 PHE C N 1
ATOM 10706 C CA . PHE C 1 387 ? 3.393 47.926 1.666 1.00 66.30 2052 PHE C CA 1
ATOM 10707 C C . PHE C 1 387 ? 2.657 46.620 1.945 1.00 63.58 2052 PHE C C 1
ATOM 10708 O O . PHE C 1 387 ? 1.925 46.112 1.096 1.00 61.20 2052 PHE C O 1
ATOM 10716 N N . ALA C 1 388 ? 2.852 46.087 3.147 1.00 62.32 2053 ALA C N 1
ATOM 10717 C CA . ALA C 1 388 ? 2.188 44.857 3.555 1.00 59.81 2053 ALA C CA 1
ATOM 10718 C C . ALA C 1 388 ? 0.686 45.071 3.704 1.00 64.23 2053 ALA C C 1
ATOM 10719 O O . ALA C 1 388 ? -0.112 44.321 3.144 1.00 63.49 2053 ALA C O 1
ATOM 10721 N N . GLU C 1 389 ? 0.313 46.103 4.457 1.00 67.84 2054 GLU C N 1
ATOM 10722 C CA . GLU C 1 389 ? -1.091 46.419 4.709 1.00 74.86 2054 GLU C CA 1
ATOM 10723 C C . GLU C 1 389 ? -1.882 46.643 3.423 1.00 77.94 2054 GLU C C 1
ATOM 10724 O O . GLU C 1 389 ? -3.025 46.199 3.303 1.00 76.11 2054 GLU C O 1
ATOM 10730 N N . PHE C 1 390 ? -1.269 47.330 2.464 1.00 81.64 2055 PHE C N 1
ATOM 10731 C CA . PHE C 1 390 ? -1.910 47.587 1.179 1.00 83.18 2055 PHE C CA 1
ATOM 10732 C C . PHE C 1 390 ? -2.142 46.288 0.416 1.00 83.62 2055 PHE C C 1
ATOM 10733 O O . PHE C 1 390 ? -3.129 46.149 -0.306 1.00 86.73 2055 PHE C O 1
ATOM 10741 N N . ALA C 1 391 ? -1.228 45.339 0.585 1.00 82.08 2056 ALA C N 1
ATOM 10742 C CA . ALA C 1 391 ? -1.324 44.055 -0.097 1.00 84.34 2056 ALA C CA 1
ATOM 10743 C C . ALA C 1 391 ? -2.417 43.171 0.500 1.00 86.27 2056 ALA C C 1
ATOM 10744 O O . ALA C 1 391 ? -3.021 42.363 -0.204 1.00 92.36 2056 ALA C O 1
ATOM 10746 N N . ILE C 1 392 ? -2.667 43.326 1.797 1.00 78.94 2057 ILE C N 1
ATOM 10747 C CA . ILE C 1 392 ? -3.672 42.517 2.481 1.00 77.20 2057 ILE C CA 1
ATOM 10748 C C . ILE C 1 392 ? -5.080 42.842 1.992 1.00 81.94 2057 ILE C C 1
ATOM 10749 O O . ILE C 1 392 ? -5.854 41.943 1.659 1.00 81.23 2057 ILE C O 1
ATOM 10754 N N . ASN C 1 393 ? -5.405 44.130 1.953 1.00 87.35 2058 ASN C N 1
ATOM 10755 C CA . ASN C 1 393 ? -6.718 44.578 1.502 1.00 95.45 2058 ASN C CA 1
ATOM 10756 C C . ASN C 1 393 ? -6.947 44.255 0.031 1.00 97.61 2058 ASN C C 1
ATOM 10757 O O . ASN C 1 393 ? -8.039 43.850 -0.366 1.00 99.92 2058 ASN C O 1
ATOM 10762 N N . ARG C 1 394 ? -5.902 44.437 -0.769 1.00 97.33 2059 ARG C N 1
ATOM 10763 C CA . ARG C 1 394 ? -5.975 44.214 -2.207 1.00 99.41 2059 ARG C CA 1
ATOM 10764 C C . ARG C 1 394 ? -6.159 42.737 -2.543 1.00 101.68 2059 ARG C C 1
ATOM 10765 O O . ARG C 1 394 ? -6.838 42.391 -3.510 1.00 105.03 2059 ARG C O 1
ATOM 10773 N N . ALA C 1 395 ? -5.555 41.873 -1.734 1.00 99.83 2060 ALA C N 1
ATOM 10774 C CA . ALA C 1 395 ? -5.618 40.432 -1.960 1.00 99.15 2060 ALA C CA 1
ATOM 10775 C C . ALA C 1 395 ? -7.037 39.892 -1.819 1.00 100.08 2060 ALA C C 1
ATOM 10776 O O . ALA C 1 395 ? -7.443 38.996 -2.558 1.00 105.94 2060 ALA C O 1
ATOM 10778 N N . SER C 1 396 ? -7.787 40.442 -0.870 1.00 96.99 2061 SER C N 1
ATOM 10779 C CA . SER C 1 396 ? -9.143 39.976 -0.594 1.00 102.76 2061 SER C CA 1
ATOM 10780 C C . SER C 1 396 ? -10.074 40.153 -1.792 1.00 110.09 2061 SER C C 1
ATOM 10781 O O . SER C 1 396 ? -10.930 39.307 -2.053 1.00 112.67 2061 SER C O 1
ATOM 10784 N N . SER C 1 397 ? -9.899 41.253 -2.519 1.00 111.95 2062 SER C N 1
ATOM 10785 C CA . SER C 1 397 ? -10.729 41.541 -3.683 1.00 115.08 2062 SER C CA 1
ATOM 10786 C C . SER C 1 397 ? -10.436 40.576 -4.828 1.00 114.07 2062 SER C C 1
ATOM 10787 O O . SER C 1 397 ? -11.313 40.276 -5.639 1.00 118.25 2062 SER C O 1
ATOM 10790 N N . ARG C 1 398 ? -9.199 40.094 -4.887 1.00 109.09 2063 ARG C N 1
ATOM 10791 C CA . ARG C 1 398 ? -8.785 39.165 -5.932 1.00 107.73 2063 ARG C CA 1
ATOM 10792 C C . ARG C 1 398 ? -9.417 37.791 -5.740 1.00 112.16 2063 ARG C C 1
ATOM 10793 O O . ARG C 1 398 ? -9.670 37.365 -4.613 1.00 109.83 2063 ARG C O 1
ATOM 10801 N N . SER C 1 399 ? -9.667 37.100 -6.848 1.00 118.20 2064 SER C N 1
ATOM 10802 C CA . SER C 1 399 ? -10.250 35.764 -6.805 1.00 120.72 2064 SER C CA 1
ATOM 10803 C C . SER C 1 399 ? -9.237 34.744 -6.297 1.00 119.37 2064 SER C C 1
ATOM 10804 O O . SER C 1 399 ? -9.598 33.778 -5.624 1.00 121.53 2064 SER C O 1
ATOM 10807 N N . ASP C 1 400 ? -7.967 34.965 -6.623 1.00 115.45 2065 ASP C N 1
ATOM 10808 C CA . ASP C 1 400 ? -6.896 34.077 -6.187 1.00 111.60 2065 ASP C CA 1
ATOM 10809 C C . ASP C 1 400 ? -6.527 34.325 -4.728 1.00 106.13 2065 ASP C C 1
ATOM 10810 O O . ASP C 1 400 ? -5.914 33.475 -4.081 1.00 104.96 2065 ASP C O 1
ATOM 10815 N N . SER C 1 401 ? -6.906 35.498 -4.226 1.00 102.68 2066 SER C N 1
ATOM 10816 C CA . SER C 1 401 ? -6.610 35.919 -2.856 1.00 97.64 2066 SER C CA 1
ATOM 10817 C C . SER C 1 401 ? -5.118 35.876 -2.528 1.00 91.58 2066 SER C C 1
ATOM 10818 O O . SER C 1 401 ? -4.732 35.719 -1.369 1.00 88.90 2066 SER C O 1
ATOM 10821 N N . ALA C 1 402 ? -4.286 36.023 -3.555 1.00 90.15 2067 ALA C N 1
ATOM 10822 C CA . ALA C 1 402 ? -2.840 36.008 -3.380 1.00 89.43 2067 ALA C CA 1
ATOM 10823 C C . ALA C 1 402 ? -2.354 37.323 -2.781 1.00 87.49 2067 ALA C C 1
ATOM 10824 O O . ALA C 1 402 ? -2.712 38.401 -3.256 1.00 90.64 2067 ALA C O 1
ATOM 10826 N N . ILE C 1 403 ? -1.536 37.226 -1.739 1.00 80.71 2068 ILE C N 1
ATOM 10827 C CA . ILE C 1 403 ? -1.037 38.408 -1.046 1.00 73.96 2068 ILE C CA 1
ATOM 10828 C C . ILE C 1 403 ? -0.096 39.220 -1.930 1.00 71.45 2068 ILE C C 1
ATOM 10829 O O . ILE C 1 403 ? -0.274 40.426 -2.101 1.00 69.78 2068 ILE C O 1
ATOM 10834 N N . PHE C 1 404 ? 0.904 38.551 -2.492 1.00 71.76 2069 PHE C N 1
ATOM 10835 C CA . PHE C 1 404 ? 1.875 39.217 -3.350 1.00 72.48 2069 PHE C CA 1
ATOM 10836 C C . PHE C 1 404 ? 1.537 39.034 -4.824 1.00 80.98 2069 PHE C C 1
ATOM 10837 O O . PHE C 1 404 ? 1.332 37.913 -5.290 1.00 82.04 2069 PHE C O 1
ATOM 10845 N N . VAL C 1 405 ? 1.481 40.144 -5.552 1.00 86.67 2070 VAL C N 1
ATOM 10846 C CA . VAL C 1 405 ? 1.262 40.110 -6.993 1.00 92.52 2070 VAL C CA 1
ATOM 10847 C C . VAL C 1 405 ? 2.384 40.851 -7.714 1.00 91.25 2070 VAL C C 1
ATOM 10848 O O . VAL C 1 405 ? 2.532 42.064 -7.570 1.00 92.21 2070 VAL C O 1
ATOM 10852 N N . ALA C 1 406 ? 3.172 40.111 -8.487 1.00 87.10 2071 ALA C N 1
ATOM 10853 C CA . ALA C 1 406 ? 4.314 40.682 -9.190 1.00 82.42 2071 ALA C CA 1
ATOM 10854 C C . ALA C 1 406 ? 3.872 41.629 -10.298 1.00 82.37 2071 ALA C C 1
ATOM 10855 O O . ALA C 1 406 ? 2.876 41.382 -10.978 1.00 86.69 2071 ALA C O 1
ATOM 10857 N N . GLY C 1 407 ? 4.618 42.716 -10.471 1.00 77.68 2072 GLY C N 1
ATOM 10858 C CA . GLY C 1 407 ? 4.336 43.679 -11.519 1.00 78.25 2072 GLY C CA 1
ATOM 10859 C C . GLY C 1 407 ? 3.328 44.738 -11.116 1.00 78.09 2072 GLY C C 1
ATOM 10860 O O . GLY C 1 407 ? 3.002 45.626 -11.905 1.00 82.46 2072 GLY C O 1
ATOM 10861 N N . ALA C 1 408 ? 2.832 44.646 -9.886 1.00 74.21 2073 ALA C N 1
ATOM 10862 C CA . ALA C 1 408 ? 1.854 45.604 -9.382 1.00 74.05 2073 ALA C CA 1
ATOM 10863 C C . ALA C 1 408 ? 2.518 46.934 -9.042 1.00 75.77 2073 ALA C C 1
ATOM 10864 O O . ALA C 1 408 ? 3.742 47.028 -8.995 1.00 70.88 2073 ALA C O 1
ATOM 10866 N N . ASN C 1 409 ? 1.708 47.960 -8.806 1.00 85.29 2074 ASN C N 1
ATOM 10867 C CA . ASN C 1 409 ? 2.234 49.280 -8.469 1.00 92.06 2074 ASN C CA 1
ATOM 10868 C C . ASN C 1 409 ? 2.956 49.314 -7.124 1.00 88.52 2074 ASN C C 1
ATOM 10869 O O . ASN C 1 409 ? 3.913 50.068 -6.945 1.00 88.18 2074 ASN C O 1
ATOM 10874 N N . ASP C 1 410 ? 2.498 48.496 -6.181 1.00 83.10 2075 ASP C N 1
ATOM 10875 C CA . ASP C 1 410 ? 3.081 48.479 -4.843 1.00 77.36 2075 ASP C CA 1
ATOM 10876 C C . ASP C 1 410 ? 4.497 47.906 -4.839 1.00 73.50 2075 ASP C C 1
ATOM 10877 O O . ASP C 1 410 ? 5.369 48.398 -4.124 1.00 73.99 2075 ASP C O 1
ATOM 10882 N N . ILE C 1 411 ? 4.726 46.871 -5.641 1.00 70.85 2076 ILE C N 1
ATOM 10883 C CA . ILE C 1 411 ? 6.047 46.256 -5.714 1.00 68.07 2076 ILE C CA 1
ATOM 10884 C C . ILE C 1 411 ? 7.000 47.113 -6.548 1.00 69.81 2076 ILE C C 1
ATOM 10885 O O . ILE C 1 411 ? 8.211 47.107 -6.323 1.00 65.53 2076 ILE C O 1
ATOM 10890 N N . LYS C 1 412 ? 6.445 47.862 -7.498 1.00 73.18 2077 LYS C N 1
ATOM 10891 C CA . LYS C 1 412 ? 7.232 48.797 -8.296 1.00 73.09 2077 LYS C CA 1
ATOM 10892 C C . LYS C 1 412 ? 7.727 49.944 -7.427 1.00 72.35 2077 LYS C C 1
ATOM 10893 O O . LYS C 1 412 ? 8.868 50.387 -7.556 1.00 73.86 2077 LYS C O 1
ATOM 10899 N N . THR C 1 413 ? 6.853 50.424 -6.548 1.00 71.29 2078 THR C N 1
ATOM 10900 C CA . THR C 1 413 ? 7.203 51.492 -5.620 1.00 69.14 2078 THR C CA 1
ATOM 10901 C C . THR C 1 413 ? 8.309 51.031 -4.678 1.00 66.31 2078 THR C C 1
ATOM 10902 O O . THR C 1 413 ? 9.265 51.762 -4.423 1.00 69.85 2078 THR C O 1
ATOM 10906 N N . LEU C 1 414 ? 8.179 49.809 -4.174 1.00 62.73 2079 LEU C N 1
ATOM 10907 C CA . LEU C 1 414 ? 9.177 49.240 -3.277 1.00 65.11 2079 LEU C CA 1
ATOM 10908 C C . LEU C 1 414 ? 10.485 48.968 -4.018 1.00 67.01 2079 LEU C C 1
ATOM 10909 O O . LEU C 1 414 ? 11.567 49.044 -3.437 1.00 64.19 2079 LEU C O 1
ATOM 10914 N N . GLN C 1 415 ? 10.376 48.657 -5.307 1.00 72.28 2080 GLN C N 1
ATOM 10915 C CA . GLN C 1 415 ? 11.544 48.384 -6.137 1.00 73.66 2080 GLN C CA 1
ATOM 10916 C C . GLN C 1 415 ? 12.385 49.637 -6.354 1.00 73.93 2080 GLN C C 1
ATOM 10917 O O . GLN C 1 415 ? 13.611 49.601 -6.247 1.00 71.80 2080 GLN C O 1
ATOM 10931 N N . LEU C 1 417 ? 12.176 52.315 -4.538 1.00 78.20 2082 LEU C N 1
ATOM 10932 C CA . LEU C 1 417 ? 12.491 52.881 -3.232 1.00 77.65 2082 LEU C CA 1
ATOM 10933 C C . LEU C 1 417 ? 13.827 52.365 -2.706 1.00 78.19 2082 LEU C C 1
ATOM 10934 O O . LEU C 1 417 ? 14.627 53.134 -2.182 1.00 77.95 2082 LEU C O 1
ATOM 10939 N N . VAL C 1 418 ? 14.067 51.066 -2.854 1.00 79.11 2083 VAL C N 1
ATOM 10940 C CA . VAL C 1 418 ? 15.286 50.455 -2.332 1.00 78.84 2083 VAL C CA 1
ATOM 10941 C C . VAL C 1 418 ? 16.522 50.814 -3.155 1.00 79.30 2083 VAL C C 1
ATOM 10942 O O . VAL C 1 418 ? 17.651 50.664 -2.688 1.00 84.70 2083 VAL C O 1
ATOM 10946 N N . THR C 1 419 ? 16.308 51.289 -4.377 1.00 74.88 2084 THR C N 1
ATOM 10947 C CA . THR C 1 419 ? 17.416 51.618 -5.267 1.00 78.72 2084 THR C CA 1
ATOM 10948 C C . THR C 1 419 ? 17.873 53.071 -5.131 1.00 81.98 2084 THR C C 1
ATOM 10949 O O . THR C 1 419 ? 19.070 53.359 -5.177 1.00 77.89 2084 THR C O 1
ATOM 10953 N N . GLU C 1 420 ? 16.917 53.980 -4.954 1.00 86.16 2085 GLU C N 1
ATOM 10954 C CA . GLU C 1 420 ? 17.216 55.408 -4.868 1.00 86.46 2085 GLU C CA 1
ATOM 10955 C C . GLU C 1 420 ? 17.610 55.841 -3.457 1.00 85.08 2085 GLU C C 1
ATOM 10956 O O . GLU C 1 420 ? 18.341 56.815 -3.279 1.00 88.73 2085 GLU C O 1
ATOM 10962 N N . VAL C 1 421 ? 17.119 55.112 -2.461 1.00 83.80 2086 VAL C N 1
ATOM 10963 C CA . VAL C 1 421 ? 17.386 55.421 -1.058 1.00 82.00 2086 VAL C CA 1
ATOM 10964 C C . VAL C 1 421 ? 18.865 55.253 -0.698 1.00 83.87 2086 VAL C C 1
ATOM 10965 O O . VAL C 1 421 ? 19.536 54.353 -1.206 1.00 91.91 2086 VAL C O 1
ATOM 10969 N N . SER C 1 422 ? 19.362 56.144 0.160 1.00 78.68 2087 SER C N 1
ATOM 10970 C CA . SER C 1 422 ? 20.735 56.099 0.667 1.00 81.90 2087 SER C CA 1
ATOM 10971 C C . SER C 1 422 ? 21.163 54.702 1.122 1.00 85.21 2087 SER C C 1
ATOM 10972 O O . SER C 1 422 ? 20.368 53.968 1.709 1.00 87.03 2087 SER C O 1
ATOM 10975 N N . PRO C 1 423 ? 22.426 54.333 0.849 1.00 86.25 2088 PRO C N 1
ATOM 10976 C CA . PRO C 1 423 ? 22.964 53.008 1.181 1.00 89.01 2088 PRO C CA 1
ATOM 10977 C C . PRO C 1 423 ? 22.825 52.654 2.659 1.00 93.50 2088 PRO C C 1
ATOM 10978 O O . PRO C 1 423 ? 22.531 51.503 2.981 1.00 94.10 2088 PRO C O 1
ATOM 10982 N N . GLU C 1 424 ? 23.033 53.626 3.541 1.00 98.48 2089 GLU C N 1
ATOM 10983 C CA . GLU C 1 424 ? 22.868 53.390 4.970 1.00 105.12 2089 GLU C CA 1
ATOM 10984 C C . GLU C 1 424 ? 21.401 53.141 5.297 1.00 104.67 2089 GLU C C 1
ATOM 10985 O O . GLU C 1 424 ? 21.071 52.248 6.076 1.00 108.31 2089 GLU C O 1
ATOM 10991 N N . ALA C 1 425 ? 20.524 53.934 4.691 1.00 99.03 2090 ALA C N 1
ATOM 10992 C CA . ALA C 1 425 ? 19.090 53.787 4.897 1.00 91.88 2090 ALA C CA 1
ATOM 10993 C C . ALA C 1 425 ? 18.563 52.529 4.215 1.00 91.25 2090 ALA C C 1
ATOM 10994 O O . ALA C 1 425 ? 17.565 51.952 4.645 1.00 90.76 2090 ALA C O 1
ATOM 10996 N N . ARG C 1 426 ? 19.241 52.109 3.151 1.00 89.32 2091 ARG C N 1
ATOM 10997 C CA . ARG C 1 426 ? 18.868 50.893 2.439 1.00 80.07 2091 ARG C CA 1
ATOM 10998 C C . ARG C 1 426 ? 19.091 49.681 3.334 1.00 73.02 2091 ARG C C 1
ATOM 10999 O O . ARG C 1 426 ? 18.327 48.718 3.292 1.00 74.43 2091 ARG C O 1
ATOM 11007 N N . TYR C 1 427 ? 20.146 49.740 4.141 1.00 68.67 2092 TYR C N 1
ATOM 11008 C CA . TYR C 1 427 ? 20.465 48.665 5.073 1.00 67.69 2092 TYR C CA 1
ATOM 11009 C C . TYR C 1 427 ? 19.388 48.534 6.144 1.00 61.18 2092 TYR C C 1
ATOM 11010 O O . TYR C 1 427 ? 19.012 47.428 6.528 1.00 50.27 2092 TYR C O 1
ATOM 11019 N N . TYR C 1 428 ? 18.900 49.670 6.629 1.00 65.60 2093 TYR C N 1
ATOM 11020 C CA . TYR C 1 428 ? 17.827 49.672 7.614 1.00 61.24 2093 TYR C CA 1
ATOM 11021 C C . TYR C 1 428 ? 16.505 49.284 6.962 1.00 62.51 2093 TYR C C 1
ATOM 11022 O O . TYR C 1 428 ? 15.656 48.652 7.588 1.00 63.65 2093 TYR C O 1
ATOM 11031 N N . LEU C 1 429 ? 16.342 49.660 5.697 1.00 65.76 2094 LEU C N 1
ATOM 11032 C CA . LEU C 1 429 ? 15.119 49.362 4.961 1.00 68.38 2094 LEU C CA 1
ATOM 11033 C C . LEU C 1 429 ? 14.979 47.862 4.729 1.00 66.73 2094 LEU C C 1
ATOM 11034 O O . LEU C 1 429 ? 13.900 47.298 4.904 1.00 68.22 2094 LEU C O 1
ATOM 11039 N N . VAL C 1 430 ? 16.073 47.220 4.332 1.00 64.25 2095 VAL C N 1
ATOM 11040 C CA . VAL C 1 430 ? 16.049 45.786 4.075 1.00 60.19 2095 VAL C CA 1
ATOM 11041 C C . VAL C 1 430 ? 15.940 45.004 5.385 1.00 54.86 2095 VAL C C 1
ATOM 11042 O O . VAL C 1 430 ? 15.282 43.968 5.439 1.00 51.98 2095 VAL C O 1
ATOM 11046 N N . SER C 1 431 ? 16.561 45.519 6.444 1.00 58.62 2096 SER C N 1
ATOM 11047 C CA . SER C 1 431 ? 16.503 44.879 7.755 1.00 63.71 2096 SER C CA 1
ATOM 11048 C C . SER C 1 431 ? 15.083 44.899 8.308 1.00 69.72 2096 SER C C 1
ATOM 11049 O O . SER C 1 431 ? 14.676 43.992 9.034 1.00 73.03 2096 SER C O 1
ATOM 11052 N N . SER C 1 432 ? 14.335 45.940 7.960 1.00 66.78 2097 SER C N 1
ATOM 11053 C CA . SER C 1 432 ? 12.949 46.067 8.388 1.00 58.36 2097 SER C CA 1
ATOM 11054 C C . SER C 1 432 ? 12.070 45.015 7.721 1.00 63.87 2097 SER C C 1
ATOM 11055 O O . SER C 1 432 ? 11.050 44.603 8.273 1.00 64.14 2097 SER C O 1
ATOM 11066 N N . VAL C 1 434 ? 13.303 41.941 6.662 1.00 68.61 2099 VAL C N 1
ATOM 11067 C CA . VAL C 1 434 ? 13.733 40.636 7.151 1.00 61.35 2099 VAL C CA 1
ATOM 11068 C C . VAL C 1 434 ? 13.121 40.361 8.526 1.00 61.66 2099 VAL C C 1
ATOM 11069 O O . VAL C 1 434 ? 12.901 39.212 8.906 1.00 61.38 2099 VAL C O 1
ATOM 11073 N N . ASN C 1 435 ? 12.825 41.427 9.262 1.00 60.34 2100 ASN C N 1
ATOM 11074 C CA . ASN C 1 435 ? 12.205 41.297 10.575 1.00 57.55 2100 ASN C CA 1
ATOM 11075 C C . ASN C 1 435 ? 10.780 40.752 10.517 1.00 58.52 2100 ASN C C 1
ATOM 11076 O O . ASN C 1 435 ? 10.238 40.314 11.531 1.00 67.12 2100 ASN C O 1
ATOM 11081 N N . GLU C 1 436 ? 10.177 40.777 9.332 1.00 52.00 2101 GLU C N 1
ATOM 11082 C CA . GLU C 1 436 ? 8.772 40.408 9.189 1.00 55.94 2101 GLU C CA 1
ATOM 11083 C C . GLU C 1 436 ? 8.549 38.934 8.866 1.00 56.99 2101 GLU C C 1
ATOM 11084 O O . GLU C 1 436 ? 7.521 38.365 9.235 1.00 61.84 2101 GLU C O 1
ATOM 11090 N N . LEU C 1 437 ? 9.501 38.318 8.176 1.00 55.30 2102 LEU C N 1
ATOM 11091 C CA . LEU C 1 437 ? 9.367 36.905 7.837 1.00 58.70 2102 LEU C CA 1
ATOM 11092 C C . LEU C 1 437 ? 9.668 36.001 9.031 1.00 56.33 2102 LEU C C 1
ATOM 11093 O O . LEU C 1 437 ? 10.825 35.737 9.358 1.00 51.91 2102 LEU C O 1
ATOM 11098 N N . ARG C 1 438 ? 8.602 35.541 9.679 1.00 56.14 2103 ARG C N 1
ATOM 11099 C CA . ARG C 1 438 ? 8.706 34.686 10.853 1.00 56.46 2103 ARG C CA 1
ATOM 11100 C C . ARG C 1 438 ? 7.849 33.435 10.675 1.00 58.78 2103 ARG C C 1
ATOM 11101 O O . ARG C 1 438 ? 8.068 32.649 9.753 1.00 56.77 2103 ARG C O 1
ATOM 11109 N N . TYR C 1 439 ? 6.876 33.253 11.563 1.00 62.73 2104 TYR C N 1
ATOM 11110 C CA . TYR C 1 439 ? 5.939 32.142 11.447 1.00 63.86 2104 TYR C CA 1
ATOM 11111 C C . TYR C 1 439 ? 5.024 32.381 10.248 1.00 65.77 2104 TYR C C 1
ATOM 11112 O O . TYR C 1 439 ? 4.828 33.525 9.842 1.00 67.31 2104 TYR C O 1
ATOM 11121 N N . PRO C 1 440 ? 4.476 31.301 9.666 1.00 69.22 2105 PRO C N 1
ATOM 11122 C CA . PRO C 1 440 ? 3.601 31.412 8.491 1.00 72.79 2105 PRO C CA 1
ATOM 11123 C C . PRO C 1 440 ? 2.417 32.364 8.684 1.00 71.98 2105 PRO C C 1
ATOM 11124 O O . PRO C 1 440 ? 1.433 32.012 9.337 1.00 74.60 2105 PRO C O 1
ATOM 11128 N N . ASN C 1 441 ? 2.531 33.562 8.118 1.00 69.95 2106 ASN C N 1
ATOM 11129 C CA . ASN C 1 441 ? 1.433 34.522 8.105 1.00 69.60 2106 ASN C CA 1
ATOM 11130 C C . ASN C 1 441 ? 1.448 35.385 6.846 1.00 71.15 2106 ASN C C 1
ATOM 11131 O O . ASN C 1 441 ? 2.274 35.179 5.956 1.00 70.50 2106 ASN C O 1
ATOM 11136 N N . ALA C 1 442 ? 0.543 36.356 6.784 1.00 74.32 2107 ALA C N 1
ATOM 11137 C CA . ALA C 1 442 ? 0.428 37.224 5.618 1.00 77.01 2107 ALA C CA 1
ATOM 11138 C C . ALA C 1 442 ? 1.644 38.133 5.454 1.00 74.14 2107 ALA C C 1
ATOM 11139 O O . ALA C 1 442 ? 2.072 38.410 4.332 1.00 73.63 2107 ALA C O 1
ATOM 11141 N N . TYR C 1 443 ? 2.190 38.598 6.573 1.00 71.90 2108 TYR C N 1
ATOM 11142 C CA . TYR C 1 443 ? 3.358 39.474 6.549 1.00 66.32 2108 TYR C CA 1
ATOM 11143 C C . TYR C 1 443 ? 4.605 38.748 6.054 1.00 61.77 2108 TYR C C 1
ATOM 11144 O O . TYR C 1 443 ? 5.389 39.305 5.287 1.00 61.33 2108 TYR C O 1
ATOM 11153 N N . THR C 1 444 ? 4.787 37.507 6.496 1.00 58.91 2109 THR C N 1
ATOM 11154 C CA . THR C 1 444 ? 5.907 36.694 6.035 1.00 56.56 2109 THR C CA 1
ATOM 11155 C C . THR C 1 444 ? 5.765 36.397 4.549 1.00 65.92 2109 THR C C 1
ATOM 11156 O O . THR C 1 444 ? 6.714 36.553 3.783 1.00 67.18 2109 THR C O 1
ATOM 11160 N N . ASN C 1 445 ? 4.566 35.979 4.151 1.00 68.11 2110 ASN C N 1
ATOM 11161 C CA . ASN C 1 445 ? 4.286 35.619 2.766 1.00 69.78 2110 ASN C CA 1
ATOM 11162 C C . ASN C 1 445 ? 4.594 36.740 1.776 1.00 69.80 2110 ASN C C 1
ATOM 11163 O O . ASN C 1 445 ? 5.174 36.502 0.715 1.00 73.10 2110 ASN C O 1
ATOM 11168 N N . TYR C 1 446 ? 4.207 37.961 2.130 1.00 64.87 2111 TYR C N 1
ATOM 11169 C CA . TYR C 1 446 ? 4.421 39.108 1.255 1.00 64.19 2111 TYR C CA 1
ATOM 11170 C C . TYR C 1 446 ? 5.901 39.459 1.125 1.00 64.97 2111 TYR C C 1
ATOM 11171 O O . TYR C 1 446 ? 6.437 39.514 0.018 1.00 69.83 2111 TYR C O 1
ATOM 11180 N N . PHE C 1 447 ? 6.559 39.690 2.256 1.00 61.14 2112 PHE C N 1
ATOM 11181 C CA . PHE C 1 447 ? 7.957 40.110 2.248 1.00 63.01 2112 PHE C CA 1
ATOM 11182 C C . PHE C 1 447 ? 8.917 39.006 1.812 1.00 69.32 2112 PHE C C 1
ATOM 11183 O O . PHE C 1 447 ? 10.067 39.281 1.475 1.00 71.68 2112 PHE C O 1
ATOM 11191 N N . SER C 1 448 ? 8.451 37.762 1.822 1.00 70.87 2113 SER C N 1
ATOM 11192 C CA . SER C 1 448 ? 9.271 36.656 1.345 1.00 67.95 2113 SER C CA 1
ATOM 11193 C C . SER C 1 448 ? 9.448 36.762 -0.162 1.00 70.38 2113 SER C C 1
ATOM 11194 O O . SER C 1 448 ? 10.563 36.673 -0.671 1.00 73.49 2113 SER C O 1
ATOM 11197 N N . GLN C 1 449 ? 8.342 36.965 -0.870 1.00 72.43 2114 GLN C N 1
ATOM 11198 C CA . GLN C 1 449 ? 8.370 37.057 -2.325 1.00 78.34 2114 GLN C CA 1
ATOM 11199 C C . GLN C 1 449 ? 8.833 38.433 -2.796 1.00 80.59 2114 GLN C C 1
ATOM 11200 O O . GLN C 1 449 ? 9.465 38.557 -3.845 1.00 84.02 2114 GLN C O 1
ATOM 11206 N N . ALA C 1 450 ? 8.515 39.461 -2.017 1.00 76.33 2115 ALA C N 1
ATOM 11207 C CA . ALA C 1 450 ? 8.880 40.829 -2.367 1.00 72.84 2115 ALA C CA 1
ATOM 11208 C C . ALA C 1 450 ? 10.388 41.034 -2.302 1.00 69.16 2115 ALA C C 1
ATOM 11209 O O . ALA C 1 450 ? 10.956 41.773 -3.104 1.00 73.97 2115 ALA C O 1
ATOM 11211 N N . LEU C 1 451 ? 11.033 40.376 -1.345 1.00 65.62 2116 LEU C N 1
ATOM 11212 C CA . LEU C 1 451 ? 12.476 40.488 -1.181 1.00 68.44 2116 LEU C CA 1
ATOM 11213 C C . LEU C 1 451 ? 13.199 39.729 -2.290 1.00 68.49 2116 LEU C C 1
ATOM 11214 O O . LEU C 1 451 ? 14.299 40.100 -2.701 1.00 67.47 2116 LEU C O 1
ATOM 11219 N N . LEU C 1 452 ? 12.566 38.664 -2.772 1.00 67.19 2117 LEU C N 1
ATOM 11220 C CA . LEU C 1 452 ? 13.125 37.861 -3.851 1.00 69.15 2117 LEU C CA 1
ATOM 11221 C C . LEU C 1 452 ? 12.915 38.533 -5.205 1.00 74.15 2117 LEU C C 1
ATOM 11222 O O . LEU C 1 452 ? 13.755 38.421 -6.099 1.00 76.35 2117 LEU C O 1
ATOM 11227 N N . ASP C 1 453 ? 11.792 39.231 -5.352 1.00 76.16 2118 ASP C N 1
ATOM 11228 C CA . ASP C 1 453 ? 11.472 39.914 -6.601 1.00 78.94 2118 ASP C CA 1
ATOM 11229 C C . ASP C 1 453 ? 12.431 41.073 -6.840 1.00 83.40 2118 ASP C C 1
ATOM 11230 O O . ASP C 1 453 ? 12.860 41.314 -7.968 1.00 90.07 2118 ASP C O 1
ATOM 11235 N N . ILE C 1 454 ? 12.756 41.792 -5.769 1.00 81.33 2119 ILE C N 1
ATOM 11236 C CA . ILE C 1 454 ? 13.743 42.864 -5.831 1.00 82.56 2119 ILE C CA 1
ATOM 11237 C C . ILE C 1 454 ? 15.109 42.283 -6.177 1.00 91.26 2119 ILE C C 1
ATOM 11238 O O . ILE C 1 454 ? 15.857 42.848 -6.976 1.00 96.04 2119 ILE C O 1
ATOM 11243 N N . PHE C 1 455 ? 15.416 41.137 -5.579 1.00 91.40 2120 PHE C N 1
ATOM 11244 C CA . PHE C 1 455 ? 16.673 40.446 -5.828 1.00 91.45 2120 PHE C CA 1
ATOM 11245 C C . PHE C 1 455 ? 16.735 39.939 -7.267 1.00 95.68 2120 PHE C C 1
ATOM 11246 O O . PHE C 1 455 ? 17.809 39.862 -7.863 1.00 96.80 2120 PHE C O 1
ATOM 11254 N N . GLY C 1 456 ? 15.575 39.601 -7.821 1.00 98.70 2121 GLY C N 1
ATOM 11255 C CA . GLY C 1 456 ? 15.499 39.046 -9.160 1.00 102.63 2121 GLY C CA 1
ATOM 11256 C C . GLY C 1 456 ? 15.328 40.084 -10.251 1.00 109.58 2121 GLY C C 1
ATOM 11257 O O . GLY C 1 456 ? 15.523 39.789 -11.430 1.00 114.84 2121 GLY C O 1
ATOM 11258 N N . HIS C 1 457 ? 14.965 41.301 -9.863 1.00 112.77 2122 HIS C N 1
ATOM 11259 C CA . HIS C 1 457 ? 14.746 42.374 -10.828 1.00 117.71 2122 HIS C CA 1
ATOM 11260 C C . HIS C 1 457 ? 16.059 42.900 -11.398 1.00 120.50 2122 HIS C C 1
ATOM 11261 O O . HIS C 1 457 ? 16.973 43.250 -10.649 1.00 118.65 2122 HIS C O 1
ATOM 11268 N N . ASP C 1 458 ? 16.136 42.951 -12.726 1.00 125.52 2123 ASP C N 1
ATOM 11269 C CA . ASP C 1 458 ? 17.318 43.439 -13.436 1.00 130.23 2123 ASP C CA 1
ATOM 11270 C C . ASP C 1 458 ? 18.585 42.698 -13.021 1.00 129.73 2123 ASP C C 1
ATOM 11271 O O . ASP C 1 458 ? 19.458 43.260 -12.359 1.00 129.91 2123 ASP C O 1
ATOM 11281 N N . SER C 1 460 ? 20.867 41.592 -15.008 1.00 131.13 2125 SER C N 1
ATOM 11282 C CA . SER C 1 460 ? 21.977 41.988 -15.868 1.00 131.81 2125 SER C CA 1
ATOM 11283 C C . SER C 1 460 ? 22.564 43.338 -15.465 1.00 130.68 2125 SER C C 1
ATOM 11284 O O . SER C 1 460 ? 23.725 43.628 -15.749 1.00 131.46 2125 SER C O 1
ATOM 11287 N N . ASP C 1 461 ? 21.756 44.158 -14.801 1.00 129.74 2126 ASP C N 1
ATOM 11288 C CA . ASP C 1 461 ? 22.176 45.499 -14.405 1.00 129.83 2126 ASP C CA 1
ATOM 11289 C C . ASP C 1 461 ? 23.226 45.464 -13.293 1.00 129.49 2126 ASP C C 1
ATOM 11290 O O . ASP C 1 461 ? 22.989 44.895 -12.226 1.00 125.18 2126 ASP C O 1
ATOM 11295 N N . PRO C 1 462 ? 24.395 46.074 -13.548 1.00 132.76 2127 PRO C N 1
ATOM 11296 C CA . PRO C 1 462 ? 25.525 46.107 -12.612 1.00 130.18 2127 PRO C CA 1
ATOM 11297 C C . PRO C 1 462 ? 25.223 46.876 -11.327 1.00 125.06 2127 PRO C C 1
ATOM 11298 O O . PRO C 1 462 ? 25.736 46.516 -10.268 1.00 123.20 2127 PRO C O 1
ATOM 11302 N N . GLU C 1 463 ? 24.411 47.924 -11.423 1.00 123.62 2128 GLU C N 1
ATOM 11303 C CA . GLU C 1 463 ? 24.086 48.742 -10.259 1.00 121.21 2128 GLU C CA 1
ATOM 11304 C C . GLU C 1 463 ? 23.179 47.996 -9.282 1.00 119.11 2128 GLU C C 1
ATOM 11305 O O . GLU C 1 463 ? 23.225 48.232 -8.075 1.00 114.95 2128 GLU C O 1
ATOM 11307 N N . GLU C 1 464 ? 22.359 47.095 -9.814 1.00 120.59 2129 GLU C N 1
ATOM 11308 C CA . GLU C 1 464 ? 21.456 46.295 -8.994 1.00 115.92 2129 GLU C CA 1
ATOM 11309 C C . GLU C 1 464 ? 22.232 45.260 -8.189 1.00 112.92 2129 GLU C C 1
ATOM 11310 O O . GLU C 1 464 ? 21.747 44.757 -7.176 1.00 108.47 2129 GLU C O 1
ATOM 11316 N N . ASN C 1 465 ? 23.437 44.942 -8.653 1.00 116.61 2130 ASN C N 1
ATOM 11317 C CA . ASN C 1 465 ? 24.280 43.952 -7.993 1.00 117.57 2130 ASN C CA 1
ATOM 11318 C C . ASN C 1 465 ? 24.700 44.415 -6.602 1.00 109.45 2130 ASN C C 1
ATOM 11319 O O . ASN C 1 465 ? 24.807 43.612 -5.675 1.00 108.53 2130 ASN C O 1
ATOM 11324 N N . LEU C 1 466 ? 24.931 45.717 -6.462 1.00 103.94 2131 LEU C N 1
ATOM 11325 C CA . LEU C 1 466 ? 25.315 46.291 -5.179 1.00 98.64 2131 LEU C CA 1
ATOM 11326 C C . LEU C 1 466 ? 24.158 46.204 -4.188 1.00 92.62 2131 LEU C C 1
ATOM 11327 O O . LEU C 1 466 ? 24.369 46.093 -2.981 1.00 91.78 2131 LEU C O 1
ATOM 11332 N N . VAL C 1 467 ? 22.936 46.254 -4.710 1.00 90.13 2132 VAL C N 1
ATOM 11333 C CA . VAL C 1 467 ? 21.742 46.096 -3.888 1.00 83.64 2132 VAL C CA 1
ATOM 11334 C C . VAL C 1 467 ? 21.596 44.644 -3.455 1.00 79.80 2132 VAL C C 1
ATOM 11335 O O . VAL C 1 467 ? 21.288 44.359 -2.299 1.00 74.54 2132 VAL C O 1
ATOM 11339 N N . ARG C 1 468 ? 21.824 43.730 -4.394 1.00 86.27 2133 ARG C N 1
ATOM 11340 C CA . ARG C 1 468 ? 21.749 42.300 -4.115 1.00 85.24 2133 ARG C CA 1
ATOM 11341 C C . ARG C 1 468 ? 22.794 41.885 -3.087 1.00 80.96 2133 ARG C C 1
ATOM 11342 O O . ARG C 1 468 ? 22.527 41.054 -2.219 1.00 77.77 2133 ARG C O 1
ATOM 11350 N N . GLU C 1 469 ? 23.982 42.470 -3.190 1.00 84.19 2134 GLU C N 1
ATOM 11351 C CA . GLU C 1 469 ? 25.064 42.182 -2.257 1.00 88.67 2134 GLU C CA 1
ATOM 11352 C C . GLU C 1 469 ? 24.699 42.642 -0.850 1.00 85.86 2134 GLU C C 1
ATOM 11353 O O . GLU C 1 469 ? 25.119 42.044 0.138 1.00 86.18 2134 GLU C O 1
ATOM 11359 N N . GLN C 1 470 ? 23.909 43.707 -0.765 1.00 84.93 2135 GLN C N 1
ATOM 11360 C CA . GLN C 1 470 ? 23.499 44.245 0.525 1.00 81.99 2135 GLN C CA 1
ATOM 11361 C C . GLN C 1 470 ? 22.319 43.461 1.094 1.00 74.92 2135 GLN C C 1
ATOM 11362 O O . GLN C 1 470 ? 22.190 43.311 2.308 1.00 72.78 2135 GLN C O 1
ATOM 11368 N N . ILE C 1 471 ? 21.464 42.956 0.209 1.00 71.45 2136 ILE C N 1
ATOM 11369 C CA . ILE C 1 471 ? 20.327 42.138 0.621 1.00 65.58 2136 ILE C CA 1
ATOM 11370 C C . ILE C 1 471 ? 20.799 40.804 1.192 1.00 75.77 2136 ILE C C 1
ATOM 11371 O O . ILE C 1 471 ? 20.252 40.311 2.179 1.00 78.49 2136 ILE C O 1
ATOM 11376 N N . VAL C 1 472 ? 21.823 40.223 0.578 1.00 81.39 2137 VAL C N 1
ATOM 11377 C CA . VAL C 1 472 ? 22.335 38.937 1.036 1.00 80.81 2137 VAL C CA 1
ATOM 11378 C C . VAL C 1 472 ? 23.124 39.075 2.341 1.00 76.05 2137 VAL C C 1
ATOM 11379 O O . VAL C 1 472 ? 23.057 38.200 3.202 1.00 70.71 2137 VAL C O 1
ATOM 11383 N N . ARG C 1 473 ? 23.840 40.185 2.498 1.00 77.98 2138 ARG C N 1
ATOM 11384 C CA . ARG C 1 473 ? 24.680 40.399 3.677 1.00 79.57 2138 ARG C CA 1
ATOM 11385 C C . ARG C 1 473 ? 23.888 40.476 4.979 1.00 75.44 2138 ARG C C 1
ATOM 11386 O O . ARG C 1 473 ? 24.320 39.946 6.003 1.00 73.71 2138 ARG C O 1
ATOM 11394 N N . VAL C 1 474 ? 22.735 41.138 4.942 1.00 74.02 2139 VAL C N 1
ATOM 11395 C CA . VAL C 1 474 ? 21.886 41.240 6.126 1.00 70.50 2139 VAL C CA 1
ATOM 11396 C C . VAL C 1 474 ? 21.272 39.876 6.451 1.00 64.74 2139 VAL C C 1
ATOM 11397 O O . VAL C 1 474 ? 20.926 39.592 7.597 1.00 61.70 2139 VAL C O 1
ATOM 11401 N N . LEU C 1 475 ? 21.164 39.028 5.434 1.00 64.27 2140 LEU C N 1
ATOM 11402 C CA . LEU C 1 475 ? 20.671 37.668 5.613 1.00 63.43 2140 LEU C CA 1
ATOM 11403 C C . LEU C 1 475 ? 21.746 36.773 6.224 1.00 72.03 2140 LEU C C 1
ATOM 11404 O O . LEU C 1 475 ? 21.439 35.881 7.013 1.00 75.70 2140 LEU C O 1
ATOM 11409 N N . LEU C 1 476 ? 23.003 37.013 5.858 1.00 79.55 2141 LEU C N 1
ATOM 11410 C CA . LEU C 1 476 ? 24.118 36.225 6.380 1.00 87.27 2141 LEU C CA 1
ATOM 11411 C C . LEU C 1 476 ? 24.266 36.422 7.883 1.00 86.01 2141 LEU C C 1
ATOM 11412 O O . LEU C 1 476 ? 24.570 35.483 8.615 1.00 90.39 2141 LEU C O 1
ATOM 11417 N N . GLU C 1 477 ? 24.052 37.653 8.332 1.00 82.81 2142 GLU C N 1
ATOM 11418 C CA . GLU C 1 477 ? 24.260 38.026 9.726 1.00 83.14 2142 GLU C CA 1
ATOM 11419 C C . GLU C 1 477 ? 23.337 37.274 10.682 1.00 78.80 2142 GLU C C 1
ATOM 11420 O O . GLU C 1 477 ? 23.736 36.911 11.789 1.00 81.48 2142 GLU C O 1
ATOM 11426 N N . ARG C 1 478 ? 22.107 37.034 10.243 1.00 69.29 2143 ARG C N 1
ATOM 11427 C CA . ARG C 1 478 ? 21.078 36.463 11.106 1.00 58.07 2143 ARG C CA 1
ATOM 11428 C C . ARG C 1 478 ? 21.094 34.936 11.151 1.00 59.78 2143 ARG C C 1
ATOM 11429 O O . ARG C 1 478 ? 20.815 34.336 12.189 1.00 63.05 2143 ARG C O 1
ATOM 11437 N N . VAL C 1 479 ? 21.424 34.313 10.027 1.00 57.90 2144 VAL C N 1
ATOM 11438 C CA . VAL C 1 479 ? 21.340 32.861 9.908 1.00 61.27 2144 VAL C CA 1
ATOM 11439 C C . VAL C 1 479 ? 22.630 32.153 10.329 1.00 73.03 2144 VAL C C 1
ATOM 11440 O O . VAL C 1 479 ? 22.595 31.031 10.836 1.00 77.87 2144 VAL C O 1
ATOM 11444 N N . LEU C 1 480 ? 23.764 32.818 10.133 1.00 79.54 2145 LEU C N 1
ATOM 11445 C CA . LEU C 1 480 ? 25.061 32.235 10.467 1.00 88.28 2145 LEU C CA 1
ATOM 11446 C C . LEU C 1 480 ? 25.227 31.996 11.967 1.00 92.17 2145 LEU C C 1
ATOM 11447 O O . LEU C 1 480 ? 26.005 31.137 12.383 1.00 97.09 2145 LEU C O 1
ATOM 11449 N N . GLY C 1 481 ? 24.496 32.761 12.774 1.00 86.42 2146 GLY C N 1
ATOM 11450 C CA . GLY C 1 481 ? 24.563 32.630 14.219 1.00 77.25 2146 GLY C CA 1
ATOM 11451 C C . GLY C 1 481 ? 24.043 31.293 14.711 1.00 67.93 2146 GLY C C 1
ATOM 11452 O O . GLY C 1 481 ? 23.109 30.734 14.136 1.00 64.45 2146 GLY C O 1
ATOM 11453 N N . TYR C 1 482 ? 24.647 30.778 15.777 1.00 64.64 2147 TYR C N 1
ATOM 11454 C CA . TYR C 1 482 ? 24.264 29.476 16.315 1.00 58.99 2147 TYR C CA 1
ATOM 11455 C C . TYR C 1 482 ? 23.115 29.576 17.313 1.00 54.82 2147 TYR C C 1
ATOM 11456 O O . TYR C 1 482 ? 23.318 29.487 18.523 1.00 56.02 2147 TYR C O 1
ATOM 11465 N N . TRP C 1 483 ? 21.909 29.760 16.790 1.00 51.14 2148 TRP C N 1
ATOM 11466 C CA . TRP C 1 483 ? 20.705 29.837 17.605 1.00 53.63 2148 TRP C CA 1
ATOM 11467 C C . TRP C 1 483 ? 19.498 29.525 16.725 1.00 47.01 2148 TRP C C 1
ATOM 11468 O O . TRP C 1 483 ? 19.608 29.566 15.499 1.00 42.71 2148 TRP C O 1
ATOM 11479 N N . PRO C 1 484 ? 18.353 29.182 17.341 1.00 46.05 2149 PRO C N 1
ATOM 11480 C CA . PRO C 1 484 ? 17.137 28.914 16.565 1.00 44.98 2149 PRO C CA 1
ATOM 11481 C C . PRO C 1 484 ? 16.759 30.080 15.657 1.00 44.20 2149 PRO C C 1
ATOM 11482 O O . PRO C 1 484 ? 16.815 31.234 16.077 1.00 40.57 2149 PRO C O 1
ATOM 11486 N N . GLN C 1 485 ? 16.381 29.772 14.422 1.00 50.44 2150 GLN C N 1
ATOM 11487 C CA . GLN C 1 485 ? 16.044 30.800 13.449 1.00 56.62 2150 GLN C CA 1
ATOM 11488 C C . GLN C 1 485 ? 14.538 30.859 13.208 1.00 59.89 2150 GLN C C 1
ATOM 11489 O O . GLN C 1 485 ? 13.838 29.866 13.401 1.00 64.42 2150 GLN C O 1
ATOM 11495 N N . PRO C 1 486 ? 14.032 32.032 12.799 1.00 55.16 2151 PRO C N 1
ATOM 11496 C CA . PRO C 1 486 ? 12.623 32.164 12.418 1.00 57.28 2151 PRO C CA 1
ATOM 11497 C C . PRO C 1 486 ? 12.293 31.271 11.227 1.00 62.17 2151 PRO C C 1
ATOM 11498 O O . PRO C 1 486 ? 13.167 30.998 10.403 1.00 62.48 2151 PRO C O 1
ATOM 11502 N N . TRP C 1 487 ? 11.045 30.822 11.147 1.00 61.84 2152 TRP C N 1
ATOM 11503 C CA . TRP C 1 487 ? 10.613 29.915 10.090 1.00 55.50 2152 TRP C CA 1
ATOM 11504 C C . TRP C 1 487 ? 10.749 30.549 8.708 1.00 53.87 2152 TRP C C 1
ATOM 11505 O O . TRP C 1 487 ? 11.337 29.960 7.801 1.00 52.23 2152 TRP C O 1
ATOM 11516 N N . GLY C 1 488 ? 10.209 31.755 8.559 1.00 53.47 2153 GLY C N 1
ATOM 11517 C CA . GLY C 1 488 ? 10.226 32.451 7.284 1.00 57.37 2153 GLY C CA 1
ATOM 11518 C C . GLY C 1 488 ? 11.617 32.791 6.782 1.00 61.40 2153 GLY C C 1
ATOM 11519 O O . GLY C 1 488 ? 11.848 32.855 5.575 1.00 65.03 2153 GLY C O 1
ATOM 11520 N N . LEU C 1 489 ? 12.544 33.007 7.709 1.00 61.63 2154 LEU C N 1
ATOM 11521 C CA . LEU C 1 489 ? 13.912 33.371 7.358 1.00 59.38 2154 LEU C CA 1
ATOM 11522 C C . LEU C 1 489 ? 14.615 32.242 6.615 1.00 64.38 2154 LEU C C 1
ATOM 11523 O O . LEU C 1 489 ? 15.338 32.477 5.647 1.00 71.76 2154 LEU C O 1
ATOM 11528 N N . ILE C 1 490 ? 14.396 31.016 7.075 1.00 60.98 2155 ILE C N 1
ATOM 11529 C CA . ILE C 1 490 ? 14.970 29.843 6.430 1.00 59.28 2155 ILE C CA 1
ATOM 11530 C C . ILE C 1 490 ? 14.284 29.585 5.092 1.00 68.01 2155 ILE C C 1
ATOM 11531 O O . ILE C 1 490 ? 14.935 29.231 4.107 1.00 69.40 2155 ILE C O 1
ATOM 11536 N N . ILE C 1 491 ? 12.968 29.780 5.065 1.00 70.80 2156 ILE C N 1
ATOM 11537 C CA . ILE C 1 491 ? 12.175 29.601 3.851 1.00 71.72 2156 ILE C CA 1
ATOM 11538 C C . ILE C 1 491 ? 12.699 30.447 2.693 1.00 72.55 2156 ILE C C 1
ATOM 11539 O O . ILE C 1 491 ? 12.890 29.948 1.584 1.00 76.94 2156 ILE C O 1
ATOM 11544 N N . THR C 1 492 ? 12.940 31.726 2.963 1.00 67.10 2157 THR C N 1
ATOM 11545 C CA . THR C 1 492 ? 13.376 32.662 1.932 1.00 64.18 2157 THR C CA 1
ATOM 11546 C C . THR C 1 492 ? 14.758 32.329 1.376 1.00 67.60 2157 THR C C 1
ATOM 11547 O O . THR C 1 492 ? 14.964 32.341 0.162 1.00 70.55 2157 THR C O 1
ATOM 11551 N N . ILE C 1 493 ? 15.701 32.032 2.264 1.00 67.70 2158 ILE C N 1
ATOM 11552 C CA . ILE C 1 493 ? 17.070 31.731 1.852 1.00 70.32 2158 ILE C CA 1
ATOM 11553 C C . ILE C 1 493 ? 17.153 30.468 0.996 1.00 75.29 2158 ILE C C 1
ATOM 11554 O O . ILE C 1 493 ? 17.886 30.427 0.007 1.00 81.11 2158 ILE C O 1
ATOM 11559 N N . LEU C 1 494 ? 16.389 29.447 1.370 1.00 74.33 2159 LEU C N 1
ATOM 11560 C CA . LEU C 1 494 ? 16.344 28.211 0.597 1.00 74.79 2159 LEU C CA 1
ATOM 11561 C C . LEU C 1 494 ? 15.852 28.464 -0.827 1.00 81.21 2159 LEU C C 1
ATOM 11562 O O . LEU C 1 494 ? 16.326 27.840 -1.776 1.00 84.74 2159 LEU C O 1
ATOM 11567 N N . GLU C 1 495 ? 14.907 29.388 -0.970 1.00 82.45 2160 GLU C N 1
ATOM 11568 C CA . GLU C 1 495 ? 14.408 29.768 -2.286 1.00 85.76 2160 GLU C CA 1
ATOM 11569 C C . GLU C 1 495 ? 15.479 30.548 -3.041 1.00 89.44 2160 GLU C C 1
ATOM 11570 O O . GLU C 1 495 ? 15.580 30.464 -4.265 1.00 92.79 2160 GLU C O 1
ATOM 11576 N N . LEU C 1 496 ? 16.279 31.304 -2.295 1.00 88.27 2161 LEU C N 1
ATOM 11577 C CA . LEU C 1 496 ? 17.386 32.059 -2.868 1.00 87.37 2161 LEU C CA 1
ATOM 11578 C C . LEU C 1 496 ? 18.484 31.096 -3.312 1.00 91.78 2161 LEU C C 1
ATOM 11579 O O . LEU C 1 496 ? 19.288 31.412 -4.188 1.00 98.55 2161 LEU C O 1
ATOM 11584 N N . LEU C 1 497 ? 18.502 29.917 -2.699 1.00 90.59 2162 LEU C N 1
ATOM 11585 C CA . LEU C 1 497 ? 19.477 28.885 -3.028 1.00 97.90 2162 LEU C CA 1
ATOM 11586 C C . LEU C 1 497 ? 18.964 27.957 -4.125 1.00 110.45 2162 LEU C C 1
ATOM 11587 O O . LEU C 1 497 ? 19.736 27.480 -4.957 1.00 113.70 2162 LEU C O 1
ATOM 11592 N N . LYS C 1 498 ? 17.658 27.706 -4.120 1.00 116.52 2163 LYS C N 1
ATOM 11593 C CA . LYS C 1 498 ? 17.053 26.749 -5.044 1.00 122.01 2163 LYS C CA 1
ATOM 11594 C C . LYS C 1 498 ? 17.117 27.207 -6.500 1.00 123.53 2163 LYS C C 1
ATOM 11595 O O . LYS C 1 498 ? 17.586 26.470 -7.367 1.00 129.43 2163 LYS C O 1
ATOM 11601 N N . ASN C 1 499 ? 16.643 28.420 -6.765 1.00 121.05 2164 ASN C N 1
ATOM 11602 C CA . ASN C 1 499 ? 16.643 28.953 -8.123 1.00 128.40 2164 ASN C CA 1
ATOM 11603 C C . ASN C 1 499 ? 18.038 29.313 -8.626 1.00 131.35 2164 ASN C C 1
ATOM 11604 O O . ASN C 1 499 ? 18.744 30.116 -8.015 1.00 127.73 2164 ASN C O 1
ATOM 11609 N N . ASP C 1 500 ? 18.423 28.712 -9.748 1.00 137.77 2165 ASP C N 1
ATOM 11610 C CA . ASP C 1 500 ? 19.735 28.946 -10.341 1.00 141.61 2165 ASP C CA 1
ATOM 11611 C C . ASP C 1 500 ? 19.838 30.346 -10.933 1.00 145.52 2165 ASP C C 1
ATOM 11612 O O . ASP C 1 500 ? 20.935 30.878 -11.098 1.00 145.75 2165 ASP C O 1
ATOM 11617 N N . LYS C 1 501 ? 18.692 30.939 -11.253 1.00 148.53 2166 LYS C N 1
ATOM 11618 C CA . LYS C 1 501 ? 18.662 32.270 -11.848 1.00 149.81 2166 LYS C CA 1
ATOM 11619 C C . LYS C 1 501 ? 19.137 33.331 -10.860 1.00 149.06 2166 LYS C C 1
ATOM 11620 O O . LYS C 1 501 ? 19.619 34.391 -11.259 1.00 152.68 2166 LYS C O 1
ATOM 11626 N N . TYR C 1 502 ? 19.002 33.038 -9.57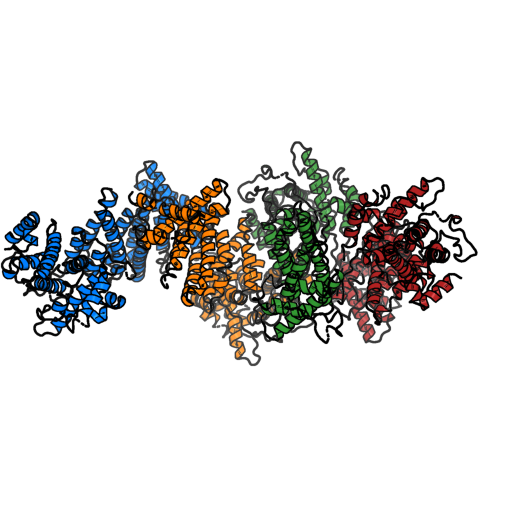0 1.00 143.05 2167 TYR C N 1
ATOM 11627 C CA . TYR C 1 502 ? 19.411 33.969 -8.526 1.00 136.38 2167 TYR C CA 1
ATOM 11628 C C . TYR C 1 502 ? 20.929 34.101 -8.451 1.00 133.86 2167 TYR C C 1
ATOM 11629 O O . TYR C 1 502 ? 21.446 35.150 -8.062 1.00 130.61 2167 TYR C O 1
ATOM 11638 N N . LEU C 1 503 ? 21.629 33.034 -8.830 1.00 133.50 2168 LEU C N 1
ATOM 11639 C CA . LEU C 1 503 ? 23.091 33.011 -8.839 1.00 128.86 2168 LEU C CA 1
ATOM 11640 C C . LEU C 1 503 ? 23.665 33.393 -7.477 1.00 132.41 2168 LEU C C 1
ATOM 11641 O O . LEU C 1 503 ? 24.514 34.281 -7.378 1.00 132.73 2168 LEU C O 1
ATOM 11646 N N . PHE C 1 504 ? 23.191 32.716 -6.435 1.00 134.13 2169 PHE C N 1
ATOM 11647 C CA . PHE C 1 504 ? 23.564 33.033 -5.058 1.00 132.01 2169 PHE C CA 1
ATOM 11648 C C . PHE C 1 504 ? 25.061 32.908 -4.792 1.00 133.95 2169 PHE C C 1
ATOM 11649 O O . PHE C 1 504 ? 25.640 33.733 -4.091 1.00 133.25 2169 PHE C O 1
ATOM 11657 N N . PHE C 1 505 ? 25.679 31.867 -5.338 1.00 137.44 2170 PHE C N 1
ATOM 11658 C CA . PHE C 1 505 ? 27.101 31.627 -5.115 1.00 140.34 2170 PHE C CA 1
ATOM 11659 C C . PHE C 1 505 ? 27.975 32.524 -5.983 1.00 147.35 2170 PHE C C 1
ATOM 11660 O O . PHE C 1 505 ? 29.135 32.774 -5.660 1.00 150.83 2170 PHE C O 1
ATOM 11668 N N . GLU C 1 506 ? 27.407 33.011 -7.080 1.00 149.28 2171 GLU C N 1
ATOM 11669 C CA . GLU C 1 506 ? 28.169 33.748 -8.083 1.00 153.88 2171 GLU C CA 1
ATOM 11670 C C . GLU C 1 506 ? 28.574 35.151 -7.632 1.00 156.50 2171 GLU C C 1
ATOM 11671 O O . GLU C 1 506 ? 29.724 35.555 -7.802 1.00 158.39 2171 GLU C O 1
ATOM 11677 N N . LEU C 1 507 ? 27.629 35.890 -7.058 1.00 158.86 2172 LEU C N 1
ATOM 11678 C CA . LEU C 1 507 ? 27.863 37.295 -6.716 1.00 162.14 2172 LEU C CA 1
ATOM 11679 C C . LEU C 1 507 ? 28.903 37.533 -5.605 1.00 164.57 2172 LEU C C 1
ATOM 11680 O O . LEU C 1 507 ? 29.832 38.317 -5.797 1.00 164.32 2172 LEU C O 1
ATOM 11682 N N . PRO C 1 508 ? 28.757 36.869 -4.441 1.00 165.94 2173 PRO C N 1
ATOM 11683 C CA . PRO C 1 508 ? 29.771 37.109 -3.414 1.00 167.38 2173 PRO C CA 1
ATOM 11684 C C . PRO C 1 508 ? 30.815 35.998 -3.365 1.00 170.63 2173 PRO C C 1
ATOM 11685 O O . PRO C 1 508 ? 31.383 35.760 -2.301 1.00 173.34 2173 PRO C O 1
ATOM 11689 N N . PHE C 1 509 ? 31.055 35.334 -4.493 1.00 169.77 2174 PHE C N 1
ATOM 11690 C CA . PHE C 1 509 ? 32.004 34.223 -4.558 1.00 168.62 2174 PHE C CA 1
ATOM 11691 C C . PHE C 1 509 ? 33.377 34.610 -4.019 1.00 169.06 2174 PHE C C 1
ATOM 11692 O O . PHE C 1 509 ? 33.982 33.873 -3.240 1.00 169.39 2174 PHE C O 1
ATOM 11694 N N . ILE C 1 510 ? 33.861 35.774 -4.437 1.00 169.09 2175 ILE C N 1
ATOM 11695 C CA . ILE C 1 510 ? 35.140 36.285 -3.963 1.00 170.02 2175 ILE C CA 1
ATOM 11696 C C . ILE C 1 510 ? 34.962 37.029 -2.645 1.00 165.67 2175 ILE C C 1
ATOM 11697 O O . ILE C 1 510 ? 35.918 37.222 -1.894 1.00 168.19 2175 ILE C O 1
ATOM 11699 N N . LYS C 1 511 ? 33.728 37.440 -2.367 1.00 158.07 2176 LYS C N 1
ATOM 11700 C CA . LYS C 1 511 ? 33.426 38.209 -1.165 1.00 151.24 2176 LYS C CA 1
ATOM 11701 C C . LYS C 1 511 ? 33.176 37.312 0.044 1.00 151.37 2176 LYS C C 1
ATOM 11702 O O . LYS C 1 511 ? 33.498 37.678 1.174 1.00 151.64 2176 LYS C O 1
ATOM 11704 N N . ALA C 1 512 ? 32.600 36.138 -0.197 1.00 150.22 2177 ALA C N 1
ATOM 11705 C CA . ALA C 1 512 ? 32.270 35.217 0.886 1.00 146.10 2177 ALA C CA 1
ATOM 11706 C C . ALA C 1 512 ? 33.506 34.518 1.442 1.00 148.26 2177 ALA C C 1
ATOM 11707 O O . ALA C 1 512 ? 34.397 34.115 0.695 1.00 148.74 2177 ALA C O 1
ATOM 11709 N N . THR C 1 513 ? 33.548 34.383 2.764 1.00 149.70 2178 THR C N 1
ATOM 11710 C CA . THR C 1 513 ? 34.622 33.665 3.434 1.00 153.81 2178 THR C CA 1
ATOM 11711 C C . THR C 1 513 ? 34.482 32.170 3.165 1.00 154.62 2178 THR C C 1
ATOM 11712 O O . THR C 1 513 ? 33.373 31.683 2.948 1.00 153.50 2178 THR C O 1
ATOM 11714 N N . PRO C 1 514 ? 35.611 31.439 3.164 1.00 155.10 2179 PRO C N 1
ATOM 11715 C CA . PRO C 1 514 ? 35.607 29.987 2.947 1.00 154.81 2179 PRO C CA 1
ATOM 11716 C C . PRO C 1 514 ? 34.675 29.248 3.906 1.00 149.44 2179 PRO C C 1
ATOM 11717 O O . PRO C 1 514 ? 34.046 28.267 3.512 1.00 150.41 2179 PRO C O 1
ATOM 11721 N N . GLU C 1 515 ? 34.589 29.720 5.145 1.00 142.60 2180 GLU C N 1
ATOM 11722 C CA . GLU C 1 515 ? 33.720 29.104 6.141 1.00 135.35 2180 GLU C CA 1
ATOM 11723 C C . GLU C 1 515 ? 32.256 29.449 5.879 1.00 125.25 2180 GLU C C 1
ATOM 11724 O O . GLU C 1 515 ? 31.371 28.611 6.055 1.00 123.43 2180 GLU C O 1
ATOM 11730 N N . VAL C 1 516 ? 32.012 30.685 5.456 1.00 117.86 2181 VAL C N 1
ATOM 11731 C CA . VAL C 1 516 ? 30.659 31.148 5.165 1.00 105.99 2181 VAL C CA 1
ATOM 11732 C C . VAL C 1 516 ? 30.068 30.409 3.966 1.00 105.04 2181 VAL C C 1
ATOM 11733 O O . VAL C 1 516 ? 28.925 29.950 4.009 1.00 101.77 2181 VAL C O 1
ATOM 11737 N N . ALA C 1 517 ? 30.857 30.292 2.903 1.00 108.38 2182 ALA C N 1
ATOM 11738 C CA . ALA C 1 517 ? 30.424 29.594 1.697 1.00 109.16 2182 ALA C CA 1
ATOM 11739 C C . ALA C 1 517 ? 30.217 28.105 1.961 1.00 108.20 2182 ALA C C 1
ATOM 11740 O O . ALA C 1 517 ? 29.334 27.477 1.375 1.00 107.46 2182 ALA C O 1
ATOM 11742 N N . GLU C 1 518 ? 31.035 27.544 2.846 1.00 106.67 2183 GLU C N 1
ATOM 11743 C CA . GLU C 1 518 ? 30.918 26.137 3.207 1.00 107.46 2183 GLU C CA 1
ATOM 11744 C C . GLU C 1 518 ? 29.688 25.902 4.075 1.00 102.25 2183 GLU C C 1
ATOM 11745 O O . GLU C 1 518 ? 29.039 24.861 3.980 1.00 98.89 2183 GLU C O 1
ATOM 11747 N N . ARG C 1 519 ? 29.373 26.877 4.921 1.00 104.33 2184 ARG C N 1
ATOM 11748 C CA . ARG C 1 519 ? 28.214 26.781 5.799 1.00 106.07 2184 ARG C CA 1
ATOM 11749 C C . ARG C 1 519 ? 26.914 26.878 5.005 1.00 111.00 2184 ARG C C 1
ATOM 11750 O O . ARG C 1 519 ? 25.930 26.209 5.323 1.00 112.36 2184 ARG C O 1
ATOM 11758 N N . PHE C 1 520 ? 26.916 27.708 3.967 1.00 113.56 2185 PHE C N 1
ATOM 11759 C CA . PHE C 1 520 ? 25.746 27.844 3.106 1.00 114.97 2185 PHE C CA 1
ATOM 11760 C C . PHE C 1 520 ? 25.601 26.666 2.151 1.00 114.51 2185 PHE C C 1
ATOM 11761 O O . PHE C 1 520 ? 24.499 26.357 1.695 1.00 115.15 2185 PHE C O 1
ATOM 11769 N N . THR C 1 521 ? 26.718 26.011 1.850 1.00 111.55 2186 THR C N 1
ATOM 11770 C CA . THR C 1 521 ? 26.688 24.785 1.067 1.00 107.16 2186 THR C CA 1
ATOM 11771 C C . THR C 1 521 ? 26.061 23.685 1.911 1.00 102.79 2186 THR C C 1
ATOM 11772 O O . THR C 1 521 ? 25.463 22.745 1.388 1.00 105.11 2186 THR C O 1
ATOM 11774 N N . ALA C 1 522 ? 26.198 23.820 3.227 1.00 98.16 2187 ALA C N 1
ATOM 11775 C CA . ALA C 1 522 ? 25.599 22.883 4.168 1.00 96.76 2187 ALA C CA 1
ATOM 11776 C C . ALA C 1 522 ? 24.114 23.178 4.343 1.00 88.77 2187 ALA C C 1
ATOM 11777 O O . ALA C 1 522 ? 23.302 22.263 4.484 1.00 89.99 2187 ALA C O 1
ATOM 11779 N N . LEU C 1 523 ? 23.767 24.462 4.334 1.00 79.30 2188 LEU C N 1
ATOM 11780 C CA . LEU C 1 523 ? 22.374 24.880 4.453 1.00 73.54 2188 LEU C CA 1
ATOM 11781 C C . LEU C 1 523 ? 21.569 24.459 3.226 1.00 77.75 2188 LEU C C 1
ATOM 11782 O O . LEU C 1 523 ? 20.442 23.980 3.348 1.00 75.28 2188 LEU C O 1
ATOM 11787 N N . ALA C 1 524 ? 22.157 24.638 2.047 1.00 83.14 2189 ALA C N 1
ATOM 11788 C CA . ALA C 1 524 ? 21.501 24.265 0.798 1.00 85.65 2189 ALA C CA 1
ATOM 11789 C C . ALA C 1 524 ? 21.289 22.756 0.711 1.00 93.93 2189 ALA C C 1
ATOM 11790 O O . ALA C 1 524 ? 20.276 22.291 0.187 1.00 92.97 2189 ALA C O 1
ATOM 11792 N N . ARG C 1 525 ? 22.249 21.998 1.230 1.00 100.01 2190 ARG C N 1
ATOM 11793 C CA . ARG C 1 525 ? 22.160 20.543 1.231 1.00 104.26 2190 ARG C CA 1
ATOM 11794 C C . ARG C 1 525 ? 21.059 20.064 2.172 1.00 107.28 2190 ARG C C 1
ATOM 11795 O O . ARG C 1 525 ? 20.456 19.012 1.954 1.00 115.91 2190 ARG C O 1
ATOM 11797 N N . SER C 1 526 ? 20.801 20.843 3.218 1.00 96.33 2191 SER C N 1
ATOM 11798 C CA . SER C 1 526 ? 19.766 20.506 4.186 1.00 87.18 2191 SER C CA 1
ATOM 11799 C C . SER C 1 526 ? 18.380 20.852 3.652 1.00 77.88 2191 SER C C 1
ATOM 11800 O O . SER C 1 526 ? 17.956 20.337 2.617 1.00 72.80 2191 SER C O 1
ATOM 11802 N N . ASN D 1 1 ? 49.000 76.739 0.624 1.00 90.40 1666 ASN D N 1
ATOM 11803 C CA . ASN D 1 1 ? 48.274 75.618 0.038 1.00 93.01 1666 ASN D CA 1
ATOM 11804 C C . ASN D 1 1 ? 48.045 74.479 1.028 1.00 89.50 1666 ASN D C 1
ATOM 11805 O O . ASN D 1 1 ? 48.529 74.515 2.160 1.00 94.15 1666 ASN D O 1
ATOM 11810 N N . LEU D 1 2 ? 47.299 73.472 0.590 1.00 78.50 1667 LEU D N 1
ATOM 11811 C CA . LEU D 1 2 ? 47.090 72.264 1.375 1.00 70.32 1667 LEU D CA 1
ATOM 11812 C C . LEU D 1 2 ? 47.861 71.121 0.731 1.00 71.62 1667 LEU D C 1
ATOM 11813 O O . LEU D 1 2 ? 47.425 70.560 -0.274 1.00 74.16 1667 LEU D O 1
ATOM 11818 N N . TYR D 1 3 ? 49.011 70.779 1.304 1.00 72.92 1668 TYR D N 1
ATOM 11819 C CA . TYR D 1 3 ? 49.885 69.788 0.687 1.00 79.40 1668 TYR D CA 1
ATOM 11820 C C . TYR D 1 3 ? 50.210 68.609 1.601 1.00 80.51 1668 TYR D C 1
ATOM 11821 O O . TYR D 1 3 ? 50.800 68.777 2.670 1.00 79.33 1668 TYR D O 1
ATOM 11830 N N . PHE D 1 4 ? 49.819 67.416 1.163 1.00 81.84 1669 PHE D N 1
ATOM 11831 C CA . PHE D 1 4 ? 50.170 66.178 1.847 1.00 82.87 1669 PHE D CA 1
ATOM 11832 C C . PHE D 1 4 ? 51.475 65.640 1.273 1.00 81.85 1669 PHE D C 1
ATOM 11833 O O . PHE D 1 4 ? 51.609 65.486 0.059 1.00 76.74 1669 PHE D O 1
ATOM 11841 N N . GLN D 1 5 ? 52.436 65.357 2.146 1.00 84.31 1670 GLN D N 1
ATOM 11842 C CA . GLN D 1 5 ? 53.737 64.870 1.707 1.00 82.38 1670 GLN D CA 1
ATOM 11843 C C . GLN D 1 5 ? 54.342 63.894 2.710 1.00 83.14 1670 GLN D C 1
ATOM 11844 O O . GLN D 1 5 ? 54.123 64.009 3.917 1.00 84.24 1670 GLN D O 1
ATOM 11846 N N . GLY D 1 6 ? 55.103 62.931 2.200 1.00 81.34 1671 GLY D N 1
ATOM 11847 C CA . GLY D 1 6 ? 55.796 61.972 3.040 1.00 82.27 1671 GLY D CA 1
ATOM 11848 C C . GLY D 1 6 ? 54.871 61.087 3.853 1.00 83.33 1671 GLY D C 1
ATOM 11849 O O . GLY D 1 6 ? 54.008 60.401 3.304 1.00 82.18 1671 GLY D O 1
ATOM 11850 N N . HIS D 1 7 ? 55.057 61.108 5.169 1.00 83.67 1672 HIS D N 1
ATOM 11851 C CA . HIS D 1 7 ? 54.292 60.261 6.077 1.00 85.06 1672 HIS D CA 1
ATOM 11852 C C . HIS D 1 7 ? 52.802 60.591 6.069 1.00 80.73 1672 HIS D C 1
ATOM 11853 O O . HIS D 1 7 ? 51.962 59.699 6.192 1.00 77.97 1672 HIS D O 1
ATOM 11868 N N . LEU D 1 9 ? 51.000 61.561 3.645 1.00 113.52 1674 LEU D N 1
ATOM 11869 C CA . LEU D 1 9 ? 50.367 61.048 2.438 1.00 101.30 1674 LEU D CA 1
ATOM 11870 C C . LEU D 1 9 ? 50.322 59.524 2.424 1.00 95.46 1674 LEU D C 1
ATOM 11871 O O . LEU D 1 9 ? 49.268 58.927 2.210 1.00 91.64 1674 LEU D O 1
ATOM 11876 N N . GLU D 1 10 ? 51.471 58.901 2.667 1.00 95.78 1675 GLU D N 1
ATOM 11877 C CA . GLU D 1 10 ? 51.619 57.458 2.503 1.00 95.12 1675 GLU D CA 1
ATOM 11878 C C . GLU D 1 10 ? 51.059 56.629 3.659 1.00 98.81 1675 GLU D C 1
ATOM 11879 O O . GLU D 1 10 ? 50.167 55.804 3.463 1.00 100.91 1675 GLU D O 1
ATOM 11885 N N . ALA D 1 11 ? 51.585 56.847 4.861 1.00 99.20 1676 ALA D N 1
ATOM 11886 C CA . ALA D 1 11 ? 51.273 55.980 5.995 1.00 99.09 1676 ALA D CA 1
ATOM 11887 C C . ALA D 1 11 ? 50.136 56.485 6.883 1.00 99.44 1676 ALA D C 1
ATOM 11888 O O . ALA D 1 11 ? 49.426 55.688 7.498 1.00 102.73 1676 ALA D O 1
ATOM 11890 N N . ALA D 1 12 ? 49.968 57.802 6.952 1.00 96.49 1677 ALA D N 1
ATOM 11891 C CA . ALA D 1 12 ? 48.968 58.402 7.833 1.00 92.09 1677 ALA D CA 1
ATOM 11892 C C . ALA D 1 12 ? 47.540 58.006 7.463 1.00 90.07 1677 ALA D C 1
ATOM 11893 O O . ALA D 1 12 ? 47.169 58.003 6.290 1.00 90.45 1677 ALA D O 1
ATOM 11895 N N . HIS D 1 13 ? 46.745 57.675 8.476 1.00 89.67 1678 HIS D N 1
ATOM 11896 C CA . HIS D 1 13 ? 45.360 57.270 8.267 1.00 93.11 1678 HIS D CA 1
ATOM 11897 C C . HIS D 1 13 ? 44.428 58.473 8.170 1.00 90.26 1678 HIS D C 1
ATOM 11898 O O . HIS D 1 13 ? 44.848 59.611 8.374 1.00 92.22 1678 HIS D O 1
ATOM 11905 N N . LEU D 1 14 ? 43.162 58.206 7.866 1.00 85.59 1679 LEU D N 1
ATOM 11906 C CA . LEU D 1 14 ? 42.172 59.257 7.641 1.00 78.85 1679 LEU D CA 1
ATOM 11907 C C . LEU D 1 14 ? 41.979 60.172 8.850 1.00 84.88 1679 LEU D C 1
ATOM 11908 O O . LEU D 1 14 ? 41.817 61.383 8.698 1.00 85.25 1679 LEU D O 1
ATOM 11913 N N . LEU D 1 15 ? 41.997 59.590 10.045 1.00 90.57 1680 LEU D N 1
ATOM 11914 C CA . LEU D 1 15 ? 41.814 60.358 11.274 1.00 87.31 1680 LEU D CA 1
ATOM 11915 C C . LEU D 1 15 ? 42.949 61.362 11.456 1.00 84.58 1680 LEU D C 1
ATOM 11916 O O . LEU D 1 15 ? 42.714 62.526 11.782 1.00 87.48 1680 LEU D O 1
ATOM 11921 N N . GLU D 1 16 ? 44.178 60.903 11.242 1.00 80.29 1681 GLU D N 1
ATOM 11922 C CA . GLU D 1 16 ? 45.349 61.762 11.357 1.00 77.99 1681 GLU D CA 1
ATOM 11923 C C . GLU D 1 16 ? 45.348 62.819 10.258 1.00 82.09 1681 GLU D C 1
ATOM 11924 O O . GLU D 1 16 ? 45.716 63.970 10.491 1.00 83.32 1681 GLU D O 1
ATOM 11930 N N . GLN D 1 17 ? 44.926 62.419 9.062 1.00 84.13 1682 GLN D N 1
ATOM 11931 C CA . GLN D 1 17 ? 44.868 63.327 7.921 1.00 83.81 1682 GLN D CA 1
ATOM 11932 C C . GLN D 1 17 ? 43.803 64.405 8.106 1.00 77.50 1682 GLN D C 1
ATOM 11933 O O . GLN D 1 17 ? 44.033 65.575 7.799 1.00 72.32 1682 GLN D O 1
ATOM 11947 N N . GLU D 1 19 ? 42.750 65.540 10.887 1.00 86.51 1684 GLU D N 1
ATOM 11948 C CA . GLU D 1 19 ? 43.244 66.438 11.922 1.00 87.30 1684 GLU D CA 1
ATOM 11949 C C . GLU D 1 19 ? 44.226 67.436 11.322 1.00 82.79 1684 GLU D C 1
ATOM 11950 O O . GLU D 1 19 ? 44.251 68.604 11.708 1.00 84.01 1684 GLU D O 1
ATOM 11956 N N . TYR D 1 20 ? 45.028 66.968 10.371 1.00 78.64 1685 TYR D N 1
ATOM 11957 C CA . TYR D 1 20 ? 46.003 67.818 9.698 1.00 72.34 1685 TYR D CA 1
ATOM 11958 C C . TYR D 1 20 ? 45.320 68.899 8.869 1.00 67.10 1685 TYR D C 1
ATOM 11959 O O . TYR D 1 20 ? 45.788 70.036 8.814 1.00 72.73 1685 TYR D O 1
ATOM 11968 N N . VAL D 1 21 ? 44.216 68.536 8.223 1.00 59.71 1686 VAL D N 1
ATOM 11969 C CA . VAL D 1 21 ? 43.460 69.477 7.402 1.00 58.79 1686 VAL D CA 1
ATOM 11970 C C . VAL D 1 21 ? 42.893 70.616 8.245 1.00 61.70 1686 VAL D C 1
ATOM 11971 O O . VAL D 1 21 ? 43.026 71.788 7.893 1.00 63.98 1686 VAL D O 1
ATOM 11975 N N . PHE D 1 22 ? 42.267 70.262 9.362 1.00 63.91 1687 PHE D N 1
ATOM 11976 C CA . PHE D 1 22 ? 41.684 71.250 10.261 1.00 58.82 1687 PHE D CA 1
ATOM 11977 C C . PHE D 1 22 ? 42.760 72.141 10.873 1.00 56.92 1687 PHE D C 1
ATOM 11978 O O . PHE D 1 22 ? 42.559 73.342 11.038 1.00 61.95 1687 PHE D O 1
ATOM 11986 N N . ASP D 1 23 ? 43.904 71.548 11.201 1.00 54.35 1688 ASP D N 1
ATOM 11987 C CA . ASP D 1 23 ? 45.015 72.298 11.775 1.00 59.55 1688 ASP D CA 1
ATOM 11988 C C . ASP D 1 23 ? 45.561 73.317 10.781 1.00 62.62 1688 ASP D C 1
ATOM 11989 O O . ASP D 1 23 ? 45.921 74.433 11.157 1.00 67.85 1688 ASP D O 1
ATOM 11994 N N . GLU D 1 24 ? 45.614 72.927 9.511 1.00 63.10 1689 GLU D N 1
ATOM 11995 C CA . GLU D 1 24 ? 46.075 73.822 8.455 1.00 66.04 1689 GLU D CA 1
ATOM 11996 C C . GLU D 1 24 ? 45.023 74.871 8.112 1.00 66.84 1689 GLU D C 1
ATOM 11997 O O . GLU D 1 24 ? 45.348 75.953 7.623 1.00 68.32 1689 GLU D O 1
ATOM 12003 N N . TRP D 1 25 ? 43.761 74.543 8.370 1.00 67.37 1690 TRP D N 1
ATOM 12004 C CA . TRP D 1 25 ? 42.668 75.482 8.154 1.00 65.80 1690 TRP D CA 1
ATOM 12005 C C . TRP D 1 25 ? 42.671 76.563 9.228 1.00 69.86 1690 TRP D C 1
ATOM 12006 O O . TRP D 1 25 ? 42.313 77.711 8.966 1.00 75.73 1690 TRP D O 1
ATOM 12017 N N . ILE D 1 26 ? 43.085 76.190 10.436 1.00 71.76 1691 ILE D N 1
ATOM 12018 C CA . ILE D 1 26 ? 43.182 77.136 11.542 1.00 78.37 1691 ILE D CA 1
ATOM 12019 C C . ILE D 1 26 ? 44.291 78.155 11.293 1.00 86.67 1691 ILE D C 1
ATOM 12020 O O . ILE D 1 26 ? 44.099 79.356 11.491 1.00 90.20 1691 ILE D O 1
ATOM 12025 N N . HIS D 1 27 ? 45.447 77.667 10.850 1.00 87.16 1692 HIS D N 1
ATOM 12026 C CA . HIS D 1 27 ? 46.582 78.531 10.538 1.00 87.98 1692 HIS D CA 1
ATOM 12027 C C . HIS D 1 27 ? 46.233 79.534 9.446 1.00 83.03 1692 HIS D C 1
ATOM 12028 O O . HIS D 1 27 ? 46.726 80.663 9.446 1.00 89.27 1692 HIS D O 1
ATOM 12035 N N . LEU D 1 28 ? 45.379 79.117 8.517 1.00 74.33 1693 LEU D N 1
ATOM 12036 C CA . LEU D 1 28 ? 44.946 79.987 7.431 1.00 73.91 1693 LEU D CA 1
ATOM 12037 C C . LEU D 1 28 ? 44.064 81.108 7.965 1.00 79.26 1693 LEU D C 1
ATOM 12038 O O . LEU D 1 28 ? 44.232 82.271 7.599 1.00 84.32 1693 LEU D O 1
ATOM 12043 N N . CYS D 1 29 ? 43.123 80.751 8.833 1.00 75.60 1694 CYS D N 1
ATOM 12044 C CA . CYS D 1 29 ? 42.198 81.722 9.401 1.00 76.62 1694 CYS D CA 1
ATOM 12045 C C . CYS D 1 29 ? 42.883 82.619 10.427 1.00 86.38 1694 CYS D C 1
ATOM 12046 O O . CYS D 1 29 ? 42.472 83.761 10.637 1.00 86.20 1694 CYS D O 1
ATOM 12049 N N . ASN D 1 30 ? 43.927 82.097 11.061 1.00 98.08 1695 ASN D N 1
ATOM 12050 C CA . ASN D 1 30 ? 44.692 82.867 12.034 1.00 112.40 1695 ASN D CA 1
ATOM 12051 C C . ASN D 1 30 ? 45.509 83.964 11.360 1.00 125.26 1695 ASN D C 1
ATOM 12052 O O . ASN D 1 30 ? 45.679 85.053 11.908 1.00 127.67 1695 ASN D O 1
ATOM 12057 N N . ASN D 1 31 ? 46.013 83.668 10.166 1.00 135.24 1696 ASN D N 1
ATOM 12058 C CA . ASN D 1 31 ? 46.797 84.632 9.403 1.00 148.50 1696 ASN D CA 1
ATOM 12059 C C . ASN D 1 31 ? 45.920 85.698 8.754 1.00 156.54 1696 ASN D C 1
ATOM 12060 O O . ASN D 1 31 ? 44.976 85.376 8.032 1.00 157.75 1696 ASN D O 1
ATOM 12062 N N . PRO D 1 32 ? 46.233 86.977 9.010 1.00 161.64 1697 PRO D N 1
ATOM 12063 C CA . PRO D 1 32 ? 45.483 88.098 8.437 1.00 163.82 1697 PRO D CA 1
ATOM 12064 C C . PRO D 1 32 ? 45.810 88.295 6.961 1.00 168.45 1697 PRO D C 1
ATOM 12065 O O . PRO D 1 32 ? 45.109 89.032 6.268 1.00 168.38 1697 PRO D O 1
ATOM 12069 N N . HIS D 1 33 ? 46.866 87.636 6.492 1.00 173.05 1698 HIS D N 1
ATOM 12070 C CA . HIS D 1 33 ? 47.293 87.750 5.102 1.00 178.84 1698 HIS D CA 1
ATOM 12071 C C . HIS D 1 33 ? 46.372 86.959 4.180 1.00 171.63 1698 HIS D C 1
ATOM 12072 O O . HIS D 1 33 ? 46.407 87.123 2.959 1.00 171.42 1698 HIS D O 1
ATOM 12079 N N . ALA D 1 34 ? 45.549 86.100 4.771 1.00 163.23 1699 ALA D N 1
ATOM 12080 C CA . ALA D 1 34 ? 44.621 85.276 4.007 1.00 153.43 1699 ALA D CA 1
ATOM 12081 C C . ALA D 1 34 ? 43.384 86.067 3.595 1.00 141.81 1699 ALA D C 1
ATOM 12082 O O . ALA D 1 34 ? 42.674 86.614 4.439 1.00 134.69 1699 ALA D O 1
ATOM 12084 N N . THR D 1 35 ? 43.136 86.125 2.291 1.00 136.78 1700 THR D N 1
ATOM 12085 C CA . THR D 1 35 ? 41.965 86.813 1.762 1.00 128.62 1700 THR D CA 1
ATOM 12086 C C . THR D 1 35 ? 40.776 85.862 1.691 1.00 121.93 1700 THR D C 1
ATOM 12087 O O . THR D 1 35 ? 40.869 84.708 2.108 1.00 119.74 1700 THR D O 1
ATOM 12089 N N . GLU D 1 36 ? 39.660 86.352 1.161 1.00 117.55 1701 GLU D N 1
ATOM 12090 C CA . GLU D 1 36 ? 38.467 85.529 1.001 1.00 108.77 1701 GLU D CA 1
ATOM 12091 C C . GLU D 1 36 ? 38.675 84.488 -0.095 1.00 104.99 1701 GLU D C 1
ATOM 12092 O O . GLU D 1 36 ? 38.004 83.457 -0.120 1.00 100.22 1701 GLU D O 1
ATOM 12094 N N . ARG D 1 37 ? 39.608 84.766 -0.999 1.00 108.44 1702 ARG D N 1
ATOM 12095 C CA . ARG D 1 37 ? 39.935 83.838 -2.075 1.00 106.44 1702 ARG D CA 1
ATOM 12096 C C . ARG D 1 37 ? 40.838 82.716 -1.571 1.00 100.51 1702 ARG D C 1
ATOM 12097 O O . ARG D 1 37 ? 40.737 81.574 -2.022 1.00 94.54 1702 ARG D O 1
ATOM 12105 N N . ALA D 1 38 ? 41.717 83.051 -0.631 1.00 101.06 1703 ALA D N 1
ATOM 12106 C CA . ALA D 1 38 ? 42.631 82.079 -0.042 1.00 99.62 1703 ALA D CA 1
ATOM 12107 C C . ALA D 1 38 ? 41.870 80.940 0.629 1.00 98.61 1703 ALA D C 1
ATOM 12108 O O . ALA D 1 38 ? 42.293 79.785 0.578 1.00 102.70 1703 ALA D O 1
ATOM 12110 N N . ALA D 1 39 ? 40.747 81.274 1.256 1.00 89.13 1704 ALA D N 1
ATOM 12111 C CA . ALA D 1 39 ? 39.902 80.274 1.896 1.00 78.37 1704 ALA D CA 1
ATOM 12112 C C . ALA D 1 39 ? 39.232 79.388 0.852 1.00 81.30 1704 ALA D C 1
ATOM 12113 O O . ALA D 1 39 ? 39.034 78.195 1.075 1.00 86.63 1704 ALA D O 1
ATOM 12123 N N . ILE D 1 41 ? 40.471 78.700 -2.196 1.00 79.28 1706 ILE D N 1
ATOM 12124 C CA . ILE D 1 41 ? 41.502 77.851 -2.782 1.00 75.19 1706 ILE D CA 1
ATOM 12125 C C . ILE D 1 41 ? 41.773 76.653 -1.880 1.00 73.23 1706 ILE D C 1
ATOM 12126 O O . ILE D 1 41 ? 41.941 75.531 -2.358 1.00 76.88 1706 ILE D O 1
ATOM 12131 N N . PHE D 1 42 ? 41.802 76.899 -0.573 1.00 66.91 1707 PHE D N 1
ATOM 12132 C CA . PHE D 1 42 ? 42.009 75.837 0.405 1.00 65.71 1707 PHE D CA 1
ATOM 12133 C C . PHE D 1 42 ? 40.896 74.800 0.310 1.00 68.99 1707 PHE D C 1
ATOM 12134 O O . PHE D 1 42 ? 41.159 73.600 0.226 1.00 66.61 1707 PHE D O 1
ATOM 12142 N N . VAL D 1 43 ? 39.654 75.274 0.331 1.00 73.13 1708 VAL D N 1
ATOM 12143 C CA . VAL D 1 43 ? 38.488 74.403 0.238 1.00 73.91 1708 VAL D CA 1
ATOM 12144 C C . VAL D 1 43 ? 38.496 73.614 -1.067 1.00 76.78 1708 VAL D C 1
ATOM 12145 O O . VAL D 1 43 ? 38.210 72.416 -1.081 1.00 82.11 1708 VAL D O 1
ATOM 12149 N N . HIS D 1 44 ? 38.839 74.289 -2.159 1.00 74.07 1709 HIS D N 1
ATOM 12150 C CA . HIS D 1 44 ? 38.901 73.646 -3.465 1.00 80.84 1709 HIS D CA 1
ATOM 12151 C C . HIS D 1 44 ? 39.976 72.564 -3.505 1.00 84.69 1709 HIS D C 1
ATOM 12152 O O . HIS D 1 44 ? 39.788 71.516 -4.122 1.00 88.48 1709 HIS D O 1
ATOM 12159 N N . GLN D 1 45 ? 41.103 72.824 -2.847 1.00 84.49 1710 GLN D N 1
ATOM 12160 C CA . GLN D 1 45 ? 42.178 71.842 -2.764 1.00 85.19 1710 GLN D CA 1
ATOM 12161 C C . GLN D 1 45 ? 41.738 70.630 -1.954 1.00 82.25 1710 GLN D C 1
ATOM 12162 O O . GLN D 1 45 ? 42.087 69.497 -2.277 1.00 85.60 1710 GLN D O 1
ATOM 12168 N N . LEU D 1 46 ? 40.964 70.878 -0.903 1.00 78.63 1711 LEU D N 1
ATOM 12169 C CA . LEU D 1 46 ? 40.443 69.811 -0.058 1.00 74.04 1711 LEU D CA 1
ATOM 12170 C C . LEU D 1 46 ? 39.471 68.929 -0.835 1.00 78.15 1711 LEU D C 1
ATOM 12171 O O . LEU D 1 46 ? 39.369 67.727 -0.585 1.00 81.52 1711 LEU D O 1
ATOM 12176 N N . HIS D 1 47 ? 38.762 69.533 -1.783 1.00 79.01 1712 HIS D N 1
ATOM 12177 C CA . HIS D 1 47 ? 37.794 68.810 -2.600 1.00 81.26 1712 HIS D CA 1
ATOM 12178 C C . HIS D 1 47 ? 38.487 67.865 -3.575 1.00 82.49 1712 HIS D C 1
ATOM 12179 O O . HIS D 1 47 ? 38.001 66.765 -3.837 1.00 83.95 1712 HIS D O 1
ATOM 12186 N N . SER D 1 48 ? 39.624 68.300 -4.110 1.00 84.63 1713 SER D N 1
ATOM 12187 C CA . SER D 1 48 ? 40.384 67.493 -5.058 1.00 88.52 1713 SER D CA 1
ATOM 12188 C C . SER D 1 48 ? 40.969 66.256 -4.386 1.00 93.74 1713 SER D C 1
ATOM 12189 O O . SER D 1 48 ? 40.911 65.157 -4.936 1.00 103.71 1713 SER D O 1
ATOM 12192 N N . VAL D 1 49 ? 41.523 66.446 -3.192 1.00 88.68 1714 VAL D N 1
ATOM 12193 C CA . VAL D 1 49 ? 42.135 65.363 -2.426 1.00 89.82 1714 VAL D CA 1
ATOM 12194 C C . VAL D 1 49 ? 41.131 64.246 -2.126 1.00 90.45 1714 VAL D C 1
ATOM 12195 O O . VAL D 1 49 ? 41.501 63.074 -2.016 1.00 92.19 1714 VAL D O 1
ATOM 12199 N N . GLN D 1 50 ? 39.859 64.624 -2.016 1.00 89.12 1715 GLN D N 1
ATOM 12200 C CA . GLN D 1 50 ? 38.762 63.686 -1.770 1.00 90.88 1715 GLN D CA 1
ATOM 12201 C C . GLN D 1 50 ? 38.840 62.981 -0.418 1.00 87.40 1715 GLN D C 1
ATOM 12202 O O . GLN D 1 50 ? 38.594 61.778 -0.324 1.00 85.88 1715 GLN D O 1
ATOM 12208 N N . LEU D 1 51 ? 39.181 63.731 0.625 1.00 85.95 1716 LEU D N 1
ATOM 12209 C CA . LEU D 1 51 ? 39.116 63.212 1.985 1.00 82.86 1716 LEU D CA 1
ATOM 12210 C C . LEU D 1 51 ? 37.684 63.317 2.486 1.00 78.84 1716 LEU D C 1
ATOM 12211 O O . LEU D 1 51 ? 37.222 62.489 3.270 1.00 75.42 1716 LEU D O 1
ATOM 12216 N N . VAL D 1 52 ? 36.991 64.353 2.025 1.00 81.07 1717 VAL D N 1
ATOM 12217 C CA . VAL D 1 52 ? 35.604 64.588 2.397 1.00 80.54 1717 VAL D CA 1
ATOM 12218 C C . VAL D 1 52 ? 34.746 64.740 1.144 1.00 91.45 1717 VAL D C 1
ATOM 12219 O O . VAL D 1 52 ? 34.676 65.819 0.554 1.00 96.52 1717 VAL D O 1
ATOM 12223 N N . THR D 1 53 ? 34.102 63.651 0.736 1.00 94.46 1718 THR D N 1
ATOM 12224 C CA . THR D 1 53 ? 33.264 63.661 -0.458 1.00 95.59 1718 THR D CA 1
ATOM 12225 C C . THR D 1 53 ? 31.809 63.359 -0.122 1.00 96.14 1718 THR D C 1
ATOM 12226 O O . THR D 1 53 ? 30.917 63.552 -0.947 1.00 97.34 1718 THR D O 1
ATOM 12230 N N . ASN D 1 54 ? 31.577 62.883 1.096 1.00 95.56 1719 ASN D N 1
ATOM 12231 C CA . ASN D 1 54 ? 30.229 62.566 1.546 1.00 93.85 1719 ASN D CA 1
ATOM 12232 C C . ASN D 1 54 ? 29.893 63.262 2.861 1.00 90.33 1719 ASN D C 1
ATOM 12233 O O . ASN D 1 54 ? 30.785 63.714 3.580 1.00 86.49 1719 ASN D O 1
ATOM 12238 N N . ARG D 1 55 ? 28.601 63.349 3.165 1.00 89.12 1720 ARG D N 1
ATOM 12239 C CA . ARG D 1 55 ? 28.145 64.001 4.387 1.00 80.61 1720 ARG D CA 1
ATOM 12240 C C . ARG D 1 55 ? 28.607 63.239 5.624 1.00 76.25 1720 ARG D C 1
ATOM 12241 O O . ARG D 1 55 ? 28.939 63.842 6.643 1.00 73.83 1720 ARG D O 1
ATOM 12243 N N . ASP D 1 56 ? 28.631 61.914 5.524 1.00 76.46 1721 ASP D N 1
ATOM 12244 C CA . ASP D 1 56 ? 29.052 61.067 6.635 1.00 76.08 1721 ASP D CA 1
ATOM 12245 C C . ASP D 1 56 ? 30.512 61.313 7.004 1.00 73.35 1721 ASP D C 1
ATOM 12246 O O . ASP D 1 56 ? 30.864 61.362 8.182 1.00 72.24 1721 ASP D O 1
ATOM 12248 N N . GLU D 1 57 ? 31.356 61.470 5.988 1.00 74.13 1722 GLU D N 1
ATOM 12249 C CA . GLU D 1 57 ? 32.774 61.731 6.205 1.00 74.44 1722 GLU D CA 1
ATOM 12250 C C . GLU D 1 57 ? 32.990 63.128 6.773 1.00 74.19 1722 GLU D C 1
ATOM 12251 O O . GLU D 1 57 ? 33.918 63.355 7.550 1.00 73.96 1722 GLU D O 1
ATOM 12253 N N . PHE D 1 58 ? 32.128 64.061 6.382 1.00 74.30 1723 PHE D N 1
ATOM 12254 C CA . PHE D 1 58 ? 32.224 65.435 6.862 1.00 74.88 1723 PHE D CA 1
ATOM 12255 C C . PHE D 1 58 ? 31.843 65.528 8.334 1.00 78.05 1723 PHE D C 1
ATOM 12256 O O . PHE D 1 58 ? 32.487 66.238 9.107 1.00 83.46 1723 PHE D O 1
ATOM 12264 N N . LEU D 1 59 ? 30.792 64.810 8.716 1.00 74.34 1724 LEU D N 1
ATOM 12265 C CA . LEU D 1 59 ? 30.350 64.784 10.104 1.00 72.63 1724 LEU D CA 1
ATOM 12266 C C . LEU D 1 59 ? 31.421 64.162 10.994 1.00 70.94 1724 LEU D C 1
ATOM 12267 O O . LEU D 1 59 ? 31.592 64.559 12.145 1.00 68.71 1724 LEU D O 1
ATOM 12272 N N . LEU D 1 60 ? 32.144 63.189 10.450 1.00 71.35 1725 LEU D N 1
ATOM 12273 C CA . LEU D 1 60 ? 33.226 62.545 11.181 1.00 73.15 1725 LEU D CA 1
ATOM 12274 C C . LEU D 1 60 ? 34.401 63.510 11.322 1.00 73.91 1725 LEU D C 1
ATOM 12275 O O . LEU D 1 60 ? 35.099 63.511 12.337 1.00 71.65 1725 LEU D O 1
ATOM 12280 N N . PHE D 1 61 ? 34.607 64.330 10.296 1.00 73.71 1726 PHE D N 1
ATOM 12281 C CA . PHE D 1 61 ? 35.647 65.354 10.319 1.00 71.67 1726 PHE D CA 1
ATOM 12282 C C . PHE D 1 61 ? 35.276 66.464 11.293 1.00 67.17 1726 PHE D C 1
ATOM 12283 O O . PHE D 1 61 ? 36.125 66.976 12.021 1.00 61.20 1726 PHE D O 1
ATOM 12291 N N . LEU D 1 62 ? 34.000 66.832 11.289 1.00 72.37 1727 LEU D N 1
ATOM 12292 C CA . LEU D 1 62 ? 33.484 67.862 12.180 1.00 73.41 1727 LEU D CA 1
ATOM 12293 C C . LEU D 1 62 ? 33.505 67.351 13.618 1.00 72.47 1727 LEU D C 1
ATOM 12294 O O . LEU D 1 62 ? 33.726 68.117 14.557 1.00 72.17 1727 LEU D O 1
ATOM 12299 N N . ARG D 1 63 ? 33.276 66.050 13.776 1.00 70.32 1728 ARG D N 1
ATOM 12300 C CA . ARG D 1 63 ? 33.315 65.403 15.084 1.00 69.40 1728 ARG D CA 1
ATOM 12301 C C . ARG D 1 63 ? 34.684 65.568 15.731 1.00 68.80 1728 ARG D C 1
ATOM 12302 O O . ARG D 1 63 ? 34.789 65.944 16.898 1.00 66.05 1728 ARG D O 1
ATOM 12310 N N . HIS D 1 64 ? 35.730 65.288 14.962 1.00 74.46 1729 HIS D N 1
ATOM 12311 C CA . HIS D 1 64 ? 37.096 65.366 15.464 1.00 80.49 1729 HIS D CA 1
ATOM 12312 C C . HIS D 1 64 ? 37.538 66.819 15.614 1.00 75.24 1729 HIS D C 1
ATOM 12313 O O . HIS D 1 64 ? 38.399 67.135 16.435 1.00 74.14 1729 HIS D O 1
ATOM 12320 N N . ALA D 1 65 ? 36.940 67.698 14.816 1.00 73.28 1730 ALA D N 1
ATOM 12321 C CA . ALA D 1 65 ? 37.272 69.118 14.852 1.00 70.47 1730 ALA D CA 1
ATOM 12322 C C . ALA D 1 65 ? 36.696 69.788 16.094 1.00 71.30 1730 ALA D C 1
ATOM 12323 O O . ALA D 1 65 ? 37.320 70.678 16.672 1.00 75.69 1730 ALA D O 1
ATOM 12325 N N . LEU D 1 66 ? 35.504 69.359 16.499 1.00 68.35 1731 LEU D N 1
ATOM 12326 C CA . LEU D 1 66 ? 34.877 69.879 17.709 1.00 66.19 1731 LEU D CA 1
ATOM 12327 C C . LEU D 1 66 ? 35.682 69.511 18.949 1.00 64.31 1731 LEU D C 1
ATOM 12328 O O . LEU D 1 66 ? 35.891 70.342 19.830 1.00 69.31 1731 LEU D O 1
ATOM 12333 N N . ASP D 1 67 ? 36.132 68.261 19.009 1.00 60.42 1732 ASP D N 1
ATOM 12334 C CA . ASP D 1 67 ? 36.961 67.796 20.114 1.00 63.85 1732 ASP D CA 1
ATOM 12335 C C . ASP D 1 67 ? 38.255 68.598 20.195 1.00 65.40 1732 ASP D C 1
ATOM 12336 O O . ASP D 1 67 ? 38.712 68.951 21.284 1.00 61.10 1732 ASP D O 1
ATOM 12341 N N . LYS D 1 68 ? 38.835 68.887 19.033 1.00 68.00 1733 LYS D N 1
ATOM 12342 C CA . LYS D 1 68 ? 40.098 69.611 18.963 1.00 70.45 1733 LYS D CA 1
ATOM 12343 C C . LYS D 1 68 ? 39.930 71.077 19.348 1.00 64.07 1733 LYS D C 1
ATOM 12344 O O . LYS D 1 68 ? 40.800 71.659 19.994 1.00 64.28 1733 LYS D O 1
ATOM 12350 N N . SER D 1 69 ? 38.807 71.668 18.950 1.00 60.41 1734 SER D N 1
ATOM 12351 C CA . SER D 1 69 ? 38.523 73.061 19.271 1.00 61.07 1734 SER D CA 1
ATOM 12352 C C . SER D 1 69 ? 38.412 73.266 20.778 1.00 69.00 1734 SER D C 1
ATOM 12353 O O . SER D 1 69 ? 38.765 74.325 21.296 1.00 74.58 1734 SER D O 1
ATOM 12356 N N . VAL D 1 70 ? 37.920 72.245 21.474 1.00 69.96 1735 VAL D N 1
ATOM 12357 C CA . VAL D 1 70 ? 37.827 72.283 22.928 1.00 69.90 1735 VAL D CA 1
ATOM 12358 C C . VAL D 1 70 ? 39.219 72.246 23.554 1.00 77.70 1735 VAL D C 1
ATOM 12359 O O . VAL D 1 70 ? 39.506 72.995 24.489 1.00 80.21 1735 VAL D O 1
ATOM 12363 N N . GLU D 1 71 ? 40.081 71.379 23.028 1.00 81.60 1736 GLU D N 1
ATOM 12364 C CA . GLU D 1 71 ? 41.459 71.282 23.503 1.00 86.51 1736 GLU D CA 1
ATOM 12365 C C . GLU D 1 71 ? 42.195 72.606 23.337 1.00 86.25 1736 GLU D C 1
ATOM 12366 O O . GLU D 1 71 ? 42.906 73.047 24.238 1.00 87.28 1736 GLU D O 1
ATOM 12372 N N . ARG D 1 72 ? 42.017 73.234 22.179 1.00 84.80 1737 ARG D N 1
ATOM 12373 C CA . ARG D 1 72 ? 42.694 74.489 21.875 1.00 85.79 1737 ARG D CA 1
ATOM 12374 C C . ARG D 1 72 ? 42.240 75.613 22.801 1.00 82.98 1737 ARG D C 1
ATOM 12375 O O . ARG D 1 72 ? 43.025 76.493 23.153 1.00 83.42 1737 ARG D O 1
ATOM 12383 N N . PHE D 1 73 ? 40.971 75.577 23.196 1.00 80.58 1738 PHE D N 1
ATOM 12384 C CA . PHE D 1 73 ? 40.431 76.585 24.101 1.00 80.11 1738 PHE D CA 1
ATOM 12385 C C . PHE D 1 73 ? 40.996 76.422 25.508 1.00 79.82 1738 PHE D C 1
ATOM 12386 O O . PHE D 1 73 ? 41.477 77.384 26.106 1.00 79.41 1738 PHE D O 1
ATOM 12394 N N . GLU D 1 74 ? 40.931 75.201 26.030 1.00 79.99 1739 GLU D N 1
ATOM 12395 C CA . GLU D 1 74 ? 41.420 74.910 27.374 1.00 83.51 1739 GLU D CA 1
ATOM 12396 C C . GLU D 1 74 ? 42.925 75.138 27.490 1.00 91.68 1739 GLU D C 1
ATOM 12397 O O . GLU D 1 74 ? 43.414 75.573 28.533 1.00 96.05 1739 GLU D O 1
ATOM 12403 N N . GLN D 1 75 ? 43.653 74.844 26.417 1.00 94.00 1740 GLN D N 1
ATOM 12404 C CA . GLN D 1 75 ? 45.090 75.096 26.378 1.00 98.06 1740 GLN D CA 1
ATOM 12405 C C . GLN D 1 75 ? 45.372 76.593 26.326 1.00 95.22 1740 GLN D C 1
ATOM 12406 O O . GLN D 1 75 ? 46.352 77.070 26.897 1.00 98.82 1740 GLN D O 1
ATOM 12412 N N . GLY D 1 76 ? 44.505 77.327 25.636 1.00 88.76 1741 GLY D N 1
ATOM 12413 C CA . GLY D 1 76 ? 44.641 78.767 25.526 1.00 89.57 1741 GLY D CA 1
ATOM 12414 C C . GLY D 1 76 ? 44.425 79.466 26.854 1.00 94.01 1741 GLY D C 1
ATOM 12415 O O . GLY D 1 76 ? 45.042 80.494 27.133 1.00 99.09 1741 GLY D O 1
ATOM 12416 N N . ILE D 1 77 ? 43.546 78.903 27.678 1.00 91.28 1742 ILE D N 1
ATOM 12417 C CA . ILE D 1 77 ? 43.260 79.464 28.993 1.00 91.87 1742 ILE D CA 1
ATOM 12418 C C . ILE D 1 77 ? 44.433 79.249 29.945 1.00 98.45 1742 ILE D C 1
ATOM 12419 O O . ILE D 1 77 ? 44.856 80.173 30.640 1.00 103.96 1742 ILE D O 1
ATOM 12424 N N . HIS D 1 78 ? 44.958 78.027 29.965 1.00 100.89 1743 HIS D N 1
ATOM 12425 C CA . HIS D 1 78 ? 46.098 77.691 30.813 1.00 111.62 1743 HIS D CA 1
ATOM 12426 C C . HIS D 1 78 ? 47.335 78.504 30.441 1.00 115.21 1743 HIS D C 1
ATOM 12427 O O . HIS D 1 78 ? 48.166 78.813 31.296 1.00 118.13 1743 HIS D O 1
ATOM 12434 N N . SER D 1 79 ? 47.452 78.847 29.162 1.00 113.74 1744 SER D N 1
ATOM 12435 C CA . SER D 1 79 ? 48.562 79.663 28.685 1.00 112.97 1744 SER D CA 1
ATOM 12436 C C . SER D 1 79 ? 48.347 81.131 29.035 1.00 113.38 1744 SER D C 1
ATOM 12437 O O . SER D 1 79 ? 49.275 81.935 28.977 1.00 114.54 1744 SER D O 1
ATOM 12440 N N . GLY D 1 80 ? 47.116 81.476 29.396 1.00 114.25 1745 GLY D N 1
ATOM 12441 C CA . GLY D 1 80 ? 46.795 82.832 29.795 1.00 120.89 1745 GLY D CA 1
ATOM 12442 C C . GLY D 1 80 ? 46.359 83.709 28.638 1.00 124.58 1745 GLY D C 1
ATOM 12443 O O . GLY D 1 80 ? 46.184 84.917 28.801 1.00 124.29 1745 GLY D O 1
ATOM 12444 N N . ALA D 1 81 ? 46.188 83.105 27.467 1.00 128.35 1746 ALA D N 1
ATOM 12445 C CA . ALA D 1 81 ? 45.714 83.835 26.297 1.00 130.91 1746 ALA D CA 1
ATOM 12446 C C . ALA D 1 81 ? 44.291 84.330 26.530 1.00 131.73 1746 ALA D C 1
ATOM 12447 O O . ALA D 1 81 ? 43.545 83.743 27.313 1.00 131.51 1746 ALA D O 1
ATOM 12449 N N . SER D 1 82 ? 43.923 85.413 25.853 1.00 131.84 1747 SER D N 1
ATOM 12450 C CA . SER D 1 82 ? 42.601 86.008 26.022 1.00 128.26 1747 SER D CA 1
ATOM 12451 C C . SER D 1 82 ? 41.493 85.044 25.607 1.00 120.95 1747 SER D C 1
ATOM 12452 O O . SER D 1 82 ? 41.725 84.102 24.849 1.00 120.50 1747 SER D O 1
ATOM 12455 N N . ILE D 1 83 ? 40.289 85.290 26.111 1.00 115.71 1748 ILE D N 1
ATOM 12456 C CA . ILE D 1 83 ? 39.147 84.424 25.842 1.00 110.53 1748 ILE D CA 1
ATOM 12457 C C . ILE D 1 83 ? 38.737 84.482 24.368 1.00 108.78 1748 ILE D C 1
ATOM 12458 O O . ILE D 1 83 ? 38.072 83.578 23.862 1.00 105.55 1748 ILE D O 1
ATOM 12463 N N . ALA D 1 84 ? 39.152 85.542 23.681 1.00 110.84 1749 ALA D N 1
ATOM 12464 C CA . ALA D 1 84 ? 38.836 85.714 22.268 1.00 108.14 1749 ALA D CA 1
ATOM 12465 C C . ALA D 1 84 ? 39.784 84.911 21.382 1.00 108.71 1749 ALA D C 1
ATOM 12466 O O . ALA D 1 84 ? 39.366 84.328 20.382 1.00 108.32 1749 ALA D O 1
ATOM 12468 N N . GLU D 1 85 ? 41.059 84.885 21.755 1.00 111.04 1750 GLU D N 1
ATOM 12469 C CA . GLU D 1 85 ? 42.067 84.158 20.988 1.00 115.14 1750 GLU D CA 1
ATOM 12470 C C . GLU D 1 85 ? 41.908 82.650 21.136 1.00 106.90 1750 GLU D C 1
ATOM 12471 O O . GLU D 1 85 ? 42.272 81.888 20.241 1.00 105.67 1750 GLU D O 1
ATOM 12477 N N . SER D 1 86 ? 41.367 82.224 22.272 1.00 100.98 1751 SER D N 1
ATOM 12478 C CA . SER D 1 86 ? 41.158 80.805 22.532 1.00 93.84 1751 SER D CA 1
ATOM 12479 C C . SER D 1 86 ? 39.933 80.286 21.783 1.00 90.82 1751 SER D C 1
ATOM 12480 O O . SER D 1 86 ? 39.769 79.079 21.597 1.00 91.93 1751 SER D O 1
ATOM 12483 N N . PHE D 1 87 ? 39.077 81.207 21.352 1.00 85.68 1752 PHE D N 1
ATOM 12484 C CA . PHE D 1 87 ? 37.894 80.858 20.577 1.00 78.27 1752 PHE D CA 1
ATOM 12485 C C . PHE D 1 87 ? 38.228 80.672 19.102 1.00 76.35 1752 PHE D C 1
ATOM 12486 O O . PHE D 1 87 ? 37.382 80.241 18.322 1.00 74.78 1752 PHE D O 1
ATOM 12494 N N . GLN D 1 88 ? 39.463 80.995 18.728 1.00 75.90 1753 GLN D N 1
ATOM 12495 C CA . GLN D 1 88 ? 39.879 80.975 17.327 1.00 74.85 1753 GLN D CA 1
ATOM 12496 C C . GLN D 1 88 ? 39.645 79.630 16.645 1.00 64.34 1753 GLN D C 1
ATOM 12497 O O . GLN D 1 88 ? 39.202 79.579 15.498 1.00 62.58 1753 GLN D O 1
ATOM 12503 N N . ALA D 1 89 ? 39.937 78.546 17.358 1.00 59.12 1754 ALA D N 1
ATOM 12504 C CA . ALA D 1 89 ? 39.787 77.204 16.804 1.00 57.51 1754 ALA D CA 1
ATOM 12505 C C . ALA D 1 89 ? 38.340 76.884 16.432 1.00 53.72 1754 ALA D C 1
ATOM 12506 O O . ALA D 1 89 ? 38.063 76.456 15.311 1.00 52.43 1754 ALA D O 1
ATOM 12508 N N . VAL D 1 90 ? 37.422 77.090 17.371 1.00 51.37 1755 VAL D N 1
ATOM 12509 C CA . VAL D 1 90 ? 36.012 76.806 17.120 1.00 50.41 1755 VAL D CA 1
ATOM 12510 C C . VAL D 1 90 ? 35.415 77.813 16.136 1.00 49.31 1755 VAL D C 1
ATOM 12511 O O . VAL D 1 90 ? 34.521 77.477 15.360 1.00 47.08 1755 VAL D O 1
ATOM 12515 N N . GLU D 1 91 ? 35.928 79.040 16.154 1.00 55.63 1756 GLU D N 1
ATOM 12516 C CA . GLU D 1 91 ? 35.470 80.064 15.220 1.00 61.31 1756 GLU D CA 1
ATOM 12517 C C . GLU D 1 91 ? 35.886 79.723 13.794 1.00 66.88 1756 GLU D C 1
ATOM 12518 O O . GLU D 1 91 ? 35.141 79.969 12.844 1.00 69.03 1756 GLU D O 1
ATOM 12524 N N . ALA D 1 92 ? 37.078 79.151 13.654 1.00 67.34 1757 ALA D N 1
ATOM 12525 C CA . ALA D 1 92 ? 37.571 78.716 12.354 1.00 61.52 1757 ALA D CA 1
ATOM 12526 C C . ALA D 1 92 ? 36.738 77.550 11.844 1.00 60.07 1757 ALA D C 1
ATOM 12527 O O . ALA D 1 92 ? 36.432 77.466 10.655 1.00 63.78 1757 ALA D O 1
ATOM 12529 N N . LEU D 1 93 ? 36.373 76.653 12.755 1.00 59.66 1758 LEU D N 1
ATOM 12530 C CA . LEU D 1 93 ? 35.534 75.511 12.416 1.00 62.09 1758 LEU D CA 1
ATOM 12531 C C . LEU D 1 93 ? 34.173 75.975 11.912 1.00 60.44 1758 LEU D C 1
ATOM 12532 O O . LEU D 1 93 ? 33.654 75.449 10.927 1.00 59.08 1758 LEU D O 1
ATOM 12537 N N . VAL D 1 94 ? 33.603 76.963 12.594 1.00 58.89 1759 VAL D N 1
ATOM 12538 C CA . VAL D 1 94 ? 32.316 77.521 12.200 1.00 57.79 1759 VAL D CA 1
ATOM 12539 C C . VAL D 1 94 ? 32.392 78.113 10.797 1.00 59.06 1759 VAL D C 1
ATOM 12540 O O . VAL D 1 94 ? 31.535 77.842 9.958 1.00 57.58 1759 VAL D O 1
ATOM 12544 N N . LYS D 1 95 ? 33.433 78.902 10.545 1.00 59.22 1760 LYS D N 1
ATOM 12545 C CA . LYS D 1 95 ? 33.619 79.536 9.243 1.00 60.40 1760 LYS D CA 1
ATOM 12546 C C . LYS D 1 95 ? 33.678 78.516 8.112 1.00 62.67 1760 LYS D C 1
ATOM 12547 O O . LYS D 1 95 ? 33.134 78.745 7.033 1.00 65.43 1760 LYS D O 1
ATOM 12553 N N . LEU D 1 96 ? 34.331 77.387 8.368 1.00 64.46 1761 LEU D N 1
ATOM 12554 C CA . LEU D 1 96 ? 34.447 76.325 7.375 1.00 61.86 1761 LEU D CA 1
ATOM 12555 C C . LEU D 1 96 ? 33.092 75.685 7.093 1.00 52.75 1761 LEU D C 1
ATOM 12556 O O . LEU D 1 96 ? 32.786 75.332 5.954 1.00 52.92 1761 LEU D O 1
ATOM 12561 N N . ILE D 1 97 ? 32.286 75.542 8.140 1.00 47.77 1762 ILE D N 1
ATOM 12562 C CA . ILE D 1 97 ? 30.947 74.974 8.023 1.00 51.65 1762 ILE D CA 1
ATOM 12563 C C . ILE D 1 97 ? 30.065 75.818 7.105 1.00 58.68 1762 ILE D C 1
ATOM 12564 O O . ILE D 1 97 ? 29.309 75.289 6.287 1.00 55.11 1762 ILE D O 1
ATOM 12569 N N . ILE D 1 98 ? 30.179 77.135 7.241 1.00 68.37 1763 ILE D N 1
ATOM 12570 C CA . ILE D 1 98 ? 29.375 78.068 6.460 1.00 77.94 1763 ILE D CA 1
ATOM 12571 C C . ILE D 1 98 ? 29.715 77.994 4.971 1.00 78.62 1763 ILE D C 1
ATOM 12572 O O . ILE D 1 98 ? 28.844 78.157 4.118 1.00 80.68 1763 ILE D O 1
ATOM 12577 N N . ILE D 1 99 ? 30.982 77.739 4.665 1.00 75.61 1764 ILE D N 1
ATOM 12578 C CA . ILE D 1 99 ? 31.419 77.622 3.278 1.00 72.72 1764 ILE D CA 1
ATOM 12579 C C . ILE D 1 99 ? 30.771 76.410 2.610 1.00 76.29 1764 ILE D C 1
ATOM 12580 O O . ILE D 1 99 ? 30.424 76.448 1.430 1.00 81.49 1764 ILE D O 1
ATOM 12585 N N . PHE D 1 100 ? 30.591 75.342 3.380 1.00 71.69 1765 PHE D N 1
ATOM 12586 C CA . PHE D 1 100 ? 29.987 74.118 2.863 1.00 69.45 1765 PHE D CA 1
ATOM 12587 C C . PHE D 1 100 ? 28.479 74.236 2.654 1.00 73.93 1765 PHE D C 1
ATOM 12588 O O . PHE D 1 100 ? 27.939 73.687 1.695 1.00 80.45 1765 PHE D O 1
ATOM 12596 N N . VAL D 1 101 ? 27.800 74.948 3.547 1.00 73.50 1766 VAL D N 1
ATOM 12597 C CA . VAL D 1 101 ? 26.353 75.107 3.429 1.00 74.87 1766 VAL D CA 1
ATOM 12598 C C . VAL D 1 101 ? 25.999 76.064 2.287 1.00 76.15 1766 VAL D C 1
ATOM 12599 O O . VAL D 1 101 ? 24.948 75.932 1.659 1.00 77.05 1766 VAL D O 1
ATOM 12603 N N . LYS D 1 102 ? 26.888 77.013 2.010 1.00 78.03 1767 LYS D N 1
ATOM 12604 C CA . LYS D 1 102 ? 26.699 77.928 0.890 1.00 85.46 1767 LYS D CA 1
ATOM 12605 C C . LYS D 1 102 ? 26.839 77.183 -0.431 1.00 89.82 1767 LYS D C 1
ATOM 12606 O O . LYS D 1 102 ? 26.101 77.437 -1.383 1.00 95.86 1767 LYS D O 1
ATOM 12612 N N . SER D 1 103 ? 27.790 76.256 -0.478 1.00 88.29 1768 SER D N 1
ATOM 12613 C CA . SER D 1 103 ? 28.028 75.458 -1.673 1.00 93.08 1768 SER D CA 1
ATOM 12614 C C . SER D 1 103 ? 27.083 74.261 -1.738 1.00 97.62 1768 SER D C 1
ATOM 12615 O O . SER D 1 103 ? 27.517 73.111 -1.680 1.00 94.89 1768 SER D O 1
ATOM 12618 N N . HIS D 1 104 ? 25.789 74.541 -1.857 1.00 106.70 1769 HIS D N 1
ATOM 12619 C CA . HIS D 1 104 ? 24.780 73.493 -1.958 1.00 115.54 1769 HIS D CA 1
ATOM 12620 C C . HIS D 1 104 ? 23.669 73.891 -2.922 1.00 126.11 1769 HIS D C 1
ATOM 12621 O O . HIS D 1 104 ? 23.612 75.031 -3.383 1.00 128.31 1769 HIS D O 1
ATOM 12628 N N . GLN D 1 105 ? 22.786 72.943 -3.220 1.00 134.16 1770 GLN D N 1
ATOM 12629 C CA . GLN D 1 105 ? 21.656 73.199 -4.104 1.00 143.59 1770 GLN D CA 1
ATOM 12630 C C . GLN D 1 105 ? 20.335 73.010 -3.365 1.00 147.05 1770 GLN D C 1
ATOM 12631 O O . GLN D 1 105 ? 20.089 71.958 -2.773 1.00 144.54 1770 GLN D O 1
ATOM 12633 N N . ASP D 1 106 ? 19.491 74.036 -3.399 1.00 152.00 1771 ASP D N 1
ATOM 12634 C CA . ASP D 1 106 ? 18.187 73.979 -2.749 1.00 154.20 1771 ASP D CA 1
ATOM 12635 C C . ASP D 1 106 ? 17.076 73.715 -3.764 1.00 156.29 1771 ASP D C 1
ATOM 12636 O O . ASP D 1 106 ? 17.106 74.234 -4.879 1.00 157.83 1771 ASP D O 1
ATOM 12641 N N . SER D 1 107 ? 16.098 72.908 -3.365 1.00 156.27 1772 SER D N 1
ATOM 12642 C CA . SER D 1 107 ? 15.060 72.443 -4.281 1.00 160.81 1772 SER D CA 1
ATOM 12643 C C . SER D 1 107 ? 13.951 73.464 -4.534 1.00 162.50 1772 SER D C 1
ATOM 12644 O O . SER D 1 107 ? 13.436 73.559 -5.648 1.00 167.34 1772 SER D O 1
ATOM 12646 N N . GLU D 1 108 ? 13.579 74.215 -3.500 1.00 158.46 1773 GLU D N 1
ATOM 12647 C CA . GLU D 1 108 ? 12.512 75.208 -3.622 1.00 159.17 1773 GLU D CA 1
ATOM 12648 C C . GLU D 1 108 ? 12.832 76.272 -4.665 1.00 162.66 1773 GLU D C 1
ATOM 12649 O O . GLU D 1 108 ? 13.887 76.906 -4.620 1.00 163.64 1773 GLU D O 1
ATOM 12655 N N . ASP D 1 109 ? 11.912 76.459 -5.606 1.00 163.69 1774 ASP D N 1
ATOM 12656 C CA . ASP D 1 109 ? 12.091 77.436 -6.672 1.00 162.27 1774 ASP D CA 1
ATOM 12657 C C . ASP D 1 109 ? 11.122 78.602 -6.516 1.00 160.08 1774 ASP D C 1
ATOM 12658 O O . ASP D 1 109 ? 10.151 78.520 -5.764 1.00 157.43 1774 ASP D O 1
ATOM 12660 N N . LYS D 1 110 ? 11.394 79.688 -7.233 1.00 160.62 1775 LYS D N 1
ATOM 12661 C CA . LYS D 1 110 ? 10.548 80.874 -7.184 1.00 159.63 1775 LYS D CA 1
ATOM 12662 C C . LYS D 1 110 ? 10.701 81.705 -8.454 1.00 161.04 1775 LYS D C 1
ATOM 12663 O O . LYS D 1 110 ? 11.617 81.482 -9.246 1.00 158.52 1775 LYS D O 1
ATOM 12665 N N . PRO D 1 112 ? 12.566 69.995 0.665 1.00 118.04 1777 PRO D N 1
ATOM 12666 C CA . PRO D 1 112 ? 13.217 69.034 -0.232 1.00 117.25 1777 PRO D CA 1
ATOM 12667 C C . PRO D 1 112 ? 14.651 69.439 -0.563 1.00 108.82 1777 PRO D C 1
ATOM 12668 O O . PRO D 1 112 ? 15.242 68.905 -1.502 1.00 107.48 1777 PRO D O 1
ATOM 12672 N N . SER D 1 113 ? 15.201 70.371 0.209 1.00 101.58 1778 SER D N 1
ATOM 12673 C CA . SER D 1 113 ? 16.562 70.846 -0.011 1.00 96.94 1778 SER D CA 1
ATOM 12674 C C . SER D 1 113 ? 17.585 69.975 0.703 1.00 92.59 1778 SER D C 1
ATOM 12675 O O . SER D 1 113 ? 17.284 69.352 1.720 1.00 95.57 1778 SER D O 1
ATOM 12678 N N . ALA D 1 114 ? 18.798 69.941 0.162 1.00 87.48 1779 ALA D N 1
ATOM 12679 C CA . ALA D 1 114 ? 19.892 69.213 0.787 1.00 85.69 1779 ALA D CA 1
ATOM 12680 C C . ALA D 1 114 ? 20.620 70.113 1.777 1.00 83.82 1779 ALA D C 1
ATOM 12681 O O . ALA D 1 114 ? 21.183 69.640 2.762 1.00 84.58 1779 ALA D O 1
ATOM 12683 N N . ALA D 1 115 ? 20.599 71.414 1.507 1.00 83.18 1780 ALA D N 1
ATOM 12684 C CA . ALA D 1 115 ? 21.265 72.390 2.363 1.00 83.39 1780 ALA D CA 1
ATOM 12685 C C . ALA D 1 115 ? 20.602 72.477 3.734 1.00 82.92 1780 ALA D C 1
ATOM 12686 O O . ALA D 1 115 ? 21.279 72.611 4.753 1.00 78.61 1780 ALA D O 1
ATOM 12688 N N . VAL D 1 116 ? 19.275 72.406 3.750 1.00 83.68 1781 VAL D N 1
ATOM 12689 C CA . VAL D 1 116 ? 18.524 72.428 4.999 1.00 75.88 1781 VAL D CA 1
ATOM 12690 C C . VAL D 1 116 ? 18.809 71.163 5.801 1.00 69.98 1781 VAL D C 1
ATOM 12691 O O . VAL D 1 116 ? 19.015 71.216 7.014 1.00 68.54 1781 VAL D O 1
ATOM 12695 N N . ALA D 1 117 ? 18.830 70.027 5.111 1.00 66.27 1782 ALA D N 1
ATOM 12696 C CA . ALA D 1 117 ? 19.115 68.746 5.746 1.00 57.79 1782 ALA D CA 1
ATOM 12697 C C . ALA D 1 117 ? 20.572 68.668 6.189 1.00 53.65 1782 ALA D C 1
ATOM 12698 O O . ALA D 1 117 ? 20.901 67.976 7.152 1.00 51.89 1782 ALA D O 1
ATOM 12700 N N . PHE D 1 118 ? 21.440 69.384 5.482 1.00 54.36 1783 PHE D N 1
ATOM 12701 C CA . PHE D 1 118 ? 22.858 69.415 5.821 1.00 57.40 1783 PHE D CA 1
ATOM 12702 C C . PHE D 1 118 ? 23.095 70.204 7.105 1.00 67.50 1783 PHE D C 1
ATOM 12703 O O . PHE D 1 118 ? 23.863 69.781 7.967 1.00 65.74 1783 PHE D O 1
ATOM 12719 N N . ASP D 1 120 ? 20.905 70.666 9.404 1.00 73.70 1785 ASP D N 1
ATOM 12720 C CA . ASP D 1 120 ? 20.244 69.927 10.471 1.00 68.33 1785 ASP D CA 1
ATOM 12721 C C . ASP D 1 120 ? 21.164 68.869 11.070 1.00 71.94 1785 ASP D C 1
ATOM 12722 O O . ASP D 1 120 ? 21.229 68.707 12.289 1.00 74.60 1785 ASP D O 1
ATOM 12727 N N . SER D 1 121 ? 21.875 68.151 10.206 1.00 74.27 1786 SER D N 1
ATOM 12728 C CA . SER D 1 121 ? 22.765 67.082 10.648 1.00 74.46 1786 SER D CA 1
ATOM 12729 C C . SER D 1 121 ? 23.981 67.630 11.389 1.00 71.65 1786 SER D C 1
ATOM 12730 O O . SER D 1 121 ? 24.570 66.944 12.224 1.00 74.89 1786 SER D O 1
ATOM 12733 N N . ILE D 1 122 ? 24.353 68.868 11.080 1.00 66.57 1787 ILE D N 1
ATOM 12734 C CA . ILE D 1 122 ? 25.470 69.520 11.754 1.00 65.50 1787 ILE D CA 1
ATOM 12735 C C . ILE D 1 122 ? 25.087 69.914 13.179 1.00 61.91 1787 ILE D C 1
ATOM 12736 O O . ILE D 1 122 ? 25.867 69.736 14.118 1.00 59.39 1787 ILE D O 1
ATOM 12741 N N . LEU D 1 123 ? 23.877 70.440 13.336 1.00 58.30 1788 LEU D N 1
ATOM 12742 C CA . LEU D 1 123 ? 23.352 70.757 14.658 1.00 56.54 1788 LEU D CA 1
ATOM 12743 C C . LEU D 1 123 ? 23.162 69.481 15.468 1.00 54.56 1788 LEU D C 1
ATOM 12744 O O . LEU D 1 123 ? 23.473 69.437 16.659 1.00 53.76 1788 LEU D O 1
ATOM 12749 N N . ALA D 1 124 ? 22.652 68.444 14.809 1.00 50.38 1789 ALA D N 1
ATOM 12750 C CA . ALA D 1 124 ? 22.434 67.152 15.448 1.00 47.41 1789 ALA D CA 1
ATOM 12751 C C . ALA D 1 124 ? 23.753 66.571 15.936 1.00 55.85 1789 ALA D C 1
ATOM 12752 O O . ALA D 1 124 ? 23.805 65.892 16.961 1.00 61.36 1789 ALA D O 1
ATOM 12754 N N . LEU D 1 125 ? 24.819 66.847 15.192 1.00 58.75 1790 LEU D N 1
ATOM 12755 C CA . LEU D 1 125 ? 26.153 66.399 15.566 1.00 60.29 1790 LEU D CA 1
ATOM 12756 C C . LEU D 1 125 ? 26.649 67.153 16.792 1.00 57.42 1790 LEU D C 1
ATOM 12757 O O . LEU D 1 125 ? 27.205 66.558 17.715 1.00 55.58 1790 LEU D O 1
ATOM 12762 N N . GLY D 1 126 ? 26.443 68.466 16.795 1.00 60.52 1791 GLY D N 1
ATOM 12763 C CA . GLY D 1 126 ? 26.835 69.301 17.916 1.00 61.54 1791 GLY D CA 1
ATOM 12764 C C . GLY D 1 126 ? 26.144 68.879 19.197 1.00 56.01 1791 GLY D C 1
ATOM 12765 O O . GLY D 1 126 ? 26.733 68.922 20.279 1.00 56.16 1791 GLY D O 1
ATOM 12766 N N . VAL D 1 127 ? 24.887 68.467 19.069 1.00 46.43 1792 VAL D N 1
ATOM 12767 C CA . VAL D 1 127 ? 24.128 67.948 20.198 1.00 42.62 1792 VAL D CA 1
ATOM 12768 C C . VAL D 1 127 ? 24.774 66.673 20.732 1.00 48.14 1792 VAL D C 1
ATOM 12769 O O . VAL D 1 127 ? 24.937 66.505 21.941 1.00 52.28 1792 VAL D O 1
ATOM 12773 N N . LEU D 1 128 ? 25.154 65.783 19.820 1.00 52.62 1793 LEU D N 1
ATOM 12774 C CA . LEU D 1 128 ? 25.751 64.505 20.191 1.00 51.36 1793 LEU D CA 1
ATOM 12775 C C . LEU D 1 128 ? 27.098 64.681 20.886 1.00 54.20 1793 LEU D C 1
ATOM 12776 O O . LEU D 1 128 ? 27.390 63.998 21.867 1.00 58.27 1793 LEU D O 1
ATOM 12781 N N . VAL D 1 129 ? 27.916 65.593 20.371 1.00 53.12 1794 VAL D N 1
ATOM 12782 C CA . VAL D 1 129 ? 29.234 65.842 20.945 1.00 52.87 1794 VAL D CA 1
ATOM 12783 C C . VAL D 1 129 ? 29.119 66.482 22.327 1.00 54.31 1794 VAL D C 1
ATOM 12784 O O . VAL D 1 129 ? 29.838 66.110 23.256 1.00 54.27 1794 VAL D O 1
ATOM 12788 N N . ALA D 1 130 ? 28.208 67.442 22.455 1.00 48.78 1795 ALA D N 1
ATOM 12789 C CA . ALA D 1 130 ? 27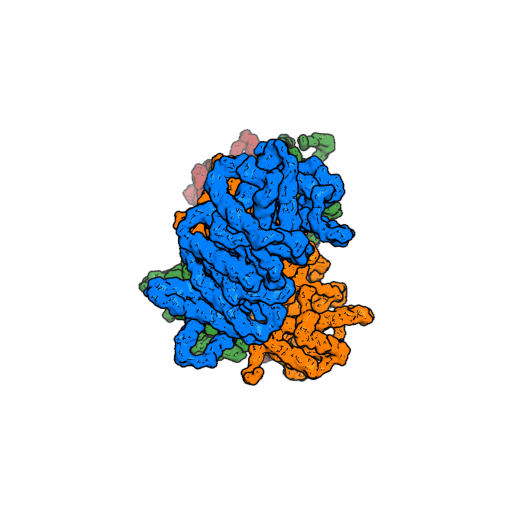.971 68.109 23.730 1.00 45.49 1795 ALA D CA 1
ATOM 12790 C C . ALA D 1 130 ? 27.514 67.109 24.788 1.00 59.00 1795 ALA D C 1
ATOM 12791 O O . ALA D 1 130 ? 27.945 67.169 25.940 1.00 67.49 1795 ALA D O 1
ATOM 12793 N N . ASN D 1 131 ? 26.644 66.188 24.387 1.00 59.93 1796 ASN D N 1
ATOM 12794 C CA . ASN D 1 131 ? 26.181 65.131 25.279 1.00 64.52 1796 ASN D CA 1
ATOM 12795 C C . ASN D 1 131 ? 27.325 64.243 25.752 1.00 73.22 1796 ASN D C 1
ATOM 12796 O O . ASN D 1 131 ? 27.378 63.858 26.919 1.00 78.24 1796 ASN D O 1
ATOM 12801 N N . SER D 1 132 ? 28.240 63.927 24.841 1.00 79.82 1797 SER D N 1
ATOM 12802 C CA . SER D 1 132 ? 29.387 63.086 25.165 1.00 84.99 1797 SER D CA 1
ATOM 12803 C C . SER D 1 132 ? 30.350 63.810 26.100 1.00 80.65 1797 SER D C 1
ATOM 12804 O O . SER D 1 132 ? 30.896 63.212 27.027 1.00 80.53 1797 SER D O 1
ATOM 12807 N N . HIS D 1 133 ? 30.551 65.100 25.852 1.00 75.08 1798 HIS D N 1
ATOM 12808 C CA . HIS D 1 133 ? 31.434 65.907 26.687 1.00 74.06 1798 HIS D CA 1
ATOM 12809 C C . HIS D 1 133 ? 30.869 66.084 28.093 1.00 71.13 1798 HIS D C 1
ATOM 12810 O O . HIS D 1 133 ? 31.620 66.253 29.053 1.00 69.30 1798 HIS D O 1
ATOM 12817 N N . HIS D 1 134 ? 29.546 66.036 28.208 1.00 69.56 1799 HIS D N 1
ATOM 12818 C CA . HIS D 1 134 ? 28.887 66.227 29.495 1.00 74.16 1799 HIS D CA 1
ATOM 12819 C C . HIS D 1 134 ? 28.885 64.947 30.330 1.00 74.58 1799 HIS D C 1
ATOM 12820 O O . HIS D 1 134 ? 28.837 64.998 31.558 1.00 74.86 1799 HIS D O 1
ATOM 12827 N N . VAL D 1 135 ? 28.934 63.802 29.657 1.00 75.84 1800 VAL D N 1
ATOM 12828 C CA . VAL D 1 135 ? 28.973 62.514 30.339 1.00 80.25 1800 VAL D CA 1
ATOM 12829 C C . VAL D 1 135 ? 30.398 62.156 30.752 1.00 89.10 1800 VAL D C 1
ATOM 12830 O O . VAL D 1 135 ? 30.644 61.769 31.895 1.00 91.80 1800 VAL D O 1
ATOM 12834 N N . LYS D 1 136 ? 31.332 62.295 29.817 1.00 94.01 1801 LYS D N 1
ATOM 12835 C CA . LYS D 1 136 ? 32.732 61.970 30.069 1.00 100.92 1801 LYS D CA 1
ATOM 12836 C C . LYS D 1 136 ? 33.377 62.930 31.064 1.00 100.96 1801 LYS D C 1
ATOM 12837 O O . LYS D 1 136 ? 34.302 62.557 31.785 1.00 98.90 1801 LYS D O 1
ATOM 12843 N N . ARG D 1 137 ? 32.888 64.165 31.097 1.00 104.26 1802 ARG D N 1
ATOM 12844 C CA . ARG D 1 137 ? 33.464 65.185 31.965 1.00 109.46 1802 ARG D CA 1
ATOM 12845 C C . ARG D 1 137 ? 32.463 65.727 32.981 1.00 109.34 1802 ARG D C 1
ATOM 12846 O O . ARG D 1 137 ? 31.451 66.326 32.618 1.00 107.45 1802 ARG D O 1
ATOM 12854 N N . GLY D 1 138 ? 32.756 65.510 34.258 1.00 114.32 1803 GLY D N 1
ATOM 12855 C CA . GLY D 1 138 ? 31.960 66.070 35.334 1.00 117.29 1803 GLY D CA 1
ATOM 12856 C C . GLY D 1 138 ? 32.656 67.290 35.904 1.00 117.72 1803 GLY D C 1
ATOM 12857 O O . GLY D 1 138 ? 33.796 67.199 36.360 1.00 123.93 1803 GLY D O 1
ATOM 12858 N N . GLU D 1 139 ? 31.971 68.432 35.855 1.00 112.24 1804 GLU D N 1
ATOM 12859 C CA . GLU D 1 139 ? 32.516 69.723 36.289 1.00 109.92 1804 GLU D CA 1
ATOM 12860 C C . GLU D 1 139 ? 33.674 70.214 35.411 1.00 102.32 1804 GLU D C 1
ATOM 12861 O O . GLU D 1 139 ? 34.200 71.307 35.618 1.00 103.62 1804 GLU D O 1
ATOM 12867 N N . ASN D 1 140 ? 34.061 69.400 34.433 1.00 91.54 1805 ASN D N 1
ATOM 12868 C CA . ASN D 1 140 ? 35.080 69.778 33.463 1.00 79.97 1805 ASN D CA 1
ATOM 12869 C C . ASN D 1 140 ? 34.453 70.050 32.105 1.00 74.88 1805 ASN D C 1
ATOM 12870 O O . ASN D 1 140 ? 35.153 70.283 31.120 1.00 77.41 1805 ASN D O 1
ATOM 12875 N N . PHE D 1 141 ? 33.125 70.005 32.060 1.00 70.12 1806 PHE D N 1
ATOM 12876 C CA . PHE D 1 141 ? 32.388 70.298 30.840 1.00 67.44 1806 PHE D CA 1
ATOM 12877 C C . PHE D 1 141 ? 32.569 71.761 30.464 1.00 70.03 1806 PHE D C 1
ATOM 12878 O O . PHE D 1 141 ? 32.220 72.659 31.232 1.00 67.36 1806 PHE D O 1
ATOM 12886 N N . ASN D 1 142 ? 33.126 71.996 29.281 1.00 75.36 1807 ASN D N 1
ATOM 12887 C CA . ASN D 1 142 ? 33.388 73.352 28.821 1.00 74.36 1807 ASN D CA 1
ATOM 12888 C C . ASN D 1 142 ? 32.145 73.985 28.207 1.00 71.45 1807 ASN D C 1
ATOM 12889 O O . ASN D 1 142 ? 31.865 73.814 27.020 1.00 61.11 1807 ASN D O 1
ATOM 12894 N N . GLN D 1 143 ? 31.403 74.717 29.031 1.00 76.32 1808 GLN D N 1
ATOM 12895 C CA . GLN D 1 143 ? 30.161 75.344 28.603 1.00 73.97 1808 GLN D CA 1
ATOM 12896 C C . GLN D 1 143 ? 30.421 76.474 27.611 1.00 70.51 1808 GLN D C 1
ATOM 12897 O O . GLN D 1 143 ? 29.612 76.726 26.718 1.00 70.43 1808 GLN D O 1
ATOM 12903 N N . ARG D 1 144 ? 31.559 77.143 27.768 1.00 66.98 1809 ARG D N 1
ATOM 12904 C CA . ARG D 1 144 ? 31.893 78.302 26.946 1.00 65.56 1809 ARG D CA 1
ATOM 12905 C C . ARG D 1 144 ? 32.032 77.980 25.460 1.00 66.13 1809 ARG D C 1
ATOM 12906 O O . ARG D 1 144 ? 31.388 78.612 24.623 1.00 65.93 1809 ARG D O 1
ATOM 12914 N N . VAL D 1 145 ? 32.870 76.999 25.139 1.00 68.06 1810 VAL D N 1
ATOM 12915 C CA . VAL D 1 145 ? 33.182 76.686 23.746 1.00 65.54 1810 VAL D CA 1
ATOM 12916 C C . VAL D 1 145 ? 31.969 76.179 22.958 1.00 58.75 1810 VAL D C 1
ATOM 12917 O O . VAL D 1 145 ? 31.775 76.552 21.800 1.00 52.78 1810 VAL D O 1
ATOM 12921 N N . PHE D 1 146 ? 31.148 75.346 23.590 1.00 61.21 1811 PHE D N 1
ATOM 12922 C CA . PHE D 1 146 ? 29.953 74.819 22.937 1.00 58.73 1811 PHE D CA 1
ATOM 12923 C C . PHE D 1 146 ? 28.919 75.913 22.696 1.00 55.58 1811 PHE D C 1
ATOM 12924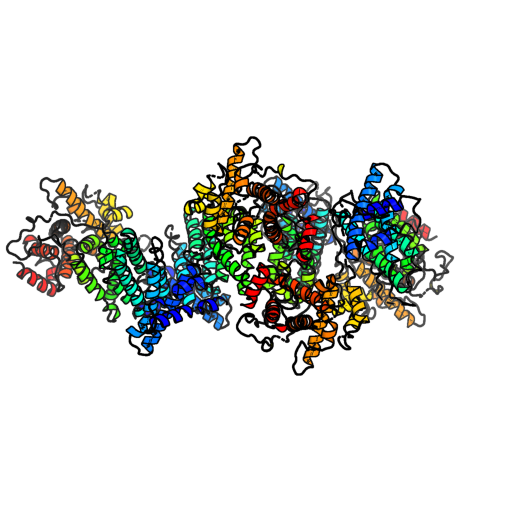 O O . PHE D 1 146 ? 28.221 75.901 21.683 1.00 53.52 1811 PHE D O 1
ATOM 12932 N N . TYR D 1 147 ? 28.825 76.856 23.627 1.00 54.78 1812 TYR D N 1
ATOM 12933 C CA . TYR D 1 147 ? 27.917 77.985 23.467 1.00 53.01 1812 TYR D CA 1
ATOM 12934 C C . TYR D 1 147 ? 28.339 78.836 22.277 1.00 53.92 1812 TYR D C 1
ATOM 12935 O O . TYR D 1 147 ? 27.509 79.222 21.455 1.00 56.28 1812 TYR D O 1
ATOM 12944 N N . ARG D 1 148 ? 29.635 79.116 22.189 1.00 51.71 1813 ARG D N 1
ATOM 12945 C CA . ARG D 1 148 ? 30.184 79.915 21.100 1.00 52.26 1813 ARG D CA 1
ATOM 12946 C C . ARG D 1 148 ? 29.927 79.249 19.752 1.00 54.58 1813 ARG D C 1
ATOM 12947 O O . ARG D 1 148 ? 29.675 79.924 18.751 1.00 53.34 1813 ARG D O 1
ATOM 12955 N N . PHE D 1 149 ? 29.985 77.921 19.741 1.00 53.71 1814 PHE D N 1
ATOM 12956 C CA . PHE D 1 149 ? 29.759 77.138 18.532 1.00 53.86 1814 PHE D CA 1
ATOM 12957 C C . PHE D 1 149 ? 28.351 77.353 17.981 1.00 57.72 1814 PHE D C 1
ATOM 12958 O O . PHE D 1 149 ? 28.179 77.673 16.806 1.00 59.68 1814 PHE D O 1
ATOM 12966 N N . PHE D 1 150 ? 27.348 77.186 18.837 1.00 58.01 1815 PHE D N 1
ATOM 12967 C CA . PHE D 1 150 ? 25.957 77.334 18.419 1.00 60.41 1815 PHE D CA 1
ATOM 12968 C C . PHE D 1 150 ? 25.552 78.796 18.239 1.00 64.84 1815 PHE D C 1
ATOM 12969 O O . PHE D 1 150 ? 24.650 79.104 17.458 1.00 65.05 1815 PHE D O 1
ATOM 12977 N N . ALA D 1 151 ? 26.219 79.693 18.960 1.00 64.42 1816 ALA D N 1
ATOM 12978 C CA . ALA D 1 151 ? 25.907 81.116 18.877 1.00 59.23 1816 ALA D CA 1
ATOM 12979 C C . ALA D 1 151 ? 26.298 81.689 17.520 1.00 58.43 1816 ALA D C 1
ATOM 12980 O O . ALA D 1 151 ? 25.537 82.443 16.912 1.00 60.05 1816 ALA D O 1
ATOM 12982 N N . LEU D 1 152 ? 27.488 81.327 17.050 1.00 54.13 1817 LEU D N 1
ATOM 12983 C CA . LEU D 1 152 ? 27.974 81.796 15.758 1.00 53.90 1817 LEU D CA 1
ATOM 12984 C C . LEU D 1 152 ? 27.160 81.209 14.610 1.00 54.12 1817 LEU D C 1
ATOM 12985 O O . LEU D 1 152 ? 27.007 81.837 13.561 1.00 54.65 1817 LEU D O 1
ATOM 12990 N N . LEU D 1 153 ? 26.641 80.003 14.815 1.00 52.70 1818 LEU D N 1
ATOM 12991 C CA . LEU D 1 153 ? 25.781 79.366 13.826 1.00 53.36 1818 LEU D CA 1
ATOM 12992 C C . LEU D 1 153 ? 24.470 80.131 13.689 1.00 62.22 1818 LEU D C 1
ATOM 12993 O O . LEU D 1 153 ? 24.005 80.383 12.579 1.00 67.53 1818 LEU D O 1
ATOM 12998 N N . LEU D 1 154 ? 23.884 80.500 14.825 1.00 63.67 1819 LEU D N 1
ATOM 12999 C CA . LEU D 1 154 ? 22.655 81.290 14.839 1.00 60.58 1819 LEU D CA 1
ATOM 13000 C C . LEU D 1 154 ? 22.850 82.624 14.129 1.00 58.78 1819 LEU D C 1
ATOM 13001 O O . LEU D 1 154 ? 21.995 83.060 13.357 1.00 55.95 1819 LEU D O 1
ATOM 13006 N N . HIS D 1 155 ? 23.985 83.262 14.394 1.00 60.42 1820 HIS D N 1
ATOM 13007 C CA . HIS D 1 155 ? 24.298 84.557 13.804 1.00 65.26 1820 HIS D CA 1
ATOM 13008 C C . HIS D 1 155 ? 24.462 84.471 12.292 1.00 66.65 1820 HIS D C 1
ATOM 13009 O O . HIS D 1 155 ? 24.046 85.372 11.562 1.00 65.38 1820 HIS D O 1
ATOM 13016 N N . GLU D 1 156 ? 25.065 83.383 11.824 1.00 67.76 1821 GLU D N 1
ATOM 13017 C CA . GLU D 1 156 ? 25.366 83.245 10.405 1.00 72.16 1821 GLU D CA 1
ATOM 13018 C C . GLU D 1 156 ? 24.151 82.813 9.592 1.00 68.94 1821 GLU D C 1
ATOM 13019 O O . GLU D 1 156 ? 24.008 83.199 8.431 1.00 74.91 1821 GLU D O 1
ATOM 13025 N N . VAL D 1 157 ? 23.286 82.006 10.198 1.00 58.55 1822 VAL D N 1
ATOM 13026 C CA . VAL D 1 157 ? 22.050 81.590 9.545 1.00 62.33 1822 VAL D CA 1
ATOM 13027 C C . VAL D 1 157 ? 21.194 82.815 9.228 1.00 70.20 1822 VAL D C 1
ATOM 13028 O O . VAL D 1 157 ? 20.582 82.902 8.161 1.00 72.20 1822 VAL D O 1
ATOM 13032 N N . GLY D 1 158 ? 21.175 83.769 10.155 1.00 71.97 1823 GLY D N 1
ATOM 13033 C CA . GLY D 1 158 ? 20.470 85.021 9.952 1.00 71.29 1823 GLY D CA 1
ATOM 13034 C C . GLY D 1 158 ? 21.028 85.800 8.776 1.00 72.12 1823 GLY D C 1
ATOM 13035 O O . GLY D 1 158 ? 20.287 86.466 8.053 1.00 77.03 1823 GLY D O 1
ATOM 13036 N N . LEU D 1 159 ? 22.340 85.714 8.582 1.00 67.96 1824 LEU D N 1
ATOM 13037 C CA . LEU D 1 159 ? 22.993 86.374 7.458 1.00 69.32 1824 LEU D CA 1
ATOM 13038 C C . LEU D 1 159 ? 22.647 85.684 6.143 1.00 74.75 1824 LEU D C 1
ATOM 13039 O O . LEU D 1 159 ? 22.641 86.311 5.083 1.00 78.40 1824 LEU D O 1
ATOM 13044 N N . LEU D 1 160 ? 22.355 84.390 6.220 1.00 76.30 1825 LEU D N 1
ATOM 13045 C CA . LEU D 1 160 ? 22.022 83.603 5.037 1.00 78.58 1825 LEU D CA 1
ATOM 13046 C C . LEU D 1 160 ? 20.521 83.595 4.770 1.00 80.79 1825 LEU D C 1
ATOM 13047 O O . LEU D 1 160 ? 20.004 82.689 4.118 1.00 81.58 1825 LEU D O 1
ATOM 13052 N N . ALA D 1 161 ? 19.825 84.607 5.277 1.00 82.44 1826 ALA D N 1
ATOM 13053 C CA . ALA D 1 161 ? 18.382 84.709 5.091 1.00 85.52 1826 ALA D CA 1
ATOM 13054 C C . ALA D 1 161 ? 18.029 84.963 3.629 1.00 91.14 1826 ALA D C 1
ATOM 13055 O O . ALA D 1 161 ? 16.994 84.507 3.143 1.00 95.81 1826 ALA D O 1
ATOM 13057 N N . GLY D 1 162 ? 18.894 85.693 2.934 1.00 89.77 1827 GLY D N 1
ATOM 13058 C CA . GLY D 1 162 ? 18.670 86.010 1.536 1.00 94.32 1827 GLY D CA 1
ATOM 13059 C C . GLY D 1 162 ? 18.999 84.849 0.619 1.00 100.25 1827 GLY D C 1
ATOM 13060 O O . GLY D 1 162 ? 18.424 84.719 -0.461 1.00 107.65 1827 GLY D O 1
ATOM 13061 N N . HIS D 1 163 ? 19.928 84.003 1.055 1.00 99.39 1828 HIS D N 1
ATOM 13062 C CA . HIS D 1 163 ? 20.356 82.849 0.269 1.00 100.89 1828 HIS D CA 1
ATOM 13063 C C . HIS D 1 163 ? 19.229 81.837 0.088 1.00 98.77 1828 HIS D C 1
ATOM 13064 O O . HIS D 1 163 ? 18.929 81.423 -1.031 1.00 101.72 1828 HIS D O 1
ATOM 13071 N N . PHE D 1 164 ? 18.609 81.441 1.194 1.00 95.99 1829 PHE D N 1
ATOM 13072 C CA . PHE D 1 164 ? 17.553 80.436 1.158 1.00 96.44 1829 PHE D CA 1
ATOM 13073 C C . PHE D 1 164 ? 16.189 81.059 0.880 1.00 94.87 1829 PHE D C 1
ATOM 13074 O O . PHE D 1 164 ? 15.983 82.255 1.094 1.00 90.05 1829 PHE D O 1
ATOM 13082 N N . SER D 1 165 ? 15.260 80.239 0.399 1.00 96.87 1830 SER D N 1
ATOM 13083 C CA . SER D 1 165 ? 13.898 80.688 0.141 1.00 97.82 1830 SER D CA 1
ATOM 13084 C C . SER D 1 165 ? 13.136 80.849 1.451 1.00 97.00 1830 SER D C 1
ATOM 13085 O O . SER D 1 165 ? 13.675 80.587 2.527 1.00 93.04 1830 SER D O 1
ATOM 13088 N N . LYS D 1 166 ? 11.883 81.281 1.355 1.00 102.92 1831 LYS D N 1
ATOM 13089 C CA . LYS D 1 166 ? 11.049 81.474 2.537 1.00 104.42 1831 LYS D CA 1
ATOM 13090 C C . LYS D 1 166 ? 10.828 80.162 3.283 1.00 103.83 1831 LYS D C 1
ATOM 13091 O O . LYS D 1 166 ? 11.018 80.089 4.497 1.00 101.40 1831 LYS D O 1
ATOM 13097 N N . SER D 1 167 ? 10.433 79.127 2.548 1.00 105.34 1832 SER D N 1
ATOM 13098 C CA . SER D 1 167 ? 10.157 77.823 3.139 1.00 100.84 1832 SER D CA 1
ATOM 13099 C C . SER D 1 167 ? 11.411 77.193 3.736 1.00 93.27 1832 SER D C 1
ATOM 13100 O O . SER D 1 167 ? 11.355 76.555 4.786 1.00 90.55 1832 SER D O 1
ATOM 13103 N N . HIS D 1 168 ? 12.542 77.380 3.065 1.00 92.44 1833 HIS D N 1
ATOM 13104 C CA . HIS D 1 168 ? 13.800 76.788 3.507 1.00 92.64 1833 HIS D CA 1
ATOM 13105 C C . HIS D 1 168 ? 14.348 77.443 4.770 1.00 89.91 1833 HIS D C 1
ATOM 13106 O O . HIS D 1 168 ? 14.789 76.755 5.690 1.00 89.77 1833 HIS D O 1
ATOM 13113 N N . TYR D 1 169 ? 14.321 78.771 4.809 1.00 88.93 1834 TYR D N 1
ATOM 13114 C CA . TYR D 1 169 ? 14.845 79.504 5.956 1.00 86.11 1834 TYR D CA 1
ATOM 13115 C C . TYR D 1 169 ? 14.036 79.219 7.219 1.00 86.81 1834 TYR D C 1
ATOM 13116 O O . TYR D 1 169 ? 14.587 79.161 8.318 1.00 83.84 1834 TYR D O 1
ATOM 13125 N N . GLU D 1 170 ? 12.729 79.039 7.054 1.00 89.40 1835 GLU D N 1
ATOM 13126 C CA . GLU D 1 170 ? 11.861 78.697 8.174 1.00 88.36 1835 GLU D CA 1
ATOM 13127 C C . GLU D 1 170 ? 12.209 77.320 8.722 1.00 87.86 1835 GLU D C 1
ATOM 13128 O O . GLU D 1 170 ? 12.260 77.121 9.935 1.00 87.80 1835 GLU D O 1
ATOM 13134 N N . GLN D 1 171 ? 12.454 76.374 7.819 1.00 89.22 1836 GLN D N 1
ATOM 13135 C CA . GLN D 1 171 ? 12.796 75.009 8.205 1.00 86.61 1836 GLN D CA 1
ATOM 13136 C C . GLN D 1 171 ? 14.094 74.953 9.002 1.00 77.15 1836 GLN D C 1
ATOM 13137 O O . GLN D 1 171 ? 14.220 74.166 9.938 1.00 75.20 1836 GLN D O 1
ATOM 13143 N N . ILE D 1 172 ? 15.054 75.793 8.628 1.00 72.23 1837 ILE D N 1
ATOM 13144 C CA . ILE D 1 172 ? 16.332 75.853 9.328 1.00 67.91 1837 ILE D CA 1
ATOM 13145 C C . ILE D 1 172 ? 16.146 76.320 10.769 1.00 65.79 1837 ILE D C 1
ATOM 13146 O O . ILE D 1 172 ? 16.706 75.737 11.699 1.00 65.61 1837 ILE D O 1
ATOM 13151 N N . ILE D 1 173 ? 15.348 77.368 10.947 1.00 63.81 1838 ILE D N 1
ATOM 13152 C CA . ILE D 1 173 ? 15.088 77.912 12.274 1.00 60.24 1838 ILE D CA 1
ATOM 13153 C C . ILE D 1 173 ? 14.337 76.910 13.144 1.00 56.37 1838 ILE D C 1
ATOM 13154 O O . ILE D 1 173 ? 14.714 76.672 14.292 1.00 57.02 1838 ILE D O 1
ATOM 13159 N N . LEU D 1 174 ? 13.282 76.320 12.588 1.00 54.82 1839 LEU D N 1
ATOM 13160 C CA . LEU D 1 174 ? 12.486 75.329 13.306 1.00 50.54 1839 LEU D CA 1
ATOM 13161 C C . LEU D 1 174 ? 13.336 74.143 13.745 1.00 60.09 1839 LEU D C 1
ATOM 13162 O O . LEU D 1 174 ? 13.219 73.672 14.876 1.00 64.40 1839 LEU D O 1
ATOM 13167 N N . ASN D 1 175 ? 14.191 73.666 12.845 1.00 65.23 1840 ASN D N 1
ATOM 13168 C CA . ASN D 1 175 ? 15.104 72.575 13.161 1.00 67.06 1840 ASN D CA 1
ATOM 13169 C C . ASN D 1 175 ? 16.067 72.965 14.273 1.00 64.98 1840 ASN D C 1
ATOM 13170 O O . ASN D 1 175 ? 16.391 72.153 15.139 1.00 66.26 1840 ASN D O 1
ATOM 13175 N N . PHE D 1 176 ? 16.516 74.216 14.242 1.00 60.54 1841 PHE D N 1
ATOM 13176 C CA . PHE D 1 176 ? 17.423 74.731 15.259 1.00 58.13 1841 PHE D CA 1
ATOM 13177 C C . PHE D 1 176 ? 16.728 74.737 16.616 1.00 61.84 1841 PHE D C 1
ATOM 13178 O O . PHE D 1 176 ? 17.355 74.494 17.648 1.00 64.84 1841 PHE D O 1
ATOM 13186 N N . ALA D 1 177 ? 15.427 75.009 16.604 1.00 57.92 1842 ALA D N 1
ATOM 13187 C CA . ALA D 1 177 ? 14.628 74.994 17.822 1.00 53.00 1842 ALA D CA 1
ATOM 13188 C C . ALA D 1 177 ? 14.478 73.572 18.345 1.00 53.16 1842 ALA D C 1
ATOM 13189 O O . ALA D 1 177 ? 14.535 73.333 19.552 1.00 53.89 1842 ALA D O 1
ATOM 13191 N N . ALA D 1 178 ? 14.290 72.630 17.427 1.00 54.16 1843 ALA D N 1
ATOM 13192 C CA . ALA D 1 178 ? 14.133 71.227 17.786 1.00 53.33 1843 ALA D CA 1
ATOM 13193 C C . ALA D 1 178 ? 15.419 70.661 18.380 1.00 60.77 1843 ALA D C 1
ATOM 13194 O O . ALA D 1 178 ? 15.389 69.950 19.385 1.00 64.98 1843 ALA D O 1
ATOM 13196 N N . ARG D 1 179 ? 16.547 70.983 17.753 1.00 63.33 1844 ARG D N 1
ATOM 13197 C CA . ARG D 1 179 ? 17.846 70.507 18.216 1.00 64.99 1844 ARG D CA 1
ATOM 13198 C C . ARG D 1 179 ? 18.231 71.146 19.546 1.00 66.67 1844 ARG D C 1
ATOM 13199 O O . ARG D 1 179 ? 18.994 70.573 20.324 1.00 69.75 1844 ARG D O 1
ATOM 13207 N N . LEU D 1 180 ? 17.699 72.336 19.803 1.00 64.72 1845 LEU D N 1
ATOM 13208 C CA . LEU D 1 180 ? 18.007 73.060 21.028 1.00 62.43 1845 LEU D CA 1
ATOM 13209 C C . LEU D 1 180 ? 17.333 72.389 22.220 1.00 62.20 1845 LEU D C 1
ATOM 13210 O O . LEU D 1 180 ? 17.856 72.409 23.334 1.00 64.05 1845 LEU D O 1
ATOM 13215 N N . PHE D 1 181 ? 16.174 71.788 21.973 1.00 59.04 1846 PHE D N 1
ATOM 13216 C CA . PHE D 1 181 ? 15.428 71.089 23.012 1.00 49.45 1846 PHE D CA 1
ATOM 13217 C C . PHE D 1 181 ? 16.175 69.846 23.476 1.00 50.98 1846 PHE D C 1
ATOM 13218 O O . PHE D 1 181 ? 16.024 69.409 24.616 1.00 52.08 1846 PHE D O 1
ATOM 13226 N N . ASP D 1 182 ? 16.985 69.283 22.585 1.00 60.82 1847 ASP D N 1
ATOM 13227 C CA . ASP D 1 182 ? 17.779 68.099 22.900 1.00 65.11 1847 ASP D CA 1
ATOM 13228 C C . ASP D 1 182 ? 18.887 68.416 23.899 1.00 72.70 1847 ASP D C 1
ATOM 13229 O O . ASP D 1 182 ? 19.468 67.514 24.502 1.00 76.39 1847 ASP D O 1
ATOM 13242 N N . ARG D 1 184 ? 18.319 70.574 26.496 1.00 79.48 1849 ARG D N 1
ATOM 13243 C CA . ARG D 1 184 ? 17.611 71.189 27.612 1.00 78.14 1849 ARG D CA 1
ATOM 13244 C C . ARG D 1 184 ? 18.345 70.911 28.924 1.00 84.03 1849 ARG D C 1
ATOM 13245 O O . ARG D 1 184 ? 19.033 69.897 29.044 1.00 88.17 1849 ARG D O 1
ATOM 13253 N N . PRO D 1 185 ? 18.207 71.816 29.910 1.00 81.28 1850 PRO D N 1
ATOM 13254 C CA . PRO D 1 185 ? 18.916 71.692 31.191 1.00 75.98 1850 PRO D CA 1
ATOM 13255 C C . PRO D 1 185 ? 18.637 70.386 31.938 1.00 72.42 1850 PRO D C 1
ATOM 13256 O O . PRO D 1 185 ? 19.430 70.004 32.797 1.00 74.10 1850 PRO D O 1
ATOM 13260 N N . ASN D 1 186 ? 17.534 69.716 31.617 1.00 71.33 1851 ASN D N 1
ATOM 13261 C CA . ASN D 1 186 ? 17.222 68.430 32.233 1.00 74.62 1851 ASN D CA 1
ATOM 13262 C C . ASN D 1 186 ? 18.204 67.343 31.815 1.00 75.74 1851 ASN D C 1
ATOM 13263 O O . ASN D 1 186 ? 18.478 66.415 32.577 1.00 80.69 1851 ASN D O 1
ATOM 13268 N N . LEU D 1 187 ? 18.729 67.462 30.600 1.00 70.07 1852 LEU D N 1
ATOM 13269 C CA . LEU D 1 187 ? 19.686 66.494 30.082 1.00 67.92 1852 LEU D CA 1
ATOM 13270 C C . LEU D 1 187 ? 21.119 66.970 30.302 1.00 70.52 1852 LEU D C 1
ATOM 13271 O O . LEU D 1 187 ? 21.986 66.191 30.695 1.00 77.75 1852 LEU D O 1
ATOM 13276 N N . LEU D 1 188 ? 21.359 68.252 30.049 1.00 64.73 1853 LEU D N 1
ATOM 13277 C CA . LEU D 1 188 ? 22.683 68.836 30.237 1.00 63.35 1853 LEU D CA 1
ATOM 13278 C C . LEU D 1 188 ? 22.630 70.007 31.217 1.00 63.34 1853 LEU D C 1
ATOM 13279 O O . LEU D 1 188 ? 22.587 71.166 30.804 1.00 57.25 1853 LEU D O 1
ATOM 13284 N N . PRO D 1 189 ? 22.634 69.703 32.524 1.00 66.65 1854 PRO D N 1
ATOM 13285 C CA . PRO D 1 189 ? 22.550 70.732 33.567 1.00 65.20 1854 PRO D CA 1
ATOM 13286 C C . PRO D 1 189 ? 23.763 71.660 33.583 1.00 65.28 1854 PRO D C 1
ATOM 13287 O O . PRO D 1 189 ? 23.643 72.813 33.996 1.00 66.32 1854 PRO D O 1
ATOM 13291 N N . GLY D 1 190 ? 24.912 71.161 33.137 1.00 61.91 1855 GLY D N 1
ATOM 13292 C CA . GLY D 1 190 ? 26.129 71.954 33.120 1.00 65.02 1855 GLY D CA 1
ATOM 13293 C C . GLY D 1 190 ? 26.178 72.909 31.944 1.00 65.41 1855 GLY D C 1
ATOM 13294 O O . GLY D 1 190 ? 27.122 73.685 31.797 1.00 62.93 1855 GLY D O 1
ATOM 13295 N N . PHE D 1 191 ? 25.149 72.846 31.106 1.00 67.69 1856 PHE D N 1
ATOM 13296 C CA . PHE D 1 191 ? 25.056 73.680 29.916 1.00 65.72 1856 PHE D CA 1
ATOM 13297 C C . PHE D 1 191 ? 23.788 74.527 30.004 1.00 71.84 1856 PHE D C 1
ATOM 13298 O O . PHE D 1 191 ? 23.358 75.133 29.024 1.00 72.90 1856 PHE D O 1
ATOM 13306 N N . ALA D 1 192 ? 23.205 74.568 31.198 1.00 74.12 1857 ALA D N 1
ATOM 13307 C CA . ALA D 1 192 ? 21.928 75.242 31.424 1.00 69.61 1857 ALA D CA 1
ATOM 13308 C C . ALA D 1 192 ? 21.983 76.744 31.154 1.00 68.22 1857 ALA D C 1
ATOM 13309 O O . ALA D 1 192 ? 21.111 77.290 30.476 1.00 68.07 1857 ALA D O 1
ATOM 13311 N N . CYS D 1 193 ? 23.004 77.406 31.690 1.00 65.55 1858 CYS D N 1
ATOM 13312 C CA . CYS D 1 193 ? 23.152 78.848 31.522 1.00 59.57 1858 CYS D CA 1
ATOM 13313 C C . CYS D 1 193 ? 23.307 79.231 30.055 1.00 61.63 1858 CYS D C 1
ATOM 13314 O O . CYS D 1 193 ? 22.651 80.155 29.572 1.00 70.34 1858 CYS D O 1
ATOM 13317 N N . ALA D 1 194 ? 24.176 78.513 29.352 1.00 50.71 1859 ALA D N 1
ATOM 13318 C CA . ALA D 1 194 ? 24.427 78.776 27.942 1.00 44.21 1859 ALA D CA 1
ATOM 13319 C C . ALA D 1 194 ? 23.198 78.468 27.098 1.00 41.39 1859 ALA D C 1
ATOM 13320 O O . ALA D 1 194 ? 22.883 79.195 26.157 1.00 44.77 1859 ALA D O 1
ATOM 13322 N N . TRP D 1 195 ? 22.511 77.384 27.440 1.00 38.18 1860 TRP D N 1
ATOM 13323 C CA . TRP D 1 195 ? 21.299 76.992 26.734 1.00 42.70 1860 TRP D CA 1
ATOM 13324 C C . TRP D 1 195 ? 20.244 78.081 26.860 1.00 48.75 1860 TRP D C 1
ATOM 13325 O O . TRP D 1 195 ? 19.498 78.349 25.920 1.00 49.19 1860 TRP D O 1
ATOM 13336 N N . ALA D 1 196 ? 20.196 78.710 28.030 1.00 53.89 1861 ALA D N 1
ATOM 13337 C CA . ALA D 1 196 ? 19.301 79.833 28.263 1.00 53.56 1861 ALA D CA 1
ATOM 13338 C C . ALA D 1 196 ? 19.699 81.014 27.382 1.00 56.45 1861 ALA D C 1
ATOM 13339 O O . ALA D 1 196 ? 18.844 81.727 26.856 1.00 62.53 1861 ALA D O 1
ATOM 13341 N N . GLY D 1 197 ? 21.004 81.209 27.221 1.00 50.45 1862 GLY D N 1
ATOM 13342 C CA . GLY D 1 197 ? 21.520 82.278 26.387 1.00 52.53 1862 GLY D CA 1
ATOM 13343 C C . GLY D 1 197 ? 21.249 82.043 24.913 1.00 55.37 1862 GLY D C 1
ATOM 13344 O O . GLY D 1 197 ? 21.190 82.986 24.124 1.00 60.05 1862 GLY D O 1
ATOM 13345 N N . LEU D 1 198 ? 21.089 80.777 24.541 1.00 50.64 1863 LEU D N 1
ATOM 13346 C CA . LEU D 1 198 ? 20.786 80.417 23.161 1.00 53.49 1863 LEU D CA 1
ATOM 13347 C C . LEU D 1 198 ? 19.312 80.647 22.851 1.00 55.96 1863 LEU D C 1
ATOM 13348 O O . LEU D 1 198 ? 18.960 81.095 21.760 1.00 61.75 1863 LEU D O 1
ATOM 13353 N N . VAL D 1 199 ? 18.452 80.335 23.815 1.00 49.98 1864 VAL D N 1
ATOM 13354 C CA . VAL D 1 199 ? 17.019 80.545 23.657 1.00 45.89 1864 VAL D CA 1
ATOM 13355 C C . VAL D 1 199 ? 16.708 82.041 23.668 1.00 46.78 1864 VAL D C 1
ATOM 13356 O O . VAL D 1 199 ? 15.777 82.501 23.006 1.00 49.65 1864 VAL D O 1
ATOM 13360 N N . SER D 1 200 ? 17.512 82.797 24.408 1.00 46.48 1865 SER D N 1
ATOM 13361 C CA . SER D 1 200 ? 17.322 84.237 24.521 1.00 49.69 1865 SER D CA 1
ATOM 13362 C C . SER D 1 200 ? 18.111 85.003 23.462 1.00 57.41 1865 SER D C 1
ATOM 13363 O O . SER D 1 200 ? 18.106 86.234 23.451 1.00 65.09 1865 SER D O 1
ATOM 13366 N N . HIS D 1 201 ? 18.784 84.272 22.577 1.00 56.27 1866 HIS D N 1
ATOM 13367 C CA . HIS D 1 201 ? 19.669 84.879 21.585 1.00 57.20 1866 HIS D CA 1
ATOM 13368 C C . HIS D 1 201 ? 18.923 85.799 20.618 1.00 52.91 1866 HIS D C 1
ATOM 13369 O O . HIS D 1 201 ? 17.775 85.537 20.253 1.00 42.29 1866 HIS D O 1
ATOM 13376 N N . ARG D 1 202 ? 19.590 86.875 20.207 1.00 56.57 1867 ARG D N 1
ATOM 13377 C CA . ARG D 1 202 ? 18.992 87.872 19.322 1.00 56.54 1867 ARG D CA 1
ATOM 13378 C C . ARG D 1 202 ? 18.840 87.357 17.894 1.00 57.68 1867 ARG D C 1
ATOM 13379 O O . ARG D 1 202 ? 18.150 87.964 17.074 1.00 53.46 1867 ARG D O 1
ATOM 13381 N N . ALA D 1 203 ? 19.493 86.237 17.603 1.00 56.69 1868 ALA D N 1
ATOM 13382 C CA . ALA D 1 203 ? 19.447 85.646 16.272 1.00 58.00 1868 ALA D CA 1
ATOM 13383 C C . ALA D 1 203 ? 18.491 84.460 16.230 1.00 59.69 1868 ALA D C 1
ATOM 13384 O O . ALA D 1 203 ? 18.279 83.860 15.176 1.00 63.97 1868 ALA D O 1
ATOM 13386 N N . PHE D 1 204 ? 17.919 84.124 17.381 1.00 56.41 1869 PHE D N 1
ATOM 13387 C CA . PHE D 1 204 ? 16.999 82.996 17.469 1.00 58.94 1869 PHE D CA 1
ATOM 13388 C C . PHE D 1 204 ? 15.620 83.400 17.981 1.00 63.54 1869 PHE D C 1
ATOM 13389 O O . PHE D 1 204 ? 14.603 83.061 17.377 1.00 67.43 1869 PHE D O 1
ATOM 13397 N N . LEU D 1 205 ? 15.590 84.119 19.099 1.00 59.53 1870 LEU D N 1
ATOM 13398 C CA . LEU D 1 205 ? 14.329 84.504 19.734 1.00 54.07 1870 LEU D CA 1
ATOM 13399 C C . LEU D 1 205 ? 13.384 85.340 18.853 1.00 51.16 1870 LEU D C 1
ATOM 13400 O O . LEU D 1 205 ? 12.210 84.995 18.718 1.00 48.72 1870 LEU D O 1
ATOM 13405 N N . PRO D 1 206 ? 13.879 86.436 18.249 1.00 51.82 1871 PRO D N 1
ATOM 13406 C CA . PRO D 1 206 ? 12.935 87.224 17.449 1.00 53.68 1871 PRO D CA 1
ATOM 13407 C C . PRO D 1 206 ? 12.537 86.546 16.138 1.00 56.85 1871 PRO D C 1
ATOM 13408 O O . PRO D 1 206 ? 11.408 86.732 15.680 1.00 61.44 1871 PRO D O 1
ATOM 13412 N N . VAL D 1 207 ? 13.442 85.772 15.546 1.00 54.04 1872 VAL D N 1
ATOM 13413 C CA . VAL D 1 207 ? 13.189 85.197 14.227 1.00 57.77 1872 VAL D CA 1
ATOM 13414 C C . VAL D 1 207 ? 12.178 84.050 14.246 1.00 63.66 1872 VAL D C 1
ATOM 13415 O O . VAL D 1 207 ? 11.412 83.883 13.298 1.00 72.97 1872 VAL D O 1
ATOM 13419 N N . ILE D 1 208 ? 12.170 83.267 15.321 1.00 61.73 1873 ILE D N 1
ATOM 13420 C CA . ILE D 1 208 ? 11.263 82.127 15.412 1.00 66.81 1873 ILE D CA 1
ATOM 13421 C C . ILE D 1 208 ? 9.834 82.580 15.710 1.00 71.03 1873 ILE D C 1
ATOM 13422 O O . ILE D 1 208 ? 8.872 81.990 15.219 1.00 73.70 1873 ILE D O 1
ATOM 13427 N N . LEU D 1 209 ? 9.703 83.641 16.500 1.00 69.09 1874 LEU D N 1
ATOM 13428 C CA . LEU D 1 209 ? 8.398 84.203 16.815 1.00 67.83 1874 LEU D CA 1
ATOM 13429 C C . LEU D 1 209 ? 7.984 85.194 15.733 1.00 74.54 1874 LEU D C 1
ATOM 13430 O O . LEU D 1 209 ? 6.875 85.728 15.753 1.00 76.70 1874 LEU D O 1
ATOM 13435 N N . GLY D 1 210 ? 8.889 85.431 14.787 1.00 75.96 1875 GLY D N 1
ATOM 13436 C CA . GLY D 1 210 ? 8.627 86.330 13.679 1.00 79.22 1875 GLY D CA 1
ATOM 13437 C C . GLY D 1 210 ? 8.152 85.596 12.441 1.00 85.12 1875 GLY D C 1
ATOM 13438 O O . GLY D 1 210 ? 7.748 86.217 11.458 1.00 92.14 1875 GLY D O 1
ATOM 13439 N N . LEU D 1 211 ? 8.205 84.269 12.487 1.00 82.89 1876 LEU D N 1
ATOM 13440 C CA . LEU D 1 211 ? 7.723 83.445 11.385 1.00 81.84 1876 LEU D CA 1
ATOM 13441 C C . LEU D 1 211 ? 6.217 83.617 11.214 1.00 81.82 1876 LEU D C 1
ATOM 13442 O O . LEU D 1 211 ? 5.481 83.676 12.200 1.00 82.04 1876 LEU D O 1
ATOM 13447 N N . PRO D 1 212 ? 5.755 83.701 9.956 1.00 79.46 1877 PRO D N 1
ATOM 13448 C CA . PRO D 1 212 ? 4.339 83.937 9.652 1.00 82.27 1877 PRO D CA 1
ATOM 13449 C C . PRO D 1 212 ? 3.434 82.804 10.130 1.00 88.11 1877 PRO D C 1
ATOM 13450 O O . PRO D 1 212 ? 3.881 81.662 10.241 1.00 92.89 1877 PRO D O 1
ATOM 13454 N N . ASP D 1 213 ? 2.178 83.139 10.415 1.00 86.64 1878 ASP D N 1
ATOM 13455 C CA . ASP D 1 213 ? 1.167 82.167 10.830 1.00 85.52 1878 ASP D CA 1
ATOM 13456 C C . ASP D 1 213 ? 1.525 81.426 12.118 1.00 82.55 1878 ASP D C 1
ATOM 13457 O O . ASP D 1 213 ? 1.117 80.281 12.313 1.00 79.72 1878 ASP D O 1
ATOM 13462 N N . GLU D 1 214 ? 2.288 82.089 12.985 1.00 84.26 1879 GLU D N 1
ATOM 13463 C CA . GLU D 1 214 ? 2.635 81.563 14.306 1.00 80.70 1879 GLU D CA 1
ATOM 13464 C C . GLU D 1 214 ? 3.278 80.178 14.258 1.00 79.95 1879 GLU D C 1
ATOM 13465 O O . GLU D 1 214 ? 3.143 79.390 15.195 1.00 83.15 1879 GLU D O 1
ATOM 13471 N N . LYS D 1 215 ? 3.980 79.888 13.168 1.00 78.34 1880 LYS D N 1
ATOM 13472 C CA . LYS D 1 215 ? 4.571 78.569 12.969 1.00 80.42 1880 LYS D CA 1
ATOM 13473 C C . LYS D 1 215 ? 5.698 78.281 13.957 1.00 76.58 1880 LYS D C 1
ATOM 13474 O O . LYS D 1 215 ? 6.042 77.124 14.195 1.00 77.52 1880 LYS D O 1
ATOM 13476 N N . GLY D 1 216 ? 6.266 79.334 14.534 1.00 70.83 1881 GLY D N 1
ATOM 13477 C CA . GLY D 1 216 ? 7.391 79.185 15.436 1.00 66.76 1881 GLY D CA 1
ATOM 13478 C C . GLY D 1 216 ? 7.036 79.345 16.902 1.00 70.11 1881 GLY D C 1
ATOM 13479 O O . GLY D 1 216 ? 7.898 79.207 17.770 1.00 68.09 1881 GLY D O 1
ATOM 13480 N N . TRP D 1 217 ? 5.768 79.631 17.181 1.00 74.77 1882 TRP D N 1
ATOM 13481 C CA . TRP D 1 217 ? 5.316 79.829 18.556 1.00 74.15 1882 TRP D CA 1
ATOM 13482 C C . TRP D 1 217 ? 5.267 78.514 19.329 1.00 70.70 1882 TRP D C 1
ATOM 13483 O O . TRP D 1 217 ? 5.683 78.447 20.487 1.00 67.63 1882 TRP D O 1
ATOM 13494 N N . ALA D 1 218 ? 4.756 77.471 18.683 1.00 69.26 1883 ALA D N 1
ATOM 13495 C CA . ALA D 1 218 ? 4.679 76.148 19.300 1.00 66.08 1883 ALA D CA 1
ATOM 13496 C C . ALA D 1 218 ? 6.043 75.511 19.611 1.00 63.50 1883 ALA D C 1
ATOM 13497 O O . ALA D 1 218 ? 6.238 74.991 20.708 1.00 61.61 1883 ALA D O 1
ATOM 13499 N N . PRO D 1 219 ? 6.992 75.537 18.655 1.00 62.19 1884 PRO D N 1
ATOM 13500 C CA . PRO D 1 219 ? 8.289 74.955 19.019 1.00 59.68 1884 PRO D CA 1
ATOM 13501 C C . PRO D 1 219 ? 9.053 75.780 20.053 1.00 51.43 1884 PRO D C 1
ATOM 13502 O O . PRO D 1 219 ? 9.767 75.203 20.872 1.00 50.88 1884 PRO D O 1
ATOM 13506 N N . PHE D 1 220 ? 8.909 77.101 20.019 1.00 50.35 1885 PHE D N 1
ATOM 13507 C CA . PHE D 1 220 ? 9.609 77.953 20.974 1.00 55.64 1885 PHE D CA 1
ATOM 13508 C C . PHE D 1 220 ? 9.066 77.789 22.388 1.00 62.03 1885 PHE D C 1
ATOM 13509 O O . PHE D 1 220 ? 9.825 77.796 23.358 1.00 59.50 1885 PHE D O 1
ATOM 13517 N N . THR D 1 221 ? 7.749 77.650 22.501 1.00 68.45 1886 THR D N 1
ATOM 13518 C CA . THR D 1 221 ? 7.114 77.536 23.807 1.00 69.36 1886 THR D CA 1
ATOM 13519 C C . THR D 1 221 ? 7.473 76.210 24.478 1.00 65.02 1886 THR D C 1
ATOM 13520 O O . THR D 1 221 ? 7.415 76.092 25.700 1.00 63.63 1886 THR D O 1
ATOM 13524 N N . LYS D 1 222 ? 7.852 75.220 23.674 1.00 61.84 1887 LYS D N 1
ATOM 13525 C CA . LYS D 1 222 ? 8.342 73.954 24.209 1.00 62.88 1887 LYS D CA 1
ATOM 13526 C C . LYS D 1 222 ? 9.671 74.176 24.918 1.00 64.72 1887 LYS D C 1
ATOM 13527 O O . LYS D 1 222 ? 9.932 73.602 25.973 1.00 71.90 1887 LYS D O 1
ATOM 13533 N N . LEU D 1 223 ? 10.505 75.024 24.328 1.00 67.46 1888 LEU D N 1
ATOM 13534 C CA . LEU D 1 223 ? 11.799 75.359 24.907 1.00 72.87 1888 LEU D CA 1
ATOM 13535 C C . LEU D 1 223 ? 11.629 76.221 26.153 1.00 73.21 1888 LEU D C 1
ATOM 13536 O O . LEU D 1 223 ? 12.289 75.997 27.167 1.00 79.49 1888 LEU D O 1
ATOM 13541 N N . LEU D 1 224 ? 10.737 77.204 26.071 1.00 62.76 1889 LEU D N 1
ATOM 13542 C CA . LEU D 1 224 ? 10.522 78.138 27.172 1.00 56.39 1889 LEU D CA 1
ATOM 13543 C C . LEU D 1 224 ? 9.986 77.436 28.420 1.00 56.09 1889 LEU D C 1
ATOM 13544 O O . LEU D 1 224 ? 10.273 77.850 29.544 1.00 60.04 1889 LEU D O 1
ATOM 13549 N N . GLU D 1 225 ? 9.213 76.372 28.218 1.00 48.87 1890 GLU D N 1
ATOM 13550 C CA . GLU D 1 225 ? 8.706 75.570 29.328 1.00 49.33 1890 GLU D CA 1
ATOM 13551 C C . GLU D 1 225 ? 9.852 74.972 30.137 1.00 56.74 1890 GLU D C 1
ATOM 13552 O O . GLU D 1 225 ? 9.809 74.949 31.367 1.00 59.46 1890 GLU D O 1
ATOM 13558 N N . GLN D 1 226 ? 10.876 74.497 29.438 1.00 60.36 1891 GLN D N 1
ATOM 13559 C CA . GLN D 1 226 ? 12.050 73.931 30.086 1.00 66.26 1891 GLN D CA 1
ATOM 13560 C C . GLN D 1 226 ? 12.842 75.020 30.796 1.00 69.92 1891 GLN D C 1
ATOM 13561 O O . GLN D 1 226 ? 13.421 74.790 31.858 1.00 74.59 1891 GLN D O 1
ATOM 13567 N N . PHE D 1 227 ? 12.860 76.206 30.198 1.00 68.79 1892 PHE D N 1
ATOM 13568 C CA . PHE D 1 227 ? 13.546 77.355 30.772 1.00 66.44 1892 PHE D CA 1
ATOM 13569 C C . PHE D 1 227 ? 12.906 77.723 32.107 1.00 71.71 1892 PHE D C 1
ATOM 13570 O O . PHE D 1 227 ? 13.562 77.690 33.149 1.00 75.83 1892 PHE D O 1
ATOM 13578 N N . LEU D 1 228 ? 11.623 78.068 32.068 1.00 70.87 1893 LEU D N 1
ATOM 13579 C CA . LEU D 1 228 ? 10.899 78.491 33.262 1.00 67.74 1893 LEU D CA 1
ATOM 13580 C C . LEU D 1 228 ? 10.850 77.397 34.324 1.00 68.30 1893 LEU D C 1
ATOM 13581 O O . LEU D 1 228 ? 10.828 77.683 35.520 1.00 76.03 1893 LEU D O 1
ATOM 13586 N N . GLY D 1 229 ? 10.838 76.145 33.882 1.00 62.34 1894 GLY D N 1
ATOM 13587 C CA . GLY D 1 229 ? 10.795 75.019 34.795 1.00 61.71 1894 GLY D CA 1
ATOM 13588 C C . GLY D 1 229 ? 12.084 74.853 35.574 1.00 58.19 1894 GLY D C 1
ATOM 13589 O O . GLY D 1 229 ? 12.065 74.584 36.775 1.00 60.77 1894 GLY D O 1
ATOM 13590 N N . CYS D 1 230 ? 13.209 75.015 34.884 1.00 55.38 1895 CYS D N 1
ATOM 13591 C CA . CYS D 1 230 ? 14.524 74.865 35.497 1.00 54.78 1895 CYS D CA 1
ATOM 13592 C C . CYS D 1 230 ? 14.752 75.932 36.560 1.00 54.62 1895 CYS D C 1
ATOM 13593 O O . CYS D 1 230 ? 15.386 75.680 37.584 1.00 59.16 1895 CYS D O 1
ATOM 13596 N N . VAL D 1 231 ? 14.228 77.125 36.305 1.00 53.96 1896 VAL D N 1
ATOM 13597 C CA . VAL D 1 231 ? 14.347 78.236 37.239 1.00 55.61 1896 VAL D CA 1
ATOM 13598 C C . VAL D 1 231 ? 13.435 78.009 38.440 1.00 54.93 1896 VAL D C 1
ATOM 13599 O O . VAL D 1 231 ? 13.789 78.333 39.575 1.00 52.91 1896 VAL D O 1
ATOM 13603 N N . GLY D 1 232 ? 12.265 77.435 38.178 1.00 59.76 1897 GLY D N 1
ATOM 13604 C CA . GLY D 1 232 ? 11.288 77.165 39.217 1.00 68.47 1897 GLY D CA 1
ATOM 13605 C C . GLY D 1 232 ? 11.800 76.261 40.322 1.00 75.31 1897 GLY D C 1
ATOM 13606 O O . GLY D 1 232 ? 11.456 76.444 41.488 1.00 78.09 1897 GLY D O 1
ATOM 13607 N N . GLU D 1 233 ? 12.623 75.282 39.958 1.00 75.66 1898 GLU D N 1
ATOM 13608 C CA . GLU D 1 233 ? 13.189 74.362 40.939 1.00 79.00 1898 GLU D CA 1
ATOM 13609 C C . GLU D 1 233 ? 14.321 75.007 41.732 1.00 75.17 1898 GLU D C 1
ATOM 13610 O O . GLU D 1 233 ? 14.561 74.652 42.885 1.00 81.59 1898 GLU D O 1
ATOM 13616 N N . LEU D 1 234 ? 15.010 75.957 41.111 1.00 71.08 1899 LEU D N 1
ATOM 13617 C CA . LEU D 1 234 ? 16.134 76.632 41.754 1.00 73.78 1899 LEU D CA 1
ATOM 13618 C C . LEU D 1 234 ? 15.688 77.586 42.860 1.00 75.16 1899 LEU D C 1
ATOM 13619 O O . LEU D 1 234 ? 16.356 77.712 43.887 1.00 75.62 1899 LEU D O 1
ATOM 13624 N N . VAL D 1 235 ? 14.561 78.256 42.647 1.00 73.35 1900 VAL D N 1
ATOM 13625 C CA . VAL D 1 235 ? 14.045 79.207 43.627 1.00 76.09 1900 VAL D CA 1
ATOM 13626 C C . VAL D 1 235 ? 13.329 78.506 44.782 1.00 80.98 1900 VAL D C 1
ATOM 13627 O O . VAL D 1 235 ? 13.123 79.093 45.844 1.00 79.57 1900 VAL D O 1
ATOM 13631 N N . LYS D 1 236 ? 12.954 77.248 44.570 1.00 82.00 1901 LYS D N 1
ATOM 13632 C CA . LYS D 1 236 ? 12.352 76.447 45.629 1.00 80.56 1901 LYS D CA 1
ATOM 13633 C C . LYS D 1 236 ? 13.432 75.829 46.507 1.00 79.19 1901 LYS D C 1
ATOM 13634 O O . LYS D 1 236 ? 13.171 75.430 47.641 1.00 81.76 1901 LYS D O 1
ATOM 13640 N N . THR D 1 237 ? 14.646 75.755 45.971 1.00 78.85 1902 THR D N 1
ATOM 13641 C CA . THR D 1 237 ? 15.768 75.150 46.677 1.00 88.95 1902 THR D CA 1
ATOM 13642 C C . THR D 1 237 ? 16.510 76.194 47.507 1.00 93.68 1902 THR D C 1
ATOM 13643 O O . THR D 1 237 ? 17.421 75.860 48.268 1.00 100.52 1902 THR D O 1
ATOM 13647 N N . PHE D 1 238 ? 16.109 77.454 47.354 1.00 90.16 1903 PHE D N 1
ATOM 13648 C CA . PHE D 1 238 ? 16.740 78.577 48.045 1.00 92.57 1903 PHE D CA 1
ATOM 13649 C C . PHE D 1 238 ? 18.223 78.667 47.700 1.00 93.64 1903 PHE D C 1
ATOM 13650 O O . PHE D 1 238 ? 19.071 78.770 48.586 1.00 95.99 1903 PHE D O 1
ATOM 13658 N N . THR D 1 239 ? 18.527 78.627 46.407 1.00 93.72 1904 THR D N 1
ATOM 13659 C CA . THR D 1 239 ? 19.910 78.613 45.944 1.00 97.92 1904 THR D CA 1
ATOM 13660 C C . THR D 1 239 ? 20.577 79.980 46.052 1.00 95.80 1904 THR D C 1
ATOM 13661 O O . THR D 1 239 ? 19.961 81.009 45.772 1.00 89.53 1904 THR D O 1
ATOM 13665 N N . VAL D 1 240 ? 21.841 79.976 46.462 1.00 100.42 1905 VAL D N 1
ATOM 13666 C CA . VAL D 1 240 ? 22.635 81.194 46.549 1.00 103.74 1905 VAL D CA 1
ATOM 13667 C C . VAL D 1 240 ? 23.754 81.127 45.512 1.00 105.67 1905 VAL D C 1
ATOM 13668 O O . VAL D 1 240 ? 24.484 82.096 45.296 1.00 106.68 1905 VAL D O 1
ATOM 13672 N N . SER D 1 241 ? 23.872 79.970 44.866 1.00 103.88 1906 SER D N 1
ATOM 13673 C CA . SER D 1 241 ? 24.911 79.734 43.869 1.00 98.43 1906 SER D CA 1
ATOM 13674 C C . SER D 1 241 ? 24.784 80.674 42.674 1.00 93.94 1906 SER D C 1
ATOM 13675 O O . SER D 1 241 ? 23.715 81.227 42.416 1.00 91.69 1906 SER D O 1
ATOM 13678 N N . SER D 1 242 ? 25.884 80.846 41.948 1.00 91.50 1907 SER D N 1
ATOM 13679 C CA . SER D 1 242 ? 25.904 81.708 40.772 1.00 83.84 1907 SER D CA 1
ATOM 13680 C C . SER D 1 242 ? 25.004 81.153 39.672 1.00 74.23 1907 SER D C 1
ATOM 13681 O O . SER D 1 242 ? 24.456 81.906 38.865 1.00 64.31 1907 SER D O 1
ATOM 13684 N N . LEU D 1 243 ? 24.860 79.831 39.648 1.00 77.09 1908 LEU D N 1
ATOM 13685 C CA . LEU D 1 243 ? 23.995 79.162 38.683 1.00 75.27 1908 LEU D CA 1
ATOM 13686 C C . LEU D 1 243 ? 22.548 79.619 38.836 1.00 72.29 1908 LEU D C 1
ATOM 13687 O O . LEU D 1 243 ? 21.879 79.928 37.852 1.00 72.80 1908 LEU D O 1
ATOM 13692 N N . GLY D 1 244 ? 22.076 79.667 40.077 1.00 68.43 1909 GLY D N 1
ATOM 13693 C CA . GLY D 1 244 ? 20.711 80.070 40.361 1.00 67.05 1909 GLY D CA 1
ATOM 13694 C C . GLY D 1 244 ? 20.435 81.520 40.014 1.00 65.67 1909 GLY D C 1
ATOM 13695 O O . GLY D 1 244 ? 19.369 81.849 39.491 1.00 61.15 1909 GLY D O 1
ATOM 13696 N N . LYS D 1 245 ? 21.398 82.390 40.304 1.00 66.42 1910 LYS D N 1
ATOM 13697 C CA . LYS D 1 245 ? 21.248 83.817 40.042 1.00 57.55 1910 LYS D CA 1
ATOM 13698 C C . LYS D 1 245 ? 21.156 84.119 38.550 1.00 62.22 1910 LYS D C 1
ATOM 13699 O O . LYS D 1 245 ? 20.313 84.906 38.121 1.00 62.03 1910 LYS D O 1
ATOM 13705 N N . GLU D 1 246 ? 22.022 83.491 37.761 1.00 64.28 1911 GLU D N 1
ATOM 13706 C CA . GLU D 1 246 ? 22.033 83.726 36.323 1.00 63.19 1911 GLU D CA 1
ATOM 13707 C C . GLU D 1 246 ? 20.761 83.207 35.664 1.00 54.54 1911 GLU D C 1
ATOM 13708 O O . GLU D 1 246 ? 20.185 83.875 34.807 1.00 54.70 1911 GLU D O 1
ATOM 13722 N N . TYR D 1 248 ? 17.812 82.741 37.056 1.00 45.68 1913 TYR D N 1
ATOM 13723 C CA . TYR D 1 248 ? 16.688 83.571 37.466 1.00 45.41 1913 TYR D CA 1
ATOM 13724 C C . TYR D 1 248 ? 16.701 84.893 36.717 1.00 49.51 1913 TYR D C 1
ATOM 13725 O O . TYR D 1 248 ? 15.669 85.345 36.225 1.00 59.70 1913 TYR D O 1
ATOM 13734 N N . HIS D 1 249 ? 17.876 85.509 36.632 1.00 47.61 1914 HIS D N 1
ATOM 13735 C CA . HIS D 1 249 ? 18.032 86.763 35.906 1.00 49.04 1914 HIS D CA 1
ATOM 13736 C C . HIS D 1 249 ? 17.726 86.583 34.422 1.00 56.34 1914 HIS D C 1
ATOM 13737 O O . HIS D 1 249 ? 17.097 87.441 33.803 1.00 63.01 1914 HIS D O 1
ATOM 13744 N N . ALA D 1 250 ? 18.172 85.464 33.857 1.00 57.15 1915 ALA D N 1
ATOM 13745 C CA . ALA D 1 250 ? 17.899 85.153 32.458 1.00 56.82 1915 ALA D CA 1
ATOM 13746 C C . ALA D 1 250 ? 16.404 84.957 32.245 1.00 63.64 1915 ALA D C 1
ATOM 13747 O O . ALA D 1 250 ? 15.850 85.388 31.234 1.00 69.20 1915 ALA D O 1
ATOM 13749 N N . ALA D 1 251 ? 15.758 84.306 33.208 1.00 60.40 1916 ALA D N 1
ATOM 13750 C CA . ALA D 1 251 ? 14.315 84.112 33.171 1.00 57.35 1916 ALA D CA 1
ATOM 13751 C C . ALA D 1 251 ? 13.616 85.447 33.365 1.00 51.66 1916 ALA D C 1
ATOM 13752 O O . ALA D 1 251 ? 12.545 85.691 32.811 1.00 52.38 1916 ALA D O 1
ATOM 13754 N N . LEU D 1 252 ? 14.241 86.310 34.155 1.00 51.14 1917 LEU D N 1
ATOM 13755 C CA . LEU D 1 252 ? 13.682 87.615 34.464 1.00 53.32 1917 LEU D CA 1
ATOM 13756 C C . LEU D 1 252 ? 13.792 88.538 33.257 1.00 57.18 1917 LEU D C 1
ATOM 13757 O O . LEU D 1 252 ? 12.894 89.332 32.986 1.00 59.24 1917 LEU D O 1
ATOM 13762 N N . LYS D 1 253 ? 14.898 88.423 32.530 1.00 55.07 1918 LYS D N 1
ATOM 13763 C CA . LYS D 1 253 ? 15.133 89.274 31.370 1.00 49.98 1918 LYS D CA 1
ATOM 13764 C C . LYS D 1 253 ? 14.350 88.815 30.143 1.00 47.53 1918 LYS D C 1
ATOM 13765 O O . LYS D 1 253 ? 13.833 89.639 29.389 1.00 49.69 1918 LYS D O 1
ATOM 13771 N N . ILE D 1 254 ? 14.261 87.503 29.948 1.00 45.96 1919 ILE D N 1
ATOM 13772 C CA . ILE D 1 254 ? 13.591 86.964 28.768 1.00 50.73 1919 ILE D CA 1
ATOM 13773 C C . ILE D 1 254 ? 12.081 87.212 28.797 1.00 54.56 1919 ILE D C 1
ATOM 13774 O O . ILE D 1 254 ? 11.451 87.348 27.749 1.00 53.86 1919 ILE D O 1
ATOM 13779 N N . LEU D 1 255 ? 11.508 87.287 29.995 1.00 55.09 1920 LEU D N 1
ATOM 13780 C CA . LEU D 1 255 ? 10.075 87.524 30.136 1.00 52.90 1920 LEU D CA 1
ATOM 13781 C C . LEU D 1 255 ? 9.733 89.002 29.979 1.00 59.27 1920 LEU D C 1
ATOM 13782 O O . LEU D 1 255 ? 8.640 89.353 29.534 1.00 62.35 1920 LEU D O 1
ATOM 13787 N N . ILE D 1 256 ? 10.674 89.866 30.345 1.00 58.04 1921 ILE D N 1
ATOM 13788 C CA . ILE D 1 256 ? 10.509 91.299 30.146 1.00 54.12 1921 ILE D CA 1
ATOM 13789 C C . ILE D 1 256 ? 10.536 91.614 28.654 1.00 58.66 1921 ILE D C 1
ATOM 13790 O O . ILE D 1 256 ? 9.717 92.387 28.154 1.00 64.82 1921 ILE D O 1
ATOM 13795 N N . VAL D 1 257 ? 11.477 90.995 27.947 1.00 54.21 1922 VAL D N 1
ATOM 13796 C CA . VAL D 1 257 ? 11.584 91.151 26.502 1.00 52.95 1922 VAL D CA 1
ATOM 13797 C C . VAL D 1 257 ? 10.323 90.643 25.806 1.00 51.58 1922 VAL D C 1
ATOM 13798 O O . VAL D 1 257 ? 9.761 91.323 24.946 1.00 45.20 1922 VAL D O 1
ATOM 13802 N N . LEU D 1 258 ? 9.877 89.453 26.197 1.00 55.25 1923 LEU D N 1
ATOM 13803 C CA . LEU D 1 258 ? 8.677 88.850 25.625 1.00 58.97 1923 LEU D CA 1
ATOM 13804 C C . LEU D 1 258 ? 7.435 89.714 25.826 1.00 66.91 1923 LEU D C 1
ATOM 13805 O O . LEU D 1 258 ? 6.643 89.890 24.903 1.00 68.93 1923 LEU D O 1
ATOM 13810 N N . GLN D 1 259 ? 7.267 90.252 27.029 1.00 68.87 1924 GLN D N 1
ATOM 13811 C CA . GLN D 1 259 ? 6.112 91.093 27.326 1.00 69.86 1924 GLN D CA 1
ATOM 13812 C C . GLN D 1 259 ? 6.088 92.344 26.450 1.00 74.11 1924 GLN D C 1
ATOM 13813 O O . GLN D 1 259 ? 5.029 92.772 25.989 1.00 77.38 1924 GLN D O 1
ATOM 13819 N N . HIS D 1 260 ? 7.262 92.919 26.215 1.00 75.03 1925 HIS D N 1
ATOM 13820 C CA . HIS D 1 260 ? 7.367 94.151 25.442 1.00 80.52 1925 HIS D CA 1
ATOM 13821 C C . HIS D 1 260 ? 7.390 93.904 23.935 1.00 74.56 1925 HIS D C 1
ATOM 13822 O O . HIS D 1 260 ? 6.701 94.589 23.177 1.00 74.64 1925 HIS D O 1
ATOM 13829 N N . ASP D 1 261 ? 8.176 92.923 23.503 1.00 69.53 1926 ASP D N 1
ATOM 13830 C CA . ASP D 1 261 ? 8.369 92.675 22.077 1.00 70.38 1926 ASP D CA 1
ATOM 13831 C C . ASP D 1 261 ? 7.306 91.765 21.461 1.00 70.09 1926 ASP D C 1
ATOM 13832 O O . ASP D 1 261 ? 6.864 91.994 20.335 1.00 75.78 1926 ASP D O 1
ATOM 13837 N N . PHE D 1 262 ? 6.899 90.735 22.195 1.00 65.31 1927 PHE D N 1
ATOM 13838 C CA . PHE D 1 262 ? 5.906 89.794 21.685 1.00 66.19 1927 PHE D CA 1
ATOM 13839 C C . PHE D 1 262 ? 4.785 89.554 22.692 1.00 74.03 1927 PHE D C 1
ATOM 13840 O O . PHE D 1 262 ? 4.692 88.475 23.276 1.00 83.00 1927 PHE D O 1
ATOM 13848 N N . PRO D 1 263 ? 3.928 90.563 22.900 1.00 70.06 1928 PRO D N 1
ATOM 13849 C CA . PRO D 1 263 ? 2.856 90.445 23.894 1.00 71.08 1928 PRO D CA 1
ATOM 13850 C C . PRO D 1 263 ? 1.765 89.469 23.462 1.00 73.43 1928 PRO D C 1
ATOM 13851 O O . PRO D 1 263 ? 1.148 88.831 24.315 1.00 73.29 1928 PRO D O 1
ATOM 13855 N N . ILE D 1 264 ? 1.536 89.356 22.157 1.00 74.83 1929 ILE D N 1
ATOM 13856 C CA . ILE D 1 264 ? 0.498 88.471 21.637 1.00 74.17 1929 ILE D CA 1
ATOM 13857 C C . ILE D 1 264 ? 0.811 87.010 21.946 1.00 73.42 1929 ILE D C 1
ATOM 13858 O O . ILE D 1 264 ? -0.074 86.245 22.331 1.00 75.61 1929 ILE D O 1
ATOM 13863 N N . TYR D 1 265 ? 2.075 86.631 21.780 1.00 68.67 1930 TYR D N 1
ATOM 13864 C CA . TYR D 1 265 ? 2.515 85.277 22.097 1.00 64.09 1930 TYR D CA 1
ATOM 13865 C C . TYR D 1 265 ? 2.356 84.977 23.582 1.00 67.56 1930 TYR D C 1
ATOM 13866 O O . TYR D 1 265 ? 1.890 83.902 23.963 1.00 67.65 1930 TYR D O 1
ATOM 13875 N N . LEU D 1 266 ? 2.747 85.935 24.417 1.00 68.45 1931 LEU D N 1
ATOM 13876 C CA . LEU D 1 266 ? 2.674 85.772 25.864 1.00 67.94 1931 LEU D CA 1
ATOM 13877 C C . LEU D 1 266 ? 1.224 85.789 26.346 1.00 71.42 1931 LEU D C 1
ATOM 13878 O O . LEU D 1 266 ? 0.925 85.378 27.467 1.00 74.00 1931 LEU D O 1
ATOM 13883 N N . ASP D 1 267 ? 0.330 86.270 25.488 1.00 69.06 1932 ASP D N 1
ATOM 13884 C CA . ASP D 1 267 ? -1.094 86.307 25.792 1.00 68.89 1932 ASP D CA 1
ATOM 13885 C C . ASP D 1 267 ? -1.759 84.990 25.411 1.00 70.13 1932 ASP D C 1
ATOM 13886 O O . ASP D 1 267 ? -2.699 84.541 26.066 1.00 74.00 1932 ASP D O 1
ATOM 13891 N N . LYS D 1 268 ? -1.256 84.371 24.348 1.00 70.01 1933 LYS D N 1
ATOM 13892 C CA . LYS D 1 268 ? -1.856 83.160 23.804 1.00 68.43 1933 LYS D CA 1
ATOM 13893 C C . LYS D 1 268 ? -1.418 81.913 24.570 1.00 69.73 1933 LYS D C 1
ATOM 13894 O O . LYS D 1 268 ? -2.226 81.024 24.837 1.00 71.38 1933 LYS D O 1
ATOM 13900 N N . PHE D 1 269 ? -0.138 81.856 24.926 1.00 72.19 1934 PHE D N 1
ATOM 13901 C CA . PHE D 1 269 ? 0.408 80.715 25.654 1.00 73.62 1934 PHE D CA 1
ATOM 13902 C C . PHE D 1 269 ? 0.581 81.021 27.139 1.00 75.44 1934 PHE D C 1
ATOM 13903 O O . PHE D 1 269 ? 1.494 80.503 27.782 1.00 74.06 1934 PHE D O 1
ATOM 13911 N N . ARG D 1 270 ? -0.300 81.858 27.677 1.00 76.39 1935 ARG D N 1
ATOM 13912 C CA . ARG D 1 270 ? -0.189 82.312 29.061 1.00 72.40 1935 ARG D CA 1
ATOM 13913 C C . ARG D 1 270 ? -0.277 81.176 30.081 1.00 69.33 1935 ARG D C 1
ATOM 13914 O O . ARG D 1 270 ? 0.527 81.102 31.010 1.00 62.06 1935 ARG D O 1
ATOM 13922 N N . VAL D 1 271 ? -1.248 80.289 29.896 1.00 72.87 1936 VAL D N 1
ATOM 13923 C CA . VAL D 1 271 ? -1.514 79.225 30.857 1.00 73.94 1936 VAL D CA 1
ATOM 13924 C C . VAL D 1 271 ? -0.417 78.160 30.881 1.00 74.64 1936 VAL D C 1
ATOM 13925 O O . VAL D 1 271 ? 0.034 77.753 31.953 1.00 76.59 1936 VAL D O 1
ATOM 13929 N N . GLN D 1 272 ? 0.016 77.722 29.702 1.00 76.54 1937 GLN D N 1
ATOM 13930 C CA . GLN D 1 272 ? 1.064 76.710 29.601 1.00 79.43 1937 GLN D CA 1
ATOM 13931 C C . GLN D 1 272 ? 2.361 77.168 30.263 1.00 71.60 1937 GLN D C 1
ATOM 13932 O O . GLN D 1 272 ? 3.069 76.374 30.883 1.00 67.79 1937 GLN D O 1
ATOM 13938 N N . LEU D 1 273 ? 2.666 78.454 30.131 1.00 66.78 1938 LEU D N 1
ATOM 13939 C CA . LEU D 1 273 ? 3.867 79.013 30.735 1.00 63.95 1938 LEU D CA 1
ATOM 13940 C C . LEU D 1 273 ? 3.727 79.108 32.252 1.00 64.28 1938 LEU D C 1
ATOM 13941 O O . LEU D 1 273 ? 4.696 78.911 32.985 1.00 68.21 1938 LEU D O 1
ATOM 13946 N N . CYS D 1 274 ? 2.518 79.405 32.717 1.00 61.55 1939 CYS D N 1
ATOM 13947 C CA . CYS D 1 274 ? 2.255 79.478 34.150 1.00 62.27 1939 CYS D CA 1
ATOM 13948 C C . CYS D 1 274 ? 2.338 78.100 34.798 1.00 66.97 1939 CYS D C 1
ATOM 13949 O O . CYS D 1 274 ? 2.697 77.976 35.968 1.00 73.34 1939 CYS D O 1
ATOM 13952 N N . GLN D 1 275 ? 2.007 77.066 34.030 1.00 66.04 1940 GLN D N 1
ATOM 13953 C CA . GLN D 1 275 ? 2.074 75.695 34.524 1.00 66.99 1940 GLN D CA 1
ATOM 13954 C C . GLN D 1 275 ? 3.521 75.234 34.670 1.00 68.02 1940 GLN D C 1
ATOM 13955 O O . GLN D 1 275 ? 3.804 74.252 35.357 1.00 68.40 1940 GLN D O 1
ATOM 13961 N N . SER D 1 276 ? 4.432 75.947 34.015 1.00 69.59 1941 SER D N 1
ATOM 13962 C CA . SER D 1 276 ? 5.855 75.646 34.107 1.00 73.69 1941 SER D CA 1
ATOM 13963 C C . SER D 1 276 ? 6.414 76.148 35.432 1.00 76.02 1941 SER D C 1
ATOM 13964 O O . SER D 1 276 ? 7.293 75.523 36.028 1.00 80.32 1941 SER D O 1
ATOM 13967 N N . LEU D 1 277 ? 5.891 77.281 35.886 1.00 67.96 1942 LEU D N 1
ATOM 13968 C CA . LEU D 1 277 ? 6.364 77.921 37.105 1.00 60.89 1942 LEU D CA 1
ATOM 13969 C C . LEU D 1 277 ? 5.540 77.504 38.319 1.00 66.53 1942 LEU D C 1
ATOM 13970 O O . LEU D 1 277 ? 4.362 77.167 38.190 1.00 67.45 1942 LEU D O 1
ATOM 13975 N N . PRO D 1 278 ? 6.166 77.516 39.507 1.00 66.39 1943 PRO D N 1
ATOM 13976 C CA . PRO D 1 278 ? 5.428 77.314 40.757 1.00 70.03 1943 PRO D CA 1
ATOM 13977 C C . PRO D 1 278 ? 4.422 78.442 40.951 1.00 77.12 1943 PRO D C 1
ATOM 13978 O O . PRO D 1 278 ? 4.687 79.567 40.527 1.00 78.54 1943 PRO D O 1
ATOM 13982 N N . LEU D 1 279 ? 3.286 78.147 41.574 1.00 80.24 1944 LEU D N 1
ATOM 13983 C CA . LEU D 1 279 ? 2.253 79.156 41.783 1.00 82.49 1944 LEU D CA 1
ATOM 13984 C C . LEU D 1 279 ? 2.716 80.281 42.703 1.00 78.88 1944 LEU D C 1
ATOM 13985 O O . LEU D 1 279 ? 2.365 81.443 42.500 1.00 75.42 1944 LEU D O 1
ATOM 13990 N N . HIS D 1 280 ? 3.509 79.933 43.712 1.00 81.64 1945 HIS D N 1
ATOM 13991 C CA . HIS D 1 280 ? 3.981 80.915 44.680 1.00 86.63 1945 HIS D CA 1
ATOM 13992 C C . HIS D 1 280 ? 5.037 81.849 44.094 1.00 85.18 1945 HIS D C 1
ATOM 13993 O O . HIS D 1 280 ? 5.294 82.923 44.637 1.00 91.12 1945 HIS D O 1
ATOM 14000 N N . ALA D 1 281 ? 5.645 81.438 42.985 1.00 79.34 1946 ALA D N 1
ATOM 14001 C CA . ALA D 1 281 ? 6.571 82.304 42.264 1.00 74.65 1946 ALA D CA 1
ATOM 14002 C C . ALA D 1 281 ? 5.784 83.415 41.579 1.00 73.37 1946 ALA D C 1
ATOM 14003 O O . ALA D 1 281 ? 5.600 83.402 40.362 1.00 72.92 1946 ALA D O 1
ATOM 14005 N N . THR D 1 282 ? 5.329 84.378 42.374 1.00 72.71 1947 THR D N 1
ATOM 14006 C CA . THR D 1 282 ? 4.378 85.383 41.914 1.00 72.14 1947 THR D CA 1
ATOM 14007 C C . THR D 1 282 ? 4.954 86.348 40.878 1.00 77.24 1947 THR D C 1
ATOM 14008 O O . THR D 1 282 ? 4.283 86.690 39.905 1.00 79.88 1947 THR D O 1
ATOM 14012 N N . GLN D 1 283 ? 6.194 86.781 41.088 1.00 79.06 1948 GLN D N 1
ATOM 14013 C CA . GLN D 1 283 ? 6.825 87.754 40.199 1.00 81.70 1948 GLN D CA 1
ATOM 14014 C C . GLN D 1 283 ? 6.943 87.261 38.758 1.00 76.22 1948 GLN D C 1
ATOM 14015 O O . GLN D 1 283 ? 6.560 87.962 37.821 1.00 75.99 1948 GLN D O 1
ATOM 14021 N N . LEU D 1 284 ? 7.475 86.055 38.588 1.00 67.72 1949 LEU D N 1
ATOM 14022 C CA . LEU D 1 284 ? 7.655 85.481 37.260 1.00 59.55 1949 LEU D CA 1
ATOM 14023 C C . LEU D 1 284 ? 6.316 85.274 36.559 1.00 58.30 1949 LEU D C 1
ATOM 14024 O O . LEU D 1 284 ? 6.189 85.520 35.359 1.00 63.06 1949 LEU D O 1
ATOM 14029 N N . VAL D 1 285 ? 5.320 84.824 37.315 1.00 49.27 1950 VAL D N 1
ATOM 14030 C CA . VAL D 1 285 ? 3.987 84.614 36.765 1.00 51.45 1950 VAL D CA 1
ATOM 14031 C C . VAL D 1 285 ? 3.354 85.950 36.388 1.00 51.89 1950 VAL D C 1
ATOM 14032 O O . VAL D 1 285 ? 2.680 86.064 35.362 1.00 50.15 1950 VAL D O 1
ATOM 14036 N N . ASN D 1 286 ? 3.595 86.963 37.213 1.00 56.54 1951 ASN D N 1
ATOM 14037 C CA . ASN D 1 286 ? 3.041 88.293 36.981 1.00 61.53 1951 ASN D CA 1
ATOM 14038 C C . ASN D 1 286 ? 3.559 88.936 35.696 1.00 57.99 1951 ASN D C 1
ATOM 14039 O O . ASN D 1 286 ? 2.841 89.693 35.043 1.00 58.20 1951 ASN D O 1
ATOM 14044 N N . LEU D 1 287 ? 4.804 88.633 35.338 1.00 54.69 1952 LEU D N 1
ATOM 14045 C CA . LEU D 1 287 ? 5.389 89.136 34.097 1.00 54.71 1952 LEU D CA 1
ATOM 14046 C C . LEU D 1 287 ? 4.609 88.642 32.883 1.00 57.70 1952 LEU D C 1
ATOM 14047 O O . LEU D 1 287 ? 4.532 89.325 31.861 1.00 54.87 1952 LEU D O 1
ATOM 14052 N N . ILE D 1 288 ? 4.031 87.453 33.007 1.00 62.59 1953 ILE D N 1
ATOM 14053 C CA . ILE D 1 288 ? 3.261 86.851 31.928 1.00 64.08 1953 ILE D CA 1
ATOM 14054 C C . ILE D 1 288 ? 1.827 87.373 31.914 1.00 65.81 1953 ILE D C 1
ATOM 14055 O O . ILE D 1 288 ? 1.269 87.659 30.854 1.00 67.54 1953 ILE D O 1
ATOM 14060 N N . LEU D 1 289 ? 1.238 87.502 33.099 1.00 64.53 1954 LEU D N 1
ATOM 14061 C CA . LEU D 1 289 ? -0.156 87.918 33.222 1.00 63.94 1954 LEU D CA 1
ATOM 14062 C C . LEU D 1 289 ? -0.359 89.393 32.887 1.00 64.54 1954 LEU D C 1
ATOM 14063 O O . LEU D 1 289 ? -1.340 89.759 32.239 1.00 69.08 1954 LEU D O 1
ATOM 14068 N N . ALA D 1 290 ? 0.571 90.235 33.328 1.00 63.37 1955 ALA D N 1
ATOM 14069 C CA . ALA D 1 290 ? 0.443 91.680 33.152 1.00 60.88 1955 ALA D CA 1
ATOM 14070 C C . ALA D 1 290 ? 0.731 92.137 31.723 1.00 63.07 1955 ALA D C 1
ATOM 14071 O O . ALA D 1 290 ? 0.628 93.324 31.414 1.00 63.74 1955 ALA D O 1
ATOM 14073 N N . ALA D 1 291 ? 1.094 91.193 30.859 1.00 64.08 1956 ALA D N 1
ATOM 14074 C CA . ALA D 1 291 ? 1.378 91.500 29.462 1.00 68.77 1956 ALA D CA 1
ATOM 14075 C C . ALA D 1 291 ? 0.128 92.007 28.751 1.00 74.23 1956 ALA D C 1
ATOM 14076 O O . ALA D 1 291 ? -0.957 91.450 28.915 1.00 79.11 1956 ALA D O 1
ATOM 14078 N N . ILE D 1 292 ? 0.287 93.067 27.965 1.00 76.02 1957 ILE D N 1
ATOM 14079 C CA . ILE D 1 292 ? -0.839 93.676 27.267 1.00 77.84 1957 ILE D CA 1
ATOM 14080 C C . ILE D 1 292 ? -0.634 93.700 25.754 1.00 82.85 1957 ILE D C 1
ATOM 14081 O O . ILE D 1 292 ? 0.336 94.279 25.262 1.00 76.43 1957 ILE D O 1
ATOM 14086 N N . PRO D 1 293 ? -1.557 93.067 25.014 1.00 91.21 1958 PRO D N 1
ATOM 14087 C CA . PRO D 1 293 ? -1.537 93.019 23.548 1.00 95.29 1958 PRO D CA 1
ATOM 14088 C C . PRO D 1 293 ? -1.621 94.412 22.932 1.00 97.96 1958 PRO D C 1
ATOM 14089 O O . PRO D 1 293 ? -2.157 95.322 23.562 1.00 99.24 1958 PRO D O 1
ATOM 14093 N N . PRO D 1 294 ? -1.093 94.576 21.709 1.00 102.63 1959 PRO D N 1
ATOM 14094 C CA . PRO D 1 294 ? -1.133 95.860 21.001 1.00 106.65 1959 PRO D CA 1
ATOM 14095 C C . PRO D 1 294 ? -2.553 96.237 20.597 1.00 114.77 1959 PRO D C 1
ATOM 14096 O O . PRO D 1 294 ? -2.836 97.417 20.397 1.00 115.74 1959 PRO D O 1
ATOM 14100 N N . ASN D 1 295 ? -3.428 95.242 20.475 1.00 122.55 1960 ASN D N 1
ATOM 14101 C CA . ASN D 1 295 ? -4.816 95.474 20.084 1.00 132.81 1960 ASN D CA 1
ATOM 14102 C C . ASN D 1 295 ? -5.563 96.344 21.091 1.00 139.04 1960 ASN D C 1
ATOM 14103 O O . ASN D 1 295 ? -6.345 97.216 20.713 1.00 141.76 1960 ASN D O 1
ATOM 14108 N N . CYS D 1 296 ? -5.320 96.097 22.373 1.00 141.05 1961 CYS D N 1
ATOM 14109 C CA . CYS D 1 296 ? -5.924 96.895 23.431 1.00 146.08 1961 CYS D CA 1
ATOM 14110 C C . CYS D 1 296 ? -5.175 98.215 23.576 1.00 154.98 1961 CYS D C 1
ATOM 14111 O O . CYS D 1 296 ? -4.341 98.371 24.469 1.00 152.06 1961 CYS D O 1
ATOM 14114 N N . ASN D 1 297 ? -5.474 99.159 22.689 1.00 110.91 1962 ASN D N 1
ATOM 14115 C CA . ASN D 1 297 ? -4.795 100.452 22.678 1.00 119.34 1962 ASN D CA 1
ATOM 14116 C C . ASN D 1 297 ? -5.034 101.265 23.947 1.00 122.88 1962 ASN D C 1
ATOM 14117 O O . ASN D 1 297 ? -4.092 101.775 24.556 1.00 126.01 1962 ASN D O 1
ATOM 14122 N N . SER D 1 298 ? -6.297 101.382 24.342 1.00 119.78 1963 SER D N 1
ATOM 14123 C CA . SER D 1 298 ? -6.663 102.199 25.494 1.00 112.68 1963 SER D CA 1
ATOM 14124 C C . SER D 1 298 ? -7.024 101.355 26.711 1.00 104.53 1963 SER D C 1
ATOM 14125 O O . SER D 1 298 ? -8.007 100.614 26.698 1.00 101.26 1963 SER D O 1
ATOM 14128 N N . LEU D 1 299 ? -6.218 101.471 27.762 1.00 100.89 1964 LEU D N 1
ATOM 14129 C CA . LEU D 1 299 ? -6.499 100.800 29.024 1.00 98.98 1964 LEU D CA 1
ATOM 14130 C C . LEU D 1 299 ? -7.063 101.793 30.034 1.00 95.84 1964 LEU D C 1
ATOM 14131 O O . LEU D 1 299 ? -6.394 102.756 30.413 1.00 95.03 1964 LEU D O 1
ATOM 14136 N N . ALA D 1 300 ? -8.299 101.556 30.463 1.00 91.99 1965 ALA D N 1
ATOM 14137 C CA . ALA D 1 300 ? -8.972 102.455 31.393 1.00 89.03 1965 ALA D CA 1
ATOM 14138 C C . ALA D 1 300 ? -8.376 102.373 32.794 1.00 87.97 1965 ALA D C 1
ATOM 14139 O O . ALA D 1 300 ? -8.140 101.283 33.316 1.00 91.12 1965 ALA D O 1
ATOM 14141 N N . ASP D 1 301 ? -8.131 103.534 33.393 1.00 86.34 1966 ASP D N 1
ATOM 14142 C CA . ASP D 1 301 ? -7.607 103.612 34.751 1.00 90.80 1966 ASP D CA 1
ATOM 14143 C C . ASP D 1 301 ? -8.618 103.014 35.724 1.00 95.71 1966 ASP D C 1
ATOM 14144 O O . ASP D 1 301 ? -9.765 103.453 35.777 1.00 96.54 1966 ASP D O 1
ATOM 14149 N N . PRO D 1 302 ? -8.190 102.004 36.497 1.00 99.13 1967 PRO D N 1
ATOM 14150 C CA . PRO D 1 302 ? -9.054 101.296 37.449 1.00 99.60 1967 PRO D CA 1
ATOM 14151 C C . PRO D 1 302 ? -9.460 102.148 38.649 1.00 102.53 1967 PRO D C 1
ATOM 14152 O O . PRO D 1 302 ? -10.390 101.779 39.367 1.00 100.95 1967 PRO D O 1
ATOM 14156 N N . PHE D 1 303 ? -8.776 103.268 38.862 1.00 107.88 1968 PHE D N 1
ATOM 14157 C CA . PHE D 1 303 ? -9.065 104.132 40.003 1.00 112.85 1968 PHE D CA 1
ATOM 14158 C C . PHE D 1 303 ? -9.771 105.419 39.580 1.00 117.24 1968 PHE D C 1
ATOM 14159 O O . PHE D 1 303 ? -10.188 106.212 40.425 1.00 115.78 1968 PHE D O 1
ATOM 14167 N N . GLN D 1 304 ? -9.902 105.621 38.273 1.00 122.01 1969 GLN D N 1
ATOM 14168 C CA . GLN D 1 304 ? -10.452 106.863 37.736 1.00 124.93 1969 GLN D CA 1
ATOM 14169 C C . GLN D 1 304 ? -11.941 107.036 38.024 1.00 125.28 1969 GLN D C 1
ATOM 14170 O O . GLN D 1 304 ? -12.777 106.352 37.431 1.00 124.67 1969 GLN D O 1
ATOM 14172 N N . ALA D 1 305 ? -12.253 107.958 38.933 1.00 124.97 1970 ALA D N 1
ATOM 14173 C CA . ALA D 1 305 ? -13.632 108.316 39.271 1.00 122.89 1970 ALA D CA 1
ATOM 14174 C C . ALA D 1 305 ? -14.497 107.111 39.636 1.00 122.74 1970 ALA D C 1
ATOM 14175 O O . ALA D 1 305 ? -14.094 106.260 40.429 1.00 123.94 1970 ALA D O 1
ATOM 14177 N N . GLY D 1 306 ? -15.690 107.055 39.054 1.00 119.07 1971 GLY D N 1
ATOM 14178 C CA . GLY D 1 306 ? -16.587 105.929 39.241 1.00 115.77 1971 GLY D CA 1
ATOM 14179 C C . GLY D 1 306 ? -16.866 105.253 37.914 1.00 116.55 1971 GLY D C 1
ATOM 14180 O O . GLY D 1 306 ? -17.965 105.356 37.370 1.00 116.62 1971 GLY D O 1
ATOM 14181 N N . LEU D 1 307 ? -15.859 104.558 37.394 1.00 117.53 1972 LEU D N 1
ATOM 14182 C CA . LEU D 1 307 ? -15.936 103.950 36.071 1.00 117.00 1972 LEU D CA 1
ATOM 14183 C C . LEU D 1 307 ? -16.960 102.821 35.994 1.00 113.42 1972 LEU D C 1
ATOM 14184 O O . LEU D 1 307 ? -17.244 102.150 36.988 1.00 110.34 1972 LEU D O 1
ATOM 14189 N N . LYS D 1 308 ? -17.510 102.624 34.801 1.00 110.56 1973 LYS D N 1
ATOM 14190 C CA . LYS D 1 308 ? -18.416 101.515 34.543 1.00 107.29 1973 LYS D CA 1
ATOM 14191 C C . LYS D 1 308 ? -17.729 100.505 33.632 1.00 106.04 1973 LYS D C 1
ATOM 14192 O O . LYS D 1 308 ? -17.370 100.821 32.498 1.00 102.64 1973 LYS D O 1
ATOM 14194 N N . VAL D 1 309 ? -17.544 99.290 34.136 1.00 109.90 1974 VAL D N 1
ATOM 14195 C CA . VAL D 1 309 ? -16.825 98.255 33.401 1.00 111.20 1974 VAL D CA 1
ATOM 14196 C C . VAL D 1 309 ? -17.587 97.776 32.167 1.00 113.12 1974 VAL D C 1
ATOM 14197 O O . VAL D 1 309 ? -16.997 97.202 31.251 1.00 114.10 1974 VAL D O 1
ATOM 14201 N N . ASP D 1 310 ? -18.894 98.018 32.145 1.00 113.74 1975 ASP D N 1
ATOM 14202 C CA . ASP D 1 310 ? -19.737 97.581 31.037 1.00 114.99 1975 ASP D CA 1
ATOM 14203 C C . ASP D 1 310 ? -19.589 98.483 29.815 1.00 116.17 1975 ASP D C 1
ATOM 14204 O O . ASP D 1 310 ? -19.927 98.090 28.698 1.00 116.01 1975 ASP D O 1
ATOM 14206 N N . LYS D 1 311 ? -19.083 99.693 30.032 1.00 115.87 1976 LYS D N 1
ATOM 14207 C CA . LYS D 1 311 ? -18.913 100.658 28.951 1.00 114.34 1976 LYS D CA 1
ATOM 14208 C C . LYS D 1 311 ? -17.760 100.273 28.029 1.00 112.32 1976 LYS D C 1
ATOM 14209 O O . LYS D 1 311 ? -17.727 100.667 26.863 1.00 112.51 1976 LYS D O 1
ATOM 14211 N N . ILE D 1 312 ? -16.817 99.502 28.559 1.00 108.81 1977 ILE D N 1
ATOM 14212 C CA . ILE D 1 312 ? -15.654 99.073 27.793 1.00 104.16 1977 ILE D CA 1
ATOM 14213 C C . ILE D 1 312 ? -16.046 98.046 26.735 1.00 100.29 1977 ILE D C 1
ATOM 14214 O O . ILE D 1 312 ? -16.575 96.985 27.063 1.00 99.38 1977 ILE D O 1
ATOM 14219 N N . PRO D 1 313 ? -15.788 98.361 25.457 1.00 99.35 1978 PRO D N 1
ATOM 14220 C CA . PRO D 1 313 ? -16.124 97.464 24.346 1.00 100.54 1978 PRO D CA 1
ATOM 14221 C C . PRO D 1 313 ? -15.222 96.234 24.309 1.00 105.77 1978 PRO D C 1
ATOM 14222 O O . PRO D 1 313 ? -15.639 95.180 23.828 1.00 103.60 1978 PRO D O 1
ATOM 14226 N N . ASP D 1 314 ? -14.001 96.373 24.817 1.00 113.28 1979 ASP D N 1
ATOM 14227 C CA . ASP D 1 314 ? -13.045 95.271 24.834 1.00 116.80 1979 ASP D CA 1
ATOM 14228 C C . ASP D 1 314 ? -13.420 94.226 25.879 1.00 114.98 1979 ASP D C 1
ATOM 14229 O O . ASP D 1 314 ? -12.900 93.111 25.868 1.00 117.69 1979 ASP D O 1
ATOM 14242 N N . LYS D 1 316 ? -15.977 92.550 26.163 1.00 100.57 1981 LYS D N 1
ATOM 14243 C CA . LYS D 1 316 ? -16.709 91.431 25.580 1.00 96.34 1981 LYS D CA 1
ATOM 14244 C C . LYS D 1 316 ? -15.937 90.816 24.416 1.00 97.10 1981 LYS D C 1
ATOM 14245 O O . LYS D 1 316 ? -16.521 90.176 23.542 1.00 96.17 1981 LYS D O 1
ATOM 14247 N N . GLU D 1 317 ? -14.622 91.015 24.413 1.00 99.96 1982 GLU D N 1
ATOM 14248 C CA . GLU D 1 317 ? -13.756 90.479 23.365 1.00 103.06 1982 GLU D CA 1
ATOM 14249 C C . GLU D 1 317 ? -13.042 89.213 23.831 1.00 99.02 1982 GLU D C 1
ATOM 14250 O O . GLU D 1 317 ? -12.390 89.209 24.875 1.00 98.57 1982 GLU D O 1
ATOM 14256 N N . ARG D 1 318 ? -13.160 88.144 23.048 1.00 94.48 1983 ARG D N 1
ATOM 14257 C CA . ARG D 1 318 ? -12.548 86.863 23.393 1.00 91.90 1983 ARG D CA 1
ATOM 14258 C C . ARG D 1 318 ? -11.062 86.823 23.042 1.00 90.13 1983 ARG D C 1
ATOM 14259 O O . ARG D 1 318 ? -10.689 86.979 21.879 1.00 87.21 1983 ARG D O 1
ATOM 14261 N N . PRO D 1 319 ? -10.207 86.607 24.054 1.00 89.88 1984 PRO D N 1
ATOM 14262 C CA . PRO D 1 319 ? -8.753 86.557 23.872 1.00 90.33 1984 PRO D CA 1
ATOM 14263 C C . PRO D 1 319 ? -8.304 85.242 23.245 1.00 96.13 1984 PRO D C 1
ATOM 14264 O O . PRO D 1 319 ? -8.975 84.226 23.422 1.00 101.08 1984 PRO D O 1
ATOM 14268 N N . PRO D 1 320 ? -7.177 85.262 22.517 1.00 96.38 1985 PRO D N 1
ATOM 14269 C CA . PRO D 1 320 ? -6.642 84.057 21.875 1.00 96.41 1985 PRO D CA 1
ATOM 14270 C C . PRO D 1 320 ? -5.939 83.136 22.868 1.00 95.19 1985 PRO D C 1
ATOM 14271 O O . PRO D 1 320 ? -5.205 83.606 23.737 1.00 95.19 1985 PRO D O 1
ATOM 14275 N N . THR D 1 321 ? -6.169 81.834 22.736 1.00 94.57 1986 THR D N 1
ATOM 14276 C CA . THR D 1 321 ? -5.505 80.850 23.585 1.00 91.78 1986 THR D CA 1
ATOM 14277 C C . THR D 1 321 ? -5.082 79.619 22.786 1.00 86.70 1986 THR D C 1
ATOM 14278 O O . THR D 1 321 ? -5.835 79.113 21.953 1.00 90.18 1986 THR D O 1
ATOM 14282 N N . ALA D 1 322 ? -3.865 79.151 23.038 1.00 126.04 1987 ALA D N 1
ATOM 14283 C CA . ALA D 1 322 ? -3.345 77.975 22.353 1.00 119.54 1987 ALA D CA 1
ATOM 14284 C C . ALA D 1 322 ? -3.353 76.775 23.289 1.00 115.50 1987 ALA D C 1
ATOM 14285 O O . ALA D 1 322 ? -2.523 75.874 23.171 1.00 116.67 1987 ALA D O 1
ATOM 14287 N N . PHE D 1 323 ? -4.299 76.776 24.221 1.00 111.29 1988 PHE D N 1
ATOM 14288 C CA . PHE D 1 323 ? -4.435 75.694 25.187 1.00 107.35 1988 PHE D CA 1
ATOM 14289 C C . PHE D 1 323 ? -5.790 75.015 25.034 1.00 106.62 1988 PHE D C 1
ATOM 14290 O O . PHE D 1 323 ? -6.799 75.495 25.553 1.00 103.18 1988 PHE D O 1
ATOM 14298 N N . ASP D 1 324 ? -5.807 73.901 24.310 1.00 109.78 1989 ASP D N 1
ATOM 14299 C CA . ASP D 1 324 ? -7.039 73.158 24.081 1.00 111.95 1989 ASP D CA 1
ATOM 14300 C C . ASP D 1 324 ? -7.498 72.477 25.364 1.00 109.75 1989 ASP D C 1
ATOM 14301 O O . ASP D 1 324 ? -7.154 71.324 25.628 1.00 105.34 1989 ASP D O 1
ATOM 14306 N N . SER D 1 325 ? -8.274 73.206 26.160 1.00 110.67 1990 SER D N 1
ATOM 14307 C CA . SER D 1 325 ? -8.771 72.699 27.432 1.00 107.29 1990 SER D CA 1
ATOM 14308 C C . SER D 1 325 ? -9.781 71.574 27.232 1.00 110.47 1990 SER D C 1
ATOM 14309 O O . SER D 1 325 ? -9.895 70.678 28.067 1.00 113.17 1990 SER D O 1
ATOM 14312 N N . ALA D 1 326 ? -10.509 71.626 26.121 1.00 110.89 1991 ALA D N 1
ATOM 14313 C CA . ALA D 1 326 ? -11.506 70.609 25.810 1.00 110.82 1991 ALA D CA 1
ATOM 14314 C C . ALA D 1 326 ? -10.848 69.296 25.395 1.00 108.54 1991 ALA D C 1
ATOM 14315 O O . ALA D 1 326 ? -11.294 68.217 25.787 1.00 109.62 1991 ALA D O 1
ATOM 14317 N N . GLY D 1 327 ? -9.787 69.396 24.601 1.00 104.92 1992 GLY D N 1
ATOM 14318 C CA . GLY D 1 327 ? -9.065 68.225 24.141 1.00 103.18 1992 GLY D CA 1
ATOM 14319 C C . GLY D 1 327 ? -8.361 67.503 25.272 1.00 100.61 1992 GLY D C 1
ATOM 14320 O O . GLY D 1 327 ? -8.369 66.273 25.335 1.00 99.70 1992 GLY D O 1
ATOM 14321 N N . LEU D 1 328 ? -7.747 68.272 26.166 1.00 99.16 1993 LEU D N 1
ATOM 14322 C CA . LEU D 1 328 ? -7.084 67.709 27.335 1.00 97.53 1993 LEU D CA 1
ATOM 14323 C C . LEU D 1 328 ? -8.131 67.074 28.239 1.00 104.00 1993 LEU D C 1
ATOM 14324 O O . LEU D 1 328 ? -7.870 66.075 28.909 1.00 108.57 1993 LEU D O 1
ATOM 14329 N N . LEU D 1 329 ? -9.324 67.658 28.242 1.00 105.55 1994 LEU D N 1
ATOM 14330 C CA . LEU D 1 329 ? -10.421 67.148 29.050 1.00 109.01 1994 LEU D CA 1
ATOM 14331 C C . LEU D 1 329 ? -10.961 65.845 28.468 1.00 111.32 1994 LEU D C 1
ATOM 14332 O O . LEU D 1 329 ? -11.348 64.945 29.207 1.00 112.18 1994 LEU D O 1
ATOM 14337 N N . ARG D 1 330 ? -10.976 65.742 27.143 1.00 112.81 1995 ARG D N 1
ATOM 14338 C CA . ARG D 1 330 ? -11.515 64.558 26.480 1.00 114.20 1995 ARG D CA 1
ATOM 14339 C C . ARG D 1 330 ? -10.690 63.310 26.783 1.00 113.86 1995 ARG D C 1
ATOM 14340 O O . ARG D 1 330 ? -11.233 62.212 26.906 1.00 115.19 1995 ARG D O 1
ATOM 14348 N N . GLU D 1 331 ? -9.378 63.487 26.901 1.00 113.00 1996 GLU D N 1
ATOM 14349 C CA . GLU D 1 331 ? -8.468 62.372 27.145 1.00 114.42 1996 GLU D CA 1
ATOM 14350 C C . GLU D 1 331 ? -8.685 61.749 28.521 1.00 112.09 1996 GLU D C 1
ATOM 14351 O O . GLU D 1 331 ? -8.632 60.529 28.675 1.00 109.62 1996 GLU D O 1
ATOM 14353 N N . ALA D 1 332 ? -8.928 62.593 29.517 1.00 112.98 1997 ALA D N 1
ATOM 14354 C CA . ALA D 1 332 ? -9.133 62.124 30.882 1.00 116.52 1997 ALA D CA 1
ATOM 14355 C C . ALA D 1 332 ? -10.611 61.878 31.170 1.00 116.49 1997 ALA D C 1
ATOM 14356 O O . ALA D 1 332 ? -10.972 61.395 32.243 1.00 112.74 1997 ALA D O 1
ATOM 14358 N N . GLY D 1 333 ? -11.460 62.212 30.205 1.00 120.13 1998 GLY D N 1
ATOM 14359 C CA . GLY D 1 333 ? -12.894 62.074 30.373 1.00 124.27 1998 GLY D CA 1
ATOM 14360 C C . GLY D 1 333 ? -13.492 63.266 31.094 1.00 127.45 1998 GLY D C 1
ATOM 14361 O O . GLY D 1 333 ? -12.822 64.278 31.293 1.00 126.24 1998 GLY D O 1
ATOM 14362 N N . LEU D 1 334 ? -14.758 63.140 31.484 1.00 131.01 1999 LEU D N 1
ATOM 14363 C CA . LEU D 1 334 ? -15.487 64.198 32.188 1.00 131.57 1999 LEU D CA 1
ATOM 14364 C C . LEU D 1 334 ? -15.726 65.436 31.321 1.00 125.23 1999 LEU D C 1
ATOM 14365 O O . LEU D 1 334 ? -16.170 66.468 31.821 1.00 123.15 1999 LEU D O 1
ATOM 14370 N N . LEU D 1 335 ? -15.432 65.335 30.028 1.00 120.19 2000 LEU D N 1
ATOM 14371 C CA . LEU D 1 335 ? -15.691 66.436 29.106 1.00 114.31 2000 LEU D CA 1
ATOM 14372 C C . LEU D 1 335 ? -17.176 66.517 28.777 1.00 118.25 2000 LEU D C 1
ATOM 14373 O O . LEU D 1 335 ? -17.773 67.593 28.814 1.00 116.18 2000 LEU D O 1
ATOM 14378 N N . ASP D 1 336 ? -17.768 65.371 28.454 1.00 122.58 2001 ASP D N 1
ATOM 14379 C CA . ASP D 1 336 ? -19.197 65.299 28.180 1.00 125.26 2001 ASP D CA 1
ATOM 14380 C C . ASP D 1 336 ? -19.987 65.424 29.478 1.00 127.63 2001 ASP D C 1
ATOM 14381 O O . ASP D 1 336 ? -21.155 65.813 29.473 1.00 130.62 2001 ASP D O 1
ATOM 14383 N N . ILE D 1 337 ? -19.336 65.092 30.588 1.00 125.87 2002 ILE D N 1
ATOM 14384 C CA . ILE D 1 337 ? -19.958 65.176 31.904 1.00 127.16 2002 ILE D CA 1
ATOM 14385 C C . ILE D 1 337 ? -19.994 66.619 32.400 1.00 126.34 2002 ILE D C 1
ATOM 14386 O O . ILE D 1 337 ? -20.943 67.036 33.065 1.00 125.37 2002 ILE D O 1
ATOM 14391 N N . LEU D 1 338 ? -18.958 67.383 32.069 1.00 126.89 2003 LEU D N 1
ATOM 14392 C CA . LEU D 1 338 ? -18.893 68.782 32.472 1.00 126.72 2003 LEU D CA 1
ATOM 14393 C C . LEU D 1 338 ? -19.930 69.618 31.731 1.00 130.97 2003 LEU D C 1
ATOM 14394 O O . LEU D 1 338 ? -20.665 70.390 32.345 1.00 134.74 2003 LEU D O 1
ATOM 14399 N N . GLU D 1 339 ? -19.989 69.455 30.412 1.00 129.70 2004 GLU D N 1
ATOM 14400 C CA . GLU D 1 339 ? -20.911 70.229 29.586 1.00 129.83 2004 GLU D CA 1
ATOM 14401 C C . GLU D 1 339 ? -22.378 69.946 29.904 1.00 134.51 2004 GLU D C 1
ATOM 14402 O O . GLU D 1 339 ? -23.229 70.820 29.742 1.00 136.64 2004 GLU D O 1
ATOM 14408 N N . ARG D 1 340 ? -22.673 68.731 30.354 1.00 135.54 2005 ARG D N 1
ATOM 14409 C CA . ARG D 1 340 ? -24.044 68.391 30.720 1.00 139.38 2005 ARG D CA 1
ATOM 14410 C C . ARG D 1 340 ? -24.402 69.001 32.073 1.00 139.22 2005 ARG D C 1
ATOM 14411 O O . ARG D 1 340 ? -25.577 69.154 32.403 1.00 143.41 2005 ARG D O 1
ATOM 14427 N N . LEU D 1 342 ? -23.119 72.033 32.823 1.00 140.01 2007 LEU D N 1
ATOM 14428 C CA . LEU D 1 342 ? -23.192 73.450 32.491 1.00 138.27 2007 LEU D CA 1
ATOM 14429 C C . LEU D 1 342 ? -24.613 73.823 32.082 1.00 143.06 2007 LEU D C 1
ATOM 14430 O O . LEU D 1 342 ? -25.062 74.946 32.309 1.00 144.47 2007 LEU D O 1
ATOM 14435 N N . GLN D 1 343 ? -25.315 72.867 31.480 1.00 144.87 2008 GLN D N 1
ATOM 14436 C CA . GLN D 1 343 ? -26.676 73.090 31.005 1.00 147.20 2008 GLN D CA 1
ATOM 14437 C C . GLN D 1 343 ? -27.729 72.756 32.058 1.00 148.40 2008 GLN D C 1
ATOM 14438 O O . GLN D 1 343 ? -28.615 73.563 32.339 1.00 150.41 2008 GLN D O 1
ATOM 14444 N N . ASN D 1 344 ? -27.628 71.564 32.638 1.00 147.09 2009 ASN D N 1
ATOM 14445 C CA . ASN D 1 344 ? -28.640 71.079 33.573 1.00 148.73 2009 ASN D CA 1
ATOM 14446 C C . ASN D 1 344 ? -28.356 71.428 35.032 1.00 146.48 2009 ASN D C 1
ATOM 14447 O O . ASN D 1 344 ? -29.114 71.051 35.926 1.00 149.49 2009 ASN D O 1
ATOM 14449 N N . GLY D 1 345 ? -27.265 72.149 35.270 1.00 139.23 2010 GLY D N 1
ATOM 14450 C CA . GLY D 1 345 ? -26.896 72.533 36.620 1.00 134.17 2010 GLY D CA 1
ATOM 14451 C C . GLY D 1 345 ? -25.984 71.520 37.285 1.00 129.72 2010 GLY D C 1
ATOM 14452 O O . GLY D 1 345 ? -25.633 70.506 36.681 1.00 128.97 2010 GLY D O 1
ATOM 14453 N N . PRO D 1 346 ? -25.596 71.788 38.540 1.00 125.81 2011 PRO D N 1
ATOM 14454 C CA . PRO D 1 346 ? -24.680 70.923 39.289 1.00 123.35 2011 PRO D CA 1
ATOM 14455 C C . PRO D 1 346 ? -25.357 69.658 39.814 1.00 129.21 2011 PRO D C 1
ATOM 14456 O O . PRO D 1 346 ? -26.485 69.715 40.304 1.00 132.78 2011 PRO D O 1
ATOM 14460 N N . SER D 1 347 ? -24.666 68.528 39.706 1.00 130.80 2012 SER D N 1
ATOM 14461 C CA . SER D 1 347 ? -25.161 67.264 40.242 1.00 134.08 2012 SER D CA 1
ATOM 14462 C C . SER D 1 347 ? -24.146 66.680 41.219 1.00 136.59 2012 SER D C 1
ATOM 14463 O O . SER D 1 347 ? -22.939 66.825 41.028 1.00 138.93 2012 SER D O 1
ATOM 14466 N N . GLU D 1 348 ? -24.641 66.022 42.262 1.00 136.72 2013 GLU D N 1
ATOM 14467 C CA . GLU D 1 348 ? -23.783 65.499 43.322 1.00 136.49 2013 GLU D CA 1
ATOM 14468 C C . GLU D 1 348 ? -22.806 64.433 42.827 1.00 137.77 2013 GLU D C 1
ATOM 14469 O O . GLU D 1 348 ? -21.690 64.322 43.334 1.00 136.86 2013 GLU D O 1
ATOM 14471 N N . ASP D 1 349 ? -23.229 63.653 41.838 1.00 139.72 2014 ASP D N 1
ATOM 14472 C CA . ASP D 1 349 ? -22.399 62.574 41.310 1.00 138.78 2014 ASP D CA 1
ATOM 14473 C C . ASP D 1 349 ? -21.384 63.076 40.286 1.00 136.49 2014 ASP D C 1
ATOM 14474 O O . ASP D 1 349 ? -20.279 62.543 40.183 1.00 134.48 2014 ASP D O 1
ATOM 14479 N N . GLY D 1 350 ? -21.765 64.102 39.531 1.00 137.11 2015 GLY D N 1
ATOM 14480 C CA . GLY D 1 350 ? -20.898 64.658 38.509 1.00 136.67 2015 GLY D CA 1
ATOM 14481 C C . GLY D 1 350 ? -19.677 65.352 39.080 1.00 134.93 2015 GLY D C 1
ATOM 14482 O O . GLY D 1 350 ? -18.560 65.157 38.599 1.00 133.46 2015 GLY D O 1
ATOM 14483 N N . VAL D 1 351 ? -19.890 66.166 40.110 1.00 133.39 2016 VAL D N 1
ATOM 14484 C CA . VAL D 1 351 ? -18.804 66.905 40.744 1.00 127.71 2016 VAL D CA 1
ATOM 14485 C C . VAL D 1 351 ? -17.830 65.960 41.454 1.00 123.87 2016 VAL D C 1
ATOM 14486 O O . VAL D 1 351 ? -16.623 66.203 41.482 1.00 118.35 2016 VAL D O 1
ATOM 14490 N N . ALA D 1 352 ? -18.361 64.872 42.005 1.00 125.18 2017 ALA D N 1
ATOM 14491 C CA . ALA D 1 352 ? -17.545 63.888 42.707 1.00 123.30 2017 ALA D CA 1
ATOM 14492 C C . ALA D 1 352 ? -16.600 63.172 41.749 1.00 121.33 2017 ALA D C 1
ATOM 14493 O O . ALA D 1 352 ? -15.468 62.845 42.106 1.00 117.38 2017 ALA D O 1
ATOM 14495 N N . GLN D 1 353 ? -17.073 62.931 40.530 1.00 124.75 2018 GLN D N 1
ATOM 14496 C CA . GLN D 1 353 ? -16.258 62.291 39.505 1.00 127.50 2018 GLN D CA 1
ATOM 14497 C C . GLN D 1 353 ? -15.113 63.197 39.071 1.00 125.66 2018 GLN D C 1
ATOM 14498 O O . GLN D 1 353 ? -14.007 62.729 38.804 1.00 128.39 2018 GLN D O 1
ATOM 14504 N N . ILE D 1 354 ? -15.387 64.496 39.003 1.00 121.43 2019 ILE D N 1
ATOM 14505 C CA . ILE D 1 354 ? -14.373 65.473 38.627 1.00 112.89 2019 ILE D CA 1
ATOM 14506 C C . ILE D 1 354 ? -13.300 65.592 39.705 1.00 107.37 2019 ILE D C 1
ATOM 14507 O O . ILE D 1 354 ? -12.106 65.601 39.406 1.00 103.65 2019 ILE D O 1
ATOM 14512 N N . ASN D 1 355 ? -13.735 65.671 40.958 1.00 108.81 2020 ASN D N 1
ATOM 14513 C CA . ASN D 1 355 ? -12.823 65.813 42.089 1.00 112.16 2020 ASN D CA 1
ATOM 14514 C C . ASN D 1 355 ? -11.821 64.663 42.177 1.00 117.31 2020 ASN D C 1
ATOM 14515 O O . ASN D 1 355 ? -10.648 64.872 42.488 1.00 115.13 2020 ASN D O 1
ATOM 14520 N N . HIS D 1 356 ? -12.291 63.452 41.895 1.00 124.98 2021 HIS D N 1
ATOM 14521 C CA . HIS D 1 356 ? -11.447 62.264 41.957 1.00 130.51 2021 HIS D CA 1
ATOM 14522 C C . HIS D 1 356 ? -10.304 62.316 40.944 1.00 129.44 2021 HIS D C 1
ATOM 14523 O O . HIS D 1 356 ? -9.169 61.961 41.260 1.00 131.67 2021 HIS D O 1
ATOM 14530 N N . ALA D 1 357 ? -10.610 62.764 39.731 1.00 124.40 2022 ALA D N 1
ATOM 14531 C CA . ALA D 1 357 ? -9.611 62.847 38.671 1.00 116.50 2022 ALA D CA 1
ATOM 14532 C C . ALA D 1 357 ? -8.628 63.988 38.914 1.00 106.27 2022 ALA D C 1
ATOM 14533 O O . ALA D 1 357 ? -7.487 63.947 38.452 1.00 98.71 2022 ALA D O 1
ATOM 14535 N N . ILE D 1 358 ? -9.078 65.005 39.642 1.00 106.03 2023 ILE D N 1
ATOM 14536 C CA . ILE D 1 358 ? -8.247 66.165 39.947 1.00 104.68 2023 ILE D CA 1
ATOM 14537 C C . ILE D 1 358 ? -7.119 65.814 40.915 1.00 111.43 2023 ILE D C 1
ATOM 14538 O O . ILE D 1 358 ? -5.963 66.178 40.695 1.00 112.74 2023 ILE D O 1
ATOM 14543 N N . ASN D 1 359 ? -7.459 65.097 41.982 1.00 114.56 2024 ASN D N 1
ATOM 14544 C CA . ASN D 1 359 ? -6.481 64.736 43.004 1.00 113.39 2024 ASN D CA 1
ATOM 14545 C C . ASN D 1 359 ? -5.513 63.637 42.565 1.00 114.31 2024 ASN D C 1
ATOM 14546 O O . ASN D 1 359 ? -4.512 63.379 43.234 1.00 113.49 2024 ASN D O 1
ATOM 14551 N N . LYS D 1 360 ? -5.812 62.995 41.441 1.00 115.43 2025 LYS D N 1
ATOM 14552 C CA . LYS D 1 360 ? -4.957 61.934 40.922 1.00 117.00 2025 LYS D CA 1
ATOM 14553 C C . LYS D 1 360 ? -3.659 62.502 40.358 1.00 119.01 2025 LYS D C 1
ATOM 14554 O O . LYS D 1 360 ? -3.606 62.922 39.203 1.00 122.79 2025 LYS D O 1
ATOM 14556 N N . SER D 1 361 ? -2.614 62.512 41.180 1.00 115.81 2026 SER D N 1
ATOM 14557 C CA . SER D 1 361 ? -1.312 63.020 40.760 1.00 108.08 2026 SER D CA 1
ATOM 14558 C C . SER D 1 361 ? -0.186 62.428 41.602 1.00 101.40 2026 SER D C 1
ATOM 14559 O O . SER D 1 361 ? 0.093 62.900 42.704 1.00 94.79 2026 SER D O 1
ATOM 14561 N N . GLY D 1 369 ? 11.393 64.713 54.205 1.00 122.97 2034 GLY D N 1
ATOM 14562 C CA . GLY D 1 369 ? 10.525 65.863 54.375 1.00 124.13 2034 GLY D CA 1
ATOM 14563 C C . GLY D 1 369 ? 9.679 66.160 53.151 1.00 125.92 2034 GLY D C 1
ATOM 14564 O O . GLY D 1 369 ? 8.544 66.621 53.271 1.00 127.70 2034 GLY D O 1
ATOM 14565 N N . TYR D 1 370 ? 10.231 65.892 51.971 1.00 124.76 2035 TYR D N 1
ATOM 14566 C CA . TYR D 1 370 ? 9.536 66.168 50.716 1.00 120.27 2035 TYR D CA 1
ATOM 14567 C C . TYR D 1 370 ? 8.296 65.293 50.538 1.00 119.27 2035 TYR D C 1
ATOM 14568 O O . TYR D 1 370 ? 8.316 64.098 50.835 1.00 119.96 2035 TYR D O 1
ATOM 14570 N N . VAL D 1 371 ? 7.219 65.903 50.053 1.00 115.16 2036 VAL D N 1
ATOM 14571 C CA . VAL D 1 371 ? 5.955 65.207 49.833 1.00 111.81 2036 VAL D CA 1
ATOM 14572 C C . VAL D 1 371 ? 5.406 65.566 48.454 1.00 113.99 2036 VAL D C 1
ATOM 14573 O O . VAL D 1 371 ? 5.337 66.744 48.103 1.00 114.71 2036 VAL D O 1
ATOM 14577 N N . PRO D 1 372 ? 5.022 64.549 47.663 1.00 115.78 2037 PRO D N 1
ATOM 14578 C CA . PRO D 1 372 ? 4.548 64.769 46.292 1.00 115.62 2037 PRO D CA 1
ATOM 14579 C C . PRO D 1 372 ? 3.294 65.636 46.230 1.00 115.41 2037 PRO D C 1
ATOM 14580 O O . PRO D 1 372 ? 2.478 65.604 47.151 1.00 119.40 2037 PRO D O 1
ATOM 14584 N N . LEU D 1 373 ? 3.155 66.404 45.152 1.00 108.97 2038 LEU D N 1
ATOM 14585 C CA . LEU D 1 373 ? 1.984 67.249 44.949 1.00 103.71 2038 LEU D CA 1
ATOM 14586 C C . LEU D 1 373 ? 0.728 66.396 44.829 1.00 106.36 2038 LEU D C 1
ATOM 14587 O O . LEU D 1 373 ? 0.709 65.402 44.105 1.00 107.59 2038 LEU D O 1
ATOM 14589 N N . GLY D 1 374 ? -0.322 66.791 45.540 1.00 109.85 2039 GLY D N 1
ATOM 14590 C CA . GLY D 1 374 ? -1.528 65.989 45.617 1.00 114.66 2039 GLY D CA 1
ATOM 14591 C C . GLY D 1 374 ? -2.601 66.341 44.606 1.00 113.71 2039 GLY D C 1
ATOM 14592 O O . GLY D 1 374 ? -3.677 65.744 44.609 1.00 117.76 2039 GLY D O 1
ATOM 14593 N N . VAL D 1 375 ? -2.319 67.309 43.740 1.00 107.79 2040 VAL D N 1
ATOM 14594 C CA . VAL D 1 375 ? -3.300 67.743 42.751 1.00 105.76 2040 VAL D CA 1
ATOM 14595 C C . VAL D 1 375 ? -2.725 67.768 41.339 1.00 105.59 2040 VAL D C 1
ATOM 14596 O O . VAL D 1 375 ? -1.509 67.795 41.150 1.00 107.36 2040 VAL D O 1
ATOM 14600 N N . ASN D 1 376 ? -3.614 67.757 40.352 1.00 103.53 2041 ASN D N 1
ATOM 14601 C CA . ASN D 1 376 ? -3.218 67.861 38.954 1.00 100.69 2041 ASN D CA 1
ATOM 14602 C C . ASN D 1 376 ? -3.601 69.224 38.389 1.00 100.53 2041 ASN D C 1
ATOM 14603 O O . ASN D 1 376 ? -4.734 69.428 37.952 1.00 101.94 2041 ASN D O 1
ATOM 14608 N N . ARG D 1 377 ? -2.650 70.153 38.405 1.00 98.33 2042 ARG D N 1
ATOM 14609 C CA . ARG D 1 377 ? -2.892 71.523 37.962 1.00 96.62 2042 ARG D CA 1
ATOM 14610 C C . ARG D 1 377 ? -3.309 71.596 36.494 1.00 93.71 2042 ARG D C 1
ATOM 14611 O O . ARG D 1 377 ? -4.116 72.445 36.113 1.00 97.60 2042 ARG D O 1
ATOM 14619 N N . ARG D 1 378 ? -2.762 70.697 35.681 1.00 89.00 2043 ARG D N 1
ATOM 14620 C CA . ARG D 1 378 ? -3.066 70.651 34.254 1.00 88.69 2043 ARG D CA 1
ATOM 14621 C C . ARG D 1 378 ? -4.564 70.491 34.009 1.00 85.03 2043 ARG D C 1
ATOM 14622 O O . ARG D 1 378 ? -5.159 71.233 33.227 1.00 79.88 2043 ARG D O 1
ATOM 14630 N N . LEU D 1 379 ? -5.165 69.521 34.690 1.00 88.18 2044 LEU D N 1
ATOM 14631 C CA . LEU D 1 379 ? -6.572 69.195 34.490 1.00 90.47 2044 LEU D CA 1
ATOM 14632 C C . LEU D 1 379 ? -7.492 70.266 35.070 1.00 92.34 2044 LEU D C 1
ATOM 14633 O O . LEU D 1 379 ? -8.574 70.517 34.539 1.00 93.42 2044 LEU D O 1
ATOM 14638 N N . ILE D 1 380 ? -7.057 70.892 36.160 1.00 93.62 2045 ILE D N 1
ATOM 14639 C CA . ILE D 1 380 ? -7.836 71.948 36.801 1.00 94.23 2045 ILE D CA 1
ATOM 14640 C C . ILE D 1 380 ? -7.982 73.162 35.887 1.00 95.72 2045 ILE D C 1
ATOM 14641 O O . ILE D 1 380 ? -9.075 73.708 35.737 1.00 95.23 2045 ILE D O 1
ATOM 14646 N N . ASP D 1 381 ? -6.874 73.572 35.275 1.00 96.40 2046 ASP D N 1
ATOM 14647 C CA . ASP D 1 381 ? -6.878 74.700 34.349 1.00 98.11 2046 ASP D CA 1
ATOM 14648 C C . ASP D 1 381 ? -7.778 74.421 33.150 1.00 99.01 2046 ASP D C 1
ATOM 14649 O O . ASP D 1 381 ? -8.344 75.341 32.560 1.00 102.53 2046 ASP D O 1
ATOM 14654 N N . ALA D 1 382 ? -7.906 73.147 32.797 1.00 97.23 2047 ALA D N 1
ATOM 14655 C CA . ALA D 1 382 ? -8.757 72.744 31.685 1.00 99.02 2047 ALA D CA 1
ATOM 14656 C C . ALA D 1 382 ? -10.231 72.933 32.029 1.00 100.60 2047 ALA D C 1
ATOM 14657 O O . ALA D 1 382 ? -11.000 73.465 31.228 1.00 103.66 2047 ALA D O 1
ATOM 14659 N N . VAL D 1 383 ? -10.615 72.496 33.224 1.00 98.85 2048 VAL D N 1
ATOM 14660 C CA . VAL D 1 383 ? -11.998 72.598 33.678 1.00 97.83 2048 VAL D CA 1
ATOM 14661 C C . VAL D 1 383 ? -12.434 74.055 33.809 1.00 96.63 2048 VAL D C 1
ATOM 14662 O O . VAL D 1 383 ? -13.513 74.434 33.352 1.00 99.41 2048 VAL D O 1
ATOM 14666 N N . VAL D 1 384 ? -11.583 74.864 34.431 1.00 92.00 2049 VAL D N 1
ATOM 14667 C CA . VAL D 1 384 ? -11.856 76.283 34.634 1.00 88.13 2049 VAL D CA 1
ATOM 14668 C C . VAL D 1 384 ? -12.094 77.007 33.311 1.00 87.56 2049 VAL D C 1
ATOM 14669 O O . VAL D 1 384 ? -13.012 77.820 33.193 1.00 92.40 2049 VAL D O 1
ATOM 14673 N N . ALA D 1 385 ? -11.271 76.695 32.315 1.00 82.35 2050 ALA D N 1
ATOM 14674 C CA . ALA D 1 385 ? -11.361 77.343 31.011 1.00 85.55 2050 ALA D CA 1
ATOM 14675 C C . ALA D 1 385 ? -12.669 77.030 30.285 1.00 92.47 2050 ALA D C 1
ATOM 14676 O O . ALA D 1 385 ? -13.157 77.841 29.497 1.00 93.63 2050 ALA D O 1
ATOM 14678 N N . ARG D 1 386 ? -13.234 75.856 30.551 1.00 97.93 2051 ARG D N 1
ATOM 14679 C CA . ARG D 1 386 ? -14.467 75.442 29.888 1.00 104.42 2051 ARG D CA 1
ATOM 14680 C C . ARG D 1 386 ? -15.684 76.219 30.386 1.00 106.95 2051 ARG D C 1
ATOM 14681 O O . ARG D 1 386 ? -16.656 76.398 29.652 1.00 108.71 2051 ARG D O 1
ATOM 14689 N N . PHE D 1 387 ? -15.626 76.673 31.634 1.00 106.15 2052 PHE D N 1
ATOM 14690 C CA . PHE D 1 387 ? -16.705 77.471 32.206 1.00 109.00 2052 PHE D CA 1
ATOM 14691 C C . PHE D 1 387 ? -16.857 78.791 31.464 1.00 107.91 2052 PHE D C 1
ATOM 14692 O O . PHE D 1 387 ? -17.970 79.222 31.162 1.00 109.04 2052 PHE D O 1
ATOM 14700 N N . ALA D 1 388 ? -15.728 79.426 31.171 1.00 106.49 2053 ALA D N 1
ATOM 14701 C CA . ALA D 1 388 ? -15.727 80.700 30.468 1.00 109.05 2053 ALA D CA 1
ATOM 14702 C C . ALA D 1 388 ? -16.148 80.527 29.015 1.00 112.78 2053 ALA D C 1
ATOM 14703 O O . ALA D 1 388 ? -17.003 81.259 28.519 1.00 115.11 2053 ALA D O 1
ATOM 14705 N N . GLU D 1 389 ? -15.544 79.551 28.343 1.00 113.32 2054 GLU D N 1
ATOM 14706 C CA . GLU D 1 389 ? -15.786 79.320 26.922 1.00 116.95 2054 GLU D CA 1
ATOM 14707 C C . GLU D 1 389 ? -17.257 79.022 26.640 1.00 123.08 2054 GLU D C 1
ATOM 14708 O O . GLU D 1 389 ? -17.779 79.371 25.582 1.00 123.89 2054 GLU D O 1
ATOM 14714 N N . PHE D 1 390 ? -17.921 78.380 27.597 1.00 126.89 2055 PHE D N 1
ATOM 14715 C CA . PHE D 1 390 ? -19.341 78.079 27.471 1.00 130.88 2055 PHE D CA 1
ATOM 14716 C C . PHE D 1 390 ? -20.182 79.334 27.677 1.00 131.24 2055 PHE D C 1
ATOM 14717 O O . PHE D 1 390 ? -21.312 79.422 27.197 1.00 135.55 2055 PHE D O 1
ATOM 14719 N N . ALA D 1 391 ? -19.623 80.303 28.394 1.00 126.40 2056 ALA D N 1
ATOM 14720 C CA . ALA D 1 391 ? -20.321 81.552 28.672 1.00 124.80 2056 ALA D CA 1
ATOM 14721 C C . ALA D 1 391 ? -20.207 82.527 27.505 1.00 123.09 2056 ALA D C 1
ATOM 14722 O O . ALA D 1 391 ? -21.094 83.351 27.286 1.00 126.72 2056 ALA D O 1
ATOM 14724 N N . ILE D 1 392 ? -19.108 82.430 26.761 1.00 117.64 2057 ILE D N 1
ATOM 14725 C CA . ILE D 1 392 ? -18.899 83.276 25.592 1.00 115.86 2057 ILE D CA 1
ATOM 14726 C C . ILE D 1 392 ? -19.904 82.914 24.506 1.00 120.61 2057 ILE D C 1
ATOM 14727 O O . ILE D 1 392 ? -20.359 83.772 23.750 1.00 122.14 2057 ILE D O 1
ATOM 14732 N N . ASN D 1 393 ? -20.250 81.632 24.442 1.00 124.26 2058 ASN D N 1
ATOM 14733 C CA . ASN D 1 393 ? -21.199 81.140 23.453 1.00 130.91 2058 ASN D CA 1
ATOM 14734 C C . ASN D 1 393 ? -22.632 81.573 23.749 1.00 136.31 2058 ASN D C 1
ATOM 14735 O O . ASN D 1 393 ? -23.375 81.947 22.841 1.00 138.13 2058 ASN D O 1
ATOM 14740 N N . ARG D 1 394 ? -23.015 81.523 25.022 1.00 138.58 2059 ARG D N 1
ATOM 14741 C CA . ARG D 1 394 ? -24.365 81.906 25.421 1.00 142.47 2059 ARG D CA 1
ATOM 14742 C C . ARG D 1 394 ? -24.544 83.419 25.354 1.00 146.69 2059 ARG D C 1
ATOM 14743 O O . ARG D 1 394 ? -25.665 83.916 25.254 1.00 152.19 2059 ARG D O 1
ATOM 14751 N N . ALA D 1 395 ? -23.432 84.146 25.407 1.00 144.68 2060 ALA D N 1
ATOM 14752 C CA . ALA D 1 395 ? -23.465 85.603 25.368 1.00 147.00 2060 ALA D CA 1
ATOM 14753 C C . ALA D 1 395 ? -23.858 86.102 23.983 1.00 148.87 2060 ALA D C 1
ATOM 14754 O O . ALA D 1 395 ? -24.552 87.110 23.848 1.00 152.21 2060 ALA D O 1
ATOM 14756 N N . SER D 1 396 ? -23.408 85.390 22.955 1.00 146.68 2061 SER D N 1
ATOM 14757 C CA . SER D 1 396 ? -23.716 85.750 21.577 1.00 148.84 2061 SER D CA 1
ATOM 14758 C C . SER D 1 396 ? -25.197 85.543 21.273 1.00 153.99 2061 SER D C 1
ATOM 14759 O O . SER D 1 396 ? -25.789 86.285 20.490 1.00 155.50 2061 SER D O 1
ATOM 14762 N N . SER D 1 397 ? -25.788 84.530 21.899 1.00 156.20 2062 SER D N 1
ATOM 14763 C CA . SER D 1 397 ? -27.198 84.221 21.696 1.00 159.70 2062 SER D CA 1
ATOM 14764 C C . SER D 1 397 ? -28.095 85.279 22.329 1.00 163.45 2062 SER D C 1
ATOM 14765 O O . SER D 1 397 ? -29.100 85.681 21.746 1.00 167.46 2062 SER D O 1
ATOM 14767 N N . ARG D 1 398 ? -27.721 85.727 23.524 1.00 163.24 2063 ARG D N 1
ATOM 14768 C CA . ARG D 1 398 ? -28.499 86.723 24.253 1.00 167.10 2063 ARG D CA 1
ATOM 14769 C C . ARG D 1 398 ? -28.513 88.072 23.538 1.00 171.03 2063 ARG D C 1
ATOM 14770 O O . ARG D 1 398 ? -27.592 88.400 22.790 1.00 169.81 2063 ARG D O 1
ATOM 14778 N N . SER D 1 399 ? -29.565 88.850 23.778 1.00 174.74 2064 SER D N 1
ATOM 14779 C CA . SER D 1 399 ? -29.726 90.148 23.133 1.00 175.37 2064 SER D CA 1
ATOM 14780 C C . SER D 1 399 ? -28.844 91.216 23.775 1.00 173.40 2064 SER D C 1
ATOM 14781 O O . SER D 1 399 ? -28.322 92.095 23.089 1.00 172.94 2064 SER D O 1
ATOM 14783 N N . ASP D 1 400 ? -28.682 91.136 25.092 1.00 171.91 2065 ASP D N 1
ATOM 14784 C CA . ASP D 1 400 ? -27.865 92.100 25.821 1.00 168.23 2065 ASP D CA 1
ATOM 14785 C C . ASP D 1 400 ? -26.376 91.830 25.620 1.00 161.33 2065 ASP D C 1
ATOM 14786 O O . ASP D 1 400 ? -25.536 92.670 25.945 1.00 158.50 2065 ASP D O 1
ATOM 14791 N N . SER D 1 401 ? -26.066 90.651 25.086 1.00 158.51 2066 SER D N 1
ATOM 14792 C CA . SER D 1 401 ? -24.692 90.245 24.791 1.00 152.77 2066 SER D CA 1
ATOM 14793 C C . SER D 1 401 ? -23.784 90.261 26.019 1.00 148.02 2066 SER D C 1
ATOM 14794 O O . SER D 1 401 ? -22.576 90.466 25.905 1.00 146.06 2066 SER D O 1
ATOM 14796 N N . ALA D 1 402 ? -24.372 90.040 27.191 1.00 145.63 2067 ALA D N 1
ATOM 14797 C CA . ALA D 1 402 ? -23.608 90.005 28.432 1.00 140.40 2067 ALA D CA 1
ATOM 14798 C C . ALA D 1 402 ? -22.905 88.663 28.590 1.00 134.79 2067 ALA D C 1
ATOM 14799 O O . ALA D 1 402 ? -23.522 87.608 28.444 1.00 137.32 2067 ALA D O 1
ATOM 14801 N N . ILE D 1 403 ? -21.610 88.710 28.886 1.00 127.02 2068 ILE D N 1
ATOM 14802 C CA . ILE D 1 403 ? -20.817 87.498 29.051 1.00 121.74 2068 ILE D CA 1
ATOM 14803 C C . ILE D 1 403 ? -21.266 86.709 30.277 1.00 121.82 2068 ILE D C 1
ATOM 14804 O O . ILE D 1 403 ? -21.518 85.506 30.197 1.00 119.84 2068 ILE D O 1
ATOM 14809 N N . PHE D 1 404 ? -21.367 87.396 31.409 1.00 124.62 2069 PHE D N 1
ATOM 14810 C CA . PHE D 1 404 ? -21.760 86.759 32.660 1.00 128.57 2069 PHE D CA 1
ATOM 14811 C C . PHE D 1 404 ? -23.238 86.978 32.964 1.00 136.25 2069 PHE D C 1
ATOM 14812 O O . PHE D 1 404 ? -23.735 88.102 32.903 1.00 139.36 2069 PHE D O 1
ATOM 14820 N N . VAL D 1 405 ? -23.934 85.894 33.292 1.00 138.69 2070 VAL D N 1
ATOM 14821 C CA . VAL D 1 405 ? -25.337 85.969 33.680 1.00 144.43 2070 VAL D CA 1
ATOM 14822 C C . VAL D 1 405 ? -25.545 85.304 35.036 1.00 145.66 2070 VAL D C 1
ATOM 14823 O O . VAL D 1 405 ? -25.375 84.093 35.175 1.00 145.43 2070 VAL D O 1
ATOM 14827 N N . ALA D 1 406 ? -25.912 86.104 36.032 1.00 146.59 2071 ALA D N 1
ATOM 14828 C CA . ALA D 1 406 ? -26.106 85.601 37.387 1.00 146.27 2071 ALA D CA 1
ATOM 14829 C C . ALA D 1 406 ? -27.308 84.666 37.474 1.00 148.65 2071 ALA D C 1
ATOM 14830 O O . ALA D 1 406 ? -28.374 84.955 36.931 1.00 152.57 2071 ALA D O 1
ATOM 14832 N N . GLY D 1 407 ? -27.128 83.542 38.160 1.00 146.34 2072 GLY D N 1
ATOM 14833 C CA . GLY D 1 407 ? -28.201 82.584 38.348 1.00 148.59 2072 GLY D CA 1
ATOM 14834 C C . GLY D 1 407 ? -28.196 81.468 37.321 1.00 147.11 2072 GLY D C 1
ATOM 14835 O O . GLY D 1 407 ? -29.002 80.541 37.400 1.00 150.83 2072 GLY D O 1
ATOM 14836 N N . ALA D 1 408 ? -27.288 81.557 36.354 1.00 141.79 2073 ALA D N 1
ATOM 14837 C CA . ALA D 1 408 ? -27.183 80.544 35.310 1.00 139.64 2073 ALA D CA 1
ATOM 14838 C C . ALA D 1 408 ? -26.716 79.211 35.886 1.00 136.93 2073 ALA D C 1
ATOM 14839 O O . ALA D 1 408 ? -26.124 79.164 36.964 1.00 133.20 2073 ALA D O 1
ATOM 14841 N N . ASN D 1 409 ? -26.981 78.132 35.156 1.00 140.58 2074 ASN D N 1
ATOM 14842 C CA . ASN D 1 409 ? -26.683 76.785 35.635 1.00 142.70 2074 ASN D CA 1
ATOM 14843 C C . ASN D 1 409 ? -25.194 76.494 35.814 1.00 137.42 2074 ASN D C 1
ATOM 14844 O O . ASN D 1 409 ? -24.796 75.849 36.784 1.00 134.42 2074 ASN D O 1
ATOM 14849 N N . ASP D 1 410 ? -24.375 76.970 34.882 1.00 137.53 2075 ASP D N 1
ATOM 14850 C CA . ASP D 1 410 ? -22.940 76.699 34.924 1.00 135.25 2075 ASP D CA 1
ATOM 14851 C C . ASP D 1 410 ? -22.244 77.454 36.056 1.00 130.03 2075 ASP D C 1
ATOM 14852 O O . ASP D 1 410 ? -21.197 77.027 36.544 1.00 129.42 2075 ASP D O 1
ATOM 14857 N N . ILE D 1 411 ? -22.825 78.578 36.465 1.00 123.93 2076 ILE D N 1
ATOM 14858 C CA . ILE D 1 411 ? -22.308 79.326 37.606 1.00 116.36 2076 ILE D CA 1
ATOM 14859 C C . ILE D 1 411 ? -22.575 78.541 38.885 1.00 115.45 2076 ILE D C 1
ATOM 14860 O O . ILE D 1 411 ? -21.709 78.430 39.755 1.00 112.49 2076 ILE D O 1
ATOM 14865 N N . LYS D 1 412 ? -23.777 77.982 38.983 1.00 117.84 2077 LYS D N 1
ATOM 14866 C CA . LYS D 1 412 ? -24.147 77.156 40.124 1.00 119.36 2077 LYS D CA 1
ATOM 14867 C C . LYS D 1 412 ? -23.362 75.847 40.108 1.00 118.16 2077 LYS D C 1
ATOM 14868 O O . LYS D 1 412 ? -23.143 75.230 41.150 1.00 119.01 2077 LYS D O 1
ATOM 14874 N N . THR D 1 413 ? -22.940 75.434 38.916 1.00 116.45 2078 THR D N 1
ATOM 14875 C CA . THR D 1 413 ? -22.086 74.262 38.764 1.00 115.88 2078 THR D CA 1
ATOM 14876 C C . THR D 1 413 ? -20.714 74.546 39.363 1.00 112.06 2078 THR D C 1
ATOM 14877 O O . THR D 1 413 ? -20.165 73.731 40.105 1.00 110.91 2078 THR D O 1
ATOM 14881 N N . LEU D 1 414 ? -20.170 75.712 39.034 1.00 109.07 2079 LEU D N 1
ATOM 14882 C CA . LEU D 1 414 ? -18.897 76.154 39.588 1.00 105.59 2079 LEU D CA 1
ATOM 14883 C C . LEU D 1 414 ? -19.054 76.467 41.072 1.00 108.66 2079 LEU D C 1
ATOM 14884 O O . LEU D 1 414 ? -18.104 76.344 41.848 1.00 105.04 2079 LEU D O 1
ATOM 14889 N N . GLN D 1 415 ? -20.263 76.865 41.460 1.00 114.35 2080 GLN D N 1
ATOM 14890 C CA . GLN D 1 415 ? -20.560 77.204 42.847 1.00 116.43 2080 GLN D CA 1
ATOM 14891 C C . GLN D 1 415 ? -20.376 76.008 43.774 1.00 118.71 2080 GLN D C 1
ATOM 14892 O O . GLN D 1 415 ? -19.775 76.127 44.841 1.00 118.18 2080 GLN D O 1
ATOM 14906 N N . LEU D 1 417 ? -18.767 73.285 42.845 1.00 117.73 2082 LEU D N 1
ATOM 14907 C CA . LEU D 1 417 ? -17.443 72.749 42.553 1.00 111.32 2082 LEU D CA 1
ATOM 14908 C C . LEU D 1 417 ? -16.395 73.290 43.521 1.00 108.07 2082 LEU D C 1
ATOM 14909 O O . LEU D 1 417 ? -15.588 72.533 44.056 1.00 104.08 2082 LEU D O 1
ATOM 14914 N N . VAL D 1 418 ? -16.418 74.598 43.752 1.00 111.05 2083 VAL D N 1
ATOM 14915 C CA . VAL D 1 418 ? -15.433 75.233 44.622 1.00 113.57 2083 VAL D CA 1
ATOM 14916 C C . VAL D 1 418 ? -15.651 74.898 46.098 1.00 117.64 2083 VAL D C 1
ATOM 14917 O O . VAL D 1 418 ? -14.758 75.091 46.922 1.00 120.96 2083 VAL D O 1
ATOM 14921 N N . THR D 1 419 ? -16.836 74.391 46.427 1.00 115.36 2084 THR D N 1
ATOM 14922 C CA . THR D 1 419 ? -17.179 74.099 47.816 1.00 113.64 2084 THR D CA 1
ATOM 14923 C C . THR D 1 419 ? -16.924 72.641 48.195 1.00 112.78 2084 THR D C 1
ATOM 14924 O O . THR D 1 419 ? -16.568 72.343 49.335 1.00 110.81 2084 THR D O 1
ATOM 14928 N N . GLU D 1 420 ? -17.107 71.737 47.237 1.00 113.19 2085 GLU D N 1
ATOM 14929 C CA . GLU D 1 420 ? -16.934 70.309 47.491 1.00 115.14 2085 GLU D CA 1
ATOM 14930 C C . GLU D 1 420 ? -15.485 69.866 47.307 1.00 115.47 2085 GLU D C 1
ATOM 14931 O O . GLU D 1 420 ? -15.064 68.845 47.850 1.00 114.59 2085 GLU D O 1
ATOM 14937 N N . VAL D 1 421 ? -14.728 70.642 46.538 1.00 118.97 2086 VAL D N 1
ATOM 14938 C CA . VAL D 1 421 ? -13.348 70.299 46.206 1.00 118.60 2086 VAL D CA 1
ATOM 14939 C C . VAL D 1 421 ? -12.398 70.426 47.401 1.00 118.35 2086 VAL D C 1
ATOM 14940 O O . VAL D 1 421 ? -12.517 71.352 48.204 1.00 122.26 2086 VAL D O 1
ATOM 14944 N N . SER D 1 422 ? -11.478 69.469 47.513 1.00 113.99 2087 SER D N 1
ATOM 14945 C CA . SER D 1 422 ? -10.437 69.459 48.541 1.00 114.97 2087 SER D CA 1
ATOM 14946 C C . SER D 1 422 ? -9.740 70.810 48.696 1.00 120.48 2087 SER D C 1
ATOM 14947 O O . SER D 1 422 ? -9.506 71.505 47.708 1.00 120.95 2087 SER D O 1
ATOM 14950 N N . PRO D 1 423 ? -9.406 71.183 49.944 1.00 126.18 2088 PRO D N 1
ATOM 14951 C CA . PRO D 1 423 ? -8.779 72.473 50.262 1.00 131.40 2088 PRO D CA 1
ATOM 14952 C C . PRO D 1 423 ? -7.504 72.747 49.467 1.00 132.00 2088 PRO D C 1
ATOM 14953 O O . PRO D 1 423 ? -7.289 73.882 49.039 1.00 132.17 2088 PRO D O 1
ATOM 14957 N N . GLU D 1 424 ? -6.673 71.728 49.272 1.00 130.64 2089 GLU D N 1
ATOM 14958 C CA . GLU D 1 424 ? -5.453 71.897 48.493 1.00 128.47 2089 GLU D CA 1
ATOM 14959 C C . GLU D 1 424 ? -5.789 72.126 47.025 1.00 123.40 2089 GLU D C 1
ATOM 14960 O O . GLU D 1 424 ? -5.187 72.972 46.366 1.00 127.03 2089 GLU D O 1
ATOM 14966 N N . ALA D 1 425 ? -6.760 71.372 46.521 1.00 114.57 2090 ALA D N 1
ATOM 14967 C CA . ALA D 1 425 ? -7.185 71.502 45.133 1.00 106.68 2090 ALA D CA 1
ATOM 14968 C C . ALA D 1 425 ? -8.006 72.769 44.919 1.00 105.18 2090 ALA D C 1
ATOM 14969 O O . ALA D 1 425 ? -8.074 73.294 43.808 1.00 104.56 2090 ALA D O 1
ATOM 14971 N N . ARG D 1 426 ? -8.627 73.257 45.989 1.00 104.80 2091 ARG D N 1
ATOM 14972 C CA . ARG D 1 426 ? -9.422 74.477 45.918 1.00 103.04 2091 ARG D CA 1
ATOM 14973 C C . ARG D 1 426 ? -8.515 75.684 45.718 1.00 95.06 2091 ARG D C 1
ATOM 14974 O O . ARG D 1 426 ? -8.892 76.654 45.061 1.00 93.92 2091 ARG D O 1
ATOM 14982 N N . TYR D 1 427 ? -7.318 75.616 46.293 1.00 91.83 2092 TYR D N 1
ATOM 14983 C CA . TYR D 1 427 ? -6.334 76.684 46.160 1.00 90.53 2092 TYR D CA 1
ATOM 14984 C C . TYR D 1 427 ? -5.858 76.803 44.718 1.00 85.27 2092 TYR D C 1
ATOM 14985 O O . TYR D 1 427 ? -5.674 77.905 44.202 1.00 80.81 2092 TYR D O 1
ATOM 14994 N N . TYR D 1 428 ? -5.653 75.660 44.074 1.00 88.11 2093 TYR D N 1
ATOM 14995 C CA . TYR D 1 428 ? -5.265 75.639 42.671 1.00 90.29 2093 TYR D CA 1
ATOM 14996 C C . TYR D 1 428 ? -6.449 76.028 41.795 1.00 96.35 2093 TYR D C 1
ATOM 14997 O O . TYR D 1 428 ? -6.281 76.644 40.743 1.00 99.91 2093 TYR D O 1
ATOM 15006 N N . LEU D 1 429 ? -7.647 75.670 42.245 1.00 100.32 2094 LEU D N 1
ATOM 15007 C CA . LEU D 1 429 ? -8.869 75.958 41.504 1.00 105.50 2094 LEU D CA 1
ATOM 15008 C C . LEU D 1 429 ? -9.142 77.457 41.425 1.00 104.47 2094 LEU D C 1
ATOM 15009 O O . LEU D 1 429 ? -9.517 77.973 40.372 1.00 104.50 2094 LEU D O 1
ATOM 15014 N N . VAL D 1 430 ? -8.950 78.153 42.541 1.00 103.55 2095 VAL D N 1
ATOM 15015 C CA . VAL D 1 430 ? -9.196 79.589 42.590 1.00 101.64 2095 VAL D CA 1
ATOM 15016 C C . VAL D 1 430 ? -8.077 80.368 41.896 1.00 95.98 2095 VAL D C 1
ATOM 15017 O O . VAL D 1 430 ? -8.314 81.432 41.324 1.00 94.87 2095 VAL D O 1
ATOM 15021 N N . SER D 1 431 ? -6.864 79.823 41.930 1.00 90.78 2096 SER D N 1
ATOM 15022 C CA . SER D 1 431 ? -5.717 80.467 41.299 1.00 83.05 2096 SER D CA 1
ATOM 15023 C C . SER D 1 431 ? -5.886 80.536 39.785 1.00 87.01 2096 SER D C 1
ATOM 15024 O O . SER D 1 431 ? -5.439 81.487 39.145 1.00 88.02 2096 SER D O 1
ATOM 15027 N N . SER D 1 432 ? -6.536 79.524 39.219 1.00 88.93 2097 SER D N 1
ATOM 15028 C CA . SER D 1 432 ? -6.778 79.479 37.781 1.00 88.08 2097 SER D CA 1
ATOM 15029 C C . SER D 1 432 ? -7.750 80.571 37.350 1.00 92.13 2097 SER D C 1
ATOM 15030 O O . SER D 1 432 ? -7.630 81.124 36.257 1.00 94.13 2097 SER D O 1
ATOM 15041 N N . VAL D 1 434 ? -8.142 83.449 39.023 1.00 79.31 2099 VAL D N 1
ATOM 15042 C CA . VAL D 1 434 ? -7.449 84.717 39.237 1.00 74.53 2099 VAL D CA 1
ATOM 15043 C C . VAL D 1 434 ? -6.445 84.980 38.114 1.00 73.83 2099 VAL D C 1
ATOM 15044 O O . VAL D 1 434 ? -6.228 86.124 37.715 1.00 74.11 2099 VAL D O 1
ATOM 15048 N N . ASN D 1 435 ? -5.850 83.911 37.593 1.00 73.77 2100 ASN D N 1
ATOM 15049 C CA . ASN D 1 435 ? -4.891 84.023 36.497 1.00 72.62 2100 ASN D CA 1
ATOM 15050 C C . ASN D 1 435 ? -5.493 84.599 35.216 1.00 74.96 2100 ASN D C 1
ATOM 15051 O O . ASN D 1 435 ? -4.767 85.065 34.339 1.00 78.23 2100 ASN D O 1
ATOM 15056 N N . GLU D 1 436 ? -6.818 84.562 35.109 1.00 74.65 2101 GLU D N 1
ATOM 15057 C CA . GLU D 1 436 ? -7.501 85.091 33.932 1.00 77.45 2101 GLU D CA 1
ATOM 15058 C C . GLU D 1 436 ? -7.864 86.562 34.108 1.00 83.00 2101 GLU D C 1
ATOM 15059 O O . GLU D 1 436 ? -8.286 87.224 33.159 1.00 87.20 2101 GLU D O 1
ATOM 15065 N N . LEU D 1 437 ? -7.701 87.065 35.326 1.00 82.13 2102 LEU D N 1
ATOM 15066 C CA . LEU D 1 437 ? -7.952 88.471 35.614 1.00 79.27 2102 LEU D CA 1
ATOM 15067 C C . LEU D 1 437 ? -6.763 89.306 35.158 1.00 79.44 2102 LEU D C 1
ATOM 15068 O O . LEU D 1 437 ? -5.873 89.620 35.948 1.00 79.74 2102 LEU D O 1
ATOM 15073 N N . ARG D 1 438 ? -6.752 89.657 33.876 1.00 81.66 2103 ARG D N 1
ATOM 15074 C CA . ARG D 1 438 ? -5.635 90.389 33.290 1.00 81.39 2103 ARG D CA 1
ATOM 15075 C C . ARG D 1 438 ? -6.085 91.710 32.669 1.00 84.88 2103 ARG D C 1
ATOM 15076 O O . ARG D 1 438 ? -6.485 92.634 33.376 1.00 84.67 2103 ARG D O 1
ATOM 15084 N N . TYR D 1 439 ? -6.014 91.795 31.344 1.00 85.49 2104 TYR D N 1
ATOM 15085 C CA . TYR D 1 439 ? -6.423 92.998 30.627 1.00 82.50 2104 TYR D CA 1
ATOM 15086 C C . TYR D 1 439 ? -7.887 92.880 30.205 1.00 80.87 2104 TYR D C 1
ATOM 15087 O O . TYR D 1 439 ? -8.427 91.775 30.171 1.00 76.91 2104 TYR D O 1
ATOM 15096 N N . PRO D 1 440 ? -8.540 94.019 29.901 1.00 86.17 2105 PRO D N 1
ATOM 15097 C CA . PRO D 1 440 ? -9.951 94.017 29.496 1.00 91.87 2105 PRO D CA 1
ATOM 15098 C C . PRO D 1 440 ? -10.270 93.074 28.337 1.00 99.02 2105 PRO D C 1
ATOM 15099 O O . PRO D 1 440 ? -10.002 93.397 27.179 1.00 102.89 2105 PRO D O 1
ATOM 15103 N N . ASN D 1 441 ? -10.836 91.915 28.662 1.00 99.46 2106 ASN D N 1
ATOM 15104 C CA . ASN D 1 441 ? -11.315 90.970 27.658 1.00 98.19 2106 ASN D CA 1
ATOM 15105 C C . ASN D 1 441 ? -12.483 90.137 28.179 1.00 97.11 2106 ASN D C 1
ATOM 15106 O O . ASN D 1 441 ? -12.964 90.358 29.290 1.00 98.60 2106 ASN D O 1
ATOM 15111 N N . ALA D 1 442 ? -12.934 89.181 27.375 1.00 97.30 2107 ALA D N 1
ATOM 15112 C CA . ALA D 1 442 ? -14.066 88.342 27.749 1.00 101.47 2107 ALA D CA 1
ATOM 15113 C C . ALA D 1 442 ? -13.725 87.419 28.915 1.00 103.04 2107 ALA D C 1
ATOM 15114 O O . ALA D 1 442 ? -14.561 87.167 29.783 1.00 107.34 2107 ALA D O 1
ATOM 15116 N N . TYR D 1 443 ? -12.494 86.916 28.929 1.00 101.06 2108 TYR D N 1
ATOM 15117 C CA . TYR D 1 443 ? -12.049 86.009 29.982 1.00 99.89 2108 TYR D CA 1
ATOM 15118 C C . TYR D 1 443 ? -11.973 86.699 31.339 1.00 97.43 2108 TYR D C 1
ATOM 15119 O O . TYR D 1 443 ? -12.395 86.140 32.351 1.00 97.99 2108 TYR D O 1
ATOM 15128 N N . THR D 1 444 ? -11.433 87.913 31.358 1.00 92.29 2109 THR D N 1
ATOM 15129 C CA . THR D 1 444 ? -11.350 88.683 32.593 1.00 88.53 2109 THR D CA 1
ATOM 15130 C C . THR D 1 444 ? -12.743 89.055 33.092 1.00 94.14 2109 THR D C 1
ATOM 15131 O O . THR D 1 444 ? -13.044 88.908 34.276 1.00 95.44 2109 THR D O 1
ATOM 15135 N N . ASN D 1 445 ? -13.589 89.521 32.179 1.00 96.40 2110 ASN D N 1
ATOM 15136 C CA . ASN D 1 445 ? -14.942 89.950 32.523 1.00 102.40 2110 ASN D CA 1
ATOM 15137 C C . ASN D 1 445 ? -15.783 88.866 33.192 1.00 101.33 2110 ASN D C 1
ATOM 15138 O O . ASN D 1 445 ? -16.471 89.126 34.180 1.00 104.03 2110 ASN D O 1
ATOM 15143 N N . TYR D 1 446 ? -15.728 87.654 32.649 1.00 99.23 2111 TYR D N 1
ATOM 15144 C CA . TYR D 1 446 ? -16.503 86.545 33.192 1.00 100.52 2111 TYR D CA 1
ATOM 15145 C C . TYR D 1 446 ? -16.006 86.134 34.573 1.00 98.32 2111 TYR D C 1
ATOM 15146 O O . TYR D 1 446 ? -16.781 86.070 35.525 1.00 101.01 2111 TYR D O 1
ATOM 15155 N N . PHE D 1 447 ? -14.709 85.865 34.679 1.00 94.57 2112 PHE D N 1
ATOM 15156 C CA . PHE D 1 447 ? -14.127 85.410 35.937 1.00 93.47 2112 PHE D CA 1
ATOM 15157 C C . PHE D 1 447 ? -14.107 86.491 37.015 1.00 91.81 2112 PHE D C 1
ATOM 15158 O O . PHE D 1 447 ? -13.919 86.193 38.193 1.00 93.23 2112 PHE D O 1
ATOM 15166 N N . SER D 1 448 ? -14.296 87.745 36.617 1.00 90.47 2113 SER D N 1
ATOM 15167 C CA . SER D 1 448 ? -14.349 88.836 37.582 1.00 90.46 2113 SER D CA 1
ATOM 15168 C C . SER D 1 448 ? -15.663 88.801 38.354 1.00 96.27 2113 SER D C 1
ATOM 15169 O O . SER D 1 448 ? -15.673 88.839 39.583 1.00 96.31 2113 SER D O 1
ATOM 15172 N N . GLN D 1 449 ? -16.771 88.721 37.623 1.00 100.29 2114 GLN D N 1
ATOM 15173 C CA . GLN D 1 449 ? -18.091 88.696 38.240 1.00 105.80 2114 GLN D CA 1
ATOM 15174 C C . GLN D 1 449 ? -18.393 87.340 38.869 1.00 108.93 2114 GLN D C 1
ATOM 15175 O O . GLN D 1 449 ? -19.021 87.264 39.925 1.00 113.75 2114 GLN D O 1
ATOM 15181 N N . ALA D 1 450 ? -17.941 86.272 38.217 1.00 105.51 2115 ALA D N 1
ATOM 15182 C CA . ALA D 1 450 ? -18.179 84.917 38.705 1.00 104.84 2115 ALA D CA 1
ATOM 15183 C C . ALA D 1 450 ? -17.488 84.680 40.042 1.00 105.45 2115 ALA D C 1
ATOM 15184 O O . ALA D 1 450 ? -18.011 83.972 40.903 1.00 112.20 2115 ALA D O 1
ATOM 15186 N N . LEU D 1 451 ? -16.313 85.276 40.211 1.00 99.67 2116 LEU D N 1
ATOM 15187 C CA . LEU D 1 451 ? -15.575 85.159 41.461 1.00 100.15 2116 LEU D CA 1
ATOM 15188 C C . LEU D 1 451 ? -16.290 85.941 42.556 1.00 105.56 2116 LEU D C 1
ATOM 15189 O O . LEU D 1 451 ? -16.292 85.543 43.721 1.00 107.67 2116 LEU D O 1
ATOM 15194 N N . LEU D 1 452 ? -16.900 87.057 42.168 1.00 109.06 2117 LEU D N 1
ATOM 15195 C CA . LEU D 1 452 ? -17.662 87.880 43.099 1.00 115.62 2117 LEU D CA 1
ATOM 15196 C C . LEU D 1 452 ? -19.003 87.231 43.425 1.00 122.89 2117 LEU D C 1
ATOM 15197 O O . LEU D 1 452 ? -19.536 87.406 44.521 1.00 129.45 2117 LEU D O 1
ATOM 15202 N N . ASP D 1 453 ? -19.543 86.485 42.466 1.00 120.92 2118 ASP D N 1
ATOM 15203 C CA . ASP D 1 453 ? -20.813 85.795 42.656 1.00 123.99 2118 ASP D CA 1
ATOM 15204 C C . ASP D 1 453 ? -20.655 84.686 43.690 1.00 126.00 2118 ASP D C 1
ATOM 15205 O O . ASP D 1 453 ? -21.502 84.516 44.567 1.00 132.98 2118 ASP D O 1
ATOM 15210 N N . ILE D 1 454 ? -19.564 83.935 43.579 1.00 120.06 2119 ILE D N 1
ATOM 15211 C CA . ILE D 1 454 ? -19.265 82.862 44.520 1.00 117.88 2119 ILE D CA 1
ATOM 15212 C C . ILE D 1 454 ? -19.019 83.424 45.917 1.00 121.69 2119 ILE D C 1
ATOM 15213 O O . ILE D 1 454 ? -19.469 82.861 46.916 1.00 127.78 2119 ILE D O 1
ATOM 15218 N N . PHE D 1 455 ? -18.313 84.548 45.974 1.00 118.19 2120 PHE D N 1
ATOM 15219 C CA . PHE D 1 455 ? -17.962 85.174 47.241 1.00 121.20 2120 PHE D CA 1
ATOM 15220 C C . PHE D 1 455 ? -19.196 85.704 47.969 1.00 125.56 2120 PHE D C 1
ATOM 15221 O O . PHE D 1 455 ? -19.239 85.729 49.199 1.00 125.60 2120 PHE D O 1
ATOM 15229 N N . GLY D 1 456 ? -20.198 86.123 47.202 1.00 129.11 2121 GLY D N 1
ATOM 15230 C CA . GLY D 1 456 ? -21.399 86.709 47.768 1.00 131.10 2121 GLY D CA 1
ATOM 15231 C C . GLY D 1 456 ? -22.498 85.706 48.058 1.00 134.00 2121 GLY D C 1
ATOM 15232 O O . GLY D 1 456 ? -23.311 85.912 48.960 1.00 139.32 2121 GLY D O 1
ATOM 15233 N N . HIS D 1 457 ? -22.527 84.619 47.293 1.00 134.52 2122 HIS D N 1
ATOM 15234 C CA . HIS D 1 457 ? -23.553 83.594 47.457 1.00 141.60 2122 HIS D CA 1
ATOM 15235 C C . HIS D 1 457 ? -23.395 82.849 48.780 1.00 148.17 2122 HIS D C 1
ATOM 15236 O O . HIS D 1 457 ? -22.291 82.442 49.144 1.00 144.76 2122 HIS D O 1
ATOM 15243 N N . ASP D 1 458 ? -24.510 82.681 49.489 1.00 157.02 2123 ASP D N 1
ATOM 15244 C CA . ASP D 1 458 ? -24.534 81.997 50.782 1.00 161.35 2123 ASP D CA 1
ATOM 15245 C C . ASP D 1 458 ? -23.575 82.628 51.788 1.00 159.76 2123 ASP D C 1
ATOM 15246 O O . ASP D 1 458 ? -22.660 81.971 52.285 1.00 159.09 2123 ASP D O 1
ATOM 15253 N N . SER D 1 460 ? -24.476 83.688 54.650 1.00 165.88 2125 SER D N 1
ATOM 15254 C CA . SER D 1 460 ? -24.957 83.344 55.983 1.00 164.93 2125 SER D CA 1
ATOM 15255 C C . SER D 1 460 ? -24.354 82.029 56.466 1.00 165.13 2125 SER D C 1
ATOM 15256 O O . SER D 1 460 ? -24.178 81.820 57.666 1.00 164.49 2125 SER D O 1
ATOM 15259 N N . ASP D 1 461 ? -24.040 81.146 55.523 1.00 166.71 2126 ASP D N 1
ATOM 15260 C CA . ASP D 1 461 ? -23.471 79.842 55.845 1.00 170.03 2126 ASP D CA 1
ATOM 15261 C C . ASP D 1 461 ? -22.040 79.975 56.364 1.00 171.57 2126 ASP D C 1
ATOM 15262 O O . ASP D 1 461 ? -21.212 80.646 55.748 1.00 169.05 2126 ASP D O 1
ATOM 15267 N N . PRO D 1 462 ? -21.747 79.330 57.505 1.00 174.81 2127 PRO D N 1
ATOM 15268 C CA . PRO D 1 462 ? -20.436 79.414 58.160 1.00 171.13 2127 PRO D CA 1
ATOM 15269 C C . PRO D 1 462 ? -19.338 78.652 57.419 1.00 162.47 2127 PRO D C 1
ATOM 15270 O O . PRO D 1 462 ? -18.174 79.048 57.484 1.00 160.40 2127 PRO D O 1
ATOM 15274 N N . GLU D 1 463 ? -19.702 77.575 56.730 1.00 157.48 2128 GLU D N 1
ATOM 15275 C CA . GLU D 1 463 ? -18.725 76.768 56.007 1.00 151.15 2128 GLU D CA 1
ATOM 15276 C C . GLU D 1 463 ? -18.211 77.491 54.765 1.00 146.64 2128 GLU D C 1
ATOM 15277 O O . GLU D 1 463 ? -17.119 77.202 54.275 1.00 140.60 2128 GLU D O 1
ATOM 15279 N N . GLU D 1 464 ? -19.004 78.432 54.262 1.00 147.19 2129 GLU D N 1
ATOM 15280 C CA . GLU D 1 464 ? -18.617 79.217 53.096 1.00 142.04 2129 GLU D CA 1
ATOM 15281 C C . GLU D 1 464 ? -17.522 80.214 53.452 1.00 141.54 2129 GLU D C 1
ATOM 15282 O O . GLU D 1 464 ? -16.781 80.673 52.583 1.00 142.00 2129 GLU D O 1
ATOM 15288 N N . ASN D 1 465 ? -17.428 80.550 54.735 1.00 141.88 2130 ASN D N 1
ATOM 15289 C CA . ASN D 1 465 ? -16.404 81.470 55.215 1.00 139.76 2130 ASN D CA 1
ATOM 15290 C C . ASN D 1 465 ? -15.004 80.889 55.051 1.00 137.33 2130 ASN D C 1
ATOM 15291 O O . ASN D 1 465 ? -14.032 81.625 54.879 1.00 136.88 2130 ASN D O 1
ATOM 15293 N N . LEU D 1 466 ? -14.910 79.564 55.108 1.00 133.63 2131 LEU D N 1
ATOM 15294 C CA . LEU D 1 466 ? -13.640 78.876 54.919 1.00 127.51 2131 LEU D CA 1
ATOM 15295 C C . LEU D 1 466 ? -13.217 78.945 53.454 1.00 121.10 2131 LEU D C 1
ATOM 15296 O O . LEU D 1 466 ? -12.027 78.966 53.139 1.00 119.16 2131 LEU D O 1
ATOM 15301 N N . VAL D 1 467 ? -14.204 78.982 52.564 1.00 116.74 2132 VAL D N 1
ATOM 15302 C CA . VAL D 1 467 ? -13.952 79.128 51.135 1.00 106.76 2132 VAL D CA 1
ATOM 15303 C C . VAL D 1 467 ? -13.593 80.574 50.819 1.00 100.66 2132 VAL D C 1
ATOM 15304 O O . VAL D 1 467 ? -12.706 80.845 50.008 1.00 93.16 2132 VAL D O 1
ATOM 15308 N N . ARG D 1 468 ? -14.287 81.501 51.472 1.00 105.28 2133 ARG D N 1
ATOM 15309 C CA . ARG D 1 468 ? -14.040 82.925 51.286 1.00 107.09 2133 ARG D CA 1
ATOM 15310 C C . ARG D 1 468 ? -12.661 83.318 51.808 1.00 107.13 2133 ARG D C 1
ATOM 15311 O O . ARG D 1 468 ? -12.013 84.210 51.263 1.00 102.09 2133 ARG D O 1
ATOM 15313 N N . GLU D 1 469 ? -12.220 82.642 52.865 1.00 111.19 2134 GLU D N 1
ATOM 15314 C CA . GLU D 1 469 ? -10.916 82.906 53.461 1.00 110.23 2134 GLU D CA 1
ATOM 15315 C C . GLU D 1 469 ? -9.789 82.510 52.513 1.00 103.42 2134 GLU D C 1
ATOM 15316 O O . GLU D 1 469 ? -8.720 83.116 52.518 1.00 104.30 2134 GLU D O 1
ATOM 15322 N N . GLN D 1 470 ? -10.035 81.491 51.698 1.00 99.91 2135 GLN D N 1
ATOM 15323 C CA . GLN D 1 470 ? -9.020 80.999 50.777 1.00 99.98 2135 GLN D CA 1
ATOM 15324 C C . GLN D 1 470 ? -8.972 81.842 49.505 1.00 98.88 2135 GLN D C 1
ATOM 15325 O O . GLN D 1 470 ? -7.954 81.881 48.814 1.00 101.08 2135 GLN D O 1
ATOM 15331 N N . ILE D 1 471 ? -10.074 82.521 49.204 1.00 95.26 2136 ILE D N 1
ATOM 15332 C CA . ILE D 1 471 ? -10.136 83.405 48.044 1.00 88.37 2136 ILE D CA 1
ATOM 15333 C C . ILE D 1 471 ? -9.429 84.730 48.327 1.00 86.26 2136 ILE D C 1
ATOM 15334 O O . ILE D 1 471 ? -8.691 85.244 47.486 1.00 81.82 2136 ILE D O 1
ATOM 15339 N N . VAL D 1 472 ? -9.650 85.276 49.518 1.00 87.43 2137 VAL D N 1
ATOM 15340 C CA . VAL D 1 472 ? -9.000 86.522 49.908 1.00 84.75 2137 VAL D CA 1
ATOM 15341 C C . VAL D 1 472 ? -7.504 86.303 50.138 1.00 87.17 2137 VAL D C 1
ATOM 15342 O O . VAL D 1 472 ? -6.690 87.188 49.875 1.00 87.56 2137 VAL D O 1
ATOM 15346 N N . ARG D 1 473 ? -7.146 85.110 50.604 1.00 88.96 2138 ARG D N 1
ATOM 15347 C CA . ARG D 1 473 ? -5.755 84.783 50.895 1.00 85.79 2138 ARG D CA 1
ATOM 15348 C C . ARG D 1 473 ? -4.890 84.818 49.639 1.00 86.86 2138 ARG D C 1
ATOM 15349 O O . ARG D 1 473 ? -3.791 85.371 49.651 1.00 83.97 2138 ARG D O 1
ATOM 15351 N N . VAL D 1 474 ? -5.394 84.230 48.558 1.00 92.85 2139 VAL D N 1
ATOM 15352 C CA . VAL D 1 474 ? -4.650 84.182 47.303 1.00 94.21 2139 VAL D CA 1
ATOM 15353 C C . VAL D 1 474 ? -4.649 85.543 46.601 1.00 90.61 2139 VAL D C 1
ATOM 15354 O O . VAL D 1 474 ? -3.667 85.918 45.958 1.00 87.14 2139 VAL D O 1
ATOM 15358 N N . LEU D 1 475 ? -5.743 86.286 46.742 1.00 87.88 2140 LEU D N 1
ATOM 15359 C CA . LEU D 1 475 ? -5.830 87.628 46.176 1.00 81.15 2140 LEU D CA 1
ATOM 15360 C C . LEU D 1 475 ? -4.845 88.563 46.866 1.00 87.85 2140 LEU D C 1
ATOM 15361 O O . LEU D 1 475 ? -4.183 89.374 46.217 1.00 89.65 2140 LEU D O 1
ATOM 15366 N N . LEU D 1 476 ? -4.750 88.439 48.186 1.00 92.73 2141 LEU D N 1
ATOM 15367 C CA . LEU D 1 476 ? -3.853 89.276 48.974 1.00 92.13 2141 LEU D CA 1
ATOM 15368 C C . LEU D 1 476 ? -2.391 88.940 48.701 1.00 85.67 2141 LEU D C 1
ATOM 15369 O O . LEU D 1 476 ? -1.506 89.759 48.932 1.00 85.34 2141 LEU D O 1
ATOM 15371 N N . GLU D 1 477 ? -2.143 87.731 48.209 1.00 80.70 2142 GLU D N 1
ATOM 15372 C CA . GLU D 1 477 ? -0.783 87.286 47.935 1.00 79.72 2142 GLU D CA 1
ATOM 15373 C C . GLU D 1 477 ? -0.198 87.991 46.715 1.00 79.27 2142 GLU D C 1
ATOM 15374 O O . GLU D 1 477 ? 0.981 88.344 46.695 1.00 81.54 2142 GLU D O 1
ATOM 15380 N N . ARG D 1 478 ? -1.034 88.194 45.702 1.00 74.22 2143 ARG D N 1
ATOM 15381 C CA . ARG D 1 478 ? -0.588 88.764 44.436 1.00 65.89 2143 ARG D CA 1
ATOM 15382 C C . ARG D 1 478 ? -0.528 90.291 44.457 1.00 68.44 2143 ARG D C 1
ATOM 15383 O O . ARG D 1 478 ? 0.331 90.894 43.813 1.00 65.95 2143 ARG D O 1
ATOM 15391 N N . VAL D 1 479 ? -1.438 90.911 45.199 1.00 70.83 2144 VAL D N 1
ATOM 15392 C CA . VAL D 1 479 ? -1.542 92.368 45.212 1.00 77.10 2144 VAL D CA 1
ATOM 15393 C C . VAL D 1 479 ? -0.593 93.024 46.219 1.00 85.02 2144 VAL D C 1
ATOM 15394 O O . VAL D 1 479 ? -0.016 94.076 45.940 1.00 87.25 2144 VAL D O 1
ATOM 15398 N N . LEU D 1 480 ? -0.424 92.397 47.380 1.00 89.63 2145 LEU D N 1
ATOM 15399 C CA . LEU D 1 480 ? 0.449 92.941 48.418 1.00 95.45 2145 LEU D CA 1
ATOM 15400 C C . LEU D 1 480 ? 1.913 92.959 47.982 1.00 96.96 2145 LEU D C 1
ATOM 15401 O O . LEU D 1 480 ? 2.713 93.733 48.509 1.00 97.34 2145 LEU D O 1
ATOM 15403 N N . GLY D 1 481 ? 2.256 92.103 47.025 1.00 95.23 2146 GLY D N 1
ATOM 15404 C CA . GLY D 1 481 ? 3.595 92.078 46.466 1.00 88.54 2146 GLY D CA 1
ATOM 15405 C C . GLY D 1 481 ? 3.919 93.387 45.773 1.00 83.61 2146 GLY D C 1
ATOM 15406 O O . GLY D 1 481 ? 3.052 93.997 45.147 1.00 83.75 2146 GLY D O 1
ATOM 15407 N N . TYR D 1 482 ? 5.167 93.826 45.886 1.00 79.49 2147 TYR D N 1
ATOM 15408 C CA . TYR D 1 482 ? 5.561 95.122 45.341 1.00 74.45 2147 TYR D CA 1
ATOM 15409 C C . TYR D 1 482 ? 5.976 95.065 43.872 1.00 73.87 2147 TYR D C 1
ATOM 15410 O O . TYR D 1 482 ? 7.162 94.991 43.550 1.00 77.98 2147 TYR D O 1
ATOM 15419 N N . TRP D 1 483 ? 4.982 95.122 42.991 1.00 69.17 2148 TRP D N 1
ATOM 15420 C CA . TRP D 1 483 ? 5.200 95.109 41.548 1.00 64.26 2148 TRP D CA 1
ATOM 15421 C C . TRP D 1 483 ? 3.907 95.509 40.838 1.00 61.18 2148 TRP D C 1
ATOM 15422 O O . TRP D 1 483 ? 2.834 95.458 41.439 1.00 59.56 2148 TRP D O 1
ATOM 15433 N N . PRO D 1 484 ? 4.007 95.932 39.566 1.00 60.29 2149 PRO D N 1
ATOM 15434 C CA . PRO D 1 484 ? 2.813 96.263 38.780 1.00 57.72 2149 PRO D CA 1
ATOM 15435 C C . PRO D 1 484 ? 1.824 95.103 38.706 1.00 56.49 2149 PRO D C 1
ATOM 15436 O O . PRO D 1 484 ? 2.227 93.955 38.533 1.00 44.13 2149 PRO D O 1
ATOM 15440 N N . GLN D 1 485 ? 0.539 95.413 38.834 1.00 62.44 2150 GLN D N 1
ATOM 15441 C CA . GLN D 1 485 ? -0.501 94.392 38.863 1.00 67.70 2150 GLN D CA 1
ATOM 15442 C C . GLN D 1 485 ? -1.327 94.401 37.580 1.00 68.03 2150 GLN D C 1
ATOM 15443 O O . GLN D 1 485 ? -1.438 95.432 36.919 1.00 71.18 2150 GLN D O 1
ATOM 15449 N N . PRO D 1 486 ? -1.899 93.241 37.217 1.00 59.63 2151 PRO D N 1
ATOM 15450 C CA . PRO D 1 486 ? -2.812 93.154 36.072 1.00 62.86 2151 PRO D CA 1
ATOM 15451 C C . PRO D 1 486 ? -4.033 94.051 36.257 1.00 72.81 2151 PRO D C 1
ATOM 15452 O O . PRO D 1 486 ? -4.419 94.342 37.390 1.00 75.47 2151 PRO D O 1
ATOM 15456 N N . TRP D 1 487 ? -4.627 94.480 35.149 1.00 73.04 2152 TRP D N 1
ATOM 15457 C CA . TRP D 1 487 ? -5.772 95.384 35.184 1.00 69.41 2152 TRP D CA 1
ATOM 15458 C C . TRP D 1 487 ? -6.984 94.749 35.861 1.00 66.27 2152 TRP D C 1
ATOM 15459 O O . TRP D 1 487 ? -7.556 95.319 36.788 1.00 59.33 2152 TRP D O 1
ATOM 15470 N N . GLY D 1 488 ? -7.362 93.563 35.394 1.00 70.53 2153 GLY D N 1
ATOM 15471 C CA . GLY D 1 488 ? -8.516 92.861 35.927 1.00 76.71 2153 GLY D CA 1
ATOM 15472 C C . GLY D 1 488 ? -8.397 92.526 37.401 1.00 84.14 2153 GLY D C 1
ATOM 15473 O O . GLY D 1 488 ? -9.395 92.513 38.121 1.00 90.54 2153 GLY D O 1
ATOM 15474 N N . LEU D 1 489 ? -7.175 92.256 37.851 1.00 82.69 2154 LEU D N 1
ATOM 15475 C CA . LEU D 1 489 ? -6.923 91.934 39.251 1.00 78.47 2154 LEU D CA 1
ATOM 15476 C C . LEU D 1 489 ? -7.273 93.107 40.159 1.00 83.50 2154 LEU D C 1
ATOM 15477 O O . LEU D 1 489 ? -7.899 92.931 41.203 1.00 91.64 2154 LEU D O 1
ATOM 15482 N N . ILE D 1 490 ? -6.862 94.304 39.753 1.00 78.84 2155 ILE D N 1
ATOM 15483 C CA . ILE D 1 490 ? -7.163 95.513 40.509 1.00 77.08 2155 ILE D CA 1
ATOM 15484 C C . ILE D 1 490 ? -8.654 95.833 40.448 1.00 82.73 2155 ILE D C 1
ATOM 15485 O O . ILE D 1 490 ? -9.251 96.251 41.440 1.00 83.77 2155 ILE D O 1
ATOM 15490 N N . ILE D 1 491 ? -9.253 95.620 39.281 1.00 86.66 2156 ILE D N 1
ATOM 15491 C CA . ILE D 1 491 ? -10.676 95.881 39.085 1.00 88.98 2156 ILE D CA 1
ATOM 15492 C C . ILE D 1 491 ? -11.552 95.058 40.026 1.00 91.55 2156 ILE D C 1
ATOM 15493 O O . ILE D 1 491 ? -12.406 95.601 40.727 1.00 97.89 2156 ILE D O 1
ATOM 15498 N N . THR D 1 492 ? -11.330 93.748 40.045 1.00 90.19 2157 THR D N 1
ATOM 15499 C CA . THR D 1 492 ? -12.163 92.847 40.835 1.00 95.51 2157 THR D CA 1
ATOM 15500 C C . THR D 1 492 ? -11.929 92.985 42.339 1.00 99.54 2157 THR D C 1
ATOM 15501 O O . THR D 1 492 ? -12.824 92.716 43.140 1.00 99.78 2157 THR D O 1
ATOM 15505 N N . ILE D 1 493 ? -10.729 93.410 42.722 1.00 101.68 2158 ILE D N 1
ATOM 15506 C CA . ILE D 1 493 ? -10.387 93.515 44.136 1.00 105.70 2158 ILE D CA 1
ATOM 15507 C C . ILE D 1 493 ? -10.905 94.824 44.727 1.00 107.44 2158 ILE D C 1
ATOM 15508 O O . ILE D 1 493 ? -11.083 94.939 45.939 1.00 112.05 2158 ILE D O 1
ATOM 15513 N N . LEU D 1 494 ? -11.154 95.805 43.865 1.00 105.40 2159 LEU D N 1
ATOM 15514 C CA . LEU D 1 494 ? -11.746 97.067 44.294 1.00 101.89 2159 LEU D CA 1
ATOM 15515 C C . LEU D 1 494 ? -13.248 96.902 44.483 1.00 108.63 2159 LEU D C 1
ATOM 15516 O O . LEU D 1 494 ? -13.840 97.500 45.381 1.00 112.14 2159 LEU D O 1
ATOM 15521 N N . GLU D 1 495 ? -13.856 96.085 43.630 1.00 107.48 2160 GLU D N 1
ATOM 15522 C CA . GLU D 1 495 ? -15.280 95.795 43.729 1.00 106.64 2160 GLU D CA 1
ATOM 15523 C C . GLU D 1 495 ? -15.544 94.946 44.966 1.00 106.96 2160 GLU D C 1
ATOM 15524 O O . GLU D 1 495 ? -16.640 94.964 45.526 1.00 108.19 2160 GLU D O 1
ATOM 15530 N N . LEU D 1 496 ? -14.526 94.202 45.386 1.00 107.55 2161 LEU D N 1
ATOM 15531 C CA . LEU D 1 496 ? -14.607 93.398 46.596 1.00 106.97 2161 LEU D CA 1
ATOM 15532 C C . LEU D 1 496 ? -14.523 94.303 47.820 1.00 109.17 2161 LEU D C 1
ATOM 15533 O O . LEU D 1 496 ? -15.040 93.975 48.888 1.00 113.54 2161 LEU D O 1
ATOM 15538 N N . LEU D 1 497 ? -13.870 95.448 47.652 1.00 108.91 2162 LEU D N 1
ATOM 15539 C CA . LEU D 1 497 ? -13.718 96.421 48.727 1.00 116.87 2162 LEU D CA 1
ATOM 15540 C C . LEU D 1 497 ? -14.870 97.422 48.747 1.00 126.51 2162 LEU D C 1
ATOM 15541 O O . LEU D 1 497 ? -15.324 97.841 49.812 1.00 124.62 2162 LEU D O 1
ATOM 15546 N N . LYS D 1 498 ? -15.335 97.803 47.560 1.00 132.86 2163 LYS D N 1
ATOM 15547 C CA . LYS D 1 498 ? -16.363 98.830 47.422 1.00 135.62 2163 LYS D CA 1
ATOM 15548 C C . LYS D 1 498 ? -17.707 98.405 48.008 1.00 136.66 2163 LYS D C 1
ATOM 15549 O O . LYS D 1 498 ? -18.367 99.188 48.692 1.00 138.65 2163 LYS D O 1
ATOM 15551 N N . ASN D 1 499 ? -18.109 97.168 47.735 1.00 136.03 2164 ASN D N 1
ATOM 15552 C CA . ASN D 1 499 ? -19.391 96.659 48.216 1.00 141.23 2164 ASN D CA 1
ATOM 15553 C C . ASN D 1 499 ? -19.437 96.482 49.730 1.00 147.86 2164 ASN D C 1
ATOM 15554 O O . ASN D 1 499 ? -18.555 95.859 50.322 1.00 147.57 2164 ASN D O 1
ATOM 15559 N N . ASP D 1 500 ? -20.477 97.032 50.349 1.00 152.74 2165 ASP D N 1
ATOM 15560 C CA . ASP D 1 500 ? -20.650 96.945 51.793 1.00 153.81 2165 ASP D CA 1
ATOM 15561 C C . ASP D 1 500 ? -21.135 95.557 52.204 1.00 156.56 2165 ASP D C 1
ATOM 15562 O O . ASP D 1 500 ? -20.965 95.144 53.351 1.00 157.07 2165 ASP D O 1
ATOM 15567 N N . LYS D 1 501 ? -21.736 94.843 51.257 1.00 158.87 2166 LYS D N 1
ATOM 15568 C CA . LYS D 1 501 ? -22.294 93.521 51.522 1.00 161.51 2166 LYS D CA 1
ATOM 15569 C C . LYS D 1 501 ? -21.212 92.466 51.738 1.00 161.11 2166 LYS D C 1
ATOM 15570 O O . LYS D 1 501 ? -21.389 91.540 52.529 1.00 163.77 2166 LYS D O 1
ATOM 15576 N N . TYR D 1 502 ? -20.095 92.613 51.034 1.00 158.40 2167 TYR D N 1
ATOM 15577 C CA . TYR D 1 502 ? -19.011 91.638 51.102 1.00 155.74 2167 TYR D CA 1
ATOM 15578 C C . TYR D 1 502 ? -18.362 91.602 52.482 1.00 155.16 2167 TYR D C 1
ATOM 15579 O O . TYR D 1 502 ? -17.921 90.545 52.938 1.00 152.29 2167 TYR D O 1
ATOM 15588 N N . LEU D 1 503 ? -18.315 92.761 53.136 1.00 157.55 2168 LEU D N 1
ATOM 15589 C CA . LEU D 1 503 ? -17.716 92.896 54.461 1.00 158.37 2168 LEU D CA 1
ATOM 15590 C C . LEU D 1 503 ? -16.279 92.379 54.490 1.00 157.38 2168 LEU D C 1
ATOM 15591 O O . LEU D 1 503 ? -15.944 91.493 55.278 1.00 155.94 2168 LEU D O 1
ATOM 15593 N N . PHE D 1 504 ? -15.443 92.937 53.618 1.00 157.09 2169 PHE D N 1
ATOM 15594 C CA . PHE D 1 504 ? -14.042 92.541 53.520 1.00 154.22 2169 PHE D CA 1
ATOM 15595 C C . PHE D 1 504 ? -13.302 92.774 54.831 1.00 155.48 2169 PHE D C 1
ATOM 15596 O O . PHE D 1 504 ? -12.608 91.887 55.328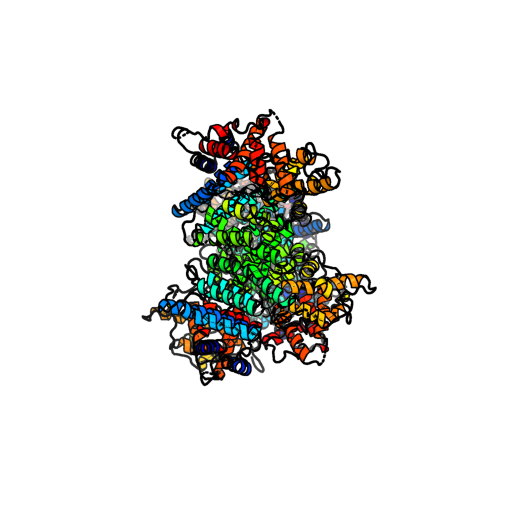 1.00 152.48 2169 PHE D O 1
ATOM 15604 N N . PHE D 1 505 ? -13.448 93.975 55.381 1.00 158.22 2170 PHE D N 1
ATOM 15605 C CA . PHE D 1 505 ? -12.763 94.341 56.615 1.00 157.87 2170 PHE D CA 1
ATOM 15606 C C . PHE D 1 505 ? -13.328 93.581 57.810 1.00 162.01 2170 PHE D C 1
ATOM 15607 O O . PHE D 1 505 ? -12.696 93.503 58.862 1.00 161.92 2170 PHE D O 1
ATOM 15609 N N . GLU D 1 506 ? -14.520 93.019 57.640 1.00 166.77 2171 GLU D N 1
ATOM 15610 C CA . GLU D 1 506 ? -15.156 92.236 58.693 1.00 170.94 2171 GLU D CA 1
ATOM 15611 C C . GLU D 1 506 ? -14.685 90.784 58.678 1.00 169.38 2171 GLU D C 1
ATOM 15612 O O . GLU D 1 506 ? -15.170 89.961 59.455 1.00 170.74 2171 GLU D O 1
ATOM 15614 N N . LEU D 1 507 ? -13.746 90.474 57.788 1.00 166.47 2172 LEU D N 1
ATOM 15615 C CA . LEU D 1 507 ? -13.153 89.143 57.742 1.00 166.19 2172 LEU D CA 1
ATOM 15616 C C . LEU D 1 507 ? -12.313 88.917 58.994 1.00 167.51 2172 LEU D C 1
ATOM 15617 O O . LEU D 1 507 ? -11.491 89.760 59.353 1.00 167.90 2172 LEU D O 1
ATOM 15619 N N . PRO D 1 508 ? -12.525 87.776 59.668 1.00 166.43 2173 PRO D N 1
ATOM 15620 C CA . PRO D 1 508 ? -11.857 87.466 60.938 1.00 165.03 2173 PRO D CA 1
ATOM 15621 C C . PRO D 1 508 ? -10.339 87.402 60.808 1.00 159.33 2173 PRO D C 1
ATOM 15622 O O . PRO D 1 508 ? -9.630 87.852 61.707 1.00 161.71 2173 PRO D O 1
ATOM 15626 N N . PHE D 1 509 ? -9.851 86.858 59.699 1.00 150.99 2174 PHE D N 1
ATOM 15627 C CA . PHE D 1 509 ? -8.414 86.725 59.485 1.00 146.66 2174 PHE D CA 1
ATOM 15628 C C . PHE D 1 509 ? -7.739 88.076 59.259 1.00 152.12 2174 PHE D C 1
ATOM 15629 O O . PHE D 1 509 ? -6.614 88.299 59.710 1.00 155.81 2174 PHE D O 1
ATOM 15637 N N . ILE D 1 510 ? -8.433 88.969 58.560 1.00 151.83 2175 ILE D N 1
ATOM 15638 C CA . ILE D 1 510 ? -7.884 90.272 58.195 1.00 148.91 2175 ILE D CA 1
ATOM 15639 C C . ILE D 1 510 ? -7.498 91.116 59.409 1.00 152.58 2175 ILE D C 1
ATOM 15640 O O . ILE D 1 510 ? -6.542 91.889 59.357 1.00 152.77 2175 ILE D O 1
ATOM 15642 N N . LYS D 1 511 ? -8.244 90.963 60.499 1.00 155.94 2176 LYS D N 1
ATOM 15643 C CA . LYS D 1 511 ? -7.984 91.730 61.713 1.00 158.35 2176 LYS D CA 1
ATOM 15644 C C . LYS D 1 511 ? -6.717 91.255 62.419 1.00 160.31 2176 LYS D C 1
ATOM 15645 O O . LYS D 1 511 ? -5.993 92.051 63.016 1.00 161.06 2176 LYS D O 1
ATOM 15647 N N . ALA D 1 512 ? -6.454 89.954 62.344 1.00 161.71 2177 ALA D N 1
ATOM 15648 C CA . ALA D 1 512 ? -5.287 89.369 62.995 1.00 163.46 2177 ALA D CA 1
ATOM 15649 C C . ALA D 1 512 ? -3.983 89.807 62.333 1.00 162.78 2177 ALA D C 1
ATOM 15650 O O . ALA D 1 512 ? -2.952 89.925 62.995 1.00 162.31 2177 ALA D O 1
ATOM 15652 N N . THR D 1 513 ? -4.033 90.042 61.026 1.00 163.33 2178 THR D N 1
ATOM 15653 C CA . THR D 1 513 ? -2.867 90.509 60.283 1.00 164.95 2178 THR D CA 1
ATOM 15654 C C . THR D 1 513 ? -2.992 92.003 59.988 1.00 169.57 2178 THR D C 1
ATOM 15655 O O . THR D 1 513 ? -3.706 92.401 59.068 1.00 171.96 2178 THR D O 1
ATOM 15657 N N . PRO D 1 514 ? -2.293 92.837 60.775 1.00 169.36 2179 PRO D N 1
ATOM 15658 C CA . PRO D 1 514 ? -2.422 94.297 60.706 1.00 168.20 2179 PRO D CA 1
ATOM 15659 C C . PRO D 1 514 ? -1.771 94.919 59.471 1.00 163.94 2179 PRO D C 1
ATOM 15660 O O . PRO D 1 514 ? -2.301 95.891 58.934 1.00 165.40 2179 PRO D O 1
ATOM 15664 N N . GLU D 1 515 ? -0.642 94.370 59.034 1.00 157.81 2180 GLU D N 1
ATOM 15665 C CA . GLU D 1 515 ? 0.110 94.948 57.924 1.00 151.65 2180 GLU D CA 1
ATOM 15666 C C . GLU D 1 515 ? -0.662 94.877 56.611 1.00 147.12 2180 GLU D C 1
ATOM 15667 O O . GLU D 1 515 ? -0.703 95.846 55.852 1.00 144.05 2180 GLU D O 1
ATOM 15669 N N . VAL D 1 516 ? -1.274 93.727 56.352 1.00 146.22 2181 VAL D N 1
ATOM 15670 C CA . VAL D 1 516 ? -2.025 93.525 55.119 1.00 141.83 2181 VAL D CA 1
ATOM 15671 C C . VAL D 1 516 ? -3.323 94.336 55.131 1.00 138.39 2181 VAL D C 1
ATOM 15672 O O . VAL D 1 516 ? -3.831 94.728 54.079 1.00 136.66 2181 VAL D O 1
ATOM 15676 N N . ALA D 1 517 ? -3.844 94.602 56.325 1.00 136.42 2182 ALA D N 1
ATOM 15677 C CA . ALA D 1 517 ? -5.051 95.405 56.470 1.00 135.04 2182 ALA D CA 1
ATOM 15678 C C . ALA D 1 517 ? -4.752 96.871 56.181 1.00 135.15 2182 ALA D C 1
ATOM 15679 O O . ALA D 1 517 ? -5.644 97.638 55.818 1.00 136.34 2182 ALA D O 1
ATOM 15681 N N . GLU D 1 518 ? -3.488 97.252 56.345 1.00 133.04 2183 GLU D N 1
ATOM 15682 C CA . GLU D 1 518 ? -3.056 98.618 56.079 1.00 130.79 2183 GLU D CA 1
ATOM 15683 C C . GLU D 1 518 ? -2.887 98.858 54.582 1.00 127.44 2183 GLU D C 1
ATOM 15684 O O . GLU D 1 518 ? -3.126 99.961 54.092 1.00 128.43 2183 GLU D O 1
ATOM 15686 N N . ARG D 1 519 ? -2.471 97.822 53.860 1.00 124.06 2184 ARG D N 1
ATOM 15687 C CA . ARG D 1 519 ? -2.327 97.919 52.412 1.00 120.94 2184 ARG D CA 1
ATOM 15688 C C . ARG D 1 519 ? -3.685 97.899 51.719 1.00 120.05 2184 ARG D C 1
ATOM 15689 O O . ARG D 1 519 ? -3.901 98.614 50.740 1.00 121.10 2184 ARG D O 1
ATOM 15697 N N . PHE D 1 520 ? -4.596 97.075 52.230 1.00 117.95 2185 PHE D N 1
ATOM 15698 C CA . PHE D 1 520 ? -5.928 96.951 51.646 1.00 116.48 2185 PHE D CA 1
ATOM 15699 C C . PHE D 1 520 ? -6.746 98.230 51.789 1.00 114.11 2185 PHE D C 1
ATOM 15700 O O . PHE D 1 520 ? -7.480 98.609 50.877 1.00 114.22 2185 PHE D O 1
ATOM 15708 N N . THR D 1 521 ? -6.619 98.892 52.935 1.00 112.63 2186 THR D N 1
ATOM 15709 C CA . THR D 1 521 ? -7.320 100.150 53.158 1.00 113.85 2186 THR D CA 1
ATOM 15710 C C . THR D 1 521 ? -6.630 101.279 52.397 1.00 114.01 2186 THR D C 1
ATOM 15711 O O . THR D 1 521 ? -7.213 102.339 52.171 1.00 116.82 2186 THR D O 1
ATOM 15715 N N . ALA D 1 522 ? -5.383 101.038 52.002 1.00 110.76 2187 ALA D N 1
ATOM 15716 C CA . ALA D 1 522 ? -4.644 101.977 51.171 1.00 108.05 2187 ALA D CA 1
ATOM 15717 C C . ALA D 1 522 ? -5.065 101.799 49.720 1.00 105.80 2187 ALA D C 1
ATOM 15718 O O . ALA D 1 522 ? -5.116 102.759 48.949 1.00 108.67 2187 ALA D O 1
ATOM 15720 N N . LEU D 1 523 ? -5.371 100.556 49.359 1.00 100.18 2188 LEU D N 1
ATOM 15721 C CA . LEU D 1 523 ? -5.835 100.228 48.018 1.00 97.53 2188 LEU D CA 1
ATOM 15722 C C . LEU D 1 523 ? -7.231 100.791 47.772 1.00 106.43 2188 LEU D C 1
ATOM 15723 O O . LEU D 1 523 ? -7.571 101.167 46.649 1.00 110.26 2188 LEU D O 1
ATOM 15728 N N . ALA D 1 524 ? -8.031 100.854 48.832 1.00 109.49 2189 ALA D N 1
ATOM 15729 C CA . ALA D 1 524 ? -9.406 101.336 48.740 1.00 108.24 2189 ALA D CA 1
ATOM 15730 C C . ALA D 1 524 ? -9.471 102.815 48.368 1.00 108.73 2189 ALA D C 1
ATOM 15731 O O . ALA D 1 524 ? -10.469 103.283 47.819 1.00 107.50 2189 ALA D O 1
ATOM 15733 N N . ARG D 1 525 ? -8.403 103.546 48.669 1.00 107.32 2190 ARG D N 1
ATOM 15734 C CA . ARG D 1 525 ? -8.330 104.964 48.339 1.00 104.69 2190 ARG D CA 1
ATOM 15735 C C . ARG D 1 525 ? -7.750 105.171 46.943 1.00 97.44 2190 ARG D C 1
ATOM 15736 O O . ARG D 1 525 ? -8.287 104.669 45.955 1.00 89.71 2190 ARG D O 1
#

Secondary structure (DSSP, 8-state):
-THHHHHH--HHHHHHHHHHH-TT--GGG--HHHHHHHTTSS-SHHHHHHHHHHHHHHHHHHHHHHHHHT--HHHHTHHHHHHHHHHHHHHT---HHHH--HHHHHHHHHHHHHHHH-STT--HHHHHHHHHHHHHHHHHTTTTS-HHHHHHHHHHHHHHHH--TTT-GGGHHHHHHHHS-TTTHHHHHHSGGGTTHHHHHHHHHHHHHHHHHHHHTT--SHHHH--HHHHHHHHHHHHH-HHHHHHTHHHHHHHS-TT-HHHHHHHHS---TT------TTSTT--TTS----PPPP----HHHHHHHHT-HHHHH---S---HHHHHHHHHHHH----TT-------HHHHHHHHHHHHHHHHHHHHHSSS--S--TTSHHHHHH--TTTS-HHHHHHHHH---S--SSSHHHHHHHHHHHHHHH----HHHHHHHHHHHHHHHHHHHSSSPPPHHHHHHHHHHHH-TTT-GGGSTTTTT-HHHHHHHHHHHHH--/-TTHHHHH--HHHHHHHHHHH-SS--TTT--HHHHHHHSSSS-SHHHHHHHHHHHHHHHHHHHHHHHHHT--HHHHTHHHHHHHHHHHHHHT--HHHH--HHHHHHHHHHHHHHHHTGGG--HHHHHHHHHHHHHHHHHTTTTS-HHHHHHHHHHHHHHHH--TTT-GGGHHHHHHHHT-TTTHHHHHSSGGGTTHHHHHHHHHHHHHHHHHHHHTT--SHHHH--HHHHHHHHHHHHH-HHHHHHTHHHHHHHS-TT-HHHHHHHHT---SSS-----TTSTT--GGG----PPPP----HHHHHHHHT-HHHHH---S---HHHHHHHHHHHH---TT----S--HHHHHHHHHHHHHHHHHHHTTSSS--S--TTSHHHHHH--TTTS-HHHHHHHHH--TT--SSSHHHHHHHHHHHHHHH----STTHHHHHHHHHHHHHHHSSSS---HHHHHHHHHHHH-TTT-GGGS--TT--HHHHHHHHHHHH-/---------S--TTT--HHHHHHHHHHH-TTS-TTT--HHHHHHHHTS--SHHHHHHHHHHHHHHHHHHHHHHHHHT--HHHHTHHHHHHHHHHHHHHHSS------HHHH--HHHHHHHHHHHHHHHH-SS---HHHHHHHHHHHHHHHHHTTTTS-HHHHHHHHHHHHHHHH--TTT-GGGHHHHHHHHT-TTTHHHHTTSGGGTTHHHHHHHHHHHHHHHHHHHHTT--SHHHH--HHHHHHHHHHHHH-HHHHHHTHHHHHTTS-TT-HHHHHHHHT---TTT-----SSSTT--TTT-----PPP----HHHHHHHHT-HHHHH---S---HHHHHHHHHHHTS-------SS-HHHHHHHHHHHHHHHHHHHHHSSS--S--TTSHHHHHH--TTTS-HHHHHHHHH---S--SSSHHHHHHHHHHHHHHH----HHHHHHHHHHHHHHHHHHSSSS---HHHHHHHHHHHH-GGG-TTTTTTTTS-HHHHHHHHHHHH-/---------S--TTT--HHHHHHHHHHH-TT--TTT--HHHHHHHHTS--SHHHHHHHHHHHHHHHHHHHHHHHHTT--TTTTTHHHHHHHHHHHHHHHSS--------HHHH--HHHHHHHHHHHHHHHH-SS---HHHHHHHHHHHHHHHHHTTTTS-HHHHHHHHHHHHHHHH--TTT-GGGHHHHHHHHT-TTTHHHHTTSGGGTTHHHHHHHHHHHHHHHHHHHHTT--SHHHH--HHHHHHHHHHHHH-HHHHHHTHHHHHTTS-TT-HHHHHHHHT---TT---PPPTTSTT--GGG----PPPP----HHHHHHHHS-HHHHH---S---HHHHHHHHHHHH--------S-HHHHHHHHHHHHHHHHHHHHHSSS--S--TT-HHHHHH--TTTS-HHHHHHHHH--TT--SSSHHHHHHHHHHHHHHH----STHHHHHHHHHHHHHHHHSSSS---HHHHHHHHHHHH-TTT-STT-HHHHH-HHHHHHHHHH--

Solvent-accessible surface area: 87861 Å² total

Nearest PDB structures (foldseek):
  4c0e-assembly4_D  TM=9.946E-01  e=1.468E-56  Thermochaetoides thermophila
  5fu6-assembly2_A  TM=8.781E-01  e=3.764E-21  Homo sapiens
  5fu7-assembly1_A  TM=8.920E-01  e=1.736E-20  Homo sapiens
  5fu7-assembly2_E  TM=8.786E-01  e=2.890E-20  Homo sapiens
  4by6-assembly1_D  TM=8.689E-01  e=6.087E-20  Saccharomyces cerevisiae CEN.PK113-7D

Sequence (2004 aa):
LEAAHLLEQEYVFDEWIHLCNNPHATERAAIFVHQLHSVQLVTNRDEFLLFLRHALDKSVERFEQGIHSGASIAESFQAVEALVKLIIIFVKSHSAAVAFDSILALGVLVANSHHVKRGENFNQRVFYRFFALLLHEVGLLAGHFSKSHYEQIILNFAARLFDRPNLLPGFACAWAGLVSHRAFLPVILGLPDEKGWAPFTKLLEQFLGCVGELVKTFTVSSLGKEYHAALKILIVLQHDFPIYLDKFRVQLCQSLPLHATQLVNLILAAIPPNCNSLADPFQAGLKVDKIPDKERPPTAFDSAGLLREAGLLDILERLQNGPSEDGVAQINHAINKSTSFGYVPLGVNRRLIDAVVARFAEFAINRASSRSDSAIFVAGANDIKTLQLVTEVSPEARYYLVSSVNELRYPNAYTNYFSQALLDIFGHDSDPEENLVREQIVRVLLERVLGYWPQPWGLIITILELLKNDKYLFFELPFIKATPEVAERFTALARSAALEAAHLLEQEYVFDEWIHLCNNPHATERAAIFVHQLHSVQLVTNRDEFLLFLRHALDKSVERFEQGIHSGASIAESFQAVEALVKLIIIFVKSSAAVAFDSILALGVLVANSHHVKRGENFNQRVFYRFFALLLHEVGLLAGHFSKSHYEQIILNFAARLFDRPNLLPGFACAWAGLVSHRAFLPVILGLPDEKGWAPFTKLLEQFLGCVGELVKTFTVSSLGKEYHAALKILIVLQHDFPIYLDKFRVQLCQSLPLHATQLVNLILAAIPPNCNSLADPFQAGLKVDKIPDKERPPTAFDSAGLLREAGLLDILERLQNGPSEDGVAQINHAINKSSFGYVPLGVNRRLIDAVVARFAEFAINRASSRSDSAIFVAGANDIKTLQLVTEVSPEARYYLVSSVNELRYPNAYTNYFSQALLDIFGHDSDPEENLVREQIVRVLLERVLGYWPQPWGLIITILELLKNDKYLFFELPFIKATPEVAERFTALARSNLYFQGHLEAAHLLEQEYVFDEWIHLCNNPHATERAAIFVHQLHSVQLVTNRDEFLLFLRHALDKSVERFEQGIHSGASIAESFQAVEALVKLIIIFVKSHQDSEPSAAVAFDSILALGVLVANSHHVKRGENFNQRVFYRFFALLLHEVGLLAGHFSKSHYEQIILNFAARLFDRPNLLPGFACAWAGLVSHRAFLPVILGLPDEKGWAPFTKLLEQFLGCVGELVKTFTVSSLGKEYHAALKILIVLQHDFPIYLDKFRVQLCQSLPLHATQLVNLILAAIPPNCNSLADPFQAGLKVDKIPDKERPPTAFDSAGLLREAGLLDILERLQNGPSEDGVAQINHAINKSDGYVPLGVNRRLIDAVVARFAEFAINRASSRSDSAIFVAGANDIKTLQLVTEVSPEARYYLVSSVNELRYPNAYTNYFSQALLDIFGHDSDPEENLVREQIVRVLLERVLGYWPQPWGLIITILELLKNDKYLFFELPFIKATPEVAERFTALARSNLYFQGHLEAAHLLEQEYVFDEWIHLCNNPHATERAAIFVHQLHSVQLVTNRDEFLLFLRHALDKSVERFEQGIHSGASIAESFQAVEALVKLIIIFVKSHQDSEDKPSAAVAFDSILALGVLVANSHHVKRGENFNQRVFYRFFALLLHEVGLLAGHFSKSHYEQIILNFAARLFDRPNLLPGFACAWAGLVSHRAFLPVILGLPDEKGWAPFTKLLEQFLGCVGELVKTFTVSSLGKEYHAALKILIVLQHDFPIYLDKFRVQLCQSLPLHATQLVNLILAAIPPNCNSLADPFQAGLKVDKIPDKERPPTAFDSAGLLREAGLLDILERLQNGPSEDGVAQINHAINKSGYVPLGVNRRLIDAVVARFAEFAINRASSRSDSAIFVAGANDIKTLQLVTEVSPEARYYLVSSVNELRYPNAYTNYFSQALLDIFGHDSDPEENLVREQIVRVLLERVLGYWPQPWGLIITILELLKNDKYLFFELPFIKATPEVAERFTALAR

InterPro domains:
  IPR007196 CCR4-Not complex component, Not1, C-terminal [PF04054] (1828-2188)
  IPR024557 CCR4-NOT transcription complex subunit 1, domain 4 [PF12842] (1198-1337)
  IPR032191 CCR4-NOT transcription complex subunit 1, CAF1-binding domain [PF16415] (921-1142)
  IPR032193 CCR4-NOT transcription complex subunit 1, TTP binding domain [PF16417] (708-850)
  IPR032194 CCR4-NOT transcription complex subunit 1, HEAT repeat [PF16418] (518-664)
  IPR038535 CCR4-NOT subunit 1, TTP binding domain superfamily [G3DSA:1.25.40.840] (697-867)
  IPR040398 CCR4-NOT transcription complex subunit 1 [PTHR13162] (87-2191)

Organism: Chaetomium thermophilum (strain DSM 1495 / CBS 144.50 / IMI 039719) (NCBI:txid759272)

Radius of gyration: 48.55 Å; Cα contacts (8 Å, |Δi|>4): 2216; chains: 4; bounding box: 96×167×96 Å